Protein 3VQT (pdb70)

InterPro domains:
  IPR000795 Translational (tr)-type GTP-binding domain [PF00009] (11-275)
  IPR000795 Translational (tr)-type GTP-binding domain [PR00315] (14-27)
  IPR000795 Translational (tr)-type GTP-binding domain [PR00315] (64-72)
  IPR000795 Translational (tr)-type GTP-binding domain [PR00315] (84-94)
  IPR000795 Translational (tr)-type GTP-binding domain [PR00315] (100-111)
  IPR000795 Translational (tr)-type GTP-binding domain [PR00315] (136-145)
  IPR000795 Translational (tr)-type GTP-binding domain [PS51722] (10-278)
  IPR004548 Peptide chain release factor 3 [MF_00072] (3-526)
  IPR004548 Peptide chain release factor 3 [PTHR43556] (1-526)
  IPR004548 Peptide chain release factor 3 [TIGR00503] (6-527)
  IPR005225 Small GTP-binding domain [TIGR00231] (15-152)
  IPR009000 Translation protein, beta-barrel domain superfamily [SSF50447] (259-383)
  IPR027417 P-loop containing nucleoside triphosphate hydrolase [G3DSA:3.40.50.300] (2-279)
  IPR027417 P-loop containing nucleoside triphosphate hydrolase [SSF52540] (9-275)
  IPR031157 Tr-type G domain, conserved site [PS00301] (57-72)
  IPR032090 Peptide chain release factor 3, C-terminal [PF16658] (386-513)
  IPR035647 EF-G domain III/V-like [SSF54980] (392-463)
  IPR038467 Peptide chain release factor 3, domain III superfamily [G3DSA:3.30.70.3280] (390-529)
  IPR041732 Peptide chain release factor 3, GTP-binding domain [cd04169] (14-277)
  IPR053905 Elongation factor G-like, domain II [PF22042] (294-379)

CATH classification: 3.40.50.300 (+2 more: 3.40.50.300, 3.30.70.3280)

Radius of gyration: 50.34 Å; Cα contacts (8 Å, |Δi|>4): 4427; chains: 4; bounding box: 88×101×164 Å

Nearest PDB structures (foldseek):
  3vqt-assembly5_B  TM=1.002E+00  e=0.000E+00  Nitratidesulfovibrio vulgaris str. 'Miyazaki F'
  3vqt-assembly6_C  TM=9.953E-01  e=0.000E+00  Nitratidesulfovibrio vulgaris str. 'Miyazaki F'
  3vqt-assembly5_A  TM=9.958E-01  e=0.000E+00  Nitratidesulfovibrio vulgaris str. 'Miyazaki F'
  3vqt-assembly6_D  TM=9.893E-01  e=0.000E+00  Nitratidesulfovibrio vulgaris str. 'Miyazaki F'
  3vr1-assembly1_A  TM=9.944E-01  e=0.000E+00  Nitratidesulfovibrio vulgaris str. 'Miyazaki F'

Solvent-accessible surface area: 83966 Å² total; per-residue (Å²): 238,52,37,139,5,69,164,28,6,65,75,2,25,1,2,0,2,0,12,43,46,107,2,12,40,69,33,0,8,15,25,1,0,68,57,4,36,2,112,133,38,2,43,48,6,142,88,184,85,92,13,13,4,5,12,0,47,27,110,108,55,14,0,1,3,2,34,4,33,24,108,147,91,23,11,2,35,2,16,7,1,1,0,0,3,12,1,1,0,0,0,1,11,0,55,130,1,12,31,41,34,1,83,60,7,5,61,8,2,84,107,86,58,8,10,0,0,0,0,0,6,65,0,28,170,128,15,67,71,10,23,48,0,23,10,30,0,6,68,49,0,77,1,32,3,0,10,7,1,0,4,6,27,27,8,131,50,9,74,0,1,14,6,44,118,98,115,48,0,18,60,47,132,198,103,19,36,78,4,137,42,41,126,13,101,49,1,64,129,75,3,41,135,40,0,120,87,2,70,73,10,22,61,26,20,150,148,47,30,12,109,39,58,80,112,73,0,73,116,21,81,0,0,0,0,4,0,0,0,0,118,70,66,23,6,0,82,20,2,1,32,9,2,0,65,60,4,10,16,14,82,58,17,67,10,72,103,85,80,0,86,16,29,51,114,38,0,5,0,1,0,1,10,21,62,45,172,72,21,0,0,0,5,0,3,0,0,31,0,54,73,67,22,146,0,53,1,48,97,46,63,140,70,39,70,0,72,103,5,45,11,16,53,11,94,69,81,132,67,113,64,16,0,2,0,0,0,1,0,0,5,52,18,199,30,73,14,16,7,18,9,9,1,0,76,41,168,72,111,2,97,12,45,33,10,14,12,7,19,1,73,56,4,70,38,5,106,36,138,64,110,166,62,52,168,56,6,77,126,0,0,77,66,0,13,79,18,10,21,2,6,3,0,64,21,46,85,64,128,36,33,10,0,0,0,4,3,64,51,8,6,103,57,0,47,53,24,0,43,123,81,36,42,0,78,3,61,57,27,33,12,33,15,30,5,0,45,0,5,69,17,159,52,185,183,64,35,61,76,0,57,112,118,16,120,48,67,2,0,48,7,50,56,56,23,32,0,12,18,2,47,2,47,49,65,4,75,62,6,70,128,143,20,124,123,9,72,32,105,66,20,16,125,27,90,127,38,141,6,80,162,34,6,63,72,2,26,1,2,0,2,0,10,41,40,97,2,13,36,63,37,0,6,20,29,1,0,68,48,3,36,2,129,121,40,0,40,57,17,118,124,145,43,26,3,1,9,0,47,19,109,106,55,7,0,1,2,2,37,2,29,17,96,144,87,18,14,0,32,2,16,1,1,1,0,0,14,13,1,0,1,0,0,2,8,0,53,122,1,20,33,51,39,1,91,47,4,5,47,8,0,85,105,80,56,10,10,0,0,0,0,0,6,61,2,34,161,118,18,69,70,11,24,50,1,19,12,28,0,10,68,62,0,79,1,22,4,0,17,12,2,1,4,5,26,42,7,127,47,10,69,0,1,15,9,41,128,130,122,46,0,19,64,101,229,155,100,20,35,80,9,133,38,48,128,8,101,43,0,64,120,84,3,41,137,40,1,109,97,2,66,53,13,31,62,18,23,161,132,50,29,19,104,37,55,82,110,69,0,71,117,21,86,0,0,0,0,5,1,0,0,0,127,76,60,22,7,0,114,29,2,1,32,17,3,0,78,57,5,13,16,15,84,61,18,63,11,70,107,82,90,1,91,20,20,49,119,40,0,5,0,1,0,2,16,11,86,61,124,47,0,4,0,4,0,2,0,0,35,0,48,78,75,22,130,0,42,4,41,114,45,69,133,70,40,88,1,72,103,3,48,14,25,65,8,82,82,76,130,67,111,64,18,0,4,0,0,0,1,0,0,9,49,14,192,29,82,9,30,4,14,7,6,0,0,77,39,170,70,106,2,135,10,45,23,3,10,11,8,17,1,72,58,3,64,41,8,119,41,157,49,107,165,55,39,155,74,4,72,121,0,0,82,37,0,17,65,9,5,19,1,5,9,0,77,18,62,81,62,126,33,46,9,0,0,0,5,4,79,51,11,8,90,67,0,52,47,29,0,39,101,63,35,44,0,91,10,68,50,36,34,13,35,17,30,4,0,44,0,5,69,25,178,50,175,174,52,38,60,76,0,60,111,124,13,120,52,60,3,0,56,8,51,72,57,19,36,0,9,17,1,36,3,44,50,61,7,97,60,7,76,139,134,10,110,116,8,84,23,99,64,26,15,88,40,106,42,145,3,75,151,31,6,66,70,1,26,0,2,0,2,0,12,46,45,108,2,11,41,69,32,0,8,28,18,0,0,74,65,4,37,2,126,112,28,4,40,53,25,159,119,74,100,36,11,4,5,8,0,47,29,109,105,53,10,0,0,2,2,42,4,28,23,101,149,87,18,19,1,28,2,14,8,1,2,3,1,14,13,1,0,0,0,1,2,9,0,51,124,1,6,34,54,32,1,88,48,5,5,61,5,0,82,102,80,57,11,9,1,1,0,0,0,5,61,2,38,161,146,19,68,82,14,22,55,0,20,11,30,0,10,68,53,1,72,1,12,4,0,10,10,3,0,6,5,19,58,8,123,48,8,71,0,1,17,9,44,125,123,123,50,0,20,62,102,216,160,104,21,35,91,6,132,35,50,131,7,99,41,1,73,121,83,1,41,133,31,1,96,114,3,42,76,20,34,67,28,18,150,161,56,30,19,106,36,58,82,107,91,0,70,98,19,86,0,1,0,0,5,1,0,0,1,118,72,48,23,8,0,134,24,2,1,32,16,3,0,79,60,5,15,16,15,84,61,24,64,11,65,112,91,80,0,85,19,25,47,115,42,0,7,0,2,1,1,7,19,85,114,39,0,0,0,6,0,4,0,0,33,0,46,94,80,18,128,0,33,6,41,119,51,64,130,76,37,96,0,74,102,2,47,11,16,52,10,91,69,79,132,62,110,72,28,0,6,0,0,0,0,0,0,5,54,14,175,13,74,10,24,5,16,6,6,1,1,78,43,163,91,109,4,89,10,55,40,11,17,13,6,16,1,81,67,4,69,66,1,102,12,138,65,109,158,61,51,121,61,1,72,93,0,0,88,61,0,15,92,11,8,21,2,5,3,0,107,21,81,84,65,141,32,38,8,0,0,0,8,5,79,66,11,6,87,62,0,49,52,38,0,28,116,78,44,41,0,81,6,63,53,52,35,16,35,16,32,4,0,46,0,4,70,20,186,64,172,180,52,31,62,78,0,60,84,122,14,135,44,59,1,0,42,1,46,56,48,18,32,0,10,17,1,36,2,46,42,59,8,89,59,6,73,131,151,17,114,140,8,83,23,93,60,30,13,126,25,77,117,40,139,5,78,160,31,7,64,73,2,26,0,2,0,2,0,10,43,44,110,2,11,43,79,30,0,6,56,27,0,0,71,27,3,36,3,116,113,33,5,69,80,48,131,48,17,4,5,10,0,46,16,109,107,54,13,0,1,2,2,45,2,30,16,96,148,78,23,16,1,34,2,13,5,1,1,1,0,1,13,1,0,0,0,0,2,12,0,52,123,0,17,32,42,26,1,91,57,6,6,58,7,0,85,93,86,57,6,9,0,0,0,0,0,5,66,0,30,161,125,14,70,76,9,20,62,0,21,10,30,0,8,69,60,0,78,0,32,3,0,8,9,1,1,5,6,24,26,7,131,50,7,70,0,1,17,6,50,121,110,117,47,0,18,43,48,116,271,98,112,104,18,36,81,3,140,38,43,128,11,98,48,1,69,126,79,5,44,132,46,1,89,86,3,55,72,13,32,61,32,16,162,148,45,28,20,108,38,62,79,106,68,0,72,110,22,78,0,0,0,0,4,0,0,0,1,120,60,29,23,6,0,80,27,2,1,33,14,1,0,68,64,5,13,18,15,83,58,16,64,10,70,101,85,82,0,84,17,27,49,113,38,0,5,0,1,0,2,10,21,87,53,157,214,118,63,11,50,0,4,0,4,0,3,0,0,31,0,49,79,74,22,157,0,54,2,47,119,51,64,142,65,34,93,1,74,96,5,49,15,22,46,12,104,75,62,122,56,124,68,28,0,5,0,0,0,1,0,0,3,45,10,137,16,65,2,39,16,21,9,8,1,0,69,42,172,70,115,2,125,10,45,36,8,15,11,7,15,1,72,62,5,74,57,6,94,39,126,54,107,164,70,52,174,66,6,72,125,0,0,80,56,1,14,83,14,12,22,2,6,4,0,58,20,46,83,62,129,39,33,10,0,0,0,7,4,82,59,12,5,94,62,0,49,50,37,1,50,125,73,32,40,0,59,5,58,53,32,28,15,36,15,32,4,0,46,0,5,69,20,164,54,168,164,57,37,61,78,0,52,109,120,18,114,47,64,2,0,48,8,49,89,57,22,32,0,10,18,1,49,2,45,45,66,8,82,54,7,74,121,148,18,120,139,8,68,2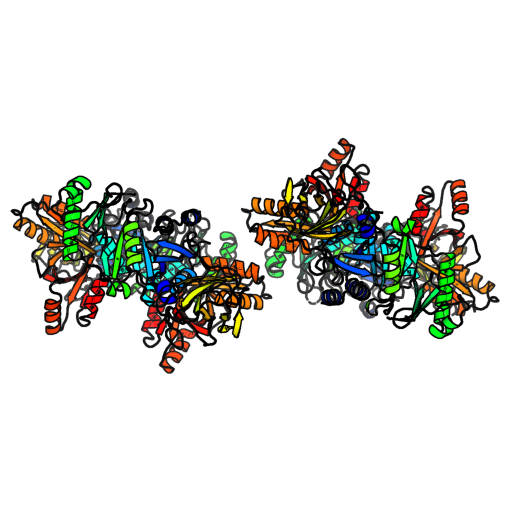4,109,60,29,17,85,68

Structure (mmCIF, N/CA/C/O backbone):
data_3VQT
#
_entry.id   3VQT
#
_cell.length_a   47.387
_cell.length_b   82.795
_cell.length_c   148.293
_cell.angle_alpha   104.210
_cell.angle_beta   89.780
_cell.angle_gamma   89.630
#
_symmetry.space_group_name_H-M   'P 1'
#
loop_
_entity.id
_entity.type
_entity.pdbx_description
1 polymer 'Peptide chain release factor 3'
2 non-polymer "GUANOSINE-5'-DIPHOSPHATE"
3 water water
#
loop_
_atom_site.group_PDB
_atom_site.id
_atom_site.type_symbol
_atom_site.label_atom_id
_atom_site.label_alt_id
_atom_site.label_comp_id
_atom_site.label_asym_id
_atom_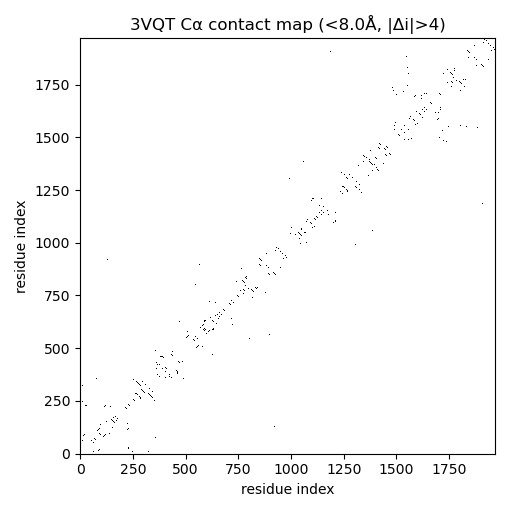site.label_entity_id
_atom_site.label_seq_id
_atom_site.pdbx_PDB_ins_code
_atom_site.Cartn_x
_atom_site.Cartn_y
_atom_site.Cartn_z
_atom_site.occupancy
_atom_site.B_iso_or_equiv
_atom_site.auth_seq_id
_atom_site.auth_comp_id
_atom_site.auth_asym_id
_atom_site.auth_atom_id
_atom_site.pdbx_PDB_model_num
ATOM 1 N N . MET A 1 20 ? -34.730 41.115 28.545 1.00 58.51 1 MET A N 1
ATOM 2 C CA . MET A 1 20 ? -35.361 39.770 28.337 1.00 56.83 1 MET A CA 1
ATOM 3 C C . MET A 1 20 ? -34.625 38.677 29.164 1.00 53.43 1 MET A C 1
ATOM 4 O O . MET A 1 20 ? -34.856 38.551 30.358 1.00 53.74 1 MET A O 1
ATOM 9 N N . SER A 1 21 ? -33.757 37.905 28.534 1.00 50.29 2 SER A N 1
ATOM 10 C CA . SER A 1 21 ? -32.934 36.917 29.229 1.00 45.96 2 SER A CA 1
ATOM 11 C C . SER A 1 21 ? -32.159 37.487 30.430 1.00 44.28 2 SER A C 1
ATOM 12 O O . SER A 1 21 ? -31.455 38.473 30.297 1.00 45.08 2 SER A O 1
ATOM 15 N N . SER A 1 22 ? -32.269 36.872 31.608 1.00 41.14 3 SER A N 1
ATOM 16 C CA . SER A 1 22 ? -31.430 37.277 32.750 1.00 38.94 3 SER A CA 1
ATOM 17 C C . SER A 1 22 ? -29.949 36.881 32.539 1.00 35.60 3 SER A C 1
ATOM 18 O O . SER A 1 22 ? -29.631 36.051 31.678 1.00 33.79 3 SER A O 1
ATOM 21 N N . ARG A 1 23 ? -29.063 37.386 33.394 1.00 34.71 4 ARG A N 1
ATOM 22 C CA . ARG A 1 23 ? -27.654 36.911 33.408 1.00 32.99 4 ARG A CA 1
ATOM 23 C C . ARG A 1 23 ? -27.532 35.359 33.613 1.00 29.68 4 ARG A C 1
ATOM 24 O O . ARG A 1 23 ? -26.767 34.661 32.897 1.00 26.48 4 ARG A O 1
ATOM 32 N N . LEU A 1 24 ? -28.318 34.847 34.563 1.00 27.93 5 LEU A N 1
ATOM 33 C CA . LEU A 1 24 ? -28.394 33.408 34.809 1.00 26.71 5 LEU A CA 1
ATOM 34 C C . LEU A 1 24 ? -28.783 32.705 33.517 1.00 26.52 5 LEU A C 1
ATOM 35 O O . LEU A 1 24 ? -28.162 31.720 33.119 1.00 25.03 5 LEU A O 1
ATOM 40 N N . GLU A 1 25 ? -29.847 33.151 32.851 1.00 26.60 6 GLU A N 1
ATOM 41 C CA . GLU A 1 25 ? -30.315 32.387 31.651 1.00 28.14 6 GLU A CA 1
ATOM 42 C C . GLU A 1 25 ? -29.291 32.462 30.521 1.00 25.74 6 GLU A C 1
ATOM 43 O O . GLU A 1 25 ? -29.104 31.466 29.802 1.00 24.80 6 GLU A O 1
ATOM 49 N N . ARG A 1 26 ? -28.607 33.606 30.391 1.00 25.17 7 ARG A N 1
ATOM 50 C CA . ARG A 1 26 ? -27.521 33.788 29.345 1.00 25.70 7 ARG A CA 1
ATOM 51 C C . ARG A 1 26 ? -26.338 32.848 29.597 1.00 24.15 7 ARG A C 1
ATOM 52 O O . ARG A 1 26 ? -25.815 32.214 28.662 1.00 25.08 7 ARG A O 1
ATOM 60 N N . GLU A 1 27 ? -25.910 32.756 30.837 1.00 24.19 8 GLU A N 1
ATOM 61 C CA . GLU A 1 27 ? -24.837 31.820 31.173 1.00 23.58 8 GLU A CA 1
ATOM 62 C C . GLU A 1 27 ? -25.251 30.344 30.986 1.00 21.49 8 GLU A C 1
ATOM 63 O O . GLU A 1 27 ? -24.485 29.556 30.449 1.00 20.45 8 GLU A O 1
ATOM 69 N N . ALA A 1 28 ? -26.426 29.981 31.490 1.00 21.86 9 ALA A N 1
ATOM 70 C CA . ALA A 1 28 ? -26.874 28.621 31.384 1.00 20.52 9 ALA A CA 1
ATOM 71 C C . ALA A 1 28 ? -26.951 28.224 29.927 1.00 20.13 9 ALA A C 1
ATOM 72 O O . ALA A 1 28 ? -26.569 27.114 29.570 1.00 18.72 9 ALA A O 1
ATOM 74 N N . ALA A 1 29 ? -27.447 29.120 29.065 1.00 20.51 10 ALA A N 1
ATOM 75 C CA . ALA A 1 29 ? -27.646 28.769 27.645 1.00 21.79 10 ALA A CA 1
ATOM 76 C C . ALA A 1 29 ? -26.279 28.443 26.948 1.00 19.90 10 ALA A C 1
ATOM 77 O O . ALA A 1 29 ? -26.229 27.801 25.894 1.00 20.43 10 ALA A O 1
ATOM 79 N N . ARG A 1 30 ? -25.167 28.885 27.538 1.00 18.98 11 ARG A N 1
ATOM 80 C CA . ARG A 1 30 ? -23.827 28.644 26.931 1.00 18.43 11 ARG A CA 1
ATOM 81 C C . ARG A 1 30 ? -23.299 27.262 27.216 1.00 15.48 11 ARG A C 1
ATOM 82 O O . ARG A 1 30 ? -22.336 26.790 26.577 1.00 17.08 11 ARG A O 1
ATOM 90 N N . ARG A 1 31 ? -23.892 26.552 28.179 1.00 15.24 12 ARG A N 1
ATOM 91 C CA . ARG A 1 31 ? -23.275 25.277 28.610 1.00 14.68 12 ARG A CA 1
ATOM 92 C C . ARG A 1 31 ? -23.621 24.126 27.675 1.00 16.08 12 ARG A C 1
ATOM 93 O O . ARG A 1 31 ? -24.708 24.082 27.142 1.00 16.11 12 ARG A O 1
A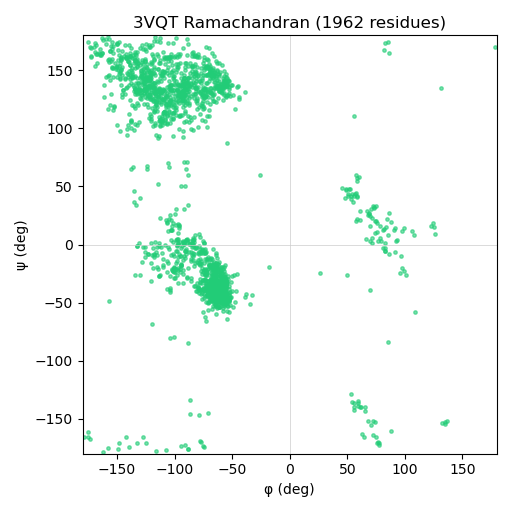TOM 101 N N . ARG A 1 32 ? -22.648 23.230 27.460 1.00 15.29 13 ARG A N 1
ATOM 102 C CA . ARG A 1 32 ? -22.867 22.000 26.739 1.00 14.36 13 ARG A CA 1
ATOM 103 C C . ARG A 1 32 ? -22.222 20.883 27.595 1.00 17.27 13 ARG A C 1
ATOM 104 O O . ARG A 1 32 ? -20.967 20.691 27.529 1.00 17.22 13 ARG A O 1
ATOM 112 N N . THR A 1 33 ? -23.053 20.123 28.296 1.00 16.29 14 THR A N 1
ATOM 113 C CA . THR A 1 33 ? -22.542 19.170 29.268 1.00 15.06 14 THR A CA 1
ATOM 114 C C . THR A 1 33 ? -22.818 17.807 28.740 1.00 16.40 14 THR A C 1
ATOM 115 O O . THR A 1 33 ? -23.960 17.508 28.372 1.00 14.22 14 THR A O 1
ATOM 119 N N . PHE A 1 34 ? -21.747 17.040 28.565 1.00 14.42 15 PHE A N 1
ATOM 120 C CA . PHE A 1 34 ? -21.882 15.735 27.927 1.00 13.48 15 PHE A CA 1
ATOM 121 C C . PHE A 1 34 ? -20.823 14.715 28.427 1.00 13.66 15 PHE A C 1
ATOM 122 O O . PHE A 1 34 ? -19.966 15.025 29.237 1.00 13.92 15 PHE A O 1
ATOM 130 N N . ALA A 1 35 ? -20.982 13.463 28.002 1.00 13.60 16 ALA A N 1
ATOM 131 C CA . ALA A 1 35 ? -19.948 12.451 28.273 1.00 15.82 16 ALA A CA 1
ATOM 132 C C . ALA A 1 35 ? -19.842 11.614 27.013 1.00 16.02 16 ALA A C 1
ATOM 133 O O . ALA A 1 35 ? -20.768 11.609 26.173 1.00 15.45 16 ALA A O 1
ATOM 135 N N . ILE A 1 36 ? -18.691 10.952 26.866 1.00 14.82 17 ILE A N 1
ATOM 136 C CA . ILE A 1 36 ? -18.465 10.047 25.764 1.00 15.33 17 ILE A CA 1
ATOM 137 C C . ILE A 1 36 ? -18.815 8.584 26.186 1.00 16.76 17 ILE A C 1
ATOM 138 O O . ILE A 1 36 ? -18.497 8.118 27.312 1.00 17.95 17 ILE A O 1
ATOM 143 N N . ILE A 1 37 ? -19.579 7.894 25.353 1.00 16.14 18 ILE A N 1
ATOM 144 C CA . ILE A 1 37 ? -19.896 6.502 25.629 1.00 17.79 18 ILE A CA 1
ATOM 145 C C . ILE A 1 37 ? -19.175 5.660 24.550 1.00 17.58 18 ILE A C 1
ATOM 146 O O . ILE A 1 37 ? -19.269 5.948 23.359 1.00 19.14 18 ILE A O 1
ATOM 151 N N . SER A 1 38 ? -18.444 4.657 24.979 1.00 17.88 19 SER A N 1
ATOM 152 C CA . SER A 1 38 ? -17.598 3.894 24.080 1.00 16.82 19 SER A CA 1
ATOM 153 C C . SER A 1 38 ? -17.164 2.598 24.771 1.00 17.35 19 SER A C 1
ATOM 154 O O . SER A 1 38 ? -17.269 2.486 26.035 1.00 18.69 19 SER A O 1
ATOM 157 N N . HIS A 1 39 ? -16.661 1.665 23.969 1.00 17.40 20 HIS A N 1
ATOM 158 C CA . HIS A 1 39 ? -16.167 0.391 24.490 1.00 17.70 20 HIS A CA 1
ATOM 159 C C . HIS A 1 39 ? -14.637 0.655 24.601 1.00 19.64 20 HIS A C 1
ATOM 160 O O . HIS A 1 39 ? -14.113 1.500 23.934 1.00 20.68 20 HIS A O 1
ATOM 167 N N . PRO A 1 40 ? -13.938 -0.021 25.520 1.00 21.77 21 PRO A N 1
ATOM 168 C CA . PRO A 1 40 ? -12.512 0.184 25.725 1.00 23.57 21 PRO A CA 1
ATOM 169 C C . PRO A 1 40 ? -11.754 0.057 24.414 1.00 23.42 21 PRO A C 1
ATOM 170 O O . PRO A 1 40 ? -12.079 -0.803 23.583 1.00 21.63 21 PRO A O 1
ATOM 174 N N . ASP A 1 41 ? -10.769 0.926 24.277 1.00 24.74 22 ASP A N 1
ATOM 175 C CA . ASP A 1 41 ? -9.929 1.043 23.111 1.00 24.70 22 ASP A CA 1
ATOM 176 C C . ASP A 1 41 ? -10.537 1.628 21.806 1.00 23.20 22 ASP A C 1
ATOM 177 O O . ASP A 1 41 ? -9.775 1.707 20.811 1.00 23.94 22 ASP A O 1
ATOM 182 N N . ALA A 1 42 ? -11.793 2.108 21.854 1.00 21.51 23 ALA A N 1
ATOM 183 C CA . ALA A 1 42 ? -12.473 2.802 20.741 1.00 20.21 23 ALA A CA 1
ATOM 184 C C . ALA A 1 42 ? -11.766 4.137 20.386 1.00 20.76 23 ALA A C 1
ATOM 185 O O . ALA A 1 42 ? -11.758 4.563 19.195 1.00 18.86 23 ALA A O 1
ATOM 187 N N . GLY A 1 43 ? -11.142 4.802 21.379 1.00 19.63 24 GLY A N 1
ATOM 188 C CA . GLY A 1 43 ? -10.593 6.128 21.083 1.00 18.22 24 GLY A CA 1
ATOM 189 C C . GLY A 1 43 ? -11.030 7.257 21.978 1.00 20.96 24 GLY A C 1
ATOM 190 O O . GLY A 1 43 ? -10.723 8.440 21.686 1.00 20.78 24 GLY A O 1
ATOM 191 N N . LYS A 1 44 ? -11.715 6.934 23.064 1.00 19.24 25 LYS A N 1
ATOM 192 C CA . LYS A 1 44 ? -12.187 8.003 23.935 1.00 18.84 25 LYS A CA 1
ATOM 193 C C . LYS A 1 44 ? -11.086 8.955 24.475 1.00 18.17 25 LYS A C 1
ATOM 194 O O . LYS A 1 44 ? -11.278 10.200 24.463 1.00 17.67 25 LYS A O 1
ATOM 200 N N . THR A 1 45 ? -10.016 8.380 25.000 1.00 20.05 26 THR A N 1
ATOM 201 C CA . THR A 1 45 ? -8.918 9.167 25.590 1.00 21.41 26 THR A CA 1
ATOM 202 C C . THR A 1 45 ? -8.301 10.022 24.526 1.00 21.25 26 THR A C 1
ATOM 203 O O . THR A 1 45 ? -8.058 11.221 24.713 1.00 21.41 26 THR A O 1
ATOM 207 N N . THR A 1 46 ? -8.067 9.407 23.364 1.00 21.51 27 THR A N 1
ATOM 208 C CA . THR A 1 46 ? -7.473 10.116 22.235 1.00 22.06 27 THR A CA 1
ATOM 209 C C . THR A 1 46 ? -8.363 11.253 21.743 1.00 21.80 27 THR A C 1
ATOM 210 O O . THR A 1 46 ? -7.923 12.372 21.558 1.00 19.90 27 THR A O 1
ATOM 214 N N . LEU A 1 47 ? -9.666 10.996 21.578 1.00 19.69 28 LEU A N 1
ATOM 215 C CA . LEU A 1 47 ? -10.551 12.077 21.151 1.00 21.87 28 LEU A CA 1
ATOM 216 C C . LEU A 1 47 ? -10.681 13.189 22.240 1.00 21.14 28 LEU A C 1
ATOM 217 O O . LEU A 1 47 ? -10.758 14.377 21.899 1.00 19.52 28 LEU A O 1
ATOM 222 N N . THR A 1 48 ? -10.736 12.760 23.499 1.00 20.40 29 THR A N 1
ATOM 223 C CA . THR A 1 48 ? -10.794 13.707 24.650 1.00 21.19 29 THR A CA 1
ATOM 224 C C . THR A 1 48 ? -9.613 14.690 24.609 1.00 22.25 29 THR A C 1
ATOM 225 O O . THR A 1 48 ? -9.835 15.870 24.773 1.00 20.64 29 THR A O 1
ATOM 229 N N . GLU A 1 49 ? -8.390 14.196 24.372 1.00 22.24 30 GLU A N 1
ATOM 230 C CA . GLU A 1 49 ? -7.162 15.018 24.211 1.00 23.74 30 GLU A CA 1
ATOM 231 C C . GLU A 1 49 ? -7.338 16.010 23.059 1.00 23.41 30 GLU A C 1
ATOM 232 O O . GLU A 1 49 ? -7.059 17.208 23.210 1.00 22.22 30 GLU A O 1
ATOM 238 N N . LYS A 1 50 ? -7.949 15.560 21.957 1.00 20.85 31 LYS A N 1
ATOM 239 C CA . LYS A 1 50 ? -8.070 16.481 20.824 1.00 21.85 31 LYS A CA 1
ATOM 240 C C . LYS A 1 50 ? -9.158 17.559 21.074 1.00 20.50 31 LYS A C 1
ATOM 241 O O . LYS A 1 50 ? -8.965 18.724 20.697 1.00 20.96 31 LYS A O 1
ATOM 247 N N . LEU A 1 51 ? -10.265 17.147 21.680 1.00 18.70 32 LEU A N 1
ATOM 248 C CA . LEU A 1 51 ? -11.281 18.140 22.057 1.00 19.01 32 LEU A CA 1
ATOM 249 C C . LEU A 1 51 ? -10.655 19.208 22.956 1.00 19.78 32 LEU A C 1
ATOM 250 O O . LEU A 1 51 ? -10.934 20.367 22.793 1.00 19.91 32 LEU A O 1
ATOM 255 N N . LEU A 1 52 ? -9.920 18.788 23.978 1.00 20.81 33 LEU A N 1
ATOM 256 C CA . LEU A 1 52 ? -9.297 19.755 24.925 1.00 21.65 33 LEU A CA 1
ATOM 257 C C . LEU A 1 52 ? -8.370 20.736 24.159 1.00 22.38 33 LEU A C 1
ATOM 258 O O . LEU A 1 52 ? -8.347 21.966 24.411 1.00 23.69 33 LEU A O 1
ATOM 263 N N . LEU A 1 53 ? -7.638 20.210 23.178 1.00 22.50 34 LEU A N 1
ATOM 264 C CA . LEU A 1 53 ? -6.795 21.080 22.337 1.00 22.94 34 LEU A CA 1
ATOM 265 C C . LEU A 1 53 ? -7.557 22.116 21.532 1.00 22.01 34 LEU A C 1
ATOM 266 O O . LEU A 1 53 ? -7.109 23.253 21.441 1.00 21.61 34 LEU A O 1
ATOM 271 N N . PHE A 1 54 ? -8.733 21.758 20.989 1.00 21.41 35 PHE A N 1
ATOM 272 C CA . PHE A 1 54 ? -9.596 22.786 20.381 1.00 23.54 35 PHE A CA 1
ATOM 273 C C . PHE A 1 54 ? -10.024 23.837 21.401 1.00 25.53 35 PHE A C 1
ATOM 274 O O . PHE A 1 54 ? -10.227 25.016 21.067 1.00 25.26 35 PHE A O 1
ATOM 282 N N . GLY A 1 55 ? -10.180 23.388 22.648 1.00 24.98 36 GLY A N 1
ATOM 283 C CA . GLY A 1 55 ? -10.559 24.283 23.725 1.00 25.10 36 GLY A CA 1
ATOM 284 C C . GLY A 1 55 ? -9.379 25.038 24.283 1.00 27.33 36 GLY A C 1
ATOM 285 O O . GLY A 1 55 ? -9.531 25.706 25.304 1.00 28.80 36 GLY A O 1
ATOM 286 N N . GLY A 1 56 ? -8.210 24.939 23.637 1.00 28.90 37 GLY A N 1
ATOM 287 C CA . GLY A 1 56 ? -6.997 25.580 24.188 1.00 31.54 37 GLY A CA 1
ATOM 288 C C . GLY A 1 56 ? -6.691 25.057 25.588 1.00 32.45 37 GLY A C 1
ATOM 289 O O . GLY A 1 56 ? -6.023 25.739 26.381 1.00 34.03 37 GLY A O 1
ATOM 290 N N . ALA A 1 57 ? -7.190 23.880 25.953 1.00 30.82 38 ALA A N 1
ATOM 291 C CA . ALA A 1 57 ? -6.877 23.346 27.304 1.00 32.55 38 ALA A CA 1
ATOM 292 C C . ALA A 1 57 ? -5.620 22.452 27.209 1.00 35.05 38 ALA A C 1
ATOM 293 O O . ALA A 1 57 ? -5.673 21.220 27.374 1.00 32.37 38 ALA A O 1
ATOM 295 N N . ILE A 1 58 ? -4.500 23.130 27.004 1.00 37.96 39 ILE A N 1
ATOM 296 C CA . ILE A 1 58 ? -3.195 22.497 26.774 1.00 42.57 39 ILE A CA 1
ATOM 297 C C . ILE A 1 58 ? -2.748 21.581 27.911 1.00 43.91 39 ILE A C 1
ATOM 298 O O . ILE A 1 58 ? -2.321 20.428 27.651 1.00 43.08 39 ILE A O 1
ATOM 303 N N . GLN A 1 59 ? -2.814 22.093 29.144 1.00 44.53 40 GLN A N 1
ATOM 304 C CA . GLN A 1 59 ? -2.364 21.321 30.313 1.00 47.11 40 GLN A CA 1
ATOM 305 C C . GLN A 1 59 ? -3.234 20.106 30.549 1.00 45.83 40 GLN A C 1
ATOM 306 O O . GLN A 1 59 ? -2.707 19.000 30.764 1.00 46.26 40 GLN A O 1
ATOM 312 N N . MET A 1 60 ? -4.560 20.312 30.524 1.00 43.64 41 MET A N 1
ATOM 313 C CA . MET A 1 60 ? -5.502 19.208 30.694 1.00 42.78 41 MET A CA 1
ATOM 314 C C . MET A 1 60 ? -5.316 18.086 29.643 1.00 42.49 41 MET A C 1
ATOM 315 O O . MET A 1 60 ? -5.387 16.894 29.988 1.00 42.50 41 MET A O 1
ATOM 320 N N . ALA A 1 61 ? -5.083 18.457 28.380 1.00 42.75 42 ALA A N 1
ATOM 321 C CA . ALA A 1 61 ? -4.806 17.467 27.301 1.00 42.75 42 ALA A CA 1
ATOM 322 C C . ALA A 1 61 ? -3.537 16.661 27.616 1.00 44.30 42 ALA A C 1
ATOM 323 O O . ALA A 1 61 ? -3.522 15.418 27.524 1.00 43.68 42 ALA A O 1
ATOM 325 N N . GLY A 1 62 ? -2.477 17.375 28.004 1.00 47.07 43 GLY A N 1
ATOM 326 C CA . GLY A 1 62 ? -1.233 16.747 28.480 1.00 49.99 43 GLY A CA 1
ATOM 327 C C . GLY A 1 62 ? -1.490 15.790 29.636 1.00 50.98 43 GLY A C 1
ATOM 328 O O . GLY A 1 62 ? -0.945 14.694 29.653 1.00 52.61 43 GLY A O 1
ATOM 329 N N . SER A 1 63 ? -2.352 16.181 30.584 1.00 51.24 44 SER A N 1
ATOM 330 C CA . SER A 1 63 ? -2.737 15.292 31.707 1.00 52.56 44 SER A CA 1
ATOM 331 C C . SER A 1 63 ? -3.443 14.006 31.226 1.00 52.21 44 SER A C 1
ATOM 332 O O . SER A 1 63 ? -3.011 12.889 31.562 1.00 52.40 44 SER A O 1
ATOM 335 N N . VAL A 1 64 ? -4.516 14.181 30.430 1.00 49.45 45 VAL A N 1
ATOM 336 C CA . VAL A 1 64 ? -5.271 13.062 29.835 1.00 48.97 45 VAL A CA 1
ATOM 337 C C . VAL A 1 64 ? -4.382 12.099 29.004 1.00 51.77 45 VAL A C 1
ATOM 338 O O . VAL A 1 64 ? -4.425 10.877 29.201 1.00 52.17 45 VAL A O 1
ATOM 342 N N . LYS A 1 65 ? -3.563 12.654 28.105 1.00 53.65 46 LYS A N 1
ATOM 343 C CA . LYS A 1 65 ? -2.641 11.854 27.297 1.00 56.32 46 LYS A CA 1
ATOM 344 C C . LYS A 1 65 ? -1.590 11.109 28.137 1.00 59.87 46 LYS A C 1
ATOM 345 O O . LYS A 1 65 ? -1.192 10.009 27.760 1.00 61.25 46 LYS A O 1
ATOM 351 N N . ALA A 1 66 ? -1.175 11.679 29.270 1.00 62.40 47 ALA A N 1
ATOM 352 C CA . ALA A 1 66 ? -0.177 11.029 30.157 1.00 66.99 47 ALA A CA 1
ATOM 353 C C . ALA A 1 66 ? -0.668 9.747 30.846 1.00 68.09 47 ALA A C 1
ATOM 354 O O . ALA A 1 66 ? 0.137 8.856 31.154 1.00 70.36 47 ALA A O 1
ATOM 356 N N . ARG A 1 67 ? -1.972 9.656 31.083 1.00 67.56 48 ARG A N 1
ATOM 357 C CA . ARG A 1 67 ? -2.554 8.535 31.837 1.00 68.92 48 ARG A CA 1
ATOM 358 C C . ARG A 1 67 ? -2.881 7.345 30.942 1.00 68.28 48 ARG A C 1
ATOM 359 O O . ARG A 1 67 ? -2.028 6.480 30.733 1.00 70.11 48 ARG A O 1
ATOM 367 N N . VAL A 1 88 ? -9.989 13.830 40.952 1.00 57.68 69 VAL A N 1
ATOM 368 C CA . VAL A 1 88 ? -11.065 14.774 40.655 1.00 56.98 69 VAL A CA 1
ATOM 369 C C . VAL A 1 88 ? -10.725 15.643 39.434 1.00 55.84 69 VAL A C 1
ATOM 370 O O . VAL A 1 88 ? -11.572 15.811 38.534 1.00 54.61 69 VAL A O 1
ATOM 374 N N . THR A 1 89 ? -9.488 16.155 39.388 1.00 56.11 70 THR A N 1
ATOM 375 C CA . THR A 1 89 ? -8.997 16.974 38.262 1.00 55.12 70 THR A CA 1
ATOM 376 C C . THR A 1 89 ? -9.542 16.561 36.874 1.00 52.04 70 THR A C 1
ATOM 377 O O . THR A 1 89 ? -10.087 17.396 36.140 1.00 51.39 70 THR A O 1
ATOM 381 N N . THR A 1 90 ? -9.439 15.280 36.528 1.00 48.94 71 THR A N 1
ATOM 382 C CA . THR A 1 90 ? -9.956 14.830 35.238 1.00 45.80 71 THR A CA 1
ATOM 383 C C . THR A 1 90 ? -11.365 14.207 35.291 1.00 41.34 71 THR A C 1
ATOM 384 O O . THR A 1 90 ? -11.863 13.785 34.242 1.00 40.90 71 THR A O 1
ATOM 388 N N . SER A 1 91 ? -12.023 14.114 36.459 1.00 36.77 72 SER A N 1
ATOM 389 C CA . SER A 1 91 ? -13.426 13.636 36.422 1.00 34.26 72 SER A CA 1
ATOM 390 C C . SER A 1 91 ? -14.332 14.591 35.601 1.00 28.41 72 SER A C 1
ATOM 391 O O . SER A 1 91 ? -15.301 14.167 35.023 1.00 27.15 72 SER A O 1
ATOM 394 N N . VAL A 1 92 ? -14.019 15.883 35.622 1.00 25.42 73 VAL A N 1
ATOM 395 C CA . VAL A 1 92 ? -14.825 16.905 34.935 1.00 25.51 73 VAL A CA 1
ATOM 396 C C . VAL A 1 92 ? -13.840 17.806 34.211 1.00 25.50 73 VAL A C 1
ATOM 397 O O . VAL A 1 92 ? -12.929 18.369 34.875 1.00 26.74 73 VAL A O 1
ATOM 401 N N . MET A 1 93 ? -13.947 17.871 32.891 1.00 22.76 74 MET A N 1
ATOM 402 C CA . MET A 1 93 ? -13.057 18.767 32.161 1.00 25.41 74 MET A CA 1
ATOM 403 C C . MET A 1 93 ? -13.960 19.824 31.493 1.00 24.44 74 MET A C 1
ATOM 404 O O . MET A 1 93 ? -14.689 19.540 30.536 1.00 24.18 74 MET A O 1
ATOM 409 N N . GLN A 1 94 ? -13.772 21.064 31.919 1.00 22.88 75 GLN A N 1
ATOM 410 C CA . GLN A 1 94 ? -14.476 22.160 31.306 1.00 22.49 75 GLN A CA 1
ATOM 411 C C . GLN A 1 94 ? -13.542 22.908 30.371 1.00 22.56 75 GLN A C 1
ATOM 412 O O . GLN A 1 94 ? -12.404 23.146 30.718 1.00 24.03 75 GLN A O 1
ATOM 418 N N . PHE A 1 95 ? -14.044 23.267 29.190 1.00 20.27 76 PHE A N 1
ATOM 419 C CA . PHE A 1 95 ? -13.247 24.038 28.249 1.00 22.23 76 PHE A CA 1
ATOM 420 C C . PHE A 1 95 ? -14.148 24.940 27.392 1.00 20.09 76 PHE A C 1
ATOM 421 O O . PHE A 1 95 ? -15.319 24.591 27.130 1.00 19.33 76 PHE A O 1
ATOM 429 N N . PRO A 1 96 ? -13.617 26.098 26.949 1.00 23.01 77 PRO A N 1
ATOM 430 C CA . PRO A 1 96 ? -14.386 27.025 26.102 1.00 21.68 77 PRO A CA 1
ATOM 431 C C . PRO A 1 96 ? -14.245 26.621 24.654 1.00 21.68 77 PRO A C 1
ATOM 432 O O . PRO A 1 96 ? -13.148 26.246 24.225 1.00 22.43 77 PRO A O 1
ATOM 436 N N . TYR A 1 97 ? -15.334 26.687 23.883 1.00 20.99 78 TYR A N 1
ATOM 437 C CA . TYR A 1 97 ? -15.187 26.520 22.410 1.00 20.14 78 TYR A CA 1
ATOM 438 C C . TYR A 1 97 ? -16.320 27.244 21.704 1.00 20.38 78 TYR A C 1
ATOM 439 O O . TYR A 1 97 ? -17.534 26.981 21.989 1.00 19.37 78 TYR A O 1
ATOM 448 N N . ARG A 1 98 ? -15.926 28.274 20.939 1.00 20.72 79 ARG A N 1
ATOM 449 C CA . ARG A 1 98 ? -16.851 29.103 20.174 1.00 20.19 79 ARG A CA 1
ATOM 450 C C . ARG A 1 98 ? -17.866 29.738 21.149 1.00 19.38 79 ARG A C 1
ATOM 451 O O . ARG A 1 98 ? -19.039 29.813 20.858 1.00 17.53 79 ARG A O 1
ATOM 459 N N . ASP A 1 99 ? -17.338 30.184 22.282 1.00 17.65 80 ASP A N 1
ATOM 460 C CA . ASP A 1 99 ? -18.127 30.822 23.331 1.00 21.10 80 ASP A CA 1
ATOM 461 C C . ASP A 1 99 ? -19.098 29.934 24.109 1.00 19.81 80 ASP A C 1
ATOM 462 O O . ASP A 1 99 ? -19.807 30.438 24.992 1.00 20.61 80 ASP A O 1
ATOM 467 N N . ARG A 1 100 ? -19.117 28.628 23.812 1.00 17.79 81 ARG A N 1
ATOM 468 C CA . ARG A 1 100 ? -19.846 27.660 24.641 1.00 18.01 81 ARG A CA 1
ATOM 469 C C . ARG A 1 100 ? -18.888 27.261 25.790 1.00 18.54 81 ARG A C 1
ATOM 470 O O . ARG A 1 100 ? -17.661 27.400 25.650 1.00 20.06 81 ARG A O 1
ATOM 478 N N . VAL A 1 101 ? -19.464 26.871 26.889 1.00 16.76 82 VAL A N 1
ATOM 479 C CA . VAL A 1 101 ? -18.741 26.359 28.061 1.00 17.20 82 VAL A CA 1
ATOM 480 C C . VAL A 1 101 ? -19.026 24.871 28.039 1.00 16.82 82 VAL A C 1
ATOM 481 O O . VAL A 1 101 ? -20.148 24.387 28.390 1.00 17.05 82 VAL A O 1
ATOM 485 N N . VAL A 1 102 ? -18.027 24.114 27.597 1.00 16.76 83 VAL A N 1
ATOM 486 C CA . VAL A 1 102 ? -18.286 22.681 27.405 1.00 16.58 83 VAL A CA 1
ATOM 487 C C . VAL A 1 102 ? -17.844 21.946 28.673 1.00 17.80 83 VAL A C 1
ATOM 488 O O . VAL A 1 102 ? -16.698 22.118 29.132 1.00 17.91 83 VAL A O 1
ATOM 492 N N . ASN A 1 103 ? -18.718 21.130 29.238 1.00 17.26 84 ASN A N 1
ATOM 493 C CA . ASN A 1 103 ? -18.385 20.355 30.436 1.00 16.80 84 ASN A CA 1
ATOM 494 C C . ASN A 1 103 ? -18.385 18.917 29.971 1.00 18.29 84 ASN A C 1
ATOM 495 O O . ASN A 1 103 ? -19.410 18.359 29.700 1.00 15.53 84 ASN A O 1
ATOM 500 N N . LEU A 1 104 ? -17.207 18.352 29.865 1.00 16.72 85 LEU A N 1
ATOM 501 C CA . LEU A 1 104 ? -17.045 16.924 29.476 1.00 18.37 85 LEU A CA 1
ATOM 502 C C . LEU A 1 104 ? -16.763 16.101 30.748 1.00 18.90 85 LEU A C 1
ATOM 503 O O . LEU A 1 104 ? -15.770 16.336 31.453 1.00 18.54 85 LEU A O 1
ATOM 508 N N . LEU A 1 105 ? -17.710 15.238 31.108 1.00 17.74 86 LEU A N 1
ATOM 509 C CA . LEU A 1 105 ? -17.599 14.471 32.317 1.00 18.60 86 LEU A CA 1
ATOM 510 C C . LEU A 1 105 ? -16.941 13.155 31.948 1.00 20.78 86 LEU A C 1
ATOM 511 O O . LEU A 1 105 ? -17.371 12.483 30.987 1.00 20.91 86 LEU A O 1
ATOM 516 N N . ASP A 1 106 ? -16.019 12.713 32.773 1.00 23.10 87 ASP A N 1
ATOM 517 C CA . ASP A 1 106 ? -15.330 11.481 32.375 1.00 27.75 87 ASP A CA 1
ATOM 518 C C . ASP A 1 106 ? -16.231 10.319 32.714 1.00 27.73 87 ASP A C 1
ATOM 519 O O . ASP A 1 106 ? -16.959 10.372 33.713 1.00 27.72 87 ASP A O 1
ATOM 524 N N . THR A 1 107 ? -16.183 9.290 31.865 1.00 27.67 88 THR A N 1
ATOM 525 C CA . THR A 1 107 ? -16.937 8.042 32.083 1.00 28.32 88 THR A CA 1
ATOM 526 C C . THR A 1 107 ? -15.898 6.924 32.311 1.00 29.39 88 THR A C 1
ATOM 527 O O . THR A 1 107 ? -15.453 6.318 31.342 1.00 27.33 88 THR A O 1
ATOM 531 N N . PRO A 1 108 ? -15.524 6.660 33.576 1.00 30.51 89 PRO A N 1
ATOM 532 C CA . PRO A 1 108 ? -14.473 5.647 33.891 1.00 32.47 89 PRO A CA 1
ATOM 533 C C . PRO A 1 108 ? -14.714 4.293 33.156 1.00 32.91 89 PRO A C 1
ATOM 534 O O . PRO A 1 108 ? -15.843 3.738 33.188 1.00 31.33 89 PRO A O 1
ATOM 538 N N . GLY A 1 109 ? -13.695 3.779 32.469 1.00 31.36 90 GLY A N 1
ATOM 539 C CA . GLY A 1 109 ? -13.882 2.575 31.673 1.00 31.37 90 GLY A CA 1
ATOM 540 C C . GLY A 1 109 ? -12.715 1.647 31.996 1.00 35.06 90 GLY A C 1
ATOM 541 O O . GLY A 1 109 ? -11.988 1.881 32.977 1.00 34.34 90 GLY A O 1
ATOM 542 N N . HIS A 1 110 ? -12.599 0.562 31.231 1.00 35.85 91 HIS A N 1
ATOM 543 C CA . HIS A 1 110 ? -11.565 -0.440 31.474 1.00 39.63 91 HIS A CA 1
ATOM 544 C C . HIS A 1 110 ? -11.819 -1.041 32.900 1.00 41.12 91 HIS A C 1
ATOM 545 O O . HIS A 1 110 ? -12.977 -1.279 33.320 1.00 39.84 91 HIS A O 1
ATOM 552 N N . GLN A 1 111 ? -10.741 -1.268 33.626 1.00 41.08 92 GLN A N 1
ATOM 553 C CA . GLN A 1 111 ? -10.830 -1.842 34.959 1.00 43.75 92 GLN A CA 1
ATOM 554 C C . GLN A 1 111 ? -11.563 -0.953 35.976 1.00 42.25 92 GLN A C 1
ATOM 555 O O . GLN A 1 111 ? -12.012 -1.471 37.010 1.00 42.42 92 GLN A O 1
ATOM 561 N N . ASP A 1 112 ? -11.674 0.360 35.669 1.00 40.15 93 ASP A N 1
ATOM 562 C CA . ASP A 1 112 ? -12.365 1.346 36.505 1.00 39.74 93 ASP A CA 1
ATOM 563 C C . ASP A 1 112 ? -13.850 1.487 36.188 1.00 36.65 93 ASP A C 1
ATOM 564 O O . ASP A 1 112 ? -14.546 2.338 36.759 1.00 35.88 93 ASP A O 1
ATOM 569 N N . PHE A 1 113 ? -14.344 0.647 35.294 1.00 34.83 94 PHE A N 1
ATOM 570 C CA . PHE A 1 113 ? -15.759 0.671 34.975 1.00 33.61 94 PHE A CA 1
ATOM 571 C C . PHE A 1 113 ? -16.571 0.282 36.229 1.00 32.09 94 PHE A C 1
ATOM 572 O O . PHE A 1 113 ? -16.207 -0.624 36.961 1.00 32.27 94 PHE A O 1
ATOM 580 N N . SER A 1 114 ? -17.621 1.041 36.504 1.00 28.96 95 SER A N 1
ATOM 581 C CA . SER A 1 114 ? -18.348 0.792 37.753 1.00 28.21 95 SER A CA 1
ATOM 582 C C . SER A 1 114 ? -19.738 1.400 37.609 1.00 26.14 95 SER A C 1
ATOM 583 O O . SER A 1 114 ? -20.040 2.008 36.576 1.00 26.01 95 SER A O 1
ATOM 586 N N . GLU A 1 115 ? -20.592 1.220 38.621 1.00 25.20 96 GLU A N 1
ATOM 587 C CA . GLU A 1 115 ? -21.882 1.908 38.587 1.00 24.77 96 GLU A CA 1
ATOM 588 C C . GLU A 1 115 ? -21.688 3.416 38.425 1.00 23.88 96 GLU A C 1
ATOM 589 O O . GLU A 1 115 ? -22.516 4.092 37.824 1.00 21.94 96 GLU A O 1
ATOM 595 N N . ASP A 1 116 ? -20.621 3.984 38.992 1.00 25.56 97 ASP A N 1
ATOM 596 C CA . ASP A 1 116 ? -20.368 5.437 38.741 1.00 26.37 97 ASP A CA 1
ATOM 597 C C . ASP A 1 116 ? -20.316 5.863 37.252 1.00 24.78 97 ASP A C 1
ATOM 598 O O . ASP A 1 116 ? -20.630 6.978 36.901 1.00 23.00 97 ASP A O 1
ATOM 603 N N . THR A 1 117 ? -19.946 4.946 36.365 1.00 24.83 98 THR A N 1
ATOM 604 C CA . THR A 1 117 ? -19.955 5.249 34.969 1.00 24.30 98 THR A CA 1
ATOM 605 C C . THR A 1 117 ? -21.371 5.522 34.441 1.00 23.58 98 THR A C 1
ATOM 606 O O . THR A 1 117 ? -21.596 6.468 33.664 1.00 23.26 98 THR A O 1
ATOM 610 N N . TYR A 1 118 ? -22.327 4.677 34.847 1.00 22.32 99 TYR A N 1
ATOM 611 C CA . TYR A 1 118 ? -23.709 4.934 34.494 1.00 19.92 99 TYR A CA 1
ATOM 612 C C . TYR A 1 118 ? -24.258 6.178 35.219 1.00 20.07 99 TYR A C 1
ATOM 613 O O . TYR A 1 118 ? -25.068 6.904 34.664 1.00 19.64 99 TYR A O 1
ATOM 622 N N . ARG A 1 119 ? -23.856 6.405 36.470 1.00 19.67 100 ARG A N 1
ATOM 623 C CA . ARG A 1 119 ? -24.288 7.653 37.174 1.00 19.49 100 ARG A CA 1
ATOM 624 C C . ARG A 1 119 ? -23.869 8.936 36.498 1.00 19.63 100 ARG A C 1
ATOM 625 O O . ARG A 1 119 ? -24.627 9.882 36.485 1.00 20.85 100 ARG A O 1
ATOM 633 N N . VAL A 1 120 ? -22.691 8.958 35.865 1.00 18.21 101 VAL A N 1
ATOM 634 C CA . VAL A 1 120 ? -22.288 10.109 35.073 1.00 20.08 101 VAL A CA 1
ATOM 635 C C . VAL A 1 120 ? -23.328 10.446 33.982 1.00 19.42 101 VAL A C 1
ATOM 636 O O . VAL A 1 120 ? -23.601 11.598 33.719 1.00 20.08 101 VAL A O 1
ATOM 640 N N . LEU A 1 121 ? -23.930 9.421 33.363 1.00 18.69 102 LEU A N 1
ATOM 641 C CA . LEU A 1 121 ? -24.875 9.617 32.303 1.00 19.40 102 LEU A CA 1
ATOM 642 C C . LEU A 1 121 ? -26.183 10.233 32.787 1.00 22.03 102 LEU A C 1
ATOM 643 O O . LEU A 1 121 ? -26.895 10.796 31.965 1.00 21.92 102 LEU A O 1
ATOM 648 N N . THR A 1 122 ? -26.461 10.169 34.093 1.00 20.36 103 THR A N 1
ATOM 649 C CA . THR A 1 122 ? -27.656 10.846 34.661 1.00 22.68 103 THR A CA 1
ATOM 650 C C . THR A 1 122 ? -27.397 12.358 34.816 1.00 22.26 103 THR A C 1
ATOM 651 O O . THR A 1 122 ? -28.336 13.130 34.981 1.00 24.77 103 THR A O 1
ATOM 655 N N . ALA A 1 123 ? -26.144 12.786 34.763 1.00 19.73 104 ALA A N 1
ATOM 656 C CA . ALA A 1 123 ? -25.823 14.204 34.967 1.00 21.22 104 ALA A CA 1
ATOM 657 C C . ALA A 1 123 ? -25.610 15.002 33.687 1.00 20.08 104 ALA A C 1
ATOM 658 O O . ALA A 1 123 ? -25.348 16.205 33.758 1.00 21.63 104 ALA A O 1
ATOM 660 N N . VAL A 1 124 ? -25.622 14.333 32.522 1.00 17.29 105 VAL A N 1
ATOM 661 C CA . VAL A 1 124 ? -25.352 15.094 31.294 1.00 18.06 105 VAL A CA 1
ATOM 662 C C . VAL A 1 124 ? -26.624 15.375 30.535 1.00 18.41 105 VAL A C 1
ATOM 663 O O . VAL A 1 124 ? -27.704 14.805 30.838 1.00 19.26 105 VAL A O 1
ATOM 667 N N . ASP A 1 125 ? -26.529 16.324 29.618 1.00 16.41 106 ASP A N 1
ATOM 668 C CA . ASP A 1 125 ? -27.706 16.622 28.841 1.00 16.18 106 ASP A CA 1
ATOM 669 C C . ASP A 1 125 ? -27.602 15.869 27.535 1.00 15.54 106 ASP A C 1
ATOM 670 O O . ASP A 1 125 ? -28.588 15.761 26.821 1.00 17.50 106 ASP A O 1
ATOM 675 N N . SER A 1 126 ? -26.388 15.506 27.154 1.00 16.69 107 SER A N 1
ATOM 676 C CA . SER A 1 126 ? -26.296 14.689 25.894 1.00 15.42 107 SER A CA 1
ATOM 677 C C . SER A 1 126 ? -25.038 13.846 25.930 1.00 16.71 107 SER A C 1
ATOM 678 O O . SER A 1 126 ? -24.228 13.990 26.845 1.00 14.48 107 SER A O 1
ATOM 681 N N . ALA A 1 127 ? -24.874 12.976 24.925 1.00 14.83 108 ALA A N 1
ATOM 682 C CA . ALA A 1 127 ? -23.647 12.136 24.947 1.00 15.62 108 ALA A CA 1
ATOM 683 C C . ALA A 1 127 ? -23.080 12.030 23.544 1.00 15.01 108 ALA A C 1
ATOM 684 O O . ALA A 1 127 ? -23.767 12.343 22.544 1.00 15.40 108 ALA A O 1
ATOM 686 N N . LEU A 1 128 ? -21.818 11.583 23.453 1.00 15.24 109 LEU A N 1
ATOM 687 C CA . LEU A 1 128 ? -21.161 11.410 22.157 1.00 14.34 109 LEU A CA 1
ATOM 688 C C . LEU A 1 128 ? -20.756 9.910 22.164 1.00 14.62 109 LEU A C 1
ATOM 689 O O . LEU A 1 128 ? -20.120 9.408 23.098 1.00 16.97 109 LEU A O 1
ATOM 694 N N . VAL A 1 129 ? -21.148 9.200 21.142 1.00 14.93 110 VAL A N 1
ATOM 695 C CA . VAL A 1 129 ? -20.792 7.761 21.048 1.00 14.90 110 VAL A CA 1
ATOM 696 C C . VAL A 1 129 ? -19.501 7.680 20.257 1.00 16.37 110 VAL A C 1
ATOM 697 O O . VAL A 1 129 ? -19.393 8.349 19.253 1.00 17.69 110 VAL A O 1
ATOM 701 N N . VAL A 1 130 ? -18.475 6.932 20.708 1.00 16.60 111 VAL A N 1
ATOM 702 C CA . VAL A 1 130 ? -17.283 6.797 19.871 1.00 17.23 111 VAL A CA 1
ATOM 703 C C . VAL A 1 130 ? -17.160 5.320 19.539 1.00 18.49 111 VAL A C 1
ATOM 704 O O . VAL A 1 130 ? -17.221 4.504 20.458 1.00 18.44 111 VAL A O 1
ATOM 708 N N . ILE A 1 131 ? -16.966 4.999 18.271 1.00 17.99 112 ILE A N 1
ATOM 709 C CA . ILE A 1 131 ? -16.912 3.602 17.854 1.00 19.69 112 ILE A CA 1
ATOM 710 C C . ILE A 1 131 ? -15.608 3.378 17.108 1.00 20.80 112 ILE A C 1
ATOM 711 O O . ILE A 1 131 ? -15.191 4.250 16.404 1.00 19.73 112 ILE A O 1
ATOM 716 N N . ASP A 1 132 ? -14.993 2.217 17.303 1.00 17.35 113 ASP A N 1
ATOM 717 C CA . ASP A 1 132 ? -13.820 1.840 16.466 1.00 19.72 113 ASP A CA 1
ATOM 718 C C . ASP A 1 132 ? -14.438 1.299 15.145 1.00 19.59 113 ASP A C 1
ATOM 719 O O . ASP A 1 132 ? -15.252 0.356 15.152 1.00 21.44 113 ASP A O 1
ATOM 724 N N . ALA A 1 133 ? -14.076 1.921 14.011 1.00 20.11 114 ALA A N 1
ATOM 725 C CA . ALA A 1 133 ? -14.720 1.642 12.709 1.00 19.89 114 ALA A CA 1
ATOM 726 C C . ALA A 1 133 ? -14.529 0.184 12.267 1.00 21.38 114 ALA A C 1
ATOM 727 O O . ALA A 1 133 ? -15.294 -0.340 11.416 1.00 21.16 114 ALA A O 1
ATOM 729 N N . ALA A 1 134 ? -13.506 -0.449 12.840 1.00 21.66 115 ALA A N 1
ATOM 730 C CA . ALA A 1 134 ? -13.199 -1.843 12.505 1.00 23.74 115 ALA A CA 1
ATOM 731 C C . ALA A 1 134 ? -14.066 -2.822 13.318 1.00 24.81 115 ALA A C 1
ATOM 732 O O . ALA A 1 134 ? -14.164 -4.017 12.940 1.00 25.96 115 ALA A O 1
ATOM 734 N N . LYS A 1 135 ? -14.657 -2.363 14.417 1.00 23.98 116 LYS A N 1
ATOM 735 C CA . LYS A 1 135 ? -15.412 -3.250 15.322 1.00 24.97 116 LYS A CA 1
ATOM 736 C C . LYS A 1 135 ? -16.912 -2.958 15.332 1.00 25.07 116 LYS A C 1
ATOM 737 O O . LYS A 1 135 ? -17.747 -3.869 15.580 1.00 24.40 116 LYS A O 1
ATOM 743 N N . GLY A 1 136 ? -17.265 -1.706 15.019 1.00 22.26 117 GLY A N 1
ATOM 744 C CA . GLY A 1 136 ? -18.648 -1.254 15.078 1.00 22.91 117 GLY A CA 1
ATOM 745 C C . GLY A 1 136 ? -19.073 -1.110 16.544 1.00 22.75 117 GLY A C 1
ATOM 746 O O . GLY A 1 136 ? -18.241 -0.789 17.438 1.00 21.08 117 GLY A O 1
ATOM 747 N N . VAL A 1 137 ? -20.382 -1.275 16.792 1.00 21.27 118 VAL A N 1
ATOM 748 C CA . VAL A 1 137 ? -20.866 -1.159 18.152 1.00 22.27 118 VAL A CA 1
ATOM 749 C C . VAL A 1 137 ? -20.485 -2.367 18.968 1.00 22.80 118 VAL A C 1
ATOM 750 O O . VAL A 1 137 ? -20.696 -3.515 18.563 1.00 24.75 118 VAL A O 1
ATOM 754 N N . GLU A 1 138 ? -19.875 -2.113 20.113 1.00 21.73 119 GLU A N 1
ATOM 755 C CA . GLU A 1 138 ? -19.385 -3.190 20.925 1.00 22.32 119 GLU A CA 1
ATOM 756 C C . GLU A 1 138 ? -20.202 -3.267 22.241 1.00 23.61 119 GLU A C 1
ATOM 757 O O . GLU A 1 138 ? -21.081 -2.437 22.445 1.00 23.63 119 GLU A O 1
ATOM 763 N N . ALA A 1 139 ? -19.908 -4.255 23.104 1.00 25.14 120 ALA A N 1
ATOM 764 C CA . ALA A 1 139 ? -20.754 -4.554 24.270 1.00 24.69 120 ALA A CA 1
ATOM 765 C C . ALA A 1 139 ? -20.969 -3.350 25.177 1.00 24.33 120 ALA A C 1
ATOM 766 O O . ALA A 1 139 ? -22.123 -3.052 25.504 1.00 22.87 120 ALA A O 1
ATOM 768 N N . GLN A 1 140 ? -19.888 -2.634 25.561 1.00 23.14 121 GLN A N 1
ATOM 769 C CA . GLN A 1 140 ? -20.055 -1.532 26.496 1.00 23.31 121 GLN A CA 1
ATOM 770 C C . GLN A 1 140 ? -20.708 -0.321 25.798 1.00 22.03 121 GLN A C 1
ATOM 771 O O . GLN A 1 140 ? -21.374 0.460 26.438 1.00 20.98 121 GLN A O 1
ATOM 777 N N . THR A 1 141 ? -20.464 -0.161 24.491 1.00 20.35 122 THR A N 1
ATOM 778 C CA . THR A 1 141 ? -21.196 0.897 23.748 1.00 21.28 122 THR A CA 1
ATOM 779 C C . THR A 1 141 ? -22.715 0.693 23.961 1.00 20.75 122 THR A C 1
ATOM 780 O O . THR A 1 141 ? -23.461 1.641 24.202 1.00 19.79 122 THR A O 1
ATOM 784 N N . ARG A 1 142 ? -23.196 -0.551 23.769 1.00 20.77 123 ARG A N 1
ATOM 785 C CA . ARG A 1 142 ? -24.626 -0.853 23.837 1.00 21.68 123 ARG A CA 1
ATOM 786 C C . ARG A 1 142 ? -25.208 -0.659 25.235 1.00 22.78 123 ARG A C 1
ATOM 787 O O . ARG A 1 142 ? -26.280 -0.073 25.384 1.00 20.52 123 ARG A O 1
ATOM 795 N N . LYS A 1 143 ? -24.485 -1.130 26.270 1.00 22.78 124 LYS A N 1
ATOM 796 C CA . LYS A 1 143 ? -25.018 -1.019 27.640 1.00 22.65 124 LYS A CA 1
ATOM 797 C C . LYS A 1 143 ? -25.081 0.421 28.030 1.00 21.84 124 LYS A C 1
ATOM 798 O O . LYS A 1 143 ? -26.004 0.808 28.691 1.00 21.08 124 LYS A O 1
ATOM 804 N N . LEU A 1 144 ? -24.048 1.215 27.650 1.00 19.77 125 LEU A N 1
ATOM 805 C CA . LEU A 1 144 ? -24.080 2.655 27.996 1.00 19.38 125 LEU A CA 1
ATOM 806 C C . LEU A 1 144 ? -25.181 3.360 27.201 1.00 19.28 125 LEU A C 1
ATOM 807 O O . LEU A 1 144 ? -25.932 4.165 27.756 1.00 20.52 125 LEU A O 1
ATOM 812 N N . MET A 1 145 ? -25.358 2.994 25.926 1.00 18.46 126 MET A N 1
ATOM 813 C CA . MET A 1 145 ? -26.507 3.580 25.170 1.00 18.34 126 MET A CA 1
ATOM 814 C C . MET A 1 145 ? -27.833 3.192 25.817 1.00 19.42 126 MET A C 1
ATOM 815 O O . MET A 1 145 ? -28.781 3.985 25.764 1.00 19.32 126 MET A O 1
ATOM 820 N N . ASP A 1 146 ? -27.950 1.981 26.361 1.00 20.14 127 ASP A N 1
ATOM 821 C CA . ASP A 1 146 ? -29.226 1.587 27.035 1.00 21.52 127 ASP A CA 1
ATOM 822 C C . ASP A 1 146 ? -29.601 2.565 28.158 1.00 22.09 127 ASP A C 1
ATOM 823 O O . ASP A 1 146 ? -30.781 2.903 28.349 1.00 23.42 127 ASP A O 1
ATOM 828 N N . VAL A 1 147 ? -28.599 3.024 28.885 1.00 22.17 128 VAL A N 1
ATOM 829 C CA . VAL A 1 147 ? -28.833 4.052 29.906 1.00 23.38 128 VAL A CA 1
ATOM 830 C C . VAL A 1 147 ? -29.293 5.369 29.268 1.00 24.21 128 VAL A C 1
ATOM 831 O O . VAL A 1 147 ? -30.298 5.970 29.673 1.00 24.31 128 VAL A O 1
ATOM 835 N N . CYS A 1 148 ? -28.554 5.858 28.272 1.00 21.75 129 CYS A N 1
ATOM 836 C CA . CYS A 1 148 ? -28.978 7.082 27.528 1.00 22.99 129 CYS A CA 1
ATOM 837 C C . CYS A 1 148 ? -30.398 6.961 27.021 1.00 24.02 129 CYS A C 1
ATOM 838 O O . CYS A 1 148 ? -31.167 7.930 26.995 1.00 25.17 129 CYS A O 1
ATOM 841 N N . ARG A 1 149 ? -30.729 5.779 26.537 1.00 23.53 130 ARG A N 1
ATOM 842 C CA . ARG A 1 149 ? -32.050 5.590 25.996 1.00 24.60 130 ARG A CA 1
ATOM 843 C C . ARG A 1 149 ? -33.158 5.761 27.077 1.00 26.16 130 ARG A C 1
ATOM 844 O O . ARG A 1 149 ? -34.233 6.309 26.790 1.00 25.46 130 ARG A O 1
ATOM 852 N N . MET A 1 150 ? -32.911 5.336 28.305 1.00 26.56 131 MET A N 1
ATOM 853 C CA . MET A 1 150 ? -33.996 5.440 29.346 1.00 30.25 131 MET A CA 1
ATOM 854 C C . MET A 1 150 ? -34.316 6.889 29.628 1.00 29.55 131 MET A C 1
ATOM 855 O O . MET A 1 150 ? -35.413 7.211 30.090 1.00 29.48 131 MET A O 1
ATOM 860 N N . ARG A 1 151 ? -33.315 7.740 29.424 1.00 27.65 132 ARG A N 1
ATOM 861 C CA . ARG A 1 151 ? -33.425 9.143 29.681 1.00 29.15 132 ARG A CA 1
ATOM 862 C C . ARG A 1 151 ? -33.706 10.008 28.457 1.00 27.32 132 ARG A C 1
ATOM 863 O O . ARG A 1 151 ? -33.808 11.235 28.596 1.00 26.60 132 ARG A O 1
ATOM 871 N N . ALA A 1 152 ? -33.891 9.362 27.298 1.00 24.79 133 ALA A N 1
ATOM 872 C CA . ALA A 1 152 ? -34.029 9.998 25.978 1.00 24.86 133 ALA A CA 1
ATOM 873 C C . ALA A 1 152 ? -32.896 10.982 25.753 1.00 23.76 133 ALA A C 1
ATOM 874 O O . ALA A 1 152 ? -33.082 12.077 25.158 1.00 25.26 133 ALA A O 1
ATOM 876 N N . THR A 1 153 ? -31.694 10.578 26.154 1.00 20.30 134 THR A N 1
ATOM 877 C CA . THR A 1 153 ? -30.567 11.528 26.055 1.00 18.84 134 THR A CA 1
ATOM 878 C C . THR A 1 153 ? -30.112 11.628 24.570 1.00 18.16 134 THR A C 1
ATOM 879 O O . THR A 1 153 ? -29.903 10.605 23.944 1.00 16.04 134 THR A O 1
ATOM 883 N N . PRO A 1 154 ? -30.008 12.833 24.019 1.00 16.87 135 PRO A N 1
ATOM 884 C CA . PRO A 1 154 ? -29.550 12.931 22.609 1.00 16.36 135 PRO A CA 1
ATOM 885 C C . PRO A 1 154 ? -28.091 12.481 22.480 1.00 16.54 135 PRO A C 1
ATOM 886 O O . PRO A 1 154 ? -27.312 12.652 23.403 1.00 16.81 135 PRO A O 1
ATOM 890 N N . VAL A 1 155 ? -27.784 11.866 21.360 1.00 15.39 136 VAL A N 1
ATOM 891 C CA . VAL A 1 155 ? -26.474 11.370 21.158 1.00 16.20 136 VAL A CA 1
ATOM 892 C C . VAL A 1 155 ? -25.942 11.739 19.779 1.00 16.45 136 VAL A C 1
ATOM 893 O O . VAL A 1 155 ? -26.668 11.626 18.816 1.00 16.03 136 VAL A O 1
ATOM 897 N N . MET A 1 156 ? -24.678 12.126 19.683 1.00 15.24 137 MET A N 1
ATOM 898 C CA . MET A 1 156 ? -23.997 12.245 18.377 1.00 15.95 137 MET A CA 1
ATOM 899 C C . MET A 1 156 ? -22.986 11.110 18.317 1.00 16.83 137 MET A C 1
ATOM 900 O O . MET A 1 156 ? -22.646 10.519 19.344 1.00 17.02 137 MET A O 1
ATOM 905 N N . THR A 1 157 ? -22.558 10.760 17.099 1.00 14.78 138 THR A N 1
ATOM 906 C CA . THR A 1 157 ? -21.737 9.585 16.955 1.00 15.87 138 THR A CA 1
ATOM 907 C C . THR A 1 157 ? -20.483 9.940 16.150 1.00 17.24 138 THR A C 1
ATOM 908 O O . THR A 1 157 ? -20.569 10.601 15.109 1.00 17.96 138 THR A O 1
ATOM 912 N N . PHE A 1 158 ? -19.341 9.480 16.697 1.00 15.25 139 PHE A N 1
ATOM 913 C CA . PHE A 1 158 ? -18.060 9.614 15.950 1.00 15.52 139 PHE A CA 1
ATOM 914 C C . PHE A 1 158 ? -17.520 8.238 15.629 1.00 17.19 139 PHE A C 1
ATOM 915 O O . PHE A 1 158 ? -17.186 7.474 16.539 1.00 16.56 139 PHE A O 1
ATOM 923 N N . VAL A 1 159 ? -17.361 7.948 14.337 1.00 16.74 140 VAL A N 1
ATOM 924 C CA . VAL A 1 159 ? -16.781 6.664 13.928 1.00 16.78 140 VAL A CA 1
ATOM 925 C C . VAL A 1 159 ? -15.304 6.896 13.717 1.00 17.76 140 VAL A C 1
ATOM 926 O O . VAL A 1 159 ? -14.950 7.650 12.806 1.00 17.30 140 VAL A O 1
ATOM 930 N N . ASN A 1 160 ? -14.496 6.311 14.611 1.00 18.08 141 ASN A N 1
ATOM 931 C CA . ASN A 1 160 ? -13.050 6.591 14.720 1.00 19.38 141 ASN A CA 1
ATOM 932 C C . ASN A 1 160 ? -12.179 5.550 13.967 1.00 17.78 141 ASN A C 1
ATOM 933 O O . ASN A 1 160 ? -12.619 4.496 13.601 1.00 18.80 141 ASN A O 1
ATOM 938 N N . LYS A 1 161 ? -10.928 5.903 13.737 1.00 21.04 142 LYS A N 1
ATOM 939 C CA . LYS A 1 161 ? -9.939 4.985 13.137 1.00 19.90 142 LYS A CA 1
ATOM 940 C C . LYS A 1 161 ? -10.145 4.709 11.644 1.00 20.24 142 LYS A C 1
ATOM 941 O O . LYS A 1 161 ? -9.765 3.653 11.168 1.00 20.08 142 LYS A O 1
ATOM 947 N N . MET A 1 162 ? -10.647 5.696 10.888 1.00 20.50 143 MET A N 1
ATOM 948 C CA . MET A 1 162 ? -10.851 5.509 9.424 1.00 19.79 143 MET A CA 1
ATOM 949 C C . MET A 1 162 ? -9.527 5.460 8.679 1.00 19.87 143 MET A C 1
ATOM 950 O O . MET A 1 162 ? -9.479 5.077 7.504 1.00 19.94 143 MET A O 1
ATOM 955 N N . ASP A 1 163 ? -8.463 5.809 9.384 1.00 20.70 144 ASP A N 1
ATOM 956 C CA . ASP A 1 163 ? -7.112 5.724 8.798 1.00 22.96 144 ASP A CA 1
ATOM 957 C C . ASP A 1 163 ? -6.598 4.267 8.764 1.00 23.64 144 ASP A C 1
ATOM 958 O O . ASP A 1 163 ? -5.495 4.009 8.216 1.00 24.08 144 ASP A O 1
ATOM 963 N N . ARG A 1 164 ? -7.353 3.329 9.362 1.00 22.98 145 ARG A N 1
ATOM 964 C CA . ARG A 1 164 ? -7.025 1.881 9.219 1.00 25.37 145 ARG A CA 1
ATOM 965 C C . ARG A 1 164 ? -8.193 1.171 8.544 1.00 25.77 145 ARG A C 1
ATOM 966 O O . ARG A 1 164 ? -9.264 1.725 8.477 1.00 24.20 145 ARG A O 1
ATOM 974 N N . GLU A 1 165 ? -7.971 -0.020 8.012 1.00 26.67 146 GLU A N 1
ATOM 975 C CA . GLU A 1 165 ? -9.029 -0.760 7.292 1.00 28.11 146 GLU A CA 1
ATOM 976 C C . GLU A 1 165 ? -10.215 -0.815 8.266 1.00 25.53 146 GLU A C 1
ATOM 977 O O . GLU A 1 165 ? -10.048 -0.936 9.511 1.00 25.57 146 GLU A O 1
ATOM 983 N N . ALA A 1 166 ? -11.410 -0.650 7.714 1.00 25.48 147 ALA A N 1
ATOM 984 C CA . ALA A 1 166 ? -12.575 -0.491 8.569 1.00 24.02 147 ALA A CA 1
ATOM 985 C C . ALA A 1 166 ? -13.734 -1.264 7.988 1.00 24.82 147 ALA A C 1
ATOM 986 O O . ALA A 1 166 ? -13.686 -1.778 6.889 1.00 23.92 147 ALA A O 1
ATOM 988 N N . LEU A 1 167 ? -14.802 -1.351 8.758 1.00 25.11 148 LEU A N 1
ATOM 989 C CA . LEU A 1 167 ? -16.084 -1.728 8.182 1.00 25.88 148 LEU A CA 1
ATOM 990 C C . LEU A 1 167 ? -16.472 -0.689 7.163 1.00 25.24 148 LEU A C 1
ATOM 991 O O . LEU A 1 167 ? -16.197 0.482 7.308 1.00 22.45 148 LEU A O 1
ATOM 996 N N . HIS A 1 168 ? -17.042 -1.145 6.060 1.00 25.59 149 HIS A N 1
ATOM 997 C CA . HIS A 1 168 ? -17.583 -0.211 5.125 1.00 26.91 149 HIS A CA 1
ATOM 998 C C . HIS A 1 168 ? -18.639 0.725 5.788 1.00 27.18 149 HIS A C 1
ATOM 999 O O . HIS A 1 168 ? -19.382 0.289 6.686 1.00 26.08 149 HIS A O 1
ATOM 1006 N N . PRO A 1 169 ? -18.643 2.020 5.434 1.00 27.75 150 PRO A N 1
ATOM 1007 C CA . PRO A 1 169 ? -19.470 2.983 6.069 1.00 26.58 150 PRO A CA 1
ATOM 1008 C C . PRO A 1 169 ? -20.974 2.630 6.006 1.00 27.29 150 PRO A C 1
ATOM 1009 O O . PRO A 1 169 ? -21.663 2.930 6.978 1.00 27.50 150 PRO A O 1
ATOM 1013 N N . LEU A 1 170 ? -21.439 1.997 4.930 1.00 28.31 151 LEU A N 1
ATOM 1014 C CA . LEU A 1 170 ? -22.874 1.537 4.885 1.00 29.75 151 LEU A CA 1
ATOM 1015 C C . LEU A 1 170 ? -23.132 0.484 5.976 1.00 27.74 151 LEU A C 1
ATOM 1016 O O . LEU A 1 170 ? -24.221 0.472 6.643 1.00 28.45 151 LEU A O 1
ATOM 1021 N N . ASP A 1 171 ? -22.144 -0.389 6.195 1.00 25.39 152 ASP A N 1
ATOM 1022 C CA . ASP A 1 171 ? -22.289 -1.448 7.214 1.00 26.10 152 ASP A CA 1
ATOM 1023 C C . ASP A 1 171 ? -22.193 -0.904 8.644 1.00 24.26 152 ASP A C 1
ATOM 1024 O O . ASP A 1 171 ? -22.915 -1.375 9.544 1.00 23.60 152 ASP A O 1
ATOM 1029 N N . VAL A 1 172 ? -21.286 0.055 8.841 1.00 22.34 153 VAL A N 1
ATOM 1030 C CA . VAL A 1 172 ? -21.172 0.784 10.145 1.00 23.39 153 VAL A CA 1
ATOM 1031 C C . VAL A 1 172 ? -22.498 1.475 10.475 1.00 22.20 153 VAL A C 1
ATOM 1032 O O . VAL A 1 172 ? -22.985 1.402 11.609 1.00 21.14 153 VAL A O 1
ATOM 1036 N N . MET A 1 173 ? -23.064 2.168 9.492 1.00 21.88 154 MET A N 1
ATOM 1037 C CA . MET A 1 173 ? -24.382 2.865 9.736 1.00 23.14 154 MET A CA 1
ATOM 1038 C C . MET A 1 173 ? -25.457 1.822 10.107 1.00 21.27 154 MET A C 1
ATOM 1039 O O . MET A 1 173 ? -26.243 2.027 11.056 1.00 22.31 154 MET A O 1
ATOM 1044 N N . ALA A 1 174 ? -25.496 0.703 9.395 1.00 20.77 155 ALA A N 1
ATOM 1045 C CA . ALA A 1 174 ? -26.543 -0.305 9.700 1.00 20.57 155 ALA A CA 1
ATOM 1046 C C . ALA A 1 174 ? -26.314 -0.866 11.113 1.00 21.42 155 ALA A C 1
ATOM 1047 O O . ALA A 1 174 ? -27.277 -1.218 11.834 1.00 21.13 155 ALA A O 1
ATOM 1049 N N . ASP A 1 175 ? -25.028 -1.076 11.470 1.00 19.83 156 ASP A N 1
ATOM 1050 C CA . ASP A 1 175 ? -24.669 -1.599 12.786 1.00 21.51 156 ASP A CA 1
ATOM 1051 C C . ASP A 1 175 ? -25.035 -0.613 13.893 1.00 20.46 156 ASP A C 1
ATOM 1052 O O . ASP A 1 175 ? -25.556 -1.000 14.937 1.00 21.75 156 ASP A O 1
ATOM 1057 N N . ILE A 1 176 ? -24.810 0.667 13.658 1.00 19.75 157 ILE A N 1
ATOM 1058 C CA . ILE A 1 176 ? -25.233 1.656 14.668 1.00 19.84 157 ILE A CA 1
ATOM 1059 C C . ILE A 1 176 ? -26.727 1.637 14.851 1.00 19.98 157 ILE A C 1
ATOM 1060 O O . ILE A 1 176 ? -27.270 1.628 15.985 1.00 20.95 157 ILE A O 1
ATOM 1065 N N . GLU A 1 177 ? -27.446 1.602 13.743 1.00 19.32 158 GLU A N 1
ATOM 1066 C CA . GLU A 1 177 ? -28.912 1.674 13.882 1.00 18.80 158 GLU A CA 1
ATOM 1067 C C . GLU A 1 177 ? -29.383 0.403 14.602 1.00 19.92 158 GLU A C 1
ATOM 1068 O O . GLU A 1 177 ? -30.292 0.451 15.482 1.00 18.10 158 GLU A O 1
ATOM 1074 N N . GLN A 1 178 ? -28.859 -0.746 14.174 1.00 18.13 159 GLN A N 1
ATOM 1075 C CA . GLN A 1 178 ? -29.322 -2.037 14.733 1.00 19.52 159 GLN A CA 1
ATOM 1076 C C . GLN A 1 178 ? -29.072 -2.106 16.251 1.00 20.84 159 GLN A C 1
ATOM 1077 O O . GLN A 1 178 ? -29.974 -2.456 17.015 1.00 18.53 159 GLN A O 1
ATOM 1083 N N . HIS A 1 179 ? -27.890 -1.685 16.695 1.00 18.34 160 HIS A N 1
ATOM 1084 C CA . HIS A 1 179 ? -27.511 -1.947 18.101 1.00 22.56 160 HIS A CA 1
ATOM 1085 C C . HIS A 1 179 ? -27.753 -0.747 19.049 1.00 22.89 160 HIS A C 1
ATOM 1086 O O . HIS A 1 179 ? -27.943 -0.931 20.286 1.00 24.19 160 HIS A O 1
ATOM 1093 N N . LEU A 1 180 ? -27.737 0.450 18.492 1.00 21.14 161 LEU A N 1
ATOM 1094 C CA . LEU A 1 180 ? -28.088 1.624 19.305 1.00 21.24 161 LEU A CA 1
ATOM 1095 C C . LEU A 1 180 ? -29.563 2.002 19.188 1.00 21.81 161 LEU A C 1
ATOM 1096 O O . LEU A 1 180 ? -30.045 2.884 19.916 1.00 20.62 161 LEU A O 1
ATOM 1101 N N . GLN A 1 181 ? -30.251 1.371 18.235 1.00 19.84 162 GLN A N 1
ATOM 1102 C CA . GLN A 1 181 ? -31.698 1.533 18.049 1.00 21.82 162 GLN A CA 1
ATOM 1103 C C . GLN A 1 181 ? -32.081 3.007 17.802 1.00 23.26 162 GLN A C 1
ATOM 1104 O O . GLN A 1 181 ? -32.871 3.620 18.503 1.00 21.74 162 GLN A O 1
ATOM 1110 N N . ILE A 1 182 ? -31.436 3.562 16.815 1.00 19.45 163 ILE A N 1
ATOM 1111 C CA . ILE A 1 182 ? -31.571 4.991 16.564 1.00 21.68 163 ILE A CA 1
ATOM 1112 C C . ILE A 1 182 ? -31.379 5.232 15.086 1.00 22.93 163 ILE A C 1
ATOM 1113 O O . ILE A 1 182 ? -30.681 4.416 14.464 1.00 22.92 163 ILE A O 1
ATOM 1118 N N . GLU A 1 183 ? -31.966 6.307 14.507 1.00 22.14 164 GLU A N 1
ATOM 1119 C CA . GLU A 1 183 ? -31.750 6.504 13.067 1.00 23.32 164 GLU A CA 1
ATOM 1120 C C . GLU A 1 183 ? -30.373 7.184 12.892 1.00 21.18 164 GLU A C 1
ATOM 1121 O O . GLU A 1 183 ? -30.072 8.077 13.661 1.00 21.18 164 GLU A O 1
ATOM 1127 N N . CYS A 1 184 ? -29.579 6.814 11.872 1.00 20.44 165 CYS A N 1
ATOM 1128 C CA . CYS A 1 184 ? -28.322 7.490 11.627 1.00 22.87 165 CYS A CA 1
ATOM 1129 C C . CYS A 1 184 ? -28.483 8.547 10.527 1.00 21.82 165 CYS A C 1
ATOM 1130 O O . CYS A 1 184 ? -29.003 8.237 9.468 1.00 23.48 165 CYS A O 1
ATOM 1133 N N . ALA A 1 185 ? -27.947 9.751 10.759 1.00 19.90 166 ALA A N 1
ATOM 1134 C CA . ALA A 1 185 ? -27.986 10.792 9.775 1.00 19.78 166 ALA A CA 1
ATOM 1135 C C . ALA A 1 185 ? -26.520 11.125 9.500 1.00 19.44 166 ALA A C 1
ATOM 1136 O O . ALA A 1 185 ? -25.861 11.786 10.350 1.00 19.73 166 ALA A O 1
ATOM 1138 N N . PRO A 1 186 ? -25.987 10.714 8.359 1.00 21.05 167 PRO A N 1
ATOM 1139 C CA . PRO A 1 186 ? -24.544 10.959 8.099 1.00 21.70 167 PRO A CA 1
ATOM 1140 C C . PRO A 1 186 ? -24.330 12.449 7.911 1.00 21.69 167 PRO A C 1
ATOM 1141 O O . PRO A 1 186 ? -25.127 13.070 7.166 1.00 21.06 167 PRO A O 1
ATOM 1145 N N . MET A 1 187 ? -23.340 13.020 8.608 1.00 20.34 168 MET A N 1
ATOM 1146 C CA . MET A 1 187 ? -22.986 14.444 8.495 1.00 19.15 168 MET A CA 1
ATOM 1147 C C . MET A 1 187 ? -21.707 14.596 7.660 1.00 20.22 168 MET A C 1
ATOM 1148 O O . MET A 1 187 ? -21.600 15.537 6.832 1.00 20.19 168 MET A O 1
ATOM 1153 N N . THR A 1 188 ? -20.767 13.651 7.848 1.00 20.06 169 THR A N 1
ATOM 1154 C CA . THR A 1 188 ? -19.546 13.620 7.084 1.00 20.53 169 THR A CA 1
ATOM 1155 C C . THR A 1 188 ? -19.436 12.196 6.560 1.00 24.04 169 THR A C 1
ATOM 1156 O O . THR A 1 188 ? -20.060 11.310 7.126 1.00 28.07 169 THR A O 1
ATOM 1160 N N . TRP A 1 189 ? -18.819 12.019 5.400 1.00 22.48 170 TRP A N 1
ATOM 1161 C CA . TRP A 1 189 ? -18.876 10.710 4.768 1.00 21.15 170 TRP A CA 1
ATOM 1162 C C . TRP A 1 189 ? -17.437 10.458 4.326 1.00 22.56 170 TRP A C 1
ATOM 1163 O O . TRP A 1 189 ? -16.860 11.327 3.696 1.00 22.13 170 TRP A O 1
ATOM 1174 N N . PRO A 1 190 ? -16.913 9.241 4.599 1.00 22.88 171 PRO A N 1
ATOM 1175 C CA . PRO A 1 190 ? -15.483 8.945 4.371 1.00 24.01 171 PRO A CA 1
ATOM 1176 C C . PRO A 1 190 ? -15.299 8.584 2.917 1.00 23.65 171 PRO A C 1
ATOM 1177 O O . PRO A 1 190 ? -16.203 8.009 2.304 1.00 23.44 171 PRO A O 1
ATOM 1181 N N . ILE A 1 191 ? -14.160 8.968 2.368 1.00 24.18 172 ILE A N 1
ATOM 1182 C CA . ILE A 1 191 ? -13.712 8.489 1.061 1.00 26.05 172 ILE A CA 1
ATOM 1183 C C . ILE A 1 191 ? -12.569 7.508 1.323 1.00 25.59 172 ILE A C 1
ATOM 1184 O O . ILE A 1 191 ? -11.510 7.919 1.792 1.00 25.67 172 ILE A O 1
ATOM 1189 N N . GLY A 1 192 ? -12.805 6.212 1.056 1.00 25.71 173 GLY A N 1
ATOM 1190 C CA . GLY A 1 192 ? -11.783 5.170 1.294 1.00 26.66 173 GLY A CA 1
ATOM 1191 C C . GLY A 1 192 ? -11.682 4.836 2.777 1.00 25.15 173 GLY A C 1
ATOM 1192 O O . GLY A 1 192 ? -12.426 5.342 3.621 1.00 24.65 173 GLY A O 1
ATOM 1193 N N . MET A 1 193 ? -10.680 4.085 3.114 1.00 25.53 174 MET A N 1
ATOM 1194 C CA . MET A 1 193 ? -10.422 3.690 4.509 1.00 25.38 174 MET A CA 1
ATOM 1195 C C . MET A 1 193 ? -8.987 3.185 4.499 1.00 27.08 174 MET A C 1
ATOM 1196 O O . MET A 1 193 ? -8.424 2.868 3.419 1.00 27.34 174 MET A O 1
ATOM 1201 N N . GLY A 1 194 ? -8.375 3.091 5.669 1.00 25.65 175 GLY A N 1
ATOM 1202 C CA . GLY A 1 194 ? -7.009 2.594 5.676 1.00 25.27 175 GLY A CA 1
ATOM 1203 C C . GLY A 1 194 ? -6.056 3.373 4.774 1.00 27.83 175 GLY A C 1
ATOM 1204 O O . GLY A 1 194 ? -6.099 4.613 4.716 1.00 25.61 175 GLY A O 1
ATOM 1205 N N . SER A 1 195 ? -5.174 2.655 4.084 1.00 27.59 176 SER A N 1
ATOM 1206 C CA . SER A 1 195 ? -4.236 3.309 3.188 1.00 32.99 176 SER A CA 1
ATOM 1207 C C . SER A 1 195 ? -4.948 4.163 2.142 1.00 32.55 176 SER A C 1
ATOM 1208 O O . SER A 1 195 ? -4.373 5.122 1.695 1.00 35.43 176 SER A O 1
ATOM 1211 N N . SER A 1 196 ? -6.181 3.833 1.769 1.00 30.88 177 SER A N 1
ATOM 1212 C CA . SER A 1 196 ? -6.859 4.621 0.723 1.00 30.26 177 SER A CA 1
ATOM 1213 C C . SER A 1 196 ? -7.783 5.705 1.304 1.00 28.91 177 SER A C 1
ATOM 1214 O O . SER A 1 196 ? -8.591 6.255 0.569 1.00 28.95 177 SER A O 1
ATOM 1217 N N . PHE A 1 197 ? -7.621 6.043 2.585 1.00 25.35 178 PHE A N 1
ATOM 1218 C CA . PHE A 1 197 ? -8.525 7.013 3.247 1.00 26.00 178 PHE A CA 1
ATOM 1219 C C . PHE A 1 197 ? -8.066 8.373 2.782 1.00 27.50 178 PHE A C 1
ATOM 1220 O O . PHE A 1 197 ? -6.930 8.794 3.115 1.00 28.59 178 PHE A O 1
ATOM 1228 N N . LYS A 1 198 ? -8.908 9.033 1.989 1.00 26.75 179 LYS A N 1
ATOM 1229 C CA . LYS A 1 198 ? -8.564 10.349 1.408 1.00 27.94 179 LYS A CA 1
ATOM 1230 C C . LYS A 1 198 ? -9.057 11.499 2.311 1.00 27.50 179 LYS A C 1
ATOM 1231 O O . LYS A 1 198 ? -8.534 12.612 2.211 1.00 27.44 179 LYS A O 1
ATOM 1237 N N . GLY A 1 199 ? -10.041 11.217 3.162 1.00 24.73 180 GLY A N 1
ATOM 1238 C CA . GLY A 1 199 ? -10.607 12.245 4.013 1.00 23.59 180 GLY A CA 1
ATOM 1239 C C . GLY A 1 199 ? -12.100 12.078 3.995 1.00 23.28 180 GLY A C 1
ATOM 1240 O O . GLY A 1 199 ? -12.637 10.920 3.809 1.00 22.84 180 GLY A O 1
ATOM 1241 N N . THR A 1 200 ? -12.796 13.195 4.202 1.00 21.34 181 THR A N 1
ATOM 1242 C CA . THR A 1 200 ? -14.250 13.142 4.333 1.00 20.89 181 THR A CA 1
ATOM 1243 C C . THR A 1 200 ? -14.960 14.218 3.516 1.00 22.93 181 THR A C 1
ATOM 1244 O O . THR A 1 200 ? -14.354 15.254 3.172 1.00 23.48 181 THR A O 1
ATOM 1248 N N . TYR A 1 201 ? -16.233 13.982 3.204 1.00 22.21 182 TYR A N 1
ATOM 1249 C CA . TYR A 1 201 ? -17.003 15.040 2.571 1.00 22.32 182 TYR A CA 1
ATOM 1250 C C . TYR A 1 201 ? -18.111 15.423 3.515 1.00 22.54 182 TYR A C 1
ATOM 1251 O O . TYR A 1 201 ? -18.807 14.581 4.020 1.00 21.92 182 TYR A O 1
ATOM 1260 N N . ASP A 1 202 ? -18.215 16.710 3.794 1.00 23.08 183 ASP A N 1
ATOM 1261 C CA . ASP A 1 202 ? -19.221 17.222 4.711 1.00 23.00 183 ASP A CA 1
ATOM 1262 C C . ASP A 1 202 ? -20.474 17.575 3.883 1.00 25.63 183 ASP A C 1
ATOM 1263 O O . ASP A 1 202 ? -20.429 18.487 3.056 1.00 26.31 183 ASP A O 1
ATOM 1268 N N . LEU A 1 203 ? -21.552 16.844 4.096 1.00 24.94 184 LEU A N 1
ATOM 1269 C CA . LEU A 1 203 ? -22.701 16.882 3.248 1.00 28.85 184 LEU A CA 1
ATOM 1270 C C . LEU A 1 203 ? -23.374 18.251 3.244 1.00 30.71 184 LEU A C 1
ATOM 1271 O O . LEU A 1 203 ? -23.652 18.798 2.170 1.00 32.94 184 LEU A O 1
ATOM 1276 N N . LEU A 1 204 ? -23.628 18.782 4.422 1.00 30.38 185 LEU A N 1
ATOM 1277 C CA . LEU A 1 204 ? -24.266 20.114 4.520 1.00 31.95 185 LEU A CA 1
ATOM 1278 C C . LEU A 1 204 ? -23.353 21.285 4.220 1.00 31.92 185 LEU A C 1
ATOM 1279 O O . LEU A 1 204 ? -23.804 22.291 3.630 1.00 33.40 185 LEU A O 1
ATOM 1284 N N . HIS A 1 205 ? -22.098 21.211 4.624 1.00 28.65 186 HIS A N 1
ATOM 1285 C CA . HIS A 1 205 ? -21.178 22.390 4.365 1.00 30.44 186 HIS A CA 1
ATOM 1286 C C . HIS A 1 205 ? -20.582 22.357 2.974 1.00 29.72 186 HIS A C 1
ATOM 1287 O O . HIS A 1 205 ? -19.933 23.307 2.528 1.00 30.16 186 HIS A O 1
ATOM 1294 N N . LYS A 1 206 ? -20.840 21.248 2.296 1.00 29.01 187 LYS A N 1
ATOM 1295 C CA . LYS A 1 206 ? -20.382 20.975 0.926 1.00 29.93 187 LYS A CA 1
ATOM 1296 C C . LYS A 1 206 ? -18.871 21.082 0.792 1.00 30.26 187 LYS A C 1
ATOM 1297 O O . LYS A 1 206 ? -18.372 21.662 -0.167 1.00 32.75 187 LYS A O 1
ATOM 1303 N N . GLN A 1 207 ? -18.161 20.565 1.783 1.00 28.81 188 GLN A N 1
ATOM 1304 C CA . GLN A 1 207 ? -16.726 20.751 1.873 1.00 30.58 188 GLN A CA 1
ATOM 1305 C C . GLN A 1 207 ? -16.066 19.420 1.878 1.00 28.88 188 GLN A C 1
ATOM 1306 O O . GLN A 1 207 ? -16.498 18.549 2.606 1.00 28.24 188 GLN A O 1
ATOM 1312 N N . LEU A 1 208 ? -15.006 19.310 1.107 1.00 28.59 189 LEU A N 1
ATOM 1313 C CA . LEU A 1 208 ? -14.116 18.133 1.126 1.00 29.56 189 LEU A CA 1
ATOM 1314 C C . LEU A 1 208 ? -12.979 18.406 2.105 1.00 27.80 189 LEU A C 1
ATOM 1315 O O . LEU A 1 208 ? -12.313 19.454 2.016 1.00 30.48 189 LEU A O 1
ATOM 1320 N N . HIS A 1 209 ? -12.704 17.479 3.005 1.00 25.96 190 HIS A N 1
ATOM 1321 C CA . HIS A 1 209 ? -11.622 17.659 4.014 1.00 25.58 190 HIS A CA 1
ATOM 1322 C C . HIS A 1 209 ? -10.613 16.585 3.756 1.00 26.62 190 HIS A C 1
ATOM 1323 O O . HIS A 1 209 ? -10.950 15.373 3.864 1.00 26.66 190 HIS A O 1
ATOM 1330 N N . LEU A 1 210 ? -9.428 16.989 3.337 1.00 27.78 191 LEU A N 1
ATOM 1331 C CA . LEU A 1 210 ? -8.417 15.990 2.940 1.00 29.04 191 LEU A CA 1
ATOM 1332 C C . LEU A 1 210 ? -7.590 15.519 4.137 1.00 29.70 191 LEU A C 1
ATOM 1333 O O . LEU A 1 210 ? -7.178 16.319 4.975 1.00 29.61 191 LEU A O 1
ATOM 1338 N N . PHE A 1 211 ? -7.372 14.209 4.212 1.00 29.92 192 PHE A N 1
ATOM 1339 C CA . PHE A 1 211 ? -6.526 13.580 5.215 1.00 32.63 192 PHE A CA 1
ATOM 1340 C C . PHE A 1 211 ? -5.054 13.498 4.787 1.00 36.24 192 PHE A C 1
ATOM 1341 O O . PHE A 1 211 ? -4.789 13.205 3.646 1.00 37.23 192 PHE A O 1
ATOM 1349 N N . SER A 1 212 ? -4.109 13.667 5.705 1.00 39.07 193 SER A N 1
ATOM 1350 C CA . SER A 1 212 ? -2.666 13.522 5.312 1.00 44.86 193 SER A CA 1
ATOM 1351 C C . SER A 1 212 ? -1.906 12.406 6.064 1.00 45.88 193 SER A C 1
ATOM 1352 O O . SER A 1 212 ? -2.160 12.137 7.260 1.00 46.12 193 SER A O 1
ATOM 1355 N N . GLN A 1 220 ? -6.364 22.257 8.929 1.00 52.34 201 GLN A N 1
ATOM 1356 C CA . GLN A 1 220 ? -6.401 22.296 7.454 1.00 53.66 201 GLN A CA 1
ATOM 1357 C C . GLN A 1 220 ? -7.780 22.725 6.984 1.00 51.59 201 GLN A C 1
ATOM 1358 O O . GLN A 1 220 ? -8.759 22.235 7.496 1.00 50.94 201 GLN A O 1
ATOM 1364 N N . SER A 1 221 ? -7.868 23.636 6.018 1.00 52.12 202 SER A N 1
ATOM 1365 C CA . SER A 1 221 ? -9.199 24.150 5.641 1.00 50.05 202 SER A CA 1
ATOM 1366 C C . SER A 1 221 ? -9.892 23.237 4.615 1.00 47.79 202 SER A C 1
ATOM 1367 O O . SER A 1 221 ? -9.228 22.637 3.743 1.00 47.96 202 SER A O 1
ATOM 1370 N N . GLY A 1 222 ? -11.215 23.118 4.763 1.00 43.80 203 GLY A N 1
ATOM 1371 C CA . GLY A 1 222 ? -12.032 22.372 3.803 1.00 40.97 203 GLY A CA 1
ATOM 1372 C C . GLY A 1 222 ? -12.013 22.995 2.424 1.00 39.51 203 GLY A C 1
ATOM 1373 O O . GLY A 1 222 ? -11.749 24.180 2.271 1.00 40.37 203 GLY A O 1
ATOM 1374 N N . ILE A 1 223 ? -12.278 22.196 1.411 1.00 37.67 204 ILE A N 1
ATOM 1375 C CA . ILE A 1 223 ? -12.270 22.696 0.030 1.00 38.43 204 ILE A CA 1
ATOM 1376 C C . ILE A 1 223 ? -13.726 22.712 -0.371 1.00 37.27 204 ILE A C 1
ATOM 1377 O O . ILE A 1 223 ? -14.419 21.691 -0.335 1.00 32.36 204 ILE A O 1
ATOM 1382 N N . VAL A 1 224 ? -14.205 23.878 -0.738 1.00 36.51 205 VAL A N 1
ATOM 1383 C CA . VAL A 1 224 ? -15.595 23.992 -1.144 1.00 36.73 205 VAL A CA 1
ATOM 1384 C C . VAL A 1 224 ? -15.819 23.285 -2.482 1.00 36.69 205 VAL A C 1
ATOM 1385 O O . VAL A 1 224 ? -15.096 23.537 -3.431 1.00 37.75 205 VAL A O 1
ATOM 1389 N N . ILE A 1 225 ? -16.857 22.448 -2.553 1.00 36.21 206 ILE A N 1
ATOM 1390 C CA . ILE A 1 225 ? -17.177 21.620 -3.723 1.00 38.14 206 ILE A CA 1
ATOM 1391 C C . ILE A 1 225 ? -18.516 22.055 -4.293 1.00 40.71 206 ILE A C 1
ATOM 1392 O O . ILE A 1 225 ? -19.463 22.305 -3.543 1.00 39.04 206 ILE A O 1
ATOM 1397 N N . HIS A 1 226 ? -18.567 22.205 -5.616 1.00 44.12 207 HIS A N 1
ATOM 1398 C CA . HIS A 1 226 ? -19.758 22.721 -6.282 1.00 48.32 207 HIS A CA 1
ATOM 1399 C C . HIS A 1 226 ? -20.581 21.659 -7.033 1.00 49.41 207 HIS A C 1
ATOM 1400 O O . HIS A 1 226 ? -20.651 21.653 -8.262 1.00 52.61 207 HIS A O 1
ATOM 1407 N N . GLY A 1 227 ? -21.225 20.788 -6.268 1.00 49.07 208 GLY A N 1
ATOM 1408 C CA . GLY A 1 227 ? -22.046 19.711 -6.827 1.00 49.75 208 GLY A CA 1
ATOM 1409 C C . GLY A 1 227 ? -21.238 18.501 -7.257 1.00 49.73 208 GLY A C 1
ATOM 1410 O O . GLY A 1 227 ? -20.004 18.545 -7.352 1.00 49.59 208 GLY A O 1
ATOM 1411 N N . ALA A 1 228 ? -21.944 17.408 -7.526 1.00 50.96 209 ALA A N 1
ATOM 1412 C CA . ALA A 1 228 ? -21.292 16.115 -7.761 1.00 51.78 209 ALA A CA 1
ATOM 1413 C C . ALA A 1 228 ? -20.369 16.102 -8.970 1.00 53.50 209 ALA A C 1
ATOM 1414 O O . ALA A 1 228 ? -19.500 15.214 -9.109 1.00 53.84 209 ALA A O 1
ATOM 1416 N N . ASP A 1 229 ? -20.519 17.099 -9.830 1.00 54.09 210 ASP A N 1
ATOM 1417 C CA . ASP A 1 229 ? -19.778 17.097 -11.098 1.00 55.80 210 ASP A CA 1
ATOM 1418 C C . ASP A 1 229 ? -18.493 17.929 -11.015 1.00 54.79 210 ASP A C 1
ATOM 1419 O O . ASP A 1 229 ? -17.669 17.906 -11.926 1.00 56.30 210 ASP A O 1
ATOM 1424 N N . ASP A 1 230 ? -18.321 18.651 -9.909 1.00 51.37 211 ASP A N 1
ATOM 1425 C CA . ASP A 1 230 ? -17.130 19.476 -9.701 1.00 50.17 211 ASP A CA 1
ATOM 1426 C C . ASP A 1 230 ? -15.834 18.691 -10.019 1.00 49.46 211 ASP A C 1
ATOM 1427 O O . ASP A 1 230 ? -15.536 17.704 -9.330 1.00 48.38 211 ASP A O 1
ATOM 1432 N N . PRO A 1 231 ? -15.065 19.126 -11.042 1.00 50.89 212 PRO A N 1
ATOM 1433 C CA . PRO A 1 231 ? -13.794 18.421 -11.344 1.00 50.27 212 PRO A CA 1
ATOM 1434 C C . PRO A 1 231 ? -12.761 18.487 -10.193 1.00 48.33 212 PRO A C 1
ATOM 1435 O O . PRO A 1 231 ? -11.761 17.752 -10.221 1.00 48.51 212 PRO A O 1
ATOM 1439 N N . GLN A 1 232 ? -12.997 19.342 -9.189 1.00 45.91 213 GLN A N 1
ATOM 1440 C CA . GLN A 1 232 ? -12.180 19.318 -7.965 1.00 43.71 213 GLN A CA 1
ATOM 1441 C C . GLN A 1 232 ? -12.166 17.942 -7.309 1.00 41.44 213 GLN A C 1
ATOM 1442 O O . GLN A 1 232 ? -11.148 17.535 -6.742 1.00 39.55 213 GLN A O 1
ATOM 1448 N N . LEU A 1 233 ? -13.308 17.253 -7.343 1.00 38.81 214 LEU A N 1
ATOM 1449 C CA . LEU A 1 233 ? -13.350 15.871 -6.902 1.00 38.71 214 LEU A CA 1
ATOM 1450 C C . LEU A 1 233 ? -12.369 14.907 -7.585 1.00 39.78 214 LEU A C 1
ATOM 1451 O O . LEU A 1 233 ? -11.690 14.142 -6.921 1.00 39.09 214 LEU A O 1
ATOM 1456 N N . ASP A 1 234 ? -12.267 14.957 -8.911 1.00 42.44 215 ASP A N 1
ATOM 1457 C CA . ASP A 1 234 ? -11.285 14.133 -9.618 1.00 44.62 215 ASP A CA 1
ATOM 1458 C C . ASP A 1 234 ? -9.829 14.584 -9.442 1.00 45.63 215 ASP A C 1
ATOM 1459 O O . ASP A 1 234 ? -8.927 13.747 -9.320 1.00 45.25 215 ASP A O 1
ATOM 1464 N N . GLU A 1 235 ? -9.614 15.906 -9.413 1.00 46.24 216 GLU A N 1
ATOM 1465 C CA . GLU A 1 235 ? -8.301 16.456 -9.091 1.00 47.39 216 GLU A CA 1
ATOM 1466 C C . GLU A 1 235 ? -7.794 15.974 -7.738 1.00 45.17 216 GLU A C 1
ATOM 1467 O O . GLU A 1 235 ? -6.682 15.546 -7.671 1.00 45.15 216 GLU A O 1
ATOM 1473 N N . TYR A 1 236 ? -8.610 16.020 -6.681 1.00 43.04 217 TYR A N 1
ATOM 1474 C CA . TYR A 1 236 ? -8.189 15.588 -5.333 1.00 41.65 217 TYR A CA 1
ATOM 1475 C C . TYR A 1 236 ? -8.380 14.123 -4.938 1.00 39.26 217 TYR A C 1
ATOM 1476 O O . TYR A 1 236 ? -7.632 13.636 -4.105 1.00 39.49 217 TYR A O 1
ATOM 1485 N N . LEU A 1 237 ? -9.370 13.436 -5.500 1.00 37.74 218 LEU A N 1
ATOM 1486 C CA . LEU A 1 237 ? -9.674 12.034 -5.140 1.00 34.96 218 LEU A CA 1
ATOM 1487 C C . LEU A 1 237 ? -9.266 10.962 -6.164 1.00 36.68 218 LEU A C 1
ATOM 1488 O O . LEU A 1 237 ? -9.260 9.760 -5.839 1.00 35.16 218 LEU A O 1
ATOM 1493 N N . GLY A 1 238 ? -8.980 11.376 -7.387 1.00 38.45 219 GLY A N 1
ATOM 1494 C CA . GLY A 1 238 ? -8.475 10.462 -8.431 1.00 41.08 219 GLY A CA 1
ATOM 1495 C C . GLY A 1 238 ? -9.615 9.505 -8.682 1.00 41.87 219 GLY A C 1
ATOM 1496 O O . GLY A 1 238 ? -10.791 9.923 -8.645 1.00 40.73 219 GLY A O 1
ATOM 1497 N N . ASP A 1 239 ? -9.296 8.226 -8.868 1.00 42.58 220 ASP A N 1
ATOM 1498 C CA . ASP A 1 239 ? -10.314 7.208 -9.100 1.00 42.78 220 ASP A CA 1
ATOM 1499 C C . ASP A 1 239 ? -11.373 7.081 -8.031 1.00 40.46 220 ASP A C 1
ATOM 1500 O O . ASP A 1 239 ? -12.428 6.560 -8.343 1.00 42.50 220 ASP A O 1
ATOM 1505 N N . GLN A 1 240 ? -11.110 7.512 -6.797 1.00 36.01 221 GLN A N 1
ATOM 1506 C CA . GLN A 1 240 ? -12.086 7.352 -5.717 1.00 34.80 221 GLN A CA 1
ATOM 1507 C C . GLN A 1 240 ? -13.244 8.371 -5.799 1.00 33.15 221 GLN A C 1
ATOM 1508 O O . GLN A 1 240 ? -14.178 8.310 -4.994 1.00 32.50 221 GLN A O 1
ATOM 1514 N N . ALA A 1 241 ? -13.167 9.277 -6.766 1.00 35.11 222 ALA A N 1
ATOM 1515 C CA . ALA A 1 241 ? -14.203 10.292 -6.949 1.00 35.54 222 ALA A CA 1
ATOM 1516 C C . ALA A 1 241 ? -15.501 9.606 -7.397 1.00 36.48 222 ALA A C 1
ATOM 1517 O O . ALA A 1 241 ? -16.579 9.914 -6.903 1.00 33.84 222 ALA A O 1
ATOM 1519 N N . GLU A 1 242 ? -15.385 8.636 -8.298 1.00 38.94 223 GLU A N 1
ATOM 1520 C CA . GLU A 1 242 ? -16.560 7.858 -8.715 1.00 41.16 223 GLU A CA 1
ATOM 1521 C C . GLU A 1 242 ? -17.317 7.170 -7.543 1.00 39.28 223 GLU A C 1
ATOM 1522 O O . GLU A 1 242 ? -18.552 7.237 -7.499 1.00 39.07 223 GLU A O 1
ATOM 1528 N N . GLN A 1 243 ? -16.587 6.574 -6.592 1.00 37.53 224 GLN A N 1
ATOM 1529 C CA . GLN A 1 243 ? -17.183 5.986 -5.424 1.00 36.54 224 GLN A CA 1
ATOM 1530 C C . GLN A 1 243 ? -17.885 7.038 -4.536 1.00 35.82 224 GLN A C 1
ATOM 1531 O O . GLN A 1 243 ? -18.965 6.799 -4.045 1.00 34.44 224 GLN A O 1
ATOM 1537 N N . LEU A 1 244 ? -17.262 8.192 -4.316 1.00 35.03 225 LEU A N 1
ATOM 1538 C CA . LEU A 1 244 ? -17.953 9.237 -3.565 1.00 33.50 225 LEU A CA 1
ATOM 1539 C C . LEU A 1 244 ? -19.270 9.577 -4.281 1.00 33.86 225 LEU A C 1
ATOM 1540 O O . LEU A 1 244 ? -20.323 9.716 -3.638 1.00 33.41 225 LEU A O 1
ATOM 1545 N N . ARG A 1 245 ? -19.216 9.679 -5.606 1.00 34.10 226 ARG A N 1
ATOM 1546 C CA . ARG A 1 245 ? -20.410 10.066 -6.388 1.00 37.05 226 ARG A CA 1
ATOM 1547 C C . ARG A 1 245 ? -21.507 9.014 -6.264 1.00 36.27 226 ARG A C 1
ATOM 1548 O O . ARG A 1 245 ? -22.658 9.344 -5.987 1.00 36.45 226 ARG A O 1
ATOM 1556 N N . MET A 1 246 ? -21.131 7.752 -6.353 1.00 37.52 227 MET A N 1
ATOM 1557 C CA . MET A 1 246 ? -22.081 6.656 -6.089 1.00 39.00 227 MET A CA 1
ATOM 1558 C C . MET A 1 246 ? -22.698 6.697 -4.685 1.00 36.36 227 MET A C 1
ATOM 1559 O O . MET A 1 246 ? -23.892 6.559 -4.541 1.00 34.65 227 MET A O 1
ATOM 1564 N N . ASP A 1 247 ? -21.857 6.822 -3.664 1.00 34.19 228 ASP A N 1
ATOM 1565 C CA . ASP A 1 247 ? -22.314 6.931 -2.293 1.00 33.78 228 ASP A CA 1
ATOM 1566 C C . ASP A 1 247 ? -23.272 8.136 -2.102 1.00 33.88 228 ASP A C 1
ATOM 1567 O O . ASP A 1 247 ? -24.289 8.005 -1.404 1.00 32.54 228 ASP A O 1
ATOM 1572 N N . LEU A 1 248 ? -22.926 9.299 -2.667 1.00 34.12 229 LEU A N 1
ATOM 1573 C CA . LEU A 1 248 ? -23.788 10.499 -2.548 1.00 35.57 229 LEU A CA 1
ATOM 1574 C C . LEU A 1 248 ? -25.133 10.262 -3.200 1.00 36.36 229 LEU A C 1
ATOM 1575 O O . LEU A 1 248 ? -26.147 10.584 -2.615 1.00 35.06 229 LEU A O 1
ATOM 1580 N N . ALA A 1 249 ? -25.134 9.691 -4.412 1.00 36.38 230 ALA A N 1
ATOM 1581 C CA . ALA A 1 249 ? -26.376 9.271 -5.037 1.00 38.02 230 ALA A CA 1
ATOM 1582 C C . ALA A 1 249 ? -27.173 8.301 -4.132 1.00 37.34 230 ALA A C 1
ATOM 1583 O O . ALA A 1 249 ? -28.400 8.426 -4.027 1.00 38.57 230 ALA A O 1
ATOM 1585 N N . LEU A 1 250 ? -26.501 7.348 -3.490 1.00 35.83 231 LEU A N 1
ATOM 1586 C CA . LEU A 1 250 ? -27.209 6.386 -2.597 1.00 36.63 231 LEU A CA 1
ATOM 1587 C C . LEU A 1 250 ? -27.829 7.102 -1.380 1.00 35.80 231 LEU A C 1
ATOM 1588 O O . LEU A 1 250 ? -29.014 6.887 -1.048 1.00 35.01 231 LEU A O 1
ATOM 1593 N N . LEU A 1 251 ? -27.024 7.988 -0.771 1.00 33.61 232 LEU A N 1
ATOM 1594 C CA . LEU A 1 251 ? -27.448 8.804 0.371 1.00 34.40 232 LEU A CA 1
ATOM 1595 C C . LEU A 1 251 ? -28.639 9.707 0.013 1.00 35.00 232 LEU A C 1
ATOM 1596 O O . LEU A 1 251 ? -29.543 9.842 0.819 1.00 33.76 232 LEU A O 1
ATOM 1601 N N . GLU A 1 252 ? -28.634 10.301 -1.184 1.00 36.80 233 GLU A N 1
ATOM 1602 C CA . GLU A 1 252 ? -29.738 11.192 -1.563 1.00 39.41 233 GLU A CA 1
ATOM 1603 C C . GLU A 1 252 ? -31.061 10.424 -1.566 1.00 40.01 233 GLU A C 1
ATOM 1604 O O . GLU A 1 252 ? -32.076 10.932 -1.076 1.00 40.35 233 GLU A O 1
ATOM 1610 N N . GLU A 1 253 ? -30.991 9.197 -2.083 1.00 40.05 234 GLU A N 1
ATOM 1611 C CA . GLU A 1 253 ? -32.116 8.300 -2.301 1.00 42.61 234 GLU A CA 1
ATOM 1612 C C . GLU A 1 253 ? -32.590 7.660 -1.003 1.00 41.39 234 GLU A C 1
ATOM 1613 O O . GLU A 1 253 ? -33.795 7.575 -0.787 1.00 43.19 234 GLU A O 1
ATOM 1619 N N . ALA A 1 254 ? -31.653 7.234 -0.145 1.00 37.79 235 ALA A N 1
ATOM 1620 C CA . ALA A 1 254 ? -31.948 6.333 0.977 1.00 35.60 235 ALA A CA 1
ATOM 1621 C C . ALA A 1 254 ? -31.486 6.868 2.356 1.00 34.09 235 ALA A C 1
ATOM 1622 O O . ALA A 1 254 ? -31.821 6.267 3.370 1.00 33.45 235 ALA A O 1
ATOM 1624 N N . GLY A 1 255 ? -30.704 7.944 2.375 1.00 30.76 236 GLY A N 1
ATOM 1625 C CA . GLY A 1 255 ? -30.145 8.419 3.644 1.00 29.76 236 GLY A CA 1
ATOM 1626 C C . GLY A 1 255 ? -31.165 9.220 4.413 1.00 28.81 236 GLY A C 1
ATOM 1627 O O . GLY A 1 255 ? -32.161 9.675 3.857 1.00 29.47 236 GLY A O 1
ATOM 1628 N N . THR A 1 256 ? -30.904 9.375 5.704 1.00 27.35 237 THR A N 1
ATOM 1629 C CA . THR A 1 256 ? -31.773 10.118 6.612 1.00 27.57 237 THR A CA 1
ATOM 1630 C C . THR A 1 256 ? -31.140 11.500 6.823 1.00 25.52 237 THR A C 1
ATOM 1631 O O . THR A 1 256 ? -29.969 11.565 7.207 1.00 22.83 237 THR A O 1
ATOM 1635 N N . PRO A 1 257 ? -31.868 12.591 6.483 1.00 25.87 238 PRO A N 1
ATOM 1636 C CA . PRO A 1 257 ? -31.314 13.953 6.758 1.00 25.07 238 PRO A CA 1
ATOM 1637 C C . PRO A 1 257 ? -31.210 14.208 8.248 1.00 23.03 238 PRO A C 1
ATOM 1638 O O . PRO A 1 257 ? -32.069 13.759 9.001 1.00 21.93 238 PRO A O 1
ATOM 1642 N N . PHE A 1 258 ? -30.288 15.034 8.688 1.00 23.04 239 PHE A N 1
ATOM 1643 C CA . PHE A 1 258 ? -30.297 15.508 10.070 1.00 22.16 239 PHE A CA 1
ATOM 1644 C C . PHE A 1 258 ? -31.587 16.320 10.343 1.00 24.42 239 PHE A C 1
ATOM 1645 O O . PHE A 1 258 ? -32.061 17.145 9.518 1.00 23.48 239 PHE A O 1
ATOM 1653 N N . ASP A 1 259 ? -32.170 16.059 11.508 1.00 23.25 240 ASP A N 1
ATOM 1654 C CA . ASP A 1 259 ? -33.323 16.801 11.915 1.00 24.73 240 ASP A CA 1
ATOM 1655 C C . ASP A 1 259 ? -33.083 17.115 13.373 1.00 22.81 240 ASP A C 1
ATOM 1656 O O . ASP A 1 259 ? -32.931 16.192 14.187 1.00 21.40 240 ASP A O 1
ATOM 1661 N N . GLU A 1 260 ? -33.036 18.400 13.703 1.00 22.05 241 GLU A N 1
ATOM 1662 C CA . GLU A 1 260 ? -32.665 18.758 15.066 1.00 22.00 241 GLU A CA 1
ATOM 1663 C C . GLU A 1 260 ? -33.701 18.252 16.100 1.00 21.68 241 GLU A C 1
ATOM 1664 O O . GLU A 1 260 ? -33.369 17.795 17.189 1.00 20.64 241 GLU A O 1
ATOM 1670 N N . GLU A 1 261 ? -34.964 18.397 15.760 1.00 23.60 242 GLU A N 1
ATOM 1671 C CA . GLU A 1 261 ? -36.005 17.939 16.708 1.00 24.51 242 GLU A CA 1
ATOM 1672 C C . GLU A 1 261 ? -35.886 16.401 17.006 1.00 22.23 242 GLU A C 1
ATOM 1673 O O . GLU A 1 261 ? -35.963 15.974 18.161 1.00 21.86 242 GLU A O 1
ATOM 1679 N N . ARG A 1 262 ? -35.633 15.610 15.968 1.00 22.30 243 ARG A N 1
ATOM 1680 C CA . ARG A 1 262 ? -35.485 14.139 16.154 1.00 23.16 243 ARG A CA 1
ATOM 1681 C C . ARG A 1 262 ? -34.232 13.828 16.920 1.00 20.84 243 ARG A C 1
ATOM 1682 O O . ARG A 1 262 ? -34.222 12.942 17.782 1.00 20.52 243 ARG A O 1
ATOM 1690 N N . TYR A 1 263 ? -33.180 14.613 16.679 1.00 19.10 244 TYR A N 1
ATOM 1691 C CA . TYR A 1 263 ? -31.950 14.452 17.467 1.00 16.12 244 TYR A CA 1
ATOM 1692 C C . TYR A 1 263 ? -32.200 14.754 18.937 1.00 18.39 244 TYR A C 1
ATOM 1693 O O . TYR A 1 263 ? -31.741 14.018 19.827 1.00 18.44 244 TYR A O 1
ATOM 1702 N N . LEU A 1 264 ? -33.013 15.801 19.191 1.00 17.56 245 LEU A N 1
ATOM 1703 C CA . LEU A 1 264 ? -33.221 16.219 20.556 1.00 18.93 245 LEU A CA 1
ATOM 1704 C C . LEU A 1 264 ? -34.140 15.266 21.312 1.00 20.85 245 LEU A C 1
ATOM 1705 O O . LEU A 1 264 ? -34.085 15.249 22.553 1.00 21.46 245 LEU A O 1
ATOM 1710 N N . LYS A 1 265 ? -34.955 14.512 20.598 1.00 20.82 246 LYS A N 1
ATOM 1711 C CA . LYS A 1 265 ? -35.812 13.494 21.196 1.00 24.60 246 LYS A CA 1
ATOM 1712 C C . LYS A 1 265 ? -35.085 12.138 21.409 1.00 26.57 246 LYS A C 1
ATOM 1713 O O . LYS A 1 265 ? -35.681 11.148 21.850 1.00 25.32 246 LYS A O 1
ATOM 1719 N N . GLY A 1 266 ? -33.801 12.052 21.000 1.00 23.25 247 GLY A N 1
ATOM 1720 C CA . GLY A 1 266 ? -33.118 10.725 20.993 1.00 25.57 247 GLY A CA 1
ATOM 1721 C C . GLY A 1 266 ? -33.504 9.739 19.913 1.00 25.75 247 GLY A C 1
ATOM 1722 O O . GLY A 1 266 ? -33.268 8.510 20.069 1.00 29.67 247 GLY A O 1
ATOM 1723 N N . GLU A 1 267 ? -34.092 10.199 18.819 1.00 24.67 248 GLU A N 1
ATOM 1724 C CA . GLU A 1 267 ? -34.547 9.361 17.736 1.00 25.31 248 GLU A CA 1
ATOM 1725 C C . GLU A 1 267 ? -33.568 9.280 16.574 1.00 22.58 248 GLU A C 1
ATOM 1726 O O . GLU A 1 267 ? -33.666 8.388 15.769 1.00 23.09 248 GLU A O 1
ATOM 1732 N N . LEU A 1 268 ? -32.581 10.187 16.533 1.00 20.34 249 LEU A N 1
ATOM 1733 C CA . LEU A 1 268 ? -31.678 10.246 15.400 1.00 18.59 249 LEU A CA 1
ATOM 1734 C C . LEU A 1 268 ? -30.301 10.696 15.892 1.00 16.62 249 LEU A C 1
ATOM 1735 O O . LEU A 1 268 ? -30.187 11.465 16.865 1.00 16.63 249 LEU A O 1
ATOM 1740 N N . THR A 1 269 ? -29.234 10.132 15.308 1.00 16.05 250 THR A N 1
ATOM 1741 C CA . THR A 1 269 ? -27.965 10.607 15.701 1.00 15.35 250 THR A CA 1
ATOM 1742 C C . THR A 1 269 ? -27.179 11.078 14.431 1.00 16.24 250 THR A C 1
ATOM 1743 O O . THR A 1 269 ? -27.101 10.349 13.440 1.00 15.93 250 THR A O 1
ATOM 1747 N N . PRO A 1 270 ? -26.576 12.270 14.501 1.00 14.13 251 PRO A N 1
ATOM 1748 C CA . PRO A 1 270 ? -25.652 12.736 13.453 1.00 18.22 251 PRO A CA 1
ATOM 1749 C C . PRO A 1 270 ? -24.360 11.904 13.580 1.00 17.76 251 PRO A C 1
ATOM 1750 O O . PRO A 1 270 ? -23.814 11.802 14.703 1.00 17.72 251 PRO A O 1
ATOM 1754 N N . VAL A 1 271 ? -23.859 11.364 12.441 1.00 16.27 252 VAL A N 1
ATOM 1755 C CA . VAL A 1 271 ? -22.710 10.515 12.449 1.00 16.92 252 VAL A CA 1
ATOM 1756 C C . VAL A 1 271 ? -21.558 11.213 11.686 1.00 15.18 252 VAL A C 1
ATOM 1757 O O . VAL A 1 271 ? -21.748 11.728 10.543 1.00 15.64 252 VAL A O 1
ATOM 1761 N N . PHE A 1 272 ? -20.451 11.289 12.381 1.00 13.87 253 PHE A N 1
ATOM 1762 C CA . PHE A 1 272 ? -19.222 11.816 11.800 1.00 14.67 253 PHE A CA 1
ATOM 1763 C C . PHE A 1 272 ? -18.164 10.713 11.707 1.00 16.62 253 PHE A C 1
ATOM 1764 O O . PHE A 1 272 ? -18.173 9.839 12.508 1.00 19.37 253 PHE A O 1
ATOM 1772 N N . PHE A 1 273 ? -17.271 10.806 10.730 1.00 17.48 254 PHE A N 1
ATOM 1773 C CA . PHE A 1 273 ? -16.188 9.784 10.529 1.00 18.18 254 PHE A CA 1
ATOM 1774 C C . PHE A 1 273 ? -14.876 10.520 10.630 1.00 18.65 254 PHE A C 1
ATOM 1775 O O . PHE A 1 273 ? -14.773 11.659 10.129 1.00 21.06 254 PHE A O 1
ATOM 1783 N N . GLY A 1 274 ? -13.823 9.875 11.187 1.00 17.93 255 GLY A N 1
ATOM 1784 C CA . GLY A 1 274 ? -12.565 10.584 11.285 1.00 20.02 255 GLY A CA 1
ATOM 1785 C C . GLY A 1 274 ? -11.497 9.681 11.819 1.00 19.65 255 GLY A C 1
ATOM 1786 O O . GLY A 1 274 ? -11.660 8.442 11.844 1.00 18.89 255 GLY A O 1
ATOM 1787 N N . SER A 1 275 ? -10.443 10.310 12.306 1.00 19.95 256 SER A N 1
ATOM 1788 C CA . SER A 1 275 ? -9.299 9.564 12.835 1.00 20.61 256 SER A CA 1
ATOM 1789 C C . SER A 1 275 ? -8.834 10.500 13.941 1.00 22.25 256 SER A C 1
ATOM 1790 O O . SER A 1 275 ? -8.200 11.551 13.695 1.00 22.93 256 SER A O 1
ATOM 1793 N N . ALA A 1 276 ? -9.244 10.202 15.152 1.00 22.15 257 ALA A N 1
ATOM 1794 C CA . ALA A 1 276 ? -8.901 11.089 16.304 1.00 22.37 257 ALA A CA 1
ATOM 1795 C C . ALA A 1 276 ? -7.386 11.210 16.505 1.00 23.52 257 ALA A C 1
ATOM 1796 O O . ALA A 1 276 ? -6.922 12.247 16.940 1.00 23.40 257 ALA A O 1
ATOM 1798 N N . ILE A 1 277 ? -6.634 10.139 16.215 1.00 23.22 258 ILE A N 1
ATOM 1799 C CA . ILE A 1 277 ? -5.169 10.130 16.487 1.00 25.70 258 ILE A CA 1
ATOM 1800 C C . ILE A 1 277 ? -4.468 11.155 15.594 1.00 27.53 258 ILE A C 1
ATOM 1801 O O . ILE A 1 277 ? -3.390 11.663 15.926 1.00 26.63 258 ILE A O 1
ATOM 1806 N N . ASN A 1 278 ? -5.097 11.428 14.455 1.00 26.97 259 ASN A N 1
ATOM 1807 C CA . ASN A 1 278 ? -4.607 12.410 13.465 1.00 28.16 259 ASN A CA 1
ATOM 1808 C C . ASN A 1 278 ? -5.302 13.746 13.622 1.00 27.33 259 ASN A C 1
ATOM 1809 O O . ASN A 1 278 ? -5.039 14.666 12.861 1.00 29.00 259 ASN A O 1
ATOM 1814 N N . ASN A 1 279 ? -6.123 13.846 14.647 1.00 25.08 260 ASN A N 1
ATOM 1815 C CA . ASN A 1 279 ? -6.999 15.028 14.843 1.00 26.10 260 ASN A CA 1
ATOM 1816 C C . ASN A 1 279 ? -7.753 15.390 13.575 1.00 24.95 260 ASN A C 1
ATOM 1817 O O . ASN A 1 279 ? -7.746 16.572 13.143 1.00 26.07 260 ASN A O 1
ATOM 1822 N N . PHE A 1 280 ? -8.354 14.361 12.968 1.00 22.43 261 PHE A N 1
ATOM 1823 C CA . PHE A 1 280 ? -9.017 14.533 11.701 1.00 22.21 261 PHE A CA 1
ATOM 1824 C C . PHE A 1 280 ? -10.519 14.235 11.797 1.00 22.33 261 PHE A C 1
ATOM 1825 O O . PHE A 1 280 ? -10.883 13.199 12.283 1.00 21.97 261 PHE A O 1
ATOM 1833 N N . GLY A 1 281 ? -11.359 15.129 11.293 1.00 21.39 262 GLY A N 1
ATOM 1834 C CA . GLY A 1 281 ? -12.835 14.930 11.398 1.00 20.03 262 GLY A CA 1
ATOM 1835 C C . GLY A 1 281 ? -13.384 15.362 12.703 1.00 20.11 262 GLY A C 1
ATOM 1836 O O . GLY A 1 281 ? -14.649 15.319 12.911 1.00 20.26 262 GLY A O 1
ATOM 1837 N N . VAL A 1 282 ? -12.504 15.739 13.617 1.00 20.32 263 VAL A N 1
ATOM 1838 C CA . VAL A 1 282 ? -12.947 16.038 15.007 1.00 20.10 263 VAL A CA 1
ATOM 1839 C C . VAL A 1 282 ? -13.581 17.454 15.044 1.00 19.35 263 VAL A C 1
ATOM 1840 O O . VAL A 1 282 ? -14.624 17.640 15.691 1.00 19.88 263 VAL A O 1
ATOM 1844 N N . ARG A 1 283 ? -12.995 18.375 14.296 1.00 22.17 264 ARG A N 1
ATOM 1845 C CA . ARG A 1 283 ? -13.471 19.778 14.216 1.00 23.84 264 ARG A CA 1
ATOM 1846 C C . ARG A 1 283 ? -14.905 19.793 13.758 1.00 22.33 264 ARG A C 1
ATOM 1847 O O . ARG A 1 283 ? -15.745 20.396 14.429 1.00 22.14 264 ARG A O 1
ATOM 1855 N N . GLU A 1 284 ? -15.222 19.072 12.688 1.00 21.23 265 GLU A N 1
ATOM 1856 C CA . GLU A 1 284 ? -16.625 19.083 12.196 1.00 23.00 265 GLU A CA 1
ATOM 1857 C C . GLU A 1 284 ? -17.619 18.588 13.249 1.00 20.81 265 GLU A C 1
ATOM 1858 O O . GLU A 1 284 ? -18.729 19.164 13.396 1.00 20.36 265 GLU A O 1
ATOM 1864 N N . MET A 1 285 ? -17.256 17.509 13.964 1.00 20.77 266 MET A N 1
ATOM 1865 C CA . MET A 1 285 ? -18.102 16.932 15.005 1.00 19.10 266 MET A CA 1
ATOM 1866 C C . MET A 1 285 ? -18.265 17.938 16.188 1.00 18.19 266 MET A C 1
ATOM 1867 O O . MET A 1 285 ? -19.380 18.157 16.664 1.00 17.91 266 MET A O 1
ATOM 1872 N N . LEU A 1 286 ? -17.181 18.580 16.585 1.00 17.64 267 LEU A N 1
ATOM 1873 C CA . LEU A 1 286 ? -17.208 19.531 17.733 1.00 17.63 267 LEU A CA 1
ATOM 1874 C C . LEU A 1 286 ? -18.058 20.755 17.372 1.00 20.16 267 LEU A C 1
ATOM 1875 O O . LEU A 1 286 ? -18.792 21.257 18.218 1.00 18.14 267 LEU A O 1
ATOM 1880 N N . ASP A 1 287 ? -17.908 21.238 16.115 1.00 19.44 268 ASP A N 1
ATOM 1881 C CA . ASP A 1 287 ? -18.686 22.375 15.636 1.00 19.13 268 ASP A CA 1
ATOM 1882 C C . ASP A 1 287 ? -20.164 22.038 15.742 1.00 19.60 268 ASP A C 1
ATOM 1883 O O . ASP A 1 287 ? -20.928 22.810 16.291 1.00 18.38 268 ASP A O 1
ATOM 1888 N N . MET A 1 288 ? -20.515 20.855 15.272 1.00 16.30 269 MET A N 1
ATOM 1889 C CA . MET A 1 288 ? -21.876 20.406 15.340 1.00 18.68 269 MET A CA 1
ATOM 1890 C C . MET A 1 288 ? -22.433 20.224 16.741 1.00 17.23 269 MET A C 1
ATOM 1891 O O . MET A 1 288 ? -23.564 20.614 17.060 1.00 16.58 269 MET A O 1
ATOM 1896 N N . PHE A 1 289 ? -21.593 19.697 17.577 1.00 15.87 270 PHE A N 1
ATOM 1897 C CA . PHE A 1 289 ? -21.927 19.535 18.985 1.00 18.00 270 PHE A CA 1
ATOM 1898 C C . PHE A 1 289 ? -22.182 20.895 19.652 1.00 16.74 270 PHE A C 1
ATOM 1899 O O . PHE A 1 289 ? -23.223 21.077 20.321 1.00 16.72 270 PHE A O 1
ATOM 1907 N N . VAL A 1 290 ? -21.301 21.866 19.528 1.00 16.20 271 VAL A N 1
ATOM 1908 C CA . VAL A 1 290 ? -21.584 23.147 20.216 1.00 16.03 271 VAL A CA 1
ATOM 1909 C C . VAL A 1 290 ? -22.828 23.830 19.634 1.00 19.27 271 VAL A C 1
ATOM 1910 O O . VAL A 1 290 ? -23.504 24.576 20.334 1.00 18.00 271 VAL A O 1
ATOM 1914 N N . GLU A 1 291 ? -23.059 23.626 18.334 1.00 17.52 272 GLU A N 1
ATOM 1915 C CA . GLU A 1 291 ? -24.200 24.309 17.713 1.00 18.90 272 GLU A CA 1
ATOM 1916 C C . GLU A 1 291 ? -25.538 23.672 18.122 1.00 18.47 272 GLU A C 1
ATOM 1917 O O . GLU A 1 291 ? -26.482 24.386 18.411 1.00 18.85 272 GLU A O 1
ATOM 1923 N N . PHE A 1 292 ? -25.606 22.327 18.082 1.00 16.42 273 PHE A N 1
ATOM 1924 C CA . PHE A 1 292 ? -26.852 21.607 18.270 1.00 18.21 273 PHE A CA 1
ATOM 1925 C C . PHE A 1 292 ? -27.094 20.875 19.545 1.00 17.69 273 PHE A C 1
ATOM 1926 O O . PHE A 1 292 ? -28.229 20.615 19.848 1.00 16.75 273 PHE A O 1
ATOM 1934 N N . ALA A 1 293 ? -26.046 20.496 20.269 1.00 16.79 274 ALA A N 1
ATOM 1935 C CA . ALA A 1 293 ? -26.255 19.691 21.482 1.00 16.06 274 ALA A CA 1
ATOM 1936 C C . ALA A 1 293 ? -27.017 20.554 22.510 1.00 16.59 274 ALA A C 1
ATOM 1937 O O . ALA A 1 293 ? -26.842 21.776 22.544 1.00 15.14 274 ALA A O 1
ATOM 1939 N N . PRO A 1 294 ? -27.895 19.921 23.286 1.00 16.77 275 PRO A N 1
ATOM 1940 C CA . PRO A 1 294 ? -28.687 20.716 24.180 1.00 17.49 275 PRO A CA 1
ATOM 1941 C C . PRO A 1 294 ? -27.884 21.360 25.307 1.00 17.36 275 PRO A C 1
ATOM 1942 O O . PRO A 1 294 ? -26.898 20.797 25.861 1.00 17.69 275 PRO A O 1
ATOM 1946 N N . GLY A 1 295 ? -28.312 22.564 25.611 1.00 18.51 276 GLY A N 1
ATOM 1947 C CA . GLY A 1 295 ? -27.871 23.183 26.881 1.00 18.41 276 GLY A CA 1
ATOM 1948 C C . GLY A 1 295 ? -28.610 22.551 28.081 1.00 19.84 276 GLY A C 1
ATOM 1949 O O . GLY A 1 295 ? -29.318 21.544 27.969 1.00 18.83 276 GLY A O 1
ATOM 1950 N N . PRO A 1 296 ? -28.402 23.112 29.293 1.00 18.47 277 PRO A N 1
ATOM 1951 C CA . PRO A 1 296 ? -29.002 22.544 30.522 1.00 20.23 277 PRO A CA 1
ATOM 1952 C C . PRO A 1 296 ? -30.526 22.385 30.342 1.00 20.29 277 PRO A C 1
ATOM 1953 O O . PRO A 1 296 ? -31.234 23.338 29.934 1.00 21.73 277 PRO A O 1
ATOM 1957 N N . GLN A 1 297 ? -31.026 21.184 30.627 1.00 19.87 278 GLN A N 1
ATOM 1958 C CA . GLN A 1 297 ? -32.432 20.908 30.450 1.00 21.22 278 GLN A CA 1
ATOM 1959 C C . GLN A 1 297 ? -33.192 20.986 31.810 1.00 20.02 278 GLN A C 1
ATOM 1960 O O . GLN A 1 297 ? -32.582 20.846 32.888 1.00 22.20 278 GLN A O 1
ATOM 1966 N N . PRO A 1 298 ? -34.520 21.142 31.771 1.00 22.12 279 PRO A N 1
ATOM 1967 C CA . PRO A 1 298 ? -35.308 21.001 33.014 1.00 23.19 279 PRO A CA 1
ATOM 1968 C C . PRO A 1 298 ? -35.104 19.634 33.619 1.00 25.12 279 PRO A C 1
ATOM 1969 O O . PRO A 1 298 ? -34.851 18.652 32.877 1.00 24.42 279 PRO A O 1
ATOM 1973 N N . ARG A 1 299 ? -35.287 19.517 34.928 1.00 23.09 280 ARG A N 1
ATOM 1974 C CA . ARG A 1 299 ? -35.029 18.247 35.581 1.00 23.36 280 ARG A CA 1
ATOM 1975 C C . ARG A 1 299 ? -36.220 17.986 36.490 1.00 23.75 280 ARG A C 1
ATOM 1976 O O . ARG A 1 299 ? -36.614 18.904 37.214 1.00 23.46 280 ARG A O 1
ATOM 1984 N N . PRO A 1 300 ? -36.784 16.794 36.421 1.00 23.21 281 PRO A N 1
ATOM 1985 C CA . PRO A 1 300 ? -37.971 16.476 37.221 1.00 24.89 281 PRO A CA 1
ATOM 1986 C C . PRO A 1 300 ? -37.638 16.313 38.722 1.00 24.38 281 PRO A C 1
ATOM 1987 O O . PRO A 1 300 ? -36.634 15.681 39.080 1.00 24.21 281 PRO A O 1
ATOM 1991 N N . ALA A 1 301 ? -38.505 16.846 39.585 1.00 24.94 282 ALA A N 1
ATOM 1992 C CA . ALA A 1 301 ? -38.462 16.617 40.981 1.00 26.14 282 ALA A CA 1
ATOM 1993 C C . ALA A 1 301 ? -39.819 16.005 41.338 1.00 27.17 282 ALA A C 1
ATOM 1994 O O . ALA A 1 301 ? -40.714 15.921 40.449 1.00 26.68 282 ALA A O 1
ATOM 1996 N N . ALA A 1 302 ? -39.965 15.514 42.563 1.00 27.91 283 ALA A N 1
ATOM 1997 C CA . ALA A 1 302 ? -41.185 14.790 42.931 1.00 29.78 283 ALA A CA 1
ATOM 1998 C C . ALA A 1 302 ? -42.401 15.721 42.851 1.00 32.63 283 ALA A C 1
ATOM 1999 O O . ALA A 1 302 ? -43.525 15.257 42.582 1.00 32.78 283 ALA A O 1
ATOM 2001 N N . THR A 1 303 ? -42.207 17.005 43.145 1.00 31.08 284 THR A N 1
ATOM 2002 C CA . THR A 1 303 ? -43.356 17.946 43.213 1.00 32.11 284 THR A CA 1
ATOM 2003 C C . THR A 1 303 ? -43.590 18.760 41.934 1.00 31.64 284 THR A C 1
ATOM 2004 O O . THR A 1 303 ? -44.671 19.320 41.732 1.00 32.58 284 THR A O 1
ATOM 2008 N N . ARG A 1 304 ? -42.565 18.873 41.095 1.00 30.49 285 ARG A N 1
ATOM 2009 C CA . ARG A 1 304 ? -42.668 19.669 39.861 1.00 30.59 285 ARG A CA 1
ATOM 2010 C C . ARG A 1 304 ? -41.395 19.517 39.038 1.00 28.24 285 ARG A C 1
ATOM 2011 O O . ARG A 1 304 ? -40.396 18.869 39.476 1.00 28.10 285 ARG A O 1
ATOM 2019 N N . VAL A 1 305 ? -41.402 20.095 37.834 1.00 27.10 286 VAL A N 1
ATOM 2020 C CA . VAL A 1 305 ? -40.172 20.133 36.975 1.00 27.66 286 VAL A CA 1
ATOM 2021 C C . VAL A 1 305 ? -39.452 21.434 37.306 1.00 26.42 286 VAL A C 1
ATOM 2022 O O . VAL A 1 305 ? -40.109 22.474 37.449 1.00 27.42 286 VAL A O 1
ATOM 2026 N N . VAL A 1 306 ? -38.139 21.358 37.468 1.00 23.32 287 VAL A N 1
ATOM 2027 C CA . VAL A 1 306 ? -37.353 22.505 37.810 1.00 22.06 287 VAL A CA 1
ATOM 2028 C C . VAL A 1 306 ? -36.727 23.007 36.509 1.00 20.16 287 VAL A C 1
ATOM 2029 O O . VAL A 1 306 ? -36.058 22.247 35.793 1.00 22.85 287 VAL A O 1
ATOM 2033 N N . GLU A 1 307 ? -36.898 24.295 36.202 1.00 21.57 288 GLU A N 1
ATOM 2034 C CA . GLU A 1 307 ? -36.273 24.919 34.987 1.00 23.53 288 GLU A CA 1
ATOM 2035 C C . GLU A 1 307 ? -34.931 25.540 35.375 1.00 21.91 288 GLU A C 1
ATOM 2036 O O . GLU A 1 307 ? -34.830 26.151 36.431 1.00 23.27 288 GLU A O 1
ATOM 2042 N N . PRO A 1 308 ? -33.905 25.399 34.518 1.00 22.64 289 PRO A N 1
ATOM 2043 C CA . PRO A 1 308 ? -32.591 25.957 34.787 1.00 21.92 289 PRO A CA 1
ATOM 2044 C C . PRO A 1 308 ? -32.566 27.450 35.005 1.00 23.36 289 PRO A C 1
ATOM 2045 O O . PRO A 1 308 ? -31.734 27.916 35.791 1.00 23.21 289 PRO A O 1
ATOM 2049 N N . GLY A 1 309 ? -33.496 28.219 34.381 1.00 23.71 290 GLY A N 1
ATOM 2050 C CA . GLY A 1 309 ? -33.549 29.647 34.627 1.00 23.83 290 GLY A CA 1
ATOM 2051 C C . GLY A 1 309 ? -34.107 30.166 35.943 1.00 25.08 290 GLY A C 1
ATOM 2052 O O . GLY A 1 309 ? -34.196 31.389 36.160 1.00 26.76 290 GLY A O 1
ATOM 2053 N N . GLU A 1 310 ? -34.512 29.271 36.843 1.00 25.78 291 GLU A N 1
ATOM 2054 C CA . GLU A 1 310 ? -35.032 29.698 38.129 1.00 27.22 291 GLU A CA 1
ATOM 2055 C C . GLU A 1 310 ? -33.853 30.273 38.878 1.00 27.85 291 GLU A C 1
ATOM 2056 O O . GLU A 1 310 ? -32.765 29.700 38.846 1.00 24.68 291 GLU A O 1
ATOM 2062 N N . GLU A 1 311 ? -34.038 31.427 39.511 1.00 28.23 292 GLU A N 1
ATOM 2063 C CA . GLU A 1 311 ? -32.902 32.088 40.147 1.00 29.81 292 GLU A CA 1
ATOM 2064 C C . GLU A 1 311 ? -32.311 31.335 41.328 1.00 28.78 292 GLU A C 1
ATOM 2065 O O . GLU A 1 311 ? -31.135 31.512 41.637 1.00 30.16 292 GLU A O 1
ATOM 2071 N N . ALA A 1 312 ? -33.125 30.559 42.030 1.00 27.40 293 ALA A N 1
ATOM 2072 C CA . ALA A 1 312 ? -32.660 29.921 43.254 1.00 27.08 293 ALA A CA 1
ATOM 2073 C C . ALA A 1 312 ? -31.926 28.622 42.898 1.00 24.20 293 ALA A C 1
ATOM 2074 O O . ALA A 1 312 ? -32.414 27.812 42.102 1.00 23.66 293 ALA A O 1
ATOM 2076 N N . PHE A 1 313 ? -30.727 28.472 43.453 1.00 23.74 294 PHE A N 1
ATOM 2077 C CA . PHE A 1 313 ? -29.874 27.312 43.171 1.00 22.50 294 PHE A CA 1
ATOM 2078 C C . PHE A 1 313 ? -30.522 25.981 43.536 1.00 21.57 294 PHE A C 1
ATOM 2079 O O . PHE A 1 313 ? -31.164 25.832 44.610 1.00 21.65 294 PHE A O 1
ATOM 2087 N N . THR A 1 314 ? -30.421 25.006 42.631 1.00 20.06 295 THR A N 1
ATOM 2088 C CA . THR A 1 314 ? -30.731 23.637 43.005 1.00 22.16 295 THR A CA 1
ATOM 2089 C C . THR A 1 314 ? -29.699 22.733 42.335 1.00 20.94 295 THR A C 1
ATOM 2090 O O . THR A 1 314 ? -29.154 23.107 41.324 1.00 20.14 295 THR A O 1
ATOM 2094 N N . GLY A 1 315 ? -29.380 21.611 42.960 1.00 22.36 296 GLY A N 1
ATOM 2095 C CA . GLY A 1 315 ? -28.380 20.709 42.427 1.00 20.69 296 GLY A CA 1
ATOM 2096 C C . GLY A 1 315 ? -28.639 19.307 42.929 1.00 19.37 296 GLY A C 1
ATOM 2097 O O . GLY A 1 315 ? -29.325 19.109 43.939 1.00 20.21 296 GLY A O 1
ATOM 2098 N N . VAL A 1 316 ? -28.090 18.341 42.205 1.00 18.82 297 VAL A N 1
ATOM 2099 C CA . VAL A 1 316 ? -28.295 16.949 42.585 1.00 19.73 297 VAL A CA 1
ATOM 2100 C C . VAL A 1 316 ? -26.946 16.207 42.610 1.00 19.10 297 VAL A C 1
ATOM 2101 O O . VAL A 1 316 ? -26.122 16.386 41.709 1.00 19.29 297 VAL A O 1
ATOM 2105 N N . VAL A 1 317 ? -26.734 15.407 43.653 1.00 19.62 298 VAL A N 1
ATOM 2106 C CA . VAL A 1 317 ? -25.531 14.552 43.737 1.00 19.76 298 VAL A CA 1
ATOM 2107 C C . VAL A 1 317 ? -25.675 13.355 42.817 1.00 21.56 298 VAL A C 1
ATOM 2108 O O . VAL A 1 317 ? -26.649 12.613 42.860 1.00 20.74 298 VAL A O 1
ATOM 2112 N N . PHE A 1 318 ? -24.690 13.161 41.969 1.00 18.86 299 PHE A N 1
ATOM 2113 C CA . PHE A 1 318 ? -24.697 11.980 41.076 1.00 21.53 299 PHE A CA 1
ATOM 2114 C C . PHE A 1 318 ? -23.525 11.051 41.303 1.00 23.75 299 PHE A C 1
ATOM 2115 O O . PHE A 1 318 ? -23.527 9.917 40.756 1.00 23.99 299 PHE A O 1
ATOM 2123 N N . LYS A 1 319 ? -22.530 11.475 42.082 1.00 22.29 300 LYS A N 1
ATOM 2124 C CA . LYS A 1 319 ? -21.574 10.500 42.553 1.00 25.88 300 LYS A CA 1
ATOM 2125 C C . LYS A 1 319 ? -20.780 11.014 43.714 1.00 26.21 300 LYS A C 1
ATOM 2126 O O . LYS A 1 319 ? -20.849 12.193 44.050 1.00 24.68 300 LYS A O 1
ATOM 2132 N N . ILE A 1 320 ? -20.130 10.080 44.379 1.00 27.11 301 ILE A N 1
ATOM 2133 C CA . ILE A 1 320 ? -19.375 10.377 45.582 1.00 30.81 301 ILE A CA 1
ATOM 2134 C C . ILE A 1 320 ? -18.033 9.672 45.454 1.00 35.81 301 ILE A C 1
ATOM 2135 O O . ILE A 1 320 ? -17.975 8.463 45.160 1.00 36.70 301 ILE A O 1
ATOM 2140 N N . GLN A 1 321 ? -16.971 10.443 45.681 1.00 38.94 302 GLN A N 1
ATOM 2141 C CA . GLN A 1 321 ? -15.607 9.926 45.635 1.00 44.22 302 GLN A CA 1
ATOM 2142 C C . GLN A 1 321 ? -15.094 9.858 47.061 1.00 47.09 302 GLN A C 1
ATOM 2143 O O . GLN A 1 321 ? -15.182 10.835 47.808 1.00 46.38 302 GLN A O 1
ATOM 2149 N N . ALA A 1 322 ? -14.609 8.682 47.458 1.00 51.00 303 ALA A N 1
ATOM 2150 C CA . ALA A 1 322 ? -14.015 8.495 48.782 1.00 55.14 303 ALA A CA 1
ATOM 2151 C C . ALA A 1 322 ? -12.485 8.685 48.666 1.00 57.91 303 ALA A C 1
ATOM 2152 O O . ALA A 1 322 ? -11.904 8.369 47.634 1.00 58.41 303 ALA A O 1
ATOM 2154 N N . ASN A 1 323 ? -11.843 9.210 49.714 1.00 61.55 304 ASN A N 1
ATOM 2155 C CA . ASN A 1 323 ? -10.397 9.576 49.671 1.00 63.92 304 ASN A CA 1
ATOM 2156 C C . ASN A 1 323 ? -9.428 8.413 49.674 1.00 65.66 304 ASN A C 1
ATOM 2157 O O . ASN A 1 323 ? -9.464 7.599 50.578 1.00 67.71 304 ASN A O 1
ATOM 2162 N N . ARG A 1 331 ? -14.161 12.759 51.752 1.00 44.47 312 ARG A N 1
ATOM 2163 C CA . ARG A 1 331 ? -15.050 12.428 50.635 1.00 43.05 312 ARG A CA 1
ATOM 2164 C C . ARG A 1 331 ? -15.531 13.678 49.905 1.00 40.48 312 ARG A C 1
ATOM 2165 O O . ARG A 1 331 ? -15.720 14.765 50.496 1.00 40.04 312 ARG A O 1
ATOM 2173 N N . MET A 1 332 ? -15.727 13.504 48.621 1.00 37.26 313 MET A N 1
ATOM 2174 C CA . MET A 1 332 ? -16.276 14.560 47.830 1.00 35.24 313 MET A CA 1
ATOM 2175 C C . MET A 1 332 ? -17.538 14.127 47.102 1.00 31.64 313 MET A C 1
ATOM 2176 O O . MET A 1 332 ? -17.531 13.156 46.379 1.00 32.17 313 MET A O 1
ATOM 2181 N N . ALA A 1 333 ? -18.603 14.885 47.281 1.00 28.85 314 ALA A N 1
ATOM 2182 C CA . ALA A 1 333 ? -19.845 14.656 46.511 1.00 25.70 314 ALA A CA 1
ATOM 2183 C C . ALA A 1 333 ? -19.897 15.503 45.252 1.00 24.21 314 ALA A C 1
ATOM 2184 O O . ALA A 1 333 ? -19.666 16.695 45.303 1.00 23.06 314 ALA A O 1
ATOM 2186 N N . PHE A 1 334 ? -20.223 14.894 44.128 1.00 21.03 315 PHE A N 1
ATOM 2187 C CA . PHE A 1 334 ? -20.275 15.651 42.847 1.00 20.65 315 PHE A CA 1
ATOM 2188 C C . PHE A 1 334 ? -21.681 15.998 42.580 1.00 20.19 315 PHE A C 1
ATOM 2189 O O . PHE A 1 334 ? -22.552 15.123 42.580 1.00 18.75 315 PHE A O 1
ATOM 2197 N N . LEU A 1 335 ? -21.922 17.299 42.396 1.00 17.86 316 LEU A N 1
ATOM 2198 C CA . LEU A 1 335 ? -23.261 17.800 42.188 1.00 20.53 316 LEU A CA 1
ATOM 2199 C C . LEU A 1 335 ? -23.392 18.422 40.790 1.00 20.15 316 LEU A C 1
ATOM 2200 O O . LEU A 1 335 ? -22.537 19.222 40.363 1.00 18.54 316 LEU A O 1
ATOM 2205 N N . ARG A 1 336 ? -24.463 18.035 40.088 1.00 18.32 317 ARG A N 1
ATOM 2206 C CA . ARG A 1 336 ? -24.868 18.741 38.882 1.00 18.99 317 ARG A CA 1
ATOM 2207 C C . ARG A 1 336 ? -25.758 19.913 39.283 1.00 18.07 317 ARG A C 1
ATOM 2208 O O . ARG A 1 336 ? -26.757 19.742 39.978 1.00 18.92 317 ARG A O 1
ATOM 2216 N N . ILE A 1 337 ? -25.421 21.109 38.816 1.00 17.72 318 ILE A N 1
ATOM 2217 C CA . ILE A 1 337 ? -26.240 22.271 39.072 1.00 17.12 318 ILE A CA 1
ATOM 2218 C C . ILE A 1 337 ? -27.446 22.280 38.136 1.00 19.13 318 ILE A C 1
ATOM 2219 O O . ILE A 1 337 ? -27.303 22.222 36.917 1.00 18.38 318 ILE A O 1
ATOM 2224 N N . CYS A 1 338 ? -28.637 22.225 38.721 1.00 19.63 319 CYS A N 1
ATOM 2225 C CA . CYS A 1 338 ? -29.883 22.162 37.966 1.00 22.02 319 CYS A CA 1
ATOM 2226 C C . CYS A 1 338 ? -30.543 23.518 37.677 1.00 21.56 319 CYS A C 1
ATOM 2227 O O . CYS A 1 338 ? -31.149 23.667 36.652 1.00 22.21 319 CYS A O 1
ATOM 2230 N N . SER A 1 339 ? -30.418 24.483 38.571 1.00 20.45 320 SER A N 1
ATOM 2231 C CA . SER A 1 339 ? -30.896 25.814 38.303 1.00 20.43 320 SER A CA 1
ATOM 2232 C C . SER A 1 339 ? -30.129 26.761 39.172 1.00 19.92 320 SER A C 1
ATOM 2233 O O . SER A 1 339 ? -29.421 26.351 40.092 1.00 18.43 320 SER A O 1
ATOM 2236 N N . GLY A 1 340 ? -30.237 28.052 38.860 1.00 20.88 321 GLY A N 1
ATOM 2237 C CA . GLY A 1 340 ? -29.664 29.054 39.756 1.00 21.12 321 GLY A CA 1
ATOM 2238 C C . GLY A 1 340 ? -28.154 29.187 39.648 1.00 23.39 321 GLY A C 1
ATOM 2239 O O . GLY A 1 340 ? -27.519 28.587 38.772 1.00 21.95 321 GLY A O 1
ATOM 2240 N N . THR A 1 341 ? -27.576 29.966 40.553 1.00 23.16 322 THR A N 1
ATOM 2241 C CA . THR A 1 341 ? -26.166 30.304 40.476 1.00 25.37 322 THR A CA 1
ATOM 2242 C C . THR A 1 341 ? -25.504 29.836 41.757 1.00 26.09 322 THR A C 1
ATOM 2243 O O . THR A 1 341 ? -25.988 30.136 42.861 1.00 24.83 322 THR A O 1
ATOM 2247 N N . PHE A 1 342 ? -24.412 29.107 41.578 1.00 24.85 323 PHE A N 1
ATOM 2248 C CA . PHE A 1 342 ? -23.608 28.657 42.684 1.00 26.70 323 PHE A CA 1
ATOM 2249 C C . PHE A 1 342 ? -22.557 29.715 42.980 1.00 27.28 323 PHE A C 1
ATOM 2250 O O . PHE A 1 342 ? -21.861 30.140 42.086 1.00 25.86 323 PHE A O 1
ATOM 2258 N N . THR A 1 343 ? -22.472 30.171 44.231 1.00 29.18 324 THR A N 1
ATOM 2259 C CA . THR A 1 343 ? -21.342 30.983 44.635 1.00 32.42 324 THR A CA 1
ATOM 2260 C C . THR A 1 343 ? -20.706 30.343 45.893 1.00 33.05 324 THR A C 1
ATOM 2261 O O . THR A 1 343 ? -21.434 29.901 46.775 1.00 30.91 324 THR A O 1
ATOM 2265 N N . ARG A 1 344 ? -19.376 30.314 45.965 1.00 34.31 325 ARG A N 1
ATOM 2266 C CA . ARG A 1 344 ? -18.665 29.902 47.195 1.00 37.70 325 ARG A CA 1
ATOM 2267 C C . ARG A 1 344 ? -19.316 30.385 48.480 1.00 38.79 325 ARG A C 1
ATOM 2268 O O . ARG A 1 344 ? -19.330 29.650 49.462 1.00 40.14 325 ARG A O 1
ATOM 2276 N N . GLY A 1 345 ? -19.769 31.634 48.511 1.00 40.17 326 GLY A N 1
ATOM 2277 C CA . GLY A 1 345 ? -20.308 32.183 49.774 1.00 40.90 326 GLY A CA 1
ATOM 2278 C C . GLY A 1 345 ? -21.531 31.458 50.366 1.00 40.08 326 GLY A C 1
ATOM 2279 O O . GLY A 1 345 ? -21.775 31.504 51.570 1.00 41.84 326 GLY A O 1
ATOM 2280 N N . MET A 1 346 ? -22.301 30.767 49.543 1.00 36.41 327 MET A N 1
ATOM 2281 C CA . MET A 1 346 ? -23.709 30.537 49.850 1.00 33.16 327 MET A CA 1
ATOM 2282 C C . MET A 1 346 ? -24.025 29.386 50.840 1.00 32.61 327 MET A C 1
ATOM 2283 O O . MET A 1 346 ? -23.235 28.451 51.040 1.00 32.01 327 MET A O 1
ATOM 2288 N N . ARG A 1 347 ? -25.222 29.417 51.405 1.00 31.42 328 ARG A N 1
ATOM 2289 C CA . ARG A 1 347 ? -25.731 28.357 52.299 1.00 32.06 328 ARG A CA 1
ATOM 2290 C C . ARG A 1 347 ? -26.722 27.467 51.549 1.00 30.69 328 ARG A C 1
ATOM 2291 O O . ARG A 1 347 ? -27.550 27.973 50.819 1.00 30.81 328 ARG A O 1
ATOM 2299 N N . LEU A 1 348 ? -26.584 26.152 51.656 1.00 31.50 329 LEU A N 1
ATOM 2300 C CA . LEU A 1 348 ? -27.477 25.208 50.952 1.00 30.49 329 LEU A CA 1
ATOM 2301 C C . LEU A 1 348 ? -28.141 24.310 51.935 1.00 31.59 329 LEU A C 1
ATOM 2302 O O . LEU A 1 348 ? -27.501 23.891 52.913 1.00 33.99 329 LEU A O 1
ATOM 2307 N N . LYS A 1 349 ? -29.416 24.022 51.684 1.00 30.76 330 LYS A N 1
ATOM 2308 C CA . LYS A 1 349 ? -30.216 23.098 52.450 1.00 31.95 330 LYS A CA 1
ATOM 2309 C C . LYS A 1 349 ? -30.081 21.660 51.934 1.00 31.82 330 LYS A C 1
ATOM 2310 O O . LYS A 1 349 ? -30.312 21.384 50.756 1.00 27.61 330 LYS A O 1
ATOM 2316 N N . HIS A 1 350 ? -29.614 20.774 52.809 1.00 32.06 331 HIS A N 1
ATOM 2317 C CA . HIS A 1 350 ? -29.470 19.368 52.469 1.00 33.91 331 HIS A CA 1
ATOM 2318 C C . HIS A 1 350 ? -30.792 18.765 52.922 1.00 34.55 331 HIS A C 1
ATOM 2319 O O . HIS A 1 350 ? -30.973 18.508 54.115 1.00 34.79 331 HIS A O 1
ATOM 2326 N N . HIS A 1 351 ? -31.736 18.593 52.014 1.00 34.83 332 HIS A N 1
ATOM 2327 C CA . HIS A 1 351 ? -33.086 18.221 52.503 1.00 37.37 332 HIS A CA 1
ATOM 2328 C C . HIS A 1 351 ? -33.184 16.845 53.163 1.00 39.19 332 HIS A C 1
ATOM 2329 O O . HIS A 1 351 ? -34.075 16.646 53.996 1.00 40.30 332 HIS A O 1
ATOM 2336 N N . ARG A 1 352 ? -32.306 15.903 52.826 1.00 37.93 333 ARG A N 1
ATOM 2337 C CA . ARG A 1 352 ? -32.382 14.601 53.504 1.00 42.56 333 ARG A CA 1
ATOM 2338 C C . ARG A 1 352 ? -32.087 14.695 55.000 1.00 43.93 333 ARG A C 1
ATOM 2339 O O . ARG A 1 352 ? -32.845 14.185 55.811 1.00 45.51 333 ARG A O 1
ATOM 2347 N N . THR A 1 353 ? -31.010 15.369 55.368 1.00 44.45 334 THR A N 1
ATOM 2348 C CA . THR A 1 353 ? -30.658 15.458 56.770 1.00 46.36 334 THR A CA 1
ATOM 2349 C C . THR A 1 353 ? -31.365 16.605 57.488 1.00 46.91 334 THR A C 1
ATOM 2350 O O . THR A 1 353 ? -31.322 16.653 58.706 1.00 47.69 334 THR A O 1
ATOM 2354 N N . GLY A 1 354 ? -31.968 17.545 56.752 1.00 45.46 335 GLY A N 1
ATOM 2355 C CA . GLY A 1 354 ? -32.613 18.706 57.378 1.00 46.96 335 GLY A CA 1
ATOM 2356 C C . GLY A 1 354 ? -31.626 19.754 57.863 1.00 47.39 335 GLY A C 1
ATOM 2357 O O . GLY A 1 354 ? -31.963 20.597 58.703 1.00 49.54 335 GLY A O 1
ATOM 2358 N N . LYS A 1 355 ? -30.401 19.693 57.352 1.00 46.77 336 LYS A N 1
ATOM 2359 C CA . LYS A 1 355 ? -29.355 20.586 57.773 1.00 47.58 336 LYS A CA 1
ATOM 2360 C C . LYS A 1 355 ? -29.049 21.643 56.731 1.00 46.97 336 LYS A C 1
ATOM 2361 O O . LYS A 1 355 ? -29.426 21.508 55.557 1.00 45.52 336 LYS A O 1
ATOM 2367 N N . ASP A 1 356 ? -28.390 22.703 57.187 1.00 46.81 337 ASP A N 1
ATOM 2368 C CA . ASP A 1 356 ? -27.909 23.779 56.348 1.00 46.98 337 ASP A CA 1
ATOM 2369 C C . ASP A 1 356 ? -26.432 23.471 56.184 1.00 46.92 337 ASP A C 1
ATOM 2370 O O . ASP A 1 356 ? -25.795 22.975 57.127 1.00 47.35 337 ASP A O 1
ATOM 2375 N N . VAL A 1 357 ? -25.879 23.768 55.019 1.00 44.29 338 VAL A N 1
ATOM 2376 C CA . VAL A 1 357 ? -24.517 23.376 54.685 1.00 44.59 338 VAL A CA 1
ATOM 2377 C C . VAL A 1 357 ? -23.808 24.615 54.085 1.00 44.23 338 VAL A C 1
ATOM 2378 O O . VAL A 1 357 ? -24.384 25.319 53.248 1.00 43.08 338 VAL A O 1
ATOM 2382 N N . THR A 1 358 ? -22.624 24.958 54.582 1.00 44.02 339 THR A N 1
ATOM 2383 C CA . THR A 1 358 ? -21.848 26.050 53.944 1.00 44.08 339 THR A CA 1
ATOM 2384 C C . THR A 1 358 ? -21.003 25.355 52.847 1.00 43.54 339 THR A C 1
ATOM 2385 O O . THR A 1 358 ? -20.739 24.125 52.916 1.00 44.25 339 THR A O 1
ATOM 2389 N N . VAL A 1 359 ? -20.631 26.096 51.796 1.00 40.12 340 VAL A N 1
ATOM 2390 C CA . VAL A 1 359 ? -19.885 25.506 50.736 1.00 38.30 340 VAL A CA 1
ATOM 2391 C C . VAL A 1 359 ? -18.653 26.372 50.418 1.00 36.87 340 VAL A C 1
ATOM 2392 O O . VAL A 1 359 ? -18.303 26.541 49.247 1.00 34.70 340 VAL A O 1
ATOM 2396 N N . ALA A 1 360 ? -17.988 26.914 51.451 1.00 36.81 341 ALA A N 1
ATOM 2397 C CA . ALA A 1 360 ? -16.816 27.760 51.227 1.00 37.20 341 ALA A CA 1
ATOM 2398 C C . ALA A 1 360 ? -15.614 26.947 50.680 1.00 38.57 341 ALA A C 1
ATOM 2399 O O . ALA A 1 360 ? -14.732 27.519 50.025 1.00 39.17 341 ALA A O 1
ATOM 2401 N N . ASN A 1 361 ? -15.619 25.622 50.903 1.00 36.94 342 ASN A N 1
ATOM 2402 C CA . ASN A 1 361 ? -14.573 24.709 50.364 1.00 37.97 342 ASN A CA 1
ATOM 2403 C C . ASN A 1 361 ? -14.951 23.950 49.076 1.00 34.79 342 ASN A C 1
ATOM 2404 O O . ASN A 1 361 ? -14.291 22.976 48.750 1.00 33.94 342 ASN A O 1
ATOM 2409 N N . ALA A 1 362 ? -15.980 24.384 48.362 1.00 32.49 343 ALA A N 1
ATOM 2410 C CA . ALA A 1 362 ? -16.386 23.656 47.178 1.00 30.15 343 ALA A CA 1
ATOM 2411 C C . ALA A 1 362 ? -15.307 23.704 46.090 1.00 30.58 343 ALA A C 1
ATOM 2412 O O . ALA A 1 362 ? -14.538 24.676 45.993 1.00 29.75 343 ALA A O 1
ATOM 2414 N N . THR A 1 363 ? -15.238 22.637 45.310 1.00 27.82 344 THR A N 1
ATOM 2415 C CA . THR A 1 363 ? -14.467 22.623 44.106 1.00 26.14 344 THR A CA 1
ATOM 2416 C C . THR A 1 363 ? -15.361 23.064 42.979 1.00 25.96 344 THR A C 1
ATOM 2417 O O . THR A 1 363 ? -16.370 22.449 42.715 1.00 25.14 344 THR A O 1
ATOM 2421 N N . ILE A 1 364 ? -14.971 24.142 42.328 1.00 23.96 345 ILE A N 1
ATOM 2422 C CA . ILE A 1 364 ? -15.688 24.549 41.126 1.00 25.53 345 ILE A CA 1
ATOM 2423 C C . ILE A 1 364 ? -14.859 24.104 39.957 1.00 26.55 345 ILE A C 1
ATOM 2424 O O . ILE A 1 364 ? -13.749 24.544 39.784 1.00 28.98 345 ILE A O 1
ATOM 2429 N N . PHE A 1 365 ? -15.325 23.088 39.242 1.00 28.14 346 PHE A N 1
ATOM 2430 C CA . PHE A 1 365 ? -14.520 22.646 38.077 1.00 31.29 346 PHE A CA 1
ATOM 2431 C C . PHE A 1 365 ? -14.650 23.706 37.016 1.00 33.53 346 PHE A C 1
ATOM 2432 O O . PHE A 1 365 ? -15.782 24.033 36.576 1.00 34.51 346 PHE A O 1
ATOM 2440 N N . MET A 1 366 ? -13.530 24.249 36.588 1.00 36.71 347 MET A N 1
ATOM 2441 C CA . MET A 1 366 ? -13.603 25.251 35.544 1.00 39.71 347 MET A CA 1
ATOM 2442 C C . MET A 1 366 ? -12.389 25.180 34.646 1.00 41.35 347 MET A C 1
ATOM 2443 O O . MET A 1 366 ? -11.391 24.538 34.994 1.00 41.30 347 MET A O 1
ATOM 2448 N N . ALA A 1 367 ? -12.518 25.768 33.453 1.00 42.62 348 ALA A N 1
ATOM 2449 C CA . ALA A 1 367 ? -11.386 25.877 32.530 1.00 46.19 348 ALA A CA 1
ATOM 2450 C C . ALA A 1 367 ? -10.271 26.721 33.149 1.00 50.94 348 ALA A C 1
ATOM 2451 O O . ALA A 1 367 ? -10.574 27.657 33.881 1.00 51.15 348 ALA A O 1
ATOM 2453 N N . GLN A 1 368 ? -9.003 26.394 32.844 1.00 55.33 349 GLN A N 1
ATOM 2454 C CA . GLN A 1 368 ? -7.816 27.276 33.084 1.00 60.02 349 GLN A CA 1
ATOM 2455 C C . GLN A 1 368 ? -8.088 28.732 32.625 1.00 62.32 349 GLN A C 1
ATOM 2456 O O . GLN A 1 368 ? -7.497 29.704 33.143 1.00 63.91 349 GLN A O 1
ATOM 2462 N N . ASP A 1 369 ? -9.017 28.844 31.674 1.00 62.80 350 ASP A N 1
ATOM 2463 C CA . ASP A 1 369 ? -9.282 30.043 30.860 1.00 65.51 350 ASP A CA 1
ATOM 2464 C C . ASP A 1 369 ? -10.001 31.247 31.526 1.00 66.43 350 ASP A C 1
ATOM 2465 O O . ASP A 1 369 ? -9.420 32.326 31.607 1.00 68.59 350 ASP A O 1
ATOM 2470 N N . ARG A 1 370 ? -11.241 31.082 31.992 1.00 65.60 351 ARG A N 1
ATOM 2471 C CA . ARG A 1 370 ? -11.986 32.211 32.582 1.00 66.42 351 ARG A CA 1
ATOM 2472 C C . ARG A 1 370 ? -11.340 32.760 33.870 1.00 67.96 351 ARG A C 1
ATOM 2473 O O . ARG A 1 370 ? -10.567 32.059 34.548 1.00 68.73 351 ARG A O 1
ATOM 2481 N N . THR A 1 371 ? -11.662 34.010 34.203 1.00 68.10 352 THR A N 1
ATOM 2482 C CA . THR A 1 371 ? -10.864 34.759 35.168 1.00 68.79 352 THR A CA 1
ATOM 2483 C C . THR A 1 371 ? -11.635 35.431 36.309 1.00 68.01 352 THR A C 1
ATOM 2484 O O . THR A 1 371 ? -11.069 35.642 37.398 1.00 69.31 352 THR A O 1
ATOM 2488 N N . GLY A 1 372 ? -12.908 35.760 36.082 1.00 65.13 353 GLY A N 1
ATOM 2489 C CA . GLY A 1 372 ? -13.612 36.678 36.996 1.00 62.73 353 GLY A CA 1
ATOM 2490 C C . GLY A 1 372 ? -13.958 36.146 38.380 1.00 60.53 353 GLY A C 1
ATOM 2491 O O . GLY A 1 372 ? -13.201 35.362 38.967 1.00 59.89 353 GLY A O 1
ATOM 2492 N N . VAL A 1 373 ? -15.113 36.588 38.894 1.00 58.10 354 VAL A N 1
ATOM 2493 C CA . VAL A 1 373 ? -15.672 36.108 40.167 1.00 55.61 354 VAL A CA 1
ATOM 2494 C C . VAL A 1 373 ? -16.011 34.609 40.041 1.00 52.12 354 VAL A C 1
ATOM 2495 O O . VAL A 1 373 ? -16.546 34.187 39.031 1.00 50.22 354 VAL A O 1
ATOM 2499 N N . GLU A 1 374 ? -15.666 33.821 41.059 1.00 49.88 355 GLU A N 1
ATOM 2500 C CA . GLU A 1 374 ? -15.999 32.382 41.066 1.00 45.24 355 GLU A CA 1
ATOM 2501 C C . GLU A 1 374 ? -17.491 31.985 41.317 1.00 41.90 355 GLU A C 1
ATOM 2502 O O . GLU A 1 374 ? -18.019 31.942 42.427 1.00 42.54 355 GLU A O 1
ATOM 2508 N N . GLU A 1 375 ? -18.126 31.570 40.246 1.00 37.16 356 GLU A N 1
ATOM 2509 C CA . GLU A 1 375 ? -19.509 31.171 40.339 1.00 32.80 356 GLU A CA 1
ATOM 2510 C C . GLU A 1 375 ? -19.612 30.055 39.354 1.00 28.74 356 GLU A C 1
ATOM 2511 O O . GLU A 1 375 ? -18.691 29.860 38.563 1.00 29.37 356 GLU A O 1
ATOM 2517 N N . ALA A 1 376 ? -20.706 29.324 39.447 1.00 24.05 357 ALA A N 1
ATOM 2518 C CA . ALA A 1 376 ? -20.983 28.247 38.504 1.00 22.00 357 ALA A CA 1
ATOM 2519 C C . ALA A 1 376 ? -22.489 28.297 38.182 1.00 20.89 357 ALA A C 1
ATOM 2520 O O . ALA A 1 376 ? -23.266 28.770 38.989 1.00 20.82 357 ALA A O 1
ATOM 2522 N N . PHE A 1 377 ? -22.863 27.735 37.025 1.00 18.87 358 PHE A N 1
ATOM 2523 C CA . PHE A 1 377 ? -24.168 27.881 36.476 1.00 18.95 358 PHE A CA 1
ATOM 2524 C C . PHE A 1 377 ? -24.795 26.509 36.126 1.00 18.01 358 PHE A C 1
ATOM 2525 O O . PHE A 1 377 ? -24.114 25.487 36.177 1.00 18.84 358 PHE A O 1
ATOM 2533 N N . PRO A 1 378 ? -26.089 26.489 35.762 1.00 19.04 359 PRO A N 1
ATOM 2534 C CA . PRO A 1 378 ? -26.716 25.227 35.380 1.00 16.55 359 PRO A CA 1
ATOM 2535 C C . PRO A 1 378 ? -25.950 24.529 34.281 1.00 18.99 359 PRO A C 1
ATOM 2536 O O . PRO A 1 378 ? -25.474 25.167 33.347 1.00 17.94 359 PRO A O 1
ATOM 2540 N N . GLY A 1 379 ? -25.805 23.215 34.473 1.00 17.96 360 GLY A N 1
ATOM 2541 C CA . GLY A 1 379 ? -25.047 22.399 33.519 1.00 18.59 360 GLY A CA 1
ATOM 2542 C C . GLY A 1 379 ? -23.639 22.159 34.060 1.00 18.45 360 GLY A C 1
ATOM 2543 O O . GLY A 1 379 ? -23.014 21.160 33.698 1.00 19.55 360 GLY A O 1
ATOM 2544 N N . ASP A 1 380 ? -23.166 23.029 34.953 1.00 16.97 361 ASP A N 1
ATOM 2545 C CA . ASP A 1 380 ? -21.855 22.885 35.572 1.00 16.70 361 ASP A CA 1
ATOM 2546 C C . ASP A 1 380 ? -21.839 21.864 36.706 1.00 19.27 361 ASP A C 1
ATOM 2547 O O . ASP A 1 380 ? -22.856 21.574 37.276 1.00 19.61 361 ASP A O 1
ATOM 2552 N N . ILE A 1 381 ? -20.654 21.402 37.043 1.00 18.63 362 ILE A N 1
ATOM 2553 C CA . ILE A 1 381 ? -20.467 20.437 38.131 1.00 19.43 362 ILE A CA 1
ATOM 2554 C C . ILE A 1 381 ? -19.651 21.094 39.240 1.00 20.82 362 ILE A C 1
ATOM 2555 O O . ILE A 1 381 ? -18.627 21.783 38.973 1.00 22.55 362 ILE A O 1
ATOM 2560 N N . ILE A 1 382 ? -20.030 20.800 40.486 1.00 18.69 363 ILE A N 1
ATOM 2561 C CA . ILE A 1 382 ? -19.250 21.239 41.649 1.00 19.74 363 ILE A CA 1
ATOM 2562 C C . ILE A 1 382 ? -19.041 20.083 42.573 1.00 21.38 363 ILE A C 1
ATOM 2563 O O . ILE A 1 382 ? -19.750 19.085 42.477 1.00 20.52 363 ILE A O 1
ATOM 2568 N N . GLY A 1 383 ? -17.989 20.171 43.387 1.00 23.15 364 GLY A N 1
ATOM 2569 C CA . GLY A 1 383 ? -17.708 19.100 44.303 1.00 25.14 364 GLY A CA 1
ATOM 2570 C C . GLY A 1 383 ? -17.824 19.699 45.684 1.00 27.88 364 GLY A C 1
ATOM 2571 O O . GLY A 1 383 ? -17.261 20.779 45.954 1.00 26.07 364 GLY A O 1
ATOM 2572 N N . ILE A 1 384 ? -18.524 18.985 46.571 1.00 27.88 365 ILE A N 1
ATOM 2573 C CA . ILE A 1 384 ? -18.696 19.441 47.935 1.00 31.05 365 ILE A CA 1
ATOM 2574 C C . ILE A 1 384 ? -18.000 18.456 48.875 1.00 33.90 365 ILE A C 1
ATOM 2575 O O . ILE A 1 384 ? -18.368 17.274 48.911 1.00 31.41 365 ILE A O 1
ATOM 2580 N N . PRO A 1 385 ? -16.982 18.920 49.624 1.00 38.20 366 PRO A N 1
ATOM 2581 C CA . PRO A 1 385 ? -16.339 17.981 50.548 1.00 41.70 366 PRO A CA 1
ATOM 2582 C C . PRO A 1 385 ? -17.296 17.723 51.698 1.00 44.86 366 PRO A C 1
ATOM 2583 O O . PRO A 1 385 ? -18.051 18.617 52.111 1.00 44.86 366 PRO A O 1
ATOM 2587 N N . ASN A 1 386 ? -17.278 16.502 52.210 1.00 47.49 367 ASN A N 1
ATOM 2588 C CA . ASN A 1 386 ? -18.100 16.181 53.376 1.00 50.50 367 ASN A CA 1
ATOM 2589 C C . ASN A 1 386 ? -17.518 15.006 54.145 1.00 52.96 367 ASN A C 1
ATOM 2590 O O . ASN A 1 386 ? -16.782 14.179 53.581 1.00 52.06 367 ASN A O 1
ATOM 2595 N N . HIS A 1 387 ? -17.891 14.910 55.418 1.00 55.94 368 HIS A N 1
ATOM 2596 C CA . HIS A 1 387 ? -17.397 13.827 56.255 1.00 59.66 368 HIS A CA 1
ATOM 2597 C C . HIS A 1 387 ? -18.282 12.572 56.280 1.00 59.89 368 HIS A C 1
ATOM 2598 O O . HIS A 1 387 ? -18.325 11.872 57.263 1.00 60.63 368 HIS A O 1
ATOM 2605 N N . GLY A 1 388 ? -18.980 12.311 55.166 1.00 59.52 369 GLY A N 1
ATOM 2606 C CA . GLY A 1 388 ? -19.813 11.117 55.003 1.00 59.74 369 GLY A CA 1
ATOM 2607 C C . GLY A 1 388 ? -21.321 11.306 55.072 1.00 58.86 369 GLY A C 1
ATOM 2608 O O . GLY A 1 388 ? -22.044 10.324 55.159 1.00 59.92 369 GLY A O 1
ATOM 2609 N N . THR A 1 389 ? -21.803 12.549 55.037 1.00 57.69 370 THR A N 1
ATOM 2610 C CA . THR A 1 389 ? -23.262 12.845 55.154 1.00 57.04 370 THR A CA 1
ATOM 2611 C C . THR A 1 389 ? -24.246 12.395 54.000 1.00 54.70 370 THR A C 1
ATOM 2612 O O . THR A 1 389 ? -25.474 12.518 54.157 1.00 53.90 370 THR A O 1
ATOM 2616 N N . ILE A 1 390 ? -23.743 11.828 52.893 1.00 52.95 371 ILE A N 1
ATOM 2617 C CA . ILE A 1 390 ? -24.443 11.987 51.570 1.00 48.77 371 ILE A CA 1
ATOM 2618 C C . ILE A 1 390 ? -24.903 10.693 50.796 1.00 48.44 371 ILE A C 1
ATOM 2619 O O . ILE A 1 390 ? -24.309 9.627 50.955 1.00 49.56 371 ILE A O 1
ATOM 2624 N N . LYS A 1 391 ? -26.006 10.765 50.048 1.00 43.93 372 LYS A N 1
ATOM 2625 C CA . LYS A 1 391 ? -26.398 9.656 49.168 1.00 42.69 372 LYS A CA 1
ATOM 2626 C C . LYS A 1 391 ? -26.440 10.193 47.749 1.00 39.35 372 LYS A C 1
ATOM 2627 O O . LYS A 1 391 ? -26.616 11.399 47.551 1.00 39.07 372 LYS A O 1
ATOM 2633 N N . ILE A 1 392 ? -26.264 9.272 46.802 1.00 38.47 373 ILE A N 1
ATOM 2634 C CA . ILE A 1 392 ? -26.466 9.474 45.400 1.00 34.24 373 ILE A CA 1
ATOM 2635 C C . ILE A 1 392 ? -27.939 9.918 45.242 1.00 33.74 373 ILE A C 1
ATOM 2636 O O . ILE A 1 392 ? -28.876 9.382 45.896 1.00 33.71 373 ILE A O 1
ATOM 2641 N N . GLY A 1 393 ? -28.128 10.951 44.457 1.00 31.46 374 GLY A N 1
ATOM 2642 C CA . GLY A 1 393 ? -29.445 11.465 44.243 1.00 30.57 374 GLY A CA 1
ATOM 2643 C C . GLY A 1 393 ? -29.865 12.567 45.222 1.00 29.80 374 GLY A C 1
ATOM 2644 O O . GLY A 1 393 ? -30.905 13.225 44.989 1.00 31.80 374 GLY A O 1
ATOM 2645 N N . ASP A 1 394 ? -29.060 12.845 46.224 1.00 28.13 375 ASP A N 1
ATOM 2646 C CA . ASP A 1 394 ? -29.379 13.884 47.232 1.00 28.02 375 ASP A CA 1
ATOM 2647 C C . ASP A 1 394 ? -29.580 15.241 46.552 1.00 26.54 375 ASP A C 1
ATOM 2648 O O . ASP A 1 394 ? -28.830 15.600 45.639 1.00 25.04 375 ASP A O 1
ATOM 2653 N N . THR A 1 395 ? -30.606 15.949 47.000 1.00 24.25 376 THR A N 1
ATOM 2654 C CA . THR A 1 395 ? -30.933 17.291 46.450 1.00 23.53 376 THR A CA 1
ATOM 2655 C C . THR A 1 395 ? -30.478 18.338 47.426 1.00 22.64 376 THR A C 1
ATOM 2656 O O . THR A 1 395 ? -30.753 18.233 48.626 1.00 23.18 376 THR A O 1
ATOM 2660 N N . PHE A 1 396 ? -29.881 19.400 46.893 1.00 22.19 377 PHE A N 1
ATOM 2661 C CA . PHE A 1 396 ? -29.452 20.580 47.662 1.00 22.44 377 PHE A CA 1
ATOM 2662 C C . PHE A 1 396 ? -30.148 21.775 47.050 1.00 23.08 377 PHE A C 1
ATOM 2663 O O . PHE A 1 396 ? -30.197 21.881 45.806 1.00 22.29 377 PHE A O 1
ATOM 2671 N N . THR A 1 397 ? -30.688 22.691 47.880 1.00 23.66 378 THR A N 1
ATOM 2672 C CA . THR A 1 397 ? -31.343 23.915 47.392 1.00 23.94 378 THR A CA 1
ATOM 2673 C C . THR A 1 397 ? -30.927 25.141 48.171 1.00 25.33 378 THR A C 1
ATOM 2674 O O . THR A 1 397 ? -30.496 25.051 49.343 1.00 26.26 378 THR A O 1
ATOM 2678 N N . GLU A 1 398 ? -31.043 26.299 47.546 1.00 24.61 379 GLU A N 1
ATOM 2679 C CA . GLU A 1 398 ? -30.775 27.526 48.239 1.00 26.49 379 GLU A CA 1
ATOM 2680 C C . GLU A 1 398 ? -32.069 28.070 48.937 1.00 28.00 379 GLU A C 1
ATOM 2681 O O . GLU A 1 398 ? -32.000 28.795 49.981 1.00 28.78 379 GLU A O 1
ATOM 2687 N N . SER A 1 399 ? -33.218 27.734 48.361 1.00 25.94 380 SER A N 1
ATOM 2688 C CA . SER A 1 399 ? -34.470 28.141 49.019 1.00 29.41 380 SER A CA 1
ATOM 2689 C C . SER A 1 399 ? -34.947 27.121 50.033 1.00 28.97 380 SER A C 1
ATOM 2690 O O . SER A 1 399 ? -34.402 26.000 50.137 1.00 29.59 380 SER A O 1
ATOM 2693 N N . LYS A 1 400 ? -35.991 27.489 50.782 1.00 28.64 381 LYS A N 1
ATOM 2694 C CA . LYS A 1 400 ? -36.611 26.563 51.709 1.00 30.10 381 LYS A CA 1
ATOM 2695 C C . LYS A 1 400 ? -37.607 25.634 51.034 1.00 30.66 381 LYS A C 1
ATOM 2696 O O . LYS A 1 400 ? -38.147 24.759 51.685 1.00 29.15 381 LYS A O 1
ATOM 2702 N N . GLU A 1 401 ? -37.847 25.806 49.727 1.00 31.48 382 GLU A N 1
ATOM 2703 C CA . GLU A 1 401 ? -38.789 24.919 49.057 1.00 33.47 382 GLU A CA 1
ATOM 2704 C C . GLU A 1 401 ? -38.268 23.471 49.211 1.00 33.72 382 GLU A C 1
ATOM 2705 O O . GLU A 1 401 ? -37.106 23.195 48.886 1.00 34.24 382 GLU A O 1
ATOM 2711 N N . VAL A 1 402 ? -39.109 22.541 49.648 1.00 34.46 383 VAL A N 1
ATOM 2712 C CA . VAL A 1 402 ? -38.689 21.130 49.644 1.00 35.25 383 VAL A CA 1
ATOM 2713 C C . VAL A 1 402 ? -38.708 20.601 48.221 1.00 34.61 383 VAL A C 1
ATOM 2714 O O . VAL A 1 402 ? -39.771 20.543 47.558 1.00 36.68 383 VAL A O 1
ATOM 2718 N N . LEU A 1 403 ? -37.541 20.218 47.748 1.00 32.16 384 LEU A N 1
ATOM 2719 C CA . LEU A 1 403 ? -37.382 19.679 46.443 1.00 30.96 384 LEU A CA 1
ATOM 2720 C C . LEU A 1 403 ? -36.672 18.328 46.537 1.00 30.02 384 LEU A C 1
ATOM 2721 O O . LEU A 1 403 ? -35.801 18.143 47.379 1.00 28.55 384 LEU A O 1
ATOM 2726 N N . LYS A 1 404 ? -37.119 17.382 45.725 1.00 28.49 385 LYS A N 1
ATOM 2727 C CA . LYS A 1 404 ? -36.489 16.093 45.640 1.00 28.87 385 LYS A CA 1
ATOM 2728 C C . LYS A 1 404 ? -36.422 15.702 44.166 1.00 26.79 385 LYS A C 1
ATOM 2729 O O . LYS A 1 404 ? -37.419 15.366 43.557 1.00 23.98 385 LYS A O 1
ATOM 2735 N N . PHE A 1 405 ? -35.228 15.768 43.597 1.00 23.86 386 PHE A N 1
ATOM 2736 C CA . PHE A 1 405 ? -35.006 15.341 42.237 1.00 24.85 386 PHE A CA 1
ATOM 2737 C C . PHE A 1 405 ? -35.238 13.847 42.129 1.00 28.02 386 PHE A C 1
ATOM 2738 O O . PHE A 1 405 ? -34.937 13.101 43.063 1.00 29.04 386 PHE A O 1
ATOM 2746 N N . VAL A 1 406 ? -35.871 13.455 41.022 1.00 28.99 387 VAL A N 1
ATOM 2747 C CA . VAL A 1 406 ? -36.135 12.061 40.733 1.00 31.15 387 VAL A CA 1
ATOM 2748 C C . VAL A 1 406 ? -35.416 11.655 39.463 1.00 32.66 387 VAL A C 1
ATOM 2749 O O . VAL A 1 406 ? -34.995 12.511 38.655 1.00 30.49 387 VAL A O 1
ATOM 2753 N N . GLY A 1 407 ? -35.218 10.343 39.301 1.00 33.67 388 GLY A N 1
ATOM 2754 C CA . GLY A 1 407 ? -34.657 9.869 38.087 1.00 34.35 388 GLY A CA 1
ATOM 2755 C C . GLY A 1 407 ? -33.189 9.573 38.115 1.00 33.65 388 GLY A C 1
ATOM 2756 O O . GLY A 1 407 ? -32.609 9.435 37.018 1.00 36.77 388 GLY A O 1
ATOM 2757 N N . ILE A 1 408 ? -32.569 9.479 39.304 1.00 38.78 389 ILE A N 1
ATOM 2758 C CA . ILE A 1 408 ? -31.229 8.888 39.426 1.00 38.18 389 ILE A CA 1
ATOM 2759 C C . ILE A 1 408 ? -31.420 7.546 40.109 1.00 35.77 389 ILE A C 1
ATOM 2760 O O . ILE A 1 408 ? -31.663 7.480 41.320 1.00 34.68 389 ILE A O 1
ATOM 2765 N N . PRO A 1 409 ? -31.324 6.462 39.325 1.00 33.71 390 PRO A N 1
ATOM 2766 C CA . PRO A 1 409 ? -31.683 5.176 39.934 1.00 31.41 390 PRO A CA 1
ATOM 2767 C C . PRO A 1 409 ? -30.454 4.370 40.326 1.00 29.84 390 PRO A C 1
ATOM 2768 O O . PRO A 1 409 ? -29.347 4.831 40.051 1.00 30.27 390 PRO A O 1
ATOM 2772 N N . ASN A 1 410 ? -30.648 3.239 41.019 1.00 27.63 391 ASN A N 1
ATOM 2773 C CA . ASN A 1 410 ? -29.684 2.181 41.011 1.00 24.94 391 ASN A CA 1
ATOM 2774 C C . ASN A 1 410 ? -29.906 1.378 39.732 1.00 23.59 391 ASN A C 1
ATOM 2775 O O . ASN A 1 410 ? -31.041 1.207 39.253 1.00 21.68 391 ASN A O 1
ATOM 2780 N N . PHE A 1 411 ? -28.813 0.870 39.203 1.00 20.45 392 PHE A N 1
ATOM 2781 C CA . PHE A 1 411 ? -28.859 0.141 37.905 1.00 20.56 392 PHE A CA 1
ATOM 2782 C C . PHE A 1 411 ? -28.624 -1.339 38.185 1.00 19.45 392 PHE A C 1
ATOM 2783 O O . PHE A 1 411 ? -27.883 -1.677 39.072 1.00 19.72 392 PHE A O 1
ATOM 2791 N N . ALA A 1 412 ? -29.215 -2.218 37.405 1.00 20.14 393 ALA A N 1
ATOM 2792 C CA . ALA A 1 412 ? -29.109 -3.650 37.665 1.00 20.77 393 ALA A CA 1
ATOM 2793 C C . ALA A 1 412 ? -27.692 -4.051 37.484 1.00 21.11 393 ALA A C 1
ATOM 2794 O O . ALA A 1 412 ? -27.201 -3.918 36.352 1.00 23.26 393 ALA A O 1
ATOM 2796 N N . PRO A 1 413 ? -27.077 -4.644 38.514 1.00 20.97 394 PRO A N 1
ATOM 2797 C CA . PRO A 1 413 ? -25.725 -5.161 38.461 1.00 22.28 394 PRO A CA 1
ATOM 2798 C C . PRO A 1 413 ? -25.613 -6.447 37.611 1.00 21.97 394 PRO A C 1
ATOM 2799 O O . PRO A 1 413 ? -26.567 -7.177 37.479 1.00 23.25 394 PRO A O 1
ATOM 2803 N N . GLU A 1 414 ? -24.456 -6.710 37.049 1.00 22.36 395 GLU A N 1
ATOM 2804 C CA . GLU A 1 414 ? -24.292 -7.985 36.355 1.00 23.83 395 GLU A CA 1
ATOM 2805 C C . GLU A 1 414 ? -23.331 -8.951 37.008 1.00 23.83 395 GLU A C 1
ATOM 2806 O O . GLU A 1 414 ? -23.134 -10.025 36.464 1.00 26.32 395 GLU A O 1
ATOM 2812 N N . HIS A 1 415 ? -22.696 -8.565 38.110 1.00 21.41 396 HIS A N 1
ATOM 2813 C CA . HIS A 1 415 ? -21.748 -9.408 38.811 1.00 20.33 396 HIS A CA 1
ATOM 2814 C C . HIS A 1 415 ? -22.166 -9.499 40.246 1.00 17.80 396 HIS A C 1
ATOM 2815 O O . HIS A 1 415 ? -22.470 -8.449 40.858 1.00 17.38 396 HIS A O 1
ATOM 2822 N N . PHE A 1 416 ? -22.104 -10.720 40.801 1.00 18.02 397 PHE A N 1
ATOM 2823 C CA . PHE A 1 416 ? -22.656 -11.004 42.128 1.00 18.48 397 PHE A CA 1
ATOM 2824 C C . PHE A 1 416 ? -21.652 -11.889 42.888 1.00 20.48 397 PHE A C 1
ATOM 2825 O O . PHE A 1 416 ? -20.961 -12.721 42.298 1.00 20.29 397 PHE A O 1
ATOM 2833 N N . ARG A 1 417 ? -21.562 -11.685 44.197 1.00 18.08 398 ARG A N 1
ATOM 2834 C CA . ARG A 1 417 ? -20.677 -12.503 45.008 1.00 17.32 398 ARG A CA 1
ATOM 2835 C C . ARG A 1 417 ? -21.379 -12.602 46.357 1.00 19.36 398 ARG A C 1
ATOM 2836 O O . ARG A 1 417 ? -21.992 -11.653 46.783 1.00 18.61 398 ARG A O 1
ATOM 2844 N N . ARG A 1 418 ? -21.203 -13.737 47.035 1.00 18.34 399 ARG A N 1
ATOM 2845 C CA . ARG A 1 418 ? -21.667 -13.855 48.416 1.00 17.52 399 ARG A CA 1
ATOM 2846 C C . ARG A 1 418 ? -20.503 -13.445 49.331 1.00 21.34 399 ARG A C 1
ATOM 2847 O O . ARG A 1 418 ? -19.281 -13.810 49.057 1.00 22.11 399 ARG A O 1
ATOM 2855 N N . VAL A 1 419 ? -20.807 -12.768 50.435 1.00 18.78 400 VAL A N 1
ATOM 2856 C CA . VAL A 1 419 ? -19.709 -12.354 51.357 1.00 22.67 400 VAL A CA 1
ATOM 2857 C C . VAL A 1 419 ? -19.526 -13.348 52.500 1.00 25.16 400 VAL A C 1
ATOM 2858 O O . VAL A 1 419 ? -20.521 -13.782 53.116 1.00 26.68 400 VAL A O 1
ATOM 2862 N N . ARG A 1 420 ? -18.274 -13.664 52.814 1.00 25.62 401 ARG A N 1
ATOM 2863 C CA . ARG A 1 420 ? -17.973 -14.600 53.910 1.00 30.44 401 ARG A CA 1
ATOM 2864 C C . ARG A 1 420 ? -17.040 -13.890 54.858 1.00 30.64 401 ARG A C 1
ATOM 2865 O O . ARG A 1 420 ? -16.047 -13.295 54.445 1.00 29.25 401 ARG A O 1
ATOM 2873 N N . LEU A 1 421 ? -17.339 -13.978 56.147 1.00 32.51 402 LEU A N 1
ATOM 2874 C CA . LEU A 1 421 ? -16.493 -13.389 57.185 1.00 33.63 402 LEU A CA 1
ATOM 2875 C C . LEU A 1 421 ? -15.323 -14.280 57.571 1.00 35.63 402 LEU A C 1
ATOM 2876 O O . LEU A 1 421 ? -15.539 -15.450 57.831 1.00 34.79 402 LEU A O 1
ATOM 2881 N N . LYS A 1 422 ? -14.110 -13.719 57.739 1.00 36.89 403 LYS A N 1
ATOM 2882 C CA . LYS A 1 422 ? -13.002 -14.534 58.233 1.00 38.41 403 LYS A CA 1
ATOM 2883 C C . LYS A 1 422 ? -13.100 -14.800 59.751 1.00 39.27 403 LYS A C 1
ATOM 2884 O O . LYS A 1 422 ? -12.566 -15.776 60.226 1.00 39.52 403 LYS A O 1
ATOM 2890 N N . ASN A 1 423 ? -13.864 -13.954 60.452 1.00 38.38 404 ASN A N 1
ATOM 2891 C CA . ASN A 1 423 ? -13.995 -13.963 61.892 1.00 37.94 404 ASN A CA 1
ATOM 2892 C C . ASN A 1 423 ? -15.499 -13.744 62.295 1.00 38.48 404 ASN A C 1
ATOM 2893 O O . ASN A 1 423 ? -16.022 -12.619 62.245 1.00 36.78 404 ASN A O 1
ATOM 2898 N N . PRO A 1 424 ? -16.174 -14.812 62.737 1.00 39.28 405 PRO A N 1
ATOM 2899 C CA . PRO A 1 424 ? -17.607 -14.753 63.090 1.00 38.60 405 PRO A CA 1
ATOM 2900 C C . PRO A 1 424 ? -17.918 -13.699 64.137 1.00 39.03 405 PRO A C 1
ATOM 2901 O O . PRO A 1 424 ? -19.065 -13.201 64.205 1.00 38.98 405 PRO A O 1
ATOM 2905 N N . LEU A 1 425 ? -16.926 -13.344 64.956 1.00 35.71 406 LEU A N 1
ATOM 2906 C CA . LEU A 1 425 ? -17.175 -12.339 66.012 1.00 36.67 406 LEU A CA 1
ATOM 2907 C C . LEU A 1 425 ? -17.412 -10.931 65.439 1.00 33.83 406 LEU A C 1
ATOM 2908 O O . LEU A 1 425 ? -17.766 -10.008 66.154 1.00 35.18 406 LEU A O 1
ATOM 2913 N N . LYS A 1 426 ? -17.107 -10.772 64.169 1.00 33.18 407 LYS A N 1
ATOM 2914 C CA . LYS A 1 426 ? -17.210 -9.488 63.539 1.00 32.89 407 LYS A CA 1
ATOM 2915 C C . LYS A 1 426 ? -18.574 -9.343 62.786 1.00 30.53 407 LYS A C 1
ATOM 2916 O O . LYS A 1 426 ? -18.743 -8.477 61.934 1.00 28.90 407 LYS A O 1
ATOM 2922 N N . ALA A 1 427 ? -19.510 -10.227 63.071 1.00 30.52 408 ALA A N 1
ATOM 2923 C CA . ALA A 1 427 ? -20.803 -10.198 62.361 1.00 29.33 408 ALA A CA 1
ATOM 2924 C C . ALA A 1 427 ? -21.546 -8.804 62.393 1.00 30.24 408 ALA A C 1
ATOM 2925 O O . ALA A 1 427 ? -22.072 -8.356 61.369 1.00 28.72 408 ALA A O 1
ATOM 2927 N N . LYS A 1 428 ? -21.633 -8.156 63.552 1.00 30.57 409 LYS A N 1
ATOM 2928 C CA . LYS A 1 428 ? -22.319 -6.847 63.614 1.00 32.49 409 LYS A CA 1
ATOM 2929 C C . LYS A 1 428 ? -21.621 -5.763 62.794 1.00 30.70 409 LYS A C 1
ATOM 2930 O O . LYS A 1 428 ? -22.283 -4.951 62.187 1.00 29.07 409 LYS A O 1
ATOM 2936 N N . GLN A 1 429 ? -20.286 -5.737 62.832 1.00 30.14 410 GLN A N 1
ATOM 2937 C CA . GLN A 1 429 ? -19.479 -4.795 62.024 1.00 29.49 410 GLN A CA 1
ATOM 2938 C C . GLN A 1 429 ? -19.647 -5.077 60.553 1.00 26.23 410 GLN A C 1
ATOM 2939 O O . GLN A 1 429 ? -19.674 -4.174 59.737 1.00 24.81 410 GLN A O 1
ATOM 2945 N N . LEU A 1 430 ? -19.767 -6.346 60.191 1.00 24.74 411 LEU A N 1
ATOM 2946 C CA . LEU A 1 430 ? -19.953 -6.631 58.755 1.00 23.71 411 LEU A CA 1
ATOM 2947 C C . LEU A 1 430 ? -21.331 -6.106 58.319 1.00 23.90 411 LEU A C 1
ATOM 2948 O O . LEU A 1 430 ? -21.463 -5.506 57.265 1.00 22.17 411 LEU A O 1
ATOM 2953 N N . GLN A 1 431 ? -22.357 -6.320 59.143 1.00 25.57 412 GLN A N 1
ATOM 2954 C CA . GLN A 1 431 ? -23.683 -5.820 58.790 1.00 26.02 412 GLN A CA 1
ATOM 2955 C C . GLN A 1 431 ? -23.716 -4.262 58.694 1.00 27.15 412 GLN A C 1
ATOM 2956 O O . GLN A 1 431 ? -24.273 -3.684 57.740 1.00 25.78 412 GLN A O 1
ATOM 2962 N N . LYS A 1 432 ? -23.077 -3.608 59.661 1.00 26.15 413 LYS A N 1
ATOM 2963 C CA . LYS A 1 432 ? -22.940 -2.159 59.627 1.00 28.64 413 LYS A CA 1
ATOM 2964 C C . LYS A 1 432 ? -22.177 -1.676 58.411 1.00 26.15 413 LYS A C 1
ATOM 2965 O O . LYS A 1 432 ? -22.561 -0.686 57.774 1.00 27.49 413 LYS A O 1
ATOM 2971 N N . GLY A 1 433 ? -21.081 -2.342 58.098 1.00 25.04 414 GLY A N 1
ATOM 2972 C CA . GLY A 1 433 ? -20.257 -1.852 57.037 1.00 23.96 414 GLY A CA 1
ATOM 2973 C C . GLY A 1 433 ? -20.952 -2.075 55.710 1.00 22.12 414 GLY A C 1
ATOM 2974 O O . GLY A 1 433 ? -20.901 -1.198 54.871 1.00 22.17 414 GLY A O 1
ATOM 2975 N N . LEU A 1 434 ? -21.540 -3.247 55.523 1.00 20.33 415 LEU A N 1
ATOM 2976 C CA . LEU A 1 434 ? -22.227 -3.469 54.230 1.00 21.84 415 LEU A CA 1
ATOM 2977 C C . LEU A 1 434 ? -23.416 -2.547 54.039 1.00 22.20 415 LEU A C 1
ATOM 2978 O O . LEU A 1 434 ? -23.681 -2.032 52.940 1.00 22.56 415 LEU A O 1
ATOM 2983 N N . GLU A 1 435 ? -24.162 -2.335 55.103 1.00 23.45 416 GLU A N 1
ATOM 2984 C CA . GLU A 1 435 ? -25.293 -1.426 54.997 1.00 24.87 416 GLU A CA 1
ATOM 2985 C C . GLU A 1 435 ? -24.880 0.033 54.711 1.00 24.75 416 GLU A C 1
ATOM 2986 O O . GLU A 1 435 ? -25.466 0.727 53.840 1.00 25.14 416 GLU A O 1
ATOM 2992 N N . GLN A 1 436 ? -23.892 0.524 55.425 1.00 23.95 417 GLN A N 1
ATOM 2993 C CA . GLN A 1 436 ? -23.363 1.872 55.161 1.00 27.43 417 GLN A CA 1
ATOM 2994 C C . GLN A 1 436 ? -22.695 2.011 53.752 1.00 25.38 417 GLN A C 1
ATOM 2995 O O . GLN A 1 436 ? -22.829 3.057 53.087 1.00 28.66 417 GLN A O 1
ATOM 3001 N N . LEU A 1 437 ? -21.997 0.973 53.299 1.00 25.27 418 LEU A N 1
ATOM 3002 C CA . LEU A 1 437 ? -21.331 1.038 52.006 1.00 24.71 418 LEU A CA 1
ATOM 3003 C C . LEU A 1 437 ? -22.372 1.015 50.869 1.00 24.70 418 LEU A C 1
ATOM 3004 O O . LEU A 1 437 ? -22.178 1.644 49.842 1.00 25.91 418 LEU A O 1
ATOM 3009 N N . ALA A 1 438 ? -23.439 0.259 51.089 1.00 24.73 419 ALA A N 1
ATOM 3010 C CA . ALA A 1 438 ? -24.581 0.222 50.120 1.00 24.65 419 ALA A CA 1
ATOM 3011 C C . ALA A 1 438 ? -25.325 1.571 50.186 1.00 27.68 419 ALA A C 1
ATOM 3012 O O . ALA A 1 438 ? -25.697 2.103 49.169 1.00 25.81 419 ALA A O 1
ATOM 3014 N N . GLU A 1 439 ? -25.559 2.139 51.381 1.00 27.98 420 GLU A N 1
ATOM 3015 C CA . GLU A 1 439 ? -26.274 3.402 51.448 1.00 32.72 420 GLU A CA 1
ATOM 3016 C C . GLU A 1 439 ? -25.509 4.514 50.685 1.00 33.64 420 GLU A C 1
ATOM 3017 O O . GLU A 1 439 ? -26.114 5.426 50.096 1.00 34.27 420 GLU A O 1
ATOM 3023 N N . GLU A 1 440 ? -24.189 4.409 50.706 1.00 32.98 421 GLU A N 1
ATOM 3024 C CA . GLU A 1 440 ? -23.296 5.365 50.102 1.00 35.47 421 GLU A CA 1
ATOM 3025 C C . GLU A 1 440 ? -23.179 5.163 48.581 1.00 33.26 421 GLU A C 1
ATOM 3026 O O . GLU A 1 440 ? -22.599 6.008 47.901 1.00 32.28 421 GLU A O 1
ATOM 3032 N N . GLY A 1 441 ? -23.664 4.016 48.093 1.00 29.76 422 GLY A N 1
ATOM 3033 C CA . GLY A 1 441 ? -23.630 3.722 46.653 1.00 28.99 422 GLY A CA 1
ATOM 3034 C C . GLY A 1 441 ? -22.378 2.975 46.183 1.00 26.44 422 GLY A C 1
ATOM 3035 O O . GLY A 1 441 ? -22.190 2.826 44.970 1.00 25.68 422 GLY A O 1
ATOM 3036 N N . ALA A 1 442 ? -21.590 2.404 47.104 1.00 23.48 423 ALA A N 1
ATOM 3037 C CA . ALA A 1 442 ? -20.360 1.770 46.720 1.00 23.93 423 ALA A CA 1
ATOM 3038 C C . ALA A 1 442 ? -20.592 0.356 46.063 1.00 22.95 423 ALA A C 1
ATOM 3039 O O . ALA A 1 442 ? -19.759 -0.129 45.281 1.00 23.07 423 ALA A O 1
ATOM 3041 N N . VAL A 1 443 ? -21.715 -0.242 46.414 1.00 20.08 424 VAL A N 1
ATOM 3042 C CA . VAL A 1 443 ? -22.062 -1.596 45.924 1.00 19.06 424 VAL A CA 1
ATOM 3043 C C . VAL A 1 443 ? -23.576 -1.729 46.199 1.00 19.47 424 VAL A C 1
ATOM 3044 O O . VAL A 1 443 ? -24.144 -0.957 46.948 1.00 20.77 424 VAL A O 1
ATOM 3048 N N . GLN A 1 444 ? -24.227 -2.691 45.608 1.00 17.28 425 GLN A N 1
ATOM 3049 C CA . GLN A 1 444 ? -25.597 -3.006 45.997 1.00 17.11 425 GLN A CA 1
ATOM 3050 C C . GLN A 1 444 ? -25.649 -4.219 46.833 1.00 18.62 425 GLN A C 1
ATOM 3051 O O . GLN A 1 444 ? -24.801 -5.116 46.689 1.00 17.91 425 GLN A O 1
ATOM 3057 N N . LEU A 1 445 ? -26.620 -4.249 47.749 1.00 17.16 426 LEU A N 1
ATOM 3058 C CA . LEU A 1 445 ? -26.650 -5.371 48.676 1.00 18.33 426 LEU A CA 1
ATOM 3059 C C . LEU A 1 445 ? -27.996 -6.065 48.610 1.00 18.65 426 LEU A C 1
ATOM 3060 O O . LEU A 1 445 ? -29.016 -5.390 48.739 1.00 19.83 426 LEU A O 1
ATOM 3065 N N . PHE A 1 446 ? -28.006 -7.373 48.457 1.00 16.94 427 PHE A N 1
ATOM 3066 C CA . PHE A 1 446 ? -29.254 -8.159 48.389 1.00 17.37 427 PHE A CA 1
ATOM 3067 C C . PHE A 1 446 ? -29.308 -9.185 49.502 1.00 18.45 427 PHE A C 1
ATOM 3068 O O . PHE A 1 446 ? -28.324 -9.894 49.738 1.00 17.62 427 PHE A O 1
ATOM 3076 N N . ARG A 1 447 ? -30.441 -9.240 50.220 1.00 18.81 428 ARG A N 1
ATOM 3077 C CA . ARG A 1 447 ? -30.588 -10.232 51.262 1.00 19.86 428 ARG A CA 1
ATOM 3078 C C . ARG A 1 447 ? -31.697 -11.236 50.784 1.00 20.94 428 ARG A C 1
ATOM 3079 O O . ARG A 1 447 ? -32.916 -10.875 50.769 1.00 20.16 428 ARG A O 1
ATOM 3087 N N . PRO A 1 448 ? -31.311 -12.466 50.375 1.00 21.75 429 PRO A N 1
ATOM 3088 C CA . PRO A 1 448 ? -32.324 -13.416 49.858 1.00 22.04 429 PRO A CA 1
ATOM 3089 C C . PRO A 1 448 ? -33.439 -13.662 50.897 1.00 24.37 429 PRO A C 1
ATOM 3090 O O . PRO A 1 448 ? -33.140 -13.728 52.111 1.00 24.47 429 PRO A O 1
ATOM 3094 N N . LEU A 1 449 ? -34.697 -13.771 50.454 1.00 24.69 430 LEU A N 1
ATOM 3095 C CA . LEU A 1 449 ? -35.768 -14.164 51.387 1.00 27.47 430 LEU A CA 1
ATOM 3096 C C . LEU A 1 449 ? -35.508 -15.467 52.115 1.00 27.60 430 LEU A C 1
ATOM 3097 O O . LEU A 1 449 ? -35.929 -15.583 53.262 1.00 28.60 430 LEU A O 1
ATOM 3102 N N . VAL A 1 450 ? -34.857 -16.448 51.484 1.00 26.69 431 VAL A N 1
ATOM 3103 C CA . VAL A 1 450 ? -34.808 -17.768 52.109 1.00 30.50 431 VAL A CA 1
ATOM 3104 C C . VAL A 1 450 ? -33.601 -18.045 53.005 1.00 30.38 431 VAL A C 1
ATOM 3105 O O . VAL A 1 450 ? -33.630 -19.016 53.748 1.00 31.95 431 VAL A O 1
ATOM 3109 N N . ASN A 1 451 ? -32.603 -17.166 52.992 1.00 29.64 432 ASN A N 1
ATOM 3110 C CA . ASN A 1 451 ? -31.450 -17.357 53.860 1.00 30.02 432 ASN A CA 1
ATOM 3111 C C . ASN A 1 451 ? -30.972 -16.042 54.469 1.00 29.24 432 ASN A C 1
ATOM 3112 O O . ASN A 1 451 ? -31.598 -14.985 54.280 1.00 26.56 432 ASN A O 1
ATOM 3117 N N . ASN A 1 452 ? -29.838 -16.115 55.184 1.00 26.78 433 ASN A N 1
ATOM 3118 C CA . ASN A 1 452 ? -29.229 -14.918 55.797 1.00 25.95 433 ASN A CA 1
ATOM 3119 C C . ASN A 1 452 ? -27.959 -14.430 55.106 1.00 23.73 433 ASN A C 1
ATOM 3120 O O . ASN A 1 452 ? -27.191 -13.628 55.669 1.00 23.26 433 ASN A O 1
ATOM 3125 N N . ASP A 1 453 ? -27.777 -14.856 53.861 1.00 22.29 434 ASP A N 1
ATOM 3126 C CA . ASP A 1 453 ? -26.579 -14.441 53.101 1.00 23.27 434 ASP A CA 1
ATOM 3127 C C . ASP A 1 453 ? -26.598 -12.975 52.747 1.00 20.71 434 ASP A C 1
ATOM 3128 O O . ASP A 1 453 ? -27.655 -12.325 52.670 1.00 21.07 434 ASP A O 1
ATOM 3133 N N . TYR A 1 454 ? -25.394 -12.426 52.582 1.00 20.94 435 TYR A N 1
ATOM 3134 C CA . TYR A 1 454 ? -25.220 -11.108 52.051 1.00 20.67 435 TYR A CA 1
ATOM 3135 C C . TYR A 1 454 ? -24.728 -11.313 50.635 1.00 20.16 435 TYR A C 1
ATOM 3136 O O . TYR A 1 454 ? -23.545 -11.781 50.436 1.00 19.08 435 TYR A O 1
ATOM 3145 N N . ILE A 1 455 ? -25.554 -10.912 49.670 1.00 18.60 436 ILE A N 1
ATOM 3146 C CA . ILE A 1 455 ? -25.171 -11.034 48.267 1.00 16.85 436 ILE A CA 1
ATOM 3147 C C . ILE A 1 455 ? -24.867 -9.662 47.720 1.00 17.14 436 ILE A C 1
ATOM 3148 O O . ILE A 1 455 ? -25.710 -8.796 47.795 1.00 17.36 436 ILE A O 1
ATOM 3153 N N . LEU A 1 456 ? -23.633 -9.435 47.239 1.00 17.22 437 LEU A N 1
ATOM 3154 C CA . LEU A 1 456 ? -23.300 -8.116 46.689 1.00 17.83 437 LEU A CA 1
ATOM 3155 C C . LEU A 1 456 ? -23.439 -8.125 45.176 1.00 17.65 437 LEU A C 1
ATOM 3156 O O . LEU A 1 456 ? -23.045 -9.079 44.539 1.00 18.59 437 LEU A O 1
ATOM 3161 N N . GLY A 1 457 ? -24.002 -7.052 44.649 1.00 18.04 438 GLY A N 1
ATOM 3162 C CA . GLY A 1 457 ? -24.167 -6.835 43.203 1.00 18.45 438 GLY A CA 1
ATOM 3163 C C . GLY A 1 457 ? -23.338 -5.653 42.772 1.00 19.56 438 GLY A C 1
ATOM 3164 O O . GLY A 1 457 ? -23.503 -4.529 43.311 1.00 18.27 438 GLY A O 1
ATOM 3165 N N . ALA A 1 458 ? -22.445 -5.887 41.796 1.00 19.00 439 ALA A N 1
ATOM 3166 C CA . ALA A 1 458 ? -21.586 -4.823 41.262 1.00 20.69 439 ALA A CA 1
ATOM 3167 C C . ALA A 1 458 ? -21.824 -4.634 39.794 1.00 23.14 439 ALA A C 1
ATOM 3168 O O . ALA A 1 458 ? -21.965 -5.606 39.078 1.00 22.04 439 ALA A O 1
ATOM 3170 N N . VAL A 1 459 ? -21.841 -3.372 39.341 1.00 21.96 440 VAL A N 1
ATOM 3171 C CA . VAL A 1 459 ? -21.879 -3.116 37.912 1.00 23.52 440 VAL A CA 1
ATOM 3172 C C . VAL A 1 459 ? -20.498 -3.394 37.312 1.00 23.75 440 VAL A C 1
ATOM 3173 O O . VAL A 1 459 ? -20.395 -3.929 36.205 1.00 24.63 440 VAL A O 1
ATOM 3177 N N . GLY A 1 460 ? -19.453 -3.047 38.060 1.00 24.37 441 GLY A N 1
ATOM 3178 C CA . GLY A 1 460 ? -18.106 -3.287 37.574 1.00 26.10 441 GLY A CA 1
ATOM 3179 C C . GLY A 1 460 ? -17.378 -4.117 38.649 1.00 26.26 441 GLY A C 1
ATOM 3180 O O . GLY A 1 460 ? -17.550 -3.876 39.879 1.00 25.23 441 GLY A O 1
ATOM 3181 N N . VAL A 1 461 ? -16.582 -5.077 38.221 1.00 27.38 442 VAL A N 1
ATOM 3182 C CA . VAL A 1 461 ? -15.943 -5.956 39.244 1.00 28.51 442 VAL A CA 1
ATOM 3183 C C . VAL A 1 461 ? -14.982 -5.258 40.190 1.00 29.32 442 VAL A C 1
ATOM 3184 O O . VAL A 1 461 ? -14.797 -5.736 41.289 1.00 30.29 442 VAL A O 1
ATOM 3188 N N . LEU A 1 462 ? -14.374 -4.136 39.792 1.00 32.07 443 LEU A N 1
ATOM 3189 C CA . LEU A 1 462 ? -13.512 -3.364 40.685 1.00 33.64 443 LEU A CA 1
ATOM 3190 C C . LEU A 1 462 ? -14.204 -3.065 42.005 1.00 31.91 443 LEU A C 1
ATOM 3191 O O . LEU A 1 462 ? -13.542 -2.911 43.045 1.00 31.69 443 LEU A O 1
ATOM 3196 N N . GLN A 1 463 ? -15.527 -2.899 41.962 1.00 28.71 444 GLN A N 1
ATOM 3197 C CA . GLN A 1 463 ? -16.272 -2.582 43.160 1.00 27.27 444 GLN A CA 1
ATOM 3198 C C . GLN A 1 463 ? -16.083 -3.582 44.298 1.00 26.28 444 GLN A C 1
ATOM 3199 O O . GLN A 1 463 ? -16.126 -3.199 45.479 1.00 26.73 444 GLN A O 1
ATOM 3205 N N . PHE A 1 464 ? -15.907 -4.867 43.976 1.00 25.68 445 PHE A N 1
ATOM 3206 C CA . PHE A 1 464 ? -15.793 -5.880 44.997 1.00 24.96 445 PHE A CA 1
ATOM 3207 C C . PHE A 1 464 ? -14.477 -5.663 45.765 1.00 27.22 445 PHE A C 1
ATOM 3208 O O . PHE A 1 464 ? -14.422 -5.838 46.976 1.00 27.16 445 PHE A O 1
ATOM 3216 N N . ASP A 1 465 ? -13.437 -5.278 45.059 1.00 28.47 446 ASP A N 1
ATOM 3217 C CA . ASP A 1 465 ? -12.137 -5.062 45.708 1.00 31.51 446 ASP A CA 1
ATOM 3218 C C . ASP A 1 465 ? -12.176 -3.831 46.615 1.00 30.35 446 ASP A C 1
ATOM 3219 O O . ASP A 1 465 ? -11.591 -3.812 47.705 1.00 29.50 446 ASP A O 1
ATOM 3224 N N . VAL A 1 466 ? -12.962 -2.835 46.216 1.00 28.97 447 VAL A N 1
ATOM 3225 C CA . VAL A 1 466 ? -13.031 -1.614 46.992 1.00 30.09 447 VAL A CA 1
ATOM 3226 C C . VAL A 1 466 ? -13.793 -1.942 48.309 1.00 28.97 447 VAL A C 1
ATOM 3227 O O . VAL A 1 466 ? -13.386 -1.531 49.365 1.00 30.76 447 VAL A O 1
ATOM 3231 N N . ILE A 1 467 ? -14.909 -2.664 48.204 1.00 25.38 448 ILE A N 1
ATOM 3232 C CA . ILE A 1 467 ? -15.665 -3.097 49.383 1.00 24.03 448 ILE A CA 1
ATOM 3233 C C . ILE A 1 467 ? -14.825 -3.881 50.384 1.00 26.09 448 ILE A C 1
ATOM 3234 O O . ILE A 1 467 ? -14.910 -3.630 51.563 1.00 25.45 448 ILE A O 1
ATOM 3239 N N . VAL A 1 468 ? -14.028 -4.838 49.915 1.00 25.35 449 VAL A N 1
ATOM 3240 C CA . VAL A 1 468 ? -13.130 -5.577 50.822 1.00 25.59 449 VAL A CA 1
ATOM 3241 C C . VAL A 1 468 ? -12.129 -4.618 51.515 1.00 26.82 449 VAL A C 1
ATOM 3242 O O . VAL A 1 468 ? -12.011 -4.656 52.745 1.00 26.53 449 VAL A O 1
ATOM 3246 N N . ALA A 1 469 ? -11.385 -3.804 50.726 1.00 27.17 450 ALA A N 1
ATOM 3247 C CA . ALA A 1 469 ? -10.514 -2.763 51.240 1.00 29.40 450 ALA A CA 1
ATOM 3248 C C . ALA A 1 469 ? -11.156 -1.882 52.303 1.00 29.70 450 ALA A C 1
ATOM 3249 O O . ALA A 1 469 ? -10.539 -1.634 53.336 1.00 30.25 450 ALA A O 1
ATOM 3251 N N . ARG A 1 470 ? -12.355 -1.381 52.025 1.00 27.34 451 ARG A N 1
ATOM 3252 C CA . ARG A 1 470 ? -13.064 -0.493 52.943 1.00 29.74 451 ARG A CA 1
ATOM 3253 C C . ARG A 1 470 ? -13.606 -1.197 54.189 1.00 28.79 451 ARG A C 1
ATOM 3254 O O . ARG A 1 470 ? -13.523 -0.658 55.277 1.00 30.25 451 ARG A O 1
ATOM 3262 N N . LEU A 1 471 ? -14.119 -2.418 54.018 1.00 26.53 452 LEU A N 1
ATOM 3263 C CA . LEU A 1 471 ? -14.450 -3.259 55.175 1.00 26.53 452 LEU A CA 1
ATOM 3264 C C . LEU A 1 471 ? -13.301 -3.405 56.140 1.00 28.71 452 LEU A C 1
ATOM 3265 O O . LEU A 1 471 ? -13.503 -3.210 57.354 1.00 31.32 452 LEU A O 1
ATOM 3270 N N . ALA A 1 472 ? -12.123 -3.710 55.587 1.00 28.71 453 ALA A N 1
ATOM 3271 C CA . ALA A 1 472 ? -10.837 -3.866 56.392 1.00 31.14 453 ALA A CA 1
ATOM 3272 C C . ALA A 1 472 ? -10.464 -2.564 57.104 1.00 34.14 453 ALA A C 1
ATOM 3273 O O . ALA A 1 472 ? -10.241 -2.519 58.362 1.00 34.13 453 ALA A O 1
ATOM 3275 N N . ASP A 1 473 ? -10.391 -1.497 56.321 1.00 33.48 454 ASP A N 1
ATOM 3276 C CA . ASP A 1 473 ? -9.868 -0.245 56.835 1.00 39.36 454 ASP A CA 1
ATOM 3277 C C . ASP A 1 473 ? -10.800 0.530 57.761 1.00 39.83 454 ASP A C 1
ATOM 3278 O O . ASP A 1 473 ? -10.365 1.148 58.724 1.00 38.51 454 ASP A O 1
ATOM 3283 N N . GLU A 1 474 ? -12.084 0.524 57.462 1.00 37.10 455 GLU A N 1
ATOM 3284 C CA . GLU A 1 474 ? -13.020 1.329 58.217 1.00 38.44 455 GLU A CA 1
ATOM 3285 C C . GLU A 1 474 ? -13.830 0.489 59.238 1.00 37.22 455 GLU A C 1
ATOM 3286 O O . GLU A 1 474 ? -14.378 1.016 60.205 1.00 38.00 455 GLU A O 1
ATOM 3292 N N . TYR A 1 475 ? -13.927 -0.809 59.025 1.00 33.01 456 TYR A N 1
ATOM 3293 C CA . TYR A 1 475 ? -14.733 -1.602 59.921 1.00 32.13 456 TYR A CA 1
ATOM 3294 C C . TYR A 1 475 ? -13.981 -2.650 60.672 1.00 32.42 456 TYR A C 1
ATOM 3295 O O . TYR A 1 475 ? -14.545 -3.242 61.568 1.00 33.12 456 TYR A O 1
ATOM 3304 N N . GLY A 1 476 ? -12.700 -2.861 60.311 1.00 31.87 457 GLY A N 1
ATOM 3305 C CA . GLY A 1 476 ? -11.857 -3.872 60.932 1.00 32.85 457 GLY A CA 1
ATOM 3306 C C . GLY A 1 476 ? -12.353 -5.259 60.591 1.00 32.27 457 GLY A C 1
ATOM 3307 O O . GLY A 1 476 ? -12.101 -6.196 61.349 1.00 33.38 457 GLY A O 1
ATOM 3308 N N . VAL A 1 477 ? -13.044 -5.387 59.474 1.00 29.82 458 VAL A N 1
ATOM 3309 C CA . VAL A 1 477 ? -13.655 -6.666 59.071 1.00 28.67 458 VAL A CA 1
ATOM 3310 C C . VAL A 1 477 ? -12.900 -7.224 57.862 1.00 29.46 458 VAL A C 1
ATOM 3311 O O . VAL A 1 477 ? -12.634 -6.528 56.855 1.00 28.38 458 VAL A O 1
ATOM 3315 N N . ASP A 1 478 ? -12.589 -8.504 57.953 1.00 30.48 459 ASP A N 1
ATOM 3316 C CA . ASP A 1 478 ? -11.843 -9.176 56.903 1.00 31.70 459 ASP A CA 1
ATOM 3317 C C . ASP A 1 478 ? -12.825 -10.135 56.211 1.00 30.71 459 ASP A C 1
ATOM 3318 O O . ASP A 1 478 ? -13.255 -11.080 56.811 1.00 30.77 459 ASP A O 1
ATOM 3323 N N . ALA A 1 479 ? -13.165 -9.857 54.964 1.00 28.61 460 ALA A N 1
ATOM 3324 C CA . ALA A 1 479 ? -14.237 -10.568 54.290 1.00 27.48 460 ALA A CA 1
ATOM 3325 C C . ALA A 1 479 ? -13.655 -11.146 53.019 1.00 26.28 460 ALA A C 1
ATOM 3326 O O . ALA A 1 479 ? -12.688 -10.604 52.487 1.00 25.36 460 ALA A O 1
ATOM 3328 N N . VAL A 1 480 ? -14.186 -12.282 52.620 1.00 24.67 461 VAL A N 1
ATOM 3329 C CA . VAL A 1 480 ? -13.821 -12.850 51.329 1.00 25.40 461 VAL A CA 1
ATOM 3330 C C . VAL A 1 480 ? -15.095 -13.126 50.564 1.00 23.99 461 VAL A C 1
ATOM 3331 O O . VAL A 1 480 ? -16.185 -13.076 51.125 1.00 24.79 461 VAL A O 1
ATOM 3335 N N . TYR A 1 481 ? -14.952 -13.421 49.277 1.00 23.89 462 TYR A N 1
ATOM 3336 C CA . TYR A 1 481 ? -16.125 -13.662 48.438 1.00 24.91 462 TYR A CA 1
ATOM 3337 C C . TYR A 1 481 ? -16.259 -15.126 48.124 1.00 26.24 462 TYR A C 1
ATOM 3338 O O . TYR A 1 481 ? -15.243 -15.858 48.039 1.00 26.47 462 TYR A O 1
ATOM 3347 N N . GLU A 1 482 ? -17.509 -15.555 47.933 1.00 26.35 463 GLU A N 1
ATOM 3348 C CA . GLU A 1 482 ? -17.772 -16.901 47.367 1.00 27.28 463 GLU A CA 1
ATOM 3349 C C . GLU A 1 482 ? -18.574 -16.697 46.078 1.00 26.01 463 GLU A C 1
ATOM 3350 O O . GLU A 1 482 ? -19.353 -15.768 45.974 1.00 25.76 463 GLU A O 1
ATOM 3356 N N . GLY A 1 483 ? -18.401 -17.553 45.080 1.00 25.11 464 GLY A N 1
ATOM 3357 C CA . GLY A 1 483 ? -19.114 -17.367 43.847 1.00 24.77 464 GLY A CA 1
ATOM 3358 C C . GLY A 1 483 ? -20.572 -17.754 44.022 1.00 23.31 464 GLY A C 1
ATOM 3359 O O . GLY A 1 483 ? -20.913 -18.520 44.919 1.00 25.04 464 GLY A O 1
ATOM 3360 N N . VAL A 1 484 ? -21.463 -17.160 43.219 1.00 22.92 465 VAL A N 1
ATOM 3361 C CA . VAL A 1 484 ? -22.893 -17.535 43.258 1.00 21.81 465 VAL A CA 1
ATOM 3362 C C . VAL A 1 484 ? -23.379 -17.743 41.826 1.00 23.56 465 VAL A C 1
ATOM 3363 O O . VAL A 1 484 ? -22.703 -17.361 40.894 1.00 24.95 465 VAL A O 1
ATOM 3367 N N . SER A 1 485 ? -24.546 -18.360 41.646 1.00 22.84 466 SER A N 1
ATOM 3368 C CA . SER A 1 485 ? -25.033 -18.609 40.279 1.00 25.16 466 SER A CA 1
ATOM 3369 C C . SER A 1 485 ? -25.518 -17.311 39.614 1.00 24.28 466 SER A C 1
ATOM 3370 O O . SER A 1 485 ? -25.547 -17.210 38.360 1.00 26.10 466 SER A O 1
ATOM 3373 N N . THR A 1 486 ? -25.878 -16.319 40.440 1.00 21.83 467 THR A N 1
ATOM 3374 C CA . THR A 1 486 ? -26.604 -15.126 39.959 1.00 21.30 467 THR A CA 1
ATOM 3375 C C . THR A 1 486 ? -25.785 -14.281 39.011 1.00 21.41 467 THR A C 1
ATOM 3376 O O . THR A 1 486 ? -24.652 -13.989 39.319 1.00 22.04 467 THR A O 1
ATOM 3380 N N . HIS A 1 487 ? -26.382 -13.841 37.897 1.00 22.06 468 HIS A N 1
ATOM 3381 C CA . HIS A 1 487 ? -25.751 -12.877 36.981 1.00 23.19 468 HIS A CA 1
ATOM 3382 C C . HIS A 1 487 ? -26.680 -11.763 36.600 1.00 22.18 468 HIS A C 1
ATOM 3383 O O . HIS A 1 487 ? -26.279 -10.883 35.824 1.00 24.06 468 HIS A O 1
ATOM 3390 N N . THR A 1 488 ? -27.929 -11.811 37.104 1.00 20.95 469 THR A N 1
ATOM 3391 C CA . THR A 1 488 ? -29.046 -10.934 36.640 1.00 22.55 469 THR A CA 1
ATOM 3392 C C . THR A 1 488 ? -29.918 -10.595 37.821 1.00 19.99 469 THR A C 1
ATOM 3393 O O . THR A 1 488 ? -30.225 -11.475 38.626 1.00 20.41 469 THR A O 1
ATOM 3397 N N . ALA A 1 489 ? -30.264 -9.310 37.988 1.00 19.20 470 ALA A N 1
ATOM 3398 C CA . ALA A 1 489 ? -31.293 -8.903 38.955 1.00 20.06 470 ALA A CA 1
ATOM 3399 C C . ALA A 1 489 ? -32.334 -7.992 38.259 1.00 20.54 470 ALA A C 1
ATOM 3400 O O . ALA A 1 489 ? -31.996 -7.215 37.360 1.00 21.23 470 ALA A O 1
ATOM 3402 N N . ARG A 1 490 ? -33.585 -8.103 38.651 1.00 20.45 471 ARG A N 1
ATOM 3403 C CA . ARG A 1 490 ? -34.585 -7.165 38.171 1.00 20.53 471 ARG A CA 1
ATOM 3404 C C . ARG A 1 490 ? -35.437 -6.803 39.364 1.00 22.31 471 ARG A C 1
ATOM 3405 O O . ARG A 1 490 ? -35.728 -7.666 40.192 1.00 20.98 471 ARG A O 1
ATOM 3413 N N . TRP A 1 491 ? -35.886 -5.566 39.435 1.00 20.56 472 TRP A N 1
ATOM 3414 C CA . TRP A 1 491 ? -36.752 -5.201 40.548 1.00 20.65 472 TRP A CA 1
ATOM 3415 C C . TRP A 1 491 ? -38.157 -5.520 40.102 1.00 22.96 472 TRP A C 1
ATOM 3416 O O . TRP A 1 491 ? -38.496 -5.268 38.917 1.00 22.97 472 TRP A O 1
ATOM 3427 N N . VAL A 1 492 ? -38.959 -6.114 41.011 1.00 21.48 473 VAL A N 1
ATOM 3428 C CA . VAL A 1 492 ? -40.247 -6.611 40.633 1.00 23.91 473 VAL A CA 1
ATOM 3429 C C . VAL A 1 492 ? -41.374 -5.768 41.257 1.00 26.61 473 VAL A C 1
ATOM 3430 O O . VAL A 1 492 ? -41.199 -5.187 42.334 1.00 27.99 473 VAL A O 1
ATOM 3434 N N . TYR A 1 493 ? -42.490 -5.679 40.557 1.00 29.31 474 TYR A N 1
ATOM 3435 C CA . TYR A 1 493 ? -43.603 -4.797 40.935 1.00 31.50 474 TYR A CA 1
ATOM 3436 C C . TYR A 1 493 ? -44.857 -5.417 40.349 1.00 33.70 474 TYR A C 1
ATOM 3437 O O . TYR A 1 493 ? -44.807 -5.957 39.239 1.00 32.37 474 TYR A O 1
ATOM 3446 N N . CYS A 1 494 ? -45.988 -5.309 41.066 1.00 35.35 475 CYS A N 1
ATOM 3447 C CA . CYS A 1 494 ? -47.261 -5.783 40.527 1.00 40.36 475 CYS A CA 1
ATOM 3448 C C . CYS A 1 494 ? -48.368 -5.036 41.228 1.00 42.71 475 CYS A C 1
ATOM 3449 O O . CYS A 1 494 ? -48.499 -5.104 42.451 1.00 44.07 475 CYS A O 1
ATOM 3452 N N . GLU A 1 495 ? -49.161 -4.313 40.471 1.00 45.95 476 GLU A N 1
ATOM 3453 C CA . GLU A 1 495 ? -50.208 -3.520 41.083 1.00 49.20 476 GLU A CA 1
ATOM 3454 C C . GLU A 1 495 ? -51.374 -4.411 41.596 1.00 51.93 476 GLU A C 1
ATOM 3455 O O . GLU A 1 495 ? -52.294 -3.903 42.256 1.00 54.03 476 GLU A O 1
ATOM 3461 N N . ASP A 1 496 ? -51.329 -5.723 41.298 1.00 51.96 477 ASP A N 1
ATOM 3462 C CA . ASP A 1 496 ? -52.344 -6.720 41.773 1.00 53.97 477 ASP A CA 1
ATOM 3463 C C . ASP A 1 496 ? -51.815 -7.468 42.991 1.00 54.11 477 ASP A C 1
ATOM 3464 O O . ASP A 1 496 ? -50.866 -8.253 42.877 1.00 52.17 477 ASP A O 1
ATOM 3469 N N . LYS A 1 497 ? -52.424 -7.221 44.156 1.00 54.96 478 LYS A N 1
ATOM 3470 C CA . LYS A 1 497 ? -51.844 -7.620 45.450 1.00 54.46 478 LYS A CA 1
ATOM 3471 C C . LYS A 1 497 ? -51.829 -9.149 45.622 1.00 54.44 478 LYS A C 1
ATOM 3472 O O . LYS A 1 497 ? -50.906 -9.728 46.244 1.00 53.01 478 LYS A O 1
ATOM 3478 N N . LYS A 1 498 ? -52.829 -9.786 45.014 1.00 55.56 479 LYS A N 1
ATOM 3479 C CA . LYS A 1 498 ? -53.065 -11.232 45.114 1.00 56.36 479 LYS A CA 1
ATOM 3480 C C . LYS A 1 498 ? -52.050 -12.000 44.242 1.00 54.30 479 LYS A C 1
ATOM 3481 O O . LYS A 1 498 ? -51.315 -12.824 44.752 1.00 52.69 479 LYS A O 1
ATOM 3487 N N . ILE A 1 499 ? -52.020 -11.718 42.941 1.00 53.11 480 ILE A N 1
ATOM 3488 C CA . ILE A 1 499 ? -51.036 -12.306 42.031 1.00 50.75 480 ILE A CA 1
ATOM 3489 C C . ILE A 1 499 ? -49.574 -12.116 42.530 1.00 47.10 480 ILE A C 1
ATOM 3490 O O . ILE A 1 499 ? -48.772 -13.050 42.471 1.00 47.25 480 ILE A O 1
ATOM 3495 N N . PHE A 1 500 ? -49.264 -10.927 43.054 1.00 44.48 481 PHE A N 1
ATOM 3496 C CA . PHE A 1 500 ? -47.949 -10.620 43.641 1.00 40.39 481 PHE A CA 1
ATOM 3497 C C . PHE A 1 500 ? -47.618 -11.485 44.864 1.00 40.96 481 PHE A C 1
ATOM 3498 O O . PHE A 1 500 ? -46.505 -11.961 44.974 1.00 38.52 481 PHE A O 1
ATOM 3506 N N . ALA A 1 501 ? -48.572 -11.715 45.773 1.00 43.00 482 ALA A N 1
ATOM 3507 C CA . ALA A 1 501 ? -48.348 -12.599 46.938 1.00 44.30 482 ALA A CA 1
ATOM 3508 C C . ALA A 1 501 ? -48.033 -14.033 46.465 1.00 45.42 482 ALA A C 1
ATOM 3509 O O . ALA A 1 501 ? -47.234 -14.763 47.077 1.00 45.45 482 ALA A O 1
ATOM 3511 N N . ASP A 1 502 ? -48.661 -14.414 45.364 1.00 46.77 483 ASP A N 1
ATOM 3512 C CA . ASP A 1 502 ? -48.501 -15.732 44.760 1.00 48.63 483 ASP A CA 1
ATOM 3513 C C . ASP A 1 502 ? -47.103 -15.857 44.134 1.00 45.00 483 ASP A C 1
ATOM 3514 O O . ASP A 1 502 ? -46.380 -16.811 44.389 1.00 44.36 483 ASP A O 1
ATOM 3519 N N . PHE A 1 503 ? -46.732 -14.872 43.339 1.00 42.17 484 PHE A N 1
ATOM 3520 C CA . PHE A 1 503 ? -45.401 -14.762 42.807 1.00 39.71 484 PHE A CA 1
ATOM 3521 C C . PHE A 1 503 ? -44.321 -14.858 43.896 1.00 38.65 484 PHE A C 1
ATOM 3522 O O . PHE A 1 503 ? -43.388 -15.630 43.781 1.00 39.23 484 PHE A O 1
ATOM 3530 N N . GLN A 1 504 ? -44.453 -14.040 44.937 1.00 37.97 485 GLN A N 1
ATOM 3531 C CA . GLN A 1 504 ? -43.566 -14.030 46.059 1.00 38.11 485 GLN A CA 1
ATOM 3532 C C . GLN A 1 504 ? -43.479 -15.358 46.835 1.00 39.48 485 GLN A C 1
ATOM 3533 O O . GLN A 1 504 ? -42.441 -15.673 47.401 1.00 40.51 485 GLN A O 1
ATOM 3539 N N . ASP A 1 505 ? -44.588 -16.094 46.910 1.00 41.85 486 ASP A N 1
ATOM 3540 C CA . ASP A 1 505 ? -44.588 -17.450 47.489 1.00 43.03 486 ASP A CA 1
ATOM 3541 C C . ASP A 1 505 ? -43.862 -18.442 46.551 1.00 41.20 486 ASP A C 1
ATOM 3542 O O . ASP A 1 505 ? -42.885 -19.049 46.954 1.00 40.48 486 ASP A O 1
ATOM 3547 N N . TYR A 1 506 ? -44.302 -18.546 45.295 1.00 39.93 487 TYR A N 1
ATOM 3548 C CA . TYR A 1 506 ? -43.722 -19.477 44.334 1.00 38.64 487 TYR A CA 1
ATOM 3549 C C . TYR A 1 506 ? -42.251 -19.266 44.053 1.00 36.79 487 TYR A C 1
ATOM 3550 O O . TYR A 1 506 ? -41.521 -20.259 43.918 1.00 36.35 487 TYR A O 1
ATOM 3559 N N . HIS A 1 507 ? -41.816 -17.995 43.939 1.00 34.60 488 HIS A N 1
ATOM 3560 C CA . HIS A 1 507 ? -40.419 -17.653 43.585 1.00 31.36 488 HIS A CA 1
ATOM 3561 C C . HIS A 1 507 ? -39.619 -17.183 44.784 1.00 30.03 488 HIS A C 1
ATOM 3562 O O . HIS A 1 507 ? -38.612 -16.487 44.680 1.00 27.63 488 HIS A O 1
ATOM 3569 N N . ARG A 1 508 ? -40.047 -17.616 45.948 1.00 31.28 489 ARG A N 1
ATOM 3570 C CA . ARG A 1 508 ? -39.406 -17.177 47.152 1.00 31.86 489 ARG A CA 1
ATOM 3571 C C . ARG A 1 508 ? -37.883 -17.472 47.121 1.00 29.81 489 ARG A C 1
ATOM 3572 O O . ARG A 1 508 ? -37.077 -16.660 47.613 1.00 27.36 489 ARG A O 1
ATOM 3580 N N . GLY A 1 509 ? -37.500 -18.564 46.479 1.00 29.66 490 GLY A N 1
ATOM 3581 C CA . GLY A 1 509 ? -36.082 -18.980 46.421 1.00 30.79 490 GLY A CA 1
ATOM 3582 C C . GLY A 1 509 ? -35.194 -18.116 45.533 1.00 29.15 490 GLY A C 1
ATOM 3583 O O . GLY A 1 509 ? -33.940 -18.223 45.552 1.00 27.81 490 GLY A O 1
ATOM 3584 N N . GLU A 1 510 ? -35.835 -17.260 44.729 1.00 26.87 491 GLU A N 1
ATOM 3585 C CA . GLU A 1 510 ? -35.121 -16.434 43.770 1.00 25.87 491 GLU A CA 1
ATOM 3586 C C . GLU A 1 510 ? -35.255 -14.935 44.128 1.00 24.21 491 GLU A C 1
ATOM 3587 O O . GLU A 1 510 ? -34.702 -14.074 43.422 1.00 23.86 491 GLU A O 1
ATOM 3593 N N . LEU A 1 511 ? -36.008 -14.632 45.201 1.00 23.86 492 LEU A N 1
ATOM 3594 C CA . LEU A 1 511 ? -36.234 -13.248 45.570 1.00 21.99 492 LEU A CA 1
ATOM 3595 C C . LEU A 1 511 ? -35.289 -12.767 46.687 1.00 22.33 492 LEU A C 1
ATOM 3596 O O . LEU A 1 511 ? -34.824 -13.532 47.504 1.00 22.70 492 LEU A O 1
ATOM 3601 N N . ALA A 1 512 ? -35.026 -11.462 46.686 1.00 21.23 493 ALA A N 1
ATOM 3602 C CA . ALA A 1 512 ? -34.189 -10.884 47.685 1.00 21.23 493 ALA A CA 1
ATOM 3603 C C . ALA A 1 512 ? -34.631 -9.455 47.949 1.00 23.36 493 ALA A C 1
ATOM 3604 O O . ALA A 1 512 ? -35.306 -8.794 47.079 1.00 22.59 493 ALA A O 1
ATOM 3606 N N . VAL A 1 513 ? -34.275 -8.926 49.120 1.00 22.84 494 VAL A N 1
ATOM 3607 C CA . VAL A 1 513 ? -34.601 -7.529 49.358 1.00 22.27 494 VAL A CA 1
ATOM 3608 C C . VAL A 1 513 ? -33.305 -6.717 49.393 1.00 21.28 494 VAL A C 1
ATOM 3609 O O . VAL A 1 513 ? -32.351 -7.086 50.056 1.00 20.22 494 VAL A O 1
ATOM 3613 N N . ASP A 1 514 ? -33.267 -5.605 48.661 1.00 21.95 495 ASP A N 1
ATOM 3614 C CA . ASP A 1 514 ? -32.007 -4.887 48.553 1.00 22.33 495 ASP A CA 1
ATOM 3615 C C . ASP A 1 514 ? -31.861 -3.880 49.690 1.00 23.31 495 ASP A C 1
ATOM 3616 O O . ASP A 1 514 ? -32.748 -3.810 50.582 1.00 22.57 495 ASP A O 1
ATOM 3621 N N . ALA A 1 515 ? -30.797 -3.096 49.660 1.00 22.53 496 ALA A N 1
ATOM 3622 C CA . ALA A 1 515 ? -30.473 -2.238 50.817 1.00 24.51 496 ALA A CA 1
ATOM 3623 C C . ALA A 1 515 ? -31.467 -1.110 50.963 1.00 27.77 496 ALA A C 1
ATOM 3624 O O . ALA A 1 515 ? -31.517 -0.474 52.050 1.00 27.22 496 ALA A O 1
ATOM 3626 N N . GLU A 1 516 ? -32.232 -0.823 49.897 1.00 27.73 497 GLU A N 1
ATOM 3627 C CA . GLU A 1 516 ? -33.282 0.186 49.982 1.00 29.77 497 GLU A CA 1
ATOM 3628 C C . GLU A 1 516 ? -34.636 -0.381 50.372 1.00 30.41 497 GLU A C 1
ATOM 3629 O O . GLU A 1 516 ? -35.638 0.348 50.416 1.00 30.90 497 GLU A O 1
ATOM 3635 N N . GLY A 1 517 ? -34.705 -1.672 50.590 1.00 26.83 498 GLY A N 1
ATOM 3636 C CA . GLY A 1 517 ? -35.973 -2.270 50.963 1.00 26.61 498 GLY A CA 1
ATOM 3637 C C . GLY A 1 517 ? -36.757 -2.789 49.772 1.00 26.77 498 GLY A C 1
ATOM 3638 O O . GLY A 1 517 ? -37.891 -3.260 49.934 1.00 25.29 498 GLY A O 1
ATOM 3639 N N . ALA A 1 518 ? -36.184 -2.715 48.563 1.00 23.21 499 ALA A N 1
ATOM 3640 C CA . ALA A 1 518 ? -36.951 -3.008 47.322 1.00 23.56 499 ALA A CA 1
ATOM 3641 C C . ALA A 1 518 ? -36.791 -4.508 47.048 1.00 23.19 499 ALA A C 1
ATOM 3642 O O . ALA A 1 518 ? -35.685 -5.036 47.145 1.00 20.78 499 ALA A O 1
ATOM 3644 N N . LEU A 1 519 ? -37.852 -5.158 46.614 1.00 24.55 500 LEU A N 1
ATOM 3645 C CA . LEU A 1 519 ? -37.817 -6.582 46.235 1.00 21.97 500 LEU A CA 1
ATOM 3646 C C . LEU A 1 519 ? -37.239 -6.779 44.823 1.00 20.58 500 LEU A C 1
ATOM 3647 O O . LEU A 1 519 ? -37.611 -6.106 43.868 1.00 20.27 500 LEU A O 1
ATOM 3652 N N . ALA A 1 520 ? -36.357 -7.774 44.703 1.00 20.13 501 ALA A N 1
ATOM 3653 C CA . ALA A 1 520 ? -35.636 -8.035 43.441 1.00 19.36 501 ALA A CA 1
ATOM 3654 C C . ALA A 1 520 ? -35.640 -9.538 43.153 1.00 20.72 501 ALA A C 1
ATOM 3655 O O . ALA A 1 520 ? -35.532 -10.337 44.080 1.00 21.33 501 ALA A O 1
ATOM 3657 N N . TYR A 1 521 ? -35.734 -9.901 41.874 1.00 18.82 502 TYR A N 1
ATOM 3658 C CA . TYR A 1 521 ? -35.585 -11.269 41.422 1.00 20.02 502 TYR A CA 1
ATOM 3659 C C . TYR A 1 521 ? -34.150 -11.462 40.948 1.00 21.07 502 TYR A C 1
ATOM 3660 O O . TYR A 1 521 ? -33.679 -10.677 40.093 1.00 20.27 502 TYR A O 1
ATOM 3669 N N . LEU A 1 522 ? -33.449 -12.434 41.519 1.00 20.67 503 LEU A N 1
ATOM 3670 C CA . LEU A 1 522 ? -32.059 -12.726 41.132 1.00 21.82 503 LEU A CA 1
ATOM 3671 C C . LEU A 1 522 ? -32.085 -13.989 40.283 1.00 21.89 503 LEU A C 1
ATOM 3672 O O . LEU A 1 522 ? -32.580 -15.047 40.721 1.00 20.18 503 LEU A O 1
ATOM 3677 N N . ALA A 1 523 ? -31.476 -13.886 39.107 1.00 20.79 504 ALA A N 1
ATOM 3678 C CA . ALA A 1 523 ? -31.510 -15.010 38.215 1.00 22.94 504 ALA A CA 1
ATOM 3679 C C . ALA A 1 523 ? -30.119 -15.443 37.786 1.00 22.29 504 ALA A C 1
ATOM 3680 O O . ALA A 1 523 ? -29.227 -14.603 37.760 1.00 21.01 504 ALA A O 1
ATOM 3682 N N . PRO A 1 524 ? -29.936 -16.754 37.444 1.00 24.13 505 PRO A N 1
ATOM 3683 C CA . PRO A 1 524 ? -28.587 -17.066 36.960 1.00 25.04 505 PRO A CA 1
ATOM 3684 C C . PRO A 1 524 ? -28.143 -16.321 35.712 1.00 25.74 505 PRO A C 1
ATOM 3685 O O . PRO A 1 524 ? -26.933 -16.219 35.513 1.00 25.90 505 PRO A O 1
ATOM 3689 N N . ASN A 1 525 ? -29.079 -15.902 34.855 1.00 24.14 506 ASN A N 1
ATOM 3690 C CA . ASN A 1 525 ? -28.734 -15.240 33.608 1.00 24.90 506 ASN A CA 1
ATOM 3691 C C . ASN A 1 525 ? -30.067 -14.726 32.976 1.00 27.70 506 ASN A C 1
ATOM 3692 O O . ASN A 1 525 ? -31.162 -15.113 33.455 1.00 25.74 506 ASN A O 1
ATOM 3697 N N . PRO A 1 526 ? -29.996 -13.770 32.003 1.00 28.60 507 PRO A N 1
ATOM 3698 C CA . PRO A 1 526 ? -31.244 -13.164 31.427 1.00 29.57 507 PRO A CA 1
ATOM 3699 C C . PRO A 1 526 ? -32.169 -14.195 30.788 1.00 30.26 507 PRO A C 1
ATOM 3700 O O . PRO A 1 526 ? -33.371 -13.966 30.651 1.00 31.34 507 PRO A O 1
ATOM 3704 N N . TRP A 1 527 ? -31.628 -15.325 30.360 1.00 30.30 508 TRP A N 1
ATOM 3705 C CA . TRP A 1 527 ? -32.505 -16.337 29.738 1.00 31.58 508 TRP A CA 1
ATOM 3706 C C . TRP A 1 527 ? -33.347 -17.112 30.769 1.00 31.96 508 TRP A C 1
ATOM 3707 O O . TRP A 1 527 ? -34.532 -17.372 30.523 1.00 31.29 508 TRP A O 1
ATOM 3718 N N . ARG A 1 528 ? -32.753 -17.442 31.930 1.00 30.10 509 ARG A N 1
ATOM 3719 C CA . ARG A 1 528 ? -33.516 -18.077 33.012 1.00 31.91 509 ARG A CA 1
ATOM 3720 C C . ARG A 1 528 ? -34.618 -17.137 33.511 1.00 32.29 509 ARG A C 1
ATOM 3721 O O . ARG A 1 528 ? -35.667 -17.575 33.916 1.00 34.40 509 ARG A O 1
ATOM 3729 N N . LEU A 1 529 ? -34.327 -15.851 33.449 1.00 31.52 510 LEU A N 1
ATOM 3730 C CA . LEU A 1 529 ? -35.216 -14.786 33.872 1.00 33.89 510 LEU A CA 1
ATOM 3731 C C . LEU A 1 529 ? -36.440 -14.770 32.973 1.00 38.74 510 LEU A C 1
ATOM 3732 O O . LEU A 1 529 ? -37.599 -14.822 33.466 1.00 39.71 510 LEU A O 1
ATOM 3737 N N . GLU A 1 530 ? -36.163 -14.722 31.654 1.00 41.22 511 GLU A N 1
ATOM 3738 C CA . GLU A 1 530 ? -37.197 -14.647 30.625 1.00 46.34 511 GLU A CA 1
ATOM 3739 C C . GLU A 1 530 ? -38.246 -15.735 30.859 1.00 48.13 511 GLU A C 1
ATOM 3740 O O . GLU A 1 530 ? -39.396 -15.561 30.543 1.00 50.69 511 GLU A O 1
ATOM 3746 N N . SER A 1 531 ? -37.842 -16.823 31.488 1.00 49.54 512 SER A N 1
ATOM 3747 C CA . SER A 1 531 ? -38.729 -17.925 31.803 1.00 51.09 512 SER A CA 1
ATOM 3748 C C . SER A 1 531 ? -39.637 -17.675 33.004 1.00 50.07 512 SER A C 1
ATOM 3749 O O . SER A 1 531 ? -40.769 -18.130 32.989 1.00 52.16 512 SER A O 1
ATOM 3752 N N . ALA A 1 532 ? -39.207 -16.928 34.023 1.00 46.36 513 ALA A N 1
ATOM 3753 C CA . ALA A 1 532 ? -40.120 -16.587 35.153 1.00 45.79 513 ALA A CA 1
ATOM 3754 C C . ALA A 1 532 ? -41.147 -15.509 34.771 1.00 45.16 513 ALA A C 1
ATOM 3755 O O . ALA A 1 532 ? -42.243 -15.431 35.345 1.00 46.41 513 ALA A O 1
ATOM 3757 N N . MET A 1 533 ? -40.740 -14.635 33.866 1.00 44.88 514 MET A N 1
ATOM 3758 C CA . MET A 1 533 ? -41.588 -13.541 33.362 1.00 45.15 514 MET A CA 1
ATOM 3759 C C . MET A 1 533 ? -42.821 -14.138 32.690 1.00 47.74 514 MET A C 1
ATOM 3760 O O . MET A 1 533 ? -43.956 -13.697 32.894 1.00 48.88 514 MET A O 1
ATOM 3765 N N . GLU A 1 534 ? -42.603 -15.221 31.972 1.00 48.93 515 GLU A N 1
ATOM 3766 C CA . GLU A 1 534 ? -43.672 -15.917 31.255 1.00 51.18 515 GLU A CA 1
ATOM 3767 C C . GLU A 1 534 ? -44.721 -16.587 32.149 1.00 52.01 515 GLU A C 1
ATOM 3768 O O . GLU A 1 534 ? -45.920 -16.589 31.834 1.00 52.26 515 GLU A O 1
ATOM 3774 N N . ARG A 1 535 ? -44.292 -17.117 33.275 1.00 49.11 516 ARG A N 1
ATOM 3775 C CA . ARG A 1 535 ? -45.189 -17.706 34.252 1.00 49.97 516 ARG A CA 1
ATOM 3776 C C . ARG A 1 535 ? -46.090 -16.650 34.948 1.00 49.09 516 ARG A C 1
ATOM 3777 O O . ARG A 1 535 ? -47.190 -16.983 35.446 1.00 50.10 516 ARG A O 1
ATOM 3785 N N . TYR A 1 536 ? -45.618 -15.385 34.967 1.00 46.87 517 TYR A N 1
ATOM 3786 C CA . TYR A 1 536 ? -46.313 -14.245 35.609 1.00 45.60 517 TYR A CA 1
ATOM 3787 C C . TYR A 1 536 ? -46.321 -12.937 34.742 1.00 44.99 517 TYR A C 1
ATOM 3788 O O . TYR A 1 536 ? -45.744 -11.900 35.131 1.00 41.76 517 TYR A O 1
ATOM 3797 N N . PRO A 1 537 ? -47.042 -12.954 33.581 1.00 46.67 518 PRO A N 1
ATOM 3798 C CA . PRO A 1 537 ? -47.111 -11.858 32.561 1.00 46.26 518 PRO A CA 1
ATOM 3799 C C . PRO A 1 537 ? -47.656 -10.509 33.056 1.00 45.76 518 PRO A C 1
ATOM 3800 O O . PRO A 1 537 ? -47.345 -9.440 32.520 1.00 46.50 518 PRO A O 1
ATOM 3804 N N . LYS A 1 538 ? -48.360 -10.608 34.162 1.00 45.77 519 LYS A N 1
ATOM 3805 C CA . LYS A 1 538 ? -48.772 -9.408 35.102 1.00 44.21 519 LYS A CA 1
ATOM 3806 C C . LYS A 1 538 ? -47.583 -8.741 35.940 1.00 41.38 519 LYS A C 1
ATOM 3807 O O . LYS A 1 538 ? -47.656 -7.561 36.266 1.00 40.31 519 LYS A O 1
ATOM 3813 N N . VAL A 1 539 ? -46.557 -9.487 36.328 1.00 38.74 520 VAL A N 1
ATOM 3814 C CA . VAL A 1 539 ? -45.496 -8.877 37.175 1.00 34.75 520 VAL A CA 1
ATOM 3815 C C . VAL A 1 539 ? -44.487 -8.112 36.302 1.00 34.67 520 VAL A C 1
ATOM 3816 O O . VAL A 1 539 ? -44.019 -8.647 35.273 1.00 32.57 520 VAL A O 1
ATOM 3820 N N . GLU A 1 540 ? -44.114 -6.891 36.723 1.00 32.58 521 GLU A N 1
ATOM 3821 C CA . GLU A 1 540 ? -43.118 -6.136 35.969 1.00 32.83 521 GLU A CA 1
ATOM 3822 C C . GLU A 1 540 ? -41.722 -6.401 36.495 1.00 30.06 521 GLU A C 1
ATOM 3823 O O . GLU A 1 540 ? -41.515 -6.423 37.701 1.00 30.27 521 GLU A O 1
ATOM 3829 N N . PHE A 1 541 ? -40.760 -6.570 35.588 1.00 29.44 522 PHE A N 1
ATOM 3830 C CA . PHE A 1 541 ? -39.364 -6.769 35.958 1.00 28.66 522 PHE A CA 1
ATOM 3831 C C . PHE A 1 541 ? -38.576 -5.601 35.379 1.00 28.94 522 PHE A C 1
ATOM 3832 O O . PHE A 1 541 ? -38.551 -5.422 34.148 1.00 31.56 522 PHE A O 1
ATOM 3840 N N . ARG A 1 542 ? -38.007 -4.774 36.243 1.00 24.42 523 ARG A N 1
ATOM 3841 C CA . ARG A 1 542 ? -37.383 -3.526 35.807 1.00 25.65 523 ARG A CA 1
ATOM 3842 C C . ARG A 1 542 ? -35.879 -3.611 35.971 1.00 23.52 523 ARG A C 1
ATOM 3843 O O . ARG A 1 542 ? -35.381 -4.295 36.918 1.00 22.20 523 ARG A O 1
ATOM 3851 N N . THR A 1 543 ? -35.142 -2.945 35.071 1.00 24.18 524 THR A N 1
ATOM 3852 C CA . THR A 1 543 ? -33.679 -2.934 35.181 1.00 23.17 524 THR A CA 1
ATOM 3853 C C . THR A 1 543 ? -33.116 -1.801 36.023 1.00 22.91 524 THR A C 1
ATOM 3854 O O . THR A 1 543 ? -31.902 -1.630 36.090 1.00 20.71 524 THR A O 1
ATOM 3858 N N . THR A 1 544 ? -33.987 -0.997 36.634 1.00 21.45 525 THR A N 1
ATOM 3859 C CA . THR A 1 544 ? -33.513 0.101 37.472 1.00 24.42 525 THR A CA 1
ATOM 3860 C C . THR A 1 544 ? -34.481 0.280 38.576 1.00 26.20 525 THR A C 1
ATOM 3861 O O . THR A 1 544 ? -35.634 -0.136 38.452 1.00 25.26 525 THR A O 1
ATOM 3865 N N . ARG A 1 545 ? -34.027 0.941 39.629 1.00 26.28 526 ARG A N 1
ATOM 3866 C CA . ARG A 1 545 ? -34.996 1.428 40.575 1.00 29.41 526 ARG A CA 1
ATOM 3867 C C . ARG A 1 545 ? -34.571 2.744 41.239 1.00 31.94 526 ARG A C 1
ATOM 3868 O O . ARG A 1 545 ? -33.397 2.933 41.599 1.00 30.95 526 ARG A O 1
ATOM 3876 N N . GLU A 1 546 ? -35.574 3.588 41.442 1.00 34.76 527 GLU A N 1
ATOM 3877 C CA . GLU A 1 546 ? -35.399 4.897 42.103 1.00 38.44 527 GLU A CA 1
ATOM 3878 C C . GLU A 1 546 ? -34.695 4.759 43.467 1.00 40.04 527 GLU A C 1
ATOM 3879 O O . GLU A 1 546 ? -35.000 3.872 44.277 1.00 38.15 527 GLU A O 1
ATOM 3885 N N . ILE A 1 547 ? -33.705 5.606 43.726 1.00 42.00 528 ILE A N 1
ATOM 3886 C CA . ILE A 1 547 ? -33.063 5.605 45.067 1.00 44.73 528 ILE A CA 1
ATOM 3887 C C . ILE A 1 547 ? -33.967 6.410 46.014 1.00 47.71 528 ILE A C 1
ATOM 3888 O O . ILE A 1 547 ? -34.719 7.241 45.542 1.00 47.93 528 ILE A O 1
ATOM 3893 N N . SER A 1 548 ? -33.966 6.139 47.320 1.00 49.83 529 SER A N 1
ATOM 3894 C CA . SER A 1 548 ? -34.798 7.014 48.176 1.00 54.12 529 SER A CA 1
ATOM 3895 C C . SER A 1 548 ? -33.959 7.932 49.075 1.00 56.04 529 SER A C 1
ATOM 3896 O O . SER A 1 548 ? -34.501 8.706 49.898 1.00 58.24 529 SER A O 1
ATOM 3900 N N . SER B 1 21 ? -35.508 -54.157 14.592 1.00 50.80 2 SER B N 1
ATOM 3901 C CA . SER B 1 21 ? -34.865 -55.493 14.561 1.00 50.25 2 SER B CA 1
ATOM 3902 C C . SER B 1 21 ? -34.211 -55.913 13.222 1.00 49.38 2 SER B C 1
ATOM 3903 O O . SER B 1 21 ? -33.389 -56.831 13.231 1.00 50.85 2 SER B O 1
ATOM 3906 N N . SER B 1 22 ? -34.537 -55.261 12.094 1.00 46.41 3 SER B N 1
ATOM 3907 C CA . SER B 1 22 ? -33.957 -55.615 10.788 1.00 43.75 3 SER B CA 1
ATOM 3908 C C . SER B 1 22 ? -32.460 -55.305 10.686 1.00 42.05 3 SER B C 1
ATOM 3909 O O . SER B 1 22 ? -31.948 -54.511 11.460 1.00 40.80 3 SER B O 1
ATOM 3912 N N . ARG B 1 23 ? -31.780 -55.866 9.688 1.00 41.64 4 ARG B N 1
ATOM 3913 C CA . ARG B 1 23 ? -30.399 -55.457 9.408 1.00 39.52 4 ARG B CA 1
ATOM 3914 C C . ARG B 1 23 ? -30.225 -53.928 9.138 1.00 36.61 4 ARG B C 1
ATOM 3915 O O . ARG B 1 23 ? -29.301 -53.279 9.667 1.00 33.51 4 ARG B O 1
ATOM 3923 N N . LEU B 1 24 ? -31.093 -53.376 8.278 1.00 36.10 5 LEU B N 1
ATOM 3924 C CA . LEU B 1 24 ? -31.142 -51.930 8.039 1.00 33.12 5 LEU B CA 1
ATOM 3925 C C . LEU B 1 24 ? -31.320 -51.168 9.378 1.00 32.27 5 LEU B C 1
ATOM 3926 O O . LEU B 1 24 ? -30.609 -50.183 9.653 1.00 30.29 5 LEU B O 1
ATOM 3931 N N . GLU B 1 25 ? -32.253 -51.590 10.222 1.00 31.51 6 GLU B N 1
ATOM 3932 C CA . GLU B 1 25 ? -32.476 -50.841 11.468 1.00 32.07 6 GLU B CA 1
ATOM 3933 C C . GLU B 1 25 ? -31.312 -50.916 12.440 1.00 30.80 6 GLU B C 1
ATOM 3934 O O . GLU B 1 25 ? -31.008 -49.939 13.099 1.00 29.57 6 GLU B O 1
ATOM 3940 N N . ARG B 1 26 ? -30.626 -52.068 12.464 1.00 31.19 7 ARG B N 1
ATOM 3941 C CA . ARG B 1 26 ? -29.406 -52.259 13.284 1.00 30.03 7 ARG B CA 1
ATOM 3942 C C . ARG B 1 26 ? -28.301 -51.305 12.842 1.00 28.52 7 ARG B C 1
ATOM 3943 O O . ARG B 1 26 ? -27.710 -50.623 13.654 1.00 27.30 7 ARG B O 1
ATOM 3951 N N . GLU B 1 27 ? -28.065 -51.255 11.536 1.00 27.67 8 GLU B N 1
ATOM 3952 C CA . GLU B 1 27 ? -27.042 -50.442 10.962 1.00 27.41 8 GLU B CA 1
ATOM 3953 C C . GLU B 1 27 ? -27.356 -48.975 11.150 1.00 24.73 8 GLU B C 1
ATOM 3954 O O . GLU B 1 27 ? -26.491 -48.195 11.548 1.00 24.48 8 GLU B O 1
ATOM 3960 N N . ALA B 1 28 ? -28.575 -48.570 10.813 1.00 24.47 9 ALA B N 1
ATOM 3961 C CA . ALA B 1 28 ? -28.965 -47.154 11.013 1.00 24.16 9 ALA B CA 1
ATOM 3962 C C . ALA B 1 28 ? -28.736 -46.695 12.477 1.00 23.74 9 ALA B C 1
ATOM 3963 O O . ALA B 1 28 ? -28.284 -45.597 12.736 1.00 24.45 9 ALA B O 1
ATOM 3965 N N . ALA B 1 29 ? -29.126 -47.520 13.429 1.00 24.03 10 ALA B N 1
ATOM 3966 C CA . ALA B 1 29 ? -28.975 -47.193 14.864 1.00 23.61 10 ALA B CA 1
ATOM 3967 C C . ALA B 1 29 ? -27.536 -46.939 15.313 1.00 23.17 10 ALA B C 1
ATOM 3968 O O . ALA B 1 29 ? -27.306 -46.252 16.320 1.00 23.14 10 ALA B O 1
ATOM 3970 N N . ARG B 1 30 ? -26.548 -47.398 14.558 1.00 21.63 11 ARG B N 1
ATOM 3971 C CA . ARG B 1 30 ? -25.146 -47.155 14.937 1.00 22.81 11 ARG B CA 1
ATOM 3972 C C . ARG B 1 30 ? -24.626 -45.792 14.532 1.00 19.90 11 ARG B C 1
ATOM 3973 O O . ARG B 1 30 ? -23.601 -45.357 15.010 1.00 19.37 11 ARG B O 1
ATOM 3981 N N . ARG B 1 31 ? -25.343 -45.138 13.627 1.00 19.03 12 ARG B N 1
ATOM 3982 C CA . ARG B 1 31 ? -24.920 -43.812 13.115 1.00 18.59 12 ARG B CA 1
ATOM 3983 C C . ARG B 1 31 ? -25.039 -42.716 14.145 1.00 17.96 12 ARG B C 1
ATOM 3984 O O . ARG B 1 31 ? -26.009 -42.655 14.886 1.00 18.30 12 ARG B O 1
ATOM 3992 N N . ARG B 1 32 ? -24.055 -41.831 14.132 1.00 16.79 13 ARG B N 1
ATOM 3993 C CA . ARG B 1 32 ? -24.146 -40.558 14.915 1.00 17.47 13 ARG B CA 1
ATOM 3994 C C . ARG B 1 32 ? -23.676 -39.506 13.922 1.00 18.60 13 ARG B C 1
ATOM 3995 O O . ARG B 1 32 ? -22.445 -39.362 13.688 1.00 18.98 13 ARG B O 1
ATOM 4003 N N . THR B 1 33 ? -24.595 -38.733 13.347 1.00 16.39 14 THR B N 1
ATOM 4004 C CA . THR B 1 33 ? -24.191 -37.799 12.326 1.00 16.46 14 THR B CA 1
ATOM 4005 C C . THR B 1 33 ? -24.329 -36.379 12.901 1.00 16.92 14 THR B C 1
ATOM 4006 O O . THR B 1 33 ? -25.382 -36.047 13.460 1.00 16.14 14 THR B O 1
ATOM 4010 N N . PHE B 1 34 ? -23.259 -35.631 12.855 1.00 16.97 15 PHE B N 1
ATOM 4011 C CA . PHE B 1 34 ? -23.264 -34.348 13.542 1.00 15.93 15 PHE B CA 1
ATOM 4012 C C . PHE B 1 34 ? -22.274 -33.399 12.857 1.00 17.29 15 PHE B C 1
ATOM 4013 O O . PHE B 1 34 ? -21.590 -33.764 11.917 1.00 17.47 15 PHE B O 1
ATOM 4021 N N . ALA B 1 35 ? -22.315 -32.112 13.273 1.00 15.30 16 ALA B N 1
ATOM 4022 C CA . ALA B 1 35 ? -21.358 -31.108 12.760 1.00 16.40 16 ALA B CA 1
ATOM 4023 C C . ALA B 1 35 ? -20.982 -30.240 13.975 1.00 16.62 16 ALA B C 1
ATOM 4024 O O . ALA B 1 35 ? -21.677 -30.223 14.982 1.00 16.19 16 ALA B O 1
ATOM 4026 N N . ILE B 1 36 ? -19.894 -29.545 13.851 1.00 18.62 17 ILE B N 1
ATOM 4027 C CA . ILE B 1 36 ? -19.449 -28.681 14.938 1.00 19.44 17 ILE B CA 1
ATOM 4028 C C . ILE B 1 36 ? -19.821 -27.214 14.613 1.00 20.81 17 ILE B C 1
ATOM 4029 O O . ILE B 1 36 ? -19.657 -26.761 13.467 1.00 21.59 17 ILE B O 1
ATOM 4034 N N . ILE B 1 37 ? -20.401 -26.506 15.598 1.00 21.72 18 ILE B N 1
ATOM 4035 C CA . ILE B 1 37 ? -20.757 -25.125 15.369 1.00 22.10 18 ILE B CA 1
ATOM 4036 C C . ILE B 1 37 ? -19.879 -24.299 16.277 1.00 22.54 18 ILE B C 1
ATOM 4037 O O . ILE B 1 37 ? -19.695 -24.645 17.452 1.00 20.43 18 ILE B O 1
ATOM 4042 N N . SER B 1 38 ? -19.293 -23.235 15.712 1.00 24.38 19 SER B N 1
ATOM 4043 C CA . SER B 1 38 ? -18.260 -22.502 16.414 1.00 24.88 19 SER B CA 1
ATOM 4044 C C . SER B 1 38 ? -17.981 -21.206 15.660 1.00 25.65 19 SER B C 1
ATOM 4045 O O . SER B 1 38 ? -18.356 -21.024 14.483 1.00 27.12 19 SER B O 1
ATOM 4048 N N . HIS B 1 39 ? -17.281 -20.321 16.335 1.00 25.30 20 HIS B N 1
ATOM 4049 C CA . HIS B 1 39 ? -16.885 -19.081 15.745 1.00 26.72 20 HIS B CA 1
ATOM 4050 C C . HIS B 1 39 ? -15.448 -19.300 15.309 1.00 28.72 20 HIS B C 1
ATOM 4051 O O . HIS B 1 39 ? -14.748 -20.083 15.928 1.00 28.26 20 HIS B O 1
ATOM 4058 N N . PRO B 1 40 ? -15.001 -18.647 14.206 1.00 30.22 21 PRO B N 1
ATOM 4059 C CA . PRO B 1 40 ? -13.599 -18.836 13.782 1.00 31.75 21 PRO B CA 1
ATOM 4060 C C . PRO B 1 40 ? -12.553 -18.779 14.902 1.00 32.12 21 PRO B C 1
ATOM 4061 O O . PRO B 1 40 ? -12.617 -17.871 15.770 1.00 32.91 21 PRO B O 1
ATOM 4065 N N . ASP B 1 41 ? -11.593 -19.721 14.855 1.00 31.86 22 ASP B N 1
ATOM 4066 C CA . ASP B 1 41 ? -10.495 -19.829 15.863 1.00 33.74 22 ASP B CA 1
ATOM 4067 C C . ASP B 1 41 ? -10.891 -20.375 17.235 1.00 32.06 22 ASP B C 1
ATOM 4068 O O . ASP B 1 41 ? -10.112 -20.348 18.184 1.00 33.62 22 ASP B O 1
ATOM 4073 N N . ALA B 1 42 ? -12.100 -20.897 17.361 1.00 30.33 23 ALA B N 1
ATOM 4074 C CA . ALA B 1 42 ? -12.501 -21.432 18.681 1.00 29.37 23 ALA B CA 1
ATOM 4075 C C . ALA B 1 42 ? -11.776 -22.760 18.951 1.00 28.46 23 ALA B C 1
ATOM 4076 O O . ALA B 1 42 ? -11.585 -23.122 20.100 1.00 26.71 23 ALA B O 1
ATOM 4078 N N . GLY B 1 43 ? -11.386 -23.459 17.875 1.00 27.52 24 GLY B N 1
ATOM 4079 C CA . GLY B 1 43 ? -10.750 -24.770 17.988 1.00 28.16 24 GLY B CA 1
ATOM 4080 C C . GLY B 1 43 ? -11.437 -25.905 17.217 1.00 27.04 24 GLY B C 1
ATOM 4081 O O . GLY B 1 43 ? -11.109 -27.040 17.424 1.00 26.81 24 GLY B O 1
ATOM 4082 N N . LYS B 1 44 ? -12.274 -25.595 16.241 1.00 26.35 25 LYS B N 1
ATOM 4083 C CA . LYS B 1 44 ? -12.967 -26.689 15.510 1.00 24.63 25 LYS B CA 1
ATOM 4084 C C . LYS B 1 44 ? -12.023 -27.649 14.790 1.00 24.09 25 LYS B C 1
ATOM 4085 O O . LYS B 1 44 ? -12.192 -28.882 14.861 1.00 22.83 25 LYS B O 1
ATOM 4091 N N . THR B 1 45 ? -11.037 -27.098 14.095 1.00 25.26 26 THR B N 1
ATOM 4092 C CA . THR B 1 45 ? -10.092 -27.906 13.302 1.00 26.03 26 THR B CA 1
ATOM 4093 C C . THR B 1 45 ? -9.242 -28.792 14.193 1.00 26.18 26 THR B C 1
ATOM 4094 O O . THR B 1 45 ? -9.069 -29.989 13.939 1.00 24.97 26 THR B O 1
ATOM 4098 N N . THR B 1 46 ? -8.722 -28.190 15.250 1.00 25.65 27 THR B N 1
ATOM 4099 C CA . THR B 1 46 ? -7.974 -28.905 16.235 1.00 26.31 27 THR B CA 1
ATOM 4100 C C . THR B 1 46 ? -8.829 -30.026 16.824 1.00 25.20 27 THR B C 1
ATOM 4101 O O . THR B 1 46 ? -8.382 -31.186 16.909 1.00 26.07 27 THR B O 1
ATOM 4105 N N . LEU B 1 47 ? -10.039 -29.688 17.293 1.00 24.98 28 LEU B N 1
ATOM 4106 C CA . LEU B 1 47 ? -10.887 -30.713 17.916 1.00 24.58 28 LEU B CA 1
ATOM 4107 C C . LEU B 1 47 ? -11.179 -31.840 16.927 1.00 24.36 28 LEU B C 1
ATOM 4108 O O . LEU B 1 47 ? -11.114 -33.060 17.267 1.00 24.52 28 LEU B O 1
ATOM 4113 N N . THR B 1 48 ? -11.506 -31.439 15.703 1.00 22.77 29 THR B N 1
ATOM 4114 C CA . THR B 1 48 ? -11.780 -32.428 14.636 1.00 23.24 29 THR B CA 1
ATOM 4115 C C . THR B 1 48 ? -10.636 -33.446 14.502 1.00 23.78 29 THR B C 1
ATOM 4116 O O . THR B 1 48 ? -10.858 -34.659 14.344 1.00 24.04 29 THR B O 1
ATOM 4120 N N . GLU B 1 49 ? -9.395 -32.935 14.550 1.00 26.46 30 GLU B N 1
ATOM 4121 C CA . GLU B 1 49 ? -8.186 -33.765 14.375 1.00 27.50 30 GLU B CA 1
ATOM 4122 C C . GLU B 1 49 ? -8.144 -34.768 15.550 1.00 26.70 30 GLU B C 1
ATOM 4123 O O . GLU B 1 49 ? -7.894 -35.960 15.388 1.00 24.45 30 GLU B O 1
ATOM 4129 N N . LYS B 1 50 ? -8.442 -34.276 16.746 1.00 24.15 31 LYS B N 1
ATOM 4130 C CA . LYS B 1 50 ? -8.347 -35.173 17.911 1.00 25.06 31 LYS B CA 1
ATOM 4131 C C . LYS B 1 50 ? -9.429 -36.287 17.855 1.00 23.26 31 LYS B C 1
ATOM 4132 O O . LYS B 1 50 ? -9.145 -37.438 18.159 1.00 20.80 31 LYS B O 1
ATOM 4138 N N . LEU B 1 51 ? -10.636 -35.918 17.431 1.00 22.56 32 LEU B N 1
ATOM 4139 C CA . LEU B 1 51 ? -11.697 -36.861 17.310 1.00 23.13 32 LEU B CA 1
ATOM 4140 C C . LEU B 1 51 ? -11.347 -37.943 16.283 1.00 25.02 32 LEU B C 1
ATOM 4141 O O . LEU B 1 51 ? -11.580 -39.103 16.540 1.00 25.25 32 LEU B O 1
ATOM 4146 N N . LEU B 1 52 ? -10.732 -37.548 15.171 1.00 24.60 33 LEU B N 1
ATOM 4147 C CA . LEU B 1 52 ? -10.374 -38.511 14.158 1.00 25.88 33 LEU B CA 1
ATOM 4148 C C . LEU B 1 52 ? -9.346 -39.507 14.700 1.00 27.50 33 LEU B C 1
ATOM 4149 O O . LEU B 1 52 ? -9.417 -40.702 14.381 1.00 27.62 33 LEU B O 1
ATOM 4154 N N . LEU B 1 53 ? -8.388 -39.007 15.493 1.00 26.10 34 LEU B N 1
ATOM 4155 C CA . LEU B 1 53 ? -7.393 -39.894 16.175 1.00 29.83 34 LEU B CA 1
ATOM 4156 C C . LEU B 1 53 ? -8.026 -40.926 17.075 1.00 29.82 34 LEU B C 1
ATOM 4157 O O . LEU B 1 53 ? -7.606 -42.068 17.053 1.00 30.21 34 LEU B O 1
ATOM 4162 N N . PHE B 1 54 ? -9.031 -40.515 17.852 1.00 28.39 35 PHE B N 1
ATOM 4163 C CA . PHE B 1 54 ? -9.798 -41.467 18.713 1.00 28.73 35 PHE B CA 1
ATOM 4164 C C . PHE B 1 54 ? -10.458 -42.559 17.834 1.00 29.89 35 PHE B C 1
ATOM 4165 O O . PHE B 1 54 ? -10.530 -43.720 18.224 1.00 27.57 35 PHE B O 1
ATOM 4173 N N . GLY B 1 55 ? -10.907 -42.141 16.647 1.00 30.43 36 GLY B N 1
ATOM 4174 C CA . GLY B 1 55 ? -11.511 -43.046 15.689 1.00 32.02 36 GLY B CA 1
ATOM 4175 C C . GLY B 1 55 ? -10.503 -43.763 14.826 1.00 35.85 36 GLY B C 1
ATOM 4176 O O . GLY B 1 55 ? -10.884 -44.510 13.903 1.00 36.47 36 GLY B O 1
ATOM 4177 N N . GLY B 1 56 ? -9.207 -43.573 15.110 1.00 37.39 37 GLY B N 1
ATOM 4178 C CA . GLY B 1 56 ? -8.167 -44.291 14.356 1.00 40.01 37 GLY B CA 1
ATOM 4179 C C . GLY B 1 56 ? -8.040 -43.824 12.918 1.00 41.80 37 GLY B C 1
ATOM 4180 O O . GLY B 1 56 ? -7.435 -44.508 12.080 1.00 43.42 37 GLY B O 1
ATOM 4181 N N . ALA B 1 57 ? -8.613 -42.659 12.597 1.00 40.73 38 ALA B N 1
ATOM 4182 C CA . ALA B 1 57 ? -8.575 -42.173 11.228 1.00 42.52 38 ALA B CA 1
ATOM 4183 C C . ALA B 1 57 ? -7.330 -41.334 11.059 1.00 44.59 38 ALA B C 1
ATOM 4184 O O . ALA B 1 57 ? -7.426 -40.119 10.808 1.00 43.34 38 ALA B O 1
ATOM 4186 N N . ILE B 1 58 ? -6.169 -41.984 11.179 1.00 48.14 39 ILE B N 1
ATOM 4187 C CA . ILE B 1 58 ? -4.891 -41.249 11.264 1.00 51.85 39 ILE B CA 1
ATOM 4188 C C . ILE B 1 58 ? -4.522 -40.437 10.000 1.00 53.36 39 ILE B C 1
ATOM 4189 O O . ILE B 1 58 ? -3.921 -39.357 10.114 1.00 53.66 39 ILE B O 1
ATOM 4194 N N . GLN B 1 59 ? -4.903 -40.954 8.829 1.00 55.04 40 GLN B N 1
ATOM 4195 C CA . GLN B 1 59 ? -4.644 -40.299 7.544 1.00 57.02 40 GLN B CA 1
ATOM 4196 C C . GLN B 1 59 ? -5.645 -39.182 7.290 1.00 55.16 40 GLN B C 1
ATOM 4197 O O . GLN B 1 59 ? -5.294 -38.123 6.733 1.00 55.49 40 GLN B O 1
ATOM 4203 N N . MET B 1 60 ? -6.894 -39.391 7.714 1.00 52.15 41 MET B N 1
ATOM 4204 C CA . MET B 1 60 ? -7.850 -38.313 7.593 1.00 49.64 41 MET B CA 1
ATOM 4205 C C . MET B 1 60 ? -7.438 -37.136 8.503 1.00 48.96 41 MET B C 1
ATOM 4206 O O . MET B 1 60 ? -7.500 -35.975 8.067 1.00 48.60 41 MET B O 1
ATOM 4211 N N . ALA B 1 61 ? -6.980 -37.427 9.736 1.00 48.94 42 ALA B N 1
ATOM 4212 C CA . ALA B 1 61 ? -6.494 -36.371 10.649 1.00 49.11 42 ALA B CA 1
ATOM 4213 C C . ALA B 1 61 ? -5.276 -35.625 10.060 1.00 52.13 42 ALA B C 1
ATOM 4214 O O . ALA B 1 61 ? -5.126 -34.423 10.280 1.00 52.05 42 ALA B O 1
ATOM 4216 N N . GLY B 1 62 ? -4.441 -36.360 9.324 1.00 55.01 43 GLY B N 1
ATOM 4217 C CA . GLY B 1 62 ? -3.302 -35.815 8.538 1.00 59.04 43 GLY B CA 1
ATOM 4218 C C . GLY B 1 62 ? -3.737 -34.745 7.547 1.00 60.43 43 GLY B C 1
ATOM 4219 O O . GLY B 1 62 ? -3.135 -33.677 7.504 1.00 62.14 43 GLY B O 1
ATOM 4220 N N . SER B 1 63 ? -4.797 -35.033 6.777 1.00 60.54 44 SER B N 1
ATOM 4221 C CA . SER B 1 63 ? -5.402 -34.107 5.809 1.00 61.50 44 SER B CA 1
ATOM 4222 C C . SER B 1 63 ? -6.034 -32.865 6.440 1.00 61.05 44 SER B C 1
ATOM 4223 O O . SER B 1 63 ? -6.053 -31.802 5.824 1.00 60.88 44 SER B O 1
ATOM 4226 N N . VAL B 1 64 ? -6.593 -33.018 7.644 1.00 60.35 45 VAL B N 1
ATOM 4227 C CA . VAL B 1 64 ? -7.256 -31.912 8.332 1.00 60.23 45 VAL B CA 1
ATOM 4228 C C . VAL B 1 64 ? -6.217 -30.905 8.845 1.00 62.70 45 VAL B C 1
ATOM 4229 O O . VAL B 1 64 ? -6.520 -29.701 8.988 1.00 62.81 45 VAL B O 1
ATOM 4233 N N . LYS B 1 65 ? -5.002 -31.401 9.094 1.00 64.86 46 LYS B N 1
ATOM 4234 C CA . LYS B 1 65 ? -3.856 -30.572 9.528 1.00 67.49 46 LYS B CA 1
ATOM 4235 C C . LYS B 1 65 ? -3.171 -29.790 8.394 1.00 69.28 46 LYS B C 1
ATOM 4236 O O . LYS B 1 65 ? -2.222 -29.051 8.646 1.00 71.56 46 LYS B O 1
ATOM 4242 N N . ALA B 1 66 ? -3.651 -29.954 7.163 1.00 69.57 47 ALA B N 1
ATOM 4243 C CA . ALA B 1 66 ? -3.108 -29.276 5.964 1.00 71.61 47 ALA B CA 1
ATOM 4244 C C . ALA B 1 66 ? -3.935 -28.055 5.537 1.00 71.19 47 ALA B C 1
ATOM 4245 O O . ALA B 1 66 ? -4.968 -27.753 6.150 1.00 69.44 47 ALA B O 1
ATOM 4247 N N . THR B 1 89 ? -12.660 -34.594 -0.105 1.00 54.20 70 THR B N 1
ATOM 4248 C CA . THR B 1 89 ? -12.189 -35.663 0.771 1.00 53.30 70 THR B CA 1
ATOM 4249 C C . THR B 1 89 ? -12.555 -35.380 2.254 1.00 51.45 70 THR B C 1
ATOM 4250 O O . THR B 1 89 ? -12.935 -36.295 2.971 1.00 50.83 70 THR B O 1
ATOM 4254 N N . THR B 1 90 ? -12.457 -34.111 2.675 1.00 49.38 71 THR B N 1
ATOM 4255 C CA . THR B 1 90 ? -12.616 -33.663 4.064 1.00 47.08 71 THR B CA 1
ATOM 4256 C C . THR B 1 90 ? -14.000 -33.018 4.390 1.00 43.21 71 THR B C 1
ATOM 4257 O O . THR B 1 90 ? -14.222 -32.588 5.503 1.00 41.40 71 THR B O 1
ATOM 4261 N N . SER B 1 91 ? -14.919 -32.956 3.436 1.00 39.99 72 SER B N 1
ATOM 4262 C CA . SER B 1 91 ? -16.273 -32.469 3.727 1.00 36.58 72 SER B CA 1
ATOM 4263 C C . SER B 1 91 ? -17.134 -33.411 4.618 1.00 31.82 72 SER B C 1
ATOM 4264 O O . SER B 1 91 ? -17.997 -32.964 5.376 1.00 29.17 72 SER B O 1
ATOM 4267 N N . VAL B 1 92 ? -16.943 -34.713 4.464 1.00 28.63 73 VAL B N 1
ATOM 4268 C CA . VAL B 1 92 ? -17.626 -35.695 5.329 1.00 25.85 73 VAL B CA 1
ATOM 4269 C C . VAL B 1 92 ? -16.543 -36.620 5.847 1.00 25.41 73 VAL B C 1
ATOM 4270 O O . VAL B 1 92 ? -15.778 -37.170 5.046 1.00 24.40 73 VAL B O 1
ATOM 4274 N N . MET B 1 93 ? -16.456 -36.763 7.164 1.00 23.49 74 MET B N 1
ATOM 4275 C CA . MET B 1 93 ? -15.432 -37.622 7.753 1.00 25.31 74 MET B CA 1
ATOM 4276 C C . MET B 1 93 ? -16.091 -38.682 8.581 1.00 24.32 74 MET B C 1
ATOM 4277 O O . MET B 1 93 ? -16.605 -38.399 9.663 1.00 26.58 74 MET B O 1
ATOM 4282 N N . GLN B 1 94 ? -15.996 -39.920 8.144 1.00 23.79 75 GLN B N 1
ATOM 4283 C CA . GLN B 1 94 ? -16.645 -40.990 8.890 1.00 23.05 75 GLN B CA 1
ATOM 4284 C C . GLN B 1 94 ? -15.581 -41.722 9.638 1.00 24.51 75 GLN B C 1
ATOM 4285 O O . GLN B 1 94 ? -14.474 -41.976 9.089 1.00 23.52 75 GLN B O 1
ATOM 4291 N N . PHE B 1 95 ? -15.859 -42.053 10.884 1.00 23.07 76 PHE B N 1
ATOM 4292 C CA . PHE B 1 95 ? -14.887 -42.836 11.630 1.00 25.29 76 PHE B CA 1
ATOM 4293 C C . PHE B 1 95 ? -15.629 -43.696 12.650 1.00 23.93 76 PHE B C 1
ATOM 4294 O O . PHE B 1 95 ? -16.749 -43.346 13.104 1.00 21.98 76 PHE B O 1
ATOM 4302 N N . PRO B 1 96 ? -14.999 -44.827 13.013 1.00 23.80 77 PRO B N 1
ATOM 4303 C CA . PRO B 1 96 ? -15.635 -45.706 14.009 1.00 24.72 77 PRO B CA 1
ATOM 4304 C C . PRO B 1 96 ? -15.223 -45.274 15.419 1.00 23.69 77 PRO B C 1
ATOM 4305 O O . PRO B 1 96 ? -14.043 -44.924 15.656 1.00 24.57 77 PRO B O 1
ATOM 4309 N N . TYR B 1 97 ? -16.150 -45.367 16.364 1.00 22.32 78 TYR B N 1
ATOM 4310 C CA . TYR B 1 97 ? -15.806 -45.201 17.799 1.00 21.53 78 TYR B CA 1
ATOM 4311 C C . TYR B 1 97 ? -16.801 -45.978 18.628 1.00 21.42 78 TYR B C 1
ATOM 4312 O O . TYR B 1 97 ? -18.018 -45.714 18.602 1.00 19.75 78 TYR B O 1
ATOM 4321 N N . ARG B 1 98 ? -16.266 -46.947 19.376 1.00 21.74 79 ARG B N 1
ATOM 4322 C CA . ARG B 1 98 ? -17.110 -47.753 20.288 1.00 22.46 79 ARG B CA 1
ATOM 4323 C C . ARG B 1 98 ? -18.315 -48.382 19.553 1.00 20.31 79 ARG B C 1
ATOM 4324 O O . ARG B 1 98 ? -19.424 -48.425 20.060 1.00 19.05 79 ARG B O 1
ATOM 4332 N N . ASP B 1 99 ? -18.037 -48.834 18.330 1.00 19.60 80 ASP B N 1
ATOM 4333 C CA . ASP B 1 99 ? -19.034 -49.481 17.466 1.00 20.27 80 ASP B CA 1
ATOM 4334 C C . ASP B 1 99 ? -20.101 -48.568 16.897 1.00 20.63 80 ASP B C 1
ATOM 4335 O O . ASP B 1 99 ? -20.933 -49.079 16.127 1.00 21.38 80 ASP B O 1
ATOM 4340 N N . ARG B 1 100 ? -20.046 -47.267 17.199 1.00 17.96 81 ARG B N 1
ATOM 4341 C CA . ARG B 1 100 ? -20.863 -46.311 16.440 1.00 17.90 81 ARG B CA 1
ATOM 4342 C C . ARG B 1 100 ? -20.142 -45.921 15.145 1.00 19.57 81 ARG B C 1
ATOM 4343 O O . ARG B 1 100 ? -18.906 -45.982 15.031 1.00 19.50 81 ARG B O 1
ATOM 4351 N N . VAL B 1 101 ? -20.928 -45.545 14.162 1.00 17.49 82 VAL B N 1
ATOM 4352 C CA . VAL B 1 101 ? -20.378 -45.042 12.886 1.00 20.55 82 VAL B CA 1
ATOM 4353 C C . VAL B 1 101 ? -20.559 -43.547 12.934 1.00 20.28 82 VAL B C 1
ATOM 4354 O O . VAL B 1 101 ? -21.683 -43.076 12.791 1.00 20.54 82 VAL B O 1
ATOM 4358 N N . VAL B 1 102 ? -19.483 -42.806 13.178 1.00 19.80 83 VAL B N 1
ATOM 4359 C CA . VAL B 1 102 ? -19.653 -41.329 13.471 1.00 18.18 83 VAL B CA 1
ATOM 4360 C C . VAL B 1 102 ? -19.437 -40.639 12.125 1.00 20.21 83 VAL B C 1
ATOM 4361 O O . VAL B 1 102 ? -18.347 -40.841 11.522 1.00 22.39 83 VAL B O 1
ATOM 4365 N N . ASN B 1 103 ? -20.409 -39.826 11.663 1.00 18.73 84 ASN B N 1
ATOM 4366 C CA . ASN B 1 103 ? -20.263 -39.045 10.424 1.00 19.37 84 ASN B CA 1
ATOM 4367 C C . ASN B 1 103 ? -20.167 -37.613 10.873 1.00 20.13 84 ASN B C 1
ATOM 4368 O O . ASN B 1 103 ? -21.154 -37.087 11.377 1.00 18.58 84 ASN B O 1
ATOM 4373 N N . LEU B 1 104 ? -18.976 -37.056 10.756 1.00 19.08 85 LEU B N 1
ATOM 4374 C CA . LEU B 1 104 ? -18.731 -35.645 11.089 1.00 19.71 85 LEU B CA 1
ATOM 4375 C C . LEU B 1 104 ? -18.736 -34.848 9.798 1.00 21.08 85 LEU B C 1
ATOM 4376 O O . LEU B 1 104 ? -17.861 -35.030 8.937 1.00 20.37 85 LEU B O 1
ATOM 4381 N N . LEU B 1 105 ? -19.692 -33.947 9.671 1.00 20.21 86 LEU B N 1
ATOM 4382 C CA . LEU B 1 105 ? -19.820 -33.153 8.447 1.00 22.69 86 LEU B CA 1
ATOM 4383 C C . LEU B 1 105 ? -19.048 -31.855 8.700 1.00 25.70 86 LEU B C 1
ATOM 4384 O O . LEU B 1 105 ? -19.225 -31.226 9.701 1.00 23.12 86 LEU B O 1
ATOM 4389 N N . ASP B 1 106 ? -18.185 -31.461 7.782 1.00 29.20 87 ASP B N 1
ATOM 4390 C CA . ASP B 1 106 ? -17.416 -30.248 8.116 1.00 32.41 87 ASP B CA 1
ATOM 4391 C C . ASP B 1 106 ? -18.263 -29.061 7.796 1.00 32.68 87 ASP B C 1
ATOM 4392 O O . ASP B 1 106 ? -19.067 -29.100 6.874 1.00 32.20 87 ASP B O 1
ATOM 4397 N N . THR B 1 107 ? -18.074 -28.003 8.585 1.00 35.02 88 THR B N 1
ATOM 4398 C CA . THR B 1 107 ? -18.878 -26.810 8.486 1.00 36.39 88 THR B CA 1
ATOM 4399 C C . THR B 1 107 ? -17.905 -25.730 7.979 1.00 39.24 88 THR B C 1
ATOM 4400 O O . THR B 1 107 ? -17.091 -25.230 8.750 1.00 39.81 88 THR B O 1
ATOM 4404 N N . PRO B 1 108 ? -17.968 -25.386 6.676 1.00 41.07 89 PRO B N 1
ATOM 4405 C CA . PRO B 1 108 ? -16.924 -24.467 6.144 1.00 42.42 89 PRO B CA 1
ATOM 4406 C C . PRO B 1 108 ? -16.978 -23.140 6.971 1.00 43.67 89 PRO B C 1
ATOM 4407 O O . PRO B 1 108 ? -18.066 -22.677 7.367 1.00 41.50 89 PRO B O 1
ATOM 4411 N N . GLY B 1 109 ? -15.814 -22.598 7.318 1.00 44.67 90 GLY B N 1
ATOM 4412 C CA . GLY B 1 109 ? -15.757 -21.434 8.187 1.00 46.58 90 GLY B CA 1
ATOM 4413 C C . GLY B 1 109 ? -14.662 -20.508 7.734 1.00 49.03 90 GLY B C 1
ATOM 4414 O O . GLY B 1 109 ? -14.159 -20.635 6.602 1.00 50.42 90 GLY B O 1
ATOM 4415 N N . HIS B 1 110 ? -14.303 -19.557 8.585 1.00 50.54 91 HIS B N 1
ATOM 4416 C CA . HIS B 1 110 ? -13.289 -18.544 8.199 1.00 53.31 91 HIS B CA 1
ATOM 4417 C C . HIS B 1 110 ? -13.707 -17.904 6.884 1.00 55.25 91 HIS B C 1
ATOM 4418 O O . HIS B 1 110 ? -14.860 -17.472 6.747 1.00 55.87 91 HIS B O 1
ATOM 4425 N N . GLN B 1 111 ? -12.797 -17.874 5.909 1.00 56.79 92 GLN B N 1
ATOM 4426 C CA . GLN B 1 111 ? -13.097 -17.286 4.612 1.00 58.04 92 GLN B CA 1
ATOM 4427 C C . GLN B 1 111 ? -14.273 -17.977 3.892 1.00 55.95 92 GLN B C 1
ATOM 4428 O O . GLN B 1 111 ? -15.001 -17.292 3.149 1.00 56.66 92 GLN B O 1
ATOM 4434 N N . ASP B 1 112 ? -14.454 -19.293 4.117 1.00 51.97 93 ASP B N 1
ATOM 4435 C CA . ASP B 1 112 ? -15.431 -20.132 3.370 1.00 49.78 93 ASP B CA 1
ATOM 4436 C C . ASP B 1 112 ? -16.845 -20.140 3.954 1.00 46.42 93 ASP B C 1
ATOM 4437 O O . ASP B 1 112 ? -17.716 -20.882 3.464 1.00 45.83 93 ASP B O 1
ATOM 4442 N N . PHE B 1 113 ? -17.052 -19.354 5.005 1.00 43.12 94 PHE B N 1
ATOM 4443 C CA . PHE B 1 113 ? -18.347 -19.242 5.649 1.00 40.99 94 PHE B CA 1
ATOM 4444 C C . PHE B 1 113 ? -19.440 -18.799 4.634 1.00 39.54 94 PHE B C 1
ATOM 4445 O O . PHE B 1 113 ? -19.252 -17.855 3.805 1.00 41.53 94 PHE B O 1
ATOM 4453 N N . SER B 1 114 ? -20.544 -19.555 4.642 1.00 34.30 95 SER B N 1
ATOM 4454 C CA . SER B 1 114 ? -21.558 -19.339 3.646 1.00 30.61 95 SER B CA 1
ATOM 4455 C C . SER B 1 114 ? -22.887 -19.964 4.071 1.00 25.75 95 SER B C 1
ATOM 4456 O O . SER B 1 114 ? -23.000 -20.609 5.072 1.00 25.15 95 SER B O 1
ATOM 4459 N N . GLU B 1 115 ? -23.885 -19.838 3.190 1.00 25.75 96 GLU B N 1
ATOM 4460 C CA . GLU B 1 115 ? -25.149 -20.497 3.449 1.00 25.42 96 GLU B CA 1
ATOM 4461 C C . GLU B 1 115 ? -24.978 -22.025 3.487 1.00 24.80 96 GLU B C 1
ATOM 4462 O O . GLU B 1 115 ? -25.725 -22.736 4.120 1.00 22.00 96 GLU B O 1
ATOM 4468 N N . ASP B 1 116 ? -23.983 -22.558 2.784 1.00 26.51 97 ASP B N 1
ATOM 4469 C CA . ASP B 1 116 ? -23.675 -23.978 2.933 1.00 27.19 97 ASP B CA 1
ATOM 4470 C C . ASP B 1 116 ? -23.369 -24.433 4.360 1.00 25.94 97 ASP B C 1
ATOM 4471 O O . ASP B 1 116 ? -23.624 -25.599 4.716 1.00 24.74 97 ASP B O 1
ATOM 4476 N N . THR B 1 117 ? -22.827 -23.545 5.199 1.00 24.69 98 THR B N 1
ATOM 4477 C CA . THR B 1 117 ? -22.593 -23.887 6.602 1.00 25.24 98 THR B CA 1
ATOM 4478 C C . THR B 1 117 ? -23.941 -24.132 7.241 1.00 24.05 98 THR B C 1
ATOM 4479 O O . THR B 1 117 ? -24.123 -25.101 7.961 1.00 22.66 98 THR B O 1
ATOM 4483 N N . TYR B 1 118 ? -24.931 -23.276 6.950 1.00 22.59 99 TYR B N 1
ATOM 4484 C CA . TYR B 1 118 ? -26.246 -23.553 7.523 1.00 21.64 99 TYR B CA 1
ATOM 4485 C C . TYR B 1 118 ? -26.890 -24.800 6.914 1.00 21.79 99 TYR B C 1
ATOM 4486 O O . TYR B 1 118 ? -27.621 -25.522 7.624 1.00 22.49 99 TYR B O 1
ATOM 4495 N N . ARG B 1 119 ? -26.682 -25.043 5.613 1.00 22.47 100 ARG B N 1
ATOM 4496 C CA . ARG B 1 119 ? -27.260 -26.253 5.011 1.00 22.31 100 ARG B CA 1
ATOM 4497 C C . ARG B 1 119 ? -26.750 -27.575 5.617 1.00 21.95 100 ARG B C 1
ATOM 4498 O O . ARG B 1 119 ? -27.483 -28.512 5.754 1.00 22.47 100 ARG B O 1
ATOM 4506 N N . VAL B 1 120 ? -25.489 -27.588 6.022 1.00 21.95 101 VAL B N 1
ATOM 4507 C CA . VAL B 1 120 ? -24.886 -28.759 6.684 1.00 22.45 101 VAL B CA 1
ATOM 4508 C C . VAL B 1 120 ? -25.692 -29.102 7.898 1.00 21.59 101 VAL B C 1
ATOM 4509 O O . VAL B 1 120 ? -25.910 -30.244 8.213 1.00 21.60 101 VAL B O 1
ATOM 4513 N N . LEU B 1 121 ? -26.150 -28.082 8.627 1.00 22.27 102 LEU B N 1
ATOM 4514 C CA . LEU B 1 121 ? -26.990 -28.302 9.803 1.00 22.52 102 LEU B CA 1
ATOM 4515 C C . LEU B 1 121 ? -28.362 -28.901 9.542 1.00 23.84 102 LEU B C 1
ATOM 4516 O O . LEU B 1 121 ? -28.948 -29.475 10.453 1.00 26.78 102 LEU B O 1
ATOM 4521 N N . THR B 1 122 ? -28.866 -28.827 8.314 1.00 23.11 103 THR B N 1
ATOM 4522 C CA . THR B 1 122 ? -30.110 -29.510 7.948 1.00 24.29 103 THR B CA 1
ATOM 4523 C C . THR B 1 122 ? -29.891 -31.001 7.750 1.00 23.65 103 THR B C 1
ATOM 4524 O O . THR B 1 122 ? -30.856 -31.770 7.699 1.00 25.64 103 THR B O 1
ATOM 4528 N N . ALA B 1 123 ? -28.639 -31.403 7.584 1.00 22.01 104 ALA B N 1
ATOM 4529 C CA . ALA B 1 123 ? -28.330 -32.782 7.267 1.00 22.16 104 ALA B CA 1
ATOM 4530 C C . ALA B 1 123 ? -27.916 -33.617 8.511 1.00 21.04 104 ALA B C 1
ATOM 4531 O O . ALA B 1 123 ? -27.668 -34.797 8.391 1.00 23.79 104 ALA B O 1
ATOM 4533 N N . VAL B 1 124 ? -27.781 -33.006 9.661 1.00 19.22 105 VAL B N 1
ATOM 4534 C CA . VAL B 1 124 ? -27.227 -33.709 10.825 1.00 20.24 105 VAL B CA 1
ATOM 4535 C C . VAL B 1 124 ? -28.300 -33.980 11.824 1.00 20.95 105 VAL B C 1
ATOM 4536 O O . VAL B 1 124 ? -29.337 -33.307 11.768 1.00 21.53 105 VAL B O 1
ATOM 4540 N N . ASP B 1 125 ? -28.051 -34.944 12.713 1.00 18.51 106 ASP B N 1
ATOM 4541 C CA . ASP B 1 125 ? -29.017 -35.254 13.745 1.00 19.03 106 ASP B CA 1
ATOM 4542 C C . ASP B 1 125 ? -28.721 -34.520 15.024 1.00 19.37 106 ASP B C 1
ATOM 4543 O O . ASP B 1 125 ? -29.603 -34.358 15.800 1.00 19.60 106 ASP B O 1
ATOM 4548 N N . SER B 1 126 ? -27.528 -34.006 15.164 1.00 18.55 107 SER B N 1
ATOM 4549 C CA . SER B 1 126 ? -27.205 -33.214 16.385 1.00 17.98 107 SER B CA 1
ATOM 4550 C C . SER B 1 126 ? -25.960 -32.401 16.084 1.00 18.78 107 SER B C 1
ATOM 4551 O O . SER B 1 126 ? -25.361 -32.546 14.997 1.00 18.15 107 SER B O 1
ATOM 4554 N N . ALA B 1 127 ? -25.551 -31.549 17.051 1.00 17.44 108 ALA B N 1
ATOM 4555 C CA . ALA B 1 127 ? -24.386 -30.724 16.831 1.00 17.52 108 ALA B CA 1
ATOM 4556 C C . ALA B 1 127 ? -23.549 -30.574 18.101 1.00 17.16 108 ALA B C 1
ATOM 4557 O O . ALA B 1 127 ? -23.991 -30.956 19.200 1.00 17.55 108 ALA B O 1
ATOM 4559 N N . LEU B 1 128 ? -22.296 -30.181 17.878 1.00 18.03 109 LEU B N 1
ATOM 4560 C CA . LEU B 1 128 ? -21.327 -29.967 18.991 1.00 17.41 109 LEU B CA 1
ATOM 4561 C C . LEU B 1 128 ? -20.957 -28.473 18.897 1.00 19.20 109 LEU B C 1
ATOM 4562 O O . LEU B 1 128 ? -20.387 -28.007 17.894 1.00 21.10 109 LEU B O 1
ATOM 4567 N N . VAL B 1 129 ? -21.164 -27.755 19.979 1.00 18.87 110 VAL B N 1
ATOM 4568 C CA . VAL B 1 129 ? -20.763 -26.339 20.051 1.00 20.18 110 VAL B CA 1
ATOM 4569 C C . VAL B 1 129 ? -19.365 -26.247 20.605 1.00 20.58 110 VAL B C 1
ATOM 4570 O O . VAL B 1 129 ? -19.123 -26.888 21.620 1.00 22.60 110 VAL B O 1
ATOM 4574 N N . VAL B 1 130 ? -18.440 -25.537 19.952 1.00 19.69 111 VAL B N 1
ATOM 4575 C CA . VAL B 1 130 ? -17.099 -25.359 20.516 1.00 21.54 111 VAL B CA 1
ATOM 4576 C C . VAL B 1 130 ? -16.928 -23.910 20.765 1.00 22.73 111 VAL B C 1
ATOM 4577 O O . VAL B 1 130 ? -17.151 -23.107 19.856 1.00 22.30 111 VAL B O 1
ATOM 4581 N N . ILE B 1 131 ? -16.578 -23.605 22.004 1.00 23.63 112 ILE B N 1
ATOM 4582 C CA . ILE B 1 131 ? -16.340 -22.224 22.364 1.00 26.22 112 ILE B CA 1
ATOM 4583 C C . ILE B 1 131 ? -14.944 -21.967 22.907 1.00 25.78 112 ILE B C 1
ATOM 4584 O O . ILE B 1 131 ? -14.397 -22.799 23.624 1.00 24.93 112 ILE B O 1
ATOM 4589 N N . ASP B 1 132 ? -14.384 -20.821 22.543 1.00 26.07 113 ASP B N 1
ATOM 4590 C CA . ASP B 1 132 ? -13.119 -20.354 23.119 1.00 27.48 113 ASP B CA 1
ATOM 4591 C C . ASP B 1 132 ? -13.468 -19.846 24.521 1.00 27.96 113 ASP B C 1
ATOM 4592 O O . ASP B 1 132 ? -14.273 -18.894 24.669 1.00 27.94 113 ASP B O 1
ATOM 4597 N N . ALA B 1 133 ? -12.864 -20.476 25.532 1.00 25.80 114 ALA B N 1
ATOM 4598 C CA . ALA B 1 133 ? -13.147 -20.121 26.919 1.00 26.05 114 ALA B CA 1
ATOM 4599 C C . ALA B 1 133 ? -12.847 -18.657 27.246 1.00 28.70 114 ALA B C 1
ATOM 4600 O O . ALA B 1 133 ? -13.427 -18.135 28.187 1.00 30.91 114 ALA B O 1
ATOM 4602 N N . ALA B 1 134 ? -11.903 -18.029 26.544 1.00 28.92 115 ALA B N 1
ATOM 4603 C CA . ALA B 1 134 ? -11.606 -16.589 26.762 1.00 32.49 115 ALA B CA 1
ATOM 4604 C C . ALA B 1 134 ? -12.656 -15.649 26.205 1.00 32.88 115 ALA B C 1
ATOM 4605 O O . ALA B 1 134 ? -12.697 -14.511 26.586 1.00 34.28 115 ALA B O 1
ATOM 4607 N N . LYS B 1 135 ? -13.455 -16.117 25.252 1.00 32.85 116 LYS B N 1
ATOM 4608 C CA . LYS B 1 135 ? -14.380 -15.253 24.527 1.00 33.29 116 LYS B CA 1
ATOM 4609 C C . LYS B 1 135 ? -15.845 -15.582 24.806 1.00 32.43 116 LYS B C 1
ATOM 4610 O O . LYS B 1 135 ? -16.704 -14.735 24.673 1.00 31.38 116 LYS B O 1
ATOM 4616 N N . GLY B 1 136 ? -16.136 -16.829 25.146 1.00 30.24 117 GLY B N 1
ATOM 4617 C CA . GLY B 1 136 ? -17.509 -17.251 25.379 1.00 29.25 117 GLY B CA 1
ATOM 4618 C C . GLY B 1 136 ? -18.232 -17.367 24.051 1.00 30.74 117 GLY B C 1
ATOM 4619 O O . GLY B 1 136 ? -17.582 -17.627 23.017 1.00 29.37 117 GLY B O 1
ATOM 4620 N N . VAL B 1 137 ? -19.558 -17.182 24.069 1.00 30.30 118 VAL B N 1
ATOM 4621 C CA . VAL B 1 137 ? -20.361 -17.399 22.884 1.00 30.51 118 VAL B CA 1
ATOM 4622 C C . VAL B 1 137 ? -20.113 -16.195 21.937 1.00 31.89 118 VAL B C 1
ATOM 4623 O O . VAL B 1 137 ? -20.155 -15.028 22.339 1.00 32.20 118 VAL B O 1
ATOM 4627 N N . GLU B 1 138 ? -19.785 -16.485 20.685 1.00 29.48 119 GLU B N 1
ATOM 4628 C CA . GLU B 1 138 ? -19.452 -15.359 19.779 1.00 30.24 119 GLU B CA 1
ATOM 4629 C C . GLU B 1 138 ? -20.456 -15.291 18.637 1.00 29.92 119 GLU B C 1
ATOM 4630 O O . GLU B 1 138 ? -21.272 -16.180 18.506 1.00 26.48 119 GLU B O 1
ATOM 4636 N N . ALA B 1 139 ? -20.309 -14.304 17.750 1.00 31.73 120 ALA B N 1
ATOM 4637 C CA . ALA B 1 139 ? -21.305 -14.030 16.739 1.00 32.48 120 ALA B CA 1
ATOM 4638 C C . ALA B 1 139 ? -21.778 -15.244 15.926 1.00 32.11 120 ALA B C 1
ATOM 4639 O O . ALA B 1 139 ? -22.984 -15.498 15.816 1.00 31.49 120 ALA B O 1
ATOM 4641 N N . GLN B 1 140 ? -20.839 -15.980 15.335 1.00 30.96 121 GLN B N 1
ATOM 4642 C CA . GLN B 1 140 ? -21.196 -17.094 14.484 1.00 31.50 121 GLN B CA 1
ATOM 4643 C C . GLN B 1 140 ? -21.699 -18.303 15.273 1.00 29.87 121 GLN B C 1
ATOM 4644 O O . GLN B 1 140 ? -22.560 -19.015 14.812 1.00 28.48 121 GLN B O 1
ATOM 4650 N N . THR B 1 141 ? -21.201 -18.457 16.490 1.00 27.57 122 THR B N 1
ATOM 4651 C CA . THR B 1 141 ? -21.710 -19.496 17.382 1.00 26.88 122 THR B CA 1
ATOM 4652 C C . THR B 1 141 ? -23.229 -19.292 17.532 1.00 24.80 122 THR B C 1
ATOM 4653 O O . THR B 1 141 ? -23.981 -20.232 17.451 1.00 24.47 122 THR B O 1
ATOM 4657 N N . ARG B 1 142 ? -23.643 -18.059 17.766 1.00 26.66 123 ARG B N 1
ATOM 4658 C CA . ARG B 1 142 ? -25.022 -17.735 18.053 1.00 27.09 123 ARG B CA 1
ATOM 4659 C C . ARG B 1 142 ? -25.904 -17.885 16.780 1.00 27.58 123 ARG B C 1
ATOM 4660 O O . ARG B 1 142 ? -27.013 -18.407 16.881 1.00 26.95 123 ARG B O 1
ATOM 4668 N N . LYS B 1 143 ? -25.408 -17.447 15.616 1.00 26.72 124 LYS B N 1
ATOM 4669 C CA . LYS B 1 143 ? -26.180 -17.561 14.354 1.00 28.15 124 LYS B CA 1
ATOM 4670 C C . LYS B 1 143 ? -26.393 -19.027 14.006 1.00 27.30 124 LYS B C 1
ATOM 4671 O O . LYS B 1 143 ? -27.491 -19.420 13.605 1.00 28.32 124 LYS B O 1
ATOM 4677 N N . LEU B 1 144 ? -25.355 -19.841 14.220 1.00 25.78 125 LEU B N 1
ATOM 4678 C CA . LEU B 1 144 ? -25.436 -21.259 13.858 1.00 24.13 125 LEU B CA 1
ATOM 4679 C C . LEU B 1 144 ? -26.393 -21.968 14.840 1.00 24.76 125 LEU B C 1
ATOM 4680 O O . LEU B 1 144 ? -27.277 -22.744 14.474 1.00 24.90 125 LEU B O 1
ATOM 4685 N N . MET B 1 145 ? -26.267 -21.659 16.122 1.00 23.23 126 MET B N 1
ATOM 4686 C CA . MET B 1 145 ? -27.221 -22.180 17.111 1.00 23.68 126 MET B CA 1
ATOM 4687 C C . MET B 1 145 ? -28.632 -21.771 16.753 1.00 25.09 126 MET B C 1
ATOM 4688 O O . MET B 1 145 ? -29.551 -22.515 17.033 1.00 25.15 126 MET B O 1
ATOM 4693 N N . ASP B 1 146 ? -28.827 -20.560 16.234 1.00 27.07 127 ASP B N 1
ATOM 4694 C CA . ASP B 1 146 ? -30.193 -20.142 15.794 1.00 29.67 127 ASP B CA 1
ATOM 4695 C C . ASP B 1 146 ? -30.843 -21.155 14.818 1.00 28.11 127 ASP B C 1
ATOM 4696 O O . ASP B 1 146 ? -32.034 -21.481 14.923 1.00 27.11 127 ASP B O 1
ATOM 4701 N N . VAL B 1 147 ? -30.026 -21.698 13.940 1.00 28.60 128 VAL B N 1
ATOM 4702 C CA . VAL B 1 147 ? -30.460 -22.728 12.963 1.00 28.00 128 VAL B CA 1
ATOM 4703 C C . VAL B 1 147 ? -30.785 -24.058 13.704 1.00 28.40 128 VAL B C 1
ATOM 4704 O O . VAL B 1 147 ? -31.824 -24.638 13.479 1.00 28.77 128 VAL B O 1
ATOM 4708 N N . CYS B 1 148 ? -29.912 -24.530 14.599 1.00 26.32 129 CYS B N 1
ATOM 4709 C CA . CYS B 1 148 ? -30.193 -25.714 15.389 1.00 27.12 129 CYS B CA 1
ATOM 4710 C C . CYS B 1 148 ? -31.474 -25.508 16.187 1.00 26.97 129 CYS B C 1
ATOM 4711 O O . CYS B 1 148 ? -32.304 -26.431 16.305 1.00 26.31 129 CYS B O 1
ATOM 4714 N N . ARG B 1 149 ? -31.674 -24.304 16.737 1.00 26.37 130 ARG B N 1
ATOM 4715 C CA . ARG B 1 149 ? -32.893 -24.079 17.518 1.00 28.87 130 ARG B CA 1
ATOM 4716 C C . ARG B 1 149 ? -34.174 -24.309 16.680 1.00 29.47 130 ARG B C 1
ATOM 4717 O O . ARG B 1 149 ? -35.192 -24.802 17.179 1.00 30.37 130 ARG B O 1
ATOM 4725 N N . MET B 1 150 ? -34.143 -23.891 15.426 1.00 30.61 131 MET B N 1
ATOM 4726 C CA . MET B 1 150 ? -35.363 -23.930 14.596 1.00 33.44 131 MET B CA 1
ATOM 4727 C C . MET B 1 150 ? -35.768 -25.377 14.327 1.00 33.31 131 MET B C 1
ATOM 4728 O O . MET B 1 150 ? -36.956 -25.685 14.134 1.00 33.09 131 MET B O 1
ATOM 4733 N N . ARG B 1 151 ? -34.748 -26.245 14.273 1.00 30.94 132 ARG B N 1
ATOM 4734 C CA . ARG B 1 151 ? -34.915 -27.635 13.998 1.00 30.69 132 ARG B CA 1
ATOM 4735 C C . ARG B 1 151 ? -34.955 -28.486 15.259 1.00 29.51 132 ARG B C 1
ATOM 4736 O O . ARG B 1 151 ? -35.051 -29.700 15.172 1.00 31.36 132 ARG B O 1
ATOM 4744 N N . ALA B 1 152 ? -34.859 -27.853 16.410 1.00 26.36 133 ALA B N 1
ATOM 4745 C CA . ALA B 1 152 ? -34.685 -28.522 17.722 1.00 29.50 133 ALA B CA 1
ATOM 4746 C C . ALA B 1 152 ? -33.572 -29.549 17.677 1.00 27.86 133 ALA B C 1
ATOM 4747 O O . ALA B 1 152 ? -33.741 -30.689 18.094 1.00 30.82 133 ALA B O 1
ATOM 4749 N N . THR B 1 153 ? -32.452 -29.155 17.118 1.00 25.24 134 THR B N 1
ATOM 4750 C CA . THR B 1 153 ? -31.335 -30.087 17.029 1.00 22.31 134 THR B CA 1
ATOM 4751 C C . THR B 1 153 ? -30.669 -30.170 18.379 1.00 20.69 134 THR B C 1
ATOM 4752 O O . THR B 1 153 ? -30.280 -29.158 18.966 1.00 20.07 134 THR B O 1
ATOM 4756 N N . PRO B 1 154 ? -30.445 -31.380 18.861 1.00 19.48 135 PRO B N 1
ATOM 4757 C CA . PRO B 1 154 ? -29.729 -31.516 20.164 1.00 19.32 135 PRO B CA 1
ATOM 4758 C C . PRO B 1 154 ? -28.287 -31.022 20.053 1.00 20.78 135 PRO B C 1
ATOM 4759 O O . PRO B 1 154 ? -27.697 -31.138 18.986 1.00 18.00 135 PRO B O 1
ATOM 4763 N N . VAL B 1 155 ? -27.752 -30.427 21.119 1.00 19.74 136 VAL B N 1
ATOM 4764 C CA . VAL B 1 155 ? -26.360 -29.946 21.058 1.00 19.91 136 VAL B CA 1
ATOM 4765 C C . VAL B 1 155 ? -25.618 -30.261 22.326 1.00 19.48 136 VAL B C 1
ATOM 4766 O O . VAL B 1 155 ? -26.183 -30.132 23.424 1.00 18.30 136 VAL B O 1
ATOM 4770 N N . MET B 1 156 ? -24.373 -30.672 22.182 1.00 18.04 137 MET B N 1
ATOM 4771 C CA . MET B 1 156 ? -23.444 -30.749 23.299 1.00 18.59 137 MET B CA 1
ATOM 4772 C C . MET B 1 156 ? -22.454 -29.621 23.157 1.00 18.90 137 MET B C 1
ATOM 4773 O O . MET B 1 156 ? -22.227 -29.112 22.046 1.00 19.12 137 MET B O 1
ATOM 4778 N N . THR B 1 157 ? -21.786 -29.279 24.260 1.00 18.05 138 THR B N 1
ATOM 4779 C CA . THR B 1 157 ? -20.922 -28.096 24.221 1.00 19.57 138 THR B CA 1
ATOM 4780 C C . THR B 1 157 ? -19.552 -28.424 24.803 1.00 19.95 138 THR B C 1
ATOM 4781 O O . THR B 1 157 ? -19.476 -29.086 25.850 1.00 19.42 138 THR B O 1
ATOM 4785 N N . PHE B 1 158 ? -18.477 -28.028 24.083 1.00 18.73 139 PHE B N 1
ATOM 4786 C CA . PHE B 1 158 ? -17.101 -28.223 24.506 1.00 19.37 139 PHE B CA 1
ATOM 4787 C C . PHE B 1 158 ? -16.489 -26.828 24.690 1.00 20.34 139 PHE B C 1
ATOM 4788 O O . PHE B 1 158 ? -16.425 -25.995 23.752 1.00 19.95 139 PHE B O 1
ATOM 4796 N N . VAL B 1 159 ? -16.065 -26.563 25.912 1.00 20.39 140 VAL B N 1
ATOM 4797 C CA . VAL B 1 159 ? -15.481 -25.289 26.211 1.00 19.83 140 VAL B CA 1
ATOM 4798 C C . VAL B 1 159 ? -13.974 -25.469 26.112 1.00 21.99 140 VAL B C 1
ATOM 4799 O O . VAL B 1 159 ? -13.355 -26.136 26.947 1.00 22.47 140 VAL B O 1
ATOM 4803 N N . ASN B 1 160 ? -13.405 -24.857 25.084 1.00 22.19 141 ASN B N 1
ATOM 4804 C CA . ASN B 1 160 ? -12.024 -25.062 24.706 1.00 22.55 141 ASN B CA 1
ATOM 4805 C C . ASN B 1 160 ? -11.017 -24.047 25.227 1.00 23.67 141 ASN B C 1
ATOM 4806 O O . ASN B 1 160 ? -11.373 -22.959 25.645 1.00 24.44 141 ASN B O 1
ATOM 4811 N N . LYS B 1 161 ? -9.738 -24.425 25.205 1.00 24.05 142 LYS B N 1
ATOM 4812 C CA . LYS B 1 161 ? -8.608 -23.514 25.545 1.00 24.95 142 LYS B CA 1
ATOM 4813 C C . LYS B 1 161 ? -8.504 -23.211 27.048 1.00 25.35 142 LYS B C 1
ATOM 4814 O O . LYS B 1 161 ? -8.010 -22.146 27.423 1.00 28.07 142 LYS B O 1
ATOM 4820 N N . MET B 1 162 ? -8.875 -24.182 27.904 1.00 26.02 143 MET B N 1
ATOM 4821 C CA . MET B 1 162 ? -8.787 -23.975 29.350 1.00 26.62 143 MET B CA 1
ATOM 4822 C C . MET B 1 162 ? -7.321 -23.774 29.821 1.00 29.02 143 MET B C 1
ATOM 4823 O O . MET B 1 162 ? -7.060 -23.317 30.963 1.00 29.42 143 MET B O 1
ATOM 4828 N N . ASP B 1 163 ? -6.390 -24.153 28.942 1.00 28.76 144 ASP B N 1
ATOM 4829 C CA . ASP B 1 163 ? -4.957 -24.077 29.261 1.00 31.72 144 ASP B CA 1
ATOM 4830 C C . ASP B 1 163 ? -4.400 -22.639 29.105 1.00 34.34 144 ASP B C 1
ATOM 4831 O O . ASP B 1 163 ? -3.252 -22.393 29.449 1.00 35.63 144 ASP B O 1
ATOM 4836 N N . ARG B 1 164 ? -5.213 -21.733 28.576 1.00 33.56 145 ARG B N 1
ATOM 4837 C CA . ARG B 1 164 ? -4.946 -20.277 28.532 1.00 37.10 145 ARG B CA 1
ATOM 4838 C C . ARG B 1 164 ? -5.897 -19.557 29.481 1.00 36.58 145 ARG B C 1
ATOM 4839 O O . ARG B 1 164 ? -6.896 -20.137 29.888 1.00 35.10 145 ARG B O 1
ATOM 4847 N N . GLU B 1 165 ? -5.621 -18.289 29.798 1.00 38.76 146 GLU B N 1
ATOM 4848 C CA . GLU B 1 165 ? -6.506 -17.514 30.668 1.00 38.98 146 GLU B CA 1
ATOM 4849 C C . GLU B 1 165 ? -7.909 -17.494 30.070 1.00 37.79 146 GLU B C 1
ATOM 4850 O O . GLU B 1 165 ? -8.065 -17.420 28.844 1.00 36.48 146 GLU B O 1
ATOM 4856 N N . ALA B 1 166 ? -8.930 -17.601 30.916 1.00 36.11 147 ALA B N 1
ATOM 4857 C CA . ALA B 1 166 ? -10.285 -17.882 30.439 1.00 35.48 147 ALA B CA 1
ATOM 4858 C C . ALA B 1 166 ? -11.278 -17.111 31.300 1.00 36.95 147 ALA B C 1
ATOM 4859 O O . ALA B 1 166 ? -10.943 -16.658 32.384 1.00 36.46 147 ALA B O 1
ATOM 4861 N N . LEU B 1 167 ? -12.494 -16.946 30.800 1.00 35.95 148 LEU B N 1
ATOM 4862 C CA . LEU B 1 167 ? -13.628 -16.605 31.640 1.00 36.47 148 LEU B CA 1
ATOM 4863 C C . LEU B 1 167 ? -13.782 -17.635 32.779 1.00 35.33 148 LEU B C 1
ATOM 4864 O O . LEU B 1 167 ? -13.476 -18.844 32.595 1.00 32.97 148 LEU B O 1
ATOM 4869 N N . HIS B 1 168 ? -14.248 -17.183 33.957 1.00 35.93 149 HIS B N 1
ATOM 4870 C CA . HIS B 1 168 ? -14.609 -18.121 35.027 1.00 36.60 149 HIS B CA 1
ATOM 4871 C C . HIS B 1 168 ? -15.710 -19.070 34.524 1.00 34.80 149 HIS B C 1
ATOM 4872 O O . HIS B 1 168 ? -16.633 -18.599 33.820 1.00 33.77 149 HIS B O 1
ATOM 4879 N N . PRO B 1 169 ? -15.626 -20.396 34.849 1.00 33.23 150 PRO B N 1
ATOM 4880 C CA . PRO B 1 169 ? -16.581 -21.351 34.301 1.00 32.40 150 PRO B CA 1
ATOM 4881 C C . PRO B 1 169 ? -18.023 -21.051 34.672 1.00 32.50 150 PRO B C 1
ATOM 4882 O O . PRO B 1 169 ? -18.893 -21.382 33.889 1.00 32.51 150 PRO B O 1
ATOM 4886 N N . LEU B 1 170 ? -18.286 -20.444 35.823 1.00 32.32 151 LEU B N 1
ATOM 4887 C CA . LEU B 1 170 ? -19.644 -19.952 36.129 1.00 34.07 151 LEU B CA 1
ATOM 4888 C C . LEU B 1 170 ? -20.153 -18.931 35.109 1.00 32.28 151 LEU B C 1
ATOM 4889 O O . LEU B 1 170 ? -21.279 -19.058 34.647 1.00 32.30 151 LEU B O 1
ATOM 4894 N N . ASP B 1 171 ? -19.323 -17.934 34.791 1.00 31.25 152 ASP B N 1
ATOM 4895 C CA . ASP B 1 171 ? -19.625 -16.935 33.814 1.00 32.47 152 ASP B CA 1
ATOM 4896 C C . ASP B 1 171 ? -19.792 -17.506 32.447 1.00 30.37 152 ASP B C 1
ATOM 4897 O O . ASP B 1 171 ? -20.650 -17.038 31.679 1.00 30.02 152 ASP B O 1
ATOM 4902 N N . VAL B 1 172 ? -19.017 -18.540 32.140 1.00 30.26 153 VAL B N 1
ATOM 4903 C CA . VAL B 1 172 ? -19.097 -19.142 30.801 1.00 30.41 153 VAL B CA 1
ATOM 4904 C C . VAL B 1 172 ? -20.450 -19.884 30.654 1.00 28.00 153 VAL B C 1
ATOM 4905 O O . VAL B 1 172 ? -21.085 -19.825 29.613 1.00 26.86 153 VAL B O 1
ATOM 4909 N N . MET B 1 173 ? -20.887 -20.519 31.742 1.00 27.93 154 MET B N 1
ATOM 4910 C CA . MET B 1 173 ? -22.164 -21.247 31.782 1.00 28.09 154 MET B CA 1
ATOM 4911 C C . MET B 1 173 ? -23.319 -20.260 31.634 1.00 25.95 154 MET B C 1
ATOM 4912 O O . MET B 1 173 ? -24.201 -20.480 30.829 1.00 24.76 154 MET B O 1
ATOM 4917 N N . ALA B 1 174 ? -23.237 -19.109 32.287 1.00 25.93 155 ALA B N 1
ATOM 4918 C CA . ALA B 1 174 ? -24.324 -18.147 32.226 1.00 26.93 155 ALA B CA 1
ATOM 4919 C C . ALA B 1 174 ? -24.366 -17.601 30.778 1.00 28.26 155 ALA B C 1
ATOM 4920 O O . ALA B 1 174 ? -25.447 -17.319 30.244 1.00 26.82 155 ALA B O 1
ATOM 4922 N N . ASP B 1 175 ? -23.180 -17.450 30.169 1.00 28.26 156 ASP B N 1
ATOM 4923 C CA . ASP B 1 175 ? -23.043 -16.895 28.817 1.00 28.73 156 ASP B CA 1
ATOM 4924 C C . ASP B 1 175 ? -23.637 -17.860 27.793 1.00 27.74 156 ASP B C 1
ATOM 4925 O O . ASP B 1 175 ? -24.292 -17.432 26.838 1.00 26.86 156 ASP B O 1
ATOM 4930 N N . ILE B 1 176 ? -23.349 -19.143 27.970 1.00 26.82 157 ILE B N 1
ATOM 4931 C CA . ILE B 1 176 ? -23.955 -20.169 27.106 1.00 25.93 157 ILE B CA 1
ATOM 4932 C C . ILE B 1 176 ? -25.487 -20.139 27.234 1.00 26.00 157 ILE B C 1
ATOM 4933 O O . ILE B 1 176 ? -26.226 -20.132 26.216 1.00 25.07 157 ILE B O 1
ATOM 4938 N N . GLU B 1 177 ? -25.998 -20.123 28.452 1.00 25.23 158 GLU B N 1
ATOM 4939 C CA . GLU B 1 177 ? -27.476 -20.111 28.579 1.00 26.77 158 GLU B CA 1
ATOM 4940 C C . GLU B 1 177 ? -28.127 -18.891 28.007 1.00 28.50 158 GLU B C 1
ATOM 4941 O O . GLU B 1 177 ? -29.181 -18.991 27.368 1.00 28.87 158 GLU B O 1
ATOM 4947 N N . GLN B 1 178 ? -27.545 -17.712 28.300 1.00 28.05 159 GLN B N 1
ATOM 4948 C CA . GLN B 1 178 ? -28.044 -16.463 27.763 1.00 28.61 159 GLN B CA 1
ATOM 4949 C C . GLN B 1 178 ? -28.136 -16.405 26.218 1.00 29.24 159 GLN B C 1
ATOM 4950 O O . GLN B 1 178 ? -29.154 -16.003 25.684 1.00 30.31 159 GLN B O 1
ATOM 4956 N N . HIS B 1 179 ? -27.076 -16.815 25.534 1.00 27.32 160 HIS B N 1
ATOM 4957 C CA . HIS B 1 179 ? -26.901 -16.540 24.119 1.00 28.62 160 HIS B CA 1
ATOM 4958 C C . HIS B 1 179 ? -27.234 -17.767 23.285 1.00 26.33 160 HIS B C 1
ATOM 4959 O O . HIS B 1 179 ? -27.522 -17.637 22.043 1.00 27.26 160 HIS B O 1
ATOM 4966 N N . LEU B 1 180 ? -27.185 -18.940 23.913 1.00 24.65 161 LEU B N 1
ATOM 4967 C CA . LEU B 1 180 ? -27.656 -20.159 23.187 1.00 25.63 161 LEU B CA 1
ATOM 4968 C C . LEU B 1 180 ? -29.077 -20.575 23.592 1.00 25.86 161 LEU B C 1
ATOM 4969 O O . LEU B 1 180 ? -29.707 -21.416 22.933 1.00 26.80 161 LEU B O 1
ATOM 4974 N N . GLN B 1 181 ? -29.615 -19.938 24.657 1.00 24.98 162 GLN B N 1
ATOM 4975 C CA . GLN B 1 181 ? -31.027 -20.076 25.061 1.00 26.80 162 GLN B CA 1
ATOM 4976 C C . GLN B 1 181 ? -31.309 -21.563 25.336 1.00 25.95 162 GLN B C 1
ATOM 4977 O O . GLN B 1 181 ? -32.195 -22.180 24.742 1.00 24.82 162 GLN B O 1
ATOM 4983 N N . ILE B 1 182 ? -30.527 -22.083 26.242 1.00 25.26 163 ILE B N 1
ATOM 4984 C CA . ILE B 1 182 ? -30.503 -23.493 26.514 1.00 26.35 163 ILE B CA 1
ATOM 4985 C C . ILE B 1 182 ? -29.970 -23.686 27.932 1.00 26.72 163 ILE B C 1
ATOM 4986 O O . ILE B 1 182 ? -29.221 -22.850 28.362 1.00 27.69 163 ILE B O 1
ATOM 4991 N N . GLU B 1 183 ? -30.461 -24.712 28.654 1.00 26.17 164 GLU B N 1
ATOM 4992 C CA . GLU B 1 183 ? -30.053 -25.064 30.010 1.00 26.69 164 GLU B CA 1
ATOM 4993 C C . GLU B 1 183 ? -28.680 -25.765 29.899 1.00 24.55 164 GLU B C 1
ATOM 4994 O O . GLU B 1 183 ? -28.484 -26.689 29.079 1.00 22.09 164 GLU B O 1
ATOM 5000 N N . CYS B 1 184 ? -27.718 -25.310 30.680 1.00 24.60 165 CYS B N 1
ATOM 5001 C CA . CYS B 1 184 ? -26.377 -25.961 30.707 1.00 23.92 165 CYS B CA 1
ATOM 5002 C C . CYS B 1 184 ? -26.275 -27.041 31.783 1.00 24.95 165 CYS B C 1
ATOM 5003 O O . CYS B 1 184 ? -26.521 -26.737 32.959 1.00 25.95 165 CYS B O 1
ATOM 5006 N N . ALA B 1 185 ? -25.905 -28.279 31.419 1.00 22.74 166 ALA B N 1
ATOM 5007 C CA . ALA B 1 185 ? -25.693 -29.325 32.449 1.00 23.34 166 ALA B CA 1
ATOM 5008 C C . ALA B 1 185 ? -24.184 -29.578 32.452 1.00 22.23 166 ALA B C 1
ATOM 5009 O O . ALA B 1 185 ? -23.643 -30.187 31.518 1.00 22.25 166 ALA B O 1
ATOM 5011 N N . PRO B 1 186 ? -23.467 -29.103 33.487 1.00 22.23 167 PRO B N 1
ATOM 5012 C CA . PRO B 1 186 ? -22.059 -29.338 33.511 1.00 20.84 167 PRO B CA 1
ATOM 5013 C C . PRO B 1 186 ? -21.767 -30.857 33.682 1.00 21.32 167 PRO B C 1
ATOM 5014 O O . PRO B 1 186 ? -22.310 -31.485 34.589 1.00 22.79 167 PRO B O 1
ATOM 5018 N N . MET B 1 187 ? -20.920 -31.416 32.812 1.00 18.65 168 MET B N 1
ATOM 5019 C CA . MET B 1 187 ? -20.511 -32.857 32.869 1.00 19.24 168 MET B CA 1
ATOM 5020 C C . MET B 1 187 ? -19.107 -32.972 33.431 1.00 20.83 168 MET B C 1
ATOM 5021 O O . MET B 1 187 ? -18.793 -33.905 34.211 1.00 22.38 168 MET B O 1
ATOM 5026 N N . THR B 1 188 ? -18.273 -32.033 33.031 1.00 21.12 169 THR B N 1
ATOM 5027 C CA . THR B 1 188 ? -16.931 -31.956 33.625 1.00 22.83 169 THR B CA 1
ATOM 5028 C C . THR B 1 188 ? -16.790 -30.528 34.066 1.00 23.02 169 THR B C 1
ATOM 5029 O O . THR B 1 188 ? -17.522 -29.640 33.601 1.00 25.65 169 THR B O 1
ATOM 5033 N N . TRP B 1 189 ? -15.911 -30.285 35.032 1.00 23.87 170 TRP B N 1
ATOM 5034 C CA . TRP B 1 189 ? -15.726 -28.963 35.573 1.00 23.92 170 TRP B CA 1
ATOM 5035 C C . TRP B 1 189 ? -14.203 -28.692 35.678 1.00 26.10 170 TRP B C 1
ATOM 5036 O O . TRP B 1 189 ? -13.450 -29.564 36.209 1.00 26.66 170 TRP B O 1
ATOM 5047 N N . PRO B 1 190 ? -13.739 -27.497 35.238 1.00 25.03 171 PRO B N 1
ATOM 5048 C CA . PRO B 1 190 ? -12.298 -27.283 35.218 1.00 24.94 171 PRO B CA 1
ATOM 5049 C C . PRO B 1 190 ? -11.781 -26.861 36.605 1.00 26.44 171 PRO B C 1
ATOM 5050 O O . PRO B 1 190 ? -12.518 -26.290 37.392 1.00 26.30 171 PRO B O 1
ATOM 5054 N N . ILE B 1 191 ? -10.546 -27.218 36.925 1.00 25.73 172 ILE B N 1
ATOM 5055 C CA . ILE B 1 191 ? -9.895 -26.676 38.103 1.00 27.34 172 ILE B CA 1
ATOM 5056 C C . ILE B 1 191 ? -8.830 -25.713 37.580 1.00 28.15 172 ILE B C 1
ATOM 5057 O O . ILE B 1 191 ? -7.876 -26.116 36.934 1.00 26.96 172 ILE B O 1
ATOM 5062 N N . GLY B 1 192 ? -8.999 -24.435 37.882 1.00 30.06 173 GLY B N 1
ATOM 5063 C CA . GLY B 1 192 ? -8.031 -23.416 37.411 1.00 30.83 173 GLY B CA 1
ATOM 5064 C C . GLY B 1 192 ? -8.202 -23.100 35.921 1.00 30.92 173 GLY B C 1
ATOM 5065 O O . GLY B 1 192 ? -9.168 -23.535 35.238 1.00 27.33 173 GLY B O 1
ATOM 5066 N N . MET B 1 193 ? -7.244 -22.332 35.400 1.00 31.76 174 MET B N 1
ATOM 5067 C CA . MET B 1 193 ? -7.288 -21.941 33.998 1.00 32.81 174 MET B CA 1
ATOM 5068 C C . MET B 1 193 ? -5.911 -21.310 33.725 1.00 33.90 174 MET B C 1
ATOM 5069 O O . MET B 1 193 ? -5.274 -20.805 34.657 1.00 36.01 174 MET B O 1
ATOM 5074 N N . GLY B 1 194 ? -5.451 -21.352 32.474 1.00 33.44 175 GLY B N 1
ATOM 5075 C CA . GLY B 1 194 ? -4.080 -20.849 32.155 1.00 34.75 175 GLY B CA 1
ATOM 5076 C C . GLY B 1 194 ? -2.867 -21.562 32.844 1.00 36.59 175 GLY B C 1
ATOM 5077 O O . GLY B 1 194 ? -2.839 -22.757 32.973 1.00 36.44 175 GLY B O 1
ATOM 5078 N N . SER B 1 195 ? -1.832 -20.788 33.291 1.00 40.10 176 SER B N 1
ATOM 5079 C CA . SER B 1 195 ? -0.648 -21.441 33.969 1.00 40.95 176 SER B CA 1
ATOM 5080 C C . SER B 1 195 ? -0.967 -22.221 35.268 1.00 39.82 176 SER B C 1
ATOM 5081 O O . SER B 1 195 ? -0.343 -23.206 35.519 1.00 39.81 176 SER B O 1
ATOM 5084 N N . SER B 1 196 ? -2.034 -21.824 35.968 1.00 40.96 177 SER B N 1
ATOM 5085 C CA . SER B 1 196 ? -2.812 -22.675 37.021 1.00 40.32 177 SER B CA 1
ATOM 5086 C C . SER B 1 196 ? -3.841 -23.795 36.599 1.00 37.08 177 SER B C 1
ATOM 5087 O O . SER B 1 196 ? -4.528 -24.342 37.491 1.00 35.39 177 SER B O 1
ATOM 5090 N N . PHE B 1 197 ? -3.972 -24.120 35.291 1.00 36.14 178 PHE B N 1
ATOM 5091 C CA . PHE B 1 197 ? -4.922 -25.190 34.844 1.00 32.25 178 PHE B CA 1
ATOM 5092 C C . PHE B 1 197 ? -4.487 -26.567 35.241 1.00 32.06 178 PHE B C 1
ATOM 5093 O O . PHE B 1 197 ? -3.457 -27.064 34.797 1.00 32.46 178 PHE B O 1
ATOM 5101 N N . LYS B 1 198 ? -5.303 -27.186 36.085 1.00 31.21 179 LYS B N 1
ATOM 5102 C CA . LYS B 1 198 ? -4.952 -28.501 36.683 1.00 32.36 179 LYS B CA 1
ATOM 5103 C C . LYS B 1 198 ? -5.651 -29.715 36.024 1.00 30.54 179 LYS B C 1
ATOM 5104 O O . LYS B 1 198 ? -5.145 -30.838 36.130 1.00 29.42 179 LYS B O 1
ATOM 5110 N N . GLY B 1 199 ? -6.783 -29.484 35.356 1.00 28.75 180 GLY B N 1
ATOM 5111 C CA . GLY B 1 199 ? -7.523 -30.544 34.663 1.00 26.80 180 GLY B CA 1
ATOM 5112 C C . GLY B 1 199 ? -8.991 -30.369 35.017 1.00 25.77 180 GLY B C 1
ATOM 5113 O O . GLY B 1 199 ? -9.435 -29.242 35.281 1.00 25.45 180 GLY B O 1
ATOM 5114 N N . THR B 1 200 ? -9.755 -31.457 34.997 1.00 22.79 181 THR B N 1
ATOM 5115 C CA . THR B 1 200 ? -11.178 -31.349 35.233 1.00 23.85 181 THR B CA 1
ATOM 5116 C C . THR B 1 200 ? -11.628 -32.406 36.226 1.00 23.71 181 THR B C 1
ATOM 5117 O O . THR B 1 200 ? -10.995 -33.432 36.406 1.00 24.01 181 THR B O 1
ATOM 5121 N N . TYR B 1 201 ? -12.807 -32.193 36.779 1.00 23.10 182 TYR B N 1
ATOM 5122 C CA . TYR B 1 201 ? -13.461 -33.163 37.603 1.00 24.06 182 TYR B CA 1
ATOM 5123 C C . TYR B 1 201 ? -14.729 -33.607 36.885 1.00 22.37 182 TYR B C 1
ATOM 5124 O O . TYR B 1 201 ? -15.535 -32.758 36.434 1.00 21.58 182 TYR B O 1
ATOM 5133 N N . ASP B 1 202 ? -14.885 -34.920 36.776 1.00 23.61 183 ASP B N 1
ATOM 5134 C CA . ASP B 1 202 ? -16.049 -35.477 36.049 1.00 23.77 183 ASP B CA 1
ATOM 5135 C C . ASP B 1 202 ? -17.130 -35.782 37.049 1.00 24.52 183 ASP B C 1
ATOM 5136 O O . ASP B 1 202 ? -16.975 -36.737 37.844 1.00 24.97 183 ASP B O 1
ATOM 5141 N N . LEU B 1 203 ? -18.224 -35.033 37.011 1.00 25.79 184 LEU B N 1
ATOM 5142 C CA . LEU B 1 203 ? -19.247 -35.117 38.047 1.00 28.93 184 LEU B CA 1
ATOM 5143 C C . LEU B 1 203 ? -19.942 -36.463 38.222 1.00 30.63 184 LEU B C 1
ATOM 5144 O O . LEU B 1 203 ? -20.065 -36.952 39.374 1.00 34.76 184 LEU B O 1
ATOM 5149 N N . LEU B 1 204 ? -20.341 -37.075 37.127 1.00 30.30 185 LEU B N 1
ATOM 5150 C CA . LEU B 1 204 ? -21.048 -38.355 37.206 1.00 32.68 185 LEU B CA 1
ATOM 5151 C C . LEU B 1 204 ? -20.096 -39.539 37.424 1.00 32.24 185 LEU B C 1
ATOM 5152 O O . LEU B 1 204 ? -20.432 -40.418 38.203 1.00 32.64 185 LEU B O 1
ATOM 5157 N N . HIS B 1 205 ? -18.903 -39.534 36.833 1.00 30.24 186 HIS B N 1
ATOM 5158 C CA . HIS B 1 205 ? -17.943 -40.613 37.075 1.00 31.94 186 HIS B CA 1
ATOM 5159 C C . HIS B 1 205 ? -17.072 -40.462 38.354 1.00 32.25 186 HIS B C 1
ATOM 5160 O O . HIS B 1 205 ? -16.313 -41.389 38.709 1.00 31.92 186 HIS B O 1
ATOM 5167 N N . LYS B 1 206 ? -17.143 -39.282 38.967 1.00 29.76 187 LYS B N 1
ATOM 5168 C CA . LYS B 1 206 ? -16.431 -39.013 40.193 1.00 30.47 187 LYS B CA 1
ATOM 5169 C C . LYS B 1 206 ? -14.950 -39.236 39.997 1.00 30.31 187 LYS B C 1
ATOM 5170 O O . LYS B 1 206 ? -14.298 -39.881 40.844 1.00 29.25 187 LYS B O 1
ATOM 5176 N N . GLN B 1 207 ? -14.450 -38.724 38.870 1.00 27.68 188 GLN B N 1
ATOM 5177 C CA . GLN B 1 207 ? -13.026 -38.864 38.500 1.00 27.68 188 GLN B CA 1
ATOM 5178 C C . GLN B 1 207 ? -12.412 -37.511 38.243 1.00 26.71 188 GLN B C 1
ATOM 5179 O O . GLN B 1 207 ? -13.040 -36.631 37.633 1.00 25.02 188 GLN B O 1
ATOM 5185 N N . LEU B 1 208 ? -11.149 -37.419 38.646 1.00 26.77 189 LEU B N 1
ATOM 5186 C CA . LEU B 1 208 ? -10.314 -36.262 38.430 1.00 26.33 189 LEU B CA 1
ATOM 5187 C C . LEU B 1 208 ? -9.356 -36.622 37.293 1.00 26.62 189 LEU B C 1
ATOM 5188 O O . LEU B 1 208 ? -8.665 -37.673 37.341 1.00 27.72 189 LEU B O 1
ATOM 5193 N N . HIS B 1 209 ? -9.388 -35.806 36.251 1.00 25.49 190 HIS B N 1
ATOM 5194 C CA . HIS B 1 209 ? -8.483 -35.966 35.065 1.00 28.16 190 HIS B CA 1
ATOM 5195 C C . HIS B 1 209 ? -7.482 -34.867 35.152 1.00 28.53 190 HIS B C 1
ATOM 5196 O O . HIS B 1 209 ? -7.861 -33.673 34.955 1.00 27.31 190 HIS B O 1
ATOM 5203 N N . LEU B 1 210 ? -6.216 -35.252 35.385 1.00 30.79 191 LEU B N 1
ATOM 5204 C CA . LEU B 1 210 ? -5.138 -34.260 35.561 1.00 33.08 191 LEU B CA 1
ATOM 5205 C C . LEU B 1 210 ? -4.549 -33.853 34.217 1.00 33.29 191 LEU B C 1
ATOM 5206 O O . LEU B 1 210 ? -4.269 -34.706 33.381 1.00 32.98 191 LEU B O 1
ATOM 5211 N N . PHE B 1 211 ? -4.330 -32.561 34.036 1.00 32.78 192 PHE B N 1
ATOM 5212 C CA . PHE B 1 211 ? -3.751 -32.046 32.789 1.00 34.05 192 PHE B CA 1
ATOM 5213 C C . PHE B 1 211 ? -2.220 -32.040 32.791 1.00 36.59 192 PHE B C 1
ATOM 5214 O O . PHE B 1 211 ? -1.612 -31.467 33.702 1.00 39.29 192 PHE B O 1
ATOM 5222 N N . ILE B 1 219 ? -3.099 -39.041 27.436 1.00 67.11 200 ILE B N 1
ATOM 5223 C CA . ILE B 1 219 ? -3.214 -40.495 27.536 1.00 67.60 200 ILE B CA 1
ATOM 5224 C C . ILE B 1 219 ? -3.804 -41.014 28.886 1.00 65.74 200 ILE B C 1
ATOM 5225 O O . ILE B 1 219 ? -4.412 -42.079 28.906 1.00 65.84 200 ILE B O 1
ATOM 5230 N N . GLN B 1 220 ? -3.685 -40.239 29.976 1.00 64.17 201 GLN B N 1
ATOM 5231 C CA . GLN B 1 220 ? -3.850 -40.750 31.391 1.00 61.51 201 GLN B CA 1
ATOM 5232 C C . GLN B 1 220 ? -5.253 -41.181 31.865 1.00 57.11 201 GLN B C 1
ATOM 5233 O O . GLN B 1 220 ? -6.246 -40.656 31.379 1.00 54.87 201 GLN B O 1
ATOM 5239 N N . SER B 1 221 ? -5.326 -42.119 32.822 1.00 53.65 202 SER B N 1
ATOM 5240 C CA . SER B 1 221 ? -6.631 -42.541 33.372 1.00 49.38 202 SER B CA 1
ATOM 5241 C C . SER B 1 221 ? -7.087 -41.613 34.492 1.00 45.37 202 SER B C 1
ATOM 5242 O O . SER B 1 221 ? -6.256 -41.060 35.213 1.00 44.67 202 SER B O 1
ATOM 5245 N N . GLY B 1 222 ? -8.405 -41.471 34.626 1.00 41.37 203 GLY B N 1
ATOM 5246 C CA . GLY B 1 222 ? -9.036 -40.690 35.688 1.00 37.45 203 GLY B CA 1
ATOM 5247 C C . GLY B 1 222 ? -8.685 -41.270 37.064 1.00 37.36 203 GLY B C 1
ATOM 5248 O O . GLY B 1 222 ? -8.496 -42.506 37.256 1.00 37.25 203 GLY B O 1
ATOM 5249 N N . ILE B 1 223 ? -8.573 -40.379 38.031 1.00 35.14 204 ILE B N 1
ATOM 5250 C CA . ILE B 1 223 ? -8.305 -40.777 39.415 1.00 33.70 204 ILE B CA 1
ATOM 5251 C C . ILE B 1 223 ? -9.655 -40.762 40.094 1.00 32.94 204 ILE B C 1
ATOM 5252 O O . ILE B 1 223 ? -10.326 -39.738 40.069 1.00 31.25 204 ILE B O 1
ATOM 5257 N N . VAL B 1 224 ? -10.081 -41.891 40.673 1.00 33.39 205 VAL B N 1
ATOM 5258 C CA . VAL B 1 224 ? -11.361 -41.911 41.430 1.00 32.45 205 VAL B CA 1
ATOM 5259 C C . VAL B 1 224 ? -11.237 -41.207 42.751 1.00 31.74 205 VAL B C 1
ATOM 5260 O O . VAL B 1 224 ? -10.261 -41.396 43.502 1.00 31.75 205 VAL B O 1
ATOM 5264 N N . ILE B 1 225 ? -12.242 -40.373 43.002 1.00 29.72 206 ILE B N 1
ATOM 5265 C CA . ILE B 1 225 ? -12.311 -39.489 44.144 1.00 30.90 206 ILE B CA 1
ATOM 5266 C C . ILE B 1 225 ? -13.426 -39.952 45.048 1.00 32.26 206 ILE B C 1
ATOM 5267 O O . ILE B 1 225 ? -14.501 -40.208 44.545 1.00 31.65 206 ILE B O 1
ATOM 5272 N N . HIS B 1 226 ? -13.122 -40.066 46.361 1.00 33.79 207 HIS B N 1
ATOM 5273 C CA . HIS B 1 226 ? -14.072 -40.526 47.388 1.00 35.99 207 HIS B CA 1
ATOM 5274 C C . HIS B 1 226 ? -14.794 -39.349 48.091 1.00 37.82 207 HIS B C 1
ATOM 5275 O O . HIS B 1 226 ? -14.819 -39.282 49.306 1.00 39.82 207 HIS B O 1
ATOM 5282 N N . GLY B 1 227 ? -15.353 -38.431 47.305 1.00 38.10 208 GLY B N 1
ATOM 5283 C CA . GLY B 1 227 ? -16.074 -37.276 47.839 1.00 40.35 208 GLY B CA 1
ATOM 5284 C C . GLY B 1 227 ? -15.136 -36.124 48.162 1.00 40.78 208 GLY B C 1
ATOM 5285 O O . GLY B 1 227 ? -13.910 -36.275 48.103 1.00 41.00 208 GLY B O 1
ATOM 5286 N N . ALA B 1 228 ? -15.712 -34.989 48.546 1.00 41.15 209 ALA B N 1
ATOM 5287 C CA . ALA B 1 228 ? -14.979 -33.747 48.699 1.00 40.36 209 ALA B CA 1
ATOM 5288 C C . ALA B 1 228 ? -14.016 -33.833 49.896 1.00 41.69 209 ALA B C 1
ATOM 5289 O O . ALA B 1 228 ? -13.089 -33.066 49.965 1.00 43.07 209 ALA B O 1
ATOM 5291 N N . ASP B 1 229 ? -14.214 -34.789 50.803 1.00 40.79 210 ASP B N 1
ATOM 5292 C CA . ASP B 1 229 ? -13.254 -35.049 51.897 1.00 42.52 210 ASP B CA 1
ATOM 5293 C C . ASP B 1 229 ? -11.947 -35.770 51.484 1.00 40.20 210 ASP B C 1
ATOM 5294 O O . ASP B 1 229 ? -11.090 -36.017 52.324 1.00 44.06 210 ASP B O 1
ATOM 5299 N N . ASP B 1 230 ? -11.786 -36.066 50.200 1.00 38.97 211 ASP B N 1
ATOM 5300 C CA . ASP B 1 230 ? -10.646 -36.866 49.732 1.00 37.10 211 ASP B CA 1
ATOM 5301 C C . ASP B 1 230 ? -9.311 -36.067 49.693 1.00 36.75 211 ASP B C 1
ATOM 5302 O O . ASP B 1 230 ? -9.270 -35.018 48.969 1.00 34.07 211 ASP B O 1
ATOM 5307 N N . PRO B 1 231 ? -8.236 -36.544 50.407 1.00 37.27 212 PRO B N 1
ATOM 5308 C CA . PRO B 1 231 ? -7.002 -35.718 50.421 1.00 38.00 212 PRO B CA 1
ATOM 5309 C C . PRO B 1 231 ? -6.233 -35.781 49.102 1.00 36.92 212 PRO B C 1
ATOM 5310 O O . PRO B 1 231 ? -5.253 -35.054 48.910 1.00 36.76 212 PRO B O 1
ATOM 5314 N N . GLN B 1 232 ? -6.708 -36.626 48.195 1.00 36.38 213 GLN B N 1
ATOM 5315 C CA . GLN B 1 232 ? -6.196 -36.715 46.805 1.00 36.55 213 GLN B CA 1
ATOM 5316 C C . GLN B 1 232 ? -6.413 -35.426 46.061 1.00 36.49 213 GLN B C 1
ATOM 5317 O O . GLN B 1 232 ? -5.591 -35.052 45.200 1.00 37.12 213 GLN B O 1
ATOM 5323 N N . LEU B 1 233 ? -7.521 -34.763 46.381 1.00 36.26 214 LEU B N 1
ATOM 5324 C CA . LEU B 1 233 ? -7.807 -33.432 45.860 1.00 35.97 214 LEU B CA 1
ATOM 5325 C C . LEU B 1 233 ? -6.713 -32.436 46.308 1.00 38.07 214 LEU B C 1
ATOM 5326 O O . LEU B 1 233 ? -6.220 -31.667 45.520 1.00 37.90 214 LEU B O 1
ATOM 5331 N N . ASP B 1 234 ? -6.324 -32.463 47.582 1.00 39.24 215 ASP B N 1
ATOM 5332 C CA . ASP B 1 234 ? -5.195 -31.638 48.071 1.00 43.17 215 ASP B CA 1
ATOM 5333 C C . ASP B 1 234 ? -3.751 -32.110 47.651 1.00 43.36 215 ASP B C 1
ATOM 5334 O O . ASP B 1 234 ? -2.781 -31.306 47.303 1.00 45.63 215 ASP B O 1
ATOM 5339 N N . GLU B 1 235 ? -3.689 -33.413 47.413 1.00 42.49 216 GLU B N 1
ATOM 5340 C CA . GLU B 1 235 ? -2.481 -34.007 46.845 1.00 44.16 216 GLU B CA 1
ATOM 5341 C C . GLU B 1 235 ? -2.191 -33.511 45.432 1.00 42.82 216 GLU B C 1
ATOM 5342 O O . GLU B 1 235 ? -1.077 -33.082 45.141 1.00 43.48 216 GLU B O 1
ATOM 5348 N N . TYR B 1 236 ? -3.195 -33.587 44.557 1.00 40.13 217 TYR B N 1
ATOM 5349 C CA . TYR B 1 236 ? -3.010 -33.278 43.151 1.00 39.87 217 TYR B CA 1
ATOM 5350 C C . TYR B 1 236 ? -3.303 -31.841 42.790 1.00 40.53 217 TYR B C 1
ATOM 5351 O O . TYR B 1 236 ? -2.809 -31.353 41.785 1.00 40.28 217 TYR B O 1
ATOM 5360 N N . LEU B 1 237 ? -4.154 -31.178 43.570 1.00 40.27 218 LEU B N 1
ATOM 5361 C CA . LEU B 1 237 ? -4.507 -29.806 43.218 1.00 40.61 218 LEU B CA 1
ATOM 5362 C C . LEU B 1 237 ? -4.020 -28.749 44.210 1.00 42.54 218 LEU B C 1
ATOM 5363 O O . LEU B 1 237 ? -4.320 -27.576 44.046 1.00 43.89 218 LEU B O 1
ATOM 5368 N N . GLY B 1 238 ? -3.311 -29.151 45.261 1.00 45.09 219 GLY B N 1
ATOM 5369 C CA . GLY B 1 238 ? -2.745 -28.172 46.232 1.00 47.10 219 GLY B CA 1
ATOM 5370 C C . GLY B 1 238 ? -3.851 -27.272 46.756 1.00 48.02 219 GLY B C 1
ATOM 5371 O O . GLY B 1 238 ? -4.975 -27.729 47.011 1.00 46.52 219 GLY B O 1
ATOM 5372 N N . ASP B 1 239 ? -3.571 -25.978 46.810 1.00 50.74 220 ASP B N 1
ATOM 5373 C CA . ASP B 1 239 ? -4.536 -24.966 47.242 1.00 52.50 220 ASP B CA 1
ATOM 5374 C C . ASP B 1 239 ? -5.853 -24.825 46.433 1.00 49.84 220 ASP B C 1
ATOM 5375 O O . ASP B 1 239 ? -6.844 -24.276 46.940 1.00 50.49 220 ASP B O 1
ATOM 5380 N N . GLN B 1 240 ? -5.856 -25.287 45.182 1.00 46.48 221 GLN B N 1
ATOM 5381 C CA . GLN B 1 240 ? -7.018 -25.131 44.287 1.00 43.57 221 GLN B CA 1
ATOM 5382 C C . GLN B 1 240 ? -8.082 -26.185 44.536 1.00 41.03 221 GLN B C 1
ATOM 5383 O O . GLN B 1 240 ? -9.136 -26.161 43.900 1.00 37.78 221 GLN B O 1
ATOM 5389 N N . ALA B 1 241 ? -7.786 -27.094 45.461 1.00 40.75 222 ALA B N 1
ATOM 5390 C CA . ALA B 1 241 ? -8.781 -28.050 45.966 1.00 40.02 222 ALA B CA 1
ATOM 5391 C C . ALA B 1 241 ? -9.978 -27.321 46.613 1.00 40.11 222 ALA B C 1
ATOM 5392 O O . ALA B 1 241 ? -11.125 -27.704 46.361 1.00 38.37 222 ALA B O 1
ATOM 5394 N N . GLU B 1 242 ? -9.717 -26.268 47.418 1.00 41.60 223 GLU B N 1
ATOM 5395 C CA . GLU B 1 242 ? -10.818 -25.511 48.023 1.00 43.64 223 GLU B CA 1
ATOM 5396 C C . GLU B 1 242 ? -11.770 -24.911 46.983 1.00 41.55 223 GLU B C 1
ATOM 5397 O O . GLU B 1 242 ? -12.976 -24.938 47.189 1.00 42.59 223 GLU B O 1
ATOM 5403 N N . GLN B 1 243 ? -11.247 -24.405 45.857 1.00 38.78 224 GLN B N 1
ATOM 5404 C CA . GLN B 1 243 ? -12.071 -23.802 44.881 1.00 38.26 224 GLN B CA 1
ATOM 5405 C C . GLN B 1 243 ? -12.937 -24.879 44.255 1.00 34.86 224 GLN B C 1
ATOM 5406 O O . GLN B 1 243 ? -14.124 -24.666 43.986 1.00 33.25 224 GLN B O 1
ATOM 5412 N N . LEU B 1 244 ? -12.344 -26.049 44.019 1.00 33.13 225 LEU B N 1
ATOM 5413 C CA . LEU B 1 244 ? -13.139 -27.124 43.428 1.00 31.10 225 LEU B CA 1
ATOM 5414 C C . LEU B 1 244 ? -14.249 -27.518 44.404 1.00 31.48 225 LEU B C 1
ATOM 5415 O O . LEU B 1 244 ? -15.376 -27.694 43.973 1.00 30.40 225 LEU B O 1
ATOM 5420 N N . ARG B 1 245 ? -13.934 -27.589 45.720 1.00 31.84 226 ARG B N 1
ATOM 5421 C CA . ARG B 1 245 ? -14.932 -27.985 46.734 1.00 32.35 226 ARG B CA 1
ATOM 5422 C C . ARG B 1 245 ? -16.157 -27.020 46.791 1.00 32.42 226 ARG B C 1
ATOM 5423 O O . ARG B 1 245 ? -17.286 -27.456 46.881 1.00 31.52 226 ARG B O 1
ATOM 5431 N N . MET B 1 246 ? -15.885 -25.726 46.757 1.00 33.46 227 MET B N 1
ATOM 5432 C CA . MET B 1 246 ? -16.933 -24.697 46.770 1.00 34.69 227 MET B CA 1
ATOM 5433 C C . MET B 1 246 ? -17.730 -24.739 45.482 1.00 33.68 227 MET B C 1
ATOM 5434 O O . MET B 1 246 ? -18.947 -24.556 45.519 1.00 33.43 227 MET B O 1
ATOM 5439 N N . ASP B 1 247 ? -17.050 -25.011 44.355 1.00 33.45 228 ASP B N 1
ATOM 5440 C CA . ASP B 1 247 ? -17.712 -25.052 43.066 1.00 32.07 228 ASP B CA 1
ATOM 5441 C C . ASP B 1 247 ? -18.647 -26.275 43.048 1.00 31.53 228 ASP B C 1
ATOM 5442 O O . ASP B 1 247 ? -19.787 -26.204 42.543 1.00 30.47 228 ASP B O 1
ATOM 5447 N N . LEU B 1 248 ? -18.173 -27.386 43.597 1.00 30.61 229 LEU B N 1
ATOM 5448 C CA . LEU B 1 248 ? -19.017 -28.591 43.641 1.00 30.85 229 LEU B CA 1
ATOM 5449 C C . LEU B 1 248 ? -20.251 -28.378 44.540 1.00 31.20 229 LEU B C 1
ATOM 5450 O O . LEU B 1 248 ? -21.333 -28.860 44.228 1.00 29.74 229 LEU B O 1
ATOM 5455 N N . ALA B 1 249 ? -20.085 -27.627 45.618 1.00 31.12 230 ALA B N 1
ATOM 5456 C CA . ALA B 1 249 ? -21.220 -27.440 46.551 1.00 32.85 230 ALA B CA 1
ATOM 5457 C C . ALA B 1 249 ? -22.275 -26.524 45.877 1.00 32.31 230 ALA B C 1
ATOM 5458 O O . ALA B 1 249 ? -23.501 -26.712 46.012 1.00 33.18 230 ALA B O 1
ATOM 5460 N N . LEU B 1 250 ? -21.776 -25.568 45.115 1.00 30.60 231 LEU B N 1
ATOM 5461 C CA . LEU B 1 250 ? -22.633 -24.628 44.374 1.00 32.34 231 LEU B CA 1
ATOM 5462 C C . LEU B 1 250 ? -23.416 -25.386 43.310 1.00 30.95 231 LEU B C 1
ATOM 5463 O O . LEU B 1 250 ? -24.631 -25.187 43.083 1.00 30.64 231 LEU B O 1
ATOM 5468 N N . LEU B 1 251 ? -22.705 -26.245 42.619 1.00 30.14 232 LEU B N 1
ATOM 5469 C CA . LEU B 1 251 ? -23.358 -27.041 41.575 1.00 30.39 232 LEU B CA 1
ATOM 5470 C C . LEU B 1 251 ? -24.356 -28.030 42.180 1.00 31.52 232 LEU B C 1
ATOM 5471 O O . LEU B 1 251 ? -25.392 -28.274 41.598 1.00 32.73 232 LEU B O 1
ATOM 5476 N N . GLU B 1 252 ? -24.051 -28.585 43.334 1.00 34.50 233 GLU B N 1
ATOM 5477 C CA . GLU B 1 252 ? -24.992 -29.509 43.990 1.00 38.54 233 GLU B CA 1
ATOM 5478 C C . GLU B 1 252 ? -26.301 -28.761 44.202 1.00 39.46 233 GLU B C 1
ATOM 5479 O O . GLU B 1 252 ? -27.377 -29.298 43.969 1.00 39.49 233 GLU B O 1
ATOM 5485 N N . GLU B 1 253 ? -26.164 -27.505 44.612 1.00 40.21 234 GLU B N 1
ATOM 5486 C CA . GLU B 1 253 ? -27.270 -26.676 45.022 1.00 42.81 234 GLU B CA 1
ATOM 5487 C C . GLU B 1 253 ? -28.026 -26.024 43.839 1.00 41.59 234 GLU B C 1
ATOM 5488 O O . GLU B 1 253 ? -29.246 -25.992 43.859 1.00 44.31 234 GLU B O 1
ATOM 5494 N N . ALA B 1 254 ? -27.320 -25.551 42.810 1.00 38.53 235 ALA B N 1
ATOM 5495 C CA . ALA B 1 254 ? -27.896 -24.664 41.782 1.00 37.45 235 ALA B CA 1
ATOM 5496 C C . ALA B 1 254 ? -27.746 -25.217 40.380 1.00 35.53 235 ALA B C 1
ATOM 5497 O O . ALA B 1 254 ? -28.270 -24.652 39.393 1.00 35.28 235 ALA B O 1
ATOM 5499 N N . GLY B 1 255 ? -26.990 -26.289 40.255 1.00 33.87 236 GLY B N 1
ATOM 5500 C CA . GLY B 1 255 ? -26.716 -26.863 38.924 1.00 33.33 236 GLY B CA 1
ATOM 5501 C C . GLY B 1 255 ? -27.790 -27.768 38.357 1.00 32.33 236 GLY B C 1
ATOM 5502 O O . GLY B 1 255 ? -28.587 -28.339 39.071 1.00 32.61 236 GLY B O 1
ATOM 5503 N N . THR B 1 256 ? -27.828 -27.870 37.035 1.00 30.09 237 THR B N 1
ATOM 5504 C CA . THR B 1 256 ? -28.809 -28.694 36.343 1.00 27.99 237 THR B CA 1
ATOM 5505 C C . THR B 1 256 ? -28.132 -30.031 36.025 1.00 26.88 237 THR B C 1
ATOM 5506 O O . THR B 1 256 ? -27.048 -30.016 35.410 1.00 25.39 237 THR B O 1
ATOM 5510 N N . PRO B 1 257 ? -28.745 -31.176 36.416 1.00 26.67 238 PRO B N 1
ATOM 5511 C CA . PRO B 1 257 ? -28.249 -32.494 36.022 1.00 25.86 238 PRO B CA 1
ATOM 5512 C C . PRO B 1 257 ? -28.571 -32.774 34.582 1.00 25.15 238 PRO B C 1
ATOM 5513 O O . PRO B 1 257 ? -29.547 -32.246 34.048 1.00 23.45 238 PRO B O 1
ATOM 5517 N N . PHE B 1 258 ? -27.710 -33.567 33.946 1.00 24.43 239 PHE B N 1
ATOM 5518 C CA . PHE B 1 258 ? -28.027 -34.042 32.611 1.00 24.51 239 PHE B CA 1
ATOM 5519 C C . PHE B 1 258 ? -29.343 -34.825 32.640 1.00 25.57 239 PHE B C 1
ATOM 5520 O O . PHE B 1 258 ? -29.591 -35.634 33.549 1.00 25.06 239 PHE B O 1
ATOM 5528 N N . ASP B 1 259 ? -30.176 -34.526 31.639 1.00 26.03 240 ASP B N 1
ATOM 5529 C CA . ASP B 1 259 ? -31.373 -35.248 31.443 1.00 27.46 240 ASP B CA 1
ATOM 5530 C C . ASP B 1 259 ? -31.466 -35.548 29.960 1.00 26.43 240 ASP B C 1
ATOM 5531 O O . ASP B 1 259 ? -31.578 -34.627 29.154 1.00 24.71 240 ASP B O 1
ATOM 5536 N N . GLU B 1 260 ? -31.449 -36.813 29.625 1.00 24.50 241 GLU B N 1
ATOM 5537 C CA . GLU B 1 260 ? -31.443 -37.250 28.224 1.00 25.58 241 GLU B CA 1
ATOM 5538 C C . GLU B 1 260 ? -32.627 -36.733 27.399 1.00 24.00 241 GLU B C 1
ATOM 5539 O O . GLU B 1 260 ? -32.435 -36.286 26.279 1.00 22.43 241 GLU B O 1
ATOM 5545 N N . GLU B 1 261 ? -33.849 -36.833 27.925 1.00 24.23 242 GLU B N 1
ATOM 5546 C CA . GLU B 1 261 ? -35.032 -36.351 27.169 1.00 27.22 242 GLU B CA 1
ATOM 5547 C C . GLU B 1 261 ? -34.939 -34.833 26.865 1.00 26.74 242 GLU B C 1
ATOM 5548 O O . GLU B 1 261 ? -35.215 -34.378 25.768 1.00 25.65 242 GLU B O 1
ATOM 5554 N N . ARG B 1 262 ? -34.481 -34.042 27.832 1.00 25.68 243 ARG B N 1
ATOM 5555 C CA . ARG B 1 262 ? -34.390 -32.586 27.562 1.00 24.71 243 ARG B CA 1
ATOM 5556 C C . ARG B 1 262 ? -33.258 -32.242 26.595 1.00 24.42 243 ARG B C 1
ATOM 5557 O O . ARG B 1 262 ? -33.347 -31.286 25.801 1.00 25.53 243 ARG B O 1
ATOM 5565 N N . TYR B 1 263 ? -32.188 -33.050 26.654 1.00 21.05 244 TYR B N 1
ATOM 5566 C CA . TYR B 1 263 ? -31.116 -32.895 25.703 1.00 20.44 244 TYR B CA 1
ATOM 5567 C C . TYR B 1 263 ? -31.633 -33.188 24.286 1.00 21.11 244 TYR B C 1
ATOM 5568 O O . TYR B 1 263 ? -31.409 -32.383 23.382 1.00 20.15 244 TYR B O 1
ATOM 5577 N N . LEU B 1 264 ? -32.365 -34.308 24.137 1.00 21.08 245 LEU B N 1
ATOM 5578 C CA . LEU B 1 264 ? -32.906 -34.730 22.815 1.00 21.80 245 LEU B CA 1
ATOM 5579 C C . LEU B 1 264 ? -33.989 -33.753 22.276 1.00 25.22 245 LEU B C 1
ATOM 5580 O O . LEU B 1 264 ? -34.220 -33.691 21.063 1.00 24.56 245 LEU B O 1
ATOM 5585 N N . LYS B 1 265 ? -34.602 -32.994 23.171 1.00 25.44 246 LYS B N 1
ATOM 5586 C CA . LYS B 1 265 ? -35.494 -31.881 22.756 1.00 29.24 246 LYS B CA 1
ATOM 5587 C C . LYS B 1 265 ? -34.808 -30.552 22.459 1.00 30.42 246 LYS B C 1
ATOM 5588 O O . LYS B 1 265 ? -35.486 -29.611 22.021 1.00 31.51 246 LYS B O 1
ATOM 5594 N N . GLY B 1 266 ? -33.478 -30.440 22.627 1.00 29.07 247 GLY B N 1
ATOM 5595 C CA . GLY B 1 266 ? -32.776 -29.142 22.431 1.00 28.31 247 GLY B CA 1
ATOM 5596 C C . GLY B 1 266 ? -33.009 -28.169 23.599 1.00 30.06 247 GLY B C 1
ATOM 5597 O O . GLY B 1 266 ? -32.819 -26.946 23.477 1.00 32.57 247 GLY B O 1
ATOM 5598 N N . GLU B 1 267 ? -33.397 -28.691 24.739 1.00 27.44 248 GLU B N 1
ATOM 5599 C CA . GLU B 1 267 ? -33.672 -27.887 25.887 1.00 30.46 248 GLU B CA 1
ATOM 5600 C C . GLU B 1 267 ? -32.486 -27.764 26.870 1.00 28.23 248 GLU B C 1
ATOM 5601 O O . GLU B 1 267 ? -32.525 -26.946 27.829 1.00 28.77 248 GLU B O 1
ATOM 5607 N N . LEU B 1 268 ? -31.448 -28.581 26.640 1.00 25.16 249 LEU B N 1
ATOM 5608 C CA . LEU B 1 268 ? -30.414 -28.713 27.662 1.00 22.02 249 LEU B CA 1
ATOM 5609 C C . LEU B 1 268 ? -29.173 -29.166 26.939 1.00 21.47 249 LEU B C 1
ATOM 5610 O O . LEU B 1 268 ? -29.268 -30.006 26.057 1.00 21.03 249 LEU B O 1
ATOM 5615 N N . THR B 1 269 ? -28.020 -28.663 27.334 1.00 17.94 250 THR B N 1
ATOM 5616 C CA . THR B 1 269 ? -26.791 -29.062 26.686 1.00 19.89 250 THR B CA 1
ATOM 5617 C C . THR B 1 269 ? -25.784 -29.565 27.715 1.00 18.72 250 THR B C 1
ATOM 5618 O O . THR B 1 269 ? -25.576 -28.916 28.701 1.00 17.86 250 THR B O 1
ATOM 5622 N N . PRO B 1 270 ? -25.230 -30.781 27.523 1.00 18.22 251 PRO B N 1
ATOM 5623 C CA . PRO B 1 270 ? -24.152 -31.155 28.430 1.00 18.07 251 PRO B CA 1
ATOM 5624 C C . PRO B 1 270 ? -22.880 -30.411 28.064 1.00 19.66 251 PRO B C 1
ATOM 5625 O O . PRO B 1 270 ? -22.480 -30.330 26.881 1.00 19.31 251 PRO B O 1
ATOM 5629 N N . VAL B 1 271 ? -22.247 -29.855 29.087 1.00 17.60 252 VAL B N 1
ATOM 5630 C CA . VAL B 1 271 ? -21.066 -29.032 28.888 1.00 17.95 252 VAL B CA 1
ATOM 5631 C C . VAL B 1 271 ? -19.771 -29.768 29.390 1.00 19.06 252 VAL B C 1
ATOM 5632 O O . VAL B 1 271 ? -19.730 -30.268 30.523 1.00 17.77 252 VAL B O 1
ATOM 5636 N N . PHE B 1 272 ? -18.734 -29.776 28.563 1.00 18.72 253 PHE B N 1
ATOM 5637 C CA . PHE B 1 272 ? -17.410 -30.347 28.881 1.00 20.52 253 PHE B CA 1
ATOM 5638 C C . PHE B 1 272 ? -16.390 -29.237 28.749 1.00 21.13 253 PHE B C 1
ATOM 5639 O O . PHE B 1 272 ? -16.559 -28.353 27.898 1.00 21.30 253 PHE B O 1
ATOM 5647 N N . PHE B 1 273 ? -15.356 -29.265 29.596 1.00 19.30 254 PHE B N 1
ATOM 5648 C CA . PHE B 1 273 ? -14.305 -28.274 29.487 1.00 20.26 254 PHE B CA 1
ATOM 5649 C C . PHE B 1 273 ? -13.031 -28.981 29.101 1.00 21.16 254 PHE B C 1
ATOM 5650 O O . PHE B 1 273 ? -12.766 -30.122 29.559 1.00 23.48 254 PHE B O 1
ATOM 5658 N N . GLY B 1 274 ? -12.133 -28.295 28.390 1.00 20.56 255 GLY B N 1
ATOM 5659 C CA . GLY B 1 274 ? -10.928 -28.985 28.036 1.00 22.22 255 GLY B CA 1
ATOM 5660 C C . GLY B 1 274 ? -9.934 -28.161 27.271 1.00 23.68 255 GLY B C 1
ATOM 5661 O O . GLY B 1 274 ? -10.032 -26.934 27.266 1.00 24.74 255 GLY B O 1
ATOM 5662 N N . SER B 1 275 ? -8.956 -28.855 26.687 1.00 24.12 256 SER B N 1
ATOM 5663 C CA . SER B 1 275 ? -7.949 -28.189 25.898 1.00 24.45 256 SER B CA 1
ATOM 5664 C C . SER B 1 275 ? -7.639 -29.091 24.673 1.00 24.01 256 SER B C 1
ATOM 5665 O O . SER B 1 275 ? -6.902 -30.065 24.823 1.00 25.58 256 SER B O 1
ATOM 5668 N N . ALA B 1 276 ? -8.232 -28.774 23.522 1.00 24.12 257 ALA B N 1
ATOM 5669 C CA . ALA B 1 276 ? -8.122 -29.625 22.291 1.00 25.08 257 ALA B CA 1
ATOM 5670 C C . ALA B 1 276 ? -6.725 -29.766 21.793 1.00 25.26 257 ALA B C 1
ATOM 5671 O O . ALA B 1 276 ? -6.274 -30.841 21.379 1.00 26.34 257 ALA B O 1
ATOM 5673 N N . ILE B 1 277 ? -5.979 -28.688 21.906 1.00 26.61 258 ILE B N 1
ATOM 5674 C CA . ILE B 1 277 ? -4.608 -28.741 21.439 1.00 28.74 258 ILE B CA 1
ATOM 5675 C C . ILE B 1 277 ? -3.758 -29.748 22.241 1.00 30.92 258 ILE B C 1
ATOM 5676 O O . ILE B 1 277 ? -2.729 -30.264 21.748 1.00 31.92 258 ILE B O 1
ATOM 5681 N N . ASN B 1 278 ? -4.163 -30.042 23.468 1.00 29.58 259 ASN B N 1
ATOM 5682 C CA . ASN B 1 278 ? -3.456 -31.044 24.263 1.00 30.73 259 ASN B CA 1
ATOM 5683 C C . ASN B 1 278 ? -4.223 -32.380 24.315 1.00 28.62 259 ASN B C 1
ATOM 5684 O O . ASN B 1 278 ? -3.867 -33.281 25.044 1.00 29.11 259 ASN B O 1
ATOM 5689 N N . ASN B 1 279 ? -5.215 -32.513 23.473 1.00 28.56 260 ASN B N 1
ATOM 5690 C CA . ASN B 1 279 ? -6.096 -33.693 23.517 1.00 28.22 260 ASN B CA 1
ATOM 5691 C C . ASN B 1 279 ? -6.636 -33.953 24.939 1.00 28.15 260 ASN B C 1
ATOM 5692 O O . ASN B 1 279 ? -6.697 -35.108 25.407 1.00 26.70 260 ASN B O 1
ATOM 5697 N N . PHE B 1 280 ? -7.051 -32.876 25.621 1.00 25.80 261 PHE B N 1
ATOM 5698 C CA . PHE B 1 280 ? -7.480 -33.019 27.000 1.00 24.37 261 PHE B CA 1
ATOM 5699 C C . PHE B 1 280 ? -8.942 -32.717 27.113 1.00 23.21 261 PHE B C 1
ATOM 5700 O O . PHE B 1 280 ? -9.381 -31.697 26.636 1.00 25.51 261 PHE B O 1
ATOM 5708 N N . GLY B 1 281 ? -9.666 -33.655 27.725 1.00 23.37 262 GLY B N 1
ATOM 5709 C CA . GLY B 1 281 ? -11.083 -33.530 28.016 1.00 22.99 262 GLY B CA 1
ATOM 5710 C C . GLY B 1 281 ? -11.930 -33.892 26.824 1.00 21.84 262 GLY B C 1
ATOM 5711 O O . GLY B 1 281 ? -13.144 -33.835 26.869 1.00 22.41 262 GLY B O 1
ATOM 5712 N N . VAL B 1 282 ? -11.275 -34.279 25.745 1.00 21.99 263 VAL B N 1
ATOM 5713 C CA . VAL B 1 282 ? -12.011 -34.641 24.519 1.00 22.36 263 VAL B CA 1
ATOM 5714 C C . VAL B 1 282 ? -12.598 -36.046 24.600 1.00 22.39 263 VAL B C 1
ATOM 5715 O O . VAL B 1 282 ? -13.747 -36.232 24.214 1.00 22.17 263 VAL B O 1
ATOM 5719 N N . ARG B 1 283 ? -11.865 -36.994 25.193 1.00 24.65 264 ARG B N 1
ATOM 5720 C CA . ARG B 1 283 ? -12.394 -38.378 25.350 1.00 25.47 264 ARG B CA 1
ATOM 5721 C C . ARG B 1 283 ? -13.730 -38.351 26.105 1.00 23.45 264 ARG B C 1
ATOM 5722 O O . ARG B 1 283 ? -14.713 -38.982 25.695 1.00 23.67 264 ARG B O 1
ATOM 5730 N N . GLU B 1 284 ? -13.815 -37.622 27.215 1.00 22.19 265 GLU B N 1
ATOM 5731 C CA . GLU B 1 284 ? -15.105 -37.618 27.973 1.00 22.79 265 GLU B CA 1
ATOM 5732 C C . GLU B 1 284 ? -16.309 -37.119 27.130 1.00 22.42 265 GLU B C 1
ATOM 5733 O O . GLU B 1 284 ? -17.438 -37.655 27.192 1.00 20.43 265 GLU B O 1
ATOM 5739 N N . MET B 1 285 ? -16.056 -36.050 26.369 1.00 20.59 266 MET B N 1
ATOM 5740 C CA . MET B 1 285 ? -17.062 -35.535 25.461 1.00 20.95 266 MET B CA 1
ATOM 5741 C C . MET B 1 285 ? -17.444 -36.554 24.375 1.00 20.23 266 MET B C 1
ATOM 5742 O O . MET B 1 285 ? -18.599 -36.768 24.135 1.00 18.85 266 MET B O 1
ATOM 5747 N N . LEU B 1 286 ? -16.445 -37.184 23.775 1.00 21.02 267 LEU B N 1
ATOM 5748 C CA . LEU B 1 286 ? -16.724 -38.125 22.656 1.00 20.77 267 LEU B CA 1
ATOM 5749 C C . LEU B 1 286 ? -17.528 -39.329 23.204 1.00 20.71 267 LEU B C 1
ATOM 5750 O O . LEU B 1 286 ? -18.460 -39.850 22.553 1.00 19.19 267 LEU B O 1
ATOM 5755 N N . ASP B 1 287 ? -17.186 -39.756 24.416 1.00 19.48 268 ASP B N 1
ATOM 5756 C CA . ASP B 1 287 ? -17.906 -40.922 25.000 1.00 20.99 268 ASP B CA 1
ATOM 5757 C C . ASP B 1 287 ? -19.348 -40.553 25.233 1.00 19.64 268 ASP B C 1
ATOM 5758 O O . ASP B 1 287 ? -20.256 -41.311 24.925 1.00 18.47 268 ASP B O 1
ATOM 5763 N N . MET B 1 288 ? -19.588 -39.353 25.766 1.00 17.13 269 MET B N 1
ATOM 5764 C CA . MET B 1 288 ? -20.985 -38.932 26.012 1.00 18.27 269 MET B CA 1
ATOM 5765 C C . MET B 1 288 ? -21.744 -38.778 24.681 1.00 17.21 269 MET B C 1
ATOM 5766 O O . MET B 1 288 ? -22.886 -39.136 24.564 1.00 18.14 269 MET B O 1
ATOM 5771 N N . PHE B 1 289 ? -21.029 -38.314 23.670 1.00 16.07 270 PHE B N 1
ATOM 5772 C CA . PHE B 1 289 ? -21.606 -38.087 22.334 1.00 16.52 270 PHE B CA 1
ATOM 5773 C C . PHE B 1 289 ? -22.067 -39.414 21.727 1.00 17.52 270 PHE B C 1
ATOM 5774 O O . PHE B 1 289 ? -23.232 -39.588 21.383 1.00 17.87 270 PHE B O 1
ATOM 5782 N N . VAL B 1 290 ? -21.182 -40.427 21.674 1.00 15.74 271 VAL B N 1
ATOM 5783 C CA . VAL B 1 290 ? -21.666 -41.726 21.088 1.00 16.15 271 VAL B CA 1
ATOM 5784 C C . VAL B 1 290 ? -22.734 -42.397 21.919 1.00 16.53 271 VAL B C 1
ATOM 5785 O O . VAL B 1 290 ? -23.570 -43.125 21.396 1.00 18.87 271 VAL B O 1
ATOM 5789 N N . GLU B 1 291 ? -22.679 -42.197 23.226 1.00 17.22 272 GLU B N 1
ATOM 5790 C CA . GLU B 1 291 ? -23.721 -42.801 24.116 1.00 17.88 272 GLU B CA 1
ATOM 5791 C C . GLU B 1 291 ? -25.110 -42.176 23.944 1.00 19.14 272 GLU B C 1
ATOM 5792 O O . GLU B 1 291 ? -26.130 -42.897 23.927 1.00 19.45 272 GLU B O 1
ATOM 5798 N N . PHE B 1 292 ? -25.143 -40.843 23.829 1.00 17.11 273 PHE B N 1
ATOM 5799 C CA . PHE B 1 292 ? -26.406 -40.109 23.944 1.00 16.86 273 PHE B CA 1
ATOM 5800 C C . PHE B 1 292 ? -26.862 -39.296 22.717 1.00 17.69 273 PHE B C 1
ATOM 5801 O O . PHE B 1 292 ? -28.041 -39.001 22.588 1.00 17.10 273 PHE B O 1
ATOM 5809 N N . ALA B 1 293 ? -25.941 -38.978 21.821 1.00 16.77 274 ALA B N 1
ATOM 5810 C CA . ALA B 1 293 ? -26.389 -38.203 20.646 1.00 18.42 274 ALA B CA 1
ATOM 5811 C C . ALA B 1 293 ? -27.325 -39.084 19.832 1.00 19.00 274 ALA B C 1
ATOM 5812 O O . ALA B 1 293 ? -27.141 -40.301 19.776 1.00 20.03 274 ALA B O 1
ATOM 5814 N N . PRO B 1 294 ? -28.346 -38.470 19.181 1.00 19.66 275 PRO B N 1
ATOM 5815 C CA . PRO B 1 294 ? -29.319 -39.282 18.446 1.00 19.55 275 PRO B CA 1
ATOM 5816 C C . PRO B 1 294 ? -28.713 -39.921 17.203 1.00 19.98 275 PRO B C 1
ATOM 5817 O O . PRO B 1 294 ? -27.867 -39.349 16.520 1.00 18.33 275 PRO B O 1
ATOM 5821 N N . GLY B 1 295 ? -29.165 -41.130 16.951 1.00 20.62 276 GLY B N 1
ATOM 5822 C CA . GLY B 1 295 ? -29.000 -41.715 15.607 1.00 19.65 276 GLY B CA 1
ATOM 5823 C C . GLY B 1 295 ? -29.971 -41.086 14.595 1.00 21.25 276 GLY B C 1
ATOM 5824 O O . GLY B 1 295 ? -30.631 -40.038 14.846 1.00 20.09 276 GLY B O 1
ATOM 5825 N N . PRO B 1 296 ? -29.970 -41.645 13.368 1.00 20.37 277 PRO B N 1
ATOM 5826 C CA . PRO B 1 296 ? -30.780 -41.023 12.309 1.00 22.50 277 PRO B CA 1
ATOM 5827 C C . PRO B 1 296 ? -32.267 -40.909 12.721 1.00 22.02 277 PRO B C 1
ATOM 5828 O O . PRO B 1 296 ? -32.892 -41.849 13.168 1.00 25.41 277 PRO B O 1
ATOM 5832 N N . GLN B 1 297 ? -32.829 -39.745 12.449 1.00 23.37 278 GLN B N 1
ATOM 5833 C CA . GLN B 1 297 ? -34.188 -39.460 12.871 1.00 25.05 278 GLN B CA 1
ATOM 5834 C C . GLN B 1 297 ? -35.127 -39.540 11.701 1.00 24.95 278 GLN B C 1
ATOM 5835 O O . GLN B 1 297 ? -34.703 -39.371 10.541 1.00 24.90 278 GLN B O 1
ATOM 5841 N N . PRO B 1 298 ? -36.427 -39.683 11.996 1.00 26.83 279 PRO B N 1
ATOM 5842 C CA . PRO B 1 298 ? -37.369 -39.578 10.917 1.00 28.65 279 PRO B CA 1
ATOM 5843 C C . PRO B 1 298 ? -37.331 -38.203 10.324 1.00 29.03 279 PRO B C 1
ATOM 5844 O O . PRO B 1 298 ? -37.018 -37.239 11.022 1.00 27.86 279 PRO B O 1
ATOM 5848 N N . ARG B 1 299 ? -37.631 -38.129 9.035 1.00 29.24 280 ARG B N 1
ATOM 5849 C CA . ARG B 1 299 ? -37.570 -36.900 8.305 1.00 30.80 280 ARG B CA 1
ATOM 5850 C C . ARG B 1 299 ? -38.912 -36.602 7.566 1.00 30.17 280 ARG B C 1
ATOM 5851 O O . ARG B 1 299 ? -39.492 -37.486 6.915 1.00 33.16 280 ARG B O 1
ATOM 5859 N N . PRO B 1 300 ? -39.404 -35.358 7.675 1.00 30.67 281 PRO B N 1
ATOM 5860 C CA . PRO B 1 300 ? -40.712 -35.025 7.106 1.00 32.07 281 PRO B CA 1
ATOM 5861 C C . PRO B 1 300 ? -40.635 -34.886 5.582 1.00 30.87 281 PRO B C 1
ATOM 5862 O O . PRO B 1 300 ? -39.692 -34.235 5.105 1.00 28.36 281 PRO B O 1
ATOM 5866 N N . ALA B 1 301 ? -41.605 -35.470 4.882 1.00 30.76 282 ALA B N 1
ATOM 5867 C CA . ALA B 1 301 ? -41.831 -35.168 3.468 1.00 33.23 282 ALA B CA 1
ATOM 5868 C C . ALA B 1 301 ? -43.174 -34.436 3.292 1.00 35.50 282 ALA B C 1
ATOM 5869 O O . ALA B 1 301 ? -43.907 -34.259 4.273 1.00 36.05 282 ALA B O 1
ATOM 5871 N N . ALA B 1 302 ? -43.485 -33.987 2.073 1.00 37.49 283 ALA B N 1
ATOM 5872 C CA . ALA B 1 302 ? -44.752 -33.268 1.817 1.00 39.40 283 ALA B CA 1
ATOM 5873 C C . ALA B 1 302 ? -45.947 -34.150 2.122 1.00 41.23 283 ALA B C 1
ATOM 5874 O O . ALA B 1 302 ? -46.962 -33.653 2.562 1.00 44.03 283 ALA B O 1
ATOM 5876 N N . THR B 1 303 ? -45.839 -35.455 1.881 1.00 41.42 284 THR B N 1
ATOM 5877 C CA . THR B 1 303 ? -47.003 -36.333 1.985 1.00 42.14 284 THR B CA 1
ATOM 5878 C C . THR B 1 303 ? -46.963 -37.207 3.227 1.00 41.98 284 THR B C 1
ATOM 5879 O O . THR B 1 303 ? -47.977 -37.794 3.577 1.00 43.40 284 THR B O 1
ATOM 5883 N N . ARG B 1 304 ? -45.812 -37.308 3.894 1.00 39.60 285 ARG B N 1
ATOM 5884 C CA . ARG B 1 304 ? -45.665 -38.155 5.086 1.00 38.53 285 ARG B CA 1
ATOM 5885 C C . ARG B 1 304 ? -44.312 -38.015 5.807 1.00 37.34 285 ARG B C 1
ATOM 5886 O O . ARG B 1 304 ? -43.341 -37.439 5.276 1.00 36.63 285 ARG B O 1
ATOM 5894 N N . VAL B 1 305 ? -44.211 -38.596 6.993 1.00 36.61 286 VAL B N 1
ATOM 5895 C CA . VAL B 1 305 ? -42.909 -38.627 7.659 1.00 35.58 286 VAL B CA 1
ATOM 5896 C C . VAL B 1 305 ? -42.230 -39.900 7.187 1.00 35.73 286 VAL B C 1
ATOM 5897 O O . VAL B 1 305 ? -42.854 -40.945 7.170 1.00 37.22 286 VAL B O 1
ATOM 5901 N N . VAL B 1 306 ? -40.955 -39.815 6.802 1.00 32.72 287 VAL B N 1
ATOM 5902 C CA . VAL B 1 306 ? -40.170 -40.978 6.410 1.00 30.75 287 VAL B CA 1
ATOM 5903 C C . VAL B 1 306 ? -39.349 -41.523 7.578 1.00 29.71 287 VAL B C 1
ATOM 5904 O O . VAL B 1 306 ? -38.678 -40.779 8.307 1.00 28.78 287 VAL B O 1
ATOM 5908 N N . GLU B 1 307 ? -39.361 -42.839 7.725 1.00 30.97 288 GLU B N 1
ATOM 5909 C CA . GLU B 1 307 ? -38.660 -43.458 8.849 1.00 31.35 288 GLU B CA 1
ATOM 5910 C C . GLU B 1 307 ? -37.377 -44.092 8.305 1.00 30.07 288 GLU B C 1
ATOM 5911 O O . GLU B 1 307 ? -37.449 -44.712 7.217 1.00 29.81 288 GLU B O 1
ATOM 5917 N N . PRO B 1 308 ? -36.247 -43.990 9.070 1.00 28.90 289 PRO B N 1
ATOM 5918 C CA . PRO B 1 308 ? -34.985 -44.531 8.560 1.00 28.26 289 PRO B CA 1
ATOM 5919 C C . PRO B 1 308 ? -35.037 -46.010 8.251 1.00 28.94 289 PRO B C 1
ATOM 5920 O O . PRO B 1 308 ? -34.312 -46.450 7.383 1.00 29.72 289 PRO B O 1
ATOM 5924 N N . GLY B 1 309 ? -35.877 -46.788 8.957 1.00 29.52 290 GLY B N 1
ATOM 5925 C CA . GLY B 1 309 ? -35.863 -48.241 8.763 1.00 30.54 290 GLY B CA 1
ATOM 5926 C C . GLY B 1 309 ? -36.678 -48.782 7.596 1.00 32.41 290 GLY B C 1
ATOM 5927 O O . GLY B 1 309 ? -36.744 -50.002 7.348 1.00 33.89 290 GLY B O 1
ATOM 5928 N N . GLU B 1 310 ? -37.316 -47.868 6.866 1.00 33.52 291 GLU B N 1
ATOM 5929 C CA . GLU B 1 310 ? -38.009 -48.208 5.624 1.00 33.52 291 GLU B CA 1
ATOM 5930 C C . GLU B 1 310 ? -36.978 -48.763 4.666 1.00 34.60 291 GLU B C 1
ATOM 5931 O O . GLU B 1 310 ? -35.901 -48.172 4.477 1.00 33.18 291 GLU B O 1
ATOM 5937 N N . GLU B 1 311 ? -37.298 -49.901 4.055 1.00 35.48 292 GLU B N 1
ATOM 5938 C CA . GLU B 1 311 ? -36.328 -50.619 3.213 1.00 36.24 292 GLU B CA 1
ATOM 5939 C C . GLU B 1 311 ? -35.961 -49.879 1.896 1.00 35.54 292 GLU B C 1
ATOM 5940 O O . GLU B 1 311 ? -34.827 -49.991 1.398 1.00 35.69 292 GLU B O 1
ATOM 5946 N N . ALA B 1 312 ? -36.927 -49.189 1.294 1.00 34.25 293 ALA B N 1
ATOM 5947 C CA . ALA B 1 312 ? -36.626 -48.466 0.060 1.00 33.89 293 ALA B CA 1
ATOM 5948 C C . ALA B 1 312 ? -35.751 -47.201 0.348 1.00 30.19 293 ALA B C 1
ATOM 5949 O O . ALA B 1 312 ? -36.041 -46.422 1.249 1.00 30.53 293 ALA B O 1
ATOM 5951 N N . PHE B 1 313 ? -34.649 -47.058 -0.369 1.00 29.37 294 PHE B N 1
ATOM 5952 C CA . PHE B 1 313 ? -33.777 -45.873 -0.242 1.00 28.07 294 PHE B CA 1
ATOM 5953 C C . PHE B 1 313 ? -34.498 -44.545 -0.521 1.00 26.94 294 PHE B C 1
ATOM 5954 O O . PHE B 1 313 ? -35.268 -44.449 -1.474 1.00 26.78 294 PHE B O 1
ATOM 5962 N N . THR B 1 314 ? -34.259 -43.526 0.310 1.00 26.98 295 THR B N 1
ATOM 5963 C CA . THR B 1 314 ? -34.644 -42.153 0.005 1.00 26.02 295 THR B CA 1
ATOM 5964 C C . THR B 1 314 ? -33.527 -41.283 0.506 1.00 24.29 295 THR B C 1
ATOM 5965 O O . THR B 1 314 ? -32.903 -41.615 1.510 1.00 24.19 295 THR B O 1
ATOM 5969 N N . GLY B 1 315 ? -33.269 -40.163 -0.161 1.00 23.77 296 GLY B N 1
ATOM 5970 C CA . GLY B 1 315 ? -32.318 -39.201 0.347 1.00 22.76 296 GLY B CA 1
ATOM 5971 C C . GLY B 1 315 ? -32.595 -37.826 -0.180 1.00 21.28 296 GLY B C 1
ATOM 5972 O O . GLY B 1 315 ? -33.390 -37.644 -1.091 1.00 20.99 296 GLY B O 1
ATOM 5973 N N . VAL B 1 316 ? -31.884 -36.870 0.398 1.00 20.38 297 VAL B N 1
ATOM 5974 C CA . VAL B 1 316 ? -32.061 -35.491 0.069 1.00 19.95 297 VAL B CA 1
ATOM 5975 C C . VAL B 1 316 ? -30.750 -34.822 -0.103 1.00 17.54 297 VAL B C 1
ATOM 5976 O O . VAL B 1 316 ? -29.815 -35.007 0.695 1.00 17.79 297 VAL B O 1
ATOM 5980 N N . VAL B 1 317 ? -30.673 -34.029 -1.149 1.00 19.28 298 VAL B N 1
ATOM 5981 C CA . VAL B 1 317 ? -29.513 -33.211 -1.440 1.00 19.43 298 VAL B CA 1
ATOM 5982 C C . VAL B 1 317 ? -29.479 -32.013 -0.486 1.00 19.43 298 VAL B C 1
ATOM 5983 O O . VAL B 1 317 ? -30.365 -31.184 -0.506 1.00 21.15 298 VAL B O 1
ATOM 5987 N N . PHE B 1 318 ? -28.371 -31.834 0.204 1.00 19.37 299 PHE B N 1
ATOM 5988 C CA . PHE B 1 318 ? -28.257 -30.641 1.047 1.00 20.11 299 PHE B CA 1
ATOM 5989 C C . PHE B 1 318 ? -27.144 -29.663 0.705 1.00 21.73 299 PHE B C 1
ATOM 5990 O O . PHE B 1 318 ? -27.156 -28.553 1.228 1.00 22.65 299 PHE B O 1
ATOM 5998 N N . LYS B 1 319 ? -26.242 -30.014 -0.198 1.00 21.09 300 LYS B N 1
ATOM 5999 C CA . LYS B 1 319 ? -25.109 -29.195 -0.524 1.00 23.53 300 LYS B CA 1
ATOM 6000 C C . LYS B 1 319 ? -24.623 -29.601 -1.911 1.00 23.62 300 LYS B C 1
ATOM 6001 O O . LYS B 1 319 ? -24.708 -30.807 -2.339 1.00 23.98 300 LYS B O 1
ATOM 6007 N N . ILE B 1 320 ? -24.144 -28.611 -2.674 1.00 23.74 301 ILE B N 1
ATOM 6008 C CA . ILE B 1 320 ? -23.628 -28.881 -3.979 1.00 25.40 301 ILE B CA 1
ATOM 6009 C C . ILE B 1 320 ? -22.331 -28.119 -4.049 1.00 30.11 301 ILE B C 1
ATOM 6010 O O . ILE B 1 320 ? -22.248 -26.944 -3.622 1.00 29.99 301 ILE B O 1
ATOM 6015 N N . GLN B 1 321 ? -21.303 -28.799 -4.550 1.00 32.22 302 GLN B N 1
ATOM 6016 C CA . GLN B 1 321 ? -20.018 -28.192 -4.505 1.00 36.79 302 GLN B CA 1
ATOM 6017 C C . GLN B 1 321 ? -19.523 -28.176 -5.927 1.00 38.88 302 GLN B C 1
ATOM 6018 O O . GLN B 1 321 ? -19.687 -29.181 -6.624 1.00 39.45 302 GLN B O 1
ATOM 6024 N N . ALA B 1 322 ? -18.958 -27.037 -6.366 1.00 42.01 303 ALA B N 1
ATOM 6025 C CA . ALA B 1 322 ? -18.612 -26.823 -7.789 1.00 45.47 303 ALA B CA 1
ATOM 6026 C C . ALA B 1 322 ? -17.134 -26.722 -8.118 1.00 47.76 303 ALA B C 1
ATOM 6027 O O . ALA B 1 322 ? -16.374 -27.588 -7.729 1.00 50.65 303 ALA B O 1
ATOM 6029 N N . ARG B 1 331 ? -21.982 -29.753 -9.393 1.00 42.62 312 ARG B N 1
ATOM 6030 C CA . ARG B 1 331 ? -20.976 -30.739 -9.845 1.00 41.99 312 ARG B CA 1
ATOM 6031 C C . ARG B 1 331 ? -20.846 -31.993 -8.961 1.00 38.15 312 ARG B C 1
ATOM 6032 O O . ARG B 1 331 ? -20.966 -33.071 -9.500 1.00 36.94 312 ARG B O 1
ATOM 6040 N N . MET B 1 332 ? -20.543 -31.855 -7.672 1.00 34.80 313 MET B N 1
ATOM 6041 C CA . MET B 1 332 ? -20.779 -32.948 -6.727 1.00 31.62 313 MET B CA 1
ATOM 6042 C C . MET B 1 332 ? -21.982 -32.584 -5.839 1.00 27.39 313 MET B C 1
ATOM 6043 O O . MET B 1 332 ? -21.913 -31.621 -5.074 1.00 28.36 313 MET B O 1
ATOM 6048 N N . ALA B 1 333 ? -23.046 -33.363 -5.897 1.00 26.44 314 ALA B N 1
ATOM 6049 C CA . ALA B 1 333 ? -24.208 -33.135 -4.971 1.00 22.83 314 ALA B CA 1
ATOM 6050 C C . ALA B 1 333 ? -24.079 -34.038 -3.755 1.00 23.01 314 ALA B C 1
ATOM 6051 O O . ALA B 1 333 ? -23.892 -35.252 -3.897 1.00 23.05 314 ALA B O 1
ATOM 6053 N N . PHE B 1 334 ? -24.170 -33.458 -2.560 1.00 20.83 315 PHE B N 1
ATOM 6054 C CA . PHE B 1 334 ? -24.127 -34.262 -1.358 1.00 20.26 315 PHE B CA 1
ATOM 6055 C C . PHE B 1 334 ? -25.536 -34.616 -0.879 1.00 21.63 315 PHE B C 1
ATOM 6056 O O . PHE B 1 334 ? -26.355 -33.750 -0.692 1.00 18.95 315 PHE B O 1
ATOM 6064 N N . LEU B 1 335 ? -25.749 -35.897 -0.662 1.00 18.52 316 LEU B N 1
ATOM 6065 C CA . LEU B 1 335 ? -27.046 -36.373 -0.198 1.00 19.82 316 LEU B CA 1
ATOM 6066 C C . LEU B 1 335 ? -26.963 -37.032 1.145 1.00 20.94 316 LEU B C 1
ATOM 6067 O O . LEU B 1 335 ? -26.030 -37.806 1.383 1.00 22.13 316 LEU B O 1
ATOM 6072 N N . ARG B 1 336 ? -27.901 -36.705 2.016 1.00 19.69 317 ARG B N 1
ATOM 6073 C CA . ARG B 1 336 ? -28.051 -37.412 3.284 1.00 21.18 317 ARG B CA 1
ATOM 6074 C C . ARG B 1 336 ? -29.018 -38.591 3.022 1.00 20.60 317 ARG B C 1
ATOM 6075 O O . ARG B 1 336 ? -30.061 -38.398 2.379 1.00 20.91 317 ARG B O 1
ATOM 6083 N N . ILE B 1 337 ? -28.677 -39.799 3.448 1.00 21.48 318 ILE B N 1
ATOM 6084 C CA . ILE B 1 337 ? -29.564 -40.936 3.284 1.00 22.42 318 ILE B CA 1
ATOM 6085 C C . ILE B 1 337 ? -30.616 -40.874 4.408 1.00 22.65 318 ILE B C 1
ATOM 6086 O O . ILE B 1 337 ? -30.232 -40.732 5.610 1.00 22.74 318 ILE B O 1
ATOM 6091 N N . CYS B 1 338 ? -31.909 -40.876 4.047 1.00 22.22 319 CYS B N 1
ATOM 6092 C CA . CYS B 1 338 ? -32.995 -40.731 5.057 1.00 24.77 319 CYS B CA 1
ATOM 6093 C C . CYS B 1 338 ? -33.602 -42.116 5.386 1.00 25.94 319 CYS B C 1
ATOM 6094 O O . CYS B 1 338 ? -34.011 -42.336 6.512 1.00 27.25 319 CYS B O 1
ATOM 6097 N N . SER B 1 339 ? -33.568 -43.035 4.432 1.00 25.71 320 SER B N 1
ATOM 6098 C CA . SER B 1 339 ? -34.022 -44.430 4.649 1.00 26.86 320 SER B CA 1
ATOM 6099 C C . SER B 1 339 ? -33.352 -45.402 3.691 1.00 27.13 320 SER B C 1
ATOM 6100 O O . SER B 1 339 ? -32.812 -44.995 2.688 1.00 24.82 320 SER B O 1
ATOM 6103 N N . GLY B 1 340 ? -33.502 -46.709 3.946 1.00 26.09 321 GLY B N 1
ATOM 6104 C CA . GLY B 1 340 ? -32.966 -47.762 3.059 1.00 27.83 321 GLY B CA 1
ATOM 6105 C C . GLY B 1 340 ? -31.455 -47.764 2.937 1.00 27.28 321 GLY B C 1
ATOM 6106 O O . GLY B 1 340 ? -30.782 -47.157 3.720 1.00 26.10 321 GLY B O 1
ATOM 6107 N N . THR B 1 341 ? -30.932 -48.435 1.917 1.00 28.40 322 THR B N 1
ATOM 6108 C CA . THR B 1 341 ? -29.505 -48.712 1.763 1.00 29.45 322 THR B CA 1
ATOM 6109 C C . THR B 1 341 ? -29.118 -48.210 0.400 1.00 29.32 322 THR B C 1
ATOM 6110 O O . THR B 1 341 ? -29.831 -48.497 -0.594 1.00 27.95 322 THR B O 1
ATOM 6114 N N . PHE B 1 342 ? -28.014 -47.470 0.344 1.00 28.10 323 PHE B N 1
ATOM 6115 C CA . PHE B 1 342 ? -27.442 -47.053 -0.922 1.00 28.54 323 PHE B CA 1
ATOM 6116 C C . PHE B 1 342 ? -26.378 -48.067 -1.410 1.00 30.50 323 PHE B C 1
ATOM 6117 O O . PHE B 1 342 ? -25.498 -48.431 -0.629 1.00 29.46 323 PHE B O 1
ATOM 6125 N N . THR B 1 343 ? -26.457 -48.534 -2.665 1.00 30.57 324 THR B N 1
ATOM 6126 C CA . THR B 1 343 ? -25.292 -49.176 -3.276 1.00 34.05 324 THR B CA 1
ATOM 6127 C C . THR B 1 343 ? -25.047 -48.548 -4.648 1.00 35.79 324 THR B C 1
ATOM 6128 O O . THR B 1 343 ? -25.990 -48.011 -5.251 1.00 34.24 324 THR B O 1
ATOM 6132 N N . ARG B 1 344 ? -23.796 -48.600 -5.123 1.00 37.52 325 ARG B N 1
ATOM 6133 C CA . ARG B 1 344 ? -23.379 -47.945 -6.384 1.00 41.05 325 ARG B CA 1
ATOM 6134 C C . ARG B 1 344 ? -24.153 -48.451 -7.586 1.00 41.94 325 ARG B C 1
ATOM 6135 O O . ARG B 1 344 ? -24.253 -47.739 -8.596 1.00 43.36 325 ARG B O 1
ATOM 6143 N N . GLY B 1 345 ? -24.625 -49.704 -7.544 1.00 42.61 326 GLY B N 1
ATOM 6144 C CA . GLY B 1 345 ? -25.327 -50.242 -8.708 1.00 43.26 326 GLY B CA 1
ATOM 6145 C C . GLY B 1 345 ? -26.778 -49.797 -8.918 1.00 42.50 326 GLY B C 1
ATOM 6146 O O . GLY B 1 345 ? -27.386 -50.161 -9.906 1.00 43.34 326 GLY B O 1
ATOM 6147 N N . MET B 1 346 ? -27.346 -49.017 -8.003 1.00 40.15 327 MET B N 1
ATOM 6148 C CA . MET B 1 346 ? -28.803 -48.876 -7.934 1.00 38.63 327 MET B CA 1
ATOM 6149 C C . MET B 1 346 ? -29.429 -47.844 -8.891 1.00 38.07 327 MET B C 1
ATOM 6150 O O . MET B 1 346 ? -28.754 -46.987 -9.430 1.00 38.22 327 MET B O 1
ATOM 6155 N N . ARG B 1 347 ? -30.726 -47.949 -9.100 1.00 37.14 328 ARG B N 1
ATOM 6156 C CA . ARG B 1 347 ? -31.419 -47.010 -10.000 1.00 37.66 328 ARG B CA 1
ATOM 6157 C C . ARG B 1 347 ? -32.259 -46.104 -9.090 1.00 35.28 328 ARG B C 1
ATOM 6158 O O . ARG B 1 347 ? -32.938 -46.598 -8.177 1.00 35.38 328 ARG B O 1
ATOM 6166 N N . LEU B 1 348 ? -32.127 -44.790 -9.269 1.00 32.98 329 LEU B N 1
ATOM 6167 C CA . LEU B 1 348 ? -32.809 -43.824 -8.449 1.00 30.31 329 LEU B CA 1
ATOM 6168 C C . LEU B 1 348 ? -33.759 -42.983 -9.308 1.00 30.17 329 LEU B C 1
ATOM 6169 O O . LEU B 1 348 ? -33.546 -42.804 -10.474 1.00 31.76 329 LEU B O 1
ATOM 6174 N N . LYS B 1 349 ? -34.805 -42.487 -8.696 1.00 28.60 330 LYS B N 1
ATOM 6175 C CA . LYS B 1 349 ? -35.747 -41.584 -9.337 1.00 29.16 330 LYS B CA 1
ATOM 6176 C C . LYS B 1 349 ? -35.379 -40.220 -8.885 1.00 27.28 330 LYS B C 1
ATOM 6177 O O . LYS B 1 349 ? -35.392 -39.953 -7.682 1.00 25.07 330 LYS B O 1
ATOM 6183 N N . HIS B 1 350 ? -35.037 -39.370 -9.860 1.00 26.97 331 HIS B N 1
ATOM 6184 C CA . HIS B 1 350 ? -34.810 -37.950 -9.598 1.00 27.93 331 HIS B CA 1
ATOM 6185 C C . HIS B 1 350 ? -36.129 -37.252 -9.837 1.00 27.86 331 HIS B C 1
ATOM 6186 O O . HIS B 1 350 ? -36.410 -36.920 -10.991 1.00 28.63 331 HIS B O 1
ATOM 6193 N N . HIS B 1 351 ? -36.944 -37.089 -8.792 1.00 26.93 332 HIS B N 1
ATOM 6194 C CA . HIS B 1 351 ? -38.330 -36.646 -8.987 1.00 29.62 332 HIS B CA 1
ATOM 6195 C C . HIS B 1 351 ? -38.500 -35.306 -9.612 1.00 30.36 332 HIS B C 1
ATOM 6196 O O . HIS B 1 351 ? -39.302 -35.173 -10.537 1.00 31.82 332 HIS B O 1
ATOM 6203 N N . ARG B 1 352 ? -37.702 -34.325 -9.205 1.00 28.91 333 ARG B N 1
ATOM 6204 C CA . ARG B 1 352 ? -37.871 -33.006 -9.813 1.00 29.58 333 ARG B CA 1
ATOM 6205 C C . ARG B 1 352 ? -37.684 -32.949 -11.343 1.00 31.21 333 ARG B C 1
ATOM 6206 O O . ARG B 1 352 ? -38.417 -32.235 -12.037 1.00 32.44 333 ARG B O 1
ATOM 6214 N N . THR B 1 353 ? -36.708 -33.676 -11.887 1.00 31.48 334 THR B N 1
ATOM 6215 C CA . THR B 1 353 ? -36.500 -33.650 -13.328 1.00 31.94 334 THR B CA 1
ATOM 6216 C C . THR B 1 353 ? -37.402 -34.663 -14.061 1.00 33.15 334 THR B C 1
ATOM 6217 O O . THR B 1 353 ? -37.509 -34.612 -15.281 1.00 33.41 334 THR B O 1
ATOM 6221 N N . GLY B 1 354 ? -38.036 -35.573 -13.331 1.00 33.59 335 GLY B N 1
ATOM 6222 C CA . GLY B 1 354 ? -38.748 -36.706 -13.930 1.00 33.94 335 GLY B CA 1
ATOM 6223 C C . GLY B 1 354 ? -37.841 -37.737 -14.580 1.00 34.38 335 GLY B C 1
ATOM 6224 O O . GLY B 1 354 ? -38.253 -38.406 -15.511 1.00 36.57 335 GLY B O 1
ATOM 6225 N N . LYS B 1 355 ? -36.598 -37.894 -14.146 1.00 31.90 336 LYS B N 1
ATOM 6226 C CA . LYS B 1 355 ? -35.718 -38.850 -14.808 1.00 33.10 336 LYS B CA 1
ATOM 6227 C C . LYS B 1 355 ? -35.277 -39.968 -13.866 1.00 32.62 336 LYS B C 1
ATOM 6228 O O . LYS B 1 355 ? -35.175 -39.733 -12.670 1.00 32.33 336 LYS B O 1
ATOM 6234 N N . ASP B 1 356 ? -34.998 -41.162 -14.391 1.00 33.85 337 ASP B N 1
ATOM 6235 C CA . ASP B 1 356 ? -34.226 -42.162 -13.638 1.00 35.99 337 ASP B CA 1
ATOM 6236 C C . ASP B 1 356 ? -32.736 -41.832 -13.785 1.00 37.36 337 ASP B C 1
ATOM 6237 O O . ASP B 1 356 ? -32.303 -41.388 -14.858 1.00 37.84 337 ASP B O 1
ATOM 6242 N N . VAL B 1 357 ? -31.935 -42.097 -12.748 1.00 35.51 338 VAL B N 1
ATOM 6243 C CA . VAL B 1 357 ? -30.502 -41.888 -12.883 1.00 36.88 338 VAL B CA 1
ATOM 6244 C C . VAL B 1 357 ? -29.731 -43.103 -12.360 1.00 37.73 338 VAL B C 1
ATOM 6245 O O . VAL B 1 357 ? -30.240 -43.795 -11.479 1.00 36.86 338 VAL B O 1
ATOM 6249 N N . THR B 1 358 ? -28.525 -43.352 -12.886 1.00 39.01 339 THR B N 1
ATOM 6250 C CA . THR B 1 358 ? -27.620 -44.300 -12.230 1.00 41.57 339 THR B CA 1
ATOM 6251 C C . THR B 1 358 ? -26.535 -43.533 -11.471 1.00 41.23 339 THR B C 1
ATOM 6252 O O . THR B 1 358 ? -26.329 -42.307 -11.668 1.00 40.84 339 THR B O 1
ATOM 6256 N N . VAL B 1 359 ? -25.907 -44.237 -10.557 1.00 39.76 340 VAL B N 1
ATOM 6257 C CA . VAL B 1 359 ? -25.052 -43.623 -9.564 1.00 39.41 340 VAL B CA 1
ATOM 6258 C C . VAL B 1 359 ? -23.776 -44.430 -9.445 1.00 40.81 340 VAL B C 1
ATOM 6259 O O . VAL B 1 359 ? -23.200 -44.586 -8.336 1.00 40.32 340 VAL B O 1
ATOM 6263 N N . ALA B 1 360 ? -23.322 -44.929 -10.596 1.00 40.52 341 ALA B N 1
ATOM 6264 C CA . ALA B 1 360 ? -22.169 -45.815 -10.607 1.00 42.32 341 ALA B CA 1
ATOM 6265 C C . ALA B 1 360 ? -20.958 -45.088 -10.056 1.00 40.83 341 ALA B C 1
ATOM 6266 O O . ALA B 1 360 ? -20.090 -45.708 -9.462 1.00 42.76 341 ALA B O 1
ATOM 6268 N N . ASN B 1 361 ? -20.889 -43.778 -10.258 1.00 39.93 342 ASN B N 1
ATOM 6269 C CA . ASN B 1 361 ? -19.667 -43.067 -9.888 1.00 40.98 342 ASN B CA 1
ATOM 6270 C C . ASN B 1 361 ? -19.810 -42.294 -8.588 1.00 39.12 342 ASN B C 1
ATOM 6271 O O . ASN B 1 361 ? -19.019 -41.386 -8.320 1.00 37.96 342 ASN B O 1
ATOM 6276 N N . ALA B 1 362 ? -20.788 -42.688 -7.770 1.00 37.67 343 ALA B N 1
ATOM 6277 C CA . ALA B 1 362 ? -21.015 -42.042 -6.487 1.00 35.50 343 ALA B CA 1
ATOM 6278 C C . ALA B 1 362 ? -19.807 -42.154 -5.581 1.00 35.89 343 ALA B C 1
ATOM 6279 O O . ALA B 1 362 ? -19.024 -43.134 -5.687 1.00 36.87 343 ALA B O 1
ATOM 6281 N N . THR B 1 363 ? -19.627 -41.136 -4.747 1.00 31.59 344 THR B N 1
ATOM 6282 C CA . THR B 1 363 ? -18.646 -41.139 -3.674 1.00 32.30 344 THR B CA 1
ATOM 6283 C C . THR B 1 363 ? -19.351 -41.642 -2.446 1.00 30.33 344 THR B C 1
ATOM 6284 O O . THR B 1 363 ? -20.334 -41.046 -1.970 1.00 28.63 344 THR B O 1
ATOM 6288 N N . ILE B 1 364 ? -18.871 -42.755 -1.926 1.00 30.42 345 ILE B N 1
ATOM 6289 C CA . ILE B 1 364 ? -19.450 -43.253 -0.703 1.00 30.51 345 ILE B CA 1
ATOM 6290 C C . ILE B 1 364 ? -18.436 -42.980 0.400 1.00 31.49 345 ILE B C 1
ATOM 6291 O O . ILE B 1 364 ? -17.455 -43.699 0.541 1.00 33.20 345 ILE B O 1
ATOM 6296 N N . PHE B 1 365 ? -18.709 -41.961 1.214 1.00 32.26 346 PHE B N 1
ATOM 6297 C CA . PHE B 1 365 ? -17.768 -41.558 2.281 1.00 34.74 346 PHE B CA 1
ATOM 6298 C C . PHE B 1 365 ? -17.785 -42.671 3.306 1.00 37.50 346 PHE B C 1
ATOM 6299 O O . PHE B 1 365 ? -18.858 -42.981 3.844 1.00 38.65 346 PHE B O 1
ATOM 6307 N N . MET B 1 366 ? -16.631 -43.261 3.554 1.00 38.94 347 MET B N 1
ATOM 6308 C CA . MET B 1 366 ? -16.474 -44.448 4.373 1.00 42.94 347 MET B CA 1
ATOM 6309 C C . MET B 1 366 ? -15.207 -44.318 5.228 1.00 44.41 347 MET B C 1
ATOM 6310 O O . MET B 1 366 ? -14.223 -43.730 4.803 1.00 45.84 347 MET B O 1
ATOM 6315 N N . ALA B 1 367 ? -15.258 -44.829 6.443 1.00 45.80 348 ALA B N 1
ATOM 6316 C CA . ALA B 1 367 ? -14.088 -44.848 7.306 1.00 49.21 348 ALA B CA 1
ATOM 6317 C C . ALA B 1 367 ? -12.972 -45.594 6.557 1.00 53.76 348 ALA B C 1
ATOM 6318 O O . ALA B 1 367 ? -13.272 -46.538 5.813 1.00 54.64 348 ALA B O 1
ATOM 6320 N N . GLN B 1 368 ? -11.712 -45.145 6.675 1.00 57.07 349 GLN B N 1
ATOM 6321 C CA . GLN B 1 368 ? -10.576 -45.873 6.041 1.00 61.65 349 GLN B CA 1
ATOM 6322 C C . GLN B 1 368 ? -10.505 -47.357 6.502 1.00 63.19 349 GLN B C 1
ATOM 6323 O O . GLN B 1 368 ? -10.105 -48.241 5.730 1.00 65.22 349 GLN B O 1
ATOM 6329 N N . ASP B 1 369 ? -10.931 -47.589 7.752 1.00 63.76 350 ASP B N 1
ATOM 6330 C CA . ASP B 1 369 ? -11.092 -48.914 8.417 1.00 65.81 350 ASP B CA 1
ATOM 6331 C C . ASP B 1 369 ? -11.977 -49.974 7.703 1.00 66.31 350 ASP B C 1
ATOM 6332 O O . ASP B 1 369 ? -11.471 -51.035 7.313 1.00 68.25 350 ASP B O 1
ATOM 6337 N N . ARG B 1 370 ? -13.288 -49.709 7.550 1.00 64.15 351 ARG B N 1
ATOM 6338 C CA . ARG B 1 370 ? -14.237 -50.785 7.180 1.00 62.97 351 ARG B CA 1
ATOM 6339 C C . ARG B 1 370 ? -14.089 -51.383 5.767 1.00 62.22 351 ARG B C 1
ATOM 6340 O O . ARG B 1 370 ? -13.683 -50.707 4.829 1.00 62.40 351 ARG B O 1
ATOM 6348 N N . THR B 1 371 ? -14.453 -52.654 5.644 1.00 60.76 352 THR B N 1
ATOM 6349 C CA . THR B 1 371 ? -13.859 -53.558 4.652 1.00 60.43 352 THR B CA 1
ATOM 6350 C C . THR B 1 371 ? -14.859 -54.306 3.769 1.00 58.84 352 THR B C 1
ATOM 6351 O O . THR B 1 371 ? -14.475 -54.909 2.762 1.00 61.13 352 THR B O 1
ATOM 6355 N N . GLY B 1 372 ? -16.125 -54.313 4.157 1.00 54.98 353 GLY B N 1
ATOM 6356 C CA . GLY B 1 372 ? -17.083 -55.201 3.487 1.00 52.04 353 GLY B CA 1
ATOM 6357 C C . GLY B 1 372 ? -17.605 -54.716 2.133 1.00 48.75 353 GLY B C 1
ATOM 6358 O O . GLY B 1 372 ? -16.900 -53.953 1.365 1.00 48.51 353 GLY B O 1
ATOM 6359 N N . VAL B 1 373 ? -18.896 -55.099 1.903 1.00 47.06 354 VAL B N 1
ATOM 6360 C CA . VAL B 1 373 ? -19.754 -54.563 0.798 1.00 45.63 354 VAL B CA 1
ATOM 6361 C C . VAL B 1 373 ? -19.842 -53.036 0.909 1.00 42.07 354 VAL B C 1
ATOM 6362 O O . VAL B 1 373 ? -19.981 -52.492 1.992 1.00 40.12 354 VAL B O 1
ATOM 6366 N N . GLU B 1 374 ? -19.723 -52.366 -0.230 1.00 41.94 355 GLU B N 1
ATOM 6367 C CA . GLU B 1 374 ? -19.718 -50.925 -0.251 1.00 39.25 355 GLU B CA 1
ATOM 6368 C C . GLU B 1 374 ? -21.176 -50.461 -0.303 1.00 37.06 355 GLU B C 1
ATOM 6369 O O . GLU B 1 374 ? -21.831 -50.500 -1.340 1.00 37.27 355 GLU B O 1
ATOM 6375 N N . GLU B 1 375 ? -21.697 -50.078 0.847 1.00 34.64 356 GLU B N 1
ATOM 6376 C CA . GLU B 1 375 ? -23.081 -49.689 0.950 1.00 34.43 356 GLU B CA 1
ATOM 6377 C C . GLU B 1 375 ? -23.110 -48.617 1.996 1.00 30.68 356 GLU B C 1
ATOM 6378 O O . GLU B 1 375 ? -22.206 -48.527 2.815 1.00 30.28 356 GLU B O 1
ATOM 6384 N N . ALA B 1 376 ? -24.156 -47.817 1.995 1.00 27.52 357 ALA B N 1
ATOM 6385 C CA . ALA B 1 376 ? -24.257 -46.757 2.983 1.00 25.53 357 ALA B CA 1
ATOM 6386 C C . ALA B 1 376 ? -25.663 -46.814 3.511 1.00 24.31 357 ALA B C 1
ATOM 6387 O O . ALA B 1 376 ? -26.595 -47.177 2.769 1.00 26.29 357 ALA B O 1
ATOM 6389 N N . PHE B 1 377 ? -25.792 -46.376 4.760 1.00 23.64 358 PHE B N 1
ATOM 6390 C CA . PHE B 1 377 ? -27.032 -46.504 5.524 1.00 23.69 358 PHE B CA 1
ATOM 6391 C C . PHE B 1 377 ? -27.611 -45.130 5.958 1.00 22.07 358 PHE B C 1
ATOM 6392 O O . PHE B 1 377 ? -26.994 -44.134 5.768 1.00 21.18 358 PHE B O 1
ATOM 6400 N N . PRO B 1 378 ? -28.825 -45.079 6.508 1.00 21.18 359 PRO B N 1
ATOM 6401 C CA . PRO B 1 378 ? -29.412 -43.822 6.956 1.00 21.22 359 PRO B CA 1
ATOM 6402 C C . PRO B 1 378 ? -28.492 -43.109 7.934 1.00 21.29 359 PRO B C 1
ATOM 6403 O O . PRO B 1 378 ? -27.818 -43.780 8.740 1.00 23.71 359 PRO B O 1
ATOM 6407 N N . GLY B 1 379 ? -28.372 -41.792 7.753 1.00 20.76 360 GLY B N 1
ATOM 6408 C CA . GLY B 1 379 ? -27.438 -41.066 8.495 1.00 21.78 360 GLY B CA 1
ATOM 6409 C C . GLY B 1 379 ? -26.121 -40.862 7.731 1.00 20.02 360 GLY B C 1
ATOM 6410 O O . GLY B 1 379 ? -25.412 -39.897 8.012 1.00 20.16 360 GLY B O 1
ATOM 6411 N N . ASP B 1 380 ? -25.790 -41.725 6.781 1.00 19.20 361 ASP B N 1
ATOM 6412 C CA . ASP B 1 380 ? -24.538 -41.560 6.017 1.00 19.82 361 ASP B CA 1
ATOM 6413 C C . ASP B 1 380 ? -24.760 -40.521 4.873 1.00 21.35 361 ASP B C 1
ATOM 6414 O O . ASP B 1 380 ? -25.924 -40.213 4.524 1.00 19.50 361 ASP B O 1
ATOM 6419 N N . ILE B 1 381 ? -23.656 -40.005 4.327 1.00 20.72 362 ILE B N 1
ATOM 6420 C CA . ILE B 1 381 ? -23.704 -39.044 3.232 1.00 20.29 362 ILE B CA 1
ATOM 6421 C C . ILE B 1 381 ? -23.097 -39.675 2.035 1.00 22.47 362 ILE B C 1
ATOM 6422 O O . ILE B 1 381 ? -22.120 -40.435 2.144 1.00 23.82 362 ILE B O 1
ATOM 6427 N N . ILE B 1 382 ? -23.692 -39.433 0.885 1.00 20.97 363 ILE B N 1
ATOM 6428 C CA . ILE B 1 382 ? -23.011 -39.826 -0.347 1.00 23.90 363 ILE B CA 1
ATOM 6429 C C . ILE B 1 382 ? -22.892 -38.627 -1.275 1.00 23.78 363 ILE B C 1
ATOM 6430 O O . ILE B 1 382 ? -23.667 -37.646 -1.140 1.00 22.52 363 ILE B O 1
ATOM 6435 N N . GLY B 1 383 ? -21.965 -38.716 -2.213 1.00 25.01 364 GLY B N 1
ATOM 6436 C CA . GLY B 1 383 ? -21.726 -37.654 -3.192 1.00 25.72 364 GLY B CA 1
ATOM 6437 C C . GLY B 1 383 ? -22.103 -38.171 -4.551 1.00 26.57 364 GLY B C 1
ATOM 6438 O O . GLY B 1 383 ? -21.638 -39.247 -4.942 1.00 26.46 364 GLY B O 1
ATOM 6439 N N . ILE B 1 384 ? -22.985 -37.442 -5.259 1.00 27.20 365 ILE B N 1
ATOM 6440 C CA . ILE B 1 384 ? -23.526 -37.834 -6.589 1.00 31.54 365 ILE B CA 1
ATOM 6441 C C . ILE B 1 384 ? -22.905 -36.842 -7.605 1.00 33.32 365 ILE B C 1
ATOM 6442 O O . ILE B 1 384 ? -23.180 -35.658 -7.524 1.00 32.34 365 ILE B O 1
ATOM 6447 N N . PRO B 1 385 ? -22.032 -37.310 -8.521 1.00 35.63 366 PRO B N 1
ATOM 6448 C CA . PRO B 1 385 ? -21.504 -36.346 -9.497 1.00 37.79 366 PRO B CA 1
ATOM 6449 C C . PRO B 1 385 ? -22.636 -36.015 -10.438 1.00 39.38 366 PRO B C 1
ATOM 6450 O O . PRO B 1 385 ? -23.454 -36.903 -10.792 1.00 39.70 366 PRO B O 1
ATOM 6454 N N . ASN B 1 386 ? -22.618 -34.763 -10.875 1.00 39.27 367 ASN B N 1
ATOM 6455 C CA . ASN B 1 386 ? -23.776 -34.051 -11.397 1.00 41.22 367 ASN B CA 1
ATOM 6456 C C . ASN B 1 386 ? -23.183 -33.201 -12.565 1.00 42.76 367 ASN B C 1
ATOM 6457 O O . ASN B 1 386 ? -22.108 -32.621 -12.402 1.00 41.11 367 ASN B O 1
ATOM 6462 N N . HIS B 1 387 ? -23.833 -33.175 -13.743 1.00 45.06 368 HIS B N 1
ATOM 6463 C CA . HIS B 1 387 ? -23.488 -32.212 -14.809 1.00 45.42 368 HIS B CA 1
ATOM 6464 C C . HIS B 1 387 ? -24.284 -30.881 -14.635 1.00 44.39 368 HIS B C 1
ATOM 6465 O O . HIS B 1 387 ? -24.678 -30.262 -15.600 1.00 44.25 368 HIS B O 1
ATOM 6472 N N . GLY B 1 388 ? -24.542 -30.470 -13.388 1.00 41.72 369 GLY B N 1
ATOM 6473 C CA . GLY B 1 388 ? -25.380 -29.282 -13.087 1.00 40.08 369 GLY B CA 1
ATOM 6474 C C . GLY B 1 388 ? -26.896 -29.438 -13.275 1.00 39.09 369 GLY B C 1
ATOM 6475 O O . GLY B 1 388 ? -27.580 -28.481 -13.671 1.00 38.96 369 GLY B O 1
ATOM 6476 N N . THR B 1 389 ? -27.396 -30.651 -13.012 1.00 36.41 370 THR B N 1
ATOM 6477 C CA . THR B 1 389 ? -28.817 -30.996 -13.113 1.00 34.86 370 THR B CA 1
ATOM 6478 C C . THR B 1 389 ? -29.490 -31.121 -11.722 1.00 32.67 370 THR B C 1
ATOM 6479 O O . THR B 1 389 ? -30.727 -31.322 -11.636 1.00 32.40 370 THR B O 1
ATOM 6483 N N . ILE B 1 390 ? -28.709 -30.984 -10.646 1.00 29.32 371 ILE B N 1
ATOM 6484 C CA . ILE B 1 390 ? -29.287 -31.186 -9.270 1.00 26.90 371 ILE B CA 1
ATOM 6485 C C . ILE B 1 390 ? -29.470 -29.821 -8.575 1.00 27.83 3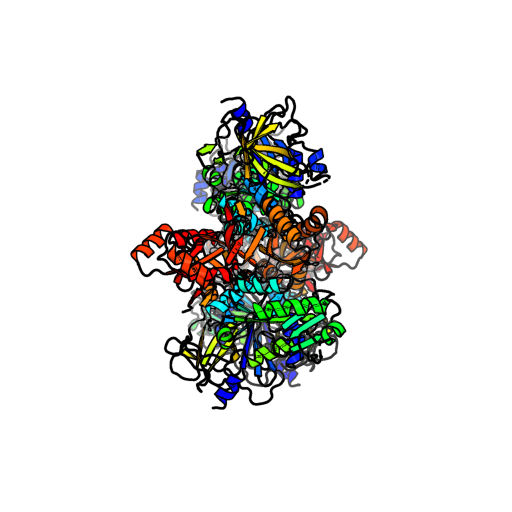71 ILE B C 1
ATOM 6486 O O . ILE B 1 390 ? -28.685 -28.931 -8.746 1.00 28.92 371 ILE B O 1
ATOM 6491 N N . LYS B 1 391 ? -30.512 -29.694 -7.770 1.00 24.97 372 LYS B N 1
ATOM 6492 C CA . LYS B 1 391 ? -30.840 -28.474 -7.059 1.00 25.49 372 LYS B CA 1
ATOM 6493 C C . LYS B 1 391 ? -30.837 -28.835 -5.547 1.00 23.72 372 LYS B C 1
ATOM 6494 O O . LYS B 1 391 ? -31.189 -29.964 -5.136 1.00 22.64 372 LYS B O 1
ATOM 6500 N N . ILE B 1 392 ? -30.486 -27.870 -4.710 1.00 22.74 373 ILE B N 1
ATOM 6501 C CA . ILE B 1 392 ? -30.578 -28.092 -3.266 1.00 23.31 373 ILE B CA 1
ATOM 6502 C C . ILE B 1 392 ? -31.989 -28.540 -2.885 1.00 24.04 373 ILE B C 1
ATOM 6503 O O . ILE B 1 392 ? -32.970 -27.996 -3.446 1.00 24.44 373 ILE B O 1
ATOM 6508 N N . GLY B 1 393 ? -32.080 -29.518 -1.983 1.00 22.83 374 GLY B N 1
ATOM 6509 C CA . GLY B 1 393 ? -33.349 -30.099 -1.509 1.00 22.61 374 GLY B CA 1
ATOM 6510 C C . GLY B 1 393 ? -33.934 -31.172 -2.405 1.00 23.93 374 GLY B C 1
ATOM 6511 O O . GLY B 1 393 ? -34.957 -31.736 -2.056 1.00 26.82 374 GLY B O 1
ATOM 6512 N N . ASP B 1 394 ? -33.325 -31.476 -3.556 1.00 22.31 375 ASP B N 1
ATOM 6513 C CA . ASP B 1 394 ? -33.845 -32.550 -4.439 1.00 22.87 375 ASP B CA 1
ATOM 6514 C C . ASP B 1 394 ? -33.922 -33.871 -3.700 1.00 22.88 375 ASP B C 1
ATOM 6515 O O . ASP B 1 394 ? -33.002 -34.257 -2.971 1.00 22.67 375 ASP B O 1
ATOM 6520 N N . THR B 1 395 ? -35.019 -34.558 -3.902 1.00 22.58 376 THR B N 1
ATOM 6521 C CA . THR B 1 395 ? -35.235 -35.807 -3.279 1.00 23.82 376 THR B CA 1
ATOM 6522 C C . THR B 1 395 ? -35.027 -36.899 -4.315 1.00 25.05 376 THR B C 1
ATOM 6523 O O . THR B 1 395 ? -35.550 -36.811 -5.454 1.00 24.51 376 THR B O 1
ATOM 6527 N N . PHE B 1 396 ? -34.276 -37.942 -3.910 1.00 24.62 377 PHE B N 1
ATOM 6528 C CA . PHE B 1 396 ? -34.052 -39.122 -4.755 1.00 24.05 377 PHE B CA 1
ATOM 6529 C C . PHE B 1 396 ? -34.648 -40.356 -4.036 1.00 24.61 377 PHE B C 1
ATOM 6530 O O . PHE B 1 396 ? -34.479 -40.521 -2.819 1.00 23.14 377 PHE B O 1
ATOM 6538 N N . THR B 1 397 ? -35.313 -41.243 -4.783 1.00 25.02 378 THR B N 1
ATOM 6539 C CA . THR B 1 397 ? -35.836 -42.440 -4.146 1.00 26.53 378 THR B CA 1
ATOM 6540 C C . THR B 1 397 ? -35.537 -43.683 -4.989 1.00 29.27 378 THR B C 1
ATOM 6541 O O . THR B 1 397 ? -35.318 -43.601 -6.210 1.00 29.60 378 THR B O 1
ATOM 6545 N N . GLU B 1 398 ? -35.569 -44.833 -4.336 1.00 28.99 379 GLU B N 1
ATOM 6546 C CA . GLU B 1 398 ? -35.546 -46.110 -5.064 1.00 32.29 379 GLU B CA 1
ATOM 6547 C C . GLU B 1 398 ? -36.950 -46.480 -5.555 1.00 34.46 379 GLU B C 1
ATOM 6548 O O . GLU B 1 398 ? -37.105 -47.086 -6.627 1.00 34.70 379 GLU B O 1
ATOM 6554 N N . SER B 1 399 ? -37.986 -46.162 -4.777 1.00 35.44 380 SER B N 1
ATOM 6555 C CA . SER B 1 399 ? -39.338 -46.566 -5.216 1.00 38.79 380 SER B CA 1
ATOM 6556 C C . SER B 1 399 ? -39.906 -45.549 -6.191 1.00 39.46 380 SER B C 1
ATOM 6557 O O . SER B 1 399 ? -39.425 -44.409 -6.298 1.00 38.42 380 SER B O 1
ATOM 6560 N N . LYS B 1 400 ? -40.977 -45.944 -6.867 1.00 40.97 381 LYS B N 1
ATOM 6561 C CA . LYS B 1 400 ? -41.676 -45.024 -7.743 1.00 43.52 381 LYS B CA 1
ATOM 6562 C C . LYS B 1 400 ? -42.453 -43.955 -7.000 1.00 43.69 381 LYS B C 1
ATOM 6563 O O . LYS B 1 400 ? -42.833 -42.963 -7.609 1.00 44.11 381 LYS B O 1
ATOM 6569 N N . GLU B 1 401 ? -42.648 -44.137 -5.692 1.00 43.59 382 GLU B N 1
ATOM 6570 C CA . GLU B 1 401 ? -43.394 -43.184 -4.869 1.00 44.16 382 GLU B CA 1
ATOM 6571 C C . GLU B 1 401 ? -42.821 -41.778 -5.054 1.00 42.14 382 GLU B C 1
ATOM 6572 O O . GLU B 1 401 ? -41.609 -41.592 -4.923 1.00 40.00 382 GLU B O 1
ATOM 6578 N N . VAL B 1 402 ? -43.676 -40.799 -5.323 1.00 41.78 383 VAL B N 1
ATOM 6579 C CA . VAL B 1 402 ? -43.219 -39.421 -5.416 1.00 40.34 383 VAL B CA 1
ATOM 6580 C C . VAL B 1 402 ? -43.096 -38.866 -3.987 1.00 40.36 383 VAL B C 1
ATOM 6581 O O . VAL B 1 402 ? -44.073 -38.818 -3.250 1.00 40.84 383 VAL B O 1
ATOM 6585 N N . LEU B 1 403 ? -41.875 -38.517 -3.594 1.00 37.63 384 LEU B N 1
ATOM 6586 C CA . LEU B 1 403 ? -41.613 -37.981 -2.273 1.00 37.34 384 LEU B CA 1
ATOM 6587 C C . LEU B 1 403 ? -40.887 -36.685 -2.451 1.00 34.93 384 LEU B C 1
ATOM 6588 O O . LEU B 1 403 ? -40.105 -36.518 -3.384 1.00 33.03 384 LEU B O 1
ATOM 6593 N N . LYS B 1 404 ? -41.136 -35.765 -1.541 1.00 34.20 385 LYS B N 1
ATOM 6594 C CA . LYS B 1 404 ? -40.426 -34.512 -1.563 1.00 32.04 385 LYS B CA 1
ATOM 6595 C C . LYS B 1 404 ? -40.121 -34.173 -0.140 1.00 31.57 385 LYS B C 1
ATOM 6596 O O . LYS B 1 404 ? -41.030 -33.874 0.647 1.00 31.60 385 LYS B O 1
ATOM 6602 N N . PHE B 1 405 ? -38.836 -34.209 0.217 1.00 28.94 386 PHE B N 1
ATOM 6603 C CA . PHE B 1 405 ? -38.466 -33.883 1.563 1.00 29.98 386 PHE B CA 1
ATOM 6604 C C . PHE B 1 405 ? -38.631 -32.417 1.803 1.00 29.72 386 PHE B C 1
ATOM 6605 O O . PHE B 1 405 ? -38.374 -31.620 0.911 1.00 28.45 386 PHE B O 1
ATOM 6613 N N . VAL B 1 406 ? -38.993 -32.058 3.025 1.00 29.71 387 VAL B N 1
ATOM 6614 C CA . VAL B 1 406 ? -39.224 -30.664 3.341 1.00 32.74 387 VAL B CA 1
ATOM 6615 C C . VAL B 1 406 ? -38.303 -30.244 4.479 1.00 33.49 387 VAL B C 1
ATOM 6616 O O . VAL B 1 406 ? -37.633 -31.076 5.075 1.00 33.17 387 VAL B O 1
ATOM 6620 N N . GLY B 1 407 ? -38.223 -28.953 4.775 1.00 34.67 388 GLY B N 1
ATOM 6621 C CA . GLY B 1 407 ? -37.306 -28.526 5.814 1.00 33.70 388 GLY B CA 1
ATOM 6622 C C . GLY B 1 407 ? -35.886 -28.297 5.390 1.00 33.82 388 GLY B C 1
ATOM 6623 O O . GLY B 1 407 ? -34.977 -28.330 6.219 1.00 35.27 388 GLY B O 1
ATOM 6624 N N . ILE B 1 408 ? -35.643 -28.058 4.119 1.00 32.68 389 ILE B N 1
ATOM 6625 C CA . ILE B 1 408 ? -34.354 -27.500 3.745 1.00 30.96 389 ILE B CA 1
ATOM 6626 C C . ILE B 1 408 ? -34.700 -26.127 3.131 1.00 30.54 389 ILE B C 1
ATOM 6627 O O . ILE B 1 408 ? -35.219 -26.021 2.021 1.00 31.95 389 ILE B O 1
ATOM 6632 N N . PRO B 1 409 ? -34.452 -25.066 3.897 1.00 27.29 390 PRO B N 1
ATOM 6633 C CA . PRO B 1 409 ? -34.908 -23.769 3.409 1.00 26.37 390 PRO B CA 1
ATOM 6634 C C . PRO B 1 409 ? -33.703 -22.956 2.918 1.00 23.77 390 PRO B C 1
ATOM 6635 O O . PRO B 1 409 ? -32.573 -23.406 3.093 1.00 24.09 390 PRO B O 1
ATOM 6639 N N . ASN B 1 410 ? -33.948 -21.793 2.319 1.00 23.20 391 ASN B N 1
ATOM 6640 C CA . ASN B 1 410 ? -32.936 -20.732 2.213 1.00 22.37 391 ASN B CA 1
ATOM 6641 C C . ASN B 1 410 ? -33.057 -19.986 3.535 1.00 21.93 391 ASN B C 1
ATOM 6642 O O . ASN B 1 410 ? -34.156 -19.971 4.193 1.00 21.62 391 ASN B O 1
ATOM 6647 N N . PHE B 1 411 ? -31.942 -19.392 3.933 1.00 18.62 392 PHE B N 1
ATOM 6648 C CA . PHE B 1 411 ? -31.841 -18.664 5.191 1.00 19.76 392 PHE B CA 1
ATOM 6649 C C . PHE B 1 411 ? -31.646 -17.205 4.850 1.00 21.24 392 PHE B C 1
ATOM 6650 O O . PHE B 1 411 ? -30.969 -16.903 3.880 1.00 20.21 392 PHE B O 1
ATOM 6658 N N . ALA B 1 412 ? -32.155 -16.290 5.690 1.00 21.10 393 ALA B N 1
ATOM 6659 C CA . ALA B 1 412 ? -32.129 -14.896 5.384 1.00 24.16 393 ALA B CA 1
ATOM 6660 C C . ALA B 1 412 ? -30.675 -14.463 5.322 1.00 23.74 393 ALA B C 1
ATOM 6661 O O . ALA B 1 412 ? -29.997 -14.613 6.301 1.00 23.89 393 ALA B O 1
ATOM 6663 N N . PRO B 1 413 ? -30.268 -13.917 4.185 1.00 23.47 394 PRO B N 1
ATOM 6664 C CA . PRO B 1 413 ? -28.920 -13.416 4.007 1.00 25.95 394 PRO B CA 1
ATOM 6665 C C . PRO B 1 413 ? -28.731 -12.106 4.826 1.00 25.73 394 PRO B C 1
ATOM 6666 O O . PRO B 1 413 ? -29.690 -11.382 5.009 1.00 25.32 394 PRO B O 1
ATOM 6670 N N . GLU B 1 414 ? -27.478 -11.753 5.113 1.00 22.99 395 GLU B N 1
ATOM 6671 C CA . GLU B 1 414 ? -27.228 -10.472 5.812 1.00 24.11 395 GLU B CA 1
ATOM 6672 C C . GLU B 1 414 ? -26.323 -9.538 4.985 1.00 24.10 395 GLU B C 1
ATOM 6673 O O . GLU B 1 414 ? -26.010 -8.440 5.456 1.00 25.07 395 GLU B O 1
ATOM 6679 N N . HIS B 1 415 ? -25.912 -9.965 3.782 1.00 21.22 396 HIS B N 1
ATOM 6680 C CA . HIS B 1 415 ? -25.021 -9.181 2.958 1.00 19.97 396 HIS B CA 1
ATOM 6681 C C . HIS B 1 415 ? -25.616 -9.106 1.580 1.00 19.08 396 HIS B C 1
ATOM 6682 O O . HIS B 1 415 ? -26.004 -10.126 1.036 1.00 18.60 396 HIS B O 1
ATOM 6689 N N . PHE B 1 416 ? -25.657 -7.914 1.015 1.00 18.89 397 PHE B N 1
ATOM 6690 C CA . PHE B 1 416 ? -26.409 -7.722 -0.242 1.00 17.59 397 PHE B CA 1
ATOM 6691 C C . PHE B 1 416 ? -25.567 -6.849 -1.164 1.00 19.18 397 PHE B C 1
ATOM 6692 O O . PHE B 1 416 ? -24.865 -5.926 -0.710 1.00 20.63 397 PHE B O 1
ATOM 6700 N N . ARG B 1 417 ? -25.679 -7.107 -2.469 1.00 19.50 398 ARG B N 1
ATOM 6701 C CA . ARG B 1 417 ? -25.027 -6.243 -3.428 1.00 20.52 398 ARG B CA 1
ATOM 6702 C C . ARG B 1 417 ? -25.890 -6.186 -4.677 1.00 19.24 398 ARG B C 1
ATOM 6703 O O . ARG B 1 417 ? -26.555 -7.188 -5.044 1.00 21.17 398 ARG B O 1
ATOM 6711 N N . ARG B 1 418 ? -25.814 -5.076 -5.378 1.00 20.61 399 ARG B N 1
ATOM 6712 C CA . ARG B 1 418 ? -26.435 -5.019 -6.699 1.00 22.08 399 ARG B CA 1
ATOM 6713 C C . ARG B 1 418 ? -25.424 -5.484 -7.757 1.00 24.88 399 ARG B C 1
ATOM 6714 O O . ARG B 1 418 ? -24.263 -5.100 -7.698 1.00 25.73 399 ARG B O 1
ATOM 6722 N N . VAL B 1 419 ? -25.900 -6.252 -8.748 1.00 24.29 400 VAL B N 1
ATOM 6723 C CA . VAL B 1 419 ? -25.034 -6.673 -9.857 1.00 26.76 400 VAL B CA 1
ATOM 6724 C C . VAL B 1 419 ? -25.158 -5.741 -11.026 1.00 30.33 400 VAL B C 1
ATOM 6725 O O . VAL B 1 419 ? -26.256 -5.363 -11.389 1.00 29.32 400 VAL B O 1
ATOM 6729 N N . ARG B 1 420 ? -24.015 -5.388 -11.611 1.00 30.36 401 ARG B N 1
ATOM 6730 C CA . ARG B 1 420 ? -23.986 -4.546 -12.801 1.00 36.13 401 ARG B CA 1
ATOM 6731 C C . ARG B 1 420 ? -23.170 -5.284 -13.836 1.00 36.13 401 ARG B C 1
ATOM 6732 O O . ARG B 1 420 ? -22.215 -5.980 -13.519 1.00 35.50 401 ARG B O 1
ATOM 6740 N N . LEU B 1 421 ? -23.573 -5.114 -15.071 1.00 39.42 402 LEU B N 1
ATOM 6741 C CA . LEU B 1 421 ? -22.974 -5.806 -16.169 1.00 43.58 402 LEU B CA 1
ATOM 6742 C C . LEU B 1 421 ? -22.326 -4.754 -17.067 1.00 46.28 402 LEU B C 1
ATOM 6743 O O . LEU B 1 421 ? -23.005 -3.836 -17.495 1.00 47.44 402 LEU B O 1
ATOM 6748 N N . LYS B 1 422 ? -21.027 -4.857 -17.348 1.00 49.04 403 LYS B N 1
ATOM 6749 C CA . LYS B 1 422 ? -20.380 -3.951 -18.326 1.00 53.23 403 LYS B CA 1
ATOM 6750 C C . LYS B 1 422 ? -20.870 -4.123 -19.760 1.00 53.51 403 LYS B C 1
ATOM 6751 O O . LYS B 1 422 ? -21.101 -3.139 -20.446 1.00 55.85 403 LYS B O 1
ATOM 6757 N N . ASN B 1 423 ? -20.969 -5.376 -20.205 1.00 51.46 404 ASN B N 1
ATOM 6758 C CA . ASN B 1 423 ? -21.461 -5.702 -21.543 1.00 52.13 404 ASN B CA 1
ATOM 6759 C C . ASN B 1 423 ? -22.970 -5.935 -21.513 1.00 50.70 404 ASN B C 1
ATOM 6760 O O . ASN B 1 423 ? -23.443 -6.999 -21.073 1.00 48.11 404 ASN B O 1
ATOM 6765 N N . PRO B 1 424 ? -23.729 -4.957 -22.019 1.00 51.92 405 PRO B N 1
ATOM 6766 C CA . PRO B 1 424 ? -25.172 -5.112 -22.107 1.00 51.41 405 PRO B CA 1
ATOM 6767 C C . PRO B 1 424 ? -25.577 -6.366 -22.934 1.00 50.67 405 PRO B C 1
ATOM 6768 O O . PRO B 1 424 ? -26.633 -6.936 -22.642 1.00 50.95 405 PRO B O 1
ATOM 6772 N N . LEU B 1 425 ? -24.742 -6.802 -23.899 1.00 51.22 406 LEU B N 1
ATOM 6773 C CA . LEU B 1 425 ? -25.016 -8.008 -24.730 1.00 50.98 406 LEU B CA 1
ATOM 6774 C C . LEU B 1 425 ? -25.070 -9.358 -23.956 1.00 48.84 406 LEU B C 1
ATOM 6775 O O . LEU B 1 425 ? -25.432 -10.391 -24.522 1.00 49.70 406 LEU B O 1
ATOM 6780 N N . LYS B 1 426 ? -24.695 -9.345 -22.684 1.00 44.76 407 LYS B N 1
ATOM 6781 C CA . LYS B 1 426 ? -24.607 -10.577 -21.897 1.00 42.77 407 LYS B CA 1
ATOM 6782 C C . LYS B 1 426 ? -25.755 -10.718 -20.889 1.00 39.21 407 LYS B C 1
ATOM 6783 O O . LYS B 1 426 ? -25.692 -11.568 -19.985 1.00 38.17 407 LYS B O 1
ATOM 6789 N N . ALA B 1 427 ? -26.798 -9.878 -21.008 1.00 38.14 408 ALA B N 1
ATOM 6790 C CA . ALA B 1 427 ? -27.872 -9.856 -20.012 1.00 36.40 408 ALA B CA 1
ATOM 6791 C C . ALA B 1 427 ? -28.528 -11.254 -19.877 1.00 35.27 408 ALA B C 1
ATOM 6792 O O . ALA B 1 427 ? -28.893 -11.673 -18.768 1.00 31.97 408 ALA B O 1
ATOM 6794 N N . LYS B 1 428 ? -28.690 -11.940 -21.020 1.00 37.58 409 LYS B N 1
ATOM 6795 C CA . LYS B 1 428 ? -29.377 -13.243 -20.989 1.00 38.23 409 LYS B CA 1
ATOM 6796 C C . LYS B 1 428 ? -28.518 -14.254 -20.237 1.00 36.98 409 LYS B C 1
ATOM 6797 O O . LYS B 1 428 ? -29.037 -15.017 -19.402 1.00 36.19 409 LYS B O 1
ATOM 6803 N N . GLN B 1 429 ? -27.216 -14.228 -20.533 1.00 37.63 410 GLN B N 1
ATOM 6804 C CA . GLN B 1 429 ? -26.268 -15.163 -19.920 1.00 37.58 410 GLN B CA 1
ATOM 6805 C C . GLN B 1 429 ? -26.200 -14.897 -18.408 1.00 33.73 410 GLN B C 1
ATOM 6806 O O . GLN B 1 429 ? -26.087 -15.838 -17.599 1.00 32.51 410 GLN B O 1
ATOM 6812 N N . LEU B 1 430 ? -26.274 -13.627 -18.010 1.00 32.54 411 LEU B N 1
ATOM 6813 C CA . LEU B 1 430 ? -26.246 -13.253 -16.590 1.00 32.61 411 LEU B CA 1
ATOM 6814 C C . LEU B 1 430 ? -27.419 -13.874 -15.827 1.00 30.91 411 LEU B C 1
ATOM 6815 O O . LEU B 1 430 ? -27.245 -14.427 -14.754 1.00 29.02 411 LEU B O 1
ATOM 6820 N N . GLN B 1 431 ? -28.600 -13.813 -16.428 1.00 32.18 412 GLN B N 1
ATOM 6821 C CA . GLN B 1 431 ? -29.766 -14.320 -15.703 1.00 31.45 412 GLN B CA 1
ATOM 6822 C C . GLN B 1 431 ? -29.739 -15.854 -15.637 1.00 31.43 412 GLN B C 1
ATOM 6823 O O . GLN B 1 431 ? -30.120 -16.424 -14.616 1.00 32.55 412 GLN B O 1
ATOM 6829 N N . LYS B 1 432 ? -29.300 -16.484 -16.728 1.00 32.05 413 LYS B N 1
ATOM 6830 C CA . LYS B 1 432 ? -29.111 -17.921 -16.810 1.00 32.02 413 LYS B CA 1
ATOM 6831 C C . LYS B 1 432 ? -28.141 -18.354 -15.697 1.00 31.56 413 LYS B C 1
ATOM 6832 O O . LYS B 1 432 ? -28.398 -19.336 -14.951 1.00 30.65 413 LYS B O 1
ATOM 6838 N N . GLY B 1 433 ? -26.980 -17.690 -15.667 1.00 30.24 414 GLY B N 1
ATOM 6839 C CA . GLY B 1 433 ? -25.944 -17.998 -14.675 1.00 28.70 414 GLY B CA 1
ATOM 6840 C C . GLY B 1 433 ? -26.441 -17.792 -13.263 1.00 25.76 414 GLY B C 1
ATOM 6841 O O . GLY B 1 433 ? -26.243 -18.604 -12.377 1.00 26.68 414 GLY B O 1
ATOM 6842 N N . LEU B 1 434 ? -27.104 -16.683 -13.036 1.00 25.53 415 LEU B N 1
ATOM 6843 C CA . LEU B 1 434 ? -27.564 -16.438 -11.675 1.00 23.81 415 LEU B CA 1
ATOM 6844 C C . LEU B 1 434 ? -28.636 -17.404 -11.237 1.00 24.83 415 LEU B C 1
ATOM 6845 O O . LEU B 1 434 ? -28.656 -17.872 -10.091 1.00 25.02 415 LEU B O 1
ATOM 6850 N N . GLU B 1 435 ? -29.521 -17.727 -12.155 1.00 26.15 416 GLU B N 1
ATOM 6851 C CA . GLU B 1 435 ? -30.578 -18.682 -11.810 1.00 26.99 416 GLU B CA 1
ATOM 6852 C C . GLU B 1 435 ? -30.050 -20.054 -11.450 1.00 27.40 416 GLU B C 1
ATOM 6853 O O . GLU B 1 435 ? -30.498 -20.665 -10.467 1.00 28.34 416 GLU B O 1
ATOM 6859 N N . GLN B 1 436 ? -29.029 -20.502 -12.185 1.00 27.29 417 GLN B N 1
ATOM 6860 C CA . GLN B 1 436 ? -28.387 -21.801 -11.920 1.00 28.09 417 GLN B CA 1
ATOM 6861 C C . GLN B 1 436 ? -27.641 -21.750 -10.614 1.00 27.99 417 GLN B C 1
ATOM 6862 O O . GLN B 1 436 ? -27.775 -22.681 -9.784 1.00 28.84 417 GLN B O 1
ATOM 6868 N N . LEU B 1 437 ? -26.917 -20.648 -10.365 1.00 25.92 418 LEU B N 1
ATOM 6869 C CA . LEU B 1 437 ? -26.109 -20.556 -9.159 1.00 26.77 418 LEU B CA 1
ATOM 6870 C C . LEU B 1 437 ? -27.017 -20.505 -7.930 1.00 25.37 418 LEU B C 1
ATOM 6871 O O . LEU B 1 437 ? -26.701 -21.056 -6.854 1.00 26.85 418 LEU B O 1
ATOM 6876 N N . ALA B 1 438 ? -28.186 -19.889 -8.119 1.00 27.81 419 ALA B N 1
ATOM 6877 C CA . ALA B 1 438 ? -29.214 -19.868 -7.086 1.00 27.67 419 ALA B CA 1
ATOM 6878 C C . ALA B 1 438 ? -29.823 -21.255 -6.805 1.00 28.28 419 ALA B C 1
ATOM 6879 O O . ALA B 1 438 ? -29.950 -21.636 -5.652 1.00 29.06 419 ALA B O 1
ATOM 6881 N N . GLU B 1 439 ? -30.119 -22.053 -7.831 1.00 30.36 420 GLU B N 1
ATOM 6882 C CA . GLU B 1 439 ? -30.521 -23.454 -7.607 1.00 29.92 420 GLU B CA 1
ATOM 6883 C C . GLU B 1 439 ? -29.520 -24.324 -6.797 1.00 31.42 420 GLU B C 1
ATOM 6884 O O . GLU B 1 439 ? -29.965 -25.147 -5.974 1.00 30.90 420 GLU B O 1
ATOM 6890 N N . GLU B 1 440 ? -28.212 -24.123 -7.031 1.00 28.50 421 GLU B N 1
ATOM 6891 C CA . GLU B 1 440 ? -27.146 -24.848 -6.355 1.00 30.81 421 GLU B CA 1
ATOM 6892 C C . GLU B 1 440 ? -26.748 -24.255 -5.015 1.00 28.74 421 GLU B C 1
ATOM 6893 O O . GLU B 1 440 ? -25.823 -24.773 -4.372 1.00 30.68 421 GLU B O 1
ATOM 6899 N N . GLY B 1 441 ? -27.442 -23.163 -4.605 1.00 27.02 422 GLY B N 1
ATOM 6900 C CA . GLY B 1 441 ? -27.294 -22.594 -3.282 1.00 26.95 422 GLY B CA 1
ATOM 6901 C C . GLY B 1 441 ? -26.090 -21.649 -3.245 1.00 26.05 422 GLY B C 1
ATOM 6902 O O . GLY B 1 441 ? -25.612 -21.246 -2.132 1.00 27.81 422 GLY B O 1
ATOM 6903 N N . ALA B 1 442 ? -25.569 -21.252 -4.417 1.00 25.55 423 ALA B N 1
ATOM 6904 C CA . ALA B 1 442 ? -24.372 -20.406 -4.388 1.00 24.46 423 ALA B CA 1
ATOM 6905 C C . ALA B 1 442 ? -24.643 -18.955 -3.935 1.00 23.38 423 ALA B C 1
ATOM 6906 O O . ALA B 1 442 ? -23.782 -18.269 -3.360 1.00 22.36 423 ALA B O 1
ATOM 6908 N N . VAL B 1 443 ? -25.893 -18.525 -4.122 1.00 22.16 424 VAL B N 1
ATOM 6909 C CA . VAL B 1 443 ? -26.350 -17.157 -3.762 1.00 20.54 424 VAL B CA 1
ATOM 6910 C C . VAL B 1 443 ? -27.870 -17.090 -3.836 1.00 20.87 424 VAL B C 1
ATOM 6911 O O . VAL B 1 443 ? -28.518 -17.992 -4.387 1.00 20.72 424 VAL B O 1
ATOM 6915 N N . GLN B 1 444 ? -28.452 -16.053 -3.241 1.00 20.07 425 GLN B N 1
ATOM 6916 C CA . GLN B 1 444 ? -29.886 -15.819 -3.389 1.00 18.06 425 GLN B CA 1
ATOM 6917 C C . GLN B 1 444 ? -30.061 -14.605 -4.259 1.00 18.98 425 GLN B C 1
ATOM 6918 O O . GLN B 1 444 ? -29.207 -13.722 -4.298 1.00 20.13 425 GLN B O 1
ATOM 6924 N N . LEU B 1 445 ? -31.151 -14.609 -5.011 1.00 18.35 426 LEU B N 1
ATOM 6925 C CA . LEU B 1 445 ? -31.423 -13.547 -5.943 1.00 19.72 426 LEU B CA 1
ATOM 6926 C C . LEU B 1 445 ? -32.702 -12.841 -5.551 1.00 20.39 426 LEU B C 1
ATOM 6927 O O . LEU B 1 445 ? -33.694 -13.502 -5.304 1.00 22.43 426 LEU B O 1
ATOM 6932 N N . PHE B 1 446 ? -32.718 -11.507 -5.561 1.00 18.98 427 PHE B N 1
ATOM 6933 C CA . PHE B 1 446 ? -33.944 -10.757 -5.256 1.00 17.11 427 PHE B CA 1
ATOM 6934 C C . PHE B 1 446 ? -34.140 -9.743 -6.334 1.00 20.18 427 PHE B C 1
ATOM 6935 O O . PHE B 1 446 ? -33.167 -9.027 -6.755 1.00 18.78 427 PHE B O 1
ATOM 6943 N N . ARG B 1 447 ? -35.360 -9.711 -6.833 1.00 19.19 428 ARG B N 1
ATOM 6944 C CA . ARG B 1 447 ? -35.753 -8.779 -7.935 1.00 22.32 428 ARG B CA 1
ATOM 6945 C C . ARG B 1 447 ? -36.741 -7.787 -7.347 1.00 22.47 428 ARG B C 1
ATOM 6946 O O . ARG B 1 447 ? -37.885 -8.125 -7.174 1.00 22.04 428 ARG B O 1
ATOM 6954 N N . PRO B 1 448 ? -36.304 -6.562 -7.028 1.00 22.34 429 PRO B N 1
ATOM 6955 C CA . PRO B 1 448 ? -37.182 -5.556 -6.464 1.00 22.77 429 PRO B CA 1
ATOM 6956 C C . PRO B 1 448 ? -38.390 -5.340 -7.391 1.00 24.64 429 PRO B C 1
ATOM 6957 O O . PRO B 1 448 ? -38.277 -5.376 -8.613 1.00 24.52 429 PRO B O 1
ATOM 6961 N N . LEU B 1 449 ? -39.537 -5.092 -6.775 1.00 23.63 430 LEU B N 1
ATOM 6962 C CA . LEU B 1 449 ? -40.751 -4.752 -7.481 1.00 26.56 430 LEU B CA 1
ATOM 6963 C C . LEU B 1 449 ? -40.642 -3.427 -8.252 1.00 29.15 430 LEU B C 1
ATOM 6964 O O . LEU B 1 449 ? -41.276 -3.267 -9.271 1.00 31.04 430 LEU B O 1
ATOM 6969 N N . VAL B 1 450 ? -39.878 -2.470 -7.745 1.00 29.53 431 VAL B N 1
ATOM 6970 C CA . VAL B 1 450 ? -39.863 -1.115 -8.313 1.00 32.70 431 VAL B CA 1
ATOM 6971 C C . VAL B 1 450 ? -38.760 -0.895 -9.377 1.00 34.81 431 VAL B C 1
ATOM 6972 O O . VAL B 1 450 ? -38.627 0.224 -9.887 1.00 36.16 431 VAL B O 1
ATOM 6976 N N . ASN B 1 451 ? -37.986 -1.935 -9.729 1.00 34.08 432 ASN B N 1
ATOM 6977 C CA . ASN B 1 451 ? -36.948 -1.805 -10.765 1.00 34.68 432 ASN B CA 1
ATOM 6978 C C . ASN B 1 451 ? -36.567 -3.148 -11.397 1.00 35.04 432 ASN B C 1
ATOM 6979 O O . ASN B 1 451 ? -37.176 -4.189 -11.093 1.00 33.79 432 ASN B O 1
ATOM 6984 N N . ASN B 1 452 ? -35.567 -3.122 -12.276 1.00 34.71 433 ASN B N 1
ATOM 6985 C CA . ASN B 1 452 ? -35.062 -4.308 -12.936 1.00 35.73 433 ASN B CA 1
ATOM 6986 C C . ASN B 1 452 ? -33.739 -4.855 -12.363 1.00 34.45 433 ASN B C 1
ATOM 6987 O O . ASN B 1 452 ? -33.091 -5.698 -13.011 1.00 34.33 433 ASN B O 1
ATOM 6992 N N . ASP B 1 453 ? -33.320 -4.374 -11.193 1.00 33.70 434 ASP B N 1
ATOM 6993 C CA . ASP B 1 453 ? -32.014 -4.757 -10.637 1.00 31.89 434 ASP B CA 1
ATOM 6994 C C . ASP B 1 453 ? -32.013 -6.208 -10.177 1.00 29.86 434 ASP B C 1
ATOM 6995 O O . ASP B 1 453 ? -33.043 -6.736 -9.806 1.00 30.26 434 ASP B O 1
ATOM 7000 N N . TYR B 1 454 ? -30.856 -6.838 -10.228 1.00 28.12 435 TYR B N 1
ATOM 7001 C CA . TYR B 1 454 ? -30.664 -8.135 -9.564 1.00 27.38 435 TYR B CA 1
ATOM 7002 C C . TYR B 1 454 ? -29.958 -7.792 -8.262 1.00 24.56 435 TYR B C 1
ATOM 7003 O O . TYR B 1 454 ? -28.894 -7.254 -8.344 1.00 22.74 435 TYR B O 1
ATOM 7012 N N . ILE B 1 455 ? -30.578 -8.070 -7.107 1.00 21.92 436 ILE B N 1
ATOM 7013 C CA . ILE B 1 455 ? -29.923 -7.830 -5.807 1.00 19.93 436 ILE B CA 1
ATOM 7014 C C . ILE B 1 455 ? -29.505 -9.203 -5.304 1.00 20.27 436 ILE B C 1
ATOM 7015 O O . ILE B 1 455 ? -30.329 -10.114 -5.274 1.00 21.09 436 ILE B O 1
ATOM 7020 N N . LEU B 1 456 ? -28.218 -9.390 -5.074 1.00 18.55 437 LEU B N 1
ATOM 7021 C CA . LEU B 1 456 ? -27.767 -10.693 -4.618 1.00 20.36 437 LEU B CA 1
ATOM 7022 C C . LEU B 1 456 ? -27.711 -10.697 -3.094 1.00 20.77 437 LEU B C 1
ATOM 7023 O O . LEU B 1 456 ? -27.210 -9.722 -2.527 1.00 21.97 437 LEU B O 1
ATOM 7028 N N . GLY B 1 457 ? -28.180 -11.784 -2.469 1.00 19.48 438 GLY B N 1
ATOM 7029 C CA . GLY B 1 457 ? -28.023 -11.942 -0.997 1.00 18.47 438 GLY B CA 1
ATOM 7030 C C . GLY B 1 457 ? -27.077 -13.082 -0.646 1.00 20.46 438 GLY B C 1
ATOM 7031 O O . GLY B 1 457 ? -27.238 -14.188 -1.135 1.00 20.14 438 GLY B O 1
ATOM 7032 N N . ALA B 1 458 ? -26.118 -12.807 0.229 1.00 19.03 439 ALA B N 1
ATOM 7033 C CA . ALA B 1 458 ? -25.180 -13.842 0.693 1.00 19.51 439 ALA B CA 1
ATOM 7034 C C . ALA B 1 458 ? -25.244 -13.960 2.187 1.00 22.17 439 ALA B C 1
ATOM 7035 O O . ALA B 1 458 ? -25.288 -12.931 2.907 1.00 19.81 439 ALA B O 1
ATOM 7037 N N . VAL B 1 459 ? -25.130 -15.196 2.659 1.00 21.97 440 VAL B N 1
ATOM 7038 C CA . VAL B 1 459 ? -24.963 -15.424 4.083 1.00 22.66 440 VAL B CA 1
ATOM 7039 C C . VAL B 1 459 ? -23.544 -15.064 4.480 1.00 24.02 440 VAL B C 1
ATOM 7040 O O . VAL B 1 459 ? -23.291 -14.499 5.555 1.00 26.29 440 VAL B O 1
ATOM 7044 N N . GLY B 1 460 ? -22.601 -15.401 3.627 1.00 24.33 441 GLY B N 1
ATOM 7045 C CA . GLY B 1 460 ? -21.193 -15.088 3.882 1.00 24.61 441 GLY B CA 1
ATOM 7046 C C . GLY B 1 460 ? -20.652 -14.258 2.731 1.00 25.87 441 GLY B C 1
ATOM 7047 O O . GLY B 1 460 ? -20.931 -14.578 1.567 1.00 22.27 441 GLY B O 1
ATOM 7048 N N . VAL B 1 461 ? -19.813 -13.254 3.016 1.00 27.73 442 VAL B N 1
ATOM 7049 C CA . VAL B 1 461 ? -19.416 -12.321 1.929 1.00 29.02 442 VAL B CA 1
ATOM 7050 C C . VAL B 1 461 ? -18.564 -12.929 0.848 1.00 30.84 442 VAL B C 1
ATOM 7051 O O . VAL B 1 461 ? -18.564 -12.403 -0.301 1.00 30.78 442 VAL B O 1
ATOM 7055 N N . LEU B 1 462 ? -17.821 -14.000 1.171 1.00 31.49 443 LEU B N 1
ATOM 7056 C CA . LEU B 1 462 ? -16.962 -14.644 0.158 1.00 33.45 443 LEU B CA 1
ATOM 7057 C C . LEU B 1 462 ? -17.778 -15.248 -0.976 1.00 32.65 443 LEU B C 1
ATOM 7058 O O . LEU B 1 462 ? -17.256 -15.480 -2.075 1.00 32.72 443 LEU B O 1
ATOM 7063 N N . GLN B 1 463 ? -19.058 -15.518 -0.710 1.00 29.67 444 GLN B N 1
ATOM 7064 C CA . GLN B 1 463 ? -19.917 -16.047 -1.742 1.00 28.69 444 GLN B CA 1
ATOM 7065 C C . GLN B 1 463 ? -19.918 -15.105 -2.954 1.00 28.06 444 GLN B C 1
ATOM 7066 O O . GLN B 1 463 ? -20.128 -15.566 -4.070 1.00 25.70 444 GLN B O 1
ATOM 7072 N N . PHE B 1 464 ? -19.800 -13.799 -2.718 1.00 25.23 445 PHE B N 1
ATOM 7073 C CA . PHE B 1 464 ? -19.878 -12.840 -3.823 1.00 26.47 445 PHE B CA 1
ATOM 7074 C C . PHE B 1 464 ? -18.693 -13.060 -4.780 1.00 27.95 445 PHE B C 1
ATOM 7075 O O . PHE B 1 464 ? -18.862 -12.873 -5.955 1.00 27.82 445 PHE B O 1
ATOM 7083 N N . ASP B 1 465 ? -17.532 -13.410 -4.235 1.00 30.33 446 ASP B N 1
ATOM 7084 C CA . ASP B 1 465 ? -16.317 -13.641 -5.034 1.00 32.12 446 ASP B CA 1
ATOM 7085 C C . ASP B 1 465 ? -16.502 -14.883 -5.888 1.00 31.96 446 ASP B C 1
ATOM 7086 O O . ASP B 1 465 ? -16.151 -14.907 -7.067 1.00 32.48 446 ASP B O 1
ATOM 7091 N N . VAL B 1 466 ? -17.035 -15.926 -5.260 1.00 32.58 447 VAL B N 1
ATOM 7092 C CA . VAL B 1 466 ? -17.329 -17.209 -5.933 1.00 31.32 447 VAL B CA 1
ATOM 7093 C C . VAL B 1 466 ? -18.306 -16.932 -7.106 1.00 29.69 447 VAL B C 1
ATOM 7094 O O . VAL B 1 466 ? -18.087 -17.411 -8.209 1.00 29.95 447 VAL B O 1
ATOM 7098 N N . ILE B 1 467 ? -19.402 -16.176 -6.852 1.00 26.98 448 ILE B N 1
ATOM 7099 C CA . ILE B 1 467 ? -20.348 -15.825 -7.957 1.00 24.07 448 ILE B CA 1
ATOM 7100 C C . ILE B 1 467 ? -19.647 -15.130 -9.139 1.00 26.31 448 ILE B C 1
ATOM 7101 O O . ILE B 1 467 ? -19.887 -15.487 -10.281 1.00 26.17 448 ILE B O 1
ATOM 7106 N N . VAL B 1 468 ? -18.819 -14.124 -8.852 1.00 26.42 449 VAL B N 1
ATOM 7107 C CA . VAL B 1 468 ? -18.075 -13.442 -9.927 1.00 27.55 449 VAL B CA 1
ATOM 7108 C C . VAL B 1 468 ? -17.284 -14.452 -10.744 1.00 29.62 449 VAL B C 1
ATOM 7109 O O . VAL B 1 468 ? -17.364 -14.474 -11.984 1.00 29.21 449 VAL B O 1
ATOM 7113 N N . ALA B 1 469 ? -16.520 -15.312 -10.058 1.00 30.06 450 ALA B N 1
ATOM 7114 C CA . ALA B 1 469 ? -15.663 -16.300 -10.757 1.00 32.34 450 ALA B CA 1
ATOM 7115 C C . ALA B 1 469 ? -16.472 -17.252 -11.625 1.00 31.97 450 ALA B C 1
ATOM 7116 O O . ALA B 1 469 ? -16.077 -17.536 -12.762 1.00 33.95 450 ALA B O 1
ATOM 7118 N N . ARG B 1 470 ? -17.537 -17.821 -11.065 1.00 29.81 451 ARG B N 1
ATOM 7119 C CA . ARG B 1 470 ? -18.339 -18.814 -11.776 1.00 29.96 451 ARG B CA 1
ATOM 7120 C C . ARG B 1 470 ? -19.117 -18.183 -12.970 1.00 30.01 451 ARG B C 1
ATOM 7121 O O . ARG B 1 470 ? -19.199 -18.785 -14.032 1.00 30.21 451 ARG B O 1
ATOM 7129 N N . LEU B 1 471 ? -19.599 -16.944 -12.819 1.00 27.31 452 LEU B N 1
ATOM 7130 C CA . LEU B 1 471 ? -20.180 -16.235 -13.973 1.00 27.42 452 LEU B CA 1
ATOM 7131 C C . LEU B 1 471 ? -19.180 -16.034 -15.103 1.00 29.76 452 LEU B C 1
ATOM 7132 O O . LEU B 1 471 ? -19.505 -16.224 -16.293 1.00 30.70 452 LEU B O 1
ATOM 7137 N N . ALA B 1 472 ? -17.957 -15.657 -14.738 1.00 29.74 453 ALA B N 1
ATOM 7138 C CA . ALA B 1 472 ? -16.915 -15.450 -15.758 1.00 33.92 453 ALA B CA 1
ATOM 7139 C C . ALA B 1 472 ? -16.537 -16.782 -16.405 1.00 35.41 453 ALA B C 1
ATOM 7140 O O . ALA B 1 472 ? -16.549 -16.931 -17.640 1.00 36.37 453 ALA B O 1
ATOM 7142 N N . ASP B 1 473 ? -16.150 -17.726 -15.560 1.00 35.48 454 ASP B N 1
ATOM 7143 C CA . ASP B 1 473 ? -15.712 -19.070 -16.040 1.00 40.10 454 ASP B CA 1
ATOM 7144 C C . ASP B 1 473 ? -16.803 -19.901 -16.777 1.00 40.38 454 ASP B C 1
ATOM 7145 O O . ASP B 1 473 ? -16.501 -20.511 -17.793 1.00 40.55 454 ASP B O 1
ATOM 7150 N N . GLU B 1 474 ? -18.042 -19.932 -16.267 1.00 37.54 455 GLU B N 1
ATOM 7151 C CA . GLU B 1 474 ? -19.081 -20.817 -16.818 1.00 38.60 455 GLU B CA 1
ATOM 7152 C C . GLU B 1 474 ? -20.109 -20.153 -17.730 1.00 38.46 455 GLU B C 1
ATOM 7153 O O . GLU B 1 474 ? -20.747 -20.831 -18.542 1.00 39.39 455 GLU B O 1
ATOM 7159 N N . TYR B 1 475 ? -20.275 -18.840 -17.589 1.00 35.03 456 TYR B N 1
ATOM 7160 C CA . TYR B 1 475 ? -21.257 -18.134 -18.347 1.00 34.93 456 TYR B CA 1
ATOM 7161 C C . TYR B 1 475 ? -20.677 -17.030 -19.242 1.00 37.24 456 TYR B C 1
ATOM 7162 O O . TYR B 1 475 ? -21.387 -16.489 -20.084 1.00 39.42 456 TYR B O 1
ATOM 7171 N N . GLY B 1 476 ? -19.391 -16.744 -19.073 1.00 36.56 457 GLY B N 1
ATOM 7172 C CA . GLY B 1 476 ? -18.665 -15.752 -19.877 1.00 38.97 457 GLY B CA 1
ATOM 7173 C C . GLY B 1 476 ? -19.153 -14.347 -19.628 1.00 37.09 457 GLY B C 1
ATOM 7174 O O . GLY B 1 476 ? -19.077 -13.499 -20.517 1.00 37.83 457 GLY B O 1
ATOM 7175 N N . VAL B 1 477 ? -19.645 -14.108 -18.415 1.00 35.33 458 VAL B N 1
ATOM 7176 C CA . VAL B 1 477 ? -20.186 -12.804 -18.027 1.00 35.88 458 VAL B CA 1
ATOM 7177 C C . VAL B 1 477 ? -19.216 -12.201 -17.013 1.00 36.40 458 VAL B C 1
ATOM 7178 O O . VAL B 1 477 ? -18.831 -12.883 -16.031 1.00 33.88 458 VAL B O 1
ATOM 7182 N N . ASP B 1 478 ? -18.835 -10.936 -17.229 1.00 37.67 459 ASP B N 1
ATOM 7183 C CA . ASP B 1 478 ? -18.027 -10.182 -16.276 1.00 39.06 459 ASP B CA 1
ATOM 7184 C C . ASP B 1 478 ? -19.001 -9.249 -15.533 1.00 37.69 459 ASP B C 1
ATOM 7185 O O . ASP B 1 478 ? -19.567 -8.298 -16.122 1.00 39.37 459 ASP B O 1
ATOM 7190 N N . ALA B 1 479 ? -19.225 -9.618 -14.283 1.00 33.63 460 ALA B N 1
ATOM 7191 C CA . ALA B 1 479 ? -20.109 -8.957 -13.328 1.00 33.00 460 ALA B CA 1
ATOM 7192 C C . ALA B 1 479 ? -19.328 -8.104 -12.338 1.00 31.52 460 ALA B C 1
ATOM 7193 O O . ALA B 1 479 ? -18.239 -8.506 -11.893 1.00 33.23 460 ALA B O 1
ATOM 7195 N N . VAL B 1 480 ? -19.914 -6.971 -11.972 1.00 30.21 461 VAL B N 1
ATOM 7196 C CA . VAL B 1 480 ? -19.350 -6.045 -11.013 1.00 29.25 461 VAL B CA 1
ATOM 7197 C C . VAL B 1 480 ? -20.462 -5.829 -9.984 1.00 28.28 461 VAL B C 1
ATOM 7198 O O . VAL B 1 480 ? -21.672 -5.872 -10.315 1.00 27.43 461 VAL B O 1
ATOM 7202 N N . TYR B 1 481 ? -20.063 -5.547 -8.763 1.00 26.69 462 TYR B N 1
ATOM 7203 C CA . TYR B 1 481 ? -21.050 -5.228 -7.723 1.00 26.12 462 TYR B CA 1
ATOM 7204 C C . TYR B 1 481 ? -21.107 -3.751 -7.362 1.00 27.56 462 TYR B C 1
ATOM 7205 O O . TYR B 1 481 ? -20.124 -3.052 -7.445 1.00 26.68 462 TYR B O 1
ATOM 7214 N N . GLU B 1 482 ? -22.248 -3.356 -6.804 1.00 27.27 463 GLU B N 1
ATOM 7215 C CA . GLU B 1 482 ? -22.401 -2.051 -6.150 1.00 30.23 463 GLU B CA 1
ATOM 7216 C C . GLU B 1 482 ? -22.997 -2.278 -4.747 1.00 29.75 463 GLU B C 1
ATOM 7217 O O . GLU B 1 482 ? -23.823 -3.184 -4.544 1.00 29.76 463 GLU B O 1
ATOM 7223 N N . GLY B 1 483 ? -22.572 -1.483 -3.768 1.00 29.96 464 GLY B N 1
ATOM 7224 C CA . GLY B 1 483 ? -23.152 -1.618 -2.386 1.00 28.92 464 GLY B CA 1
ATOM 7225 C C . GLY B 1 483 ? -24.571 -1.051 -2.397 1.00 26.87 464 GLY B C 1
ATOM 7226 O O . GLY B 1 483 ? -24.912 -0.229 -3.267 1.00 27.70 464 GLY B O 1
ATOM 7227 N N . VAL B 1 484 ? -25.421 -1.543 -1.477 1.00 25.28 465 VAL B N 1
ATOM 7228 C CA . VAL B 1 484 ? -26.820 -1.142 -1.381 1.00 24.67 465 VAL B CA 1
ATOM 7229 C C . VAL B 1 484 ? -27.098 -0.891 0.101 1.00 24.49 465 VAL B C 1
ATOM 7230 O O . VAL B 1 484 ? -26.362 -1.376 0.955 1.00 22.96 465 VAL B O 1
ATOM 7234 N N . SER B 1 485 ? -28.182 -0.219 0.402 1.00 24.26 466 SER B N 1
ATOM 7235 C CA . SER B 1 485 ? -28.489 -0.017 1.820 1.00 26.11 466 SER B CA 1
ATOM 7236 C C . SER B 1 485 ? -28.915 -1.298 2.562 1.00 25.47 466 SER B C 1
ATOM 7237 O O . SER B 1 485 ? -28.877 -1.334 3.789 1.00 26.08 466 SER B O 1
ATOM 7240 N N . THR B 1 486 ? -29.311 -2.359 1.832 1.00 23.33 467 THR B N 1
ATOM 7241 C CA . THR B 1 486 ? -30.017 -3.495 2.448 1.00 20.75 467 THR B CA 1
ATOM 7242 C C . THR B 1 486 ? -29.037 -4.313 3.265 1.00 20.99 467 THR B C 1
ATOM 7243 O O . THR B 1 486 ? -27.959 -4.652 2.787 1.00 20.67 467 THR B O 1
ATOM 7247 N N . HIS B 1 487 ? -29.439 -4.692 4.471 1.00 19.72 468 HIS B N 1
ATOM 7248 C CA . HIS B 1 487 ? -28.682 -5.679 5.279 1.00 19.60 468 HIS B CA 1
ATOM 7249 C C . HIS B 1 487 ? -29.570 -6.771 5.833 1.00 21.26 468 HIS B C 1
ATOM 7250 O O . HIS B 1 487 ? -29.072 -7.680 6.526 1.00 22.12 468 HIS B O 1
ATOM 7257 N N . THR B 1 488 ? -30.866 -6.726 5.506 1.00 19.15 469 THR B N 1
ATOM 7258 C CA . THR B 1 488 ? -31.792 -7.594 6.217 1.00 20.50 469 THR B CA 1
ATOM 7259 C C . THR B 1 488 ? -32.862 -7.983 5.210 1.00 20.33 469 THR B C 1
ATOM 7260 O O . THR B 1 488 ? -33.381 -7.129 4.469 1.00 20.57 469 THR B O 1
ATOM 7264 N N . ALA B 1 489 ? -33.231 -9.256 5.221 1.00 19.57 470 ALA B N 1
ATOM 7265 C CA . ALA B 1 489 ? -34.354 -9.743 4.431 1.00 19.55 470 ALA B CA 1
ATOM 7266 C C . ALA B 1 489 ? -35.190 -10.678 5.240 1.00 20.17 470 ALA B C 1
ATOM 7267 O O . ALA B 1 489 ? -34.687 -11.413 6.100 1.00 21.73 470 ALA B O 1
ATOM 7269 N N . ARG B 1 490 ? -36.502 -10.590 5.013 1.00 18.14 471 ARG B N 1
ATOM 7270 C CA . ARG B 1 490 ? -37.430 -11.487 5.622 1.00 18.38 471 ARG B CA 1
ATOM 7271 C C . ARG B 1 490 ? -38.469 -11.872 4.602 1.00 18.22 471 ARG B C 1
ATOM 7272 O O . ARG B 1 490 ? -38.954 -11.021 3.879 1.00 19.28 471 ARG B O 1
ATOM 7280 N N . TRP B 1 491 ? -38.901 -13.120 4.639 1.00 17.58 472 TRP B N 1
ATOM 7281 C CA . TRP B 1 491 ? -39.988 -13.499 3.755 1.00 17.52 472 TRP B CA 1
ATOM 7282 C C . TRP B 1 491 ? -41.337 -13.237 4.424 1.00 18.20 472 TRP B C 1
ATOM 7283 O O . TRP B 1 491 ? -41.515 -13.582 5.586 1.00 20.47 472 TRP B O 1
ATOM 7294 N N . VAL B 1 492 ? -42.256 -12.623 3.697 1.00 18.47 473 VAL B N 1
ATOM 7295 C CA . VAL B 1 492 ? -43.506 -12.146 4.314 1.00 18.28 473 VAL B CA 1
ATOM 7296 C C . VAL B 1 492 ? -44.747 -12.947 3.881 1.00 19.18 473 VAL B C 1
ATOM 7297 O O . VAL B 1 492 ? -44.877 -13.410 2.726 1.00 18.48 473 VAL B O 1
ATOM 7301 N N . TYR B 1 493 ? -45.666 -13.081 4.829 1.00 20.96 474 TYR B N 1
ATOM 7302 C CA . TYR B 1 493 ? -46.860 -13.916 4.620 1.00 24.31 474 TYR B CA 1
ATOM 7303 C C . TYR B 1 493 ? -47.964 -13.229 5.421 1.00 26.27 474 TYR B C 1
ATOM 7304 O O . TYR B 1 493 ? -47.700 -12.618 6.508 1.00 24.33 474 TYR B O 1
ATOM 7313 N N . CYS B 1 494 ? -49.189 -13.360 4.933 1.00 29.18 475 CYS B N 1
ATOM 7314 C CA . CYS B 1 494 ? -50.325 -12.809 5.679 1.00 29.56 475 CYS B CA 1
ATOM 7315 C C . CYS B 1 494 ? -51.616 -13.426 5.218 1.00 32.10 475 CYS B C 1
ATOM 7316 O O . CYS B 1 494 ? -51.828 -13.578 4.053 1.00 32.49 475 CYS B O 1
ATOM 7319 N N . GLU B 1 495 ? -52.467 -13.746 6.183 1.00 35.35 476 GLU B N 1
ATOM 7320 C CA . GLU B 1 495 ? -53.735 -14.429 5.944 1.00 39.20 476 GLU B CA 1
ATOM 7321 C C . GLU B 1 495 ? -54.849 -13.452 5.597 1.00 39.44 476 GLU B C 1
ATOM 7322 O O . GLU B 1 495 ? -55.821 -13.810 4.936 1.00 41.59 476 GLU B O 1
ATOM 7328 N N . ASP B 1 496 ? -54.730 -12.237 6.103 1.00 39.41 477 ASP B N 1
ATOM 7329 C CA . ASP B 1 496 ? -55.723 -11.191 5.814 1.00 41.15 477 ASP B CA 1
ATOM 7330 C C . ASP B 1 496 ? -55.308 -10.541 4.490 1.00 40.30 477 ASP B C 1
ATOM 7331 O O . ASP B 1 496 ? -54.295 -9.838 4.389 1.00 37.62 477 ASP B O 1
ATOM 7336 N N . LYS B 1 497 ? -56.059 -10.837 3.443 1.00 41.68 478 LYS B N 1
ATOM 7337 C CA . LYS B 1 497 ? -55.716 -10.365 2.098 1.00 41.76 478 LYS B CA 1
ATOM 7338 C C . LYS B 1 497 ? -55.713 -8.825 2.043 1.00 41.03 478 LYS B C 1
ATOM 7339 O O . LYS B 1 497 ? -54.861 -8.216 1.396 1.00 39.02 478 LYS B O 1
ATOM 7345 N N . LYS B 1 498 ? -56.667 -8.218 2.745 1.00 39.76 479 LYS B N 1
ATOM 7346 C CA . LYS B 1 498 ? -56.745 -6.753 2.834 1.00 40.47 479 LYS B CA 1
ATOM 7347 C C . LYS B 1 498 ? -55.524 -6.111 3.489 1.00 37.32 479 LYS B C 1
ATOM 7348 O O . LYS B 1 498 ? -54.977 -5.147 2.955 1.00 38.84 479 LYS B O 1
ATOM 7354 N N . ILE B 1 499 ? -55.116 -6.617 4.650 1.00 35.68 480 ILE B N 1
ATOM 7355 C CA . ILE B 1 499 ? -53.942 -6.111 5.325 1.00 33.85 480 ILE B CA 1
ATOM 7356 C C . ILE B 1 499 ? -52.705 -6.302 4.409 1.00 30.53 480 ILE B C 1
ATOM 7357 O O . ILE B 1 499 ? -51.874 -5.399 4.211 1.00 30.12 480 ILE B O 1
ATOM 7362 N N . PHE B 1 500 ? -52.614 -7.489 3.836 1.00 29.79 481 PHE B N 1
ATOM 7363 C CA . PHE B 1 500 ? -51.426 -7.826 3.013 1.00 27.45 481 PHE B CA 1
ATOM 7364 C C . PHE B 1 500 ? -51.311 -6.899 1.817 1.00 27.74 481 PHE B C 1
ATOM 7365 O O . PHE B 1 500 ? -50.193 -6.426 1.540 1.00 26.04 481 PHE B O 1
ATOM 7373 N N . ALA B 1 501 ? -52.448 -6.638 1.124 1.00 29.29 482 ALA B N 1
ATOM 7374 C CA . ALA B 1 501 ? -52.514 -5.646 0.019 1.00 31.33 482 ALA B CA 1
ATOM 7375 C C . ALA B 1 501 ? -52.077 -4.250 0.479 1.00 31.26 482 ALA B C 1
ATOM 7376 O O . ALA B 1 501 ? -51.222 -3.620 -0.153 1.00 32.81 482 ALA B O 1
ATOM 7378 N N . ASP B 1 502 ? -52.547 -3.844 1.630 1.00 31.87 483 ASP B N 1
ATOM 7379 C CA . ASP B 1 502 ? -52.164 -2.542 2.235 1.00 32.98 483 ASP B CA 1
ATOM 7380 C C . ASP B 1 502 ? -50.637 -2.477 2.499 1.00 30.54 483 ASP B C 1
ATOM 7381 O O . ASP B 1 502 ? -49.968 -1.511 2.119 1.00 31.08 483 ASP B O 1
ATOM 7386 N N . PHE B 1 503 ? -50.122 -3.529 3.147 1.00 28.33 484 PHE B N 1
ATOM 7387 C CA . PHE B 1 503 ? -48.684 -3.738 3.354 1.00 27.55 484 PHE B CA 1
ATOM 7388 C C . PHE B 1 503 ? -47.913 -3.656 2.041 1.00 25.61 484 PHE B C 1
ATOM 7389 O O . PHE B 1 503 ? -46.884 -2.985 1.933 1.00 26.48 484 PHE B O 1
ATOM 7397 N N . GLN B 1 504 ? -48.379 -4.346 1.014 1.00 26.68 485 GLN B N 1
ATOM 7398 C CA . GLN B 1 504 ? -47.639 -4.379 -0.240 1.00 26.86 485 GLN B CA 1
ATOM 7399 C C . GLN B 1 504 ? -47.619 -3.054 -0.960 1.00 29.53 485 GLN B C 1
ATOM 7400 O O . GLN B 1 504 ? -46.633 -2.751 -1.659 1.00 27.82 485 GLN B O 1
ATOM 7406 N N . ASP B 1 505 ? -48.711 -2.297 -0.820 1.00 29.99 486 ASP B N 1
ATOM 7407 C CA . ASP B 1 505 ? -48.787 -0.891 -1.266 1.00 33.50 486 ASP B CA 1
ATOM 7408 C C . ASP B 1 505 ? -47.805 -0.020 -0.472 1.00 32.49 486 ASP B C 1
ATOM 7409 O O . ASP B 1 505 ? -46.911 0.563 -1.056 1.00 32.20 486 ASP B O 1
ATOM 7414 N N . TYR B 1 506 ? -47.944 0.039 0.860 1.00 33.10 487 TYR B N 1
ATOM 7415 C CA . TYR B 1 506 ? -47.120 0.943 1.645 1.00 34.21 487 TYR B CA 1
ATOM 7416 C C . TYR B 1 506 ? -45.645 0.577 1.471 1.00 32.24 487 TYR B C 1
ATOM 7417 O O . TYR B 1 506 ? -44.797 1.469 1.428 1.00 33.41 487 TYR B O 1
ATOM 7426 N N . HIS B 1 507 ? -45.317 -0.722 1.395 1.00 29.45 488 HIS B N 1
ATOM 7427 C CA . HIS B 1 507 ? -43.900 -1.111 1.402 1.00 28.31 488 HIS B CA 1
ATOM 7428 C C . HIS B 1 507 ? -43.406 -1.535 0.025 1.00 28.29 488 HIS B C 1
ATOM 7429 O O . HIS B 1 507 ? -42.408 -2.253 -0.134 1.00 26.05 488 HIS B O 1
ATOM 7436 N N . ARG B 1 508 ? -44.119 -1.074 -0.982 1.00 29.50 489 ARG B N 1
ATOM 7437 C CA . ARG B 1 508 ? -43.781 -1.447 -2.308 1.00 28.62 489 ARG B CA 1
ATOM 7438 C C . ARG B 1 508 ? -42.278 -1.254 -2.643 1.00 28.70 489 ARG B C 1
ATOM 7439 O O . ARG B 1 508 ? -41.647 -2.117 -3.282 1.00 27.63 489 ARG B O 1
ATOM 7447 N N . GLY B 1 509 ? -41.703 -0.155 -2.171 1.00 29.44 490 GLY B N 1
ATOM 7448 C CA . GLY B 1 509 ? -40.265 0.145 -2.429 1.00 30.47 490 GLY B CA 1
ATOM 7449 C C . GLY B 1 509 ? -39.215 -0.678 -1.659 1.00 29.11 490 GLY B C 1
ATOM 7450 O O . GLY B 1 509 ? -38.008 -0.638 -1.949 1.00 28.31 490 GLY B O 1
ATOM 7451 N N . GLU B 1 510 ? -39.704 -1.486 -0.725 1.00 25.92 491 GLU B N 1
ATOM 7452 C CA . GLU B 1 510 ? -38.893 -2.395 0.048 1.00 24.56 491 GLU B CA 1
ATOM 7453 C C . GLU B 1 510 ? -39.089 -3.886 -0.313 1.00 22.24 491 GLU B C 1
ATOM 7454 O O . GLU B 1 510 ? -38.462 -4.726 0.284 1.00 22.70 491 GLU B O 1
ATOM 7460 N N . LEU B 1 511 ? -39.951 -4.219 -1.261 1.00 20.92 492 LEU B N 1
ATOM 7461 C CA . LEU B 1 511 ? -40.263 -5.613 -1.525 1.00 19.87 492 LEU B CA 1
ATOM 7462 C C . LEU B 1 511 ? -39.557 -6.134 -2.755 1.00 20.02 492 LEU B C 1
ATOM 7463 O O . LEU B 1 511 ? -39.346 -5.375 -3.710 1.00 20.48 492 LEU B O 1
ATOM 7468 N N . ALA B 1 512 ? -39.342 -7.446 -2.798 1.00 19.43 493 ALA B N 1
ATOM 7469 C CA . ALA B 1 512 ? -38.631 -8.049 -3.935 1.00 18.61 493 ALA B CA 1
ATOM 7470 C C . ALA B 1 512 ? -39.117 -9.499 -4.025 1.00 19.28 493 ALA B C 1
ATOM 7471 O O . ALA B 1 512 ? -39.525 -10.096 -3.031 1.00 19.03 493 ALA B O 1
ATOM 7473 N N . VAL B 1 513 ? -39.096 -10.053 -5.221 1.00 17.89 494 VAL B N 1
ATOM 7474 C CA . VAL B 1 513 ? -39.434 -11.447 -5.397 1.00 19.90 494 VAL B CA 1
ATOM 7475 C C . VAL B 1 513 ? -38.135 -12.250 -5.585 1.00 20.45 494 VAL B C 1
ATOM 7476 O O . VAL B 1 513 ? -37.250 -11.849 -6.373 1.00 19.43 494 VAL B O 1
ATOM 7480 N N . ASP B 1 514 ? -37.979 -13.374 -4.871 1.00 19.95 495 ASP B N 1
ATOM 7481 C CA . ASP B 1 514 ? -36.699 -14.079 -5.024 1.00 20.80 495 ASP B CA 1
ATOM 7482 C C . ASP B 1 514 ? -36.740 -15.178 -6.071 1.00 21.39 495 ASP B C 1
ATOM 7483 O O . ASP B 1 514 ? -37.724 -15.317 -6.821 1.00 20.05 495 ASP B O 1
ATOM 7488 N N . ALA B 1 515 ? -35.647 -15.937 -6.142 1.00 20.59 496 ALA B N 1
ATOM 7489 C CA . ALA B 1 515 ? -35.528 -16.913 -7.237 1.00 22.19 496 ALA B CA 1
ATOM 7490 C C . ALA B 1 515 ? -36.568 -17.999 -7.137 1.00 22.79 496 ALA B C 1
ATOM 7491 O O . ALA B 1 515 ? -36.852 -18.639 -8.145 1.00 24.76 496 ALA B O 1
ATOM 7493 N N . GLU B 1 516 ? -37.123 -18.260 -5.966 1.00 22.45 497 GLU B N 1
ATOM 7494 C CA . GLU B 1 516 ? -38.166 -19.273 -5.862 1.00 25.76 497 GLU B CA 1
ATOM 7495 C C . GLU B 1 516 ? -39.547 -18.624 -6.068 1.00 26.63 497 GLU B C 1
ATOM 7496 O O . GLU B 1 516 ? -40.571 -19.291 -5.875 1.00 27.91 497 GLU B O 1
ATOM 7502 N N . GLY B 1 517 ? -39.615 -17.328 -6.373 1.00 23.97 498 GLY B N 1
ATOM 7503 C CA . GLY B 1 517 ? -40.944 -16.658 -6.525 1.00 22.74 498 GLY B CA 1
ATOM 7504 C C . GLY B 1 517 ? -41.597 -16.229 -5.235 1.00 22.95 498 GLY B C 1
ATOM 7505 O O . GLY B 1 517 ? -42.804 -15.909 -5.244 1.00 22.41 498 GLY B O 1
ATOM 7506 N N . ALA B 1 518 ? -40.825 -16.226 -4.138 1.00 20.74 499 ALA B N 1
ATOM 7507 C CA . ALA B 1 518 ? -41.332 -15.849 -2.808 1.00 22.17 499 ALA B CA 1
ATOM 7508 C C . ALA B 1 518 ? -41.117 -14.359 -2.594 1.00 20.12 499 ALA B C 1
ATOM 7509 O O . ALA B 1 518 ? -40.140 -13.805 -3.075 1.00 19.32 499 ALA B O 1
ATOM 7511 N N . LEU B 1 519 ? -42.055 -13.740 -1.880 1.00 17.69 500 LEU B N 1
ATOM 7512 C CA . LEU B 1 519 ? -41.988 -12.303 -1.663 1.00 18.19 500 LEU B CA 1
ATOM 7513 C C . LEU B 1 519 ? -41.161 -12.037 -0.410 1.00 16.43 500 LEU B C 1
ATOM 7514 O O . LEU B 1 519 ? -41.439 -12.604 0.645 1.00 15.85 500 LEU B O 1
ATOM 7519 N N . ALA B 1 520 ? -40.183 -11.138 -0.526 1.00 17.57 501 ALA B N 1
ATOM 7520 C CA . ALA B 1 520 ? -39.270 -10.750 0.568 1.00 17.22 501 ALA B CA 1
ATOM 7521 C C . ALA B 1 520 ? -39.269 -9.250 0.804 1.00 18.11 501 ALA B C 1
ATOM 7522 O O . ALA B 1 520 ? -39.371 -8.456 -0.138 1.00 17.22 501 ALA B O 1
ATOM 7524 N N . TYR B 1 521 ? -39.132 -8.878 2.073 1.00 19.60 502 TYR B N 1
ATOM 7525 C CA . TYR B 1 521 ? -39.075 -7.487 2.472 1.00 19.37 502 TYR B CA 1
ATOM 7526 C C . TYR B 1 521 ? -37.588 -7.282 2.755 1.00 18.74 502 TYR B C 1
ATOM 7527 O O . TYR B 1 521 ? -36.976 -8.073 3.517 1.00 18.90 502 TYR B O 1
ATOM 7536 N N . LEU B 1 522 ? -37.009 -6.321 2.083 1.00 18.68 503 LEU B N 1
ATOM 7537 C CA . LEU B 1 522 ? -35.594 -5.979 2.162 1.00 19.80 503 LEU B CA 1
ATOM 7538 C C . LEU B 1 522 ? -35.436 -4.669 2.970 1.00 20.72 503 LEU B C 1
ATOM 7539 O O . LEU B 1 522 ? -36.016 -3.645 2.624 1.00 21.89 503 LEU B O 1
ATOM 7544 N N . ALA B 1 523 ? -34.734 -4.749 4.083 1.00 18.35 504 ALA B N 1
ATOM 7545 C CA . ALA B 1 523 ? -34.552 -3.576 4.943 1.00 20.93 504 ALA B CA 1
ATOM 7546 C C . ALA B 1 523 ? -33.109 -3.185 5.109 1.00 20.76 504 ALA B C 1
ATOM 7547 O O . ALA B 1 523 ? -32.209 -4.017 4.976 1.00 19.88 504 ALA B O 1
ATOM 7549 N N . PRO B 1 524 ? -32.875 -1.907 5.431 1.00 22.18 505 PRO B N 1
ATOM 7550 C CA . PRO B 1 524 ? -31.557 -1.448 5.684 1.00 22.12 505 PRO B CA 1
ATOM 7551 C C . PRO B 1 524 ? -30.880 -2.186 6.849 1.00 22.28 505 PRO B C 1
ATOM 7552 O O . PRO B 1 524 ? -29.675 -2.398 6.810 1.00 22.07 505 PRO B O 1
ATOM 7556 N N . ASN B 1 525 ? -31.639 -2.539 7.867 1.00 20.44 506 ASN B N 1
ATOM 7557 C CA . ASN B 1 525 ? -31.080 -3.243 9.011 1.00 20.76 506 ASN B CA 1
ATOM 7558 C C . ASN B 1 525 ? -32.218 -3.754 9.894 1.00 21.00 506 ASN B C 1
ATOM 7559 O O . ASN B 1 525 ? -33.404 -3.409 9.677 1.00 21.63 506 ASN B O 1
ATOM 7564 N N . PRO B 1 526 ? -31.889 -4.564 10.945 1.00 23.53 507 PRO B N 1
ATOM 7565 C CA . PRO B 1 526 ? -32.991 -5.188 11.687 1.00 22.35 507 PRO B CA 1
ATOM 7566 C C . PRO B 1 526 ? -33.789 -4.188 12.526 1.00 24.95 507 PRO B C 1
ATOM 7567 O O . PRO B 1 526 ? -34.871 -4.499 12.870 1.00 24.09 507 PRO B O 1
ATOM 7571 N N . TRP B 1 527 ? -33.233 -3.043 12.854 1.00 24.41 508 TRP B N 1
ATOM 7572 C CA . TRP B 1 527 ? -34.000 -2.075 13.606 1.00 26.28 508 TRP B CA 1
ATOM 7573 C C . TRP B 1 527 ? -35.077 -1.381 12.744 1.00 26.40 508 TRP B C 1
ATOM 7574 O O . TRP B 1 527 ? -36.212 -1.290 13.200 1.00 26.05 508 TRP B O 1
ATOM 7585 N N . ARG B 1 528 ? -34.732 -0.969 11.508 1.00 25.58 509 ARG B N 1
ATOM 7586 C CA . ARG B 1 528 ? -35.763 -0.537 10.528 1.00 27.30 509 ARG B CA 1
ATOM 7587 C C . ARG B 1 528 ? -36.796 -1.603 10.296 1.00 26.88 509 ARG B C 1
ATOM 7588 O O . ARG B 1 528 ? -37.988 -1.305 10.233 1.00 29.00 509 ARG B O 1
ATOM 7596 N N . LEU B 1 529 ? -36.379 -2.853 10.221 1.00 24.03 510 LEU B N 1
ATOM 7597 C CA . LEU B 1 529 ? -37.339 -3.950 10.083 1.00 25.57 510 LEU B CA 1
ATOM 7598 C C . LEU B 1 529 ? -38.329 -3.946 11.251 1.00 29.21 510 LEU B C 1
ATOM 7599 O O . LEU B 1 529 ? -39.576 -3.975 11.073 1.00 29.85 510 LEU B O 1
ATOM 7604 N N . GLU B 1 530 ? -37.801 -3.884 12.474 1.00 30.02 511 GLU B N 1
ATOM 7605 C CA . GLU B 1 530 ? -38.684 -3.981 13.689 1.00 32.65 511 GLU B CA 1
ATOM 7606 C C . GLU B 1 530 ? -39.794 -2.907 13.638 1.00 35.03 511 GLU B C 1
ATOM 7607 O O . GLU B 1 530 ? -40.947 -3.130 14.047 1.00 36.04 511 GLU B O 1
ATOM 7613 N N . SER B 1 531 ? -39.452 -1.747 13.112 1.00 36.57 512 SER B N 1
ATOM 7614 C CA . SER B 1 531 ? -40.406 -0.693 12.941 1.00 38.70 512 SER B CA 1
ATOM 7615 C C . SER B 1 531 ? -41.550 -1.060 11.971 1.00 37.47 512 SER B C 1
ATOM 7616 O O . SER B 1 531 ? -42.713 -0.802 12.262 1.00 37.24 512 SER B O 1
ATOM 7619 N N . ALA B 1 532 ? -41.222 -1.677 10.830 1.00 34.46 513 ALA B N 1
ATOM 7620 C CA . ALA B 1 532 ? -42.227 -2.156 9.886 1.00 32.41 513 ALA B CA 1
ATOM 7621 C C . ALA B 1 532 ? -43.094 -3.330 10.432 1.00 32.04 513 ALA B C 1
ATOM 7622 O O . ALA B 1 532 ? -44.252 -3.442 10.096 1.00 33.43 513 ALA B O 1
ATOM 7624 N N . MET B 1 533 ? -42.517 -4.184 11.256 1.00 30.00 514 MET B N 1
ATOM 7625 C CA . MET B 1 533 ? -43.161 -5.311 11.905 1.00 30.30 514 MET B CA 1
ATOM 7626 C C . MET B 1 533 ? -44.164 -4.858 12.977 1.00 32.73 514 MET B C 1
ATOM 7627 O O . MET B 1 533 ? -45.229 -5.423 13.085 1.00 32.77 514 MET B O 1
ATOM 7632 N N . GLU B 1 534 ? -43.784 -3.849 13.750 1.00 34.30 515 GLU B N 1
ATOM 7633 C CA . GLU B 1 534 ? -44.645 -3.223 14.770 1.00 36.76 515 GLU B CA 1
ATOM 7634 C C . GLU B 1 534 ? -45.874 -2.653 14.078 1.00 37.47 515 GLU B C 1
ATOM 7635 O O . GLU B 1 534 ? -46.990 -2.667 14.616 1.00 38.81 515 GLU B O 1
ATOM 7641 N N . ARG B 1 535 ? -45.687 -2.120 12.882 1.00 36.16 516 ARG B N 1
ATOM 7642 C CA . ARG B 1 535 ? -46.767 -1.475 12.156 1.00 37.64 516 ARG B CA 1
ATOM 7643 C C . ARG B 1 535 ? -47.745 -2.487 11.551 1.00 36.46 516 ARG B C 1
ATOM 7644 O O . ARG B 1 535 ? -48.903 -2.178 11.374 1.00 35.75 516 ARG B O 1
ATOM 7652 N N . TYR B 1 536 ? -47.239 -3.671 11.189 1.00 33.31 517 TYR B N 1
ATOM 7653 C CA . TYR B 1 536 ? -48.021 -4.726 10.546 1.00 32.93 517 TYR B CA 1
ATOM 7654 C C . TYR B 1 536 ? -47.934 -5.989 11.353 1.00 32.92 517 TYR B C 1
ATOM 7655 O O . TYR B 1 536 ? -47.393 -6.983 10.888 1.00 31.96 517 TYR B O 1
ATOM 7664 N N . PRO B 1 537 ? -48.471 -5.963 12.572 1.00 33.03 518 PRO B N 1
ATOM 7665 C CA . PRO B 1 537 ? -48.430 -7.113 13.462 1.00 33.81 518 PRO B CA 1
ATOM 7666 C C . PRO B 1 537 ? -49.092 -8.390 12.894 1.00 34.34 518 PRO B C 1
ATOM 7667 O O . PRO B 1 537 ? -48.809 -9.495 13.372 1.00 35.46 518 PRO B O 1
ATOM 7671 N N . LYS B 1 538 ? -49.963 -8.253 11.886 1.00 32.26 519 LYS B N 1
ATOM 7672 C CA . LYS B 1 538 ? -50.590 -9.435 11.286 1.00 33.24 519 LYS B CA 1
ATOM 7673 C C . LYS B 1 538 ? -49.765 -9.988 10.105 1.00 30.30 519 LYS B C 1
ATOM 7674 O O . LYS B 1 538 ? -50.074 -11.040 9.568 1.00 31.95 519 LYS B O 1
ATOM 7680 N N . VAL B 1 539 ? -48.686 -9.314 9.739 1.00 27.40 520 VAL B N 1
ATOM 7681 C CA . VAL B 1 539 ? -47.874 -9.822 8.654 1.00 25.83 520 VAL B CA 1
ATOM 7682 C C . VAL B 1 539 ? -46.747 -10.616 9.333 1.00 24.91 520 VAL B C 1
ATOM 7683 O O . VAL B 1 539 ? -46.110 -10.094 10.264 1.00 24.90 520 VAL B O 1
ATOM 7687 N N . GLU B 1 540 ? -46.547 -11.853 8.908 1.00 24.61 521 GLU B N 1
ATOM 7688 C CA . GLU B 1 540 ? -45.359 -12.659 9.347 1.00 25.26 521 GLU B CA 1
ATOM 7689 C C . GLU B 1 540 ? -44.088 -12.338 8.614 1.00 24.74 521 GLU B C 1
ATOM 7690 O O . GLU B 1 540 ? -44.110 -12.229 7.396 1.00 23.64 521 GLU B O 1
ATOM 7696 N N . PHE B 1 541 ? -42.992 -12.140 9.350 1.00 22.66 522 PHE B N 1
ATOM 7697 C CA . PHE B 1 541 ? -41.702 -11.823 8.745 1.00 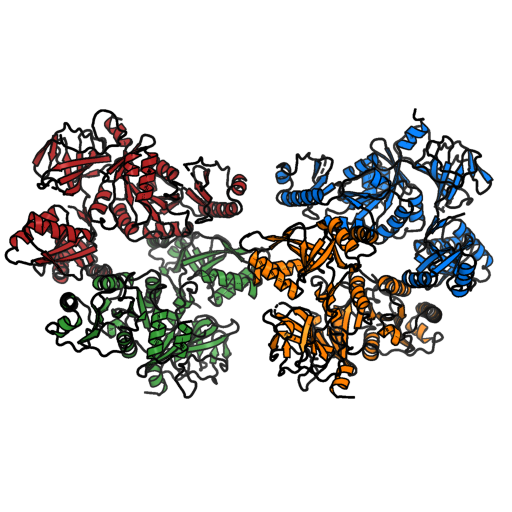23.13 522 PHE B CA 1
ATOM 7698 C C . PHE B 1 541 ? -40.797 -12.952 9.093 1.00 24.47 522 PHE B C 1
ATOM 7699 O O . PHE B 1 541 ? -40.403 -13.064 10.245 1.00 25.70 522 PHE B O 1
ATOM 7707 N N . ARG B 1 542 ? -40.534 -13.856 8.155 1.00 22.47 523 ARG B N 1
ATOM 7708 C CA . ARG B 1 542 ? -39.784 -15.084 8.477 1.00 22.19 523 ARG B CA 1
ATOM 7709 C C . ARG B 1 542 ? -38.307 -15.035 8.050 1.00 20.69 523 ARG B C 1
ATOM 7710 O O . ARG B 1 542 ? -38.006 -14.398 7.036 1.00 17.65 523 ARG B O 1
ATOM 7718 N N . THR B 1 543 ? -37.452 -15.760 8.805 1.00 19.35 524 THR B N 1
ATOM 7719 C CA . THR B 1 543 ? -36.038 -15.788 8.498 1.00 19.04 524 THR B CA 1
ATOM 7720 C C . THR B 1 543 ? -35.625 -16.948 7.617 1.00 19.11 524 THR B C 1
ATOM 7721 O O . THR B 1 543 ? -34.447 -17.067 7.357 1.00 17.95 524 THR B O 1
ATOM 7725 N N . THR B 1 544 ? -36.557 -17.830 7.235 1.00 18.18 525 THR B N 1
ATOM 7726 C CA . THR B 1 544 ? -36.234 -18.949 6.316 1.00 20.48 525 THR B CA 1
ATOM 7727 C C . THR B 1 544 ? -37.427 -19.053 5.346 1.00 22.40 525 THR B C 1
ATOM 7728 O O . THR B 1 544 ? -38.548 -18.624 5.675 1.00 19.81 525 THR B O 1
ATOM 7732 N N . ARG B 1 545 ? -37.186 -19.726 4.242 1.00 19.88 526 ARG B N 1
ATOM 7733 C CA . ARG B 1 545 ? -38.206 -19.957 3.219 1.00 22.76 526 ARG B CA 1
ATOM 7734 C C . ARG B 1 545 ? -37.920 -21.354 2.610 1.00 22.94 526 ARG B C 1
ATOM 7735 O O . ARG B 1 545 ? -36.829 -21.615 2.084 1.00 21.35 526 ARG B O 1
ATOM 7743 N N . GLU B 1 546 ? -38.938 -22.185 2.598 1.00 24.42 527 GLU B N 1
ATOM 7744 C CA . GLU B 1 546 ? -38.759 -23.534 2.092 1.00 28.00 527 GLU B CA 1
ATOM 7745 C C . GLU B 1 546 ? -38.451 -23.477 0.607 1.00 29.80 527 GLU B C 1
ATOM 7746 O O . GLU B 1 546 ? -39.029 -22.676 -0.121 1.00 26.16 527 GLU B O 1
ATOM 7752 N N . ILE B 1 547 ? -37.531 -24.335 0.191 1.00 33.51 528 ILE B N 1
ATOM 7753 C CA . ILE B 1 547 ? -37.061 -24.463 -1.186 1.00 38.82 528 ILE B CA 1
ATOM 7754 C C . ILE B 1 547 ? -37.439 -25.799 -1.770 1.00 41.71 528 ILE B C 1
ATOM 7755 O O . ILE B 1 547 ? -36.630 -26.421 -2.485 1.00 46.46 528 ILE B O 1
ATOM 7760 N N . SER C 1 21 ? 8.884 -62.043 -47.938 1.00 49.40 2 SER C N 1
ATOM 7761 C CA . SER C 1 21 ? 9.132 -61.125 -46.791 1.00 48.61 2 SER C CA 1
ATOM 7762 C C . SER C 1 21 ? 8.306 -61.479 -45.550 1.00 46.72 2 SER C C 1
ATOM 7763 O O . SER C 1 21 ? 7.367 -62.281 -45.621 1.00 47.88 2 SER C O 1
ATOM 7766 N N . SER C 1 22 ? 8.661 -60.875 -44.419 1.00 43.87 3 SER C N 1
ATOM 7767 C CA . SER C 1 22 ? 8.034 -61.186 -43.130 1.00 41.67 3 SER C CA 1
ATOM 7768 C C . SER C 1 22 ? 6.562 -60.777 -43.116 1.00 38.66 3 SER C C 1
ATOM 7769 O O . SER C 1 22 ? 6.126 -59.995 -43.953 1.00 37.79 3 SER C O 1
ATOM 7772 N N . ARG C 1 23 ? 5.793 -61.311 -42.177 1.00 38.77 4 ARG C N 1
ATOM 7773 C CA . ARG C 1 23 ? 4.419 -60.864 -42.027 1.00 38.58 4 ARG C CA 1
ATOM 7774 C C . ARG C 1 23 ? 4.378 -59.370 -41.644 1.00 34.64 4 ARG C C 1
ATOM 7775 O O . ARG C 1 23 ? 3.495 -58.665 -42.093 1.00 31.96 4 ARG C O 1
ATOM 7783 N N . LEU C 1 24 ? 5.337 -58.894 -40.829 1.00 34.48 5 LEU C N 1
ATOM 7784 C CA . LEU C 1 24 ? 5.435 -57.438 -40.548 1.00 32.45 5 LEU C CA 1
ATOM 7785 C C . LEU C 1 24 ? 5.602 -56.605 -41.857 1.00 31.50 5 LEU C C 1
ATOM 7786 O O . LEU C 1 24 ? 4.888 -55.593 -42.069 1.00 29.83 5 LEU C O 1
ATOM 7791 N N . GLU C 1 25 ? 6.525 -57.004 -42.729 1.00 30.66 6 GLU C N 1
ATOM 7792 C CA . GLU C 1 25 ? 6.806 -56.198 -43.940 1.00 31.31 6 GLU C CA 1
ATOM 7793 C C . GLU C 1 25 ? 5.616 -56.231 -44.878 1.00 29.80 6 GLU C C 1
ATOM 7794 O O . GLU C 1 25 ? 5.284 -55.205 -45.445 1.00 28.72 6 GLU C O 1
ATOM 7800 N N . ARG C 1 26 ? 4.938 -57.381 -44.944 1.00 28.76 7 ARG C N 1
ATOM 7801 C CA . ARG C 1 26 ? 3.699 -57.572 -45.748 1.00 28.92 7 ARG C CA 1
ATOM 7802 C C . ARG C 1 26 ? 2.566 -56.656 -45.238 1.00 27.30 7 ARG C C 1
ATOM 7803 O O . ARG C 1 26 ? 1.909 -56.011 -46.033 1.00 27.13 7 ARG C O 1
ATOM 7811 N N . GLU C 1 27 ? 2.351 -56.598 -43.929 1.00 26.1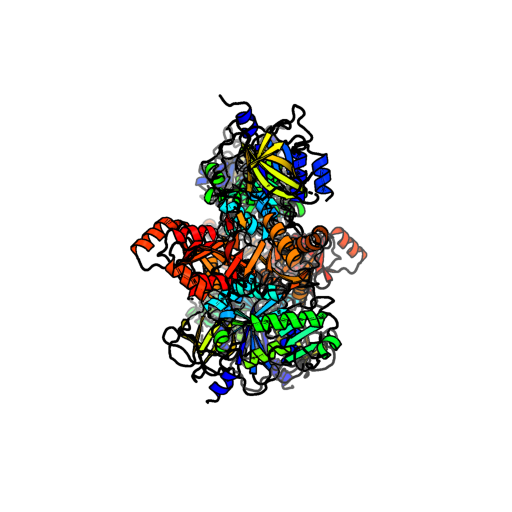8 8 GLU C N 1
ATOM 7812 C CA . GLU C 1 27 ? 1.321 -55.719 -43.389 1.00 26.40 8 GLU C CA 1
ATOM 7813 C C . GLU C 1 27 ? 1.649 -54.255 -43.562 1.00 24.15 8 GLU C C 1
ATOM 7814 O O . GLU C 1 27 ? 0.757 -53.472 -43.906 1.00 22.68 8 GLU C O 1
ATOM 7820 N N . ALA C 1 28 ? 2.895 -53.867 -43.258 1.00 23.26 9 ALA C N 1
ATOM 7821 C CA . ALA C 1 28 ? 3.347 -52.455 -43.454 1.00 22.64 9 ALA C CA 1
ATOM 7822 C C . ALA C 1 28 ? 3.154 -51.966 -44.888 1.00 22.71 9 ALA C C 1
ATOM 7823 O O . ALA C 1 28 ? 2.725 -50.830 -45.142 1.00 22.43 9 ALA C O 1
ATOM 7825 N N . ALA C 1 29 ? 3.474 -52.846 -45.839 1.00 23.96 10 ALA C N 1
ATOM 7826 C CA . ALA C 1 29 ? 3.331 -52.539 -47.257 1.00 23.30 10 ALA C CA 1
ATOM 7827 C C . ALA C 1 29 ? 1.910 -52.216 -47.663 1.00 22.45 10 ALA C C 1
ATOM 7828 O O . ALA C 1 29 ? 1.708 -51.571 -48.668 1.00 23.24 10 ALA C O 1
ATOM 7830 N N . ARG C 1 30 ? 0.914 -52.679 -46.907 1.00 22.75 11 ARG C N 1
ATOM 7831 C CA . ARG C 1 30 ? -0.501 -52.416 -47.226 1.00 21.61 11 ARG C CA 1
ATOM 7832 C C . ARG C 1 30 ? -0.950 -51.002 -46.829 1.00 20.44 11 ARG C C 1
ATOM 7833 O O . ARG C 1 30 ? -1.990 -50.506 -47.269 1.00 18.84 11 ARG C O 1
ATOM 7841 N N . ARG C 1 31 ? -0.166 -50.347 -45.957 1.00 19.79 12 ARG C N 1
ATOM 7842 C CA . ARG C 1 31 ? -0.641 -49.065 -45.438 1.00 17.49 12 ARG C CA 1
ATOM 7843 C C . ARG C 1 31 ? -0.519 -47.936 -46.455 1.00 18.97 12 ARG C C 1
ATOM 7844 O O . ARG C 1 31 ? 0.511 -47.880 -47.222 1.00 16.84 12 ARG C O 1
ATOM 7852 N N . ARG C 1 32 ? -1.498 -47.011 -46.373 1.00 16.45 13 ARG C N 1
ATOM 7853 C CA . ARG C 1 32 ? -1.414 -45.781 -47.137 1.00 17.05 13 ARG C CA 1
ATOM 7854 C C . ARG C 1 32 ? -1.854 -44.704 -46.203 1.00 17.43 13 ARG C C 1
ATOM 7855 O O . ARG C 1 32 ? -3.070 -44.491 -46.029 1.00 20.31 13 ARG C O 1
ATOM 7863 N N . THR C 1 33 ? -0.877 -44.000 -45.647 1.00 17.25 14 THR C N 1
ATOM 7864 C CA . THR C 1 33 ? -1.197 -43.039 -44.590 1.00 16.36 14 THR C CA 1
ATOM 7865 C C . THR C 1 33 ? -1.047 -41.618 -45.166 1.00 16.42 14 THR C C 1
ATOM 7866 O O . THR C 1 33 ? -0.036 -41.263 -45.755 1.00 15.11 14 THR C O 1
ATOM 7870 N N . PHE C 1 34 ? -2.164 -40.876 -45.106 1.00 15.52 15 PHE C N 1
ATOM 7871 C CA . PHE C 1 34 ? -2.194 -39.521 -45.701 1.00 15.19 15 PHE C CA 1
ATOM 7872 C C . PHE C 1 34 ? -3.157 -38.560 -44.999 1.00 14.90 15 PHE C C 1
ATOM 7873 O O . PHE C 1 34 ? -3.872 -38.923 -44.098 1.00 16.22 15 PHE C O 1
ATOM 7881 N N . ALA C 1 35 ? -3.076 -37.305 -45.455 1.00 14.72 16 ALA C N 1
ATOM 7882 C CA . ALA C 1 35 ? -3.958 -36.239 -44.978 1.00 17.01 16 ALA C CA 1
ATOM 7883 C C . ALA C 1 35 ? -4.364 -35.408 -46.164 1.00 17.14 16 ALA C C 1
ATOM 7884 O O . ALA C 1 35 ? -3.671 -35.367 -47.189 1.00 16.38 16 ALA C O 1
ATOM 7886 N N . ILE C 1 36 ? -5.440 -34.657 -46.011 1.00 18.22 17 ILE C N 1
ATOM 7887 C CA . ILE C 1 36 ? -5.886 -33.800 -47.075 1.00 18.88 17 ILE C CA 1
ATOM 7888 C C . ILE C 1 36 ? -5.496 -32.365 -46.712 1.00 19.76 17 ILE C C 1
ATOM 7889 O O . ILE C 1 36 ? -5.686 -31.973 -45.532 1.00 21.61 17 ILE C O 1
ATOM 7894 N N . ILE C 1 37 ? -4.906 -31.625 -47.675 1.00 19.23 18 ILE C N 1
ATOM 7895 C CA . ILE C 1 37 ? -4.552 -30.247 -47.453 1.00 20.59 18 ILE C CA 1
ATOM 7896 C C . ILE C 1 37 ? -5.371 -29.395 -48.368 1.00 21.86 18 ILE C C 1
ATOM 7897 O O . ILE C 1 37 ? -5.454 -29.667 -49.599 1.00 20.80 18 ILE C O 1
ATOM 7902 N N . SER C 1 38 ? -5.970 -28.363 -47.803 1.00 22.66 19 SER C N 1
ATOM 7903 C CA . SER C 1 38 ? -6.975 -27.570 -48.535 1.00 22.07 19 SER C CA 1
ATOM 7904 C C . SER C 1 38 ? -7.217 -26.314 -47.755 1.00 22.48 19 SER C C 1
ATOM 7905 O O . SER C 1 38 ? -6.904 -26.230 -46.555 1.00 22.67 19 SER C O 1
ATOM 7908 N N . HIS C 1 39 ? -7.821 -25.357 -48.429 1.00 22.55 20 HIS C N 1
ATOM 7909 C CA . HIS C 1 39 ? -8.257 -24.076 -47.791 1.00 24.21 20 HIS C CA 1
ATOM 7910 C C . HIS C 1 39 ? -9.679 -24.375 -47.354 1.00 25.30 20 HIS C C 1
ATOM 7911 O O . HIS C 1 39 ? -10.344 -25.200 -47.996 1.00 24.97 20 HIS C O 1
ATOM 7918 N N . PRO C 1 40 ? -10.186 -23.694 -46.300 1.00 26.62 21 PRO C N 1
ATOM 7919 C CA . PRO C 1 40 ? -11.557 -24.006 -45.888 1.00 28.64 21 PRO C CA 1
ATOM 7920 C C . PRO C 1 40 ? -12.618 -23.808 -47.010 1.00 30.36 21 PRO C C 1
ATOM 7921 O O . PRO C 1 40 ? -12.509 -22.881 -47.830 1.00 29.96 21 PRO C O 1
ATOM 7925 N N . ASP C 1 41 ? -13.616 -24.694 -47.035 1.00 31.45 22 ASP C N 1
ATOM 7926 C CA . ASP C 1 41 ? -14.719 -24.714 -48.013 1.00 31.82 22 ASP C CA 1
ATOM 7927 C C . ASP C 1 41 ? -14.375 -25.328 -49.383 1.00 32.31 22 ASP C C 1
ATOM 7928 O O . ASP C 1 41 ? -15.252 -25.316 -50.293 1.00 33.27 22 ASP C O 1
ATOM 7933 N N . ALA C 1 42 ? -13.142 -25.837 -49.511 1.00 29.66 23 ALA C N 1
ATOM 7934 C CA . ALA C 1 42 ? -12.710 -26.479 -50.807 1.00 29.12 23 ALA C CA 1
ATOM 7935 C C . ALA C 1 42 ? -13.453 -27.808 -51.075 1.00 28.15 23 ALA C C 1
ATOM 7936 O O . ALA C 1 42 ? -13.631 -28.215 -52.265 1.00 26.77 23 ALA C O 1
ATOM 7938 N N . GLY C 1 43 ? -13.865 -28.488 -49.988 1.00 25.35 24 GLY C N 1
ATOM 7939 C CA . GLY C 1 43 ? -14.508 -29.827 -50.116 1.00 24.96 24 GLY C CA 1
ATOM 7940 C C . GLY C 1 43 ? -13.882 -30.954 -49.316 1.00 24.53 24 GLY C C 1
ATOM 7941 O O . GLY C 1 43 ? -14.188 -32.111 -49.558 1.00 23.86 24 GLY C O 1
ATOM 7942 N N . LYS C 1 44 ? -13.013 -30.627 -48.337 1.00 24.29 25 LYS C N 1
ATOM 7943 C CA . LYS C 1 44 ? -12.281 -31.717 -47.651 1.00 24.11 25 LYS C CA 1
ATOM 7944 C C . LYS C 1 44 ? -13.262 -32.669 -46.921 1.00 22.92 25 LYS C C 1
ATOM 7945 O O . LYS C 1 44 ? -13.172 -33.885 -47.049 1.00 22.02 25 LYS C O 1
ATOM 7951 N N . THR C 1 45 ? -14.200 -32.108 -46.158 1.00 23.95 26 THR C N 1
ATOM 7952 C CA . THR C 1 45 ? -15.203 -32.918 -45.448 1.00 25.55 26 THR C CA 1
ATOM 7953 C C . THR C 1 45 ? -16.096 -33.763 -46.354 1.00 24.76 26 THR C C 1
ATOM 7954 O O . THR C 1 45 ? -16.347 -34.958 -46.101 1.00 25.27 26 THR C O 1
ATOM 7958 N N . THR C 1 46 ? -16.577 -33.133 -47.424 1.00 23.93 27 THR C N 1
ATOM 7959 C CA . THR C 1 46 ? -17.341 -33.838 -48.447 1.00 24.58 27 THR C CA 1
ATOM 7960 C C . THR C 1 46 ? -16.535 -35.021 -49.044 1.00 22.65 27 THR C C 1
ATOM 7961 O O . THR C 1 46 ? -17.018 -36.162 -49.110 1.00 21.39 27 THR C O 1
ATOM 7965 N N . LEU C 1 47 ? -15.292 -34.775 -49.440 1.00 21.06 28 LEU C N 1
ATOM 7966 C CA . LEU C 1 47 ? -14.561 -35.806 -50.043 1.00 21.48 28 LEU C CA 1
ATOM 7967 C C . LEU C 1 47 ? -14.242 -36.914 -49.041 1.00 21.03 28 LEU C C 1
ATOM 7968 O O . LEU C 1 47 ? -14.149 -38.106 -49.422 1.00 19.50 28 LEU C O 1
ATOM 7973 N N . THR C 1 48 ? -14.010 -36.501 -47.802 1.00 21.62 29 THR C N 1
ATOM 7974 C CA . THR C 1 48 ? -13.627 -37.454 -46.758 1.00 22.04 29 THR C CA 1
ATOM 7975 C C . THR C 1 48 ? -14.775 -38.476 -46.597 1.00 23.65 29 THR C C 1
ATOM 7976 O O . THR C 1 48 ? -14.511 -39.673 -46.466 1.00 22.47 29 THR C O 1
ATOM 7980 N N . GLU C 1 49 ? -16.001 -37.971 -46.548 1.00 24.68 30 GLU C N 1
ATOM 7981 C CA . GLU C 1 49 ? -17.234 -38.781 -46.534 1.00 25.85 30 GLU C CA 1
ATOM 7982 C C . GLU C 1 49 ? -17.304 -39.777 -47.729 1.00 27.11 30 GLU C C 1
ATOM 7983 O O . GLU C 1 49 ? -17.586 -40.982 -47.539 1.00 27.42 30 GLU C O 1
ATOM 7989 N N . LYS C 1 50 ? -16.985 -39.308 -48.938 1.00 25.24 31 LYS C N 1
ATOM 7990 C CA . LYS C 1 50 ? -17.131 -40.190 -50.077 1.00 26.25 31 LYS C CA 1
ATOM 7991 C C . LYS C 1 50 ? -16.032 -41.260 -50.019 1.00 24.25 31 LYS C C 1
ATOM 7992 O O . LYS C 1 50 ? -16.261 -42.420 -50.340 1.00 25.47 31 LYS C O 1
ATOM 7998 N N . LEU C 1 51 ? -14.831 -40.856 -49.612 1.00 22.17 32 LEU C N 1
ATOM 7999 C CA . LEU C 1 51 ? -13.737 -41.838 -49.520 1.00 22.61 32 LEU C CA 1
ATOM 8000 C C . LEU C 1 51 ? -14.083 -42.932 -48.504 1.00 23.41 32 LEU C C 1
ATOM 8001 O O . LEU C 1 51 ? -13.923 -44.098 -48.774 1.00 22.38 32 LEU C O 1
ATOM 8006 N N . LEU C 1 52 ? -14.638 -42.546 -47.367 1.00 23.93 33 LEU C N 1
ATOM 8007 C CA . LEU C 1 52 ? -15.059 -43.528 -46.365 1.00 24.76 33 LEU C CA 1
ATOM 8008 C C . LEU C 1 52 ? -16.108 -44.452 -46.966 1.00 26.64 33 LEU C C 1
ATOM 8009 O O . LEU C 1 52 ? -16.074 -45.641 -46.655 1.00 27.53 33 LEU C O 1
ATOM 8014 N N . LEU C 1 53 ? -17.043 -43.916 -47.781 1.00 26.30 34 LEU C N 1
ATOM 8015 C CA . LEU C 1 53 ? -18.081 -44.777 -48.452 1.00 29.19 34 LEU C CA 1
ATOM 8016 C C . LEU C 1 53 ? -17.445 -45.847 -49.297 1.00 27.45 34 LEU C C 1
ATOM 8017 O O . LEU C 1 53 ? -17.866 -47.001 -49.257 1.00 29.21 34 LEU C O 1
ATOM 8022 N N . PHE C 1 54 ? -16.404 -45.468 -50.036 1.00 27.38 35 PHE C N 1
ATOM 8023 C CA . PHE C 1 54 ? -15.667 -46.433 -50.890 1.00 28.55 35 PHE C CA 1
ATOM 8024 C C . PHE C 1 54 ? -15.044 -47.541 -50.049 1.00 28.20 35 PHE C C 1
ATOM 8025 O O . PHE C 1 54 ? -14.992 -48.719 -50.464 1.00 27.58 35 PHE C O 1
ATOM 8033 N N . GLY C 1 55 ? -14.606 -47.118 -48.869 1.00 27.56 36 GLY C N 1
ATOM 8034 C CA . GLY C 1 55 ? -13.984 -47.995 -47.895 1.00 29.14 36 GLY C CA 1
ATOM 8035 C C . GLY C 1 55 ? -15.008 -48.746 -47.057 1.00 33.28 36 GLY C C 1
ATOM 8036 O O . GLY C 1 55 ? -14.622 -49.479 -46.132 1.00 34.55 36 GLY C O 1
ATOM 8037 N N . GLY C 1 56 ? -16.304 -48.585 -47.372 1.00 35.37 37 GLY C N 1
ATOM 8038 C CA . GLY C 1 56 ? -17.394 -49.174 -46.548 1.00 37.71 37 GLY C CA 1
ATOM 8039 C C . GLY C 1 56 ? -17.494 -48.723 -45.096 1.00 39.07 37 GLY C C 1
ATOM 8040 O O . GLY C 1 56 ? -18.081 -49.430 -44.257 1.00 39.53 37 GLY C O 1
ATOM 8041 N N . ALA C 1 57 ? -16.924 -47.566 -44.769 1.00 38.18 38 ALA C N 1
ATOM 8042 C CA . ALA C 1 57 ? -16.943 -47.060 -43.396 1.00 39.54 38 ALA C CA 1
ATOM 8043 C C . ALA C 1 57 ? -18.222 -46.225 -43.227 1.00 42.46 38 ALA C C 1
ATOM 8044 O O . ALA C 1 57 ? -18.206 -44.975 -43.166 1.00 40.54 38 ALA C O 1
ATOM 8046 N N . ILE C 1 58 ? -19.337 -46.934 -43.197 1.00 46.25 39 ILE C N 1
ATOM 8047 C CA . ILE C 1 58 ? -20.637 -46.275 -43.171 1.00 51.45 39 ILE C CA 1
ATOM 8048 C C . ILE C 1 58 ? -20.905 -45.542 -41.821 1.00 52.83 39 ILE C C 1
ATOM 8049 O O . ILE C 1 58 ? -21.460 -44.448 -41.838 1.00 54.42 39 ILE C O 1
ATOM 8054 N N . GLN C 1 59 ? -20.412 -46.068 -40.692 1.00 53.63 40 GLN C N 1
ATOM 8055 C CA . GLN C 1 59 ? -20.509 -45.348 -39.394 1.00 55.43 40 GLN C CA 1
ATOM 8056 C C . GLN C 1 59 ? -19.585 -44.126 -39.295 1.00 53.22 40 GLN C C 1
ATOM 8057 O O . GLN C 1 59 ? -19.943 -43.104 -38.695 1.00 53.59 40 GLN C O 1
ATOM 8063 N N . MET C 1 60 ? -18.367 -44.259 -39.820 1.00 49.85 41 MET C N 1
ATOM 8064 C CA . MET C 1 60 ? -17.433 -43.174 -39.757 1.00 48.14 41 MET C CA 1
ATOM 8065 C C . MET C 1 60 ? -17.927 -42.050 -40.700 1.00 47.12 41 MET C C 1
ATOM 8066 O O . MET C 1 60 ? -17.852 -40.862 -40.336 1.00 47.83 41 MET C O 1
ATOM 8071 N N . ALA C 1 61 ? -18.492 -42.420 -41.852 1.00 45.92 42 ALA C N 1
ATOM 8072 C CA . ALA C 1 61 ? -18.937 -41.429 -42.828 1.00 46.68 42 ALA C CA 1
ATOM 8073 C C . ALA C 1 61 ? -20.080 -40.565 -42.295 1.00 50.11 42 ALA C C 1
ATOM 8074 O O . ALA C 1 61 ? -20.206 -39.390 -42.685 1.00 49.42 42 ALA C O 1
ATOM 8076 N N . GLY C 1 62 ? -20.913 -41.175 -41.446 1.00 52.80 43 GLY C N 1
ATOM 8077 C CA . GLY C 1 62 ? -21.970 -40.473 -40.701 1.00 57.35 43 GLY C CA 1
ATOM 8078 C C . GLY C 1 62 ? -21.383 -39.541 -39.644 1.00 59.29 43 GLY C C 1
ATOM 8079 O O . GLY C 1 62 ? -21.819 -38.397 -39.522 1.00 60.86 43 GLY C O 1
ATOM 8080 N N . SER C 1 63 ? -20.397 -40.007 -38.871 1.00 59.60 44 SER C N 1
ATOM 8081 C CA . SER C 1 63 ? -19.752 -39.140 -37.849 1.00 60.54 44 SER C CA 1
ATOM 8082 C C . SER C 1 63 ? -19.125 -37.874 -38.451 1.00 59.89 44 SER C C 1
ATOM 8083 O O . SER C 1 63 ? -19.095 -36.829 -37.803 1.00 60.02 44 SER C O 1
ATOM 8086 N N . VAL C 1 64 ? -18.658 -37.976 -39.700 1.00 58.80 45 VAL C N 1
ATOM 8087 C CA . VAL C 1 64 ? -18.047 -36.855 -40.430 1.00 58.29 45 VAL C CA 1
ATOM 8088 C C . VAL C 1 64 ? -19.093 -35.872 -41.019 1.00 60.55 45 VAL C C 1
ATOM 8089 O O . VAL C 1 64 ? -18.870 -34.651 -40.997 1.00 60.33 45 VAL C O 1
ATOM 8093 N N . LYS C 1 65 ? -20.207 -36.416 -41.536 1.00 62.65 46 LYS C N 1
ATOM 8094 C CA . LYS C 1 65 ? -21.356 -35.646 -42.066 1.00 64.77 46 LYS C CA 1
ATOM 8095 C C . LYS C 1 65 ? -22.029 -34.814 -40.931 1.00 67.02 46 LYS C C 1
ATOM 8096 O O . LYS C 1 65 ? -22.537 -33.705 -41.177 1.00 68.01 46 LYS C O 1
ATOM 8102 N N . ALA C 1 66 ? -22.011 -35.364 -39.707 1.00 67.57 47 ALA C N 1
ATOM 8103 C CA . ALA C 1 66 ? -22.266 -34.631 -38.458 1.00 69.21 47 ALA C CA 1
ATOM 8104 C C . ALA C 1 66 ? -20.935 -34.399 -37.743 1.00 67.77 47 ALA C C 1
ATOM 8105 O O . ALA C 1 66 ? -20.628 -33.291 -37.310 1.00 68.63 47 ALA C O 1
ATOM 8107 N N . VAL C 1 88 ? -11.427 -36.715 -31.051 1.00 60.30 69 VAL C N 1
ATOM 8108 C CA . VAL C 1 88 ? -10.574 -37.895 -31.196 1.00 59.40 69 VAL C CA 1
ATOM 8109 C C . VAL C 1 88 ? -11.334 -38.960 -31.987 1.00 58.21 69 VAL C C 1
ATOM 8110 O O . VAL C 1 88 ? -10.747 -39.897 -32.534 1.00 56.63 69 VAL C O 1
ATOM 8114 N N . THR C 1 89 ? -12.657 -38.808 -32.020 1.00 58.17 70 THR C N 1
ATOM 8115 C CA . THR C 1 89 ? -13.527 -39.730 -32.760 1.00 57.22 70 THR C CA 1
ATOM 8116 C C . THR C 1 89 ? -13.052 -39.864 -34.206 1.00 53.20 70 THR C C 1
ATOM 8117 O O . THR C 1 89 ? -12.752 -40.962 -34.680 1.00 53.44 70 THR C O 1
ATOM 8121 N N . THR C 1 90 ? -12.982 -38.747 -34.913 1.00 49.23 71 THR C N 1
ATOM 8122 C CA . THR C 1 90 ? -12.679 -38.822 -36.333 1.00 44.29 71 THR C CA 1
ATOM 8123 C C . THR C 1 90 ? -11.319 -38.220 -36.636 1.00 39.12 71 THR C C 1
ATOM 8124 O O . THR C 1 90 ? -11.071 -37.869 -37.757 1.00 39.22 71 THR C O 1
ATOM 8128 N N . SER C 1 91 ? -10.431 -38.140 -35.662 1.00 35.10 72 SER C N 1
ATOM 8129 C CA . SER C 1 91 ? -9.100 -37.613 -35.921 1.00 31.91 72 SER C CA 1
ATOM 8130 C C . SER C 1 91 ? -8.208 -38.519 -36.792 1.00 28.80 72 SER C C 1
ATOM 8131 O O . SER C 1 91 ? -7.321 -38.003 -37.428 1.00 27.84 72 SER C O 1
ATOM 8134 N N . VAL C 1 92 ? -8.391 -39.841 -36.710 1.00 25.35 73 VAL C N 1
ATOM 8135 C CA . VAL C 1 92 ? -7.750 -40.826 -37.619 1.00 23.81 73 VAL C CA 1
ATOM 8136 C C . VAL C 1 92 ? -8.884 -41.735 -38.107 1.00 23.89 73 VAL C C 1
ATOM 8137 O O . VAL C 1 92 ? -9.604 -42.323 -37.270 1.00 22.22 73 VAL C O 1
ATOM 8141 N N . MET C 1 93 ? -9.015 -41.866 -39.414 1.00 22.51 74 MET C N 1
ATOM 8142 C CA . MET C 1 93 ? -10.049 -42.691 -40.029 1.00 24.55 74 MET C CA 1
ATOM 8143 C C . MET C 1 93 ? -9.357 -43.721 -40.899 1.00 24.13 74 MET C C 1
ATOM 8144 O O . MET C 1 93 ? -8.779 -43.382 -41.944 1.00 25.63 74 MET C O 1
ATOM 8149 N N . GLN C 1 94 ? -9.397 -44.955 -40.448 1.00 23.04 75 GLN C N 1
ATOM 8150 C CA . GLN C 1 94 ? -8.800 -46.044 -41.214 1.00 23.08 75 GLN C CA 1
ATOM 8151 C C . GLN C 1 94 ? -9.914 -46.736 -41.935 1.00 23.46 75 GLN C C 1
ATOM 8152 O O . GLN C 1 94 ? -11.005 -47.004 -41.358 1.00 23.46 75 GLN C O 1
ATOM 8158 N N . PHE C 1 95 ? -9.682 -47.072 -43.196 1.00 21.89 76 PHE C N 1
ATOM 8159 C CA . PHE C 1 95 ? -10.671 -47.869 -43.872 1.00 23.40 76 PHE C CA 1
ATOM 8160 C C . PHE C 1 95 ? -9.933 -48.769 -44.889 1.00 22.97 76 PHE C C 1
ATOM 8161 O O . PHE C 1 95 ? -8.887 -48.383 -45.412 1.00 21.99 76 PHE C O 1
ATOM 8169 N N . PRO C 1 96 ? -10.517 -49.935 -45.225 1.00 22.56 77 PRO C N 1
ATOM 8170 C CA . PRO C 1 96 ? -9.886 -50.795 -46.257 1.00 22.32 77 PRO C CA 1
ATOM 8171 C C . PRO C 1 96 ? -10.274 -50.372 -47.686 1.00 22.71 77 PRO C C 1
ATOM 8172 O O . PRO C 1 96 ? -11.418 -49.954 -47.921 1.00 23.56 77 PRO C O 1
ATOM 8176 N N . TYR C 1 97 ? -9.381 -50.528 -48.664 1.00 20.75 78 TYR C N 1
ATOM 8177 C CA . TYR C 1 97 ? -9.786 -50.264 -50.051 1.00 18.90 78 TYR C CA 1
ATOM 8178 C C . TYR C 1 97 ? -8.794 -51.046 -50.934 1.00 19.84 78 TYR C C 1
ATOM 8179 O O . TYR C 1 97 ? -7.598 -50.767 -50.914 1.00 17.62 78 TYR C O 1
ATOM 8188 N N . ARG C 1 98 ? -9.317 -52.023 -51.675 1.00 18.98 79 ARG C N 1
ATOM 8189 C CA . ARG C 1 98 ? -8.491 -52.829 -52.609 1.00 21.15 79 ARG C CA 1
ATOM 8190 C C . ARG C 1 98 ? -7.298 -53.478 -51.886 1.00 19.30 79 ARG C C 1
ATOM 8191 O O . ARG C 1 98 ? -6.200 -53.523 -52.398 1.00 17.71 79 ARG C O 1
ATOM 8199 N N . ASP C 1 99 ? -7.551 -53.898 -50.637 1.00 18.33 80 ASP C N 1
ATOM 8200 C CA . ASP C 1 99 ? -6.581 -54.581 -49.837 1.00 19.73 80 ASP C CA 1
ATOM 8201 C C . ASP C 1 99 ? -5.509 -53.667 -49.253 1.00 19.92 80 ASP C C 1
ATOM 8202 O O . ASP C 1 99 ? -4.654 -54.191 -48.538 1.00 19.94 80 ASP C O 1
ATOM 8207 N N . ARG C 1 100 ? -5.613 -52.342 -49.493 1.00 16.80 81 ARG C N 1
ATOM 8208 C CA . ARG C 1 100 ? -4.758 -51.407 -48.747 1.00 17.20 81 ARG C CA 1
ATOM 8209 C C . ARG C 1 100 ? -5.417 -51.054 -47.456 1.00 18.45 81 ARG C C 1
ATOM 8210 O O . ARG C 1 100 ? -6.647 -51.162 -47.331 1.00 18.67 81 ARG C O 1
ATOM 8218 N N . VAL C 1 101 ? -4.611 -50.638 -46.473 1.00 18.43 82 VAL C N 1
ATOM 8219 C CA . VAL C 1 101 ? -5.170 -50.160 -45.216 1.00 20.14 82 VAL C CA 1
ATOM 8220 C C . VAL C 1 101 ? -4.937 -48.672 -45.259 1.00 19.00 82 VAL C C 1
ATOM 8221 O O . VAL C 1 101 ? -3.792 -48.205 -45.086 1.00 18.21 82 VAL C O 1
ATOM 8225 N N . VAL C 1 102 ? -6.020 -47.941 -45.465 1.00 17.99 83 VAL C N 1
ATOM 8226 C CA . VAL C 1 102 ? -5.844 -46.492 -45.722 1.00 17.84 83 VAL C CA 1
ATOM 8227 C C . VAL C 1 102 ? -6.040 -45.804 -44.362 1.00 18.79 83 VAL C C 1
ATOM 8228 O O . VAL C 1 102 ? -7.082 -46.013 -43.738 1.00 19.42 83 VAL C O 1
ATOM 8232 N N . ASN C 1 103 ? -5.080 -44.971 -43.953 1.00 17.77 84 ASN C N 1
ATOM 8233 C CA . ASN C 1 103 ? -5.173 -44.185 -42.726 1.00 18.93 84 ASN C CA 1
ATOM 8234 C C . ASN C 1 103 ? -5.265 -42.732 -43.144 1.00 17.81 84 ASN C C 1
ATOM 8235 O O . ASN C 1 103 ? -4.334 -42.166 -43.685 1.00 17.10 84 ASN C O 1
ATOM 8240 N N . LEU C 1 104 ? -6.438 -42.185 -42.987 1.00 18.33 85 LEU C N 1
ATOM 8241 C CA . LEU C 1 104 ? -6.631 -40.781 -43.314 1.00 17.97 85 LEU C CA 1
ATOM 8242 C C . LEU C 1 104 ? -6.597 -39.989 -42.047 1.00 20.49 85 LEU C C 1
ATOM 8243 O O . LEU C 1 104 ? -7.518 -40.150 -41.214 1.00 18.62 85 LEU C O 1
ATOM 8248 N N . LEU C 1 105 ? -5.601 -39.149 -41.884 1.00 19.90 86 LEU C N 1
ATOM 8249 C CA . LEU C 1 105 ? -5.520 -38.332 -40.673 1.00 21.54 86 LEU C CA 1
ATOM 8250 C C . LEU C 1 105 ? -6.247 -37.007 -40.871 1.00 22.85 86 LEU C C 1
ATOM 8251 O O . LEU C 1 105 ? -6.069 -36.384 -41.851 1.00 22.51 86 LEU C O 1
ATOM 8256 N N . ASP C 1 106 ? -7.063 -36.589 -39.916 1.00 26.33 87 ASP C N 1
ATOM 8257 C CA . ASP C 1 106 ? -7.837 -35.388 -40.164 1.00 28.88 87 ASP C CA 1
ATOM 8258 C C . ASP C 1 106 ? -6.876 -34.215 -39.975 1.00 30.01 87 ASP C C 1
ATOM 8259 O O . ASP C 1 106 ? -5.967 -34.281 -39.127 1.00 29.45 87 ASP C O 1
ATOM 8264 N N . THR C 1 107 ? -7.086 -33.148 -40.742 1.00 30.64 88 THR C N 1
ATOM 8265 C CA . THR C 1 107 ? -6.271 -31.921 -40.646 1.00 30.89 88 THR C CA 1
ATOM 8266 C C . THR C 1 107 ? -7.226 -30.822 -40.197 1.00 33.44 88 THR C C 1
ATOM 8267 O O . THR C 1 107 ? -7.913 -30.231 -41.022 1.00 33.00 88 THR C O 1
ATOM 8271 N N . PRO C 1 108 ? -7.298 -30.585 -38.883 1.00 34.61 89 PRO C N 1
ATOM 8272 C CA . PRO C 1 108 ? -8.199 -29.549 -38.266 1.00 35.17 89 PRO C CA 1
ATOM 8273 C C . PRO C 1 108 ? -8.117 -28.263 -39.082 1.00 35.78 89 PRO C C 1
ATOM 8274 O O . PRO C 1 108 ? -7.001 -27.756 -39.389 1.00 33.29 89 PRO C O 1
ATOM 8278 N N . GLY C 1 109 ? -9.285 -27.792 -39.522 1.00 36.32 90 GLY C N 1
ATOM 8279 C CA . GLY C 1 109 ? -9.376 -26.594 -40.361 1.00 36.60 90 GLY C CA 1
ATOM 8280 C C . GLY C 1 109 ? -10.310 -25.557 -39.731 1.00 38.50 90 GLY C C 1
ATOM 8281 O O . GLY C 1 109 ? -10.719 -25.701 -38.573 1.00 38.12 90 GLY C O 1
ATOM 8282 N N . HIS C 1 110 ? -10.618 -24.514 -40.492 1.00 39.67 91 HIS C N 1
ATOM 8283 C CA . HIS C 1 110 ? -11.617 -23.483 -40.100 1.00 43.74 91 HIS C CA 1
ATOM 8284 C C . HIS C 1 110 ? -11.189 -22.932 -38.753 1.00 44.78 91 HIS C C 1
ATOM 8285 O O . HIS C 1 110 ? -9.998 -22.707 -38.577 1.00 44.44 91 HIS C O 1
ATOM 8292 N N . GLN C 1 111 ? -12.119 -22.746 -37.800 1.00 46.79 92 GLN C N 1
ATOM 8293 C CA . GLN C 1 111 ? -11.754 -22.227 -36.455 1.00 46.68 92 GLN C CA 1
ATOM 8294 C C . GLN C 1 111 ? -10.751 -23.113 -35.678 1.00 44.79 92 GLN C C 1
ATOM 8295 O O . GLN C 1 111 ? -10.105 -22.614 -34.746 1.00 43.60 92 GLN C O 1
ATOM 8301 N N . ASP C 1 112 ? -10.646 -24.409 -36.019 1.00 41.34 93 ASP C N 1
ATOM 8302 C CA . ASP C 1 112 ? -9.724 -25.347 -35.304 1.00 39.69 93 ASP C CA 1
ATOM 8303 C C . ASP C 1 112 ? -8.284 -25.412 -35.882 1.00 37.14 93 ASP C C 1
ATOM 8304 O O . ASP C 1 112 ? -7.473 -26.216 -35.425 1.00 35.11 93 ASP C O 1
ATOM 8309 N N . PHE C 1 113 ? -7.993 -24.616 -36.903 1.00 34.69 94 PHE C N 1
ATOM 8310 C CA . PHE C 1 113 ? -6.703 -24.648 -37.526 1.00 32.18 94 PHE C CA 1
ATOM 8311 C C . PHE C 1 113 ? -5.665 -24.243 -36.468 1.00 31.49 94 PHE C C 1
ATOM 8312 O O . PHE C 1 113 ? -5.932 -23.378 -35.669 1.00 31.68 94 PHE C O 1
ATOM 8320 N N . SER C 1 114 ? -4.540 -24.963 -36.417 1.00 27.69 95 SER C N 1
ATOM 8321 C CA . SER C 1 114 ? -3.538 -24.705 -35.394 1.00 25.97 95 SER C CA 1
ATOM 8322 C C . SER C 1 114 ? -2.219 -25.361 -35.824 1.00 21.95 95 SER C C 1
ATOM 8323 O O . SER C 1 114 ? -2.124 -25.935 -36.897 1.00 23.03 95 SER C O 1
ATOM 8326 N N . GLU C 1 115 ? -1.185 -25.176 -35.014 1.00 22.52 96 GLU C N 1
ATOM 8327 C CA . GLU C 1 115 ? 0.048 -25.924 -35.292 1.00 21.76 96 GLU C CA 1
ATOM 8328 C C . GLU C 1 115 ? -0.138 -27.462 -35.356 1.00 22.89 96 GLU C C 1
ATOM 8329 O O . GLU C 1 115 ? 0.614 -28.185 -36.022 1.00 22.20 96 GLU C O 1
ATOM 8335 N N . ASP C 1 116 ? -1.087 -28.010 -34.643 1.00 22.60 97 ASP C N 1
ATOM 8336 C CA . ASP C 1 116 ? -1.420 -29.433 -34.837 1.00 25.27 97 ASP C CA 1
ATOM 8337 C C . ASP C 1 116 ? -1.743 -29.835 -36.238 1.00 23.97 97 ASP C C 1
ATOM 8338 O O . ASP C 1 116 ? -1.423 -30.941 -36.658 1.00 25.12 97 ASP C O 1
ATOM 8343 N N . THR C 1 117 ? -2.328 -28.935 -37.008 1.00 24.67 98 THR C N 1
ATOM 8344 C CA . THR C 1 117 ? -2.529 -29.238 -38.444 1.00 22.98 98 THR C CA 1
ATOM 8345 C C . THR C 1 117 ? -1.193 -29.460 -39.189 1.00 22.18 98 THR C C 1
ATOM 8346 O O . THR C 1 117 ? -1.068 -30.406 -39.957 1.00 21.41 98 THR C O 1
ATOM 8350 N N . TYR C 1 118 ? -0.174 -28.595 -38.980 1.00 19.46 99 TYR C N 1
ATOM 8351 C CA . TYR C 1 118 ? 1.144 -28.868 -39.564 1.00 20.41 99 TYR C CA 1
ATOM 8352 C C . TYR C 1 118 ? 1.748 -30.143 -38.996 1.00 20.22 99 TYR C C 1
ATOM 8353 O O . TYR C 1 118 ? 2.396 -30.861 -39.720 1.00 22.43 99 TYR C O 1
ATOM 8362 N N . ARG C 1 119 ? 1.521 -30.454 -37.708 1.00 19.90 100 ARG C N 1
ATOM 8363 C CA . ARG C 1 119 ? 2.126 -31.660 -37.109 1.00 19.33 100 ARG C CA 1
ATOM 8364 C C . ARG C 1 119 ? 1.611 -32.961 -37.725 1.00 20.55 100 ARG C C 1
ATOM 8365 O O . ARG C 1 119 ? 2.365 -33.902 -37.888 1.00 20.51 100 ARG C O 1
ATOM 8373 N N . VAL C 1 120 ? 0.340 -32.956 -38.098 1.00 18.67 101 VAL C N 1
ATOM 8374 C CA . VAL C 1 120 ? -0.247 -34.103 -38.780 1.00 19.10 101 VAL C CA 1
ATOM 8375 C C . VAL C 1 120 ? 0.505 -34.387 -40.044 1.00 19.39 101 VAL C C 1
ATOM 8376 O O . VAL C 1 120 ? 0.760 -35.562 -40.396 1.00 18.40 101 VAL C O 1
ATOM 8380 N N . LEU C 1 121 ? 0.956 -33.328 -40.740 1.00 18.08 102 LEU C N 1
ATOM 8381 C CA . LEU C 1 121 ? 1.719 -33.552 -42.025 1.00 18.71 102 LEU C CA 1
ATOM 8382 C C . LEU C 1 121 ? 3.129 -34.193 -41.786 1.00 20.25 102 LEU C C 1
ATOM 8383 O O . LEU C 1 121 ? 3.745 -34.745 -42.697 1.00 21.20 102 LEU C O 1
ATOM 8388 N N . THR C 1 122 ? 3.649 -34.106 -40.566 1.00 19.75 103 THR C N 1
ATOM 8389 C CA . THR C 1 122 ? 4.892 -34.819 -40.215 1.00 21.19 103 THR C CA 1
ATOM 8390 C C . THR C 1 122 ? 4.666 -36.337 -40.043 1.00 21.31 103 THR C C 1
ATOM 8391 O O . THR C 1 122 ? 5.624 -37.098 -39.949 1.00 22.66 103 THR C O 1
ATOM 8395 N N . ALA C 1 123 ? 3.405 -36.761 -39.903 1.00 18.29 104 ALA C N 1
ATOM 8396 C CA . ALA C 1 123 ? 3.112 -38.148 -39.580 1.00 18.90 104 ALA C CA 1
ATOM 8397 C C . ALA C 1 123 ? 2.586 -38.926 -40.764 1.00 19.73 104 ALA C C 1
ATOM 8398 O O . ALA C 1 123 ? 2.261 -40.120 -40.629 1.00 21.33 104 ALA C O 1
ATOM 8400 N N . VAL C 1 124 ? 2.418 -38.255 -41.879 1.00 17.71 105 VAL C N 1
ATOM 8401 C CA . VAL C 1 124 ? 1.863 -38.953 -43.123 1.00 16.88 105 VAL C CA 1
ATOM 8402 C C . VAL C 1 124 ? 2.964 -39.265 -44.125 1.00 18.34 105 VAL C C 1
ATOM 8403 O O . VAL C 1 124 ? 4.028 -38.622 -44.105 1.00 18.97 105 VAL C O 1
ATOM 8407 N N . ASP C 1 125 ? 2.731 -40.239 -45.003 1.00 15.77 106 ASP C N 1
ATOM 8408 C CA . ASP C 1 125 ? 3.691 -40.506 -46.064 1.00 17.43 106 ASP C CA 1
ATOM 8409 C C . ASP C 1 125 ? 3.330 -39.767 -47.341 1.00 16.95 106 ASP C C 1
ATOM 8410 O O . ASP C 1 125 ? 4.185 -39.614 -48.187 1.00 18.84 106 ASP C O 1
ATOM 8415 N N . SER C 1 126 ? 2.093 -39.305 -47.486 1.00 15.91 107 SER C N 1
ATOM 8416 C CA . SER C 1 126 ? 1.750 -38.487 -48.611 1.00 14.98 107 SER C CA 1
ATOM 8417 C C . SER C 1 126 ? 0.511 -37.641 -48.296 1.00 17.40 107 SER C C 1
ATOM 8418 O O . SER C 1 126 ? -0.049 -37.757 -47.240 1.00 16.30 107 SER C O 1
ATOM 8421 N N . ALA C 1 127 ? 0.131 -36.786 -49.232 1.00 16.23 108 ALA C N 1
ATOM 8422 C CA . ALA C 1 127 ? -0.985 -35.931 -49.015 1.00 15.87 108 ALA C CA 1
ATOM 8423 C C . ALA C 1 127 ? -1.809 -35.761 -50.299 1.00 16.43 108 ALA C C 1
ATOM 8424 O O . ALA C 1 127 ? -1.381 -36.102 -51.406 1.00 16.83 108 ALA C O 1
ATOM 8426 N N . LEU C 1 128 ? -3.062 -35.328 -50.118 1.00 15.87 109 LEU C N 1
ATOM 8427 C CA . LEU C 1 128 ? -3.934 -35.050 -51.249 1.00 16.23 109 LEU C CA 1
ATOM 8428 C C . LEU C 1 128 ? -4.343 -33.552 -51.135 1.00 18.27 109 LEU C C 1
ATOM 8429 O O . LEU C 1 128 ? -4.887 -33.143 -50.121 1.00 19.41 109 LEU C O 1
ATOM 8434 N N . VAL C 1 129 ? -4.139 -32.798 -52.195 1.00 16.85 110 VAL C N 1
ATOM 8435 C CA . VAL C 1 129 ? -4.524 -31.404 -52.232 1.00 18.38 110 VAL C CA 1
ATOM 8436 C C . VAL C 1 129 ? -5.934 -31.396 -52.783 1.00 20.15 110 VAL C C 1
ATOM 8437 O O . VAL C 1 129 ? -6.200 -32.043 -53.782 1.00 19.14 110 VAL C O 1
ATOM 8441 N N . VAL C 1 130 ? -6.822 -30.694 -52.120 1.00 19.03 111 VAL C N 1
ATOM 8442 C CA . VAL C 1 130 ? -8.173 -30.456 -52.672 1.00 21.12 111 VAL C CA 1
ATOM 8443 C C . VAL C 1 130 ? -8.358 -28.964 -52.892 1.00 22.56 111 VAL C C 1
ATOM 8444 O O . VAL C 1 130 ? -8.025 -28.166 -52.005 1.00 20.66 111 VAL C O 1
ATOM 8448 N N . ILE C 1 131 ? -8.808 -28.642 -54.101 1.00 22.00 112 ILE C N 1
ATOM 8449 C CA . ILE C 1 131 ? -8.892 -27.244 -54.597 1.00 24.88 112 ILE C CA 1
ATOM 8450 C C . ILE C 1 131 ? -10.336 -26.973 -55.055 1.00 25.50 112 ILE C C 1
ATOM 8451 O O . ILE C 1 131 ? -10.933 -27.829 -55.704 1.00 23.51 112 ILE C O 1
ATOM 8456 N N . ASP C 1 132 ? -10.884 -25.799 -54.693 1.00 25.67 113 ASP C N 1
ATOM 8457 C CA . ASP C 1 132 ? -12.181 -25.367 -55.247 1.00 27.82 113 ASP C CA 1
ATOM 8458 C C . ASP C 1 132 ? -11.853 -24.870 -56.664 1.00 27.06 113 ASP C C 1
ATOM 8459 O O . ASP C 1 132 ? -11.058 -23.922 -56.823 1.00 27.59 113 ASP C O 1
ATOM 8464 N N . ALA C 1 133 ? -12.453 -25.489 -57.684 1.00 25.92 114 ALA C N 1
ATOM 8465 C CA . ALA C 1 133 ? -12.146 -25.085 -59.057 1.00 27.24 114 ALA C CA 1
ATOM 8466 C C . ALA C 1 133 ? -12.448 -23.627 -59.388 1.00 29.20 114 ALA C C 1
ATOM 8467 O O . ALA C 1 133 ? -11.879 -23.090 -60.328 1.00 30.35 114 ALA C O 1
ATOM 8469 N N . ALA C 1 134 ? -13.366 -23.011 -58.663 1.00 28.17 115 ALA C N 1
ATOM 8470 C CA . ALA C 1 134 ? -13.583 -21.573 -58.872 1.00 32.21 115 ALA C CA 1
ATOM 8471 C C . ALA C 1 134 ? -12.497 -20.619 -58.277 1.00 32.64 115 ALA C C 1
ATOM 8472 O O . ALA C 1 134 ? -12.334 -19.474 -58.715 1.00 33.84 115 ALA C O 1
ATOM 8474 N N . LYS C 1 135 ? -11.781 -21.095 -57.275 1.00 31.53 116 LYS C N 1
ATOM 8475 C CA . LYS C 1 135 ? -10.828 -20.308 -56.485 1.00 33.79 116 LYS C CA 1
ATOM 8476 C C . LYS C 1 135 ? -9.375 -20.615 -56.878 1.00 31.89 116 LYS C C 1
ATOM 8477 O O . LYS C 1 135 ? -8.549 -19.768 -56.736 1.00 33.04 116 LYS C O 1
ATOM 8483 N N . GLY C 1 136 ? -9.079 -21.814 -57.383 1.00 28.88 117 GLY C N 1
ATOM 8484 C CA . GLY C 1 136 ? -7.658 -22.241 -57.575 1.00 27.10 117 GLY C CA 1
ATOM 8485 C C . GLY C 1 136 ? -6.926 -22.443 -56.220 1.00 28.66 117 GLY C C 1
ATOM 8486 O O . GLY C 1 136 ? -7.575 -22.713 -55.227 1.00 26.76 117 GLY C O 1
ATOM 8487 N N . VAL C 1 137 ? -5.592 -22.254 -56.182 1.00 27.87 118 VAL C N 1
ATOM 8488 C CA . VAL C 1 137 ? -4.823 -22.446 -54.971 1.00 28.34 118 VAL C CA 1
ATOM 8489 C C . VAL C 1 137 ? -5.134 -21.249 -54.066 1.00 29.39 118 VAL C C 1
ATOM 8490 O O . VAL C 1 137 ? -5.199 -20.106 -54.511 1.00 31.64 118 VAL C O 1
ATOM 8494 N N . GLU C 1 138 ? -5.432 -21.538 -52.831 1.00 26.37 119 GLU C N 1
ATOM 8495 C CA . GLU C 1 138 ? -5.723 -20.476 -51.914 1.00 28.00 119 GLU C CA 1
ATOM 8496 C C . GLU C 1 138 ? -4.663 -20.414 -50.792 1.00 27.81 119 GLU C C 1
ATOM 8497 O O . GLU C 1 138 ? -3.747 -21.224 -50.745 1.00 26.26 119 GLU C O 1
ATOM 8503 N N . ALA C 1 139 ? -4.770 -19.414 -49.931 1.00 29.51 120 ALA C N 1
ATOM 8504 C CA . ALA C 1 139 ? -3.750 -19.155 -48.932 1.00 30.85 120 ALA C CA 1
ATOM 8505 C C . ALA C 1 139 ? -3.407 -20.361 -48.068 1.00 28.82 120 ALA C C 1
ATOM 8506 O O . ALA C 1 139 ? -2.244 -20.681 -47.964 1.00 28.77 120 ALA C O 1
ATOM 8508 N N . GLN C 1 140 ? -4.397 -21.088 -47.522 1.00 28.86 121 GLN C N 1
ATOM 8509 C CA . GLN C 1 140 ? -4.090 -22.214 -46.638 1.00 30.54 121 GLN C CA 1
ATOM 8510 C C . GLN C 1 140 ? -3.529 -23.431 -47.420 1.00 26.93 121 GLN C C 1
ATOM 8511 O O . GLN C 1 140 ? -2.677 -24.174 -46.933 1.00 25.71 121 GLN C O 1
ATOM 8517 N N . THR C 1 141 ? -4.030 -23.603 -48.620 1.00 23.41 122 THR C N 1
ATOM 8518 C CA . THR C 1 141 ? -3.479 -24.642 -49.491 1.00 24.72 122 THR C CA 1
ATOM 8519 C C . THR C 1 141 ? -1.976 -24.421 -49.646 1.00 22.82 122 THR C C 1
ATOM 8520 O O . THR C 1 141 ? -1.199 -25.366 -49.592 1.00 23.09 122 THR C O 1
ATOM 8524 N N . ARG C 1 142 ? -1.588 -23.188 -49.874 1.00 24.14 123 ARG C N 1
ATOM 8525 C CA . ARG C 1 142 ? -0.197 -22.851 -50.139 1.00 26.72 123 ARG C CA 1
ATOM 8526 C C . ARG C 1 142 ? 0.642 -23.094 -48.884 1.00 26.09 123 ARG C C 1
ATOM 8527 O O . ARG C 1 142 ? 1.712 -23.689 -48.939 1.00 25.65 123 ARG C O 1
ATOM 8535 N N . LYS C 1 143 ? 0.163 -22.604 -47.754 1.00 26.53 124 LYS C N 1
ATOM 8536 C CA . LYS C 1 143 ? 0.878 -22.862 -46.473 1.00 26.35 124 LYS C CA 1
ATOM 8537 C C . LYS C 1 143 ? 1.079 -24.305 -46.105 1.00 24.58 124 LYS C C 1
ATOM 8538 O O . LYS C 1 143 ? 2.162 -24.689 -45.671 1.00 25.98 124 LYS C O 1
ATOM 8544 N N . LEU C 1 144 ? 0.063 -25.142 -46.300 1.00 22.92 125 LEU C N 1
ATOM 8545 C CA . LEU C 1 144 ? 0.147 -26.580 -45.995 1.00 21.77 125 LEU C CA 1
ATOM 8546 C C . LEU C 1 144 ? 1.080 -27.265 -46.979 1.00 22.56 125 LEU C C 1
ATOM 8547 O O . LEU C 1 144 ? 1.936 -28.059 -46.598 1.00 23.51 125 LEU C O 1
ATOM 8552 N N . MET C 1 145 ? 0.977 -26.895 -48.267 1.00 21.54 126 MET C N 1
ATOM 8553 C CA . MET C 1 145 ? 1.936 -27.438 -49.242 1.00 21.47 126 MET C CA 1
ATOM 8554 C C . MET C 1 145 ? 3.373 -27.032 -48.892 1.00 23.67 126 MET C C 1
ATOM 8555 O O . MET C 1 145 ? 4.304 -27.762 -49.152 1.00 23.47 126 MET C O 1
ATOM 8560 N N . ASP C 1 146 ? 3.599 -25.792 -48.435 1.00 24.05 127 ASP C N 1
ATOM 8561 C CA . ASP C 1 146 ? 4.961 -25.425 -48.005 1.00 25.93 127 ASP C CA 1
ATOM 8562 C C . ASP C 1 146 ? 5.517 -26.426 -46.967 1.00 26.23 127 ASP C C 1
ATOM 8563 O O . ASP C 1 146 ? 6.696 -26.766 -46.977 1.00 26.38 127 ASP C O 1
ATOM 8568 N N . VAL C 1 147 ? 4.645 -26.932 -46.093 1.00 25.35 128 VAL C N 1
ATOM 8569 C CA . VAL C 1 147 ? 5.086 -27.988 -45.114 1.00 25.94 128 VAL C CA 1
ATOM 8570 C C . VAL C 1 147 ? 5.416 -29.291 -45.819 1.00 25.55 128 VAL C C 1
ATOM 8571 O O . VAL C 1 147 ? 6.514 -29.845 -45.662 1.00 23.89 128 VAL C O 1
ATOM 8575 N N . CYS C 1 148 ? 4.531 -29.720 -46.721 1.00 22.93 129 CYS C N 1
ATOM 8576 C CA . CYS C 1 148 ? 4.791 -30.915 -47.478 1.00 24.15 129 CYS C CA 1
ATOM 8577 C C . CYS C 1 148 ? 6.111 -30.809 -48.260 1.00 25.16 129 CYS C C 1
ATOM 8578 O O . CYS C 1 148 ? 6.855 -31.793 -48.390 1.00 26.22 129 CYS C O 1
ATOM 8581 N N . ARG C 1 149 ? 6.418 -29.623 -48.785 1.00 25.67 130 ARG C N 1
ATOM 8582 C CA . ARG C 1 149 ? 7.612 -29.509 -49.648 1.00 27.78 130 ARG C CA 1
ATOM 8583 C C . ARG C 1 149 ? 8.874 -29.716 -48.821 1.00 28.56 130 ARG C C 1
ATOM 8584 O O . ARG C 1 149 ? 9.844 -30.315 -49.265 1.00 28.45 130 ARG C O 1
ATOM 8592 N N . MET C 1 150 ? 8.889 -29.135 -47.648 1.00 29.71 131 MET C N 1
ATOM 8593 C CA . MET C 1 150 ? 10.084 -29.241 -46.782 1.00 32.04 131 MET C CA 1
ATOM 8594 C C . MET C 1 150 ? 10.429 -30.664 -46.466 1.00 31.08 131 MET C C 1
ATOM 8595 O O . MET C 1 150 ? 11.605 -31.000 -46.226 1.00 30.80 131 MET C O 1
ATOM 8600 N N . ARG C 1 151 ? 9.390 -31.489 -46.375 1.00 28.61 132 ARG C N 1
ATOM 8601 C CA . ARG C 1 151 ? 9.576 -32.882 -46.124 1.00 29.23 132 ARG C CA 1
ATOM 8602 C C . ARG C 1 151 ? 9.603 -33.781 -47.383 1.00 28.40 132 ARG C C 1
ATOM 8603 O O . ARG C 1 151 ? 9.719 -35.005 -47.257 1.00 28.87 132 ARG C O 1
ATOM 8611 N N . ALA C 1 152 ? 9.503 -33.170 -48.554 1.00 27.02 133 ALA C N 1
ATOM 8612 C CA . ALA C 1 152 ? 9.373 -33.848 -49.837 1.00 28.36 133 ALA C CA 1
ATOM 8613 C C . ALA C 1 152 ? 8.204 -34.845 -49.869 1.00 26.92 133 ALA C C 1
ATOM 8614 O O . ALA C 1 152 ? 8.349 -35.964 -50.330 1.00 28.62 133 ALA C O 1
ATOM 8616 N N . THR C 1 153 ? 7.058 -34.458 -49.338 1.00 23.11 134 THR C N 1
ATOM 8617 C CA . THR C 1 153 ? 5.966 -35.402 -49.228 1.00 19.32 134 THR C CA 1
ATOM 8618 C C . THR C 1 153 ? 5.292 -35.434 -50.593 1.00 17.80 134 THR C C 1
ATOM 8619 O O . THR C 1 153 ? 4.969 -34.402 -51.140 1.00 17.57 134 THR C O 1
ATOM 8623 N N . PRO C 1 154 ? 5.035 -36.601 -51.136 1.00 18.33 135 PRO C N 1
ATOM 8624 C CA . PRO C 1 154 ? 4.323 -36.649 -52.454 1.00 17.76 135 PRO C CA 1
ATOM 8625 C C . PRO C 1 154 ? 2.887 -36.205 -52.287 1.00 20.07 135 PRO C C 1
ATOM 8626 O O . PRO C 1 154 ? 2.359 -36.344 -51.215 1.00 16.78 135 PRO C O 1
ATOM 8630 N N . VAL C 1 155 ? 2.355 -35.569 -53.319 1.00 18.07 136 VAL C N 1
ATOM 8631 C CA . VAL C 1 155 ? 1.047 -35.010 -53.304 1.00 18.38 136 VAL C CA 1
ATOM 8632 C C . VAL C 1 155 ? 0.304 -35.410 -54.579 1.00 18.04 136 VAL C C 1
ATOM 8633 O O . VAL C 1 155 ? 0.846 -35.338 -55.678 1.00 16.54 136 VAL C O 1
ATOM 8637 N N . MET C 1 156 ? -0.940 -35.818 -54.431 1.00 15.80 137 MET C N 1
ATOM 8638 C CA . MET C 1 156 ? -1.900 -35.933 -55.548 1.00 17.60 137 MET C CA 1
ATOM 8639 C C . MET C 1 156 ? -2.927 -34.780 -55.368 1.00 17.64 137 MET C C 1
ATOM 8640 O O . MET C 1 156 ? -3.072 -34.250 -54.251 1.00 19.22 137 MET C O 1
ATOM 8645 N N . THR C 1 157 ? -3.549 -34.378 -56.448 1.00 17.78 138 THR C N 1
ATOM 8646 C CA . THR C 1 157 ? -4.411 -33.203 -56.467 1.00 19.07 138 THR C CA 1
ATOM 8647 C C . THR C 1 157 ? -5.784 -33.549 -57.020 1.00 20.35 138 THR C C 1
ATOM 8648 O O . THR C 1 157 ? -5.908 -34.168 -58.096 1.00 19.76 138 THR C O 1
ATOM 8652 N N . PHE C 1 158 ? -6.801 -33.141 -56.275 1.00 18.51 139 PHE C N 1
ATOM 8653 C CA . PHE C 1 158 ? -8.209 -33.219 -56.660 1.00 20.97 139 PHE C CA 1
ATOM 8654 C C . PHE C 1 158 ? -8.806 -31.796 -56.796 1.00 22.58 139 PHE C C 1
ATOM 8655 O O . PHE C 1 158 ? -8.911 -31.027 -55.824 1.00 21.46 139 PHE C O 1
ATOM 8663 N N . VAL C 1 159 ? -9.184 -31.488 -58.036 1.00 20.46 140 VAL C N 1
ATOM 8664 C CA . VAL C 1 159 ? -9.870 -30.225 -58.374 1.00 22.30 140 VAL C CA 1
ATOM 8665 C C . VAL C 1 159 ? -11.359 -30.439 -58.255 1.00 24.36 140 VAL C C 1
ATOM 8666 O O . VAL C 1 159 ? -11.989 -31.107 -59.077 1.00 23.55 140 VAL C O 1
ATOM 8670 N N . ASN C 1 160 ? -11.907 -29.866 -57.187 1.00 24.00 141 ASN C N 1
ATOM 8671 C CA . ASN C 1 160 ? -13.289 -30.108 -56.811 1.00 25.07 141 ASN C CA 1
ATOM 8672 C C . ASN C 1 160 ? -14.301 -29.056 -57.320 1.00 26.23 141 ASN C C 1
ATOM 8673 O O . ASN C 1 160 ? -13.975 -27.928 -57.708 1.00 25.87 141 ASN C O 1
ATOM 8678 N N . LYS C 1 161 ? -15.588 -29.399 -57.280 1.00 28.46 142 LYS C N 1
ATOM 8679 C CA . LYS C 1 161 ? -16.665 -28.485 -57.655 1.00 28.61 142 LYS C CA 1
ATOM 8680 C C . LYS C 1 161 ? -16.797 -28.149 -59.140 1.00 29.31 142 LYS C C 1
ATOM 8681 O O . LYS C 1 161 ? -17.297 -27.078 -59.515 1.00 30.15 142 LYS C O 1
ATOM 8687 N N . MET C 1 162 ? -16.433 -29.084 -59.979 1.00 27.19 143 MET C N 1
ATOM 8688 C CA . MET C 1 162 ? -16.587 -28.902 -61.416 1.00 29.07 143 MET C CA 1
ATOM 8689 C C . MET C 1 162 ? -18.038 -28.733 -61.903 1.00 31.22 143 MET C C 1
ATOM 8690 O O . MET C 1 162 ? -18.251 -28.274 -63.040 1.00 33.10 143 MET C O 1
ATOM 8695 N N . ASP C 1 163 ? -19.011 -29.105 -61.053 1.00 31.69 144 ASP C N 1
ATOM 8696 C CA . ASP C 1 163 ? -20.434 -28.942 -61.310 1.00 35.77 144 ASP C CA 1
ATOM 8697 C C . ASP C 1 163 ? -20.871 -27.479 -61.112 1.00 37.26 144 ASP C C 1
ATOM 8698 O O . ASP C 1 163 ? -22.023 -27.162 -61.323 1.00 39.29 144 ASP C O 1
ATOM 8703 N N . ARG C 1 164 ? -19.954 -26.640 -60.655 1.00 36.91 145 ARG C N 1
ATOM 8704 C CA . ARG C 1 164 ? -20.182 -25.212 -60.547 1.00 40.12 145 ARG C CA 1
ATOM 8705 C C . ARG C 1 164 ? -19.279 -24.481 -61.531 1.00 40.46 145 ARG C C 1
ATOM 8706 O O . ARG C 1 164 ? -18.296 -25.012 -61.993 1.00 36.47 145 ARG C O 1
ATOM 8714 N N . GLU C 1 165 ? -19.677 -23.272 -61.916 1.00 43.08 146 GLU C N 1
ATOM 8715 C CA . GLU C 1 165 ? -18.790 -22.334 -62.610 1.00 45.31 146 GLU C CA 1
ATOM 8716 C C . GLU C 1 165 ? -17.352 -22.384 -62.038 1.00 41.88 146 GLU C C 1
ATOM 8717 O O . GLU C 1 165 ? -17.157 -22.317 -60.821 1.00 41.74 146 GLU C O 1
ATOM 8723 N N . ALA C 1 166 ? -16.363 -22.491 -62.918 1.00 39.98 147 ALA C N 1
ATOM 8724 C CA . ALA C 1 166 ? -14.994 -22.845 -62.490 1.00 38.88 147 ALA C CA 1
ATOM 8725 C C . ALA C 1 166 ? -14.008 -22.046 -63.336 1.00 39.94 147 ALA C C 1
ATOM 8726 O O . ALA C 1 166 ? -14.372 -21.543 -64.410 1.00 40.93 147 ALA C O 1
ATOM 8728 N N . LEU C 1 167 ? -12.762 -21.970 -62.883 1.00 38.44 148 LEU C N 1
ATOM 8729 C CA . LEU C 1 167 ? -11.657 -21.592 -63.753 1.00 39.10 148 LEU C CA 1
ATOM 8730 C C . LEU C 1 167 ? -11.432 -22.630 -64.896 1.00 38.17 148 LEU C C 1
ATOM 8731 O O . LEU C 1 167 ? -11.652 -23.800 -64.669 1.00 36.56 148 LEU C O 1
ATOM 8736 N N . HIS C 1 168 ? -11.038 -22.203 -66.109 1.00 38.31 149 HIS C N 1
ATOM 8737 C CA . HIS C 1 168 ? -10.599 -23.129 -67.181 1.00 38.79 149 HIS C CA 1
ATOM 8738 C C . HIS C 1 168 ? -9.531 -24.092 -66.640 1.00 37.19 149 HIS C C 1
ATOM 8739 O O . HIS C 1 168 ? -8.627 -23.657 -65.915 1.00 35.43 149 HIS C O 1
ATOM 8746 N N . PRO C 1 169 ? -9.608 -25.402 -66.980 1.00 35.94 150 PRO C N 1
ATOM 8747 C CA . PRO C 1 169 ? -8.615 -26.333 -66.497 1.00 35.46 150 PRO C CA 1
ATOM 8748 C C . PRO C 1 169 ? -7.153 -26.011 -66.847 1.00 35.07 150 PRO C C 1
ATOM 8749 O O . PRO C 1 169 ? -6.283 -26.380 -66.028 1.00 35.09 150 PRO C O 1
ATOM 8753 N N . LEU C 1 170 ? -6.902 -25.369 -68.002 1.00 36.30 151 LEU C N 1
ATOM 8754 C CA . LEU C 1 170 ? -5.549 -24.920 -68.347 1.00 36.61 151 LEU C CA 1
ATOM 8755 C C . LEU C 1 170 ? -5.030 -23.901 -67.318 1.00 35.41 151 LEU C C 1
ATOM 8756 O O . LEU C 1 170 ? -3.885 -23.945 -66.911 1.00 35.26 151 LEU C O 1
ATOM 8761 N N . ASP C 1 171 ? -5.898 -22.986 -66.947 1.00 34.57 152 ASP C N 1
ATOM 8762 C CA . ASP C 1 171 ? -5.630 -21.994 -65.950 1.00 34.62 152 ASP C CA 1
ATOM 8763 C C . ASP C 1 171 ? -5.507 -22.560 -64.565 1.00 32.94 152 ASP C C 1
ATOM 8764 O O . ASP C 1 171 ? -4.672 -22.057 -63.763 1.00 31.28 152 ASP C O 1
ATOM 8769 N N . VAL C 1 172 ? -6.332 -23.556 -64.239 1.00 30.92 153 VAL C N 1
ATOM 8770 C CA . VAL C 1 172 ? -6.183 -24.206 -62.912 1.00 31.32 153 VAL C CA 1
ATOM 8771 C C . VAL C 1 172 ? -4.830 -24.898 -62.831 1.00 29.50 153 VAL C C 1
ATOM 8772 O O . VAL C 1 172 ? -4.169 -24.851 -61.805 1.00 27.53 153 VAL C O 1
ATOM 8776 N N . MET C 1 173 ? -4.443 -25.585 -63.901 1.00 29.20 154 MET C N 1
ATOM 8777 C CA . MET C 1 173 ? -3.153 -26.333 -63.880 1.00 29.65 154 MET C CA 1
ATOM 8778 C C . MET C 1 173 ? -1.969 -25.345 -63.737 1.00 27.79 154 MET C C 1
ATOM 8779 O O . MET C 1 173 ? -1.055 -25.536 -62.948 1.00 26.48 154 MET C O 1
ATOM 8784 N N . ALA C 1 174 ? -2.043 -24.234 -64.432 1.00 28.35 155 ALA C N 1
ATOM 8785 C CA . ALA C 1 174 ? -0.970 -23.220 -64.378 1.00 28.48 155 ALA C CA 1
ATOM 8786 C C . ALA C 1 174 ? -0.899 -22.658 -62.966 1.00 28.97 155 ALA C C 1
ATOM 8787 O O . ALA C 1 174 ? 0.209 -22.409 -62.457 1.00 29.36 155 ALA C O 1
ATOM 8789 N N . ASP C 1 175 ? -2.073 -22.483 -62.333 1.00 27.87 156 ASP C N 1
ATOM 8790 C CA . ASP C 1 175 ? -2.127 -21.939 -60.964 1.00 28.70 156 ASP C CA 1
ATOM 8791 C C . ASP C 1 175 ? -1.512 -22.933 -59.963 1.00 26.81 156 ASP C C 1
ATOM 8792 O O . ASP C 1 175 ? -0.767 -22.546 -59.080 1.00 24.89 156 ASP C O 1
ATOM 8797 N N . ILE C 1 176 ? -1.846 -24.218 -60.100 1.00 25.88 157 ILE C N 1
ATOM 8798 C CA . ILE C 1 176 ? -1.305 -25.254 -59.162 1.00 25.49 157 ILE C CA 1
ATOM 8799 C C . ILE C 1 176 ? 0.195 -25.307 -59.262 1.00 22.90 157 ILE C C 1
ATOM 8800 O O . ILE C 1 176 ? 0.888 -25.253 -58.242 1.00 24.46 157 ILE C O 1
ATOM 8805 N N . GLU C 1 177 ? 0.703 -25.273 -60.492 1.00 23.90 158 GLU C N 1
ATOM 8806 C CA . GLU C 1 177 ? 2.173 -25.293 -60.709 1.00 24.43 158 GLU C CA 1
ATOM 8807 C C . GLU C 1 177 ? 2.844 -24.059 -60.168 1.00 25.49 158 GLU C C 1
ATOM 8808 O O . GLU C 1 177 ? 3.939 -24.117 -59.559 1.00 25.69 158 GLU C O 1
ATOM 8814 N N . GLN C 1 178 ? 2.210 -22.904 -60.382 1.00 25.02 159 GLN C N 1
ATOM 8815 C CA . GLN C 1 178 ? 2.840 -21.634 -59.927 1.00 27.52 159 GLN C CA 1
ATOM 8816 C C . GLN C 1 178 ? 2.918 -21.593 -58.402 1.00 28.79 159 GLN C C 1
ATOM 8817 O O . GLN C 1 178 ? 3.892 -21.124 -57.771 1.00 29.47 159 GLN C O 1
ATOM 8823 N N . HIS C 1 179 ? 1.835 -22.006 -57.787 1.00 28.50 160 HIS C N 1
ATOM 8824 C CA . HIS C 1 179 ? 1.693 -21.696 -56.352 1.00 28.53 160 HIS C CA 1
ATOM 8825 C C . HIS C 1 179 ? 2.045 -22.859 -55.487 1.00 27.92 160 HIS C C 1
ATOM 8826 O O . HIS C 1 179 ? 2.382 -22.645 -54.294 1.00 28.75 160 HIS C O 1
ATOM 8833 N N . LEU C 1 180 ? 2.022 -24.081 -56.060 1.00 25.74 161 LEU C N 1
ATOM 8834 C CA . LEU C 1 180 ? 2.450 -25.248 -55.290 1.00 25.07 161 LEU C CA 1
ATOM 8835 C C . LEU C 1 180 ? 3.850 -25.689 -55.711 1.00 25.56 161 LEU C C 1
ATOM 8836 O O . LEU C 1 180 ? 4.443 -26.555 -55.047 1.00 27.06 161 LEU C O 1
ATOM 8841 N N . GLN C 1 181 ? 4.365 -25.100 -56.795 1.00 24.57 162 GLN C N 1
ATOM 8842 C CA . GLN C 1 181 ? 5.777 -25.289 -57.271 1.00 25.16 162 GLN C CA 1
ATOM 8843 C C . GLN C 1 181 ? 6.072 -26.785 -57.533 1.00 24.94 162 GLN C C 1
ATOM 8844 O O . GLN C 1 181 ? 6.978 -27.400 -56.937 1.00 24.31 162 GLN C O 1
ATOM 8850 N N . ILE C 1 182 ? 5.284 -27.318 -58.448 1.00 24.21 163 ILE C N 1
ATOM 8851 C CA . ILE C 1 182 ? 5.248 -28.746 -58.728 1.00 26.08 163 ILE C CA 1
ATOM 8852 C C . ILE C 1 182 ? 4.643 -28.927 -60.126 1.00 26.53 163 ILE C C 1
ATOM 8853 O O . ILE C 1 182 ? 3.806 -28.095 -60.556 1.00 27.84 163 ILE C O 1
ATOM 8858 N N . GLU C 1 183 ? 5.147 -29.914 -60.870 1.00 25.39 164 GLU C N 1
ATOM 8859 C CA . GLU C 1 183 ? 4.627 -30.170 -62.170 1.00 27.15 164 GLU C CA 1
ATOM 8860 C C . GLU C 1 183 ? 3.257 -30.893 -62.090 1.00 26.28 164 GLU C C 1
ATOM 8861 O O . GLU C 1 183 ? 3.086 -31.829 -61.304 1.00 25.02 164 GLU C O 1
ATOM 8867 N N . CYS C 1 184 ? 2.268 -30.440 -62.864 1.00 25.43 165 CYS C N 1
ATOM 8868 C CA . CYS C 1 184 ? 0.966 -31.094 -62.898 1.00 26.05 165 CYS C CA 1
ATOM 8869 C C . CYS C 1 184 ? 0.930 -32.123 -64.019 1.00 26.66 165 CYS C C 1
ATOM 8870 O O . CYS C 1 184 ? 1.288 -31.809 -65.185 1.00 26.03 165 CYS C O 1
ATOM 8873 N N . ALA C 1 185 ? 0.529 -33.350 -63.671 1.00 23.89 166 ALA C N 1
ATOM 8874 C CA . ALA C 1 185 ? 0.265 -34.371 -64.683 1.00 23.09 166 ALA C CA 1
ATOM 8875 C C . ALA C 1 185 ? -1.247 -34.645 -64.625 1.00 24.26 166 ALA C C 1
ATOM 8876 O O . ALA C 1 185 ? -1.740 -35.297 -63.729 1.00 25.16 166 ALA C O 1
ATOM 8878 N N . PRO C 1 186 ? -2.020 -34.158 -65.630 1.00 23.68 167 PRO C N 1
ATOM 8879 C CA . PRO C 1 186 ? -3.447 -34.389 -65.634 1.00 23.43 167 PRO C CA 1
ATOM 8880 C C . PRO C 1 186 ? -3.690 -35.885 -65.827 1.00 22.04 167 PRO C C 1
ATOM 8881 O O . PRO C 1 186 ? -3.110 -36.469 -66.728 1.00 20.46 167 PRO C O 1
ATOM 8885 N N . MET C 1 187 ? -4.566 -36.475 -65.005 1.00 19.34 168 MET C N 1
ATOM 8886 C CA . MET C 1 187 ? -4.905 -37.892 -65.111 1.00 20.65 168 MET C CA 1
ATOM 8887 C C . MET C 1 187 ? -6.302 -37.997 -65.692 1.00 21.76 168 MET C C 1
ATOM 8888 O O . MET C 1 187 ? -6.616 -38.907 -66.454 1.00 22.02 168 MET C O 1
ATOM 8893 N N . THR C 1 188 ? -7.153 -37.082 -65.257 1.00 20.77 169 THR C N 1
ATOM 8894 C CA . THR C 1 188 ? -8.493 -37.015 -65.797 1.00 22.57 169 THR C CA 1
ATOM 8895 C C . THR C 1 188 ? -8.661 -35.547 -66.243 1.00 24.02 169 THR C C 1
ATOM 8896 O O . THR C 1 188 ? -7.955 -34.668 -65.745 1.00 26.11 169 THR C O 1
ATOM 8900 N N . TRP C 1 189 ? -9.541 -35.301 -67.189 1.00 23.89 170 TRP C N 1
ATOM 8901 C CA . TRP C 1 189 ? -9.732 -33.957 -67.755 1.00 23.44 170 TRP C CA 1
ATOM 8902 C C . TRP C 1 189 ? -11.217 -33.670 -67.864 1.00 23.64 170 TRP C C 1
ATOM 8903 O O . TRP C 1 189 ? -11.951 -34.489 -68.416 1.00 22.76 170 TRP C O 1
ATOM 8914 N N . PRO C 1 190 ? -11.671 -32.493 -67.397 1.00 25.37 171 PRO C N 1
ATOM 8915 C CA . PRO C 1 190 ? -13.099 -32.210 -67.362 1.00 24.53 171 PRO C CA 1
ATOM 8916 C C . PRO C 1 190 ? -13.598 -31.761 -68.730 1.00 24.55 171 PRO C C 1
ATOM 8917 O O . PRO C 1 190 ? -12.864 -31.143 -69.539 1.00 25.05 171 PRO C O 1
ATOM 8921 N N . ILE C 1 191 ? -14.842 -32.105 -69.002 1.00 26.24 172 ILE C N 1
ATOM 8922 C CA . ILE C 1 191 ? -15.537 -31.592 -70.199 1.00 27.70 172 ILE C CA 1
ATOM 8923 C C . ILE C 1 191 ? -16.604 -30.646 -69.678 1.00 29.04 172 ILE C C 1
ATOM 8924 O O . ILE C 1 191 ? -17.534 -31.076 -69.020 1.00 29.21 172 ILE C O 1
ATOM 8929 N N . GLY C 1 192 ? -16.405 -29.353 -69.929 1.00 30.79 173 GLY C N 1
ATOM 8930 C CA . GLY C 1 192 ? -17.341 -28.309 -69.534 1.00 34.20 173 GLY C CA 1
ATOM 8931 C C . GLY C 1 192 ? -17.182 -28.046 -68.055 1.00 33.03 173 GLY C C 1
ATOM 8932 O O . GLY C 1 192 ? -16.250 -28.523 -67.404 1.00 32.31 173 GLY C O 1
ATOM 8933 N N . MET C 1 193 ? -18.101 -27.258 -67.520 1.00 34.23 174 MET C N 1
ATOM 8934 C CA . MET C 1 193 ? -18.018 -26.835 -66.132 1.00 34.76 174 MET C CA 1
ATOM 8935 C C . MET C 1 193 ? -19.374 -26.222 -65.806 1.00 36.49 174 MET C C 1
ATOM 8936 O O . MET C 1 193 ? -20.142 -25.854 -66.719 1.00 38.75 174 MET C O 1
ATOM 8941 N N . GLY C 1 194 ? -19.705 -26.209 -64.523 1.00 35.49 175 GLY C N 1
ATOM 8942 C CA . GLY C 1 194 ? -21.016 -25.819 -64.053 1.00 37.43 175 GLY C CA 1
ATOM 8943 C C . GLY C 1 194 ? -22.056 -26.713 -64.659 1.00 38.74 175 GLY C C 1
ATOM 8944 O O . GLY C 1 194 ? -21.928 -27.954 -64.793 1.00 33.09 175 GLY C O 1
ATOM 8945 N N . SER C 1 195 ? -23.153 -26.061 -65.048 1.00 41.60 176 SER C N 1
ATOM 8946 C CA . SER C 1 195 ? -24.159 -26.889 -65.663 1.00 45.35 176 SER C CA 1
ATOM 8947 C C . SER C 1 195 ? -23.702 -27.619 -66.846 1.00 44.14 176 SER C C 1
ATOM 8948 O O . SER C 1 195 ? -24.294 -28.559 -67.214 1.00 46.11 176 SER C O 1
ATOM 8951 N N . SER C 1 196 ? -22.633 -27.181 -67.491 1.00 41.37 177 SER C N 1
ATOM 8952 C CA . SER C 1 196 ? -22.140 -27.644 -68.944 1.00 40.80 177 SER C CA 1
ATOM 8953 C C . SER C 1 196 ? -21.280 -28.825 -68.678 1.00 37.68 177 SER C C 1
ATOM 8954 O O . SER C 1 196 ? -20.726 -29.446 -69.579 1.00 35.73 177 SER C O 1
ATOM 8957 N N . PHE C 1 197 ? -21.204 -29.115 -67.386 1.00 35.73 178 PHE C N 1
ATOM 8958 C CA . PHE C 1 197 ? -20.229 -30.120 -66.972 1.00 33.11 178 PHE C CA 1
ATOM 8959 C C . PHE C 1 197 ? -20.738 -31.487 -67.347 1.00 33.16 178 PHE C C 1
ATOM 8960 O O . PHE C 1 197 ? -21.788 -31.907 -66.892 1.00 34.47 178 PHE C O 1
ATOM 8968 N N . LYS C 1 198 ? -20.003 -32.171 -68.234 1.00 32.24 179 LYS C N 1
ATOM 8969 C CA . LYS C 1 198 ? -20.489 -33.435 -68.797 1.00 30.57 179 LYS C CA 1
ATOM 8970 C C . LYS C 1 198 ? -19.860 -34.658 -68.136 1.00 29.31 179 LYS C C 1
ATOM 8971 O O . LYS C 1 198 ? -20.382 -35.793 -68.274 1.00 28.17 179 LYS C O 1
ATOM 8977 N N . GLY C 1 199 ? -18.721 -34.431 -67.479 1.00 27.35 180 GLY C N 1
ATOM 8978 C CA . GLY C 1 199 ? -17.911 -35.514 -66.868 1.00 26.31 180 GLY C CA 1
ATOM 8979 C C . GLY C 1 199 ? -16.447 -35.317 -67.194 1.00 25.69 180 GLY C C 1
ATOM 8980 O O . GLY C 1 199 ? -16.015 -34.213 -67.471 1.00 25.90 180 GLY C O 1
ATOM 8981 N N . THR C 1 200 ? -15.678 -36.397 -67.202 1.00 24.45 181 THR C N 1
ATOM 8982 C CA . THR C 1 200 ? -14.251 -36.328 -67.386 1.00 23.66 181 THR C CA 1
ATOM 8983 C C . THR C 1 200 ? -13.808 -37.366 -68.384 1.00 24.43 181 THR C C 1
ATOM 8984 O O . THR C 1 200 ? -14.478 -38.372 -68.602 1.00 23.83 181 THR C O 1
ATOM 8988 N N . TYR C 1 201 ? -12.638 -37.137 -68.958 1.00 24.38 182 TYR C N 1
ATOM 8989 C CA . TYR C 1 201 ? -12.003 -38.130 -69.823 1.00 25.32 182 TYR C CA 1
ATOM 8990 C C . TYR C 1 201 ? -10.766 -38.631 -69.073 1.00 24.93 182 TYR C C 1
ATOM 8991 O O . TYR C 1 201 ? -9.958 -37.839 -68.577 1.00 22.40 182 TYR C O 1
ATOM 9000 N N . ASP C 1 202 ? -10.684 -39.945 -68.904 1.00 24.87 183 ASP C N 1
ATOM 9001 C CA . ASP C 1 202 ? -9.522 -40.555 -68.229 1.00 25.08 183 ASP C CA 1
ATOM 9002 C C . ASP C 1 202 ? -8.414 -40.803 -69.275 1.00 26.94 183 ASP C C 1
ATOM 9003 O O . ASP C 1 202 ? -8.573 -41.655 -70.154 1.00 27.00 183 ASP C O 1
ATOM 9008 N N . LEU C 1 203 ? -7.341 -40.038 -69.188 1.00 25.70 184 LEU C N 1
ATOM 9009 C CA . LEU C 1 203 ? -6.268 -40.094 -70.189 1.00 28.57 184 LEU C CA 1
ATOM 9010 C C . LEU C 1 203 ? -5.577 -41.441 -70.335 1.00 29.67 184 LEU C C 1
ATOM 9011 O O . LEU C 1 203 ? -5.447 -41.933 -71.454 1.00 30.73 184 LEU C O 1
ATOM 9016 N N . LEU C 1 204 ? -5.232 -42.086 -69.236 1.00 29.53 185 LEU C N 1
ATOM 9017 C CA . LEU C 1 204 ? -4.520 -43.380 -69.370 1.00 32.16 185 LEU C CA 1
ATOM 9018 C C . LEU C 1 204 ? -5.451 -44.531 -69.686 1.00 32.16 185 LEU C C 1
ATOM 9019 O O . LEU C 1 204 ? -5.087 -45.464 -70.451 1.00 33.75 185 LEU C O 1
ATOM 9024 N N . HIS C 1 205 ? -6.648 -44.516 -69.092 1.00 30.87 186 HIS C N 1
ATOM 9025 C CA . HIS C 1 205 ? -7.615 -45.608 -69.330 1.00 31.92 186 HIS C CA 1
ATOM 9026 C C . HIS C 1 205 ? -8.492 -45.438 -70.593 1.00 32.59 186 HIS C C 1
ATOM 9027 O O . HIS C 1 205 ? -9.210 -46.382 -70.959 1.00 30.71 186 HIS C O 1
ATOM 9034 N N . LYS C 1 206 ? -8.425 -44.263 -71.233 1.00 29.86 187 LYS C N 1
ATOM 9035 C CA . LYS C 1 206 ? -9.156 -43.972 -72.458 1.00 33.30 187 LYS C CA 1
ATOM 9036 C C . LYS C 1 206 ? -10.658 -44.187 -72.229 1.00 32.12 187 LYS C C 1
ATOM 9037 O O . LYS C 1 206 ? -11.351 -44.780 -73.081 1.00 33.92 187 LYS C O 1
ATOM 9043 N N . GLN C 1 207 ? -11.139 -43.704 -71.071 1.00 29.65 188 GLN C N 1
ATOM 9044 C CA . GLN C 1 207 ? -12.572 -43.864 -70.687 1.00 27.92 188 GLN C CA 1
ATOM 9045 C C . GLN C 1 207 ? -13.214 -42.512 -70.456 1.00 27.89 188 GLN C C 1
ATOM 9046 O O . GLN C 1 207 ? -12.611 -41.628 -69.854 1.00 25.83 188 GLN C O 1
ATOM 9052 N N . LEU C 1 208 ? -14.419 -42.354 -70.962 1.00 26.78 189 LEU C N 1
ATOM 9053 C CA . LEU C 1 208 ? -15.258 -41.203 -70.645 1.00 27.01 189 LEU C CA 1
ATOM 9054 C C . LEU C 1 208 ? -16.158 -41.563 -69.460 1.00 27.08 189 LEU C C 1
ATOM 9055 O O . LEU C 1 208 ? -16.872 -42.606 -69.490 1.00 28.56 189 LEU C O 1
ATOM 9060 N N . HIS C 1 209 ? -16.142 -40.732 -68.414 1.00 25.62 190 HIS C N 1
ATOM 9061 C CA . HIS C 1 209 ? -17.008 -40.900 -67.242 1.00 26.18 190 HIS C CA 1
ATOM 9062 C C . HIS C 1 209 ? -18.005 -39.783 -67.327 1.00 26.76 190 HIS C C 1
ATOM 9063 O O . HIS C 1 209 ? -17.609 -38.568 -67.216 1.00 26.71 190 HIS C O 1
ATOM 9070 N N . LEU C 1 210 ? -19.275 -40.170 -67.534 1.00 28.14 191 LEU C N 1
ATOM 9071 C CA . LEU C 1 210 ? -20.373 -39.228 -67.733 1.00 31.13 191 LEU C CA 1
ATOM 9072 C C . LEU C 1 210 ? -20.887 -38.738 -66.372 1.00 31.67 191 LEU C C 1
ATOM 9073 O O . LEU C 1 210 ? -21.167 -39.532 -65.505 1.00 32.39 191 LEU C O 1
ATOM 9078 N N . PHE C 1 211 ? -20.950 -37.426 -66.173 1.00 32.90 192 PHE C N 1
ATOM 9079 C CA . PHE C 1 211 ? -21.539 -36.866 -64.947 1.00 34.26 192 PHE C CA 1
ATOM 9080 C C . PHE C 1 211 ? -23.049 -37.035 -64.931 1.00 37.59 192 PHE C C 1
ATOM 9081 O O . PHE C 1 211 ? -23.742 -36.417 -65.706 1.00 39.68 192 PHE C O 1
ATOM 9089 N N . ILE C 1 219 ? -22.408 -43.829 -59.551 1.00 67.83 200 ILE C N 1
ATOM 9090 C CA . ILE C 1 219 ? -21.904 -45.189 -59.382 1.00 67.98 200 ILE C CA 1
ATOM 9091 C C . ILE C 1 219 ? -21.773 -45.912 -60.748 1.00 66.01 200 ILE C C 1
ATOM 9092 O O . ILE C 1 219 ? -22.396 -46.944 -60.910 1.00 67.39 200 ILE C O 1
ATOM 9097 N N . GLN C 1 220 ? -20.976 -45.421 -61.717 1.00 62.62 201 GLN C N 1
ATOM 9098 C CA . GLN C 1 220 ? -21.109 -45.928 -63.130 1.00 61.11 201 GLN C CA 1
ATOM 9099 C C . GLN C 1 220 ? -19.859 -46.345 -63.970 1.00 57.22 201 GLN C C 1
ATOM 9100 O O . GLN C 1 220 ? -18.755 -45.908 -63.688 1.00 55.96 201 GLN C O 1
ATOM 9106 N N . SER C 1 221 ? -20.053 -47.158 -65.022 1.00 54.78 202 SER C N 1
ATOM 9107 C CA . SER C 1 221 ? -18.926 -47.667 -65.848 1.00 50.75 202 SER C CA 1
ATOM 9108 C C . SER C 1 221 ? -18.421 -46.606 -66.821 1.00 47.26 202 SER C C 1
ATOM 9109 O O . SER C 1 221 ? -19.200 -45.872 -67.399 1.00 46.46 202 SER C O 1
ATOM 9112 N N . GLY C 1 222 ? -17.113 -46.537 -67.001 1.00 43.85 203 GLY C N 1
ATOM 9113 C CA . GLY C 1 222 ? -16.531 -45.632 -67.977 1.00 40.27 203 GLY C CA 1
ATOM 9114 C C . GLY C 1 222 ? -16.896 -46.154 -69.352 1.00 39.12 203 GLY C C 1
ATOM 9115 O O . GLY C 1 222 ? -17.086 -47.350 -69.522 1.00 39.26 203 GLY C O 1
ATOM 9116 N N . ILE C 1 223 ? -17.059 -45.250 -70.307 1.00 36.18 204 ILE C N 1
ATOM 9117 C CA . ILE C 1 223 ? -17.221 -45.598 -71.719 1.00 34.88 204 ILE C CA 1
ATOM 9118 C C . ILE C 1 223 ? -15.861 -45.686 -72.426 1.00 33.59 204 ILE C C 1
ATOM 9119 O O . ILE C 1 223 ? -15.080 -44.733 -72.438 1.00 29.98 204 ILE C O 1
ATOM 9124 N N . VAL C 1 224 ? -15.553 -46.840 -73.014 1.00 32.48 205 VAL C N 1
ATOM 9125 C CA . VAL C 1 224 ? -14.309 -46.926 -73.776 1.00 32.93 205 VAL C CA 1
ATOM 9126 C C . VAL C 1 224 ? -14.333 -46.058 -75.074 1.00 32.99 205 VAL C C 1
ATOM 9127 O O . VAL C 1 224 ? -15.233 -46.174 -75.925 1.00 31.99 205 VAL C O 1
ATOM 9131 N N . ILE C 1 225 ? -13.328 -45.194 -75.227 1.00 32.73 206 ILE C N 1
ATOM 9132 C CA . ILE C 1 225 ? -13.231 -44.276 -76.364 1.00 32.79 206 ILE C CA 1
ATOM 9133 C C . ILE C 1 225 ? -12.166 -44.757 -77.340 1.00 35.04 206 ILE C C 1
ATOM 9134 O O . ILE C 1 225 ? -11.081 -45.125 -76.919 1.00 32.96 206 ILE C O 1
ATOM 9139 N N . HIS C 1 226 ? -12.548 -44.840 -78.626 1.00 37.19 207 HIS C N 1
ATOM 9140 C CA . HIS C 1 226 ? -11.652 -45.310 -79.698 1.00 39.77 207 HIS C CA 1
ATOM 9141 C C . HIS C 1 226 ? -10.853 -44.184 -80.373 1.00 41.60 207 HIS C C 1
ATOM 9142 O O . HIS C 1 226 ? -10.838 -44.093 -81.592 1.00 44.38 207 HIS C O 1
ATOM 9149 N N . GLY C 1 227 ? -10.202 -43.346 -79.563 1.00 41.96 208 GLY C N 1
ATOM 9150 C CA . GLY C 1 227 ? -9.466 -42.170 -80.047 1.00 43.35 208 GLY C CA 1
ATOM 9151 C C . GLY C 1 227 ? -10.386 -40.979 -80.264 1.00 45.10 208 GLY C C 1
ATOM 9152 O O . GLY C 1 227 ? -11.624 -41.102 -80.201 1.00 44.27 208 GLY C O 1
ATOM 9153 N N . ALA C 1 228 ? -9.800 -39.825 -80.575 1.00 46.54 209 ALA C N 1
ATOM 9154 C CA . ALA C 1 228 ? -10.577 -38.623 -80.879 1.00 47.24 209 ALA C CA 1
ATOM 9155 C C . ALA C 1 228 ? -11.429 -38.761 -82.145 1.00 48.92 209 ALA C C 1
ATOM 9156 O O . ALA C 1 228 ? -12.259 -37.909 -82.440 1.00 50.27 209 ALA C O 1
ATOM 9158 N N . ASP C 1 229 ? -11.265 -39.847 -82.892 1.00 49.56 210 ASP C N 1
ATOM 9159 C CA . ASP C 1 229 ? -12.113 -40.039 -84.058 1.00 51.06 210 ASP C CA 1
ATOM 9160 C C . ASP C 1 229 ? -13.499 -40.677 -83.763 1.00 49.51 210 ASP C C 1
ATOM 9161 O O . ASP C 1 229 ? -14.322 -40.942 -84.668 1.00 52.15 210 ASP C O 1
ATOM 9166 N N . ASP C 1 230 ? -13.759 -40.882 -82.476 1.00 46.23 211 ASP C N 1
ATOM 9167 C CA . ASP C 1 230 ? -14.847 -41.748 -82.013 1.00 43.75 211 ASP C CA 1
ATOM 9168 C C . ASP C 1 230 ? -16.141 -40.954 -81.915 1.00 43.15 211 ASP C C 1
ATOM 9169 O O . ASP C 1 230 ? -16.162 -39.958 -81.196 1.00 41.76 211 ASP C O 1
ATOM 9174 N N . PRO C 1 231 ? -17.210 -41.383 -82.640 1.00 43.01 212 PRO C N 1
ATOM 9175 C CA . PRO C 1 231 ? -18.508 -40.712 -82.636 1.00 43.81 212 PRO C CA 1
ATOM 9176 C C . PRO C 1 231 ? -19.211 -40.713 -81.306 1.00 41.50 212 PRO C C 1
ATOM 9177 O O . PRO C 1 231 ? -20.157 -39.919 -81.127 1.00 42.03 212 PRO C O 1
ATOM 9181 N N . GLN C 1 232 ? -18.790 -41.603 -80.408 1.00 39.35 213 GLN C N 1
ATOM 9182 C CA . GLN C 1 232 ? -19.305 -41.610 -79.036 1.00 40.07 213 GLN C CA 1
ATOM 9183 C C . GLN C 1 232 ? -19.072 -40.248 -78.342 1.00 38.85 213 GLN C C 1
ATOM 9184 O O . GLN C 1 232 ? -19.930 -39.785 -77.550 1.00 38.56 213 GLN C O 1
ATOM 9190 N N . LEU C 1 233 ? -17.949 -39.600 -78.645 1.00 38.52 214 LEU C N 1
ATOM 9191 C CA . LEU C 1 233 ? -17.683 -38.261 -78.066 1.00 39.30 214 LEU C CA 1
ATOM 9192 C C . LEU C 1 233 ? -18.786 -37.276 -78.495 1.00 42.05 214 LEU C C 1
ATOM 9193 O O . LEU C 1 233 ? -19.299 -36.504 -77.673 1.00 40.62 214 LEU C O 1
ATOM 9198 N N . ASP C 1 234 ? -19.162 -37.336 -79.781 1.00 43.88 215 ASP C N 1
ATOM 9199 C CA . ASP C 1 234 ? -20.269 -36.520 -80.359 1.00 47.60 215 ASP C CA 1
ATOM 9200 C C . ASP C 1 234 ? -21.700 -36.934 -79.877 1.00 47.71 215 ASP C C 1
ATOM 9201 O O . ASP C 1 234 ? -22.608 -36.102 -79.615 1.00 48.81 215 ASP C O 1
ATOM 9206 N N . GLU C 1 235 ? -21.812 -38.250 -79.668 1.00 47.34 216 GLU C N 1
ATOM 9207 C CA . GLU C 1 235 ? -23.001 -38.857 -79.075 1.00 48.70 216 GLU C CA 1
ATOM 9208 C C . GLU C 1 235 ? -23.272 -38.394 -77.647 1.00 47.40 216 GLU C C 1
ATOM 9209 O O . GLU C 1 235 ? -24.381 -37.986 -77.331 1.00 48.12 216 GLU C O 1
ATOM 9215 N N . TYR C 1 236 ? -22.267 -38.450 -76.776 1.00 45.04 217 TYR C N 1
ATOM 9216 C CA . TYR C 1 236 ? -22.526 -38.204 -75.360 1.00 44.21 217 TYR C CA 1
ATOM 9217 C C . TYR C 1 236 ? -22.206 -36.808 -74.880 1.00 43.78 217 TYR C C 1
ATOM 9218 O O . TYR C 1 236 ? -22.713 -36.384 -73.825 1.00 45.09 217 TYR C O 1
ATOM 9227 N N . LEU C 1 237 ? -21.347 -36.112 -75.618 1.00 43.34 218 LEU C N 1
ATOM 9228 C CA . LEU C 1 237 ? -20.903 -34.755 -75.255 1.00 42.87 218 LEU C CA 1
ATOM 9229 C C . LEU C 1 237 ? -21.411 -33.618 -76.169 1.00 45.84 218 LEU C C 1
ATOM 9230 O O . LEU C 1 237 ? -21.188 -32.453 -75.861 1.00 45.93 218 LEU C O 1
ATOM 9235 N N . GLY C 1 238 ? -22.067 -33.926 -77.281 1.00 48.05 219 GLY C N 1
ATOM 9236 C CA . GLY C 1 238 ? -22.613 -32.831 -78.123 1.00 51.68 219 GLY C CA 1
ATOM 9237 C C . GLY C 1 238 ? -21.453 -32.027 -78.686 1.00 52.47 219 GLY C C 1
ATOM 9238 O O . GLY C 1 238 ? -20.387 -32.599 -78.983 1.00 52.00 219 GLY C O 1
ATOM 9239 N N . ASP C 1 239 ? -21.591 -30.714 -78.806 1.00 55.09 220 ASP C N 1
ATOM 9240 C CA . ASP C 1 239 ? -20.505 -29.983 -79.463 1.00 56.26 220 ASP C CA 1
ATOM 9241 C C . ASP C 1 239 ? -19.348 -29.622 -78.535 1.00 54.25 220 ASP C C 1
ATOM 9242 O O . ASP C 1 239 ? -18.371 -29.011 -78.950 1.00 54.38 220 ASP C O 1
ATOM 9247 N N . GLN C 1 240 ? -19.443 -30.075 -77.289 1.00 52.10 221 GLN C N 1
ATOM 9248 C CA . GLN C 1 240 ? -18.303 -30.060 -76.358 1.00 49.70 221 GLN C CA 1
ATOM 9249 C C . GLN C 1 240 ? -17.262 -31.113 -76.695 1.00 47.50 221 GLN C C 1
ATOM 9250 O O . GLN C 1 240 ? -16.165 -31.074 -76.177 1.00 46.07 221 GLN C O 1
ATOM 9256 N N . ALA C 1 241 ? -17.596 -32.042 -77.578 1.00 46.81 222 ALA C N 1
ATOM 9257 C CA . ALA C 1 241 ? -16.605 -32.999 -78.063 1.00 45.25 222 ALA C CA 1
ATOM 9258 C C . ALA C 1 241 ? -15.434 -32.255 -78.710 1.00 45.49 222 ALA C C 1
ATOM 9259 O O . ALA C 1 241 ? -14.296 -32.712 -78.639 1.00 43.39 222 ALA C O 1
ATOM 9261 N N . GLU C 1 242 ? -15.726 -31.118 -79.363 1.00 47.08 223 GLU C N 1
ATOM 9262 C CA . GLU C 1 242 ? -14.680 -30.333 -80.026 1.00 48.52 223 GLU C CA 1
ATOM 9263 C C . GLU C 1 242 ? -13.651 -29.800 -79.027 1.00 45.55 223 GLU C C 1
ATOM 9264 O O . GLU C 1 242 ? -12.439 -29.890 -79.259 1.00 45.39 223 GLU C O 1
ATOM 9270 N N . GLN C 1 243 ? -14.136 -29.263 -77.917 1.00 43.43 224 GLN C N 1
ATOM 9271 C CA . GLN C 1 243 ? -13.271 -28.698 -76.926 1.00 42.81 224 GLN C CA 1
ATOM 9272 C C . GLN C 1 243 ? -12.412 -29.831 -76.302 1.00 38.97 224 GLN C C 1
ATOM 9273 O O . GLN C 1 243 ? -11.226 -29.637 -76.008 1.00 37.58 224 GLN C O 1
ATOM 9279 N N . LEU C 1 244 ? -12.994 -31.021 -76.105 1.00 37.61 225 LEU C N 1
ATOM 9280 C CA . LEU C 1 244 ? -12.201 -32.130 -75.547 1.00 34.70 225 LEU C CA 1
ATOM 9281 C C . LEU C 1 244 ? -11.087 -32.531 -76.546 1.00 35.20 225 LEU C C 1
ATOM 9282 O O . LEU C 1 244 ? -9.938 -32.718 -76.153 1.00 33.44 225 LEU C O 1
ATOM 9287 N N . ARG C 1 245 ? -11.448 -32.621 -77.840 1.00 36.54 226 ARG C N 1
ATOM 9288 C CA . ARG C 1 245 ? -10.491 -32.971 -78.909 1.00 37.91 226 ARG C CA 1
ATOM 9289 C C . ARG C 1 245 ? -9.299 -31.995 -78.965 1.00 37.30 226 ARG C C 1
ATOM 9290 O O . ARG C 1 245 ? -8.148 -32.429 -79.007 1.00 37.12 226 ARG C O 1
ATOM 9298 N N . MET C 1 246 ? -9.594 -30.706 -78.907 1.00 37.32 227 MET C N 1
ATOM 9299 C CA . MET C 1 246 ? -8.585 -29.648 -78.920 1.00 38.50 227 MET C CA 1
ATOM 9300 C C . MET C 1 246 ? -7.695 -29.743 -77.667 1.00 36.18 227 MET C C 1
ATOM 9301 O O . MET C 1 246 ? -6.482 -29.717 -77.792 1.00 36.45 227 MET C O 1
ATOM 9306 N N . ASP C 1 247 ? -8.294 -29.973 -76.491 1.00 35.31 228 ASP C N 1
ATOM 9307 C CA . ASP C 1 247 ? -7.556 -30.111 -75.202 1.00 34.27 228 ASP C CA 1
ATOM 9308 C C . ASP C 1 247 ? -6.613 -31.298 -75.220 1.00 34.18 228 ASP C C 1
ATOM 9309 O O . ASP C 1 247 ? -5.491 -31.220 -74.713 1.00 32.72 228 ASP C O 1
ATOM 9314 N N . LEU C 1 248 ? -7.062 -32.395 -75.834 1.00 33.87 229 LEU C N 1
ATOM 9315 C CA . LEU C 1 248 ? -6.252 -33.603 -75.923 1.00 34.89 229 LEU C CA 1
ATOM 9316 C C . LEU C 1 248 ? -5.051 -33.420 -76.819 1.00 34.16 229 LEU C C 1
ATOM 9317 O O . LEU C 1 248 ? -3.990 -33.954 -76.518 1.00 33.38 229 LEU C O 1
ATOM 9322 N N . ALA C 1 249 ? -5.229 -32.669 -77.900 1.00 34.65 230 ALA C N 1
ATOM 9323 C CA . ALA C 1 249 ? -4.134 -32.402 -78.814 1.00 35.90 230 ALA C CA 1
ATOM 9324 C C . ALA C 1 249 ? -3.150 -31.505 -78.051 1.00 35.55 230 ALA C C 1
ATOM 9325 O O . ALA C 1 249 ? -1.940 -31.691 -78.156 1.00 35.71 230 ALA C O 1
ATOM 9327 N N . LEU C 1 250 ? -3.664 -30.567 -77.259 1.00 33.05 231 LEU C N 1
ATOM 9328 C CA . LEU C 1 250 ? -2.749 -29.687 -76.511 1.00 33.71 231 LEU C CA 1
ATOM 9329 C C . LEU C 1 250 ? -1.952 -30.481 -75.460 1.00 32.98 231 LEU C C 1
ATOM 9330 O O . LEU C 1 250 ? -0.759 -30.287 -75.282 1.00 32.36 231 LEU C O 1
ATOM 9335 N N . LEU C 1 251 ? -2.649 -31.335 -74.719 1.00 33.11 232 LEU C N 1
ATOM 9336 C CA . LEU C 1 251 ? -2.007 -32.148 -73.681 1.00 33.69 232 LEU C CA 1
ATOM 9337 C C . LEU C 1 251 ? -0.976 -33.073 -74.286 1.00 34.39 232 LEU C C 1
ATOM 9338 O O . LEU C 1 251 ? 0.086 -33.255 -73.725 1.00 33.81 232 LEU C O 1
ATOM 9343 N N . GLU C 1 252 ? -1.331 -33.684 -75.410 1.00 36.80 233 GLU C N 1
ATOM 9344 C CA . GLU C 1 252 ? -0.414 -34.523 -76.138 1.00 40.29 233 GLU C CA 1
ATOM 9345 C C . GLU C 1 252 ? 0.902 -33.744 -76.416 1.00 41.58 233 GLU C C 1
ATOM 9346 O O . GLU C 1 252 ? 1.983 -34.249 -76.131 1.00 42.03 233 GLU C O 1
ATOM 9352 N N . GLU C 1 253 ? 0.800 -32.501 -76.896 1.00 41.94 234 GLU C N 1
ATOM 9353 C CA . GLU C 1 253 ? 1.986 -31.748 -77.330 1.00 43.99 234 GLU C CA 1
ATOM 9354 C C . GLU C 1 253 ? 2.744 -31.185 -76.113 1.00 42.58 234 GLU C C 1
ATOM 9355 O O . GLU C 1 253 ? 3.965 -31.164 -76.098 1.00 43.78 234 GLU C O 1
ATOM 9361 N N . ALA C 1 254 ? 2.005 -30.714 -75.115 1.00 39.72 235 ALA C N 1
ATOM 9362 C CA . ALA C 1 254 ? 2.610 -29.917 -74.070 1.00 38.54 235 ALA C CA 1
ATOM 9363 C C . ALA C 1 254 ? 2.372 -30.416 -72.649 1.00 36.18 235 ALA C C 1
ATOM 9364 O O . ALA C 1 254 ? 2.980 -29.884 -71.744 1.00 34.77 235 ALA C O 1
ATOM 9366 N N . GLY C 1 255 ? 1.537 -31.449 -72.460 1.00 33.88 236 GLY C N 1
ATOM 9367 C CA . GLY C 1 255 ? 1.252 -32.019 -71.091 1.00 33.11 236 GLY C CA 1
ATOM 9368 C C . GLY C 1 255 ? 2.355 -32.926 -70.516 1.00 33.18 236 GLY C C 1
ATOM 9369 O O . GLY C 1 255 ? 3.166 -33.526 -71.247 1.00 32.40 236 GLY C O 1
ATOM 9370 N N . THR C 1 256 ? 2.435 -32.963 -69.203 1.00 30.79 237 THR C N 1
ATOM 9371 C CA . THR C 1 256 ? 3.428 -33.768 -68.521 1.00 30.06 237 THR C CA 1
ATOM 9372 C C . THR C 1 256 ? 2.736 -35.104 -68.242 1.00 27.99 237 THR C C 1
ATOM 9373 O O . THR C 1 256 ? 1.681 -35.126 -67.601 1.00 26.89 237 THR C O 1
ATOM 9377 N N . PRO C 1 257 ? 3.367 -36.221 -68.689 1.00 27.82 238 PRO C N 1
ATOM 9378 C CA . PRO C 1 257 ? 2.860 -37.535 -68.311 1.00 25.79 238 PRO C CA 1
ATOM 9379 C C . PRO C 1 257 ? 3.124 -37.845 -66.826 1.00 25.97 238 PRO C C 1
ATOM 9380 O O . PRO C 1 257 ? 4.115 -37.384 -66.233 1.00 24.42 238 PRO C O 1
ATOM 9384 N N . PHE C 1 258 ? 2.265 -38.663 -66.246 1.00 23.50 239 PHE C N 1
ATOM 9385 C CA . PHE C 1 258 ? 2.544 -39.052 -64.849 1.00 23.01 239 PHE C CA 1
ATOM 9386 C C . PHE C 1 258 ? 3.856 -39.856 -64.873 1.00 24.94 239 PHE C C 1
ATOM 9387 O O . PHE C 1 258 ? 4.081 -40.690 -65.782 1.00 24.59 239 PHE C O 1
ATOM 9395 N N . ASP C 1 259 ? 4.718 -39.566 -63.912 1.00 23.62 240 ASP C N 1
ATOM 9396 C CA . ASP C 1 259 ? 5.895 -40.391 -63.702 1.00 26.85 240 ASP C CA 1
ATOM 9397 C C . ASP C 1 259 ? 6.035 -40.736 -62.216 1.00 24.91 240 ASP C C 1
ATOM 9398 O O . ASP C 1 259 ? 6.143 -39.827 -61.394 1.00 24.89 240 ASP C O 1
ATOM 9403 N N . GLU C 1 260 ? 6.014 -42.012 -61.891 1.00 23.57 241 GLU C N 1
ATOM 9404 C CA . GLU C 1 260 ? 5.914 -42.414 -60.488 1.00 24.95 241 GLU C CA 1
ATOM 9405 C C . GLU C 1 260 ? 7.104 -41.866 -59.693 1.00 24.76 241 GLU C C 1
ATOM 9406 O O . GLU C 1 260 ? 6.907 -41.440 -58.590 1.00 22.84 241 GLU C O 1
ATOM 9412 N N . GLU C 1 261 ? 8.333 -41.988 -60.237 1.00 24.95 242 GLU C N 1
ATOM 9413 C CA . GLU C 1 261 ? 9.518 -41.585 -59.475 1.00 26.46 242 GLU C CA 1
ATOM 9414 C C . GLU C 1 261 ? 9.441 -40.077 -59.150 1.00 25.39 242 GLU C C 1
ATOM 9415 O O . GLU C 1 261 ? 9.721 -39.646 -58.045 1.00 23.73 242 GLU C O 1
ATOM 9421 N N . ARG C 1 262 ? 9.071 -39.262 -60.131 1.00 24.94 243 ARG C N 1
ATOM 9422 C CA . ARG C 1 262 ? 8.999 -37.806 -59.851 1.00 24.62 243 ARG C CA 1
ATOM 9423 C C . ARG C 1 262 ? 7.878 -37.480 -58.887 1.00 23.26 243 ARG C C 1
ATOM 9424 O O . ARG C 1 262 ? 8.054 -36.593 -58.024 1.00 24.76 243 ARG C O 1
ATOM 9432 N N . TYR C 1 263 ? 6.753 -38.186 -58.989 1.00 22.43 244 TYR C N 1
ATOM 9433 C CA . TYR C 1 263 ? 5.718 -38.067 -57.967 1.00 20.03 244 TYR C CA 1
ATOM 9434 C C . TYR C 1 263 ? 6.262 -38.420 -56.581 1.00 19.96 244 TYR C C 1
ATOM 9435 O O . TYR C 1 263 ? 6.043 -37.636 -55.635 1.00 18.90 244 TYR C O 1
ATOM 9444 N N . LEU C 1 264 ? 7.012 -39.542 -56.486 1.00 20.04 245 LEU C N 1
ATOM 9445 C CA . LEU C 1 264 ? 7.510 -39.974 -55.149 1.00 20.62 245 LEU C CA 1
ATOM 9446 C C . LEU C 1 264 ? 8.529 -38.981 -54.560 1.00 24.02 245 LEU C C 1
ATOM 9447 O O . LEU C 1 264 ? 8.709 -38.926 -53.343 1.00 24.99 245 LEU C O 1
ATOM 9452 N N . LYS C 1 265 ? 9.123 -38.184 -55.428 1.00 25.76 246 LYS C N 1
ATOM 9453 C CA . LYS C 1 265 ? 10.056 -37.148 -55.009 1.00 29.26 246 LYS C CA 1
ATOM 9454 C C . LYS C 1 265 ? 9.400 -35.824 -54.668 1.00 30.76 246 LYS C C 1
ATOM 9455 O O . LYS C 1 265 ? 10.094 -34.880 -54.261 1.00 31.70 246 LYS C O 1
ATOM 9461 N N . GLY C 1 266 ? 8.095 -35.684 -54.895 1.00 30.80 247 GLY C N 1
ATOM 9462 C CA . GLY C 1 266 ? 7.438 -34.332 -54.717 1.00 31.08 247 GLY C CA 1
ATOM 9463 C C . GLY C 1 266 ? 7.631 -33.338 -55.839 1.00 32.22 247 GLY C C 1
ATOM 9464 O O . GLY C 1 266 ? 7.439 -32.103 -55.661 1.00 34.73 247 GLY C O 1
ATOM 9465 N N . GLU C 1 267 ? 8.061 -33.838 -56.978 1.00 29.22 248 GLU C N 1
ATOM 9466 C CA . GLU C 1 267 ? 8.281 -33.043 -58.136 1.00 30.39 248 GLU C CA 1
ATOM 9467 C C . GLU C 1 267 ? 7.120 -32.939 -59.108 1.00 27.22 248 GLU C C 1
ATOM 9468 O O . GLU C 1 267 ? 7.111 -32.070 -59.979 1.00 27.18 248 GLU C O 1
ATOM 9474 N N . LEU C 1 268 ? 6.126 -33.815 -58.925 1.00 25.56 249 LEU C N 1
ATOM 9475 C CA . LEU C 1 268 ? 5.053 -33.890 -59.874 1.00 21.11 249 LEU C CA 1
ATOM 9476 C C . LEU C 1 268 ? 3.843 -34.327 -59.112 1.00 19.66 249 LEU C C 1
ATOM 9477 O O . LEU C 1 268 ? 3.938 -35.155 -58.201 1.00 19.82 249 LEU C O 1
ATOM 9482 N N . THR C 1 269 ? 2.691 -33.813 -59.495 1.00 17.04 250 THR C N 1
ATOM 9483 C CA . THR C 1 269 ? 1.408 -34.267 -58.871 1.00 18.12 250 THR C CA 1
ATOM 9484 C C . THR C 1 269 ? 0.426 -34.709 -59.945 1.00 18.74 250 THR C C 1
ATOM 9485 O O . THR C 1 269 ? 0.224 -33.938 -60.885 1.00 17.68 250 THR C O 1
ATOM 9489 N N . PRO C 1 270 ? -0.195 -35.914 -59.802 1.00 18.22 251 PRO C N 1
ATOM 9490 C CA . PRO C 1 270 ? -1.341 -36.320 -60.638 1.00 18.81 251 PRO C CA 1
ATOM 9491 C C . PRO C 1 270 ? -2.618 -35.564 -60.275 1.00 18.54 251 PRO C C 1
ATOM 9492 O O . PRO C 1 270 ? -2.987 -35.433 -59.080 1.00 17.33 251 PRO C O 1
ATOM 9496 N N . VAL C 1 271 ? -3.238 -34.979 -61.304 1.00 17.59 252 VAL C N 1
ATOM 9497 C CA . VAL C 1 271 ? -4.405 -34.113 -61.078 1.00 20.48 252 VAL C CA 1
ATOM 9498 C C . VAL C 1 271 ? -5.639 -34.800 -61.569 1.00 19.03 252 VAL C C 1
ATOM 9499 O O . VAL C 1 271 ? -5.654 -35.265 -62.720 1.00 18.90 252 VAL C O 1
ATOM 9503 N N . PHE C 1 272 ? -6.641 -34.761 -60.717 1.00 17.74 253 PHE C N 1
ATOM 9504 C CA . PHE C 1 272 ? -7.949 -35.290 -60.997 1.00 20.81 253 PHE C CA 1
ATOM 9505 C C . PHE C 1 272 ? -8.979 -34.180 -60.880 1.00 21.39 253 PHE C C 1
ATOM 9506 O O . PHE C 1 272 ? -8.886 -33.353 -59.998 1.00 20.60 253 PHE C O 1
ATOM 9514 N N . PHE C 1 273 ? -9.982 -34.227 -61.744 1.00 20.88 254 PHE C N 1
ATOM 9515 C CA . PHE C 1 273 ? -11.072 -33.259 -61.678 1.00 21.95 254 PHE C CA 1
ATOM 9516 C C . PHE C 1 273 ? -12.336 -33.966 -61.263 1.00 22.16 254 PHE C C 1
ATOM 9517 O O . PHE C 1 273 ? -12.607 -35.080 -61.706 1.00 23.53 254 PHE C O 1
ATOM 9525 N N . GLY C 1 274 ? -13.179 -33.287 -60.503 1.00 21.18 255 GLY C N 1
ATOM 9526 C CA . GLY C 1 274 ? -14.416 -33.965 -60.116 1.00 22.58 255 GLY C CA 1
ATOM 9527 C C . GLY C 1 274 ? -15.419 -33.117 -59.377 1.00 24.55 255 GLY C C 1
ATOM 9528 O O . GLY C 1 274 ? -15.319 -31.873 -59.393 1.00 23.17 255 GLY C O 1
ATOM 9529 N N . SER C 1 275 ? -16.416 -33.796 -58.793 1.00 23.06 256 SER C N 1
ATOM 9530 C CA . SER C 1 275 ? -17.447 -33.089 -58.029 1.00 25.47 256 SER C CA 1
ATOM 9531 C C . SER C 1 275 ? -17.759 -33.963 -56.806 1.00 25.16 256 SER C C 1
ATOM 9532 O O . SER C 1 275 ? -18.578 -34.896 -56.884 1.00 24.18 256 SER C O 1
ATOM 9535 N N . ALA C 1 276 ? -17.112 -33.687 -55.684 1.00 25.07 257 ALA C N 1
ATOM 9536 C CA . ALA C 1 276 ? -17.217 -34.597 -54.481 1.00 24.20 257 ALA C CA 1
ATOM 9537 C C . ALA C 1 276 ? -18.617 -34.727 -53.944 1.00 26.51 257 ALA C C 1
ATOM 9538 O O . ALA C 1 276 ? -19.066 -35.814 -53.488 1.00 27.72 257 ALA C O 1
ATOM 9540 N N . ILE C 1 277 ? -19.365 -33.647 -54.034 1.00 27.65 258 ILE C N 1
ATOM 9541 C CA . ILE C 1 277 ? -20.721 -33.673 -53.515 1.00 28.26 258 ILE C CA 1
ATOM 9542 C C . ILE C 1 277 ? -21.523 -34.698 -54.360 1.00 30.23 258 ILE C C 1
ATOM 9543 O O . ILE C 1 277 ? -22.543 -35.234 -53.912 1.00 31.04 258 ILE C O 1
ATOM 9548 N N . ASN C 1 278 ? -21.066 -34.944 -55.589 1.00 27.88 259 ASN C N 1
ATOM 9549 C CA . ASN C 1 278 ? -21.780 -35.908 -56.414 1.00 29.17 259 ASN C CA 1
ATOM 9550 C C . ASN C 1 278 ? -21.178 -37.301 -56.409 1.00 26.85 259 ASN C C 1
ATOM 9551 O O . ASN C 1 278 ? -21.665 -38.187 -57.117 1.00 27.73 259 ASN C O 1
ATOM 9556 N N . ASN C 1 279 ? -20.141 -37.483 -55.606 1.00 27.35 260 ASN C N 1
ATOM 9557 C CA . ASN C 1 279 ? -19.258 -38.677 -55.653 1.00 26.39 260 ASN C CA 1
ATOM 9558 C C . ASN C 1 279 ? -18.755 -38.923 -57.065 1.00 26.93 260 ASN C C 1
ATOM 9559 O O . ASN C 1 279 ? -18.788 -40.064 -57.524 1.00 26.93 260 ASN C O 1
ATOM 9564 N N . PHE C 1 280 ? -18.259 -37.882 -57.742 1.00 25.33 261 PHE C N 1
ATOM 9565 C CA . PHE C 1 280 ? -17.943 -38.022 -59.126 1.00 23.28 261 PHE C CA 1
ATOM 9566 C C . PHE C 1 280 ? -16.495 -37.695 -59.326 1.00 22.66 261 PHE C C 1
ATOM 9567 O O . PHE C 1 280 ? -16.022 -36.657 -58.856 1.00 20.56 261 PHE C O 1
ATOM 9575 N N . GLY C 1 281 ? -15.792 -38.610 -59.991 1.00 21.92 262 GLY C N 1
ATOM 9576 C CA . GLY C 1 281 ? -14.395 -38.436 -60.206 1.00 22.21 262 GLY C CA 1
ATOM 9577 C C . GLY C 1 281 ? -13.547 -38.847 -58.985 1.00 22.57 262 GLY C C 1
ATOM 9578 O O . GLY C 1 281 ? -12.316 -38.788 -59.016 1.00 22.32 262 GLY C O 1
ATOM 9579 N N . VAL C 1 282 ? -14.203 -39.242 -57.903 1.00 22.03 263 VAL C N 1
ATOM 9580 C CA . VAL C 1 282 ? -13.487 -39.605 -56.670 1.00 22.03 263 VAL C CA 1
ATOM 9581 C C . VAL C 1 282 ? -12.870 -41.011 -56.829 1.00 22.01 263 VAL C C 1
ATOM 9582 O O . VAL C 1 282 ? -11.720 -41.206 -56.435 1.00 20.79 263 VAL C O 1
ATOM 9586 N N . ARG C 1 283 ? -13.622 -41.946 -57.404 1.00 24.10 264 ARG C N 1
ATOM 9587 C CA . ARG C 1 283 ? -13.106 -43.321 -57.604 1.00 25.29 264 ARG C CA 1
ATOM 9588 C C . ARG C 1 283 ? -11.727 -43.353 -58.321 1.00 23.26 264 ARG C C 1
ATOM 9589 O O . ARG C 1 283 ? -10.781 -44.058 -57.904 1.00 23.53 264 ARG C O 1
ATOM 9597 N N . GLU C 1 284 ? -11.586 -42.569 -59.393 1.00 23.75 265 GLU C N 1
ATOM 9598 C CA . GLU C 1 284 ? -10.387 -42.622 -60.223 1.00 22.77 265 GLU C CA 1
ATOM 9599 C C . GLU C 1 284 ? -9.203 -42.163 -59.350 1.00 22.51 265 GLU C C 1
ATOM 9600 O O . GLU C 1 284 ? -8.112 -42.685 -59.424 1.00 21.09 265 GLU C O 1
ATOM 9606 N N . MET C 1 285 ? -9.429 -41.104 -58.583 1.00 19.93 266 MET C N 1
ATOM 9607 C CA . MET C 1 285 ? -8.375 -40.562 -57.727 1.00 21.07 266 MET C CA 1
ATOM 9608 C C . MET C 1 285 ? -7.997 -41.545 -56.625 1.00 19.47 266 MET C C 1
ATOM 9609 O O . MET C 1 285 ? -6.830 -41.804 -56.355 1.00 18.38 266 MET C O 1
ATOM 9614 N N . LEU C 1 286 ? -9.014 -42.097 -55.948 1.00 17.68 267 LEU C N 1
ATOM 9615 C CA . LEU C 1 286 ? -8.705 -43.157 -54.939 1.00 18.52 267 LEU C CA 1
ATOM 9616 C C . LEU C 1 286 ? -7.963 -44.407 -55.476 1.00 17.34 267 LEU C C 1
ATOM 9617 O O . LEU C 1 286 ? -7.029 -44.950 -54.840 1.00 15.73 267 LEU C O 1
ATOM 9622 N N . ASP C 1 287 ? -8.302 -44.795 -56.698 1.00 17.69 268 ASP C N 1
ATOM 9623 C CA . ASP C 1 287 ? -7.655 -45.933 -57.337 1.00 19.31 268 ASP C CA 1
ATOM 9624 C C . ASP C 1 287 ? -6.202 -45.569 -57.547 1.00 18.90 268 ASP C C 1
ATOM 9625 O O . ASP C 1 287 ? -5.328 -46.326 -57.187 1.00 19.10 268 ASP C O 1
ATOM 9630 N N . MET C 1 288 ? -5.957 -44.361 -58.029 1.00 15.54 269 MET C N 1
ATOM 9631 C CA . MET C 1 288 ? -4.527 -43.977 -58.314 1.00 18.83 269 MET C CA 1
ATOM 9632 C C . MET C 1 288 ? -3.755 -43.871 -56.971 1.00 17.93 269 MET C C 1
ATOM 9633 O O . MET C 1 288 ? -2.558 -44.237 -56.868 1.00 17.77 269 MET C O 1
ATOM 9638 N N . PHE C 1 289 ? -4.441 -43.320 -55.977 1.00 16.00 270 PHE C N 1
ATOM 9639 C CA . PHE C 1 289 ? -3.859 -43.172 -54.662 1.00 17.35 270 PHE C CA 1
ATOM 9640 C C . PHE C 1 289 ? -3.422 -44.547 -54.076 1.00 15.93 270 PHE C C 1
ATOM 9641 O O . PHE C 1 289 ? -2.282 -44.679 -53.675 1.00 18.05 270 PHE C O 1
ATOM 9649 N N . VAL C 1 290 ? -4.324 -45.557 -53.986 1.00 15.68 271 VAL C N 1
ATOM 9650 C CA . VAL C 1 290 ? -3.928 -46.822 -53.339 1.00 16.48 271 VAL C CA 1
ATOM 9651 C C . VAL C 1 290 ? -2.809 -47.496 -54.186 1.00 16.92 271 VAL C C 1
ATOM 9652 O O . VAL C 1 290 ? -1.948 -48.250 -53.665 1.00 18.37 271 VAL C O 1
ATOM 9656 N N . GLU C 1 291 ? -2.851 -47.279 -55.501 1.00 17.02 272 GLU C N 1
ATOM 9657 C CA . GLU C 1 291 ? -1.828 -47.924 -56.389 1.00 16.54 272 GLU C CA 1
ATOM 9658 C C . GLU C 1 291 ? -0.470 -47.285 -56.215 1.00 16.83 272 GLU C C 1
ATOM 9659 O O . GLU C 1 291 ? 0.531 -47.991 -56.200 1.00 18.15 272 GLU C O 1
ATOM 9665 N N . PHE C 1 292 ? -0.426 -45.947 -56.154 1.00 15.14 273 PHE C N 1
ATOM 9666 C CA . PHE C 1 292 ? 0.863 -45.265 -56.262 1.00 15.52 273 PHE C CA 1
ATOM 9667 C C . PHE C 1 292 ? 1.341 -44.508 -55.026 1.00 14.51 273 PHE C C 1
ATOM 9668 O O . PHE C 1 292 ? 2.538 -44.212 -54.936 1.00 16.95 273 PHE C O 1
ATOM 9676 N N . ALA C 1 293 ? 0.436 -44.153 -54.127 1.00 15.06 274 ALA C N 1
ATOM 9677 C CA . ALA C 1 293 ? 0.861 -43.448 -52.935 1.00 15.11 274 ALA C CA 1
ATOM 9678 C C . ALA C 1 293 ? 1.803 -44.338 -52.091 1.00 16.59 274 ALA C C 1
ATOM 9679 O O . ALA C 1 293 ? 1.646 -45.555 -52.020 1.00 17.02 274 ALA C O 1
ATOM 9681 N N . PRO C 1 294 ? 2.836 -43.721 -51.496 1.00 16.93 275 PRO C N 1
ATOM 9682 C CA . PRO C 1 294 ? 3.795 -44.567 -50.803 1.00 18.98 275 PRO C CA 1
ATOM 9683 C C . PRO C 1 294 ? 3.222 -45.191 -49.527 1.00 18.94 275 PRO C C 1
ATOM 9684 O O . PRO C 1 294 ? 2.450 -44.569 -48.796 1.00 19.45 275 PRO C O 1
ATOM 9688 N N . GLY C 1 295 ? 3.680 -46.408 -49.235 1.00 20.23 276 GLY C N 1
ATOM 9689 C CA . GLY C 1 295 ? 3.420 -46.981 -47.939 1.00 18.75 276 GLY C CA 1
ATOM 9690 C C . GLY C 1 295 ? 4.394 -46.352 -46.948 1.00 20.36 276 GLY C C 1
ATOM 9691 O O . GLY C 1 295 ? 5.148 -45.409 -47.235 1.00 20.50 276 GLY C O 1
ATOM 9692 N N . PRO C 1 296 ? 4.446 -46.943 -45.742 1.00 20.73 277 PRO C N 1
ATOM 9693 C CA . PRO C 1 296 ? 5.271 -46.346 -44.655 1.00 20.65 277 PRO C CA 1
ATOM 9694 C C . PRO C 1 296 ? 6.780 -46.222 -45.047 1.00 22.76 277 PRO C C 1
ATOM 9695 O O . PRO C 1 296 ? 7.366 -47.149 -45.548 1.00 21.98 277 PRO C O 1
ATOM 9699 N N . GLN C 1 297 ? 7.359 -45.071 -44.785 1.00 21.14 278 GLN C N 1
ATOM 9700 C CA . GLN C 1 297 ? 8.702 -44.782 -45.200 1.00 23.12 278 GLN C CA 1
ATOM 9701 C C . GLN C 1 297 ? 9.635 -44.897 -43.965 1.00 23.60 278 GLN C C 1
ATOM 9702 O O . GLN C 1 297 ? 9.133 -44.793 -42.815 1.00 23.73 278 GLN C O 1
ATOM 9708 N N . PRO C 1 298 ? 10.963 -45.048 -44.179 1.00 24.87 279 PRO C N 1
ATOM 9709 C CA . PRO C 1 298 ? 11.927 -45.038 -43.075 1.00 27.14 279 PRO C CA 1
ATOM 9710 C C . PRO C 1 298 ? 11.841 -43.694 -42.391 1.00 27.72 279 PRO C C 1
ATOM 9711 O O . PRO C 1 298 ? 11.435 -42.718 -43.014 1.00 28.96 279 PRO C O 1
ATOM 9715 N N . ARG C 1 299 ? 12.235 -43.647 -41.129 1.00 26.34 280 ARG C N 1
ATOM 9716 C CA . ARG C 1 299 ? 12.170 -42.454 -40.389 1.00 27.43 280 ARG C CA 1
ATOM 9717 C C . ARG C 1 299 ? 13.513 -42.226 -39.677 1.00 27.85 280 ARG C C 1
ATOM 9718 O O . ARG C 1 299 ? 14.023 -43.116 -39.040 1.00 26.72 280 ARG C O 1
ATOM 9726 N N . PRO C 1 300 ? 14.081 -41.017 -39.803 1.00 29.40 281 PRO C N 1
ATOM 9727 C CA . PRO C 1 300 ? 15.400 -40.810 -39.230 1.00 30.00 281 PRO C CA 1
ATOM 9728 C C . PRO C 1 300 ? 15.356 -40.645 -37.729 1.00 29.37 281 PRO C C 1
ATOM 9729 O O . PRO C 1 300 ? 14.463 -39.978 -37.190 1.00 27.67 281 PRO C O 1
ATOM 9733 N N . ALA C 1 301 ? 16.351 -41.220 -37.062 1.00 29.95 282 ALA C N 1
ATOM 9734 C CA . ALA C 1 301 ? 16.612 -40.956 -35.664 1.00 31.14 282 ALA C CA 1
ATOM 9735 C C . ALA C 1 301 ? 18.011 -40.333 -35.576 1.00 32.92 282 ALA C C 1
ATOM 9736 O O . ALA C 1 301 ? 18.734 -40.225 -36.578 1.00 32.72 282 ALA C O 1
ATOM 9738 N N . ALA C 1 302 ? 18.379 -39.929 -34.377 1.00 33.66 283 ALA C N 1
ATOM 9739 C CA . ALA C 1 302 ? 19.633 -39.267 -34.143 1.00 35.94 283 ALA C CA 1
ATOM 9740 C C . ALA C 1 302 ? 20.835 -40.197 -34.438 1.00 37.32 283 ALA C C 1
ATOM 9741 O O . ALA C 1 302 ? 21.856 -39.719 -34.868 1.00 38.73 283 ALA C O 1
ATOM 9743 N N . THR C 1 303 ? 20.703 -41.503 -34.236 1.00 37.28 284 THR C N 1
ATOM 9744 C CA . THR C 1 303 ? 21.814 -42.432 -34.452 1.00 40.24 284 THR C CA 1
ATOM 9745 C C . THR C 1 303 ? 21.776 -43.200 -35.780 1.00 40.56 284 THR C C 1
ATOM 9746 O O . THR C 1 303 ? 22.812 -43.688 -36.275 1.00 41.14 284 THR C O 1
ATOM 9750 N N . ARG C 1 304 ? 20.582 -43.333 -36.351 1.00 37.58 285 ARG C N 1
ATOM 9751 C CA . ARG C 1 304 ? 20.368 -44.146 -37.540 1.00 36.77 285 ARG C CA 1
ATOM 9752 C C . ARG C 1 304 ? 18.983 -43.906 -38.153 1.00 34.77 285 ARG C C 1
ATOM 9753 O O . ARG C 1 304 ? 18.122 -43.189 -37.567 1.00 33.76 285 ARG C O 1
ATOM 9761 N N . VAL C 1 305 ? 18.789 -44.483 -39.349 1.00 32.88 286 VAL C N 1
ATOM 9762 C CA . VAL C 1 305 ? 17.490 -44.455 -40.014 1.00 32.64 286 VAL C CA 1
ATOM 9763 C C . VAL C 1 305 ? 16.722 -45.723 -39.671 1.00 32.22 286 VAL C C 1
ATOM 9764 O O . VAL C 1 305 ? 17.212 -46.803 -39.891 1.00 32.32 286 VAL C O 1
ATOM 9768 N N . VAL C 1 306 ? 15.519 -45.581 -39.137 1.00 28.99 287 VAL C N 1
ATOM 9769 C CA . VAL C 1 306 ? 14.705 -46.728 -38.725 1.00 28.32 287 VAL C CA 1
ATOM 9770 C C . VAL C 1 306 ? 13.872 -47.210 -39.918 1.00 28.49 287 VAL C C 1
ATOM 9771 O O . VAL C 1 306 ? 13.197 -46.405 -40.528 1.00 28.35 287 VAL C O 1
ATOM 9775 N N . GLU C 1 307 ? 13.961 -48.502 -40.263 1.00 29.22 288 GLU C N 1
ATOM 9776 C CA . GLU C 1 307 ? 13.132 -49.049 -41.343 1.00 28.85 288 GLU C CA 1
ATOM 9777 C C . GLU C 1 307 ? 11.869 -49.666 -40.755 1.00 27.48 288 GLU C C 1
ATOM 9778 O O . GLU C 1 307 ? 11.926 -50.275 -39.700 1.00 27.11 288 GLU C O 1
ATOM 9784 N N . PRO C 1 308 ? 10.739 -49.524 -41.450 1.00 27.15 289 PRO C N 1
ATOM 9785 C CA . PRO C 1 308 ? 9.461 -50.078 -40.960 1.00 27.65 289 PRO C CA 1
ATOM 9786 C C . PRO C 1 308 ? 9.474 -51.596 -40.761 1.00 29.50 289 PRO C C 1
ATOM 9787 O O . PRO C 1 308 ? 8.765 -52.081 -39.870 1.00 29.53 289 PRO C O 1
ATOM 9791 N N . GLY C 1 309 ? 10.301 -52.338 -41.513 1.00 29.46 290 GLY C N 1
ATOM 9792 C CA . GLY C 1 309 ? 10.395 -53.776 -41.332 1.00 32.72 290 GLY C CA 1
ATOM 9793 C C . GLY C 1 309 ? 11.132 -54.305 -40.105 1.00 33.25 290 GLY C C 1
ATOM 9794 O O . GLY C 1 309 ? 11.182 -55.504 -39.849 1.00 33.79 290 GLY C O 1
ATOM 9795 N N . GLU C 1 310 ? 11.713 -53.412 -39.326 1.00 32.57 291 GLU C N 1
ATOM 9796 C CA . GLU C 1 310 ? 12.340 -53.846 -38.111 1.00 34.43 291 GLU C CA 1
ATOM 9797 C C . GLU C 1 310 ? 11.277 -54.442 -37.182 1.00 33.98 291 GLU C C 1
ATOM 9798 O O . GLU C 1 310 ? 10.159 -53.897 -37.054 1.00 32.39 291 GLU C O 1
ATOM 9804 N N . GLU C 1 311 ? 11.602 -55.567 -36.557 1.00 33.12 292 GLU C N 1
ATOM 9805 C CA . GLU C 1 311 ? 10.617 -56.248 -35.738 1.00 33.50 292 GLU C CA 1
ATOM 9806 C C . GLU C 1 311 ? 10.309 -55.526 -34.414 1.00 33.19 292 GLU C C 1
ATOM 9807 O O . GLU C 1 311 ? 9.188 -55.603 -33.914 1.00 32.12 292 GLU C O 1
ATOM 9813 N N . ALA C 1 312 ? 11.299 -54.858 -33.839 1.00 31.80 293 ALA C N 1
ATOM 9814 C CA . ALA C 1 312 ? 11.045 -54.225 -32.561 1.00 32.16 293 ALA C CA 1
ATOM 9815 C C . ALA C 1 312 ? 10.158 -52.969 -32.828 1.00 29.59 293 ALA C C 1
ATOM 9816 O O . ALA C 1 312 ? 10.441 -52.167 -33.751 1.00 28.10 293 ALA C O 1
ATOM 9818 N N . PHE C 1 313 ? 9.077 -52.836 -32.059 1.00 28.70 294 PHE C N 1
ATOM 9819 C CA . PHE C 1 313 ? 8.198 -51.644 -32.189 1.00 27.48 294 PHE C CA 1
ATOM 9820 C C . PHE C 1 313 ? 8.941 -50.329 -31.885 1.00 26.51 294 PHE C C 1
ATOM 9821 O O . PHE C 1 313 ? 9.708 -50.248 -30.908 1.00 28.44 294 PHE C O 1
ATOM 9829 N N . THR C 1 314 ? 8.757 -49.309 -32.722 1.00 25.63 295 THR C N 1
ATOM 9830 C CA . THR C 1 314 ? 9.210 -47.923 -32.399 1.00 25.93 295 THR C CA 1
ATOM 9831 C C . THR C 1 314 ? 8.134 -46.950 -32.845 1.00 23.58 295 THR C C 1
ATOM 9832 O O . THR C 1 314 ? 7.454 -47.191 -33.822 1.00 22.37 295 THR C O 1
ATOM 9836 N N . GLY C 1 315 ? 7.962 -45.856 -32.111 1.00 21.96 296 GLY C N 1
ATOM 9837 C CA . GLY C 1 315 ? 6.997 -44.877 -32.564 1.00 21.27 296 GLY C CA 1
ATOM 9838 C C . GLY C 1 315 ? 7.318 -43.491 -32.089 1.00 18.51 296 GLY C C 1
ATOM 9839 O O . GLY C 1 315 ? 8.122 -43.324 -31.222 1.00 21.58 296 GLY C O 1
ATOM 9840 N N . VAL C 1 316 ? 6.665 -42.526 -32.709 1.00 19.05 297 VAL C N 1
ATOM 9841 C CA . VAL C 1 316 ? 6.964 -41.129 -32.448 1.00 18.43 297 VAL C CA 1
ATOM 9842 C C . VAL C 1 316 ? 5.662 -40.379 -32.181 1.00 17.99 297 VAL C C 1
ATOM 9843 O O . VAL C 1 316 ? 4.658 -40.511 -32.888 1.00 17.93 297 VAL C O 1
ATOM 9847 N N . VAL C 1 317 ? 5.658 -39.572 -31.140 1.00 17.40 298 VAL C N 1
ATOM 9848 C CA . VAL C 1 317 ? 4.457 -38.781 -30.872 1.00 18.68 298 VAL C CA 1
ATOM 9849 C C . VAL C 1 317 ? 4.432 -37.512 -31.737 1.00 20.65 298 VAL C C 1
ATOM 9850 O O . VAL C 1 317 ? 5.447 -36.780 -31.793 1.00 19.42 298 VAL C O 1
ATOM 9854 N N . PHE C 1 318 ? 3.320 -37.256 -32.422 1.00 18.17 299 PHE C N 1
ATOM 9855 C CA . PHE C 1 318 ? 3.271 -36.096 -33.332 1.00 20.03 299 PHE C CA 1
ATOM 9856 C C . PHE C 1 318 ? 2.279 -35.044 -32.899 1.00 21.83 299 PHE C C 1
ATOM 9857 O O . PHE C 1 318 ? 2.360 -33.906 -33.380 1.00 22.26 299 PHE C O 1
ATOM 9865 N N . LYS C 1 319 ? 1.328 -35.432 -32.050 1.00 22.78 300 LYS C N 1
ATOM 9866 C CA . LYS C 1 319 ? 0.402 -34.468 -31.440 1.00 24.38 300 LYS C CA 1
ATOM 9867 C C . LYS C 1 319 ? -0.200 -34.960 -30.139 1.00 25.11 300 LYS C C 1
ATOM 9868 O O . LYS C 1 319 ? -0.189 -36.172 -29.813 1.00 22.76 300 LYS C O 1
ATOM 9874 N N . ILE C 1 320 ? -0.635 -33.989 -29.347 1.00 25.67 301 ILE C N 1
ATOM 9875 C CA . ILE C 1 320 ? -1.147 -34.269 -28.057 1.00 29.40 301 ILE C CA 1
ATOM 9876 C C . ILE C 1 320 ? -2.490 -33.535 -27.990 1.00 32.61 301 ILE C C 1
ATOM 9877 O O . ILE C 1 320 ? -2.548 -32.329 -28.249 1.00 33.78 301 ILE C O 1
ATOM 9882 N N . GLN C 1 321 ? -3.555 -34.233 -27.578 1.00 36.96 302 GLN C N 1
ATOM 9883 C CA . GLN C 1 321 ? -4.871 -33.611 -27.496 1.00 40.11 302 GLN C CA 1
ATOM 9884 C C . GLN C 1 321 ? -5.318 -33.712 -26.072 1.00 43.41 302 GLN C C 1
ATOM 9885 O O . GLN C 1 321 ? -5.271 -34.812 -25.510 1.00 45.69 302 GLN C O 1
ATOM 9891 N N . ARG C 1 331 ? -5.449 -36.263 -21.233 1.00 48.98 312 ARG C N 1
ATOM 9892 C CA . ARG C 1 331 ? -4.962 -36.010 -22.586 1.00 46.81 312 ARG C CA 1
ATOM 9893 C C . ARG C 1 331 ? -4.496 -37.294 -23.305 1.00 43.65 312 ARG C C 1
ATOM 9894 O O . ARG C 1 331 ? -4.217 -38.327 -22.676 1.00 42.78 312 ARG C O 1
ATOM 9902 N N . MET C 1 332 ? -4.466 -37.217 -24.628 1.00 41.37 313 MET C N 1
ATOM 9903 C CA . MET C 1 332 ? -4.002 -38.336 -25.455 1.00 37.78 313 MET C CA 1
ATOM 9904 C C . MET C 1 332 ? -2.884 -37.899 -26.346 1.00 33.35 313 MET C C 1
ATOM 9905 O O . MET C 1 332 ? -3.023 -36.926 -27.092 1.00 32.90 313 MET C O 1
ATOM 9910 N N . ALA C 1 333 ? -1.824 -38.680 -26.327 1.00 29.75 314 ALA C N 1
ATOM 9911 C CA . ALA C 1 333 ? -0.729 -38.495 -27.252 1.00 26.00 314 ALA C CA 1
ATOM 9912 C C . ALA C 1 333 ? -0.968 -39.413 -28.435 1.00 24.48 314 ALA C C 1
ATOM 9913 O O . ALA C 1 333 ? -1.258 -40.620 -28.272 1.00 24.65 314 ALA C O 1
ATOM 9915 N N . PHE C 1 334 ? -0.867 -38.845 -29.616 1.00 20.82 315 PHE C N 1
ATOM 9916 C CA . PHE C 1 334 ? -1.050 -39.626 -30.833 1.00 21.24 315 PHE C CA 1
ATOM 9917 C C . PHE C 1 334 ? 0.362 -40.016 -31.355 1.00 19.99 315 PHE C C 1
ATOM 9918 O O . PHE C 1 334 ? 1.242 -39.175 -31.540 1.00 20.23 315 PHE C O 1
ATOM 9926 N N . LEU C 1 335 ? 0.556 -41.299 -31.622 1.00 19.40 316 LEU C N 1
ATOM 9927 C CA . LEU C 1 335 ? 1.829 -41.845 -32.047 1.00 20.93 316 LEU C CA 1
ATOM 9928 C C . LEU C 1 335 ? 1.669 -42.450 -33.422 1.00 19.59 316 LEU C C 1
ATOM 9929 O O . LEU C 1 335 ? 0.743 -43.212 -33.660 1.00 18.40 316 LEU C O 1
ATOM 9934 N N . ARG C 1 336 ? 2.619 -42.159 -34.258 1.00 19.35 317 ARG C N 1
ATOM 9935 C CA . ARG C 1 336 ? 2.742 -42.877 -35.537 1.00 21.21 317 ARG C CA 1
ATOM 9936 C C . ARG C 1 336 ? 3.705 -44.070 -35.299 1.00 20.34 317 ARG C C 1
ATOM 9937 O O . ARG C 1 336 ? 4.814 -43.912 -34.799 1.00 20.29 317 ARG C O 1
ATOM 9945 N N . ILE C 1 337 ? 3.281 -45.256 -35.711 1.00 17.31 318 ILE C N 1
ATOM 9946 C CA . ILE C 1 337 ? 4.120 -46.434 -35.591 1.00 19.35 318 ILE C CA 1
ATOM 9947 C C . ILE C 1 337 ? 5.176 -46.386 -36.683 1.00 20.75 318 ILE C C 1
ATOM 9948 O O . ILE C 1 337 ? 4.811 -46.259 -37.879 1.00 20.86 318 ILE C O 1
ATOM 9953 N N . CYS C 1 338 ? 6.447 -46.412 -36.306 1.00 19.73 319 CYS C N 1
ATOM 9954 C CA . CYS C 1 338 ? 7.527 -46.343 -37.291 1.00 21.69 319 CYS C CA 1
ATOM 9955 C C . CYS C 1 338 ? 8.109 -47.711 -37.672 1.00 22.86 319 CYS C C 1
ATOM 9956 O O . CYS C 1 338 ? 8.488 -47.855 -38.817 1.00 25.47 319 CYS C O 1
ATOM 9959 N N . SER C 1 339 ? 8.151 -48.676 -36.744 1.00 24.53 320 SER C N 1
ATOM 9960 C CA . SER C 1 339 ? 8.562 -50.070 -37.081 1.00 25.10 320 SER C CA 1
ATOM 9961 C C . SER C 1 339 ? 7.812 -51.000 -36.134 1.00 25.52 320 SER C C 1
ATOM 9962 O O . SER C 1 339 ? 7.281 -50.580 -35.084 1.00 26.73 320 SER C O 1
ATOM 9965 N N . GLY C 1 340 ? 7.843 -52.267 -36.444 1.00 24.47 321 GLY C N 1
ATOM 9966 C CA . GLY C 1 340 ? 7.377 -53.272 -35.502 1.00 25.68 321 GLY C CA 1
ATOM 9967 C C . GLY C 1 340 ? 5.872 -53.267 -35.356 1.00 26.28 321 GLY C C 1
ATOM 9968 O O . GLY C 1 340 ? 5.150 -52.644 -36.175 1.00 23.79 321 GLY C O 1
ATOM 9969 N N . THR C 1 341 ? 5.408 -53.914 -34.289 1.00 27.42 322 THR C N 1
ATOM 9970 C CA . THR C 1 341 ? 3.987 -54.230 -34.146 1.00 28.29 322 THR C CA 1
ATOM 9971 C C . THR C 1 341 ? 3.468 -53.765 -32.805 1.00 29.23 322 THR C C 1
ATOM 9972 O O . THR C 1 341 ? 4.059 -54.085 -31.786 1.00 29.46 322 THR C O 1
ATOM 9976 N N . PHE C 1 342 ? 2.362 -53.021 -32.793 1.00 28.35 323 PHE C N 1
ATOM 9977 C CA . PHE C 1 342 ? 1.795 -52.556 -31.518 1.00 29.73 323 PHE C CA 1
ATOM 9978 C C . PHE C 1 342 ? 0.716 -53.552 -31.080 1.00 32.87 323 PHE C C 1
ATOM 9979 O O . PHE C 1 342 ? -0.199 -53.861 -31.876 1.00 31.13 323 PHE C O 1
ATOM 9987 N N . THR C 1 343 ? 0.799 -54.016 -29.811 1.00 32.86 324 THR C N 1
ATOM 9988 C CA . THR C 1 343 ? -0.285 -54.788 -29.201 1.00 36.49 324 THR C CA 1
ATOM 9989 C C . THR C 1 343 ? -0.615 -54.155 -27.843 1.00 36.87 324 THR C C 1
ATOM 9990 O O . THR C 1 343 ? 0.272 -53.565 -27.200 1.00 35.08 324 THR C O 1
ATOM 9994 N N . ARG C 1 344 ? -1.878 -54.253 -27.416 1.00 39.47 325 ARG C N 1
ATOM 9995 C CA . ARG C 1 344 ? -2.313 -53.726 -26.119 1.00 42.22 325 ARG C CA 1
ATOM 9996 C C . ARG C 1 344 ? -1.539 -54.240 -24.909 1.00 42.81 325 ARG C C 1
ATOM 9997 O O . ARG C 1 344 ? -1.386 -53.510 -23.914 1.00 42.89 325 ARG C O 1
ATOM 10005 N N . GLY C 1 345 ? -1.050 -55.467 -24.985 1.00 43.04 326 GLY C N 1
ATOM 10006 C CA . GLY C 1 345 ? -0.369 -56.040 -23.825 1.00 44.03 326 GLY C CA 1
ATOM 10007 C C . GLY C 1 345 ? 1.105 -55.645 -23.696 1.00 43.46 326 GLY C C 1
ATOM 10008 O O . GLY C 1 345 ? 1.778 -56.094 -22.780 1.00 44.35 326 GLY C O 1
ATOM 10009 N N . MET C 1 346 ? 1.636 -54.805 -24.588 1.00 40.09 327 MET C N 1
ATOM 10010 C CA . MET C 1 346 ? 3.096 -54.642 -24.596 1.00 39.60 327 MET C CA 1
ATOM 10011 C C . MET C 1 346 ? 3.653 -53.608 -23.602 1.00 39.76 327 MET C C 1
ATOM 10012 O O . MET C 1 346 ? 2.938 -52.776 -23.066 1.00 40.68 327 MET C O 1
ATOM 10017 N N . ARG C 1 347 ? 4.951 -53.675 -23.374 1.00 39.87 328 ARG C N 1
ATOM 10018 C CA . ARG C 1 347 ? 5.610 -52.697 -22.515 1.00 40.32 328 ARG C CA 1
ATOM 10019 C C . ARG C 1 347 ? 6.540 -51.880 -23.398 1.00 37.09 328 ARG C C 1
ATOM 10020 O O . ARG C 1 347 ? 7.246 -52.411 -24.249 1.00 36.44 328 ARG C O 1
ATOM 10028 N N . LEU C 1 348 ? 6.491 -50.575 -23.196 1.00 36.36 329 LEU C N 1
ATOM 10029 C CA . LEU C 1 348 ? 7.242 -49.601 -23.983 1.00 34.70 329 LEU C CA 1
ATOM 10030 C C . LEU C 1 348 ? 8.085 -48.773 -23.035 1.00 35.29 329 LEU C C 1
ATOM 10031 O O . LEU C 1 348 ? 7.811 -48.700 -21.821 1.00 37.74 329 LEU C O 1
ATOM 10036 N N . LYS C 1 349 ? 9.151 -48.229 -23.576 1.00 34.64 330 LYS C N 1
ATOM 10037 C CA . LYS C 1 349 ? 10.036 -47.315 -22.854 1.00 34.60 330 LYS C CA 1
ATOM 10038 C C . LYS C 1 349 ? 9.749 -45.942 -23.446 1.00 32.62 330 LYS C C 1
ATOM 10039 O O . LYS C 1 349 ? 9.806 -45.789 -24.667 1.00 29.86 330 LYS C O 1
ATOM 10045 N N . HIS C 1 350 ? 9.463 -44.968 -22.586 1.00 31.31 331 HIS C N 1
ATOM 10046 C CA . HIS C 1 350 ? 9.297 -43.595 -22.980 1.00 30.89 331 HIS C CA 1
ATOM 10047 C C . HIS C 1 350 ? 10.651 -42.975 -22.727 1.00 30.70 331 HIS C C 1
ATOM 10048 O O . HIS C 1 350 ? 10.996 -42.716 -21.552 1.00 31.54 331 HIS C O 1
ATOM 10055 N N . HIS C 1 351 ? 11.467 -42.829 -23.773 1.00 30.07 332 HIS C N 1
ATOM 10056 C CA . HIS C 1 351 ? 12.898 -42.482 -23.488 1.00 31.17 332 HIS C CA 1
ATOM 10057 C C . HIS C 1 351 ? 13.145 -41.184 -22.783 1.00 31.30 332 HIS C C 1
ATOM 10058 O O . HIS C 1 351 ? 14.097 -41.091 -22.002 1.00 31.97 332 HIS C O 1
ATOM 10065 N N . ARG C 1 352 ? 12.341 -40.171 -23.083 1.00 28.54 333 ARG C N 1
ATOM 10066 C CA . ARG C 1 352 ? 12.566 -38.898 -22.443 1.00 29.56 333 ARG C CA 1
ATOM 10067 C C . ARG C 1 352 ? 12.542 -39.024 -20.911 1.00 30.21 333 ARG C C 1
ATOM 10068 O O . ARG C 1 352 ? 13.265 -38.319 -20.204 1.00 30.10 333 ARG C O 1
ATOM 10076 N N . THR C 1 353 ? 11.615 -39.830 -20.392 1.00 30.67 334 THR C N 1
ATOM 10077 C CA . THR C 1 353 ? 11.412 -39.894 -18.919 1.00 32.51 334 THR C CA 1
ATOM 10078 C C . THR C 1 353 ? 12.120 -41.084 -18.307 1.00 33.29 334 THR C C 1
ATOM 10079 O O . THR C 1 353 ? 12.255 -41.183 -17.075 1.00 34.73 334 THR C O 1
ATOM 10083 N N . GLY C 1 354 ? 12.511 -42.022 -19.167 1.00 34.09 335 GLY C N 1
ATOM 10084 C CA . GLY C 1 354 ? 13.154 -43.275 -18.732 1.00 36.87 335 GLY C CA 1
ATOM 10085 C C . GLY C 1 354 ? 12.165 -44.266 -18.127 1.00 37.63 335 GLY C C 1
ATOM 10086 O O . GLY C 1 354 ? 12.567 -45.250 -17.519 1.00 39.94 335 GLY C O 1
ATOM 10087 N N . LYS C 1 355 ? 10.873 -43.980 -18.265 1.00 37.55 336 LYS C N 1
ATOM 10088 C CA . LYS C 1 355 ? 9.835 -44.760 -17.602 1.00 38.53 336 LYS C CA 1
ATOM 10089 C C . LYS C 1 355 ? 9.381 -45.921 -18.491 1.00 39.09 336 LYS C C 1
ATOM 10090 O O . LYS C 1 355 ? 9.201 -45.751 -19.710 1.00 35.59 336 LYS C O 1
ATOM 10096 N N . ASP C 1 356 ? 9.161 -47.079 -17.901 1.00 41.39 337 ASP C N 1
ATOM 10097 C CA . ASP C 1 356 ? 8.394 -48.109 -18.613 1.00 45.79 337 ASP C CA 1
ATOM 10098 C C . ASP C 1 356 ? 6.932 -47.812 -18.471 1.00 46.60 337 ASP C C 1
ATOM 10099 O O . ASP C 1 356 ? 6.459 -47.491 -17.385 1.00 48.00 337 ASP C O 1
ATOM 10104 N N . VAL C 1 357 ? 6.246 -47.922 -19.590 1.00 46.06 338 VAL C N 1
ATOM 10105 C CA . VAL C 1 357 ? 4.863 -47.544 -19.758 1.00 48.29 338 VAL C CA 1
ATOM 10106 C C . VAL C 1 357 ? 4.070 -48.768 -20.253 1.00 49.31 338 VAL C C 1
ATOM 10107 O O . VAL C 1 357 ? 4.580 -49.606 -21.003 1.00 49.98 338 VAL C O 1
ATOM 10111 N N . THR C 1 358 ? 2.831 -48.903 -19.803 1.00 50.62 339 THR C N 1
ATOM 10112 C CA . THR C 1 358 ? 1.961 -49.946 -20.345 1.00 50.57 339 THR C CA 1
ATOM 10113 C C . THR C 1 358 ? 0.850 -49.238 -21.113 1.00 48.78 339 THR C C 1
ATOM 10114 O O . THR C 1 358 ? 0.566 -48.034 -20.909 1.00 48.61 339 THR C O 1
ATOM 10118 N N . VAL C 1 359 ? 0.235 -49.964 -22.013 1.00 46.00 340 VAL C N 1
ATOM 10119 C CA . VAL C 1 359 ? -0.602 -49.314 -22.993 1.00 44.65 340 VAL C CA 1
ATOM 10120 C C . VAL C 1 359 ? -1.912 -50.073 -23.078 1.00 45.27 340 VAL C C 1
ATOM 10121 O O . VAL C 1 359 ? -2.527 -50.196 -24.144 1.00 43.44 340 VAL C O 1
ATOM 10125 N N . ALA C 1 360 ? -2.324 -50.603 -21.936 1.00 45.74 341 ALA C N 1
ATOM 10126 C CA . ALA C 1 360 ? -3.556 -51.377 -21.885 1.00 46.33 341 ALA C CA 1
ATOM 10127 C C . ALA C 1 360 ? -4.768 -50.525 -22.297 1.00 45.48 341 ALA C C 1
ATOM 10128 O O . ALA C 1 360 ? -5.750 -51.041 -22.871 1.00 44.50 341 ALA C O 1
ATOM 10130 N N . ASN C 1 361 ? -4.691 -49.226 -21.991 1.00 43.52 342 ASN C N 1
ATOM 10131 C CA . ASN C 1 361 ? -5.786 -48.306 -22.282 1.00 43.15 342 ASN C CA 1
ATOM 10132 C C . ASN C 1 361 ? -5.613 -47.500 -23.598 1.00 41.00 342 ASN C C 1
ATOM 10133 O O . ASN C 1 361 ? -6.262 -46.479 -23.760 1.00 39.39 342 ASN C O 1
ATOM 10138 N N . ALA C 1 362 ? -4.723 -47.948 -24.493 1.00 38.33 343 ALA C N 1
ATOM 10139 C CA . ALA C 1 362 ? -4.448 -47.243 -25.746 1.00 37.01 343 ALA C CA 1
ATOM 10140 C C . ALA C 1 362 ? -5.651 -47.319 -26.686 1.00 36.75 343 ALA C C 1
ATOM 10141 O O . ALA C 1 362 ? -6.371 -48.310 -26.671 1.00 38.53 343 ALA C O 1
ATOM 10143 N N . THR C 1 363 ? -5.862 -46.301 -27.508 1.00 34.55 344 THR C N 1
ATOM 10144 C CA . THR C 1 363 ? -6.853 -46.349 -28.582 1.00 33.27 344 THR C CA 1
ATOM 10145 C C . THR C 1 363 ? -6.128 -46.802 -29.827 1.00 33.48 344 THR C C 1
ATOM 10146 O O . THR C 1 363 ? -5.129 -46.200 -30.240 1.00 31.28 344 THR C O 1
ATOM 10150 N N . ILE C 1 364 ? -6.621 -47.875 -30.440 1.00 33.48 345 ILE C N 1
ATOM 10151 C CA . ILE C 1 364 ? -5.975 -48.336 -31.662 1.00 33.49 345 ILE C CA 1
ATOM 10152 C C . ILE C 1 364 ? -6.979 -47.978 -32.727 1.00 33.94 345 ILE C C 1
ATOM 10153 O O . ILE C 1 364 ? -8.057 -48.552 -32.768 1.00 35.15 345 ILE C O 1
ATOM 10158 N N . PHE C 1 365 ? -6.650 -46.970 -33.524 1.00 33.88 346 PHE C N 1
ATOM 10159 C CA . PHE C 1 365 ? -7.519 -46.500 -34.594 1.00 35.08 346 PHE C CA 1
ATOM 10160 C C . PHE C 1 365 ? -7.555 -47.550 -35.685 1.00 36.94 346 PHE C C 1
ATOM 10161 O O . PHE C 1 365 ? -6.539 -47.787 -36.401 1.00 37.56 346 PHE C O 1
ATOM 10169 N N . MET C 1 366 ? -8.710 -48.186 -35.802 1.00 39.28 347 MET C N 1
ATOM 10170 C CA . MET C 1 366 ? -8.906 -49.193 -36.789 1.00 41.61 347 MET C CA 1
ATOM 10171 C C . MET C 1 366 ? -10.262 -49.016 -37.448 1.00 43.19 347 MET C C 1
ATOM 10172 O O . MET C 1 366 ? -11.134 -48.283 -36.956 1.00 43.77 347 MET C O 1
ATOM 10177 N N . ALA C 1 367 ? -10.363 -49.614 -38.621 1.00 43.16 348 ALA C N 1
ATOM 10178 C CA . ALA C 1 367 ? -11.565 -49.640 -39.409 1.00 45.96 348 ALA C CA 1
ATOM 10179 C C . ALA C 1 367 ? -12.632 -50.466 -38.677 1.00 48.98 348 ALA C C 1
ATOM 10180 O O . ALA C 1 367 ? -12.280 -51.442 -38.026 1.00 49.21 348 ALA C O 1
ATOM 10182 N N . GLN C 1 368 ? -13.905 -50.051 -38.762 1.00 52.30 349 GLN C N 1
ATOM 10183 C CA . GLN C 1 368 ? -15.101 -50.876 -38.432 1.00 57.26 349 GLN C CA 1
ATOM 10184 C C . GLN C 1 368 ? -14.943 -52.376 -38.743 1.00 58.88 349 GLN C C 1
ATOM 10185 O O . GLN C 1 368 ? -15.353 -53.259 -37.978 1.00 61.37 349 GLN C O 1
ATOM 10191 N N . ASP C 1 369 ? -14.362 -52.593 -39.913 1.00 59.52 350 ASP C N 1
ATOM 10192 C CA . ASP C 1 369 ? -14.372 -53.801 -40.711 1.00 61.27 350 ASP C CA 1
ATOM 10193 C C . ASP C 1 369 ? -13.545 -54.931 -40.096 1.00 62.20 350 ASP C C 1
ATOM 10194 O O . ASP C 1 369 ? -14.040 -56.053 -39.955 1.00 64.54 350 ASP C O 1
ATOM 10199 N N . ARG C 1 370 ? -12.294 -54.662 -39.717 1.00 60.85 351 ARG C N 1
ATOM 10200 C CA . ARG C 1 370 ? -11.392 -55.787 -39.416 1.00 60.79 351 ARG C CA 1
ATOM 10201 C C . ARG C 1 370 ? -11.657 -56.497 -38.092 1.00 61.35 351 ARG C C 1
ATOM 10202 O O . ARG C 1 370 ? -12.356 -55.975 -37.211 1.00 62.34 351 ARG C O 1
ATOM 10210 N N . THR C 1 371 ? -11.122 -57.710 -37.991 1.00 60.31 352 THR C N 1
ATOM 10211 C CA . THR C 1 371 ? -11.772 -58.753 -37.205 1.00 61.09 352 THR C CA 1
ATOM 10212 C C . THR C 1 371 ? -10.856 -59.538 -36.281 1.00 60.02 352 THR C C 1
ATOM 10213 O O . THR C 1 371 ? -11.310 -60.128 -35.281 1.00 62.94 352 THR C O 1
ATOM 10217 N N . GLY C 1 372 ? -9.584 -59.595 -36.637 1.00 56.74 353 GLY C N 1
ATOM 10218 C CA . GLY C 1 372 ? -8.671 -60.453 -35.923 1.00 53.61 353 GLY C CA 1
ATOM 10219 C C . GLY C 1 372 ? -8.051 -59.827 -34.701 1.00 51.32 353 GLY C C 1
ATOM 10220 O O . GLY C 1 372 ? -8.679 -59.024 -33.987 1.00 50.93 353 GLY C O 1
ATOM 10221 N N . VAL C 1 373 ? -6.802 -60.214 -34.469 1.00 48.98 354 VAL C N 1
ATOM 10222 C CA . VAL C 1 373 ? -6.044 -59.767 -33.310 1.00 47.49 354 VAL C CA 1
ATOM 10223 C C . VAL C 1 373 ? -6.017 -58.239 -33.359 1.00 44.23 354 VAL C C 1
ATOM 10224 O O . VAL C 1 373 ? -6.015 -57.657 -34.433 1.00 42.82 354 VAL C O 1
ATOM 10228 N N . GLU C 1 374 ? -6.061 -57.614 -32.196 1.00 43.42 355 GLU C N 1
ATOM 10229 C CA . GLU C 1 374 ? -5.981 -56.167 -32.127 1.00 42.38 355 GLU C CA 1
ATOM 10230 C C . GLU C 1 374 ? -4.498 -55.758 -32.145 1.00 38.93 355 GLU C C 1
ATOM 10231 O O . GLU C 1 374 ? -3.769 -55.848 -31.163 1.00 37.21 355 GLU C O 1
ATOM 10237 N N . GLU C 1 375 ? -4.053 -55.381 -33.318 1.00 37.05 356 GLU C N 1
ATOM 10238 C CA . GLU C 1 375 ? -2.638 -55.177 -33.602 1.00 35.33 356 GLU C CA 1
ATOM 10239 C C . GLU C 1 375 ? -2.562 -54.003 -34.526 1.00 32.70 356 GLU C C 1
ATOM 10240 O O . GLU C 1 375 ? -3.387 -53.888 -35.416 1.00 31.71 356 GLU C O 1
ATOM 10246 N N . ALA C 1 376 ? -1.541 -53.157 -34.353 1.00 30.18 357 ALA C N 1
ATOM 10247 C CA . ALA C 1 376 ? -1.353 -52.091 -35.298 1.00 28.01 357 ALA C CA 1
ATOM 10248 C C . ALA C 1 376 ? 0.071 -52.157 -35.883 1.00 25.97 357 ALA C C 1
ATOM 10249 O O . ALA C 1 376 ? 1.015 -52.635 -35.228 1.00 26.95 357 ALA C O 1
ATOM 10251 N N . PHE C 1 377 ? 0.206 -51.668 -37.104 1.00 23.02 358 PHE C N 1
ATOM 10252 C CA . PHE C 1 377 ? 1.479 -51.780 -37.868 1.00 21.74 358 PHE C CA 1
ATOM 10253 C C . PHE C 1 377 ? 2.067 -50.449 -38.305 1.00 20.86 358 PHE C C 1
ATOM 10254 O O . PHE C 1 377 ? 1.415 -49.436 -38.191 1.00 21.56 358 PHE C O 1
ATOM 10262 N N . PRO C 1 378 ? 3.299 -50.452 -38.845 1.00 21.25 359 PRO C N 1
ATOM 10263 C CA . PRO C 1 378 ? 3.886 -49.188 -39.304 1.00 20.66 359 PRO C CA 1
ATOM 10264 C C . PRO C 1 378 ? 2.935 -48.450 -40.262 1.00 21.18 359 PRO C C 1
ATOM 10265 O O . PRO C 1 378 ? 2.293 -49.067 -41.133 1.00 22.45 359 PRO C O 1
ATOM 10269 N N . GLY C 1 379 ? 2.832 -47.149 -40.021 1.00 19.40 360 GLY C N 1
ATOM 10270 C CA . GLY C 1 379 ? 1.940 -46.285 -40.826 1.00 19.52 360 GLY C CA 1
ATOM 10271 C C . GLY C 1 379 ? 0.615 -46.101 -40.068 1.00 18.98 360 GLY C C 1
ATOM 10272 O O . GLY C 1 379 ? -0.086 -45.115 -40.311 1.00 18.15 360 GLY C O 1
ATOM 10273 N N . ASP C 1 380 ? 0.320 -46.997 -39.128 1.00 18.22 361 ASP C N 1
ATOM 10274 C CA . ASP C 1 380 ? -0.885 -46.847 -38.333 1.00 17.54 361 ASP C CA 1
ATOM 10275 C C . ASP C 1 380 ? -0.654 -45.810 -37.212 1.00 18.58 361 ASP C C 1
ATOM 10276 O O . ASP C 1 380 ? 0.469 -45.518 -36.858 1.00 18.58 361 ASP C O 1
ATOM 10281 N N . ILE C 1 381 ? -1.749 -45.332 -36.625 1.00 18.18 362 ILE C N 1
ATOM 10282 C CA . ILE C 1 381 ? -1.620 -44.346 -35.542 1.00 19.17 362 ILE C CA 1
ATOM 10283 C C . ILE C 1 381 ? -2.292 -44.950 -34.299 1.00 21.07 362 ILE C C 1
ATOM 10284 O O . ILE C 1 381 ? -3.311 -45.633 -34.414 1.00 22.02 362 ILE C O 1
ATOM 10289 N N . ILE C 1 382 ? -1.694 -44.727 -33.144 1.00 20.38 363 ILE C N 1
ATOM 10290 C CA . ILE C 1 382 ? -2.343 -45.141 -31.896 1.00 22.56 363 ILE C CA 1
ATOM 10291 C C . ILE C 1 382 ? -2.362 -43.924 -30.975 1.00 22.74 363 ILE C C 1
ATOM 10292 O O . ILE C 1 382 ? -1.531 -42.981 -31.125 1.00 21.07 363 ILE C O 1
ATOM 10297 N N . GLY C 1 383 ? -3.270 -43.958 -30.003 1.00 23.72 364 GLY C N 1
ATOM 10298 C CA . GLY C 1 383 ? -3.340 -42.927 -29.005 1.00 26.26 364 GLY C CA 1
ATOM 10299 C C . GLY C 1 383 ? -3.025 -43.488 -27.639 1.00 27.74 364 GLY C C 1
ATOM 10300 O O . GLY C 1 383 ? -3.579 -44.527 -27.243 1.00 26.29 364 GLY C O 1
ATOM 10301 N N . ILE C 1 384 ? -2.141 -42.802 -26.904 1.00 30.00 365 ILE C N 1
ATOM 10302 C CA . ILE C 1 384 ? -1.699 -43.265 -25.581 1.00 32.85 365 ILE C CA 1
ATOM 10303 C C . ILE C 1 384 ? -2.149 -42.227 -24.534 1.00 35.98 365 ILE C C 1
ATOM 10304 O O . ILE C 1 384 ? -1.784 -41.070 -24.662 1.00 34.50 365 ILE C O 1
ATOM 10309 N N . PRO C 1 385 ? -2.953 -42.634 -23.505 1.00 39.76 366 PRO C N 1
ATOM 10310 C CA . PRO C 1 385 ? -3.335 -41.723 -22.397 1.00 44.00 366 PRO C CA 1
ATOM 10311 C C . PRO C 1 385 ? -2.143 -41.101 -21.700 1.00 47.75 366 PRO C C 1
ATOM 10312 O O . PRO C 1 385 ? -1.151 -41.789 -21.482 1.00 49.21 366 PRO C O 1
ATOM 10316 N N . ASN C 1 386 ? -2.219 -39.803 -21.412 1.00 51.50 367 ASN C N 1
ATOM 10317 C CA . ASN C 1 386 ? -1.074 -39.036 -20.905 1.00 54.92 367 ASN C CA 1
ATOM 10318 C C . ASN C 1 386 ? -1.531 -38.048 -19.831 1.00 57.14 367 ASN C C 1
ATOM 10319 O O . ASN C 1 386 ? -2.674 -37.538 -19.881 1.00 56.41 367 ASN C O 1
ATOM 10324 N N . HIS C 1 387 ? -0.633 -37.820 -18.860 1.00 60.65 368 HIS C N 1
ATOM 10325 C CA . HIS C 1 387 ? -0.836 -36.860 -17.758 1.00 64.24 368 HIS C CA 1
ATOM 10326 C C . HIS C 1 387 ? -0.241 -35.460 -18.050 1.00 64.11 368 HIS C C 1
ATOM 10327 O O . HIS C 1 387 ? -0.391 -34.532 -17.228 1.00 64.80 368 HIS C O 1
ATOM 10334 N N . GLY C 1 388 ? 0.419 -35.328 -19.209 1.00 62.44 369 GLY C N 1
ATOM 10335 C CA . GLY C 1 388 ? 1.087 -34.087 -19.651 1.00 62.24 369 GLY C CA 1
ATOM 10336 C C . GLY C 1 388 ? 2.602 -34.222 -19.569 1.00 61.90 369 GLY C C 1
ATOM 10337 O O . GLY C 1 388 ? 3.356 -33.250 -19.758 1.00 62.36 369 GLY C O 1
ATOM 10338 N N . THR C 1 389 ? 3.050 -35.439 -19.288 1.00 60.84 370 THR C N 1
ATOM 10339 C CA . THR C 1 389 ? 4.471 -35.748 -19.202 1.00 60.01 370 THR C CA 1
ATOM 10340 C C . THR C 1 389 ? 5.093 -36.229 -20.564 1.00 56.75 370 THR C C 1
ATOM 10341 O O . THR C 1 389 ? 6.330 -36.440 -20.669 1.00 54.70 370 THR C O 1
ATOM 10345 N N . ILE C 1 390 ? 4.216 -36.391 -21.572 1.00 54.43 371 ILE C N 1
ATOM 10346 C CA . ILE C 1 390 ? 4.599 -36.627 -22.999 1.00 51.42 371 ILE C CA 1
ATOM 10347 C C . ILE C 1 390 ? 4.711 -35.305 -23.724 1.00 50.39 371 ILE C C 1
ATOM 10348 O O . ILE C 1 390 ? 3.931 -34.400 -23.440 1.00 52.15 371 ILE C O 1
ATOM 10353 N N . LYS C 1 391 ? 5.687 -35.216 -24.644 1.00 47.42 372 LYS C N 1
ATOM 10354 C CA . LYS C 1 391 ? 6.122 -34.030 -25.425 1.00 43.75 372 LYS C CA 1
ATOM 10355 C C . LYS C 1 391 ? 6.090 -34.387 -26.955 1.00 40.67 372 LYS C C 1
ATOM 10356 O O . LYS C 1 391 ? 6.201 -35.560 -27.268 1.00 38.50 372 LYS C O 1
ATOM 10362 N N . ILE C 1 392 ? 5.997 -33.375 -27.851 1.00 38.44 373 ILE C N 1
ATOM 10363 C CA . ILE C 1 392 ? 5.922 -33.567 -29.312 1.00 34.03 373 ILE C CA 1
ATOM 10364 C C . ILE C 1 392 ? 7.269 -34.042 -29.846 1.00 34.47 373 ILE C C 1
ATOM 10365 O O . ILE C 1 392 ? 8.328 -33.413 -29.615 1.00 34.93 373 ILE C O 1
ATOM 10370 N N . GLY C 1 393 ? 7.227 -35.132 -30.563 1.00 30.71 374 GLY C N 1
ATOM 10371 C CA . GLY C 1 393 ? 8.416 -35.724 -31.115 1.00 31.88 374 GLY C CA 1
ATOM 10372 C C . GLY C 1 393 ? 9.000 -36.860 -30.282 1.00 31.23 374 GLY C C 1
ATOM 10373 O O . GLY C 1 393 ? 9.894 -37.558 -30.783 1.00 33.69 374 GLY C O 1
ATOM 10374 N N . ASP C 1 394 ? 8.495 -37.052 -29.067 1.00 30.39 375 ASP C N 1
ATOM 10375 C CA . ASP C 1 394 ? 8.941 -38.110 -28.135 1.00 29.21 375 ASP C CA 1
ATOM 10376 C C . ASP C 1 394 ? 8.892 -39.530 -28.751 1.00 28.12 375 ASP C C 1
ATOM 10377 O O . ASP C 1 394 ? 7.999 -39.838 -29.534 1.00 25.83 375 ASP C O 1
ATOM 10382 N N . THR C 1 395 ? 9.932 -40.304 -28.466 1.00 26.12 376 THR C N 1
ATOM 10383 C CA . THR C 1 395 ? 10.094 -41.616 -29.029 1.00 26.01 376 THR C CA 1
ATOM 10384 C C . THR C 1 395 ? 9.728 -42.645 -27.979 1.00 26.53 376 THR C C 1
ATOM 10385 O O . THR C 1 395 ? 10.199 -42.537 -26.830 1.00 27.65 376 THR C O 1
ATOM 10389 N N . PHE C 1 396 ? 8.945 -43.641 -28.381 1.00 24.58 377 PHE C N 1
ATOM 10390 C CA . PHE C 1 396 ? 8.621 -44.830 -27.569 1.00 27.02 377 PHE C CA 1
ATOM 10391 C C . PHE C 1 396 ? 9.184 -46.069 -28.312 1.00 27.32 377 PHE C C 1
ATOM 10392 O O . PHE C 1 396 ? 9.081 -46.185 -29.527 1.00 25.79 377 PHE C O 1
ATOM 10400 N N . THR C 1 397 ? 9.811 -46.994 -27.584 1.00 30.15 378 THR C N 1
ATOM 10401 C CA . THR C 1 397 ? 10.360 -48.197 -28.217 1.00 30.61 378 THR C CA 1
ATOM 10402 C C . THR C 1 397 ? 10.101 -49.423 -27.361 1.00 33.78 378 THR C C 1
ATOM 10403 O O . THR C 1 397 ? 9.884 -49.314 -26.177 1.00 33.61 378 THR C O 1
ATOM 10407 N N . GLU C 1 398 ? 10.048 -50.576 -27.985 1.00 34.97 379 GLU C N 1
ATOM 10408 C CA . GLU C 1 398 ? 9.940 -51.846 -27.273 1.00 38.82 379 GLU C CA 1
ATOM 10409 C C . GLU C 1 398 ? 11.315 -52.277 -26.679 1.00 41.25 379 GLU C C 1
ATOM 10410 O O . GLU C 1 398 ? 11.380 -52.955 -25.642 1.00 43.27 379 GLU C O 1
ATOM 10416 N N . SER C 1 399 ? 12.409 -51.935 -27.364 1.00 42.97 380 SER C N 1
ATOM 10417 C CA . SER C 1 399 ? 13.739 -52.343 -26.892 1.00 46.63 380 SER C CA 1
ATOM 10418 C C . SER C 1 399 ? 14.393 -51.283 -26.017 1.00 47.97 380 SER C C 1
ATOM 10419 O O . SER C 1 399 ? 13.919 -50.146 -25.947 1.00 46.44 380 SER C O 1
ATOM 10422 N N . LYS C 1 400 ? 15.490 -51.653 -25.360 1.00 49.63 381 LYS C N 1
ATOM 10423 C CA . LYS C 1 400 ? 16.031 -50.824 -24.295 1.00 51.41 381 LYS C CA 1
ATOM 10424 C C . LYS C 1 400 ? 16.961 -49.724 -24.803 1.00 50.74 381 LYS C C 1
ATOM 10425 O O . LYS C 1 400 ? 17.104 -48.669 -24.155 1.00 52.02 381 LYS C O 1
ATOM 10431 N N . GLU C 1 401 ? 17.640 -50.033 -25.902 1.00 50.57 382 GLU C N 1
ATOM 10432 C CA . GLU C 1 401 ? 18.485 -49.137 -26.657 1.00 50.79 382 GLU C CA 1
ATOM 10433 C C . GLU C 1 401 ? 17.831 -47.758 -26.867 1.00 48.15 382 GLU C C 1
ATOM 10434 O O . GLU C 1 401 ? 16.688 -47.666 -27.320 1.00 45.36 382 GLU C O 1
ATOM 10440 N N . VAL C 1 402 ? 18.561 -46.705 -26.503 1.00 47.20 383 VAL C N 1
ATOM 10441 C CA . VAL C 1 402 ? 18.038 -45.342 -26.638 1.00 45.02 383 VAL C CA 1
ATOM 10442 C C . VAL C 1 402 ? 17.850 -45.027 -28.111 1.00 42.47 383 VAL C C 1
ATOM 10443 O O . VAL C 1 402 ? 18.755 -45.236 -28.903 1.00 44.27 383 VAL C O 1
ATOM 10447 N N . LEU C 1 403 ? 16.670 -44.547 -28.474 1.00 39.26 384 LEU C N 1
ATOM 10448 C CA . LEU C 1 403 ? 16.408 -44.087 -29.815 1.00 36.35 384 LEU C CA 1
ATOM 10449 C C . LEU C 1 403 ? 15.736 -42.722 -29.699 1.00 35.39 384 LEU C C 1
ATOM 10450 O O . LEU C 1 403 ? 14.877 -42.522 -28.827 1.00 33.73 384 LEU C O 1
ATOM 10455 N N . LYS C 1 404 ? 16.138 -41.799 -30.567 1.00 32.75 385 LYS C N 1
ATOM 10456 C CA . LYS C 1 404 ? 15.464 -40.519 -30.624 1.00 32.46 385 LYS C CA 1
ATOM 10457 C C . LYS C 1 404 ? 15.094 -40.136 -32.040 1.00 30.41 385 LYS C C 1
ATOM 10458 O O . LYS C 1 404 ? 15.970 -39.764 -32.822 1.00 30.29 385 LYS C O 1
ATOM 10464 N N . PHE C 1 405 ? 13.812 -40.240 -32.401 1.00 28.60 386 PHE C N 1
ATOM 10465 C CA . PHE C 1 405 ? 13.385 -39.709 -33.693 1.00 28.97 386 PHE C CA 1
ATOM 10466 C C . PHE C 1 405 ? 13.599 -38.227 -33.792 1.00 30.05 386 PHE C C 1
ATOM 10467 O O . PHE C 1 405 ? 13.528 -37.522 -32.783 1.00 30.96 386 PHE C O 1
ATOM 10475 N N . VAL C 1 406 ? 13.951 -37.798 -34.997 1.00 30.50 387 VAL C N 1
ATOM 10476 C CA . VAL C 1 406 ? 14.161 -36.404 -35.297 1.00 31.32 387 VAL C CA 1
ATOM 10477 C C . VAL C 1 406 ? 13.297 -35.978 -36.464 1.00 30.52 387 VAL C C 1
ATOM 10478 O O . VAL C 1 406 ? 12.703 -36.782 -37.156 1.00 30.33 387 VAL C O 1
ATOM 10482 N N . GLY C 1 407 ? 13.196 -34.679 -36.660 1.00 31.88 388 GLY C N 1
ATOM 10483 C CA . GLY C 1 407 ? 12.438 -34.176 -37.786 1.00 30.21 388 GLY C CA 1
ATOM 10484 C C . GLY C 1 407 ? 11.019 -33.743 -37.522 1.00 31.21 388 GLY C C 1
ATOM 10485 O O . GLY C 1 407 ? 10.269 -33.568 -38.478 1.00 32.59 388 GLY C O 1
ATOM 10486 N N . ILE C 1 408 ? 10.589 -33.604 -36.264 1.00 29.10 389 ILE C N 1
ATOM 10487 C CA . ILE C 1 408 ? 9.311 -32.907 -36.033 1.00 26.00 389 ILE C CA 1
ATOM 10488 C C . ILE C 1 408 ? 9.731 -31.553 -35.382 1.00 26.38 389 ILE C C 1
ATOM 10489 O O . ILE C 1 408 ? 10.311 -31.507 -34.315 1.00 27.84 389 ILE C O 1
ATOM 10494 N N . PRO C 1 409 ? 9.498 -30.450 -36.087 1.00 24.42 390 PRO C N 1
ATOM 10495 C CA . PRO C 1 409 ? 9.940 -29.199 -35.474 1.00 25.31 390 PRO C CA 1
ATOM 10496 C C . PRO C 1 409 ? 8.752 -28.365 -34.973 1.00 24.56 390 PRO C C 1
ATOM 10497 O O . PRO C 1 409 ? 7.602 -28.803 -35.138 1.00 22.97 390 PRO C O 1
ATOM 10501 N N . ASN C 1 410 ? 9.042 -27.179 -34.457 1.00 22.09 391 ASN C N 1
ATOM 10502 C CA . ASN C 1 410 ? 8.073 -26.104 -34.348 1.00 21.28 391 ASN C CA 1
ATOM 10503 C C . ASN C 1 410 ? 8.097 -25.357 -35.666 1.00 20.71 391 ASN C C 1
ATOM 10504 O O . ASN C 1 410 ? 9.144 -25.276 -36.349 1.00 19.89 391 ASN C O 1
ATOM 10509 N N . PHE C 1 411 ? 6.952 -24.827 -36.049 1.00 19.29 392 PHE C N 1
ATOM 10510 C CA . PHE C 1 411 ? 6.803 -24.120 -37.343 1.00 18.45 392 PHE C CA 1
ATOM 10511 C C . PHE C 1 411 ? 6.591 -22.625 -37.041 1.00 19.20 392 PHE C C 1
ATOM 10512 O O . PHE C 1 411 ? 5.926 -22.292 -36.049 1.00 17.63 392 PHE C O 1
ATOM 10520 N N . ALA C 1 412 ? 7.109 -21.753 -37.906 1.00 19.58 393 ALA C N 1
ATOM 10521 C CA . ALA C 1 412 ? 7.075 -20.314 -37.627 1.00 20.23 393 ALA C CA 1
ATOM 10522 C C . ALA C 1 412 ? 5.611 -19.877 -37.540 1.00 20.25 393 ALA C C 1
ATOM 10523 O O . ALA C 1 412 ? 4.865 -20.078 -38.510 1.00 21.01 393 ALA C O 1
ATOM 10525 N N . PRO C 1 413 ? 5.227 -19.219 -36.437 1.00 21.15 394 PRO C N 1
ATOM 10526 C CA . PRO C 1 413 ? 3.794 -18.846 -36.353 1.00 22.14 394 PRO C CA 1
ATOM 10527 C C . PRO C 1 413 ? 3.563 -17.532 -37.157 1.00 22.02 394 PRO C C 1
ATOM 10528 O O . PRO C 1 413 ? 4.514 -16.813 -37.383 1.00 23.79 394 PRO C O 1
ATOM 10532 N N . GLU C 1 414 ? 2.327 -17.214 -37.505 1.00 25.08 395 GLU C N 1
ATOM 10533 C CA . GLU C 1 414 ? 2.016 -15.933 -38.203 1.00 25.02 395 GLU C CA 1
ATOM 10534 C C . GLU C 1 414 ? 1.113 -15.018 -37.393 1.00 24.01 395 GLU C C 1
ATOM 10535 O O . GLU C 1 414 ? 0.737 -13.977 -37.891 1.00 24.26 395 GLU C O 1
ATOM 10541 N N . HIS C 1 415 ? 0.755 -15.433 -36.166 1.00 22.86 396 HIS C N 1
ATOM 10542 C CA . HIS C 1 415 ? -0.121 -14.608 -35.290 1.00 21.43 396 HIS C CA 1
ATOM 10543 C C . HIS C 1 415 ? 0.542 -14.415 -33.947 1.00 18.80 396 HIS C C 1
ATOM 10544 O O . HIS C 1 415 ? 1.017 -15.382 -33.410 1.00 17.07 396 HIS C O 1
ATOM 10551 N N . PHE C 1 416 ? 0.587 -13.174 -33.420 1.00 17.10 397 PHE C N 1
ATOM 10552 C CA . PHE C 1 416 ? 1.330 -12.966 -32.190 1.00 16.27 397 PHE C CA 1
ATOM 10553 C C . PHE C 1 416 ? 0.525 -12.063 -31.288 1.00 16.99 397 PHE C C 1
ATOM 10554 O O . PHE C 1 416 ? -0.235 -11.235 -31.802 1.00 19.60 397 PHE C O 1
ATOM 10562 N N . ARG C 1 417 ? 0.710 -12.261 -29.982 1.00 17.41 398 ARG C N 1
ATOM 10563 C CA . ARG C 1 417 ? 0.018 -11.419 -28.991 1.00 17.61 398 ARG C CA 1
ATOM 10564 C C . ARG C 1 417 ? 0.958 -11.257 -27.829 1.00 17.95 398 ARG C C 1
ATOM 10565 O O . ARG C 1 417 ? 1.686 -12.191 -27.495 1.00 19.62 398 ARG C O 1
ATOM 10573 N N . ARG C 1 418 ? 0.909 -10.092 -27.194 1.00 18.32 399 ARG C N 1
ATOM 10574 C CA . ARG C 1 418 ? 1.611 -9.930 -25.929 1.00 19.48 399 ARG C CA 1
ATOM 10575 C C . ARG C 1 418 ? 0.655 -10.343 -24.822 1.00 21.87 399 ARG C C 1
ATOM 10576 O O . ARG C 1 418 ? -0.536 -9.964 -24.838 1.00 23.96 399 ARG C O 1
ATOM 10584 N N . VAL C 1 419 ? 1.175 -11.072 -23.818 1.00 22.28 400 VAL C N 1
ATOM 10585 C CA . VAL C 1 419 ? 0.316 -11.503 -22.663 1.00 23.18 400 VAL C CA 1
ATOM 10586 C C . VAL C 1 419 ? 0.462 -10.446 -21.602 1.00 27.73 400 VAL C C 1
ATOM 10587 O O . VAL C 1 419 ? 1.559 -9.938 -21.391 1.00 27.70 400 VAL C O 1
ATOM 10591 N N . ARG C 1 420 ? -0.627 -10.051 -20.951 1.00 28.36 401 ARG C N 1
ATOM 10592 C CA . ARG C 1 420 ? -0.494 -9.212 -19.746 1.00 32.14 401 ARG C CA 1
ATOM 10593 C C . ARG C 1 420 ? -1.285 -9.912 -18.615 1.00 33.42 401 ARG C C 1
ATOM 10594 O O . ARG C 1 420 ? -2.302 -10.554 -18.883 1.00 31.64 401 ARG C O 1
ATOM 10602 N N . LEU C 1 421 ? -0.772 -9.861 -17.373 1.00 34.32 402 LEU C N 1
ATOM 10603 C CA . LEU C 1 421 ? -1.447 -10.464 -16.237 1.00 37.58 402 LEU C CA 1
ATOM 10604 C C . LEU C 1 421 ? -2.418 -9.494 -15.597 1.00 38.33 402 LEU C C 1
ATOM 10605 O O . LEU C 1 421 ? -2.076 -8.354 -15.400 1.00 38.53 402 LEU C O 1
ATOM 10610 N N . LYS C 1 422 ? -3.598 -9.953 -15.229 1.00 40.14 403 LYS C N 1
ATOM 10611 C CA . LYS C 1 422 ? -4.487 -9.134 -14.435 1.00 41.86 403 LYS C CA 1
ATOM 10612 C C . LYS C 1 422 ? -3.944 -8.912 -12.987 1.00 42.97 403 LYS C C 1
ATOM 10613 O O . LYS C 1 422 ? -4.005 -7.808 -12.451 1.00 43.16 403 LYS C O 1
ATOM 10619 N N . ASN C 1 423 ? -3.332 -9.934 -12.395 1.00 41.83 404 ASN C N 1
ATOM 10620 C CA . ASN C 1 423 ? -2.749 -9.777 -11.007 1.00 42.31 404 ASN C CA 1
ATOM 10621 C C . ASN C 1 423 ? -1.223 -9.863 -11.037 1.00 42.42 404 ASN C C 1
ATOM 10622 O O . ASN C 1 423 ? -0.692 -10.949 -11.228 1.00 41.12 404 ASN C O 1
ATOM 10627 N N . PRO C 1 424 ? -0.522 -8.726 -10.866 1.00 44.39 405 PRO C N 1
ATOM 10628 C CA . PRO C 1 424 ? 0.958 -8.656 -10.977 1.00 43.54 405 PRO C CA 1
ATOM 10629 C C . PRO C 1 424 ? 1.692 -9.638 -10.025 1.00 43.34 405 PRO C C 1
ATOM 10630 O O . PRO C 1 424 ? 2.838 -10.000 -10.290 1.00 44.08 405 PRO C O 1
ATOM 10634 N N . LEU C 1 425 ? 1.009 -10.147 -9.012 1.00 41.27 406 LEU C N 1
ATOM 10635 C CA . LEU C 1 425 ? 1.611 -11.039 -8.004 1.00 42.11 406 LEU C CA 1
ATOM 10636 C C . LEU C 1 425 ? 1.774 -12.450 -8.479 1.00 41.08 406 LEU C C 1
ATOM 10637 O O . LEU C 1 425 ? 2.409 -13.268 -7.804 1.00 40.55 406 LEU C O 1
ATOM 10642 N N . LYS C 1 426 ? 1.194 -12.718 -9.657 1.00 39.67 407 LYS C N 1
ATOM 10643 C CA . LYS C 1 426 ? 1.166 -14.050 -10.236 1.00 39.68 407 LYS C CA 1
ATOM 10644 C C . LYS C 1 426 ? 2.160 -14.243 -11.318 1.00 37.32 407 LYS C C 1
ATOM 10645 O O . LYS C 1 426 ? 2.043 -15.191 -12.095 1.00 35.65 407 LYS C O 1
ATOM 10651 N N . ALA C 1 427 ? 3.141 -13.349 -11.419 1.00 36.69 408 ALA C N 1
ATOM 10652 C CA . ALA C 1 427 ? 4.099 -13.417 -12.516 1.00 33.88 408 ALA C CA 1
ATOM 10653 C C . ALA C 1 427 ? 4.839 -14.747 -12.621 1.00 32.89 408 ALA C C 1
ATOM 10654 O O . ALA C 1 427 ? 5.080 -15.219 -13.721 1.00 29.90 408 ALA C O 1
ATOM 10656 N N . LYS C 1 428 ? 5.160 -15.364 -11.477 1.00 32.55 409 LYS C N 1
ATOM 10657 C CA . LYS C 1 428 ? 5.891 -16.620 -11.513 1.00 33.15 409 LYS C CA 1
ATOM 10658 C C . LYS C 1 428 ? 4.986 -17.765 -11.972 1.00 31.25 409 LYS C C 1
ATOM 10659 O O . LYS C 1 428 ? 5.430 -18.606 -12.703 1.00 30.05 409 LYS C O 1
ATOM 10665 N N . GLN C 1 429 ? 3.719 -17.799 -11.556 1.00 31.42 410 GLN C N 1
ATOM 10666 C CA . GLN C 1 429 ? 2.760 -18.778 -12.065 1.00 31.65 410 GLN C CA 1
ATOM 10667 C C . GLN C 1 429 ? 2.466 -18.596 -13.568 1.00 29.35 410 GLN C C 1
ATOM 10668 O O . GLN C 1 429 ? 2.264 -19.564 -14.288 1.00 28.92 410 GLN C O 1
ATOM 10674 N N . LEU C 1 430 ? 2.400 -17.355 -14.026 1.00 28.06 411 LEU C N 1
ATOM 10675 C CA . LEU C 1 430 ? 2.258 -17.156 -15.506 1.00 28.42 411 LEU C CA 1
ATOM 10676 C C . LEU C 1 430 ? 3.472 -17.777 -16.227 1.00 27.54 411 LEU C C 1
ATOM 10677 O O . LEU C 1 430 ? 3.329 -18.482 -17.228 1.00 26.03 411 LEU C O 1
ATOM 10682 N N . GLN C 1 431 ? 4.660 -17.508 -15.697 1.00 29.33 412 GLN C N 1
ATOM 10683 C CA . GLN C 1 431 ? 5.906 -18.035 -16.264 1.00 28.66 412 GLN C CA 1
ATOM 10684 C C . GLN C 1 431 ? 5.965 -19.583 -16.292 1.00 29.57 412 GLN C C 1
ATOM 10685 O O . GLN C 1 431 ? 6.274 -20.199 -17.341 1.00 27.97 412 GLN C O 1
ATOM 10691 N N . LYS C 1 432 ? 5.675 -20.201 -15.156 1.00 29.68 413 LYS C N 1
ATOM 10692 C CA . LYS C 1 432 ? 5.569 -21.658 -15.101 1.00 32.19 413 LYS C CA 1
ATOM 10693 C C . LYS C 1 432 ? 4.531 -22.200 -16.088 1.00 30.82 413 LYS C C 1
ATOM 10694 O O . LYS C 1 432 ? 4.834 -23.162 -16.819 1.00 31.66 413 LYS C O 1
ATOM 10700 N N . GLY C 1 433 ? 3.334 -21.620 -16.101 1.00 29.22 414 GLY C N 1
ATOM 10701 C CA . GLY C 1 433 ? 2.251 -22.117 -16.982 1.00 27.86 414 GLY C CA 1
ATOM 10702 C C . GLY C 1 433 ? 2.595 -22.012 -18.460 1.00 27.50 414 GLY C C 1
ATOM 10703 O O . GLY C 1 433 ? 2.402 -22.975 -19.215 1.00 26.91 414 GLY C O 1
ATOM 10704 N N . LEU C 1 434 ? 3.187 -20.890 -18.858 1.00 25.45 415 LEU C N 1
ATOM 10705 C CA . LEU C 1 434 ? 3.562 -20.722 -20.283 1.00 25.87 415 LEU C CA 1
ATOM 10706 C C . LEU C 1 434 ? 4.695 -21.647 -20.676 1.00 27.72 415 LEU C C 1
ATOM 10707 O O . LEU C 1 434 ? 4.713 -22.159 -21.783 1.00 26.85 415 LEU C O 1
ATOM 10712 N N . GLU C 1 435 ? 5.683 -21.798 -19.782 1.00 29.06 416 GLU C N 1
ATOM 10713 C CA . GLU C 1 435 ? 6.811 -22.694 -20.014 1.00 29.96 416 GLU C CA 1
ATOM 10714 C C . GLU C 1 435 ? 6.316 -24.123 -20.194 1.00 31.30 416 GLU C C 1
ATOM 10715 O O . GLU C 1 435 ? 6.746 -24.835 -21.112 1.00 30.01 416 GLU C O 1
ATOM 10721 N N . GLN C 1 436 ? 5.356 -24.522 -19.367 1.00 30.02 417 GLN C N 1
ATOM 10722 C CA . GLN C 1 436 ? 4.840 -25.869 -19.471 1.00 31.62 417 GLN C CA 1
ATOM 10723 C C . GLN C 1 436 ? 3.918 -26.028 -20.695 1.00 30.34 417 GLN C C 1
ATOM 10724 O O . GLN C 1 436 ? 3.900 -27.086 -21.367 1.00 30.85 417 GLN C O 1
ATOM 10730 N N . LEU C 1 437 ? 3.116 -25.018 -20.972 1.00 27.62 418 LEU C N 1
ATOM 10731 C CA . LEU C 1 437 ? 2.242 -25.091 -22.152 1.00 26.96 418 LEU C CA 1
ATOM 10732 C C . LEU C 1 437 ? 3.047 -25.058 -23.435 1.00 27.72 418 LEU C C 1
ATOM 10733 O O . LEU C 1 437 ? 2.661 -25.680 -24.439 1.00 26.52 418 LEU C O 1
ATOM 10738 N N . ALA C 1 438 ? 4.125 -24.298 -23.425 1.00 25.52 419 ALA C N 1
ATOM 10739 C CA . ALA C 1 438 ? 5.041 -24.374 -24.611 1.00 27.66 419 ALA C CA 1
ATOM 10740 C C . ALA C 1 438 ? 5.748 -25.751 -24.755 1.00 30.82 419 ALA C C 1
ATOM 10741 O O . ALA C 1 438 ? 5.853 -26.274 -25.861 1.00 29.81 419 ALA C O 1
ATOM 10743 N N . GLU C 1 439 ? 6.151 -26.362 -23.633 1.00 32.01 420 GLU C N 1
ATOM 10744 C CA . GLU C 1 439 ? 6.899 -27.618 -23.621 1.00 34.98 420 GLU C CA 1
ATOM 10745 C C . GLU C 1 439 ? 6.041 -28.690 -24.221 1.00 35.68 420 GLU C C 1
ATOM 10746 O O . GLU C 1 439 ? 6.518 -29.518 -24.948 1.00 37.26 420 GLU C O 1
ATOM 10752 N N . GLU C 1 440 ? 4.759 -28.622 -23.909 1.00 35.58 421 GLU C N 1
ATOM 10753 C CA . GLU C 1 440 ? 3.739 -29.536 -24.377 1.00 36.77 421 GLU C CA 1
ATOM 10754 C C . GLU C 1 440 ? 3.339 -29.241 -25.839 1.00 34.35 421 GLU C C 1
ATOM 10755 O O . GLU C 1 440 ? 2.669 -30.066 -26.455 1.00 35.04 421 GLU C O 1
ATOM 10761 N N . GLY C 1 441 ? 3.719 -28.074 -26.362 1.00 31.44 422 GLY C N 1
ATOM 10762 C CA . GLY C 1 441 ? 3.385 -27.684 -27.770 1.00 29.30 422 GLY C CA 1
ATOM 10763 C C . GLY C 1 441 ? 2.094 -26.920 -28.019 1.00 28.79 422 GLY C C 1
ATOM 10764 O O . GLY C 1 441 ? 1.690 -26.768 -29.179 1.00 26.36 422 GLY C O 1
ATOM 10765 N N . ALA C 1 442 ? 1.445 -26.408 -26.945 1.00 25.72 423 ALA C N 1
ATOM 10766 C CA . ALA C 1 442 ? 0.150 -25.724 -27.136 1.00 25.17 423 ALA C CA 1
ATOM 10767 C C . ALA C 1 442 ? 0.283 -24.351 -27.785 1.00 23.72 423 ALA C C 1
ATOM 10768 O O . ALA C 1 442 ? -0.666 -23.821 -28.387 1.00 24.75 423 ALA C O 1
ATOM 10770 N N . VAL C 1 443 ? 1.448 -23.771 -27.634 1.00 22.55 424 VAL C N 1
ATOM 10771 C CA . VAL C 1 443 ? 1.754 -22.453 -28.183 1.00 21.02 424 VAL C CA 1
ATOM 10772 C C . VAL C 1 443 ? 3.260 -22.226 -28.165 1.00 20.28 424 VAL C C 1
ATOM 10773 O O . VAL C 1 443 ? 4.017 -22.979 -27.507 1.00 19.42 424 VAL C O 1
ATOM 10777 N N . GLN C 1 444 ? 3.720 -21.236 -28.930 1.00 19.76 425 GLN C N 1
ATOM 10778 C CA . GLN C 1 444 ? 5.105 -20.813 -28.830 1.00 18.93 425 GLN C CA 1
ATOM 10779 C C . GLN C 1 444 ? 5.266 -19.538 -28.036 1.00 19.03 425 GLN C C 1
ATOM 10780 O O . GLN C 1 444 ? 4.352 -18.758 -28.010 1.00 18.71 425 GLN C O 1
ATOM 10786 N N . LEU C 1 445 ? 6.401 -19.417 -27.341 1.00 17.59 426 LEU C N 1
ATOM 10787 C CA . LEU C 1 445 ? 6.599 -18.306 -26.438 1.00 19.15 426 LEU C CA 1
ATOM 10788 C C . LEU C 1 445 ? 7.895 -17.632 -26.884 1.00 19.52 426 LEU C C 1
ATOM 10789 O O . LEU C 1 445 ? 8.871 -18.308 -27.148 1.00 21.92 426 LEU C O 1
ATOM 10794 N N . PHE C 1 446 ? 7.868 -16.314 -27.010 1.00 18.67 427 PHE C N 1
ATOM 10795 C CA . PHE C 1 446 ? 9.063 -15.549 -27.393 1.00 17.94 427 PHE C CA 1
ATOM 10796 C C . PHE C 1 446 ? 9.302 -14.443 -26.350 1.00 20.20 427 PHE C C 1
ATOM 10797 O O . PHE C 1 446 ? 8.356 -13.734 -25.968 1.00 20.81 427 PHE C O 1
ATOM 10805 N N . ARG C 1 447 ? 10.532 -14.281 -25.881 1.00 18.90 428 ARG C N 1
ATOM 10806 C CA . ARG C 1 447 ? 10.825 -13.300 -24.814 1.00 20.87 428 ARG C CA 1
ATOM 10807 C C . ARG C 1 447 ? 11.832 -12.332 -25.490 1.00 19.63 428 ARG C C 1
ATOM 10808 O O . ARG C 1 447 ? 12.981 -12.740 -25.729 1.00 18.29 428 ARG C O 1
ATOM 10816 N N . PRO C 1 448 ? 11.384 -11.146 -25.924 1.00 21.26 429 PRO C N 1
ATOM 10817 C CA . PRO C 1 448 ? 12.254 -10.189 -26.580 1.00 22.01 429 PRO C CA 1
ATOM 10818 C C . PRO C 1 448 ? 13.471 -9.912 -25.708 1.00 22.26 429 PRO C C 1
ATOM 10819 O O . PRO C 1 448 ? 13.402 -9.845 -24.468 1.00 23.24 429 PRO C O 1
ATOM 10823 N N . LEU C 1 449 ? 14.603 -9.766 -26.350 1.00 21.44 430 LEU C N 1
ATOM 10824 C CA . LEU C 1 449 ? 15.846 -9.378 -25.661 1.00 24.16 430 LEU C CA 1
ATOM 10825 C C . LEU C 1 449 ? 15.804 -8.035 -24.918 1.00 25.31 430 LEU C C 1
ATOM 10826 O O . LEU C 1 449 ? 16.440 -7.903 -23.859 1.00 27.00 430 LEU C O 1
ATOM 10831 N N . VAL C 1 450 ? 15.032 -7.087 -25.458 1.00 24.63 431 VAL C N 1
ATOM 10832 C CA . VAL C 1 450 ? 15.045 -5.662 -24.984 1.00 29.18 431 VAL C CA 1
ATOM 10833 C C . VAL C 1 450 ? 14.057 -5.329 -23.863 1.00 29.78 431 VAL C C 1
ATOM 10834 O O . VAL C 1 450 ? 14.125 -4.232 -23.261 1.00 30.91 431 VAL C O 1
ATOM 10838 N N . ASN C 1 451 ? 13.186 -6.274 -23.558 1.00 28.16 432 ASN C N 1
ATOM 10839 C CA . ASN C 1 451 ? 12.128 -6.056 -22.523 1.00 28.56 432 ASN C CA 1
ATOM 10840 C C . ASN C 1 451 ? 11.767 -7.345 -21.798 1.00 27.82 432 ASN C C 1
ATOM 10841 O O . ASN C 1 451 ? 12.349 -8.408 -22.077 1.00 27.11 432 ASN C O 1
AT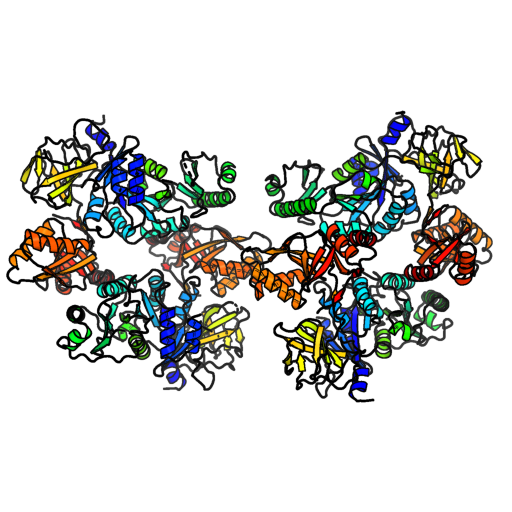OM 10846 N N . ASN C 1 452 ? 10.776 -7.284 -20.907 1.00 25.80 433 ASN C N 1
ATOM 10847 C CA . ASN C 1 452 ? 10.394 -8.439 -20.123 1.00 25.67 433 ASN C CA 1
ATOM 10848 C C . ASN C 1 452 ? 9.079 -9.041 -20.566 1.00 26.09 433 ASN C C 1
ATOM 10849 O O . ASN C 1 452 ? 8.505 -9.828 -19.854 1.00 25.75 433 ASN C O 1
ATOM 10854 N N . ASP C 1 453 ? 8.648 -8.724 -21.778 1.00 24.38 434 ASP C N 1
ATOM 10855 C CA . ASP C 1 453 ? 7.379 -9.216 -22.267 1.00 24.29 434 ASP C CA 1
ATOM 10856 C C . ASP C 1 453 ? 7.365 -10.688 -22.611 1.00 23.37 434 ASP C C 1
ATOM 10857 O O . ASP C 1 453 ? 8.397 -11.258 -22.951 1.00 21.93 434 ASP C O 1
ATOM 10862 N N . TYR C 1 454 ? 6.184 -11.283 -22.511 1.00 22.21 435 TYR C N 1
ATOM 10863 C CA . TYR C 1 454 ? 5.947 -12.613 -23.067 1.00 22.28 435 TYR C CA 1
ATOM 10864 C C . TYR C 1 454 ? 5.181 -12.429 -24.336 1.00 21.85 435 TYR C C 1
ATOM 10865 O O . TYR C 1 454 ? 4.088 -11.852 -24.316 1.00 19.87 435 TYR C O 1
ATOM 10874 N N . ILE C 1 455 ? 5.738 -12.881 -25.448 1.00 19.18 436 ILE C N 1
ATOM 10875 C CA . ILE C 1 455 ? 4.996 -12.773 -26.710 1.00 18.91 436 ILE C CA 1
ATOM 10876 C C . ILE C 1 455 ? 4.610 -14.193 -27.160 1.00 20.63 436 ILE C C 1
ATOM 10877 O O . ILE C 1 455 ? 5.465 -15.038 -27.265 1.00 21.03 436 ILE C O 1
ATOM 10882 N N . LEU C 1 456 ? 3.319 -14.444 -27.346 1.00 18.93 437 LEU C N 1
ATOM 10883 C CA . LEU C 1 456 ? 2.853 -15.769 -27.796 1.00 19.60 437 LEU C CA 1
ATOM 10884 C C . LEU C 1 456 ? 2.743 -15.753 -29.282 1.00 18.70 437 LEU C C 1
ATOM 10885 O O . LEU C 1 456 ? 2.289 -14.785 -29.831 1.00 18.00 437 LEU C O 1
ATOM 10890 N N . GLY C 1 457 ? 3.135 -16.877 -29.891 1.00 17.28 438 GLY C N 1
ATOM 10891 C CA . GLY C 1 457 ? 3.057 -17.097 -31.341 1.00 16.28 438 GLY C CA 1
ATOM 10892 C C . GLY C 1 457 ? 2.166 -18.318 -31.554 1.00 18.51 438 GLY C C 1
ATOM 10893 O O . GLY C 1 457 ? 2.400 -19.382 -30.982 1.00 18.41 438 GLY C O 1
ATOM 10894 N N . ALA C 1 458 ? 1.139 -18.131 -32.369 1.00 18.83 439 ALA C N 1
ATOM 10895 C CA . ALA C 1 458 ? 0.192 -19.158 -32.728 1.00 19.88 439 ALA C CA 1
ATOM 10896 C C . ALA C 1 458 ? 0.129 -19.333 -34.242 1.00 22.23 439 ALA C C 1
ATOM 10897 O O . ALA C 1 458 ? 0.139 -18.345 -35.009 1.00 21.78 439 ALA C O 1
ATOM 10899 N N . VAL C 1 459 ? 0.132 -20.602 -34.694 1.00 22.37 440 VAL C N 1
ATOM 10900 C CA . VAL C 1 459 ? -0.164 -20.872 -36.089 1.00 22.59 440 VAL C CA 1
ATOM 10901 C C . VAL C 1 459 ? -1.597 -20.526 -36.390 1.00 22.97 440 VAL C C 1
ATOM 10902 O O . VAL C 1 459 ? -1.885 -19.951 -37.480 1.00 24.45 440 VAL C O 1
ATOM 10906 N N . GLY C 1 460 ? -2.519 -20.872 -35.477 1.00 23.36 441 GLY C N 1
ATOM 10907 C CA . GLY C 1 460 ? -3.938 -20.547 -35.678 1.00 24.42 441 GLY C CA 1
ATOM 10908 C C . GLY C 1 460 ? -4.470 -19.788 -34.448 1.00 26.35 441 GLY C C 1
ATOM 10909 O O . GLY C 1 460 ? -4.087 -20.090 -33.333 1.00 23.76 441 GLY C O 1
ATOM 10910 N N . VAL C 1 461 ? -5.331 -18.809 -34.667 1.00 28.59 442 VAL C N 1
ATOM 10911 C CA . VAL C 1 461 ? -5.721 -17.885 -33.566 1.00 30.41 442 VAL C CA 1
ATOM 10912 C C . VAL C 1 461 ? -6.473 -18.533 -32.465 1.00 32.20 442 VAL C C 1
ATOM 10913 O O . VAL C 1 461 ? -6.637 -17.926 -31.378 1.00 33.18 442 VAL C O 1
ATOM 10917 N N . LEU C 1 462 ? -6.976 -19.743 -32.702 1.00 31.95 443 LEU C N 1
ATOM 10918 C CA . LEU C 1 462 ? -7.751 -20.353 -31.629 1.00 33.36 443 LEU C CA 1
ATOM 10919 C C . LEU C 1 462 ? -6.822 -20.761 -30.522 1.00 32.21 443 LEU C C 1
ATOM 10920 O O . LEU C 1 462 ? -7.278 -20.867 -29.388 1.00 33.88 443 LEU C O 1
ATOM 10925 N N . GLN C 1 463 ? -5.525 -20.932 -30.826 1.00 28.08 444 GLN C N 1
ATOM 10926 C CA . GLN C 1 463 ? -4.597 -21.319 -29.813 1.00 28.10 444 GLN C CA 1
ATOM 10927 C C . GLN C 1 463 ? -4.615 -20.288 -28.692 1.00 26.43 444 GLN C C 1
ATOM 10928 O O . GLN C 1 463 ? -4.363 -20.638 -27.552 1.00 27.14 444 GLN C O 1
ATOM 10934 N N . PHE C 1 464 ? -4.819 -19.009 -29.037 1.00 25.39 445 PHE C N 1
ATOM 10935 C CA . PHE C 1 464 ? -4.804 -17.929 -28.011 1.00 24.19 445 PHE C CA 1
ATOM 10936 C C . PHE C 1 464 ? -5.914 -18.107 -26.968 1.00 26.42 445 PHE C C 1
ATOM 10937 O O . PHE C 1 464 ? -5.687 -17.867 -25.782 1.00 25.87 445 PHE C O 1
ATOM 10945 N N . ASP C 1 465 ? -7.071 -18.562 -27.421 1.00 27.55 446 ASP C N 1
ATOM 10946 C CA . ASP C 1 465 ? -8.206 -18.839 -26.499 1.00 31.31 446 ASP C CA 1
ATOM 10947 C C . ASP C 1 465 ? -7.915 -20.057 -25.630 1.00 30.44 446 ASP C C 1
ATOM 10948 O O . ASP C 1 465 ? -8.279 -20.089 -24.482 1.00 28.48 446 ASP C O 1
ATOM 10953 N N . VAL C 1 466 ? -7.225 -21.052 -26.183 1.00 29.75 447 VAL C N 1
ATOM 10954 C CA . VAL C 1 466 ? -6.969 -22.286 -25.426 1.00 30.52 447 VAL C CA 1
ATOM 10955 C C . VAL C 1 466 ? -5.941 -21.929 -24.331 1.00 29.42 447 VAL C C 1
ATOM 10956 O O . VAL C 1 466 ? -6.057 -22.352 -23.184 1.00 29.40 447 VAL C O 1
ATOM 10960 N N . ILE C 1 467 ? -4.923 -21.150 -24.692 1.00 25.05 448 ILE C N 1
ATOM 10961 C CA . ILE C 1 467 ? -3.943 -20.765 -23.716 1.00 24.72 448 ILE C CA 1
ATOM 10962 C C . ILE C 1 467 ? -4.592 -19.999 -22.551 1.00 24.99 448 ILE C C 1
ATOM 10963 O O . ILE C 1 467 ? -4.314 -20.249 -21.378 1.00 24.91 448 ILE C O 1
ATOM 10968 N N . VAL C 1 468 ? -5.440 -19.053 -22.873 1.00 26.09 449 VAL C N 1
ATOM 10969 C CA . VAL C 1 468 ? -6.163 -18.319 -21.763 1.00 26.01 449 VAL C CA 1
ATOM 10970 C C . VAL C 1 468 ? -6.905 -19.295 -20.864 1.00 29.12 449 VAL C C 1
ATOM 10971 O O . VAL C 1 468 ? -6.776 -19.249 -19.608 1.00 29.04 449 VAL C O 1
ATOM 10975 N N . ALA C 1 469 ? -7.716 -20.179 -21.479 1.00 29.51 450 ALA C N 1
ATOM 10976 C CA . ALA C 1 469 ? -8.501 -21.114 -20.698 1.00 31.30 450 ALA C CA 1
ATOM 10977 C C . ALA C 1 469 ? -7.590 -22.034 -19.873 1.00 31.25 450 ALA C C 1
ATOM 10978 O O . ALA C 1 469 ? -7.845 -22.251 -18.706 1.00 33.36 450 ALA C O 1
ATOM 10980 N N . ARG C 1 470 ? -6.480 -22.518 -20.439 1.00 30.07 451 ARG C N 1
ATOM 10981 C CA . ARG C 1 470 ? -5.664 -23.476 -19.705 1.00 31.25 451 ARG C CA 1
ATOM 10982 C C . ARG C 1 470 ? -4.815 -22.785 -18.650 1.00 31.62 451 ARG C C 1
ATOM 10983 O O . ARG C 1 470 ? -4.540 -23.372 -17.621 1.00 33.26 451 ARG C O 1
ATOM 10991 N N . LEU C 1 471 ? -4.421 -21.519 -18.879 1.00 29.87 452 LEU C N 1
ATOM 10992 C CA . LEU C 1 471 ? -3.732 -20.793 -17.808 1.00 29.35 452 LEU C CA 1
ATOM 10993 C C . LEU C 1 471 ? -4.612 -20.627 -16.579 1.00 31.25 452 LEU C C 1
ATOM 10994 O O . LEU C 1 471 ? -4.140 -20.775 -15.440 1.00 29.90 452 LEU C O 1
ATOM 10999 N N . ALA C 1 472 ? -5.870 -20.272 -16.814 1.00 31.46 453 ALA C N 1
ATOM 11000 C CA . ALA C 1 472 ? -6.845 -20.100 -15.718 1.00 34.43 453 ALA C CA 1
ATOM 11001 C C . ALA C 1 472 ? -7.198 -21.427 -15.008 1.00 36.18 453 ALA C C 1
ATOM 11002 O O . ALA C 1 472 ? -7.129 -21.534 -13.776 1.00 38.45 453 ALA C O 1
ATOM 11004 N N . ASP C 1 473 ? -7.522 -22.459 -15.772 1.00 36.44 454 ASP C N 1
ATOM 11005 C CA . ASP C 1 473 ? -7.879 -23.768 -15.176 1.00 40.04 454 ASP C CA 1
ATOM 11006 C C . ASP C 1 473 ? -6.731 -24.534 -14.544 1.00 40.09 454 ASP C C 1
ATOM 11007 O O . ASP C 1 473 ? -6.905 -25.149 -13.493 1.00 42.11 454 ASP C O 1
ATOM 11012 N N . GLU C 1 474 ? -5.552 -24.500 -15.151 1.00 37.96 455 GLU C N 1
ATOM 11013 C CA . GLU C 1 474 ? -4.457 -25.295 -14.665 1.00 39.30 455 GLU C CA 1
ATOM 11014 C C . GLU C 1 474 ? -3.427 -24.533 -13.816 1.00 39.70 455 GLU C C 1
ATOM 11015 O O . GLU C 1 474 ? -2.680 -25.164 -13.046 1.00 42.18 455 GLU C O 1
ATOM 11021 N N . TYR C 1 475 ? -3.352 -23.208 -13.949 1.00 36.49 456 TYR C N 1
ATOM 11022 C CA . TYR C 1 475 ? -2.340 -22.463 -13.226 1.00 35.81 456 TYR C CA 1
ATOM 11023 C C . TYR C 1 475 ? -2.991 -21.376 -12.417 1.00 37.04 456 TYR C C 1
ATOM 11024 O O . TYR C 1 475 ? -2.326 -20.719 -11.638 1.00 37.94 456 TYR C O 1
ATOM 11033 N N . GLY C 1 476 ? -4.320 -21.250 -12.533 1.00 36.71 457 GLY C N 1
ATOM 11034 C CA . GLY C 1 476 ? -5.046 -20.208 -11.773 1.00 38.88 457 GLY C CA 1
ATOM 11035 C C . GLY C 1 476 ? -4.618 -18.770 -12.109 1.00 37.58 457 GLY C C 1
ATOM 11036 O O . GLY C 1 476 ? -4.740 -17.878 -11.273 1.00 37.62 457 GLY C O 1
ATOM 11037 N N . VAL C 1 477 ? -4.155 -18.537 -13.337 1.00 35.27 458 VAL C N 1
ATOM 11038 C CA . VAL C 1 477 ? -3.700 -17.215 -13.756 1.00 35.34 458 VAL C CA 1
ATOM 11039 C C . VAL C 1 477 ? -4.685 -16.638 -14.772 1.00 34.24 458 VAL C C 1
ATOM 11040 O O . VAL C 1 477 ? -5.050 -17.325 -15.739 1.00 33.26 458 VAL C O 1
ATOM 11044 N N . ASP C 1 478 ? -5.060 -15.375 -14.597 1.00 34.33 459 ASP C N 1
ATOM 11045 C CA . ASP C 1 478 ? -5.975 -14.725 -15.517 1.00 35.25 459 ASP C CA 1
ATOM 11046 C C . ASP C 1 478 ? -5.179 -13.771 -16.391 1.00 34.36 459 ASP C C 1
ATOM 11047 O O . ASP C 1 478 ? -4.602 -12.802 -15.918 1.00 36.43 459 ASP C O 1
ATOM 11052 N N . ALA C 1 479 ? -5.152 -14.091 -17.679 1.00 32.45 460 ALA C N 1
ATOM 11053 C CA . ALA C 1 479 ? -4.236 -13.458 -18.625 1.00 31.30 460 ALA C CA 1
ATOM 11054 C C . ALA C 1 479 ? -5.094 -12.802 -19.689 1.00 29.53 460 ALA C C 1
ATOM 11055 O O . ALA C 1 479 ? -6.161 -13.309 -20.014 1.00 31.27 460 ALA C O 1
ATOM 11057 N N . VAL C 1 480 ? -4.565 -11.715 -20.251 1.00 27.48 461 VAL C N 1
ATOM 11058 C CA . VAL C 1 480 ? -5.223 -10.903 -21.251 1.00 29.16 461 VAL C CA 1
ATOM 11059 C C . VAL C 1 480 ? -4.195 -10.687 -22.316 1.00 27.82 461 VAL C C 1
ATOM 11060 O O . VAL C 1 480 ? -2.974 -10.790 -22.028 1.00 25.72 461 VAL C O 1
ATOM 11064 N N . TYR C 1 481 ? -4.676 -10.464 -23.545 1.00 26.54 462 TYR C N 1
ATOM 11065 C CA . TYR C 1 481 ? -3.786 -10.176 -24.650 1.00 26.02 462 TYR C CA 1
ATOM 11066 C C . TYR C 1 481 ? -3.770 -8.730 -25.101 1.00 27.26 462 TYR C C 1
ATOM 11067 O O . TYR C 1 481 ? -4.782 -8.025 -25.002 1.00 28.49 462 TYR C O 1
ATOM 11076 N N . GLU C 1 482 ? -2.620 -8.339 -25.661 1.00 27.18 463 GLU C N 1
ATOM 11077 C CA . GLU C 1 482 ? -2.484 -7.016 -26.303 1.00 28.01 463 GLU C CA 1
ATOM 11078 C C . GLU C 1 482 ? -1.925 -7.285 -27.687 1.00 27.87 463 GLU C C 1
ATOM 11079 O O . GLU C 1 482 ? -1.041 -8.167 -27.882 1.00 26.90 463 GLU C O 1
ATOM 11085 N N . GLY C 1 483 ? -2.400 -6.500 -28.652 1.00 28.41 464 GLY C N 1
ATOM 11086 C CA . GLY C 1 483 ? -1.927 -6.659 -30.041 1.00 26.93 464 GLY C CA 1
ATOM 11087 C C . GLY C 1 483 ? -0.489 -6.194 -30.154 1.00 26.14 464 GLY C C 1
ATOM 11088 O O . GLY C 1 483 ? -0.055 -5.365 -29.380 1.00 26.13 464 GLY C O 1
ATOM 11089 N N . VAL C 1 484 ? 0.264 -6.759 -31.112 1.00 23.49 465 VAL C N 1
ATOM 11090 C CA . VAL C 1 484 ? 1.639 -6.346 -31.339 1.00 23.85 465 VAL C CA 1
ATOM 11091 C C . VAL C 1 484 ? 1.867 -6.166 -32.844 1.00 23.03 465 VAL C C 1
ATOM 11092 O O . VAL C 1 484 ? 1.059 -6.592 -33.656 1.00 23.82 465 VAL C O 1
ATOM 11096 N N . SER C 1 485 ? 2.968 -5.520 -33.215 1.00 23.11 466 SER C N 1
ATOM 11097 C CA . SER C 1 485 ? 3.221 -5.305 -34.658 1.00 25.54 466 SER C CA 1
ATOM 11098 C C . SER C 1 485 ? 3.686 -6.589 -35.408 1.00 24.41 466 SER C C 1
ATOM 11099 O O . SER C 1 485 ? 3.541 -6.670 -36.655 1.00 24.11 466 SER C O 1
ATOM 11102 N N . THR C 1 486 ? 4.229 -7.574 -34.665 1.00 22.95 467 THR C N 1
ATOM 11103 C CA . THR C 1 486 ? 4.770 -8.809 -35.230 1.00 21.50 467 THR C CA 1
ATOM 11104 C C . THR C 1 486 ? 3.788 -9.646 -35.992 1.00 22.36 467 THR C C 1
ATOM 11105 O O . THR C 1 486 ? 2.784 -9.976 -35.480 1.00 20.08 467 THR C O 1
ATOM 11109 N N . HIS C 1 487 ? 4.165 -10.099 -37.188 1.00 20.04 468 HIS C N 1
ATOM 11110 C CA . HIS C 1 487 ? 3.439 -11.121 -37.933 1.00 19.28 468 HIS C CA 1
ATOM 11111 C C . HIS C 1 487 ? 4.348 -12.218 -38.494 1.00 20.58 468 HIS C C 1
ATOM 11112 O O . HIS C 1 487 ? 3.888 -13.129 -39.184 1.00 20.79 468 HIS C O 1
ATOM 11119 N N . THR C 1 488 ? 5.647 -12.105 -38.270 1.00 18.89 469 THR C N 1
ATOM 11120 C CA . THR C 1 488 ? 6.599 -12.996 -38.903 1.00 20.23 469 THR C CA 1
ATOM 11121 C C . THR C 1 488 ? 7.668 -13.324 -37.897 1.00 19.60 469 THR C C 1
ATOM 11122 O O . THR C 1 488 ? 8.144 -12.427 -37.196 1.00 19.30 469 THR C O 1
ATOM 11126 N N . ALA C 1 489 ? 8.037 -14.619 -37.819 1.00 18.28 470 ALA C N 1
ATOM 11127 C CA . ALA C 1 489 ? 9.209 -15.011 -37.045 1.00 17.62 470 ALA C CA 1
ATOM 11128 C C . ALA C 1 489 ? 10.067 -15.998 -37.845 1.00 18.57 470 ALA C C 1
ATOM 11129 O O . ALA C 1 489 ? 9.549 -16.823 -38.623 1.00 18.38 470 ALA C O 1
ATOM 11131 N N . ARG C 1 490 ? 11.368 -15.899 -37.671 1.00 16.00 471 ARG C N 1
ATOM 11132 C CA . ARG C 1 490 ? 12.343 -16.800 -38.297 1.00 19.44 471 ARG C CA 1
ATOM 11133 C C . ARG C 1 490 ? 13.403 -17.099 -37.263 1.00 18.95 471 ARG C C 1
ATOM 11134 O O . ARG C 1 490 ? 13.837 -16.208 -36.489 1.00 20.91 471 ARG C O 1
ATOM 11142 N N . TRP C 1 491 ? 13.798 -18.332 -37.175 1.00 18.13 472 TRP C N 1
ATOM 11143 C CA . TRP C 1 491 ? 14.917 -18.668 -36.309 1.00 18.88 472 TRP C CA 1
ATOM 11144 C C . TRP C 1 491 ? 16.240 -18.373 -37.003 1.00 19.58 472 TRP C C 1
ATOM 11145 O O . TRP C 1 491 ? 16.478 -18.783 -38.118 1.00 21.86 472 TRP C O 1
ATOM 11156 N N . VAL C 1 492 ? 17.147 -17.741 -36.291 1.00 18.43 473 VAL C N 1
ATOM 11157 C CA . VAL C 1 492 ? 18.435 -17.268 -36.918 1.00 19.36 473 VAL C CA 1
ATOM 11158 C C . VAL C 1 492 ? 19.693 -18.044 -36.488 1.00 20.76 473 VAL C C 1
ATOM 11159 O O . VAL C 1 492 ? 19.819 -18.421 -35.302 1.00 21.72 473 VAL C O 1
ATOM 11163 N N . TYR C 1 493 ? 20.618 -18.244 -37.423 1.00 22.53 474 TYR C N 1
ATOM 11164 C CA . TYR C 1 493 ? 21.830 -18.996 -37.154 1.00 25.77 474 TYR C CA 1
ATOM 11165 C C . TYR C 1 493 ? 22.887 -18.381 -38.021 1.00 27.31 474 TYR C C 1
ATOM 11166 O O . TYR C 1 493 ? 22.589 -17.921 -39.122 1.00 26.81 474 TYR C O 1
ATOM 11175 N N . CYS C 1 494 ? 24.101 -18.386 -37.516 1.00 28.36 475 CYS C N 1
ATOM 11176 C CA . CYS C 1 494 ? 25.226 -17.866 -38.324 1.00 32.56 475 CYS C CA 1
ATOM 11177 C C . CYS C 1 494 ? 26.508 -18.510 -37.837 1.00 35.28 475 CYS C C 1
ATOM 11178 O O . CYS C 1 494 ? 26.810 -18.447 -36.653 1.00 35.21 475 CYS C O 1
ATOM 11181 N N . GLU C 1 495 ? 27.289 -19.056 -38.777 1.00 38.19 476 GLU C N 1
ATOM 11182 C CA . GLU C 1 495 ? 28.588 -19.646 -38.441 1.00 43.22 476 GLU C CA 1
ATOM 11183 C C . GLU C 1 495 ? 29.640 -18.595 -37.993 1.00 44.68 476 GLU C C 1
ATOM 11184 O O . GLU C 1 495 ? 30.440 -18.857 -37.078 1.00 47.18 476 GLU C O 1
ATOM 11190 N N . ASP C 1 496 ? 29.658 -17.437 -38.667 1.00 44.07 477 ASP C N 1
ATOM 11191 C CA . ASP C 1 496 ? 30.635 -16.355 -38.412 1.00 44.14 477 ASP C CA 1
ATOM 11192 C C . ASP C 1 496 ? 30.127 -15.626 -37.180 1.00 42.68 477 ASP C C 1
ATOM 11193 O O . ASP C 1 496 ? 29.167 -14.842 -37.276 1.00 40.65 477 ASP C O 1
ATOM 11198 N N . LYS C 1 497 ? 30.732 -15.910 -36.027 1.00 42.68 478 LYS C N 1
ATOM 11199 C CA . LYS C 1 497 ? 30.344 -15.288 -34.744 1.00 42.34 478 LYS C CA 1
ATOM 11200 C C . LYS C 1 497 ? 30.503 -13.760 -34.593 1.00 40.45 478 LYS C C 1
ATOM 11201 O O . LYS C 1 497 ? 29.750 -13.107 -33.858 1.00 38.98 478 LYS C O 1
ATOM 11207 N N . LYS C 1 498 ? 31.487 -13.198 -35.300 1.00 40.97 479 LYS C N 1
ATOM 11208 C CA . LYS C 1 498 ? 31.591 -11.761 -35.349 1.00 40.13 479 LYS C CA 1
ATOM 11209 C C . LYS C 1 498 ? 30.451 -11.170 -36.148 1.00 36.14 479 LYS C C 1
ATOM 11210 O O . LYS C 1 498 ? 29.904 -10.185 -35.706 1.00 36.04 479 LYS C O 1
ATOM 11216 N N . ILE C 1 499 ? 30.100 -11.741 -37.299 1.00 33.24 480 ILE C N 1
ATOM 11217 C CA . ILE C 1 499 ? 28.926 -11.252 -37.999 1.00 31.87 480 ILE C CA 1
ATOM 11218 C C . ILE C 1 499 ? 27.666 -11.421 -37.077 1.00 29.78 480 ILE C C 1
ATOM 11219 O O . ILE C 1 499 ? 26.783 -10.528 -36.977 1.00 27.21 480 ILE C O 1
ATOM 11224 N N . PHE C 1 500 ? 27.625 -12.549 -36.380 1.00 28.33 481 PHE C N 1
ATOM 11225 C CA . PHE C 1 500 ? 26.387 -12.875 -35.636 1.00 26.91 481 PHE C CA 1
ATOM 11226 C C . PHE C 1 500 ? 26.247 -11.937 -34.427 1.00 26.09 481 PHE C C 1
ATOM 11227 O O . PHE C 1 500 ? 25.122 -11.442 -34.162 1.00 24.13 481 PHE C O 1
ATOM 11235 N N . ALA C 1 501 ? 27.364 -11.587 -33.787 1.00 26.30 482 ALA C N 1
ATOM 11236 C CA . ALA C 1 501 ? 27.361 -10.586 -32.691 1.00 27.77 482 ALA C CA 1
ATOM 11237 C C . ALA C 1 501 ? 26.923 -9.209 -33.221 1.00 28.04 482 ALA C C 1
ATOM 11238 O O . ALA C 1 501 ? 26.141 -8.510 -32.597 1.00 27.53 482 ALA C O 1
ATOM 11240 N N . ASP C 1 502 ? 27.454 -8.819 -34.374 1.00 27.72 483 ASP C N 1
ATOM 11241 C CA . ASP C 1 502 ? 27.031 -7.556 -35.036 1.00 28.62 483 ASP C CA 1
ATOM 11242 C C . ASP C 1 502 ? 25.508 -7.550 -35.369 1.00 25.02 483 ASP C C 1
ATOM 11243 O O . ASP C 1 502 ? 24.812 -6.573 -35.121 1.00 25.61 483 ASP C O 1
ATOM 11248 N N . PHE C 1 503 ? 25.009 -8.659 -35.927 1.00 24.80 484 PHE C N 1
ATOM 11249 C CA . PHE C 1 503 ? 23.616 -8.825 -36.210 1.00 23.07 484 PHE C CA 1
ATOM 11250 C C . PHE C 1 503 ? 22.802 -8.679 -34.931 1.00 23.49 484 PHE C C 1
ATOM 11251 O O . PHE C 1 503 ? 21.744 -8.065 -34.936 1.00 23.02 484 PHE C O 1
ATOM 11259 N N . GLN C 1 504 ? 23.243 -9.318 -33.852 1.00 23.66 485 GLN C N 1
ATOM 11260 C CA . GLN C 1 504 ? 22.491 -9.211 -32.596 1.00 24.48 485 GLN C CA 1
ATOM 11261 C C . GLN C 1 504 ? 22.423 -7.811 -32.022 1.00 25.36 485 GLN C C 1
ATOM 11262 O O . GLN C 1 504 ? 21.388 -7.437 -31.462 1.00 24.37 485 GLN C O 1
ATOM 11268 N N . ASP C 1 505 ? 23.527 -7.062 -32.124 1.00 26.03 486 ASP C N 1
ATOM 11269 C CA . ASP C 1 505 ? 23.604 -5.664 -31.649 1.00 28.39 486 ASP C CA 1
ATOM 11270 C C . ASP C 1 505 ? 22.618 -4.832 -32.467 1.00 27.12 486 ASP C C 1
ATOM 11271 O O . ASP C 1 505 ? 21.753 -4.174 -31.903 1.00 27.31 486 ASP C O 1
ATOM 11276 N N . TYR C 1 506 ? 22.745 -4.895 -33.795 1.00 27.03 487 TYR C N 1
ATOM 11277 C CA . TYR C 1 506 ? 21.952 -4.065 -34.673 1.00 28.48 487 TYR C CA 1
ATOM 11278 C C . TYR C 1 506 ? 20.441 -4.359 -34.504 1.00 26.29 487 TYR C C 1
ATOM 11279 O O . TYR C 1 506 ? 19.643 -3.441 -34.368 1.00 28.29 487 TYR C O 1
ATOM 11288 N N . HIS C 1 507 ? 20.051 -5.645 -34.511 1.00 23.83 488 HIS C N 1
ATOM 11289 C CA . HIS C 1 507 ? 18.656 -6.068 -34.468 1.00 22.95 488 HIS C CA 1
ATOM 11290 C C . HIS C 1 507 ? 18.178 -6.490 -33.075 1.00 22.46 488 HIS C C 1
ATOM 11291 O O . HIS C 1 507 ? 17.212 -7.248 -32.911 1.00 21.26 488 HIS C O 1
ATOM 11298 N N . ARG C 1 508 ? 18.820 -5.935 -32.068 1.00 23.11 489 ARG C N 1
ATOM 11299 C CA . ARG C 1 508 ? 18.472 -6.331 -30.695 1.00 25.14 489 ARG C CA 1
ATOM 11300 C C . ARG C 1 508 ? 16.994 -6.077 -30.468 1.00 25.18 489 ARG C C 1
ATOM 11301 O O . ARG C 1 508 ? 16.325 -6.814 -29.736 1.00 25.38 489 ARG C O 1
ATOM 11309 N N . GLY C 1 509 ? 16.472 -5.024 -31.111 1.00 26.34 490 GLY C N 1
ATOM 11310 C CA . GLY C 1 509 ? 15.044 -4.675 -30.899 1.00 26.05 490 GLY C CA 1
ATOM 11311 C C . GLY C 1 509 ? 14.073 -5.613 -31.564 1.00 25.80 490 GLY C C 1
ATOM 11312 O O . GLY C 1 509 ? 12.881 -5.536 -31.329 1.00 26.19 490 GLY C O 1
ATOM 11313 N N . GLU C 1 510 ? 14.571 -6.553 -32.373 1.00 24.38 491 GLU C N 1
ATOM 11314 C CA . GLU C 1 510 ? 13.725 -7.476 -33.146 1.00 24.01 491 GLU C CA 1
ATOM 11315 C C . GLU C 1 510 ? 13.934 -8.932 -32.720 1.00 20.21 491 GLU C C 1
ATOM 11316 O O . GLU C 1 510 ? 13.311 -9.838 -33.259 1.00 22.43 491 GLU C O 1
ATOM 11322 N N . LEU C 1 511 ? 14.908 -9.160 -31.840 1.00 19.21 492 LEU C N 1
ATOM 11323 C CA . LEU C 1 511 ? 15.257 -10.538 -31.504 1.00 18.50 492 LEU C CA 1
ATOM 11324 C C . LEU C 1 511 ? 14.568 -10.967 -30.223 1.00 18.66 492 LEU C C 1
ATOM 11325 O O . LEU C 1 511 ? 14.267 -10.091 -29.354 1.00 18.33 492 LEU C O 1
ATOM 11330 N N . ALA C 1 512 ? 14.364 -12.278 -30.058 1.00 17.48 493 ALA C N 1
ATOM 11331 C CA . ALA C 1 512 ? 13.700 -12.829 -28.887 1.00 17.12 493 ALA C CA 1
ATOM 11332 C C . ALA C 1 512 ? 14.169 -14.252 -28.696 1.00 18.14 493 ALA C C 1
ATOM 11333 O O . ALA C 1 512 ? 14.605 -14.868 -29.695 1.00 19.39 493 ALA C O 1
ATOM 11335 N N . VAL C 1 513 ? 14.151 -14.746 -27.468 1.00 16.92 494 VAL C N 1
ATOM 11336 C CA . VAL C 1 513 ? 14.521 -16.164 -27.205 1.00 18.12 494 VAL C CA 1
ATOM 11337 C C . VAL C 1 513 ? 13.244 -16.954 -27.034 1.00 18.73 494 VAL C C 1
ATOM 11338 O O . VAL C 1 513 ? 12.348 -16.532 -26.290 1.00 16.89 494 VAL C O 1
ATOM 11342 N N . ASP C 1 514 ? 13.147 -18.108 -27.693 1.00 18.55 495 ASP C N 1
ATOM 11343 C CA . ASP C 1 514 ? 11.933 -18.840 -27.517 1.00 18.56 495 ASP C CA 1
ATOM 11344 C C . ASP C 1 514 ? 11.993 -19.853 -26.335 1.00 19.68 495 ASP C C 1
ATOM 11345 O O . ASP C 1 514 ? 12.951 -19.884 -25.572 1.00 19.10 495 ASP C O 1
ATOM 11350 N N . ALA C 1 515 ? 10.964 -20.684 -26.192 1.00 19.56 496 ALA C N 1
ATOM 11351 C CA . ALA C 1 515 ? 10.918 -21.593 -25.033 1.00 24.11 496 ALA C CA 1
ATOM 11352 C C . ALA C 1 515 ? 12.019 -22.646 -25.007 1.00 23.93 496 ALA C C 1
ATOM 11353 O O . ALA C 1 515 ? 12.300 -23.201 -23.942 1.00 24.69 496 ALA C O 1
ATOM 11355 N N . GLU C 1 516 ? 12.600 -22.939 -26.174 1.00 23.83 497 GLU C N 1
ATOM 11356 C CA . GLU C 1 516 ? 13.713 -23.892 -26.264 1.00 25.20 497 GLU C CA 1
ATOM 11357 C C . GLU C 1 516 ? 15.027 -23.177 -26.155 1.00 24.92 497 GLU C C 1
ATOM 11358 O O . GLU C 1 516 ? 16.105 -23.808 -26.214 1.00 26.13 497 GLU C O 1
ATOM 11364 N N . GLY C 1 517 ? 14.983 -21.869 -25.956 1.00 22.20 498 GLY C N 1
ATOM 11365 C CA . GLY C 1 517 ? 16.251 -21.114 -25.895 1.00 22.93 498 GLY C CA 1
ATOM 11366 C C . GLY C 1 517 ? 16.831 -20.777 -27.261 1.00 22.97 498 GLY C C 1
ATOM 11367 O O . GLY C 1 517 ? 17.983 -20.345 -27.322 1.00 24.35 498 GLY C O 1
ATOM 11368 N N . ALA C 1 518 ? 16.059 -20.938 -28.350 1.00 20.38 499 ALA C N 1
ATOM 11369 C CA . ALA C 1 518 ? 16.537 -20.575 -29.730 1.00 21.28 499 ALA C CA 1
ATOM 11370 C C . ALA C 1 518 ? 16.321 -19.112 -29.985 1.00 20.67 499 ALA C C 1
ATOM 11371 O O . ALA C 1 518 ? 15.291 -18.561 -29.583 1.00 19.81 499 ALA C O 1
ATOM 11373 N N . LEU C 1 519 ? 17.290 -18.476 -30.630 1.00 18.18 500 LEU C N 1
ATOM 11374 C CA . LEU C 1 519 ? 17.151 -17.063 -30.990 1.00 17.77 500 LEU C CA 1
ATOM 11375 C C . LEU C 1 519 ? 16.223 -16.940 -32.240 1.00 18.75 500 LEU C C 1
ATOM 11376 O O . LEU C 1 519 ? 16.432 -17.635 -33.256 1.00 18.83 500 LEU C O 1
ATOM 11381 N N . ALA C 1 520 ? 15.255 -16.022 -32.147 1.00 17.10 501 ALA C N 1
ATOM 11382 C CA . ALA C 1 520 ? 14.360 -15.732 -33.266 1.00 19.38 501 ALA C CA 1
ATOM 11383 C C . ALA C 1 520 ? 14.285 -14.272 -33.568 1.00 18.63 501 ALA C C 1
ATOM 11384 O O . ALA C 1 520 ? 14.443 -13.450 -32.686 1.00 18.20 501 ALA C O 1
ATOM 11386 N N . TYR C 1 521 ? 14.147 -13.986 -34.852 1.00 17.85 502 TYR C N 1
ATOM 11387 C CA . TYR C 1 521 ? 13.939 -12.616 -35.379 1.00 17.24 502 TYR C CA 1
ATOM 11388 C C . TYR C 1 521 ? 12.407 -12.467 -35.569 1.00 18.37 502 TYR C C 1
ATOM 11389 O O . TYR C 1 521 ? 11.784 -13.225 -36.312 1.00 17.12 502 TYR C O 1
ATOM 11398 N N . LEU C 1 522 ? 11.800 -11.476 -34.907 1.00 17.87 503 LEU C N 1
ATOM 11399 C CA . LEU C 1 522 ? 10.363 -11.199 -35.063 1.00 19.35 503 LEU C CA 1
ATOM 11400 C C . LEU C 1 522 ? 10.239 -9.933 -35.879 1.00 19.97 503 LEU C C 1
ATOM 11401 O O . LEU C 1 522 ? 10.821 -8.876 -35.581 1.00 20.67 503 LEU C O 1
ATOM 11406 N N . ALA C 1 523 ? 9.485 -10.024 -36.926 1.00 18.60 504 ALA C N 1
ATOM 11407 C CA . ALA C 1 523 ? 9.343 -8.844 -37.815 1.00 18.79 504 ALA C CA 1
ATOM 11408 C C . ALA C 1 523 ? 7.895 -8.509 -38.006 1.00 20.47 504 ALA C C 1
ATOM 11409 O O . ALA C 1 523 ? 6.993 -9.402 -37.849 1.00 18.87 504 ALA C O 1
ATOM 11411 N N . PRO C 1 524 ? 7.619 -7.222 -38.385 1.00 22.99 505 PRO C N 1
ATOM 11412 C CA . PRO C 1 524 ? 6.260 -6.821 -38.576 1.00 22.76 505 PRO C CA 1
ATOM 11413 C C . PRO C 1 524 ? 5.617 -7.591 -39.699 1.00 23.70 505 PRO C C 1
ATOM 11414 O O . PRO C 1 524 ? 4.398 -7.769 -39.669 1.00 25.03 505 PRO C O 1
ATOM 11418 N N . ASN C 1 525 ? 6.375 -8.017 -40.710 1.00 20.13 506 ASN C N 1
ATOM 11419 C CA . ASN C 1 525 ? 5.780 -8.733 -41.829 1.00 19.27 506 ASN C CA 1
ATOM 11420 C C . ASN C 1 525 ? 6.933 -9.301 -42.681 1.00 21.05 506 ASN C C 1
ATOM 11421 O O . ASN C 1 525 ? 8.048 -8.929 -42.453 1.00 18.99 506 ASN C O 1
ATOM 11426 N N . PRO C 1 526 ? 6.651 -10.179 -43.672 1.00 21.84 507 PRO C N 1
ATOM 11427 C CA . PRO C 1 526 ? 7.776 -10.738 -44.413 1.00 21.47 507 PRO C CA 1
ATOM 11428 C C . PRO C 1 526 ? 8.556 -9.740 -45.254 1.00 22.74 507 PRO C C 1
ATOM 11429 O O . PRO C 1 526 ? 9.657 -10.071 -45.646 1.00 22.30 507 PRO C O 1
ATOM 11433 N N . TRP C 1 527 ? 8.016 -8.558 -45.560 1.00 22.85 508 TRP C N 1
ATOM 11434 C CA . TRP C 1 527 ? 8.759 -7.686 -46.440 1.00 24.34 508 TRP C CA 1
ATOM 11435 C C . TRP C 1 527 ? 9.837 -6.968 -45.564 1.00 25.06 508 TRP C C 1
ATOM 11436 O O . TRP C 1 527 ? 10.963 -6.781 -45.994 1.00 24.65 508 TRP C O 1
ATOM 11447 N N . ARG C 1 528 ? 9.470 -6.565 -44.339 1.00 23.91 509 ARG C N 1
ATOM 11448 C CA . ARG C 1 528 ? 10.487 -6.029 -43.396 1.00 26.23 509 ARG C CA 1
ATOM 11449 C C . ARG C 1 528 ? 11.582 -7.071 -43.160 1.00 24.11 509 ARG C C 1
ATOM 11450 O O . ARG C 1 528 ? 12.738 -6.745 -43.020 1.00 25.55 509 ARG C O 1
ATOM 11458 N N . LEU C 1 529 ? 11.197 -8.332 -43.154 1.00 21.96 510 LEU C N 1
ATOM 11459 C CA . LEU C 1 529 ? 12.114 -9.413 -42.878 1.00 24.00 510 LEU C CA 1
ATOM 11460 C C . LEU C 1 529 ? 13.095 -9.520 -44.049 1.00 25.63 510 LEU C C 1
ATOM 11461 O O . LEU C 1 529 ? 14.337 -9.591 -43.873 1.00 26.67 510 LEU C O 1
ATOM 11466 N N . GLU C 1 530 ? 12.554 -9.494 -45.273 1.00 27.68 511 GLU C N 1
ATOM 11467 C CA . GLU C 1 530 ? 13.396 -9.612 -46.495 1.00 30.50 511 GLU C CA 1
ATOM 11468 C C . GLU C 1 530 ? 14.514 -8.548 -46.481 1.00 31.37 511 GLU C C 1
ATOM 11469 O O . GLU C 1 530 ? 15.701 -8.772 -46.877 1.00 32.36 511 GLU C O 1
ATOM 11475 N N . SER C 1 531 ? 14.157 -7.341 -46.076 1.00 32.22 512 SER C N 1
ATOM 11476 C CA . SER C 1 531 ? 15.177 -6.299 -45.931 1.00 33.20 512 SER C CA 1
ATOM 11477 C C . SER C 1 531 ? 16.334 -6.619 -44.936 1.00 32.93 512 SER C C 1
ATOM 11478 O O . SER C 1 531 ? 17.527 -6.406 -45.249 1.00 32.53 512 SER C O 1
ATOM 11481 N N . ALA C 1 532 ? 16.026 -7.185 -43.771 1.00 30.82 513 ALA C N 1
ATOM 11482 C CA . ALA C 1 532 ? 17.092 -7.529 -42.809 1.00 31.05 513 ALA C CA 1
ATOM 11483 C C . ALA C 1 532 ? 17.937 -8.672 -43.356 1.00 31.64 513 ALA C C 1
ATOM 11484 O O . ALA C 1 532 ? 19.158 -8.755 -43.146 1.00 32.39 513 ALA C O 1
ATOM 11486 N N . MET C 1 533 ? 17.273 -9.618 -44.020 1.00 30.20 514 MET C N 1
ATOM 11487 C CA . MET C 1 533 ? 17.961 -10.735 -44.654 1.00 30.07 514 MET C CA 1
ATOM 11488 C C . MET C 1 533 ? 18.917 -10.253 -45.722 1.00 32.61 514 MET C C 1
ATOM 11489 O O . MET C 1 533 ? 19.982 -10.806 -45.879 1.00 34.78 514 MET C O 1
ATOM 11494 N N . GLU C 1 534 ? 18.513 -9.253 -46.498 1.00 33.25 515 GLU C N 1
ATOM 11495 C CA . GLU C 1 534 ? 19.398 -8.689 -47.509 1.00 35.55 515 GLU C CA 1
ATOM 11496 C C . GLU C 1 534 ? 20.632 -8.032 -46.895 1.00 34.37 515 GLU C C 1
ATOM 11497 O O . GLU C 1 534 ? 21.688 -8.066 -47.488 1.00 33.86 515 GLU C O 1
ATOM 11503 N N . ARG C 1 535 ? 20.488 -7.368 -45.756 1.00 32.08 516 ARG C N 1
ATOM 11504 C CA . ARG C 1 535 ? 21.650 -6.760 -45.097 1.00 34.71 516 ARG C CA 1
ATOM 11505 C C . ARG C 1 535 ? 22.623 -7.801 -44.443 1.00 32.99 516 ARG C C 1
ATOM 11506 O O . ARG C 1 535 ? 23.835 -7.541 -44.325 1.00 33.77 516 ARG C O 1
ATOM 11514 N N . TYR C 1 536 ? 22.108 -8.985 -44.064 1.00 29.94 517 TYR C N 1
ATOM 11515 C CA . TYR C 1 536 ? 22.942 -10.026 -43.429 1.00 27.96 517 TYR C CA 1
ATOM 11516 C C . TYR C 1 536 ? 22.883 -11.328 -44.163 1.00 28.53 517 TYR C C 1
ATOM 11517 O O . TYR C 1 536 ? 22.310 -12.279 -43.656 1.00 25.68 517 TYR C O 1
ATOM 11526 N N . PRO C 1 537 ? 23.425 -11.383 -45.402 1.00 29.96 518 PRO C N 1
ATOM 11527 C CA . PRO C 1 537 ? 23.257 -12.579 -46.196 1.00 30.84 518 PRO C CA 1
ATOM 11528 C C . PRO C 1 537 ? 24.019 -13.804 -45.634 1.00 32.04 518 PRO C C 1
ATOM 11529 O O . PRO C 1 537 ? 23.768 -14.913 -46.070 1.00 33.97 518 PRO C O 1
ATOM 11533 N N . LYS C 1 538 ? 24.913 -13.607 -44.666 1.00 31.37 519 LYS C N 1
ATOM 11534 C CA . LYS C 1 538 ? 25.521 -14.725 -43.976 1.00 31.43 519 LYS C CA 1
ATOM 11535 C C . LYS C 1 538 ? 24.734 -15.276 -42.780 1.00 29.40 519 LYS C C 1
ATOM 11536 O O . LYS C 1 538 ? 25.099 -16.276 -42.184 1.00 30.35 519 LYS C O 1
ATOM 11542 N N . VAL C 1 539 ? 23.663 -14.606 -42.427 1.00 27.73 520 VAL C N 1
ATOM 11543 C CA . VAL C 1 539 ? 22.816 -15.047 -41.327 1.00 25.92 520 VAL C CA 1
ATOM 11544 C C . VAL C 1 539 ? 21.709 -15.856 -41.948 1.00 26.01 520 VAL C C 1
ATOM 11545 O O . VAL C 1 539 ? 21.091 -15.434 -42.930 1.00 26.22 520 VAL C O 1
ATOM 11549 N N . GLU C 1 540 ? 21.475 -17.050 -41.406 1.00 26.81 521 GLU C N 1
ATOM 11550 C CA . GLU C 1 540 ? 20.429 -17.905 -41.935 1.00 28.48 521 GLU C CA 1
ATOM 11551 C C . GLU C 1 540 ? 19.080 -17.670 -41.199 1.00 25.70 521 GLU C C 1
ATOM 11552 O O . GLU C 1 540 ? 19.099 -17.542 -40.014 1.00 25.43 521 GLU C O 1
ATOM 11558 N N . PHE C 1 541 ? 17.966 -17.534 -41.926 1.00 23.49 522 PHE C N 1
ATOM 11559 C CA . PHE C 1 541 ? 16.634 -17.292 -41.316 1.00 24.02 522 PHE C CA 1
ATOM 11560 C C . PHE C 1 541 ? 15.817 -18.526 -41.688 1.00 24.94 522 PHE C C 1
ATOM 11561 O O . PHE C 1 541 ? 15.710 -18.874 -42.869 1.00 27.65 522 PHE C O 1
ATOM 11569 N N . ARG C 1 542 ? 15.323 -19.247 -40.701 1.00 21.17 523 ARG C N 1
ATOM 11570 C CA . ARG C 1 542 ? 14.664 -20.512 -40.981 1.00 21.69 523 ARG C CA 1
ATOM 11571 C C . ARG C 1 542 ? 13.230 -20.453 -40.535 1.00 21.42 523 ARG C C 1
ATOM 11572 O O . ARG C 1 542 ? 12.948 -19.769 -39.559 1.00 19.98 523 ARG C O 1
ATOM 11580 N N . THR C 1 543 ? 12.322 -21.165 -41.239 1.00 20.28 524 THR C N 1
ATOM 11581 C CA . THR C 1 543 ? 10.915 -21.170 -40.795 1.00 21.08 524 THR C CA 1
ATOM 11582 C C . THR C 1 543 ? 10.547 -22.299 -39.877 1.00 19.78 524 THR C C 1
ATOM 11583 O O . THR C 1 543 ? 9.341 -22.483 -39.612 1.00 20.06 524 THR C O 1
ATOM 11587 N N . THR C 1 544 ? 11.511 -23.150 -39.517 1.00 20.87 525 THR C N 1
ATOM 11588 C CA . THR C 1 544 ? 11.263 -24.222 -38.561 1.00 21.81 525 THR C CA 1
ATOM 11589 C C . THR C 1 544 ? 12.400 -24.313 -37.539 1.00 23.79 525 THR C C 1
ATOM 11590 O O . THR C 1 544 ? 13.526 -23.876 -37.816 1.00 22.44 525 THR C O 1
ATOM 11594 N N . ARG C 1 545 ? 12.119 -24.955 -36.411 1.00 23.66 526 ARG C N 1
ATOM 11595 C CA . ARG C 1 545 ? 13.124 -25.062 -35.308 1.00 24.05 526 ARG C CA 1
ATOM 11596 C C . ARG C 1 545 ? 12.900 -26.445 -34.650 1.00 26.42 526 ARG C C 1
ATOM 11597 O O . ARG C 1 545 ? 11.799 -26.747 -34.218 1.00 24.85 526 ARG C O 1
ATOM 11605 N N . GLU C 1 546 ? 13.984 -27.190 -34.497 1.00 28.02 527 GLU C N 1
ATOM 11606 C CA . GLU C 1 546 ? 13.918 -28.557 -33.960 1.00 32.26 527 GLU C CA 1
ATOM 11607 C C . GLU C 1 546 ? 13.487 -28.516 -32.500 1.00 31.57 527 GLU C C 1
ATOM 11608 O O . GLU C 1 546 ? 13.775 -27.574 -31.738 1.00 30.41 527 GLU C O 1
ATOM 11614 N N . ILE C 1 547 ? 12.810 -29.576 -32.105 1.00 33.62 528 ILE C N 1
ATOM 11615 C CA . ILE C 1 547 ? 12.359 -29.688 -30.727 1.00 35.87 528 ILE C CA 1
ATOM 11616 C C . ILE C 1 547 ? 13.335 -30.565 -29.942 1.00 38.93 528 ILE C C 1
ATOM 11617 O O . ILE C 1 547 ? 13.530 -31.733 -30.259 1.00 39.67 528 ILE C O 1
ATOM 11622 N N . SER C 1 548 ? 13.976 -30.023 -28.912 1.00 41.30 529 SER C N 1
ATOM 11623 C CA . SER C 1 548 ? 15.013 -30.856 -28.254 1.00 45.17 529 SER C CA 1
ATOM 11624 C C . SER C 1 548 ? 14.450 -31.975 -27.350 1.00 46.96 529 SER C C 1
ATOM 11625 O O . SER C 1 548 ? 15.125 -32.989 -27.113 1.00 48.30 529 SER C O 1
ATOM 11629 N N . SER D 1 21 ? 9.117 32.768 -60.769 1.00 45.17 2 SER D N 1
ATOM 11630 C CA . SER D 1 21 ? 8.571 31.723 -61.697 1.00 44.45 2 SER D CA 1
ATOM 11631 C C . SER D 1 21 ? 7.589 32.274 -62.771 1.00 44.26 2 SER D C 1
ATOM 11632 O O . SER D 1 21 ? 6.879 33.275 -62.557 1.00 44.82 2 SER D O 1
ATOM 11635 N N . SER D 1 22 ? 7.601 31.643 -63.946 1.00 41.30 3 SER D N 1
ATOM 11636 C CA . SER D 1 22 ? 6.784 32.086 -65.080 1.00 38.74 3 SER D CA 1
ATOM 11637 C C . SER D 1 22 ? 5.300 31.775 -64.857 1.00 36.66 3 SER D C 1
ATOM 11638 O O . SER D 1 22 ? 4.946 31.013 -63.948 1.00 36.87 3 SER D O 1
ATOM 11641 N N . ARG D 1 23 ? 4.412 32.305 -65.703 1.00 35.78 4 ARG D N 1
ATOM 11642 C CA . ARG D 1 23 ? 3.032 31.855 -65.673 1.00 33.49 4 ARG D CA 1
ATOM 11643 C C . ARG D 1 23 ? 2.906 30.288 -65.904 1.00 30.89 4 ARG D C 1
ATOM 11644 O O . ARG D 1 23 ? 2.122 29.598 -65.211 1.00 28.42 4 ARG D O 1
ATOM 11652 N N . LEU D 1 24 ? 3.679 29.750 -66.857 1.00 29.03 5 LEU D N 1
ATOM 11653 C CA . LEU D 1 24 ? 3.746 28.250 -67.076 1.00 25.63 5 LEU D CA 1
ATOM 11654 C C . LEU D 1 24 ? 4.141 27.505 -65.784 1.00 27.01 5 LEU D C 1
ATOM 11655 O O . LEU D 1 24 ? 3.476 26.517 -65.388 1.00 25.76 5 LEU D O 1
ATOM 11660 N N . GLU D 1 25 ? 5.193 27.965 -65.112 1.00 27.58 6 GLU D N 1
ATOM 11661 C CA . GLU D 1 25 ? 5.682 27.269 -63.898 1.00 30.03 6 GLU D CA 1
ATOM 11662 C C . GLU D 1 25 ? 4.669 27.377 -62.745 1.00 28.48 6 GLU D C 1
ATOM 11663 O O . GLU D 1 25 ? 4.486 26.404 -62.016 1.00 29.13 6 GLU D O 1
ATOM 11669 N N . ARG D 1 26 ? 3.963 28.499 -62.662 1.00 29.50 7 ARG D N 1
ATOM 11670 C CA . ARG D 1 26 ? 2.830 28.693 -61.707 1.00 29.11 7 ARG D CA 1
ATOM 11671 C C . ARG D 1 26 ? 1.669 27.701 -61.919 1.00 28.01 7 ARG D C 1
ATOM 11672 O O . ARG D 1 26 ? 1.196 27.012 -60.972 1.00 27.39 7 ARG D O 1
ATOM 11680 N N . GLU D 1 27 ? 1.254 27.579 -63.169 1.00 26.48 8 GLU D N 1
ATOM 11681 C CA . GLU D 1 27 ? 0.162 26.745 -63.517 1.00 24.50 8 GLU D CA 1
ATOM 11682 C C . GLU D 1 27 ? 0.535 25.292 -63.352 1.00 22.62 8 GLU D C 1
ATOM 11683 O O . GLU D 1 27 ? -0.240 24.521 -62.824 1.00 20.29 8 GLU D O 1
ATOM 11689 N N . ALA D 1 28 ? 1.729 24.939 -63.821 1.00 20.26 9 ALA D N 1
ATOM 11690 C CA . ALA D 1 28 ? 2.137 23.544 -63.704 1.00 20.53 9 ALA D CA 1
ATOM 11691 C C . ALA D 1 28 ? 2.221 23.111 -62.264 1.00 21.24 9 ALA D C 1
ATOM 11692 O O . ALA D 1 28 ? 1.882 21.954 -61.937 1.00 19.77 9 ALA D O 1
ATOM 11694 N N . ALA D 1 29 ? 2.629 24.017 -61.409 1.00 21.27 10 ALA D N 1
ATOM 11695 C CA . ALA D 1 29 ? 2.799 23.642 -59.982 1.00 21.98 10 ALA D CA 1
ATOM 11696 C C . ALA D 1 29 ? 1.484 23.340 -59.301 1.00 21.34 10 ALA D C 1
ATOM 11697 O O . ALA D 1 29 ? 1.489 22.748 -58.205 1.00 22.36 10 ALA D O 1
ATOM 11699 N N . ARG D 1 30 ? 0.377 23.801 -59.893 1.00 18.24 11 ARG D N 1
ATOM 11700 C CA . ARG D 1 30 ? -0.960 23.522 -59.326 1.00 17.75 11 ARG D CA 1
ATOM 11701 C C . ARG D 1 30 ? -1.477 22.124 -59.636 1.00 16.49 11 ARG D C 1
ATOM 11702 O O . ARG D 1 30 ? -2.443 21.682 -58.991 1.00 17.04 11 ARG D O 1
ATOM 11710 N N . ARG D 1 31 ? -0.899 21.438 -60.625 1.00 16.33 12 ARG D N 1
ATOM 11711 C CA . ARG D 1 31 ? -1.467 20.153 -61.069 1.00 14.90 12 ARG D CA 1
ATOM 11712 C C . ARG D 1 31 ? -1.150 19.043 -60.097 1.00 16.43 12 ARG D C 1
ATOM 11713 O O . ARG D 1 31 ? -0.055 19.004 -59.562 1.00 16.42 12 ARG D O 1
ATOM 11721 N N . ARG D 1 32 ? -2.113 18.127 -59.912 1.00 16.28 13 ARG D N 1
ATOM 11722 C CA . ARG D 1 32 ? -1.946 16.881 -59.181 1.00 14.55 13 ARG D CA 1
ATOM 11723 C C . ARG D 1 32 ? -2.620 15.805 -60.053 1.00 15.70 13 ARG D C 1
ATOM 11724 O O . ARG D 1 32 ? -3.855 15.655 -59.981 1.00 16.59 13 ARG D O 1
ATOM 11732 N N . THR D 1 33 ? -1.821 15.072 -60.828 1.00 14.33 14 THR D N 1
ATOM 11733 C CA . THR D 1 33 ? -2.376 14.107 -61.746 1.00 13.91 14 THR D CA 1
ATOM 11734 C C . THR D 1 33 ? -2.095 12.708 -61.211 1.00 14.65 14 THR D C 1
ATOM 11735 O O . THR D 1 33 ? -0.927 12.396 -60.850 1.00 14.45 14 THR D O 1
ATOM 11739 N N . PHE D 1 34 ? -3.179 11.944 -61.041 1.00 14.38 15 PHE D N 1
ATOM 11740 C CA . PHE D 1 34 ? -3.110 10.639 -60.411 1.00 14.48 15 PHE D CA 1
ATOM 11741 C C . PHE D 1 34 ? -4.177 9.729 -60.962 1.00 15.52 15 PHE D C 1
ATOM 11742 O O . PHE D 1 34 ? -5.056 10.141 -61.742 1.00 15.39 15 PHE D O 1
ATOM 11750 N N . ALA D 1 35 ? -4.061 8.491 -60.539 1.00 15.05 16 ALA D N 1
ATOM 11751 C CA . ALA D 1 35 ? -5.065 7.435 -60.801 1.00 15.31 16 ALA D CA 1
ATOM 11752 C C . ALA D 1 35 ? -5.208 6.584 -59.542 1.00 15.82 16 ALA D C 1
ATOM 11753 O O . ALA D 1 35 ? -4.330 6.578 -58.675 1.00 14.51 16 ALA D O 1
ATOM 11755 N N . ILE D 1 36 ? -6.332 5.932 -59.455 1.00 16.75 17 ILE D N 1
ATOM 11756 C CA . ILE D 1 36 ? -6.657 5.056 -58.361 1.00 16.70 17 ILE D CA 1
ATOM 11757 C C . ILE D 1 36 ? -6.342 3.614 -58.774 1.00 17.96 17 ILE D C 1
ATOM 11758 O O . ILE D 1 36 ? -6.707 3.126 -59.890 1.00 18.91 17 ILE D O 1
ATOM 11763 N N . ILE D 1 37 ? -5.603 2.928 -57.889 1.00 16.76 18 ILE D N 1
ATOM 11764 C CA . ILE D 1 37 ? -5.271 1.543 -58.150 1.00 17.97 18 ILE D CA 1
ATOM 11765 C C . ILE D 1 37 ? -5.982 0.645 -57.156 1.00 18.41 18 ILE D C 1
ATOM 11766 O O . ILE D 1 37 ? -5.863 0.891 -55.967 1.00 17.31 18 ILE D O 1
ATOM 11771 N N . SER D 1 38 ? -6.727 -0.356 -57.646 1.00 17.55 19 SER D N 1
ATOM 11772 C CA . SER D 1 38 ? -7.522 -1.135 -56.742 1.00 18.07 19 SER D CA 1
ATOM 11773 C C . SER D 1 38 ? -7.987 -2.416 -57.428 1.00 19.84 19 SER D C 1
ATOM 11774 O O . SER D 1 38 ? -7.893 -2.572 -58.686 1.00 20.55 19 SER D O 1
ATOM 11777 N N . HIS D 1 39 ? -8.517 -3.307 -56.616 1.00 17.90 20 HIS D N 1
ATOM 11778 C CA . HIS D 1 39 ? -9.088 -4.527 -57.151 1.00 17.85 20 HIS D CA 1
ATOM 11779 C C . HIS D 1 39 ? -10.637 -4.245 -57.239 1.00 20.82 20 HIS D C 1
ATOM 11780 O O . HIS D 1 39 ? -11.172 -3.438 -56.486 1.00 20.42 20 HIS D O 1
ATOM 11787 N N . PRO D 1 40 ? -11.365 -4.879 -58.199 1.00 20.98 21 PRO D N 1
ATOM 11788 C CA . PRO D 1 40 ? -12.796 -4.732 -58.350 1.00 23.27 21 PRO D CA 1
ATOM 11789 C C . PRO D 1 40 ? -13.534 -4.839 -57.006 1.00 23.97 21 PRO D C 1
ATOM 11790 O O . PRO D 1 40 ? -13.194 -5.719 -56.183 1.00 22.99 21 PRO D O 1
ATOM 11794 N N . ASP D 1 41 ? -14.487 -3.910 -56.805 1.00 24.20 22 ASP D N 1
ATOM 11795 C CA . ASP D 1 41 ? -15.359 -3.843 -55.668 1.00 25.13 22 ASP D CA 1
ATOM 11796 C C . ASP D 1 41 ? -14.710 -3.252 -54.401 1.00 24.79 22 ASP D C 1
ATOM 11797 O O . ASP D 1 41 ? -15.370 -3.150 -53.387 1.00 24.99 22 ASP D O 1
ATOM 11802 N N . ALA D 1 42 ? -13.479 -2.772 -54.511 1.00 22.83 23 ALA D N 1
ATOM 11803 C CA . ALA D 1 42 ? -12.803 -2.098 -53.334 1.00 23.92 23 ALA D CA 1
ATOM 11804 C C . ALA D 1 42 ? -13.454 -0.793 -52.907 1.00 22.93 23 ALA D C 1
ATOM 11805 O O . ALA D 1 42 ? -13.336 -0.402 -51.720 1.00 21.85 23 ALA D O 1
ATOM 11807 N N . GLY D 1 43 ? -14.073 -0.092 -53.867 1.00 21.91 24 GLY D N 1
ATOM 11808 C CA . GLY D 1 43 ? -14.657 1.238 -53.604 1.00 20.34 24 GLY D CA 1
ATOM 11809 C C . GLY D 1 43 ? -14.138 2.368 -54.479 1.00 21.37 24 GLY D C 1
ATOM 11810 O O . GLY D 1 43 ? -14.331 3.559 -54.135 1.00 20.05 24 GLY D O 1
ATOM 11811 N N . LYS D 1 44 ? -13.477 2.008 -55.585 1.00 19.02 25 LYS D N 1
ATOM 11812 C CA . LYS D 1 44 ? -12.943 3.034 -56.480 1.00 20.44 25 LYS D CA 1
ATOM 11813 C C . LYS D 1 44 ? -14.023 4.018 -56.976 1.00 18.95 25 LYS D C 1
ATOM 11814 O O . LYS D 1 44 ? -13.793 5.228 -56.896 1.00 18.81 25 LYS D O 1
ATOM 11820 N N . THR D 1 45 ? -15.169 3.496 -57.467 1.00 21.12 26 THR D N 1
ATOM 11821 C CA . THR D 1 45 ? -16.218 4.362 -58.069 1.00 23.52 26 THR D CA 1
ATOM 11822 C C . THR D 1 45 ? -16.782 5.244 -57.001 1.00 23.01 26 THR D C 1
ATOM 11823 O O . THR D 1 45 ? -17.066 6.460 -57.196 1.00 23.05 26 THR D O 1
ATOM 11827 N N . THR D 1 46 ? -16.993 4.621 -55.847 1.00 24.11 27 THR D N 1
ATOM 11828 C CA . THR D 1 46 ? -17.582 5.358 -54.711 1.00 23.12 27 THR D CA 1
ATOM 11829 C C . THR D 1 46 ? -16.675 6.482 -54.232 1.00 21.99 27 THR D C 1
ATOM 11830 O O . THR D 1 46 ? -17.129 7.608 -53.941 1.00 22.28 27 THR D O 1
ATOM 11834 N N . LEU D 1 47 ? -15.384 6.175 -54.117 1.00 21.39 28 LEU D N 1
ATOM 11835 C CA . LEU D 1 47 ? -14.451 7.193 -53.640 1.00 21.70 28 LEU D CA 1
ATOM 11836 C C . LEU D 1 47 ? -14.346 8.315 -54.698 1.00 20.97 28 LEU D C 1
ATOM 11837 O O . LEU D 1 47 ? -14.248 9.479 -54.334 1.00 21.14 28 LEU D O 1
ATOM 11842 N N . THR D 1 48 ? -14.228 7.919 -55.973 1.00 21.01 29 THR D N 1
ATOM 11843 C CA . THR D 1 48 ? -14.171 8.893 -57.074 1.00 20.73 29 THR D CA 1
ATOM 11844 C C . THR D 1 48 ? -15.344 9.841 -57.003 1.00 21.83 29 THR D C 1
ATOM 11845 O O . THR D 1 48 ? -15.180 11.044 -57.100 1.00 21.66 29 THR D O 1
ATOM 11849 N N . GLU D 1 49 ? -16.548 9.301 -56.839 1.00 21.87 30 GLU D N 1
ATOM 11850 C CA . GLU D 1 49 ? -17.702 10.173 -56.640 1.00 24.61 30 GLU D CA 1
ATOM 11851 C C . GLU D 1 49 ? -17.512 11.170 -55.468 1.00 22.67 30 GLU D C 1
ATOM 11852 O O . GLU D 1 49 ? -17.749 12.341 -55.646 1.00 22.57 30 GLU D O 1
ATOM 11858 N N . LYS D 1 50 ? -16.985 10.729 -54.311 1.00 21.42 31 LYS D N 1
ATOM 11859 C CA . LYS D 1 50 ? -16.834 11.626 -53.198 1.00 22.51 31 LYS D CA 1
ATOM 11860 C C . LYS D 1 50 ? -15.775 12.702 -53.474 1.00 21.43 31 LYS D C 1
ATOM 11861 O O . LYS D 1 50 ? -15.975 13.852 -53.145 1.00 20.72 31 LYS D O 1
ATOM 11867 N N . LEU D 1 51 ? -14.683 12.325 -54.137 1.00 19.45 32 LEU D N 1
ATOM 11868 C CA . LEU D 1 51 ? -13.663 13.275 -54.447 1.00 20.28 32 LEU D CA 1
ATOM 11869 C C . LEU D 1 51 ? -14.207 14.356 -55.406 1.00 20.43 32 LEU D C 1
ATOM 11870 O O . LEU D 1 51 ? -13.955 15.527 -55.237 1.00 22.08 32 LEU D O 1
ATOM 11875 N N . LEU D 1 52 ? -14.950 13.929 -56.388 1.00 21.51 33 LEU D N 1
ATOM 11876 C CA . LEU D 1 52 ? -15.544 14.885 -57.293 1.00 23.82 33 LEU D CA 1
ATOM 11877 C C . LEU D 1 52 ? -16.478 15.831 -56.519 1.00 24.08 33 LEU D C 1
ATOM 11878 O O . LEU D 1 52 ? -16.539 17.002 -56.823 1.00 23.43 33 LEU D O 1
ATOM 11883 N N . LEU D 1 53 ? -17.228 15.333 -55.530 1.00 25.92 34 LEU D N 1
ATOM 11884 C CA . LEU D 1 53 ? -18.108 16.234 -54.746 1.00 26.05 34 LEU D CA 1
ATOM 11885 C C . LEU D 1 53 ? -17.273 17.282 -53.989 1.00 25.28 34 LEU D C 1
ATOM 11886 O O . LEU D 1 53 ? -17.722 18.405 -53.827 1.00 23.56 34 LEU D O 1
ATOM 11891 N N . PHE D 1 54 ? -16.084 16.909 -53.471 1.00 24.06 35 PHE D N 1
ATOM 11892 C CA . PHE D 1 54 ? -15.239 17.877 -52.789 1.00 24.82 35 PHE D CA 1
ATOM 11893 C C . PHE D 1 54 ? -14.734 18.931 -53.821 1.00 25.67 35 PHE D C 1
ATOM 11894 O O . PHE D 1 54 ? -14.577 20.116 -53.472 1.00 24.83 35 PHE D O 1
ATOM 11902 N N . GLY D 1 55 ? -14.553 18.492 -55.079 1.00 25.35 36 GLY D N 1
ATOM 11903 C CA . GLY D 1 55 ? -14.177 19.410 -56.149 1.00 27.58 36 GLY D CA 1
ATOM 11904 C C . GLY D 1 55 ? -15.323 20.229 -56.697 1.00 30.81 36 GLY D C 1
ATOM 11905 O O . GLY D 1 55 ? -15.160 20.863 -57.734 1.00 31.96 36 GLY D O 1
ATOM 11906 N N . GLY D 1 56 ? -16.498 20.178 -56.031 1.00 31.31 37 GLY D N 1
ATOM 11907 C CA . GLY D 1 56 ? -17.744 20.803 -56.555 1.00 35.42 37 GLY D CA 1
ATOM 11908 C C . GLY D 1 56 ? -18.157 20.307 -57.929 1.00 37.51 37 GLY D C 1
ATOM 11909 O O . GLY D 1 56 ? -18.935 20.995 -58.625 1.00 38.91 37 GLY D O 1
ATOM 11910 N N . ALA D 1 57 ? -17.653 19.125 -58.314 1.00 35.98 38 ALA D N 1
ATOM 11911 C CA . ALA D 1 57 ? -17.964 18.511 -59.613 1.00 38.69 38 ALA D CA 1
ATOM 11912 C C . ALA D 1 57 ? -19.224 17.629 -59.554 1.00 40.27 38 ALA D C 1
ATOM 11913 O O . ALA D 1 57 ? -19.154 16.428 -59.825 1.00 38.58 38 ALA D O 1
ATOM 11915 N N . ILE D 1 58 ? -20.333 18.266 -59.185 1.00 43.41 39 ILE D N 1
ATOM 11916 C CA . ILE D 1 58 ? -21.678 17.650 -59.019 1.00 47.73 39 ILE D CA 1
ATOM 11917 C C . ILE D 1 58 ? -22.170 16.815 -60.217 1.00 48.43 39 ILE D C 1
ATOM 11918 O O . ILE D 1 58 ? -22.651 15.689 -60.013 1.00 50.16 39 ILE D O 1
ATOM 11923 N N . GLN D 1 59 ? -22.019 17.321 -61.441 1.00 48.94 40 GLN D N 1
ATOM 11924 C CA . GLN D 1 59 ? -22.455 16.578 -62.650 1.00 50.67 40 GLN D CA 1
ATOM 11925 C C . GLN D 1 59 ? -21.578 15.352 -62.948 1.00 48.50 40 GLN D C 1
ATOM 11926 O O . GLN D 1 59 ? -22.091 14.258 -63.197 1.00 48.78 40 GLN D O 1
ATOM 11932 N N . MET D 1 60 ? -20.266 15.543 -62.961 1.00 45.23 41 MET D N 1
ATOM 11933 C CA . MET D 1 60 ? -19.368 14.428 -63.198 1.00 43.94 41 MET D CA 1
ATOM 11934 C C . MET D 1 60 ? -19.570 13.352 -62.119 1.00 42.66 41 MET D C 1
ATOM 11935 O O . MET D 1 60 ? -19.591 12.156 -62.447 1.00 41.92 41 MET D O 1
ATOM 11940 N N . ALA D 1 61 ? -19.791 13.776 -60.863 1.00 42.07 42 ALA D N 1
ATOM 11941 C CA . ALA D 1 61 ? -20.033 12.851 -59.747 1.00 42.36 42 ALA D CA 1
ATOM 11942 C C . ALA D 1 61 ? -21.303 12.027 -59.934 1.00 44.22 42 ALA D C 1
ATOM 11943 O O . ALA D 1 61 ? -21.271 10.822 -59.731 1.00 43.42 42 ALA D O 1
ATOM 11945 N N . GLY D 1 62 ? -22.409 12.688 -60.313 1.00 46.85 43 GLY D N 1
ATOM 11946 C CA . GLY D 1 62 ? -23.689 12.005 -60.606 1.00 49.04 43 GLY D CA 1
ATOM 11947 C C . GLY D 1 62 ? -23.522 10.995 -61.735 1.00 49.59 43 GLY D C 1
ATOM 11948 O O . GLY D 1 62 ? -24.015 9.875 -61.656 1.00 50.30 43 GLY D O 1
ATOM 11949 N N . SER D 1 63 ? -22.818 11.407 -62.785 1.00 49.54 44 SER D N 1
ATOM 11950 C CA . SER D 1 63 ? -22.459 10.550 -63.916 1.00 49.89 44 SER D CA 1
ATOM 11951 C C . SER D 1 63 ? -21.662 9.315 -63.467 1.00 49.06 44 SER D C 1
ATOM 11952 O O . SER D 1 63 ? -22.067 8.185 -63.739 1.00 49.75 44 SER D O 1
ATOM 11955 N N . VAL D 1 64 ? -20.525 9.527 -62.787 1.00 46.66 45 VAL D N 1
ATOM 11956 C CA . VAL D 1 64 ? -19.743 8.422 -62.229 1.00 45.12 45 VAL D CA 1
ATOM 11957 C C . VAL D 1 64 ? -20.625 7.542 -61.325 1.00 45.43 45 VAL D C 1
ATOM 11958 O O . VAL D 1 64 ? -20.774 6.356 -61.603 1.00 44.92 45 VAL D O 1
ATOM 11962 N N . THR D 1 89 ? -15.961 10.832 -71.755 1.00 50.93 70 THR D N 1
ATOM 11963 C CA . THR D 1 89 ? -15.991 12.054 -70.951 1.00 50.64 70 THR D CA 1
ATOM 11964 C C . THR D 1 89 ? -15.368 11.769 -69.591 1.00 48.23 70 THR D C 1
ATOM 11965 O O . THR D 1 89 ? -14.767 12.654 -68.978 1.00 47.25 70 THR D O 1
ATOM 11969 N N . THR D 1 90 ? -15.439 10.494 -69.201 1.00 45.83 71 THR D N 1
ATOM 11970 C CA . THR D 1 90 ? -15.027 10.021 -67.900 1.00 43.96 71 THR D CA 1
ATOM 11971 C C . THR D 1 90 ? -13.641 9.419 -67.875 1.00 39.73 71 THR D C 1
ATOM 11972 O O . THR D 1 90 ? -13.213 8.999 -66.826 1.00 38.38 71 THR D O 1
ATOM 11976 N N . SER D 1 91 ? -12.946 9.345 -69.013 1.00 35.50 72 SER D N 1
ATOM 11977 C CA . SER D 1 91 ? -11.551 8.907 -69.014 1.00 32.41 72 SER D CA 1
ATOM 11978 C C . SER D 1 91 ? -10.624 9.790 -68.133 1.00 27.64 72 SER D C 1
ATOM 11979 O O . SER D 1 91 ? -9.644 9.317 -67.610 1.00 26.00 72 SER D O 1
ATOM 11982 N N . VAL D 1 92 ? -10.916 11.087 -68.079 1.00 24.39 73 VAL D N 1
ATOM 11983 C CA . VAL D 1 92 ? -10.124 12.043 -67.314 1.00 23.35 73 VAL D CA 1
ATOM 11984 C C . VAL D 1 92 ? -11.081 12.958 -66.649 1.00 23.58 73 VAL D C 1
ATOM 11985 O O . VAL D 1 92 ? -11.886 13.606 -67.347 1.00 23.60 73 VAL D O 1
ATOM 11989 N N . MET D 1 93 ? -10.987 13.071 -65.339 1.00 21.31 74 MET D N 1
ATOM 11990 C CA . MET D 1 93 ? -11.899 13.927 -64.595 1.00 23.22 74 MET D CA 1
ATOM 11991 C C . MET D 1 93 ? -11.029 14.962 -63.916 1.00 21.59 74 MET D C 1
ATOM 11992 O O . MET D 1 93 ? -10.200 14.604 -63.076 1.00 22.61 74 MET D O 1
ATOM 11997 N N . GLN D 1 94 ? -11.227 16.233 -64.267 1.00 19.92 75 GLN D N 1
ATOM 11998 C CA . GLN D 1 94 ? -10.410 17.299 -63.691 1.00 20.12 75 GLN D CA 1
ATOM 11999 C C . GLN D 1 94 ? -11.300 18.045 -62.712 1.00 21.85 75 GLN D C 1
ATOM 12000 O O . GLN D 1 94 ? -12.464 18.315 -63.053 1.00 22.44 75 GLN D O 1
ATOM 12006 N N . PHE D 1 95 ? -10.802 18.366 -61.508 1.00 19.55 76 PHE D N 1
ATOM 12007 C CA . PHE D 1 95 ? -11.603 19.201 -60.658 1.00 20.00 76 PHE D CA 1
ATOM 12008 C C . PHE D 1 95 ? -10.682 20.051 -59.828 1.00 19.45 76 PHE D C 1
ATOM 12009 O O . PHE D 1 95 ? -9.546 19.641 -59.559 1.00 19.12 76 PHE D O 1
ATOM 12017 N N . PRO D 1 96 ? -11.184 21.183 -59.368 1.00 20.46 77 PRO D N 1
ATOM 12018 C CA . PRO D 1 96 ? -10.384 22.013 -58.455 1.00 21.32 77 PRO D CA 1
ATOM 12019 C C . PRO D 1 96 ? -10.576 21.597 -57.011 1.00 20.48 77 PRO D C 1
ATOM 12020 O O . PRO D 1 96 ? -11.686 21.275 -56.561 1.00 21.02 77 PRO D O 1
ATOM 12024 N N . TYR D 1 97 ? -9.497 21.692 -56.262 1.00 18.84 78 TYR D N 1
ATOM 12025 C CA . TYR D 1 97 ? -9.559 21.499 -54.815 1.00 18.80 78 TYR D CA 1
ATOM 12026 C C . TYR D 1 97 ? -8.456 22.273 -54.156 1.00 18.70 78 TYR D C 1
ATOM 12027 O O . TYR D 1 97 ? -7.265 22.025 -54.415 1.00 16.88 78 TYR D O 1
ATOM 12036 N N . ARG D 1 98 ? -8.839 23.232 -53.290 1.00 18.59 79 ARG D N 1
ATOM 12037 C CA . ARG D 1 98 ? -7.875 24.024 -52.537 1.00 19.10 79 ARG D CA 1
ATOM 12038 C C . ARG D 1 98 ? -6.836 24.664 -53.504 1.00 18.88 79 ARG D C 1
ATOM 12039 O O . ARG D 1 98 ? -5.617 24.739 -53.235 1.00 17.09 79 ARG D O 1
ATOM 12047 N N . ASP D 1 99 ? -7.365 25.145 -54.631 1.00 18.35 80 ASP D N 1
ATOM 12048 C CA . ASP D 1 99 ? -6.576 25.752 -55.689 1.00 18.50 80 ASP D CA 1
ATOM 12049 C C . ASP D 1 99 ? -5.597 24.894 -56.470 1.00 20.33 80 ASP D C 1
ATOM 12050 O O . ASP D 1 99 ? -4.901 25.460 -57.312 1.00 18.99 80 ASP D O 1
ATOM 12055 N N . ARG D 1 100 ? -5.559 23.580 -56.217 1.00 16.07 81 ARG D N 1
ATOM 12056 C CA . ARG D 1 100 ? -4.839 22.651 -57.072 1.00 16.19 81 ARG D CA 1
ATOM 12057 C C . ARG D 1 100 ? -5.788 22.270 -58.209 1.00 16.91 81 ARG D C 1
ATOM 12058 O O . ARG D 1 100 ? -7.008 22.334 -58.060 1.00 16.80 81 ARG D O 1
ATOM 12066 N N . VAL D 1 101 ? -5.216 21.907 -59.330 1.00 15.37 82 VAL D N 1
ATOM 12067 C CA . VAL D 1 101 ? -6.009 21.389 -60.418 1.00 16.83 82 VAL D CA 1
ATOM 12068 C C . VAL D 1 101 ? -5.753 19.879 -60.395 1.00 16.16 82 VAL D C 1
ATOM 12069 O O . VAL D 1 101 ? -4.672 19.449 -60.762 1.00 17.06 82 VAL D O 1
ATOM 12073 N N . VAL D 1 102 ? -6.781 19.094 -60.042 1.00 16.26 83 VAL D N 1
ATOM 12074 C CA . VAL D 1 102 ? -6.577 17.674 -59.810 1.00 15.47 83 VAL D CA 1
ATOM 12075 C C . VAL D 1 102 ? -7.072 16.961 -61.064 1.00 17.03 83 VAL D C 1
ATOM 12076 O O . VAL D 1 102 ? -8.202 17.235 -61.504 1.00 19.14 83 VAL D O 1
ATOM 12080 N N . ASN D 1 103 ? -6.199 16.144 -61.656 1.00 15.33 84 ASN D N 1
ATOM 12081 C CA . ASN D 1 103 ? -6.560 15.362 -62.878 1.00 15.59 84 ASN D CA 1
ATOM 12082 C C . ASN D 1 103 ? -6.581 13.912 -62.441 1.00 16.13 84 ASN D C 1
ATOM 12083 O O . ASN D 1 103 ? -5.535 13.353 -62.109 1.00 14.67 84 ASN D O 1
ATOM 12088 N N . LEU D 1 104 ? -7.769 13.351 -62.337 1.00 16.64 85 LEU D N 1
ATOM 12089 C CA . LEU D 1 104 ? -7.886 11.960 -61.941 1.00 16.23 85 LEU D CA 1
ATOM 12090 C C . LEU D 1 104 ? -8.145 11.204 -63.228 1.00 17.75 85 LEU D C 1
ATOM 12091 O O . LEU D 1 104 ? -9.181 11.408 -63.928 1.00 18.88 85 LEU D O 1
ATOM 12096 N N . LEU D 1 105 ? -7.227 10.310 -63.548 1.00 17.21 86 LEU D N 1
ATOM 12097 C CA . LEU D 1 105 ? -7.406 9.531 -64.799 1.00 18.24 86 LEU D CA 1
ATOM 12098 C C . LEU D 1 105 ? -8.154 8.221 -64.436 1.00 21.08 86 LEU D C 1
ATOM 12099 O O . LEU D 1 105 ? -7.812 7.596 -63.435 1.00 19.59 86 LEU D O 1
ATOM 12104 N N . ASP D 1 106 ? -9.068 7.787 -65.279 1.00 19.64 87 ASP D N 1
ATOM 12105 C CA . ASP D 1 106 ? -9.863 6.572 -64.970 1.00 25.14 87 ASP D CA 1
ATOM 12106 C C . ASP D 1 106 ? -8.962 5.374 -65.233 1.00 26.45 87 ASP D C 1
ATOM 12107 O O . ASP D 1 106 ? -8.207 5.386 -66.213 1.00 28.01 87 ASP D O 1
ATOM 12112 N N . THR D 1 107 ? -8.999 4.365 -64.372 1.00 26.48 88 THR D N 1
ATOM 12113 C CA . THR D 1 107 ? -8.259 3.109 -64.615 1.00 26.75 88 THR D CA 1
ATOM 12114 C C . THR D 1 107 ? -9.278 2.000 -64.832 1.00 28.96 88 THR D C 1
ATOM 12115 O O . THR D 1 107 ? -9.714 1.416 -63.880 1.00 30.68 88 THR D O 1
ATOM 12119 N N . PRO D 1 108 ? -9.655 1.701 -66.066 1.00 31.22 89 PRO D N 1
ATOM 12120 C CA . PRO D 1 108 ? -10.806 0.763 -66.264 1.00 32.36 89 PRO D CA 1
ATOM 12121 C C . PRO D 1 108 ? -10.478 -0.619 -65.653 1.00 32.52 89 PRO D C 1
ATOM 12122 O O . PRO D 1 108 ? -9.368 -1.114 -65.806 1.00 30.62 89 PRO D O 1
ATOM 12126 N N . GLY D 1 109 ? -11.411 -1.160 -64.872 1.00 32.42 90 GLY D N 1
ATOM 12127 C CA . GLY D 1 109 ? -11.263 -2.432 -64.181 1.00 33.13 90 GLY D CA 1
ATOM 12128 C C . GLY D 1 109 ? -12.493 -3.279 -64.546 1.00 35.13 90 GLY D C 1
ATOM 12129 O O . GLY D 1 109 ? -13.200 -2.953 -65.516 1.00 36.03 90 GLY D O 1
ATOM 12130 N N . HIS D 1 110 ? -12.725 -4.365 -63.808 1.00 36.29 91 HIS D N 1
ATOM 12131 C CA . HIS D 1 110 ? -13.847 -5.276 -64.101 1.00 38.16 91 HIS D CA 1
ATOM 12132 C C . HIS D 1 110 ? -13.660 -5.827 -65.543 1.00 39.63 91 HIS D C 1
ATOM 12133 O O . HIS D 1 110 ? -12.498 -6.131 -65.948 1.00 38.74 91 HIS D O 1
ATOM 12140 N N . GLN D 1 111 ? -14.750 -5.874 -66.319 1.00 39.20 92 GLN D N 1
ATOM 12141 C CA . GLN D 1 111 ? -14.763 -6.497 -67.673 1.00 41.37 92 GLN D CA 1
ATOM 12142 C C . GLN D 1 111 ? -13.874 -5.716 -68.644 1.00 40.51 92 GLN D C 1
ATOM 12143 O O . GLN D 1 111 ? -13.550 -6.217 -69.741 1.00 42.19 92 GLN D O 1
ATOM 12149 N N . ASP D 1 112 ? -13.543 -4.485 -68.250 1.00 37.45 93 ASP D N 1
ATOM 12150 C CA . ASP D 1 112 ? -12.842 -3.504 -69.079 1.00 37.54 93 ASP D CA 1
ATOM 12151 C C . ASP D 1 112 ? -11.339 -3.432 -68.839 1.00 34.81 93 ASP D C 1
ATOM 12152 O O . ASP D 1 112 ? -10.658 -2.608 -69.472 1.00 32.81 93 ASP D O 1
ATOM 12157 N N . PHE D 1 113 ? -10.839 -4.247 -67.903 1.00 32.46 94 PHE D N 1
ATOM 12158 C CA . PHE D 1 113 ? -9.434 -4.277 -67.590 1.00 30.20 94 PHE D CA 1
ATOM 12159 C C . PHE D 1 113 ? -8.636 -4.674 -68.862 1.00 29.47 94 PHE D C 1
ATOM 12160 O O . PHE D 1 113 ? -9.016 -5.580 -69.562 1.00 29.10 94 PHE D O 1
ATOM 12168 N N . SER D 1 114 ? -7.593 -3.911 -69.175 1.00 26.47 95 SER D N 1
ATOM 12169 C CA . SER D 1 114 ? -6.835 -4.246 -70.354 1.00 24.73 95 SER D CA 1
ATOM 12170 C C . SER D 1 114 ? -5.457 -3.633 -70.177 1.00 20.89 95 SER D C 1
ATOM 12171 O O . SER D 1 114 ? -5.178 -2.959 -69.219 1.00 20.28 95 SER D O 1
ATOM 12174 N N . GLU D 1 115 ? -4.625 -3.844 -71.169 1.00 19.60 96 GLU D N 1
ATOM 12175 C CA . GLU D 1 115 ? -3.344 -3.144 -71.129 1.00 18.65 96 GLU D CA 1
ATOM 12176 C C . GLU D 1 115 ? -3.490 -1.592 -70.993 1.00 20.11 96 GLU D C 1
ATOM 12177 O O . GLU D 1 115 ? -2.638 -0.940 -70.390 1.00 20.23 96 GLU D O 1
ATOM 12183 N N . ASP D 1 116 ? -4.565 -0.999 -71.513 1.00 22.22 97 ASP D N 1
ATOM 12184 C CA . ASP D 1 116 ? -4.796 0.461 -71.302 1.00 25.46 97 ASP D CA 1
ATOM 12185 C C . ASP D 1 116 ? -4.857 0.886 -69.858 1.00 23.42 97 ASP D C 1
ATOM 12186 O O . ASP D 1 116 ? -4.546 2.031 -69.526 1.00 23.31 97 ASP D O 1
ATOM 12191 N N . THR D 1 117 ? -5.285 -0.016 -68.989 1.00 24.39 98 THR D N 1
ATOM 12192 C CA . THR D 1 117 ? -5.293 0.279 -67.556 1.00 24.73 98 THR D CA 1
ATOM 12193 C C . THR D 1 117 ? -3.851 0.510 -67.052 1.00 22.91 98 THR D C 1
ATOM 12194 O O . THR D 1 117 ? -3.581 1.468 -66.308 1.00 23.81 98 THR D O 1
ATOM 12198 N N . TYR D 1 118 ? -2.921 -0.353 -67.456 1.00 20.29 99 TYR D N 1
ATOM 12199 C CA . TYR D 1 118 ? -1.524 -0.097 -67.125 1.00 19.08 99 TYR D CA 1
ATOM 12200 C C . TYR D 1 118 ? -0.968 1.153 -67.816 1.00 17.95 99 TYR D C 1
ATOM 12201 O O . TYR D 1 118 ? -0.125 1.844 -67.256 1.00 18.57 99 TYR D O 1
ATOM 12210 N N . ARG D 1 119 ? -1.352 1.379 -69.080 1.00 18.98 100 ARG D N 1
ATOM 12211 C CA . ARG D 1 119 ? -0.849 2.596 -69.793 1.00 17.44 100 ARG D CA 1
ATOM 12212 C C . ARG D 1 119 ? -1.242 3.903 -69.082 1.00 19.14 100 ARG D C 1
ATOM 12213 O O . ARG D 1 119 ? -0.513 4.901 -69.124 1.00 18.88 100 ARG D O 1
ATOM 12221 N N . VAL D 1 120 ? -2.390 3.921 -68.412 1.00 16.94 101 VAL D N 1
ATOM 12222 C CA . VAL D 1 120 ? -2.812 5.158 -67.715 1.00 18.68 101 VAL D CA 1
ATOM 12223 C C . VAL D 1 120 ? -1.781 5.479 -66.649 1.00 17.59 101 VAL D C 1
ATOM 12224 O O . VAL D 1 120 ? -1.469 6.642 -66.387 1.00 16.92 101 VAL D O 1
ATOM 12228 N N . LEU D 1 121 ? -1.225 4.424 -66.029 1.00 19.24 102 LEU D N 1
ATOM 12229 C CA . LEU D 1 121 ? -0.258 4.610 -64.948 1.00 19.08 102 LEU D CA 1
ATOM 12230 C C . LEU D 1 121 ? 1.027 5.205 -65.442 1.00 21.26 102 LEU D C 1
ATOM 12231 O O . LEU D 1 121 ? 1.760 5.773 -64.651 1.00 21.74 102 LEU D O 1
ATOM 12236 N N . THR D 1 122 ? 1.284 5.154 -66.754 1.00 20.67 103 THR D N 1
ATOM 12237 C CA . THR D 1 122 ? 2.488 5.808 -67.292 1.00 22.26 103 THR D CA 1
ATOM 12238 C C . THR D 1 122 ? 2.311 7.358 -67.429 1.00 21.90 103 THR D C 1
ATOM 12239 O O . THR D 1 122 ? 3.290 8.083 -67.656 1.00 24.07 103 THR D O 1
ATOM 12243 N N . ALA D 1 123 ? 1.068 7.834 -67.297 1.00 20.59 104 ALA D N 1
ATOM 12244 C CA . ALA D 1 123 ? 0.757 9.222 -67.467 1.00 21.17 104 ALA D CA 1
ATOM 12245 C C . ALA D 1 123 ? 0.575 9.965 -66.175 1.00 20.07 104 ALA D C 1
ATOM 12246 O O . ALA D 1 123 ? 0.380 11.201 -66.225 1.00 21.48 104 ALA D O 1
ATOM 12248 N N . VAL D 1 124 ? 0.550 9.256 -65.055 1.00 18.03 105 VAL D N 1
ATOM 12249 C CA . VAL D 1 124 ? 0.293 9.977 -63.808 1.00 17.62 105 VAL D CA 1
ATOM 12250 C C . VAL D 1 124 ? 1.556 10.291 -63.067 1.00 17.92 105 VAL D C 1
ATOM 12251 O O . VAL D 1 124 ? 2.553 9.639 -63.338 1.00 17.98 105 VAL D O 1
ATOM 12255 N N . ASP D 1 125 ? 1.505 11.262 -62.141 1.00 13.73 106 ASP D N 1
ATOM 12256 C CA . ASP D 1 125 ? 2.703 11.495 -61.328 1.00 15.54 106 ASP D CA 1
ATOM 12257 C C . ASP D 1 125 ? 2.660 10.752 -60.003 1.00 15.40 106 ASP D C 1
ATOM 12258 O O . ASP D 1 125 ? 3.654 10.635 -59.332 1.00 16.38 106 ASP D O 1
ATOM 12263 N N . SER D 1 126 ? 1.460 10.436 -59.543 1.00 14.06 107 SER D N 1
ATOM 12264 C CA . SER D 1 126 ? 1.356 9.621 -58.320 1.00 14.45 107 SER D CA 1
ATOM 12265 C C . SER D 1 126 ? 0.088 8.759 -58.425 1.00 14.91 107 SER D C 1
ATOM 12266 O O . SER D 1 126 ? -0.690 8.901 -59.429 1.00 13.01 107 SER D O 1
ATOM 12269 N N . ALA D 1 127 ? -0.115 7.853 -57.449 1.00 14.63 108 ALA D N 1
ATOM 12270 C CA . ALA D 1 127 ? -1.385 7.080 -57.454 1.00 14.38 108 ALA D CA 1
ATOM 12271 C C . ALA D 1 127 ? -1.935 6.982 -56.028 1.00 16.71 108 ALA D C 1
ATOM 12272 O O . ALA D 1 127 ? -1.264 7.276 -55.046 1.00 16.17 108 ALA D O 1
ATOM 12274 N N . LEU D 1 128 ? -3.185 6.500 -55.962 1.00 15.20 109 LEU D N 1
ATOM 12275 C CA . LEU D 1 128 ? -3.859 6.292 -54.715 1.00 14.54 109 LEU D CA 1
ATOM 12276 C C . LEU D 1 128 ? -4.342 4.836 -54.717 1.00 14.79 109 LEU D C 1
ATOM 12277 O O . LEU D 1 128 ? -5.109 4.398 -55.605 1.00 15.22 109 LEU D O 1
ATOM 12282 N N . VAL D 1 129 ? -3.867 4.105 -53.733 1.00 14.48 110 VAL D N 1
ATOM 12283 C CA . VAL D 1 129 ? -4.304 2.698 -53.581 1.00 15.18 110 VAL D CA 1
ATOM 12284 C C . VAL D 1 129 ? -5.615 2.671 -52.786 1.00 15.81 110 VAL D C 1
ATOM 12285 O O . VAL D 1 129 ? -5.714 3.312 -51.773 1.00 16.98 110 VAL D O 1
ATOM 12289 N N . VAL D 1 130 ? -6.601 1.881 -53.222 1.00 14.88 111 VAL D N 1
ATOM 12290 C CA . VAL D 1 130 ? -7.834 1.765 -52.434 1.00 14.66 111 VAL D CA 1
ATOM 12291 C C . VAL D 1 130 ? -7.992 0.286 -52.130 1.00 17.36 111 VAL D C 1
ATOM 12292 O O . VAL D 1 130 ? -7.971 -0.518 -53.064 1.00 17.96 111 VAL D O 1
ATOM 12296 N N . ILE D 1 131 ? -8.167 -0.029 -50.849 1.00 15.60 112 ILE D N 1
ATOM 12297 C CA . ILE D 1 131 ? -8.223 -1.455 -50.366 1.00 18.00 112 ILE D CA 1
ATOM 12298 C C . ILE D 1 131 ? -9.514 -1.689 -49.640 1.00 19.39 112 ILE D C 1
ATOM 12299 O O . ILE D 1 131 ? -9.907 -0.790 -48.928 1.00 18.75 112 ILE D O 1
ATOM 12304 N N . ASP D 1 132 ? -10.167 -2.823 -49.892 1.00 16.90 113 ASP D N 1
ATOM 12305 C CA . ASP D 1 132 ? -11.389 -3.202 -49.082 1.00 18.71 113 ASP D CA 1
ATOM 12306 C C . ASP D 1 132 ? -10.758 -3.708 -47.731 1.00 18.26 113 ASP D C 1
ATOM 12307 O O . ASP D 1 132 ? -9.998 -4.665 -47.711 1.00 19.99 113 ASP D O 1
ATOM 12312 N N . ALA D 1 133 ? -11.085 -3.056 -46.619 1.00 18.28 114 ALA D N 1
ATOM 12313 C CA . ALA D 1 133 ? -10.537 -3.428 -45.307 1.00 19.36 114 ALA D CA 1
ATOM 12314 C C . ALA D 1 133 ? -10.717 -4.898 -44.911 1.00 19.89 114 ALA D C 1
ATOM 12315 O O . ALA D 1 133 ? -9.971 -5.375 -44.069 1.00 20.89 114 ALA D O 1
ATOM 12317 N N . ALA D 1 134 ? -11.796 -5.524 -45.397 1.00 22.22 115 ALA D N 1
ATOM 12318 C CA . ALA D 1 134 ? -12.073 -6.932 -45.093 1.00 23.31 115 ALA D CA 1
ATOM 12319 C C . ALA D 1 134 ? -11.226 -7.906 -45.927 1.00 24.41 115 ALA D C 1
ATOM 12320 O O . ALA D 1 134 ? -11.152 -9.085 -45.596 1.00 24.47 115 ALA D O 1
ATOM 12322 N N . LYS D 1 135 ? -10.620 -7.433 -47.007 1.00 23.88 116 LYS D N 1
ATOM 12323 C CA . LYS D 1 135 ? -9.928 -8.309 -47.958 1.00 25.16 116 LYS D CA 1
ATOM 12324 C C . LYS D 1 135 ? -8.428 -8.034 -47.946 1.00 23.78 116 LYS D C 1
ATOM 12325 O O . LYS D 1 135 ? -7.659 -8.922 -48.269 1.00 23.68 116 LYS D O 1
ATOM 12331 N N . GLY D 1 136 ? -8.035 -6.818 -47.597 1.00 22.31 117 GLY D N 1
ATOM 12332 C CA . GLY D 1 136 ? -6.602 -6.405 -47.717 1.00 21.32 117 GLY D CA 1
ATOM 12333 C C . GLY D 1 136 ? -6.177 -6.246 -49.167 1.00 22.97 117 GLY D C 1
ATOM 12334 O O . GLY D 1 136 ? -7.002 -5.898 -50.024 1.00 20.25 117 GLY D O 1
ATOM 12335 N N . VAL D 1 137 ? -4.868 -6.388 -49.432 1.00 20.83 118 VAL D N 1
ATOM 12336 C CA . VAL D 1 137 ? -4.384 -6.337 -50.824 1.00 23.01 118 VAL D CA 1
ATOM 12337 C C . VAL D 1 137 ? -4.844 -7.492 -51.629 1.00 23.53 118 VAL D C 1
ATOM 12338 O O . VAL D 1 137 ? -4.714 -8.667 -51.212 1.00 24.78 118 VAL D O 1
ATOM 12342 N N . GLU D 1 138 ? -5.416 -7.210 -52.797 1.00 20.61 119 GLU D N 1
ATOM 12343 C CA . GLU D 1 138 ? -5.875 -8.305 -53.617 1.00 22.89 119 GLU D CA 1
ATOM 12344 C C . GLU D 1 138 ? -5.078 -8.352 -54.960 1.00 23.18 119 GLU D C 1
ATOM 12345 O O . GLU D 1 138 ? -4.196 -7.517 -55.193 1.00 21.30 119 GLU D O 1
ATOM 12351 N N . ALA D 1 139 ? -5.423 -9.283 -55.831 1.00 23.43 120 ALA D N 1
ATOM 12352 C CA . ALA D 1 139 ? -4.555 -9.614 -56.999 1.00 24.86 120 ALA D CA 1
ATOM 12353 C C . ALA D 1 139 ? -4.296 -8.432 -57.922 1.00 24.42 120 ALA D C 1
ATOM 12354 O O . ALA D 1 139 ? -3.144 -8.153 -58.320 1.00 23.95 120 ALA D O 1
ATOM 12356 N N . GLN D 1 140 ? -5.362 -7.676 -58.211 1.00 24.14 121 GLN D N 1
ATOM 12357 C CA . GLN D 1 140 ? -5.239 -6.566 -59.137 1.00 23.93 121 GLN D CA 1
ATOM 12358 C C . GLN D 1 140 ? -4.553 -5.371 -58.473 1.00 22.26 121 GLN D C 1
ATOM 12359 O O . GLN D 1 140 ? -3.811 -4.642 -59.091 1.00 21.60 121 GLN D O 1
ATOM 12365 N N . THR D 1 141 ? -4.791 -5.201 -57.172 1.00 20.82 122 THR D N 1
ATOM 12366 C CA . THR D 1 141 ? -4.077 -4.168 -56.448 1.00 19.92 122 THR D CA 1
ATOM 12367 C C . THR D 1 141 ? -2.562 -4.395 -56.633 1.00 19.18 122 THR D C 1
ATOM 12368 O O . THR D 1 141 ? -1.808 -3.452 -56.862 1.00 18.57 122 THR D O 1
ATOM 12372 N N . ARG D 1 142 ? -2.150 -5.643 -56.457 1.00 20.95 123 ARG D N 1
ATOM 12373 C CA . ARG D 1 142 ? -0.734 -5.974 -56.460 1.00 21.75 123 ARG D CA 1
ATOM 12374 C C . ARG D 1 142 ? -0.138 -5.794 -57.883 1.00 20.65 123 ARG D C 1
ATOM 12375 O O . ARG D 1 142 ? 0.965 -5.200 -58.079 1.00 20.34 123 ARG D O 1
ATOM 12383 N N . LYS D 1 143 ? -0.854 -6.271 -58.896 1.00 22.62 124 LYS D N 1
ATOM 12384 C CA . LYS D 1 143 ? -0.366 -6.137 -60.323 1.00 22.78 124 LYS D CA 1
ATOM 12385 C C . LYS D 1 143 ? -0.238 -4.654 -60.687 1.00 22.08 124 LYS D C 1
ATOM 12386 O O . LYS D 1 143 ? 0.725 -4.281 -61.316 1.00 21.83 124 LYS D O 1
ATOM 12392 N N . LEU D 1 144 ? -1.201 -3.813 -60.266 1.00 19.70 125 LEU D N 1
ATOM 12393 C CA . LEU D 1 144 ? -1.172 -2.395 -60.591 1.00 19.48 125 LEU D CA 1
ATOM 12394 C C . LEU D 1 144 ? -0.053 -1.715 -59.837 1.00 20.05 125 LEU D C 1
ATOM 12395 O O . LEU D 1 144 ? 0.689 -0.860 -60.406 1.00 21.55 125 LEU D O 1
ATOM 12400 N N . MET D 1 145 ? 0.156 -2.128 -58.588 1.00 17.16 126 MET D N 1
ATOM 12401 C CA . MET D 1 145 ? 1.275 -1.555 -57.799 1.00 18.63 126 MET D CA 1
ATOM 12402 C C . MET D 1 145 ? 2.590 -1.994 -58.455 1.00 19.43 126 MET D C 1
ATOM 12403 O O . MET D 1 145 ? 3.514 -1.242 -58.421 1.00 20.36 126 MET D O 1
ATOM 12408 N N . ASP D 1 146 ? 2.672 -3.189 -58.996 1.00 20.01 127 ASP D N 1
ATOM 12409 C CA . ASP D 1 146 ? 3.912 -3.630 -59.677 1.00 23.35 127 ASP D CA 1
ATOM 12410 C C . ASP D 1 146 ? 4.272 -2.618 -60.782 1.00 24.07 127 ASP D C 1
ATOM 12411 O O . ASP D 1 146 ? 5.443 -2.304 -60.938 1.00 23.26 127 ASP D O 1
ATOM 12416 N N . VAL D 1 147 ? 3.273 -2.124 -61.509 1.00 22.12 128 VAL D N 1
ATOM 12417 C CA . VAL D 1 147 ? 3.537 -1.100 -62.545 1.00 24.11 128 VAL D CA 1
ATOM 12418 C C . VAL D 1 147 ? 4.050 0.207 -61.933 1.00 24.59 128 VAL D C 1
ATOM 12419 O O . VAL D 1 147 ? 5.051 0.778 -62.381 1.00 24.65 128 VAL D O 1
ATOM 12423 N N . CYS D 1 148 ? 3.414 0.642 -60.853 1.00 21.76 129 CYS D N 1
ATOM 12424 C CA . CYS D 1 148 ? 3.827 1.881 -60.168 1.00 22.26 129 CYS D CA 1
ATOM 12425 C C . CYS D 1 148 ? 5.264 1.754 -59.661 1.00 22.78 129 CYS D C 1
ATOM 12426 O O . CYS D 1 148 ? 6.062 2.698 -59.705 1.00 24.87 129 CYS D O 1
ATOM 12429 N N . ARG D 1 149 ? 5.609 0.567 -59.207 1.00 21.97 130 ARG D N 1
ATOM 12430 C CA . ARG D 1 149 ? 6.927 0.384 -58.609 1.00 23.91 130 ARG D CA 1
ATOM 12431 C C . ARG D 1 149 ? 8.021 0.510 -59.681 1.00 25.49 130 ARG D C 1
ATOM 12432 O O . ARG D 1 149 ? 9.104 1.039 -59.437 1.00 25.42 130 ARG D O 1
ATOM 12440 N N . MET D 1 150 ? 7.727 0.046 -60.871 1.00 26.71 131 MET D N 1
ATOM 12441 C CA . MET D 1 150 ? 8.702 0.165 -61.985 1.00 30.11 131 MET D CA 1
ATOM 12442 C C . MET D 1 150 ? 9.037 1.617 -62.340 1.00 29.70 131 MET D C 1
ATOM 12443 O O . MET D 1 150 ? 10.122 1.931 -62.842 1.00 27.23 131 MET D O 1
ATOM 12448 N N . ARG D 1 151 ? 8.112 2.507 -62.043 1.00 26.67 132 ARG D N 1
ATOM 12449 C CA . ARG D 1 151 ? 8.242 3.907 -62.363 1.00 27.66 132 ARG D CA 1
ATOM 12450 C C . ARG D 1 151 ? 8.607 4.730 -61.128 1.00 26.20 132 ARG D C 1
ATOM 12451 O O . ARG D 1 151 ? 8.632 5.965 -61.215 1.00 26.33 132 ARG D O 1
ATOM 12459 N N . ALA D 1 152 ? 8.821 4.059 -59.991 1.00 23.63 133 ALA D N 1
ATOM 12460 C CA . ALA D 1 152 ? 8.957 4.687 -58.665 1.00 22.67 133 ALA D CA 1
ATOM 12461 C C . ALA D 1 152 ? 7.833 5.705 -58.415 1.00 22.45 133 ALA D C 1
ATOM 12462 O O . ALA D 1 152 ? 8.065 6.795 -57.836 1.00 23.52 133 ALA D O 1
ATOM 12464 N N . THR D 1 153 ? 6.612 5.367 -58.829 1.00 19.33 134 THR D N 1
ATOM 12465 C CA . THR D 1 153 ? 5.506 6.321 -58.644 1.00 17.81 134 THR D CA 1
ATOM 12466 C C . THR D 1 153 ? 5.072 6.386 -57.147 1.00 19.01 134 THR D C 1
ATOM 12467 O O . THR D 1 153 ? 4.811 5.335 -56.534 1.00 18.44 134 THR D O 1
ATOM 12471 N N . PRO D 1 154 ? 5.030 7.584 -56.559 1.00 16.06 135 PRO D N 1
ATOM 12472 C CA . PRO D 1 154 ? 4.589 7.661 -55.148 1.00 15.76 135 PRO D CA 1
ATOM 12473 C C . PRO D 1 154 ? 3.124 7.186 -55.017 1.00 14.50 135 PRO D C 1
ATOM 12474 O O . PRO D 1 154 ? 2.317 7.415 -55.944 1.00 14.63 135 PRO D O 1
ATOM 12478 N N . VAL D 1 155 ? 2.813 6.625 -53.872 1.00 14.97 136 VAL D N 1
ATOM 12479 C CA . VAL D 1 155 ? 1.435 6.187 -53.660 1.00 16.27 136 VAL D CA 1
ATOM 12480 C C . VAL D 1 155 ? 0.969 6.555 -52.266 1.00 15.59 136 VAL D C 1
ATOM 12481 O O . VAL D 1 155 ? 1.727 6.459 -51.328 1.00 17.29 136 VAL D O 1
ATOM 12485 N N . MET D 1 156 ? -0.308 6.914 -52.199 1.00 17.12 137 MET D N 1
ATOM 12486 C CA . MET D 1 156 ? -0.999 7.095 -50.928 1.00 16.48 137 MET D CA 1
ATOM 12487 C C . MET D 1 156 ? -1.976 5.902 -50.830 1.00 17.10 137 MET D C 1
ATOM 12488 O O . MET D 1 156 ? -2.391 5.330 -51.889 1.00 17.59 137 MET D O 1
ATOM 12493 N N . THR D 1 157 ? -2.455 5.599 -49.612 1.00 14.80 138 THR D N 1
ATOM 12494 C CA . THR D 1 157 ? -3.314 4.466 -49.510 1.00 14.04 138 THR D CA 1
ATOM 12495 C C . THR D 1 157 ? -4.552 4.808 -48.722 1.00 16.73 138 THR D C 1
ATOM 12496 O O . THR D 1 157 ? -4.433 5.459 -47.728 1.00 16.65 138 THR D O 1
ATOM 12500 N N . PHE D 1 158 ? -5.733 4.316 -49.170 1.00 14.55 139 PHE D N 1
ATOM 12501 C CA . PHE D 1 158 ? -7.031 4.549 -48.474 1.00 16.40 139 PHE D CA 1
ATOM 12502 C C . PHE D 1 158 ? -7.601 3.171 -48.185 1.00 17.41 139 PHE D C 1
ATOM 12503 O O . PHE D 1 158 ? -7.908 2.425 -49.092 1.00 18.17 139 PHE D O 1
ATOM 12511 N N . VAL D 1 159 ? -7.760 2.889 -46.895 1.00 16.32 140 VAL D N 1
ATOM 12512 C CA . VAL D 1 159 ? -8.320 1.627 -46.457 1.00 17.20 140 VAL D CA 1
ATOM 12513 C C . VAL D 1 159 ? -9.812 1.898 -46.283 1.00 19.52 140 VAL D C 1
ATOM 12514 O O . VAL D 1 159 ? -10.213 2.569 -45.347 1.00 17.39 140 VAL D O 1
ATOM 12518 N N . ASN D 1 160 ? -10.601 1.292 -47.162 1.00 17.85 141 ASN D N 1
ATOM 12519 C CA . ASN D 1 160 ? -12.026 1.563 -47.246 1.00 18.61 141 ASN D CA 1
ATOM 12520 C C . ASN D 1 160 ? -12.903 0.519 -46.540 1.00 18.95 141 ASN D C 1
ATOM 12521 O O . ASN D 1 160 ? -12.484 -0.613 -46.252 1.00 18.81 141 ASN D O 1
ATOM 12526 N N . LYS D 1 161 ? -14.160 0.919 -46.279 1.00 17.78 142 LYS D N 1
ATOM 12527 C CA . LYS D 1 161 ? -15.224 0.042 -45.669 1.00 20.65 142 LYS D CA 1
ATOM 12528 C C . LYS D 1 161 ? -15.028 -0.246 -44.167 1.00 20.19 142 LYS D C 1
ATOM 12529 O O . LYS D 1 161 ? -15.380 -1.341 -43.704 1.00 20.73 142 LYS D O 1
ATOM 12535 N N . MET D 1 162 ? -14.445 0.712 -43.456 1.00 19.12 143 MET D N 1
ATOM 12536 C CA . MET D 1 162 ? -14.204 0.532 -41.988 1.00 20.24 143 MET D CA 1
ATOM 12537 C C . MET D 1 162 ? -15.546 0.498 -41.226 1.00 19.03 143 MET D C 1
ATOM 12538 O O . MET D 1 162 ? -15.597 0.116 -40.038 1.00 20.37 143 MET D O 1
ATOM 12543 N N . ASP D 1 163 ? -16.619 0.881 -41.915 1.00 20.67 144 ASP D N 1
ATOM 12544 C CA . ASP D 1 163 ? -17.942 0.845 -41.296 1.00 23.13 144 ASP D CA 1
ATOM 12545 C C . ASP D 1 163 ? -18.464 -0.627 -41.223 1.00 23.27 144 ASP D C 1
ATOM 12546 O O . ASP D 1 163 ? -19.557 -0.881 -40.672 1.00 24.08 144 ASP D O 1
ATOM 12551 N N . ARG D 1 164 ? -17.738 -1.550 -41.847 1.00 22.86 145 ARG D N 1
ATOM 12552 C CA . ARG D 1 164 ? -18.060 -2.994 -41.765 1.00 24.81 145 ARG D CA 1
ATOM 12553 C C . ARG D 1 164 ? -16.935 -3.738 -41.046 1.00 25.52 145 ARG D C 1
ATOM 12554 O O . ARG D 1 164 ? -15.824 -3.181 -40.897 1.00 23.79 145 ARG D O 1
ATOM 12562 N N . GLU D 1 165 ? -17.230 -4.982 -40.609 1.00 25.76 146 GLU D N 1
ATOM 12563 C CA . GLU D 1 165 ? -16.203 -5.758 -39.912 1.00 27.30 146 GLU D CA 1
ATOM 12564 C C . GLU D 1 165 ? -14.997 -5.833 -40.868 1.00 25.82 146 GLU D C 1
ATOM 12565 O O . GLU D 1 165 ? -15.166 -5.970 -42.087 1.00 25.32 146 GLU D O 1
ATOM 12571 N N . ALA D 1 166 ? -13.801 -5.704 -40.320 1.00 24.75 147 ALA D N 1
ATOM 12572 C CA . ALA D 1 166 ? -12.650 -5.566 -41.191 1.00 24.11 147 ALA D CA 1
ATOM 12573 C C . ALA D 1 166 ? -11.461 -6.332 -40.559 1.00 25.53 147 ALA D C 1
ATOM 12574 O O . ALA D 1 166 ? -11.537 -6.758 -39.426 1.00 24.25 147 ALA D O 1
ATOM 12576 N N . LEU D 1 167 ? -10.365 -6.464 -41.290 1.00 24.70 148 LEU D N 1
ATOM 12577 C CA . LEU D 1 167 ? -9.126 -6.982 -40.748 1.00 24.98 148 LEU D CA 1
ATOM 12578 C C . LEU D 1 167 ? -8.677 -5.887 -39.770 1.00 24.81 148 LEU D C 1
ATOM 12579 O O . LEU D 1 167 ? -8.874 -4.680 -39.970 1.00 23.08 148 LEU D O 1
ATOM 12584 N N . HIS D 1 168 ? -8.079 -6.327 -38.686 1.00 26.61 149 HIS D N 1
ATOM 12585 C CA . HIS D 1 168 ? -7.528 -5.395 -37.756 1.00 26.97 149 HIS D CA 1
ATOM 12586 C C . HIS D 1 168 ? -6.527 -4.451 -38.419 1.00 26.35 149 HIS D C 1
ATOM 12587 O O . HIS D 1 168 ? -5.760 -4.897 -39.259 1.00 26.09 149 HIS D O 1
ATOM 12594 N N . PRO D 1 169 ? -6.512 -3.159 -38.058 1.00 27.17 150 PRO D N 1
ATOM 12595 C CA . PRO D 1 169 ? -5.596 -2.239 -38.716 1.00 27.05 150 PRO D CA 1
ATOM 12596 C C . PRO D 1 169 ? -4.108 -2.612 -38.636 1.00 27.61 150 PRO D C 1
ATOM 12597 O O . PRO D 1 169 ? -3.427 -2.352 -39.600 1.00 26.32 150 PRO D O 1
ATOM 12601 N N . LEU D 1 170 ? -3.670 -3.273 -37.557 1.00 28.89 151 LEU D N 1
ATOM 12602 C CA . LEU D 1 170 ? -2.310 -3.886 -37.488 1.00 29.68 151 LEU D CA 1
ATOM 12603 C C . LEU D 1 170 ? -2.050 -4.901 -38.608 1.00 28.03 151 LEU D C 1
ATOM 12604 O O . LEU D 1 170 ? -0.965 -4.905 -39.182 1.00 27.99 151 LEU D O 1
ATOM 12609 N N . ASP D 1 171 ? -3.063 -5.701 -38.924 1.00 25.71 152 ASP D N 1
ATOM 12610 C CA . ASP D 1 171 ? -2.991 -6.751 -39.891 1.00 26.73 152 ASP D CA 1
ATOM 12611 C C . ASP D 1 171 ? -3.132 -6.199 -41.299 1.00 26.15 152 ASP D C 1
ATOM 12612 O O . ASP D 1 171 ? -2.447 -6.672 -42.200 1.00 25.09 152 ASP D O 1
ATOM 12617 N N . VAL D 1 172 ? -3.926 -5.128 -41.456 1.00 24.21 153 VAL D N 1
ATOM 12618 C CA . VAL D 1 172 ? -4.042 -4.484 -42.790 1.00 24.61 153 VAL D CA 1
ATOM 12619 C C . VAL D 1 172 ? -2.714 -3.808 -43.169 1.00 23.90 153 VAL D C 1
ATOM 12620 O O . VAL D 1 172 ? -2.237 -3.917 -44.297 1.00 22.16 153 VAL D O 1
ATOM 12624 N N . MET D 1 173 ? -2.113 -3.161 -42.170 1.00 22.88 154 MET D N 1
ATOM 12625 C CA . MET D 1 173 ? -0.822 -2.499 -42.410 1.00 24.28 154 MET D CA 1
ATOM 12626 C C . MET D 1 173 ? 0.235 -3.535 -42.825 1.00 22.53 154 MET D C 1
ATOM 12627 O O . MET D 1 173 ? 0.987 -3.294 -43.782 1.00 22.29 154 MET D O 1
ATOM 12632 N N . ALA D 1 174 ? 0.291 -4.660 -42.120 1.00 22.14 155 ALA D N 1
ATOM 12633 C CA . ALA D 1 174 ? 1.332 -5.659 -42.426 1.00 22.46 155 ALA D CA 1
ATOM 12634 C C . ALA D 1 174 ? 1.094 -6.206 -43.820 1.00 22.41 155 ALA D C 1
ATOM 12635 O O . ALA D 1 174 ? 2.070 -6.487 -44.547 1.00 21.13 155 ALA D O 1
ATOM 12637 N N . ASP D 1 175 ? -0.183 -6.388 -44.166 1.00 21.33 156 ASP D N 1
ATOM 12638 C CA . ASP D 1 175 ? -0.609 -6.885 -45.506 1.00 22.49 156 ASP D CA 1
ATOM 12639 C C . ASP D 1 175 ? -0.198 -5.894 -46.637 1.00 19.93 156 ASP D C 1
ATOM 12640 O O . ASP D 1 175 ? 0.313 -6.289 -47.710 1.00 19.18 156 ASP D O 1
ATOM 12645 N N . ILE D 1 176 ? -0.433 -4.617 -46.412 1.00 19.58 157 ILE D N 1
ATOM 12646 C CA . ILE D 1 176 ? -0.016 -3.601 -47.396 1.00 19.52 157 ILE D CA 1
ATOM 12647 C C . ILE D 1 176 ? 1.492 -3.622 -47.593 1.00 18.08 157 ILE D C 1
ATOM 12648 O O . ILE D 1 176 ? 1.970 -3.697 -48.731 1.00 20.78 157 ILE D O 1
ATOM 12653 N N . GLU D 1 177 ? 2.253 -3.700 -46.477 1.00 16.55 158 GLU D N 1
ATOM 12654 C CA . GLU D 1 177 ? 3.729 -3.696 -46.614 1.00 18.90 158 GLU D CA 1
ATOM 12655 C C . GLU D 1 177 ? 4.180 -4.933 -47.323 1.00 21.00 158 GLU D C 1
ATOM 12656 O O . GLU D 1 177 ? 5.074 -4.876 -48.224 1.00 20.91 158 GLU D O 1
ATOM 12662 N N . GLN D 1 178 ? 3.615 -6.090 -46.942 1.00 19.78 159 GLN D N 1
ATOM 12663 C CA . GLN D 1 178 ? 4.082 -7.384 -47.492 1.00 21.95 159 GLN D CA 1
ATOM 12664 C C . GLN D 1 178 ? 3.854 -7.399 -49.018 1.00 22.97 159 GLN D C 1
ATOM 12665 O O . GLN D 1 178 ? 4.697 -7.835 -49.773 1.00 23.42 159 GLN D O 1
ATOM 12671 N N . HIS D 1 179 ? 2.672 -6.953 -49.432 1.00 20.87 160 HIS D N 1
ATOM 12672 C CA . HIS D 1 179 ? 2.235 -7.199 -50.853 1.00 22.53 160 HIS D CA 1
ATOM 12673 C C . HIS D 1 179 ? 2.439 -5.993 -51.799 1.00 22.76 160 HIS D C 1
ATOM 12674 O O . HIS D 1 179 ? 2.580 -6.162 -53.064 1.00 23.98 160 HIS D O 1
ATOM 12681 N N . LEU D 1 180 ? 2.492 -4.804 -51.233 1.00 21.42 161 LEU D N 1
ATOM 12682 C CA . LEU D 1 180 ? 2.861 -3.622 -52.027 1.00 20.98 161 LEU D CA 1
ATOM 12683 C C . LEU D 1 180 ? 4.360 -3.262 -51.889 1.00 20.42 161 LEU D C 1
ATOM 12684 O O . LEU D 1 180 ? 4.811 -2.348 -52.574 1.00 19.91 161 LEU D O 1
ATOM 12689 N N . GLN D 1 181 ? 5.071 -3.887 -50.950 1.00 19.30 162 GLN D N 1
ATOM 12690 C CA . GLN D 1 181 ? 6.546 -3.792 -50.787 1.00 20.53 162 GLN D CA 1
ATOM 12691 C C . GLN D 1 181 ? 6.915 -2.336 -50.544 1.00 20.49 162 GLN D C 1
ATOM 12692 O O . GLN D 1 181 ? 7.657 -1.710 -51.287 1.00 19.81 162 GLN D O 1
ATOM 12698 N N . ILE D 1 182 ? 6.330 -1.801 -49.506 1.00 19.78 163 ILE D N 1
ATOM 12699 C CA . ILE D 1 182 ? 6.419 -0.372 -49.193 1.00 21.24 163 ILE D CA 1
ATOM 12700 C C . ILE D 1 182 ? 6.205 -0.169 -47.690 1.00 21.14 163 ILE D C 1
ATOM 12701 O O . ILE D 1 182 ? 5.439 -0.948 -47.117 1.00 22.04 163 ILE D O 1
ATOM 12706 N N . GLU D 1 183 ? 6.772 0.880 -47.071 1.00 20.29 164 GLU D N 1
ATOM 12707 C CA . GLU D 1 183 ? 6.555 1.096 -45.635 1.00 21.21 164 GLU D CA 1
ATOM 12708 C C . GLU D 1 183 ? 5.231 1.788 -45.484 1.00 18.96 164 GLU D C 1
ATOM 12709 O O . GLU D 1 183 ? 4.923 2.703 -46.238 1.00 19.27 164 GLU D O 1
ATOM 12715 N N . CYS D 1 184 ? 4.425 1.413 -44.490 1.00 19.74 165 CYS D N 1
ATOM 12716 C CA . CYS D 1 184 ? 3.174 2.125 -44.268 1.00 19.17 165 CYS D CA 1
ATOM 12717 C C . CYS D 1 184 ? 3.307 3.178 -43.160 1.00 20.04 165 CYS D C 1
ATOM 12718 O O . CYS D 1 184 ? 3.797 2.865 -42.084 1.00 22.20 165 CYS D O 1
ATOM 12721 N N . ALA D 1 185 ? 2.832 4.385 -43.387 1.00 19.56 166 ALA D N 1
ATOM 12722 C CA . ALA D 1 185 ? 2.961 5.426 -42.362 1.00 18.63 166 ALA D CA 1
ATOM 12723 C C . ALA D 1 185 ? 1.487 5.801 -42.097 1.00 20.29 166 ALA D C 1
ATOM 12724 O O . ALA D 1 185 ? 0.839 6.423 -42.932 1.00 17.38 166 ALA D O 1
ATOM 12726 N N . PRO D 1 186 ? 0.955 5.410 -40.937 1.00 20.95 167 PRO D N 1
ATOM 12727 C CA . PRO D 1 186 ? -0.472 5.702 -40.729 1.00 21.33 167 PRO D CA 1
ATOM 12728 C C . PRO D 1 186 ? -0.653 7.195 -40.500 1.00 20.39 167 PRO D C 1
ATOM 12729 O O . PRO D 1 186 ? 0.085 7.783 -39.684 1.00 21.21 167 PRO D O 1
ATOM 12733 N N . MET D 1 187 ? -1.637 7.777 -41.177 1.00 19.83 168 MET D N 1
ATOM 12734 C CA . MET D 1 187 ? -1.942 9.200 -40.959 1.00 20.03 168 MET D CA 1
ATOM 12735 C C . MET D 1 187 ? -3.182 9.349 -40.116 1.00 22.10 168 MET D C 1
ATOM 12736 O O . MET D 1 187 ? -3.266 10.275 -39.291 1.00 21.80 168 MET D O 1
ATOM 12741 N N . THR D 1 188 ? -4.180 8.508 -40.386 1.00 20.97 169 THR D N 1
ATOM 12742 C CA . THR D 1 188 ? -5.403 8.524 -39.599 1.00 21.42 169 THR D CA 1
ATOM 12743 C C . THR D 1 188 ? -5.501 7.089 -39.085 1.00 23.52 169 THR D C 1
ATOM 12744 O O . THR D 1 188 ? -4.870 6.188 -39.648 1.00 25.51 169 THR D O 1
ATOM 12748 N N . TRP D 1 189 ? -6.093 6.906 -37.935 1.00 22.11 170 TRP D N 1
ATOM 12749 C CA . TRP D 1 189 ? -6.081 5.595 -37.302 1.00 20.61 170 TRP D CA 1
ATOM 12750 C C . TRP D 1 189 ? -7.497 5.364 -36.866 1.00 20.46 170 TRP D C 1
ATOM 12751 O O . TRP D 1 189 ? -8.049 6.200 -36.150 1.00 20.36 170 TRP D O 1
ATOM 12762 N N . PRO D 1 190 ? -8.056 4.177 -37.174 1.00 19.89 171 PRO D N 1
ATOM 12763 C CA . PRO D 1 190 ? -9.460 3.906 -36.802 1.00 22.07 171 PRO D CA 1
ATOM 12764 C C . PRO D 1 190 ? -9.671 3.509 -35.385 1.00 21.95 171 PRO D C 1
ATOM 12765 O O . PRO D 1 190 ? -8.820 2.864 -34.757 1.00 22.36 171 PRO D O 1
ATOM 12769 N N . ILE D 1 191 ? -10.810 3.940 -34.882 1.00 22.77 172 ILE D N 1
ATOM 12770 C CA . ILE D 1 191 ? -11.340 3.478 -33.593 1.00 22.09 172 ILE D CA 1
ATOM 12771 C C . ILE D 1 191 ? -12.471 2.474 -33.861 1.00 23.41 172 ILE D C 1
ATOM 12772 O O . ILE D 1 191 ? -13.487 2.848 -34.401 1.00 22.80 172 ILE D O 1
ATOM 12777 N N . GLY D 1 192 ? -12.220 1.190 -33.595 1.00 21.71 173 GLY D N 1
ATOM 12778 C CA . GLY D 1 192 ? -13.230 0.168 -33.846 1.00 24.92 173 GLY D CA 1
ATOM 12779 C C . GLY D 1 192 ? -13.360 -0.115 -35.329 1.00 23.78 173 GLY D C 1
ATOM 12780 O O . GLY D 1 192 ? -12.509 0.270 -36.144 1.00 22.84 173 GLY D O 1
ATOM 12781 N N . MET D 1 193 ? -14.441 -0.797 -35.671 1.00 23.60 174 MET D N 1
ATOM 12782 C CA . MET D 1 193 ? -14.687 -1.241 -37.039 1.00 24.86 174 MET D CA 1
ATOM 12783 C C . MET D 1 193 ? -16.110 -1.816 -37.017 1.00 25.82 174 MET D C 1
ATOM 12784 O O . MET D 1 193 ? -16.629 -2.114 -35.942 1.00 27.41 174 MET D O 1
ATOM 12789 N N . GLY D 1 194 ? -16.754 -1.959 -38.176 1.00 25.87 175 GLY D N 1
ATOM 12790 C CA . GLY D 1 194 ? -18.106 -2.446 -38.212 1.00 26.31 175 GLY D CA 1
ATOM 12791 C C . GLY D 1 194 ? -19.005 -1.610 -37.355 1.00 29.13 175 GLY D C 1
ATOM 12792 O O . GLY D 1 194 ? -18.808 -0.415 -37.279 1.00 26.66 175 GLY D O 1
ATOM 12793 N N . SER D 1 195 ? -19.962 -2.256 -36.674 1.00 29.87 176 SER D N 1
ATOM 12794 C CA . SER D 1 195 ? -20.891 -1.559 -35.803 1.00 33.68 176 SER D CA 1
ATOM 12795 C C . SER D 1 195 ? -20.177 -0.755 -34.708 1.00 33.07 176 SER D C 1
ATOM 12796 O O . SER D 1 195 ? -20.806 0.097 -34.053 1.00 34.64 176 SER D O 1
ATOM 12799 N N . SER D 1 196 ? -18.913 -1.106 -34.448 1.00 28.59 177 SER D N 1
ATOM 12800 C CA . SER D 1 196 ? -18.176 -0.547 -33.315 1.00 28.13 177 SER D CA 1
ATOM 12801 C C . SER D 1 196 ? -17.291 0.636 -33.840 1.00 26.57 177 SER D C 1
ATOM 12802 O O . SER D 1 196 ? -16.547 1.212 -33.051 1.00 24.15 177 SER D O 1
ATOM 12805 N N . PHE D 1 197 ? -17.437 0.970 -35.143 1.00 23.48 178 PHE D N 1
ATOM 12806 C CA . PHE D 1 197 ? -16.602 1.989 -35.792 1.00 23.90 178 PHE D CA 1
ATOM 12807 C C . PHE D 1 197 ? -16.982 3.409 -35.302 1.00 24.97 178 PHE D C 1
ATOM 12808 O O . PHE D 1 197 ? -18.076 3.913 -35.591 1.00 28.26 178 PHE D O 1
ATOM 12816 N N . LYS D 1 198 ? -16.079 4.022 -34.536 1.00 23.04 179 LYS D N 1
ATOM 12817 C CA . LYS D 1 198 ? -16.312 5.338 -33.937 1.00 26.56 179 LYS D CA 1
ATOM 12818 C C . LYS D 1 198 ? -15.758 6.497 -34.779 1.00 25.56 179 LYS D C 1
ATOM 12819 O O . LYS D 1 198 ? -16.170 7.659 -34.559 1.00 26.89 179 LYS D O 1
ATOM 12825 N N . GLY D 1 199 ? -14.837 6.202 -35.695 1.00 25.53 180 GLY D N 1
ATOM 12826 C CA . GLY D 1 199 ? -14.190 7.196 -36.480 1.00 23.85 180 GLY D CA 1
ATOM 12827 C C . GLY D 1 199 ? -12.691 6.984 -36.488 1.00 24.43 180 GLY D C 1
ATOM 12828 O O . GLY D 1 199 ? -12.209 5.860 -36.287 1.00 20.29 180 GLY D O 1
ATOM 12829 N N . THR D 1 200 ? -11.974 8.082 -36.690 1.00 21.97 181 THR D N 1
ATOM 12830 C CA . THR D 1 200 ? -10.543 8.020 -36.875 1.00 22.89 181 THR D CA 1
ATOM 12831 C C . THR D 1 200 ? -9.873 9.066 -36.007 1.00 22.98 181 THR D C 1
ATOM 12832 O O . THR D 1 200 ? -10.490 10.076 -35.593 1.00 24.15 181 THR D O 1
ATOM 12836 N N . TYR D 1 201 ? -8.612 8.829 -35.741 1.00 22.41 182 TYR D N 1
ATOM 12837 C CA . TYR D 1 201 ? -7.868 9.808 -35.038 1.00 23.74 182 TYR D CA 1
ATOM 12838 C C . TYR D 1 201 ? -6.731 10.254 -35.949 1.00 23.39 182 TYR D C 1
ATOM 12839 O O . TYR D 1 201 ? -5.973 9.415 -36.491 1.00 22.04 182 TYR D O 1
ATOM 12848 N N . ASP D 1 202 ? -6.652 11.571 -36.188 1.00 23.64 183 ASP D N 1
ATOM 12849 C CA . ASP D 1 202 ? -5.643 12.095 -37.121 1.00 23.76 183 ASP D CA 1
ATOM 12850 C C . ASP D 1 202 ? -4.349 12.380 -36.345 1.00 25.15 183 ASP D C 1
ATOM 12851 O O . ASP D 1 202 ? -4.312 13.295 -35.529 1.00 25.89 183 ASP D O 1
ATOM 12856 N N . LEU D 1 203 ? -3.319 11.592 -36.590 1.00 24.09 184 LEU D N 1
ATOM 12857 C CA . LEU D 1 203 ? -2.150 11.562 -35.746 1.00 28.09 184 LEU D CA 1
ATOM 12858 C C . LEU D 1 203 ? -1.425 12.926 -35.720 1.00 29.09 184 LEU D C 1
ATOM 12859 O O . LEU D 1 203 ? -1.162 13.496 -34.642 1.00 32.77 184 LEU D O 1
ATOM 12864 N N . LEU D 1 204 ? -1.104 13.412 -36.878 1.00 28.67 185 LEU D N 1
ATOM 12865 C CA . LEU D 1 204 ? -0.484 14.766 -37.011 1.00 31.25 185 LEU D CA 1
ATOM 12866 C C . LEU D 1 204 ? -1.375 15.984 -36.720 1.00 30.94 185 LEU D C 1
ATOM 12867 O O . LEU D 1 204 ? -0.891 16.982 -36.106 1.00 32.20 185 LEU D O 1
ATOM 12872 N N . HIS D 1 205 ? -2.661 15.942 -37.069 1.00 29.46 186 HIS D N 1
ATOM 12873 C CA . HIS D 1 205 ? -3.512 17.147 -36.807 1.00 31.10 186 HIS D CA 1
ATOM 12874 C C . HIS D 1 205 ? -4.145 17.084 -35.455 1.00 31.07 186 HIS D C 1
ATOM 12875 O O . HIS D 1 205 ? -4.780 18.046 -35.013 1.00 31.11 186 HIS D O 1
ATOM 12882 N N . LYS D 1 206 ? -3.968 15.960 -34.771 1.00 30.02 187 LYS D N 1
ATOM 12883 C CA . LYS D 1 206 ? -4.518 15.792 -33.434 1.00 30.42 187 LYS D CA 1
ATOM 12884 C C . LYS D 1 206 ? -6.041 15.960 -33.350 1.00 31.14 187 LYS D C 1
ATOM 12885 O O . LYS D 1 206 ? -6.584 16.588 -32.415 1.00 32.76 187 LYS D O 1
ATOM 12891 N N . GLN D 1 207 ? -6.752 15.421 -34.328 1.00 28.03 188 GLN D N 1
ATOM 12892 C CA . GLN D 1 207 ? -8.210 15.562 -34.318 1.00 27.69 188 GLN D CA 1
ATOM 12893 C C . GLN D 1 207 ? -8.876 14.212 -34.282 1.00 26.16 188 GLN D C 1
ATOM 12894 O O . GLN D 1 207 ? -8.413 13.235 -34.906 1.00 25.79 188 GLN D O 1
ATOM 12900 N N . LEU D 1 208 ? -10.002 14.175 -33.593 1.00 25.60 189 LEU D N 1
ATOM 12901 C CA . LEU D 1 208 ? -10.830 12.986 -33.578 1.00 25.33 189 LEU D CA 1
ATOM 12902 C C . LEU D 1 208 ? -11.989 13.280 -34.524 1.00 26.43 189 LEU D C 1
ATOM 12903 O O . LEU D 1 208 ? -12.736 14.278 -34.332 1.00 27.91 189 LEU D O 1
ATOM 12908 N N . HIS D 1 209 ? -12.171 12.435 -35.528 1.00 25.27 190 HIS D N 1
ATOM 12909 C CA . HIS D 1 209 ? -13.253 12.596 -36.488 1.00 25.98 190 HIS D CA 1
ATOM 12910 C C . HIS D 1 209 ? -14.251 11.512 -36.150 1.00 27.26 190 HIS D C 1
ATOM 12911 O O . HIS D 1 209 ? -13.949 10.311 -36.365 1.00 25.88 190 HIS D O 1
ATOM 12918 N N . LEU D 1 210 ? -15.405 11.910 -35.637 1.00 27.21 191 LEU D N 1
ATOM 12919 C CA . LEU D 1 210 ? -16.460 10.940 -35.295 1.00 28.57 191 LEU D CA 1
ATOM 12920 C C . LEU D 1 210 ? -17.291 10.516 -36.507 1.00 29.63 191 LEU D C 1
ATOM 12921 O O . LEU D 1 210 ? -17.745 11.361 -37.303 1.00 30.95 191 LEU D O 1
ATOM 12926 N N . PHE D 1 211 ? -17.541 9.209 -36.612 1.00 29.46 192 PHE D N 1
ATOM 12927 C CA . PHE D 1 211 ? -18.330 8.637 -37.689 1.00 31.26 192 PHE D CA 1
ATOM 12928 C C . PHE D 1 211 ? -19.795 8.536 -37.310 1.00 35.55 192 PHE D C 1
ATOM 12929 O O . PHE D 1 211 ? -20.081 8.123 -36.201 1.00 37.82 192 PHE D O 1
ATOM 12937 N N . SER D 1 212 ? -20.707 8.907 -38.214 1.00 39.06 193 SER D N 1
ATOM 12938 C CA . SER D 1 212 ? -22.148 8.502 -38.093 1.00 44.87 193 SER D CA 1
ATOM 12939 C C . SER D 1 212 ? -22.851 8.529 -39.463 1.00 45.61 193 SER D C 1
ATOM 12940 O O . SER D 1 212 ? -22.146 8.452 -40.508 1.00 46.15 193 SER D O 1
ATOM 12943 N N . ARG D 1 218 ? -22.678 13.872 -44.286 1.00 61.83 199 ARG D N 1
ATOM 12944 C CA . ARG D 1 218 ? -22.338 15.234 -43.886 1.00 62.61 199 ARG D CA 1
ATOM 12945 C C . ARG D 1 218 ? -20.986 15.312 -43.181 1.00 61.35 199 ARG D C 1
ATOM 12946 O O . ARG D 1 218 ? -20.817 14.822 -42.048 1.00 61.67 199 ARG D O 1
ATOM 12954 N N . ILE D 1 219 ? -20.032 15.930 -43.876 1.00 60.13 200 ILE D N 1
ATOM 12955 C CA . ILE D 1 219 ? -18.701 16.234 -43.338 1.00 58.51 200 ILE D CA 1
ATOM 12956 C C . ILE D 1 219 ? -18.870 17.047 -42.028 1.00 58.55 200 ILE D C 1
ATOM 12957 O O . ILE D 1 219 ? -19.623 18.031 -41.985 1.00 59.99 200 ILE D O 1
ATOM 12962 N N . GLN D 1 220 ? -18.239 16.581 -40.950 1.00 56.70 201 GLN D N 1
ATOM 12963 C CA . GLN D 1 220 ? -18.280 17.253 -39.638 1.00 56.43 201 GLN D CA 1
ATOM 12964 C C . GLN D 1 220 ? -16.915 17.759 -39.264 1.00 53.85 201 GLN D C 1
ATOM 12965 O O . GLN D 1 220 ? -15.916 17.294 -39.799 1.00 51.54 201 GLN D O 1
ATOM 12971 N N . SER D 1 221 ? -16.873 18.683 -38.315 1.00 53.11 202 SER D N 1
ATOM 12972 C CA . SER D 1 221 ? -15.597 19.205 -37.812 1.00 51.22 202 SER D CA 1
ATOM 12973 C C . SER D 1 221 ? -14.881 18.169 -36.936 1.00 47.77 202 SER D C 1
ATOM 12974 O O . SER D 1 221 ? -15.514 17.488 -36.143 1.00 48.80 202 SER D O 1
ATOM 12977 N N . GLY D 1 222 ? -13.563 18.054 -37.082 1.00 44.24 203 GLY D N 1
ATOM 12978 C CA . GLY D 1 222 ? -12.773 17.207 -36.200 1.00 39.28 203 GLY D CA 1
ATOM 12979 C C . GLY D 1 222 ? -12.738 17.837 -34.827 1.00 40.17 203 GLY D C 1
ATOM 12980 O O . GLY D 1 222 ? -12.941 19.060 -34.694 1.00 40.24 203 GLY D O 1
ATOM 12981 N N . ILE D 1 223 ? -12.523 17.014 -33.803 1.00 37.05 204 ILE D N 1
ATOM 12982 C CA . ILE D 1 223 ? -12.494 17.467 -32.419 1.00 38.08 204 ILE D CA 1
ATOM 12983 C C . ILE D 1 223 ? -11.033 17.481 -32.034 1.00 36.78 204 ILE D C 1
ATOM 12984 O O . ILE D 1 223 ? -10.348 16.458 -32.107 1.00 33.46 204 ILE D O 1
ATOM 12989 N N . VAL D 1 224 ? -10.545 18.656 -31.658 1.00 35.19 205 VAL D N 1
ATOM 12990 C CA . VAL D 1 224 ? -9.146 18.781 -31.278 1.00 34.09 205 VAL D CA 1
ATOM 12991 C C . VAL D 1 224 ? -8.893 18.110 -29.942 1.00 34.42 205 VAL D C 1
ATOM 12992 O O . VAL D 1 224 ? -9.642 18.330 -28.942 1.00 33.40 205 VAL D O 1
ATOM 12996 N N . ILE D 1 225 ? -7.853 17.283 -29.921 1.00 33.52 206 ILE D N 1
ATOM 12997 C CA . ILE D 1 225 ? -7.497 16.434 -28.764 1.00 35.12 206 ILE D CA 1
ATOM 12998 C C . ILE D 1 225 ? -6.176 16.919 -28.143 1.00 37.46 206 ILE D C 1
ATOM 12999 O O . ILE D 1 225 ? -5.206 17.132 -28.853 1.00 36.25 206 ILE D O 1
ATOM 13004 N N . HIS D 1 226 ? -6.147 17.063 -26.825 1.00 41.97 207 HIS D N 1
ATOM 13005 C CA . HIS D 1 226 ? -4.962 17.595 -26.118 1.00 45.98 207 HIS D CA 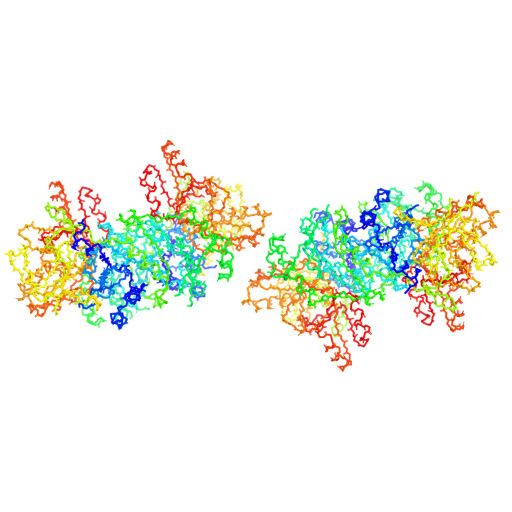1
ATOM 13006 C C . HIS D 1 226 ? -4.200 16.483 -25.399 1.00 46.85 207 HIS D C 1
ATOM 13007 O O . HIS D 1 226 ? -4.161 16.437 -24.178 1.00 49.16 207 HIS D O 1
ATOM 13014 N N . GLY D 1 227 ? -3.615 15.584 -26.188 1.00 47.53 208 GLY D N 1
ATOM 13015 C CA . GLY D 1 227 ? -2.861 14.455 -25.648 1.00 48.34 208 GLY D CA 1
ATOM 13016 C C . GLY D 1 227 ? -3.685 13.223 -25.314 1.00 48.48 208 GLY D C 1
ATOM 13017 O O . GLY D 1 227 ? -4.913 13.267 -25.221 1.00 48.21 208 GLY D O 1
ATOM 13018 N N . ALA D 1 228 ? -2.984 12.111 -25.124 1.00 49.25 209 ALA D N 1
ATOM 13019 C CA . ALA D 1 228 ? -3.637 10.815 -24.951 1.00 49.34 209 ALA D CA 1
ATOM 13020 C C . ALA D 1 228 ? -4.495 10.749 -23.677 1.00 50.63 209 ALA D C 1
ATOM 13021 O O . ALA D 1 228 ? -5.355 9.892 -23.569 1.00 50.84 209 ALA D O 1
ATOM 13023 N N . ASP D 1 229 ? -4.309 11.688 -22.746 1.00 51.82 210 ASP D N 1
ATOM 13024 C CA . ASP D 1 229 ? -5.042 11.664 -21.448 1.00 53.35 210 ASP D CA 1
ATOM 13025 C C . ASP D 1 229 ? -6.188 12.679 -21.410 1.00 52.54 210 ASP D C 1
ATOM 13026 O O . ASP D 1 229 ? -6.718 12.983 -20.338 1.00 53.18 210 ASP D O 1
ATOM 13031 N N . ASP D 1 230 ? -6.525 13.230 -22.588 1.00 49.36 211 ASP D N 1
ATOM 13032 C CA . ASP D 1 230 ? -7.632 14.163 -22.746 1.00 48.19 211 ASP D CA 1
ATOM 13033 C C . ASP D 1 230 ? -8.968 13.423 -22.472 1.00 48.26 211 ASP D C 1
ATOM 13034 O O . ASP D 1 230 ? -9.240 12.399 -23.137 1.00 47.28 211 ASP D O 1
ATOM 13039 N N . PRO D 1 231 ? -9.786 13.928 -21.502 1.00 48.78 212 PRO D N 1
ATOM 13040 C CA . PRO D 1 231 ? -11.065 13.291 -21.099 1.00 48.29 212 PRO D CA 1
ATOM 13041 C C . PRO D 1 231 ? -12.109 13.273 -22.227 1.00 45.96 212 PRO D C 1
ATOM 13042 O O . PRO D 1 231 ? -13.098 12.521 -22.180 1.00 45.78 212 PRO D O 1
ATOM 13046 N N . GLN D 1 232 ? -11.914 14.131 -23.212 1.00 43.85 213 GLN D N 1
ATOM 13047 C CA . GLN D 1 232 ? -12.729 14.121 -24.412 1.00 41.96 213 GLN D CA 1
ATOM 13048 C C . GLN D 1 232 ? -12.702 12.766 -25.096 1.00 39.75 213 GLN D C 1
ATOM 13049 O O . GLN D 1 232 ? -13.690 12.366 -25.672 1.00 38.83 213 GLN D O 1
ATOM 13055 N N . LEU D 1 233 ? -11.561 12.079 -25.061 1.00 38.13 214 LEU D N 1
ATOM 13056 C CA . LEU D 1 233 ? -11.505 10.685 -25.511 1.00 38.18 214 LEU D CA 1
ATOM 13057 C C . LEU D 1 233 ? -12.541 9.740 -24.886 1.00 39.01 214 LEU D C 1
ATOM 13058 O O . LEU D 1 233 ? -13.179 8.973 -25.600 1.00 37.70 214 LEU D O 1
ATOM 13063 N N . ASP D 1 234 ? -12.700 9.810 -23.569 1.00 40.64 215 ASP D N 1
ATOM 13064 C CA . ASP D 1 234 ? -13.655 8.963 -22.804 1.00 43.16 215 ASP D CA 1
ATOM 13065 C C . ASP D 1 234 ? -15.099 9.410 -23.027 1.00 43.67 215 ASP D C 1
ATOM 13066 O O . ASP D 1 234 ? -16.028 8.610 -23.177 1.00 43.85 215 ASP D O 1
ATOM 13071 N N . GLU D 1 235 ? -15.273 10.709 -23.106 1.00 44.53 216 GLU D N 1
ATOM 13072 C CA . GLU D 1 235 ? -16.587 11.259 -23.393 1.00 46.43 216 GLU D CA 1
ATOM 13073 C C . GLU D 1 235 ? -17.092 10.860 -24.769 1.00 44.26 216 GLU D C 1
ATOM 13074 O O . GLU D 1 235 ? -18.258 10.551 -24.891 1.00 43.97 216 GLU D O 1
ATOM 13080 N N . TYR D 1 236 ? -16.220 10.844 -25.795 1.00 41.89 217 TYR D N 1
ATOM 13081 C CA . TYR D 1 236 ? -16.672 10.521 -27.159 1.00 41.02 217 TYR D CA 1
ATOM 13082 C C . TYR D 1 236 ? -16.511 9.048 -27.608 1.00 38.73 217 TYR D C 1
ATOM 13083 O O . TYR D 1 236 ? -17.188 8.624 -28.536 1.00 39.18 217 TYR D O 1
ATOM 13092 N N . LEU D 1 237 ? -15.628 8.283 -26.974 1.00 37.21 218 LEU D N 1
ATOM 13093 C CA . LEU D 1 237 ? -15.307 6.913 -27.423 1.00 34.45 218 LEU D CA 1
ATOM 13094 C C . LEU D 1 237 ? -15.731 5.844 -26.393 1.00 37.20 218 LEU D C 1
ATOM 13095 O O . LEU D 1 237 ? -15.671 4.652 -26.658 1.00 36.24 218 LEU D O 1
ATOM 13100 N N . GLY D 1 238 ? -16.132 6.288 -25.198 1.00 37.39 219 GLY D N 1
ATOM 13101 C CA . GLY D 1 238 ? -16.587 5.368 -24.145 1.00 41.17 219 GLY D CA 1
ATOM 13102 C C . GLY D 1 238 ? -15.433 4.416 -23.854 1.00 41.17 219 GLY D C 1
ATOM 13103 O O . GLY D 1 238 ? -14.287 4.837 -23.782 1.00 39.83 219 GLY D O 1
ATOM 13104 N N . ASP D 1 239 ? -15.719 3.129 -23.743 1.00 41.48 220 ASP D N 1
ATOM 13105 C CA . ASP D 1 239 ? -14.664 2.163 -23.431 1.00 42.81 220 ASP D CA 1
ATOM 13106 C C . ASP D 1 239 ? -13.645 1.983 -24.569 1.00 40.84 220 ASP D C 1
ATOM 13107 O O . ASP D 1 239 ? -12.545 1.483 -24.326 1.00 40.66 220 ASP D O 1
ATOM 13112 N N . GLN D 1 240 ? -13.959 2.440 -25.781 1.00 38.41 221 GLN D N 1
ATOM 13113 C CA . GLN D 1 240 ? -12.979 2.325 -26.878 1.00 35.88 221 GLN D CA 1
ATOM 13114 C C . GLN D 1 240 ? -11.768 3.268 -26.783 1.00 34.16 221 GLN D C 1
ATOM 13115 O O . GLN D 1 240 ? -10.788 3.107 -27.523 1.00 33.21 221 GLN D O 1
ATOM 13121 N N . ALA D 1 241 ? -11.856 4.256 -25.891 1.00 34.65 222 ALA D N 1
ATOM 13122 C CA . ALA D 1 241 ? -10.759 5.188 -25.641 1.00 35.06 222 ALA D CA 1
ATOM 13123 C C . ALA D 1 241 ? -9.496 4.431 -25.190 1.00 34.72 222 ALA D C 1
ATOM 13124 O O . ALA D 1 241 ? -8.392 4.697 -25.663 1.00 34.46 222 ALA D O 1
ATOM 13126 N N . GLU D 1 242 ? -9.669 3.461 -24.302 1.00 37.55 223 GLU D N 1
ATOM 13127 C CA . GLU D 1 242 ? -8.505 2.682 -23.855 1.00 38.81 223 GLU D CA 1
ATOM 13128 C C . GLU D 1 242 ? -7.775 2.022 -25.002 1.00 35.69 223 GLU D C 1
ATOM 13129 O O . GLU D 1 242 ? -6.543 2.091 -25.062 1.00 35.42 223 GLU D O 1
ATOM 13135 N N . GLN D 1 243 ? -8.498 1.374 -25.917 1.00 34.02 224 GLN D N 1
ATOM 13136 C CA . GLN D 1 243 ? -7.816 0.804 -27.098 1.00 32.57 224 GLN D CA 1
ATOM 13137 C C . GLN D 1 243 ? -7.048 1.817 -27.940 1.00 31.92 224 GLN D C 1
ATOM 13138 O O . GLN D 1 243 ? -5.940 1.539 -28.418 1.00 29.05 224 GLN D O 1
ATOM 13144 N N . LEU D 1 244 ? -7.655 2.976 -28.174 1.00 28.65 225 LEU D N 1
ATOM 13145 C CA . LEU D 1 244 ? -6.929 3.978 -28.909 1.00 28.81 225 LEU D CA 1
ATOM 13146 C C . LEU D 1 244 ? -5.647 4.356 -28.200 1.00 29.01 225 LEU D C 1
ATOM 13147 O O . LEU D 1 244 ? -4.624 4.533 -28.853 1.00 28.91 225 LEU D O 1
ATOM 13152 N N . ARG D 1 245 ? -5.696 4.516 -26.892 1.00 30.87 226 ARG D N 1
ATOM 13153 C CA . ARG D 1 245 ? -4.491 4.893 -26.137 1.00 32.52 226 ARG D CA 1
ATOM 13154 C C . ARG D 1 245 ? -3.411 3.822 -26.253 1.00 32.18 226 ARG D C 1
ATOM 13155 O O . ARG D 1 245 ? -2.260 4.144 -26.459 1.00 32.00 226 ARG D O 1
ATOM 13163 N N . MET D 1 246 ? -3.808 2.565 -26.189 1.00 32.90 227 MET D N 1
ATOM 13164 C CA . MET D 1 246 ? -2.846 1.468 -26.413 1.00 33.72 227 MET D CA 1
ATOM 13165 C C . MET D 1 246 ? -2.293 1.459 -27.847 1.00 31.62 227 MET D C 1
ATOM 13166 O O . MET D 1 246 ? -1.084 1.230 -28.049 1.00 31.21 227 MET D O 1
ATOM 13171 N N . ASP D 1 247 ? -3.154 1.720 -28.846 1.00 29.15 228 ASP D N 1
ATOM 13172 C CA . ASP D 1 247 ? -2.711 1.797 -30.269 1.00 29.78 228 ASP D CA 1
ATOM 13173 C C . ASP D 1 247 ? -1.757 2.972 -30.477 1.00 28.46 228 ASP D C 1
ATOM 13174 O O . ASP D 1 247 ? -0.769 2.832 -31.163 1.00 26.65 228 ASP D O 1
ATOM 13179 N N . LEU D 1 248 ? -2.041 4.094 -29.846 1.00 28.87 229 LEU D N 1
ATOM 13180 C CA . LEU D 1 248 ? -1.159 5.266 -29.955 1.00 31.37 229 LEU D CA 1
ATOM 13181 C C . LEU D 1 248 ? 0.229 4.985 -29.358 1.00 31.70 229 LEU D C 1
ATOM 13182 O O . LEU D 1 248 ? 1.237 5.334 -29.964 1.00 32.78 229 LEU D O 1
ATOM 13187 N N . ALA D 1 249 ? 0.263 4.311 -28.204 1.00 33.95 230 ALA D N 1
ATOM 13188 C CA . ALA D 1 249 ? 1.522 3.844 -27.555 1.00 35.00 230 ALA D CA 1
ATOM 13189 C C . ALA D 1 249 ? 2.302 2.915 -28.493 1.00 33.63 230 ALA D C 1
ATOM 13190 O O . ALA D 1 249 ? 3.497 3.130 -28.692 1.00 35.03 230 ALA D O 1
ATOM 13192 N N . LEU D 1 250 ? 1.618 1.916 -29.049 1.00 31.82 231 LEU D N 1
ATOM 13193 C CA . LEU D 1 250 ? 2.183 1.008 -30.060 1.00 31.91 231 LEU D CA 1
ATOM 13194 C C . LEU D 1 250 ? 2.755 1.763 -31.258 1.00 31.37 231 LEU D C 1
ATOM 13195 O O . LEU D 1 250 ? 3.925 1.584 -31.618 1.00 30.78 231 LEU D O 1
ATOM 13200 N N . LEU D 1 251 ? 1.951 2.648 -31.860 1.00 29.61 232 LEU D N 1
ATOM 13201 C CA . LEU D 1 251 ? 2.426 3.476 -32.980 1.00 31.19 232 LEU D CA 1
ATOM 13202 C C . LEU D 1 251 ? 3.642 4.341 -32.640 1.00 32.53 232 LEU D C 1
ATOM 13203 O O . LEU D 1 251 ? 4.607 4.438 -33.440 1.00 32.01 232 LEU D O 1
ATOM 13208 N N . GLU D 1 252 ? 3.587 5.011 -31.493 1.00 33.82 233 GLU D N 1
ATOM 13209 C CA . GLU D 1 252 ? 4.675 5.868 -31.056 1.00 37.88 233 GLU D CA 1
ATOM 13210 C C . GLU D 1 252 ? 5.970 5.050 -30.955 1.00 39.04 233 GLU D C 1
ATOM 13211 O O . GLU D 1 252 ? 7.044 5.523 -31.361 1.00 40.24 233 GLU D O 1
ATOM 13217 N N . GLU D 1 253 ? 5.845 3.824 -30.442 1.00 39.54 234 GLU D N 1
ATOM 13218 C CA . GLU D 1 253 ? 6.948 2.888 -30.323 1.00 40.62 234 GLU D CA 1
ATOM 13219 C C . GLU D 1 253 ? 7.360 2.223 -31.646 1.00 39.53 234 GLU D C 1
ATOM 13220 O O . GLU D 1 253 ? 8.534 2.179 -31.959 1.00 38.88 234 GLU D O 1
ATOM 13226 N N . ALA D 1 254 ? 6.407 1.717 -32.426 1.00 37.34 235 ALA D N 1
ATOM 13227 C CA . ALA D 1 254 ? 6.731 0.871 -33.573 1.00 36.02 235 ALA D CA 1
ATOM 13228 C C . ALA D 1 254 ? 6.451 1.538 -34.912 1.00 35.20 235 ALA D C 1
ATOM 13229 O O . ALA D 1 254 ? 6.964 1.066 -35.924 1.00 34.48 235 ALA D O 1
ATOM 13231 N N . GLY D 1 255 ? 5.616 2.587 -34.913 1.00 32.74 236 GLY D N 1
ATOM 13232 C CA . GLY D 1 255 ? 5.085 3.172 -36.161 1.00 30.85 236 GLY D CA 1
ATOM 13233 C C . GLY D 1 255 ? 6.112 3.911 -37.021 1.00 29.74 236 GLY D C 1
ATOM 13234 O O . GLY D 1 255 ? 7.090 4.463 -36.530 1.00 28.65 236 GLY D O 1
ATOM 13235 N N . THR D 1 256 ? 5.903 3.897 -38.326 1.00 27.97 237 THR D N 1
ATOM 13236 C CA . THR D 1 256 ? 6.790 4.690 -39.227 1.00 26.77 237 THR D CA 1
ATOM 13237 C C . THR D 1 256 ? 6.150 6.102 -39.396 1.00 24.78 237 THR D C 1
ATOM 13238 O O . THR D 1 256 ? 4.977 6.205 -39.794 1.00 21.57 237 THR D O 1
ATOM 13242 N N . PRO D 1 257 ? 6.882 7.182 -39.069 1.00 23.99 238 PRO D N 1
ATOM 13243 C CA . PRO D 1 257 ? 6.295 8.518 -39.300 1.00 23.99 238 PRO D CA 1
ATOM 13244 C C . PRO D 1 257 ? 6.292 8.850 -40.780 1.00 22.21 238 PRO D C 1
ATOM 13245 O O . PRO D 1 257 ? 7.196 8.408 -41.533 1.00 23.51 238 PRO D O 1
ATOM 13249 N N . PHE D 1 258 ? 5.351 9.676 -41.211 1.00 21.18 239 PHE D N 1
ATOM 13250 C CA . PHE D 1 258 ? 5.374 10.128 -42.620 1.00 21.25 239 PHE D CA 1
ATOM 13251 C C . PHE D 1 258 ? 6.663 10.917 -42.896 1.00 23.71 239 PHE D C 1
ATOM 13252 O O . PHE D 1 258 ? 7.039 11.726 -42.066 1.00 22.27 239 PHE D O 1
ATOM 13260 N N . ASP D 1 259 ? 7.355 10.642 -44.023 1.00 22.05 240 ASP D N 1
ATOM 13261 C CA . ASP D 1 259 ? 8.487 11.412 -44.425 1.00 24.94 240 ASP D CA 1
ATOM 13262 C C . ASP D 1 259 ? 8.276 11.715 -45.910 1.00 22.67 240 ASP D C 1
ATOM 13263 O O . ASP D 1 259 ? 8.126 10.777 -46.714 1.00 21.69 240 ASP D O 1
ATOM 13268 N N . GLU D 1 260 ? 8.241 12.995 -46.237 1.00 21.89 241 GLU D N 1
ATOM 13269 C CA . GLU D 1 260 ? 7.886 13.442 -47.558 1.00 22.19 241 GLU D CA 1
ATOM 13270 C C . GLU D 1 260 ? 8.848 12.891 -48.606 1.00 22.73 241 GLU D C 1
ATOM 13271 O O . GLU D 1 260 ? 8.423 12.366 -49.668 1.00 21.84 241 GLU D O 1
ATOM 13277 N N . GLU D 1 261 ? 10.145 12.971 -48.301 1.00 23.47 242 GLU D N 1
ATOM 13278 C CA . GLU D 1 261 ? 11.172 12.454 -49.275 1.00 24.92 242 GLU D CA 1
ATOM 13279 C C . GLU D 1 261 ? 10.974 10.945 -49.561 1.00 23.29 242 GLU D C 1
ATOM 13280 O O . GLU D 1 261 ? 11.052 10.514 -50.709 1.00 24.07 242 GLU D O 1
ATOM 13286 N N . ARG D 1 262 ? 10.763 10.144 -48.507 1.00 21.31 243 ARG D N 1
ATOM 13287 C CA . ARG D 1 262 ? 10.582 8.701 -48.741 1.00 21.24 243 ARG D CA 1
ATOM 13288 C C . ARG D 1 262 ? 9.309 8.391 -49.533 1.00 20.12 243 ARG D C 1
ATOM 13289 O O . ARG D 1 262 ? 9.287 7.512 -50.398 1.00 19.14 243 ARG D O 1
ATOM 13297 N N . TYR D 1 263 ? 8.241 9.125 -49.209 1.00 17.29 244 TYR D N 1
ATOM 13298 C CA . TYR D 1 263 ? 7.009 9.019 -50.029 1.00 17.31 244 TYR D CA 1
ATOM 13299 C C . TYR D 1 263 ? 7.248 9.347 -51.485 1.00 18.29 244 TYR D C 1
ATOM 13300 O O . TYR D 1 263 ? 6.861 8.597 -52.381 1.00 19.14 244 TYR D O 1
ATOM 13309 N N . LEU D 1 264 ? 7.981 10.465 -51.732 1.00 16.89 245 LEU D N 1
ATOM 13310 C CA . LEU D 1 264 ? 8.264 10.893 -53.128 1.00 19.48 245 LEU D CA 1
ATOM 13311 C C . LEU D 1 264 ? 9.160 9.913 -53.918 1.00 20.11 245 LEU D C 1
ATOM 13312 O O . LEU D 1 264 ? 9.047 9.872 -55.139 1.00 19.81 245 LEU D O 1
ATOM 13317 N N . LYS D 1 265 ? 9.965 9.131 -53.192 1.00 20.92 246 LYS D N 1
ATOM 13318 C CA . LYS D 1 265 ? 10.839 8.069 -53.787 1.00 22.89 246 LYS D CA 1
ATOM 13319 C C . LYS D 1 265 ? 10.094 6.723 -53.939 1.00 23.82 246 LYS D C 1
ATOM 13320 O O . LYS D 1 265 ? 10.602 5.739 -54.458 1.00 24.31 246 LYS D O 1
ATOM 13326 N N . GLY D 1 266 ? 8.813 6.691 -53.538 1.00 22.40 247 GLY D N 1
ATOM 13327 C CA . GLY D 1 266 ? 8.109 5.415 -53.523 1.00 25.36 247 GLY D CA 1
ATOM 13328 C C . GLY D 1 266 ? 8.508 4.426 -52.468 1.00 26.02 247 GLY D C 1
ATOM 13329 O O . GLY D 1 266 ? 8.258 3.227 -52.667 1.00 30.01 247 GLY D O 1
ATOM 13330 N N . GLU D 1 267 ? 9.099 4.866 -51.363 1.00 24.12 248 GLU D N 1
ATOM 13331 C CA . GLU D 1 267 ? 9.559 4.002 -50.261 1.00 25.00 248 GLU D CA 1
ATOM 13332 C C . GLU D 1 267 ? 8.520 3.867 -49.126 1.00 22.11 248 GLU D C 1
ATOM 13333 O O . GLU D 1 267 ? 8.557 2.931 -48.354 1.00 21.40 248 GLU D O 1
ATOM 13339 N N . LEU D 1 268 ? 7.557 4.790 -49.091 1.00 20.66 249 LEU D N 1
ATOM 13340 C CA . LEU D 1 268 ? 6.565 4.798 -48.039 1.00 19.03 249 LEU D CA 1
ATOM 13341 C C . LEU D 1 268 ? 5.261 5.387 -48.519 1.00 16.38 249 LEU D C 1
ATOM 13342 O O . LEU D 1 268 ? 5.249 6.230 -49.423 1.00 15.26 249 LEU D O 1
ATOM 13347 N N . THR D 1 269 ? 4.177 4.910 -47.905 1.00 15.81 250 THR D N 1
ATOM 13348 C CA . THR D 1 269 ? 2.841 5.336 -48.308 1.00 14.88 250 THR D CA 1
ATOM 13349 C C . THR D 1 269 ? 2.075 5.787 -47.042 1.00 14.75 250 THR D C 1
ATOM 13350 O O . THR D 1 269 ? 2.072 5.088 -46.029 1.00 14.49 250 THR D O 1
ATOM 13354 N N . PRO D 1 270 ? 1.514 6.976 -47.097 1.00 14.03 251 PRO D N 1
ATOM 13355 C CA . PRO D 1 270 ? 0.710 7.498 -45.975 1.00 15.20 251 PRO D CA 1
ATOM 13356 C C . PRO D 1 270 ? -0.587 6.697 -46.094 1.00 14.18 251 PRO D C 1
ATOM 13357 O O . PRO D 1 270 ? -1.182 6.595 -47.216 1.00 15.99 251 PRO D O 1
ATOM 13361 N N . VAL D 1 271 ? -1.055 6.179 -44.938 1.00 15.05 252 VAL D N 1
ATOM 13362 C CA . VAL D 1 271 ? -2.252 5.382 -44.961 1.00 14.88 252 VAL D CA 1
ATOM 13363 C C . VAL D 1 271 ? -3.397 6.092 -44.249 1.00 14.56 252 VAL D C 1
ATOM 13364 O O . VAL D 1 271 ? -3.208 6.570 -43.130 1.00 16.56 252 VAL D O 1
ATOM 13368 N N . PHE D 1 272 ? -4.535 6.132 -44.924 1.00 15.18 253 PHE D N 1
ATOM 13369 C CA . PHE D 1 272 ? -5.768 6.679 -44.333 1.00 14.79 253 PHE D CA 1
ATOM 13370 C C . PHE D 1 272 ? -6.825 5.591 -44.262 1.00 16.87 253 PHE D C 1
ATOM 13371 O O . PHE D 1 272 ? -6.900 4.717 -45.114 1.00 17.70 253 PHE D O 1
ATOM 13379 N N . PHE D 1 273 ? -7.653 5.673 -43.237 1.00 15.01 254 PHE D N 1
ATOM 13380 C CA . PHE D 1 273 ? -8.757 4.662 -43.047 1.00 17.76 254 PHE D CA 1
ATOM 13381 C C . PHE D 1 273 ? -10.076 5.417 -43.138 1.00 17.44 254 PHE D C 1
ATOM 13382 O O . PHE D 1 273 ? -10.182 6.567 -42.660 1.00 19.09 254 PHE D O 1
ATOM 13390 N N . GLY D 1 274 ? -11.135 4.784 -43.688 1.00 17.25 255 GLY D N 1
ATOM 13391 C CA . GLY D 1 274 ? -12.348 5.518 -43.797 1.00 17.87 255 GLY D CA 1
ATOM 13392 C C . GLY D 1 274 ? -13.494 4.687 -44.317 1.00 19.50 255 GLY D C 1
ATOM 13393 O O . GLY D 1 274 ? -13.392 3.432 -44.411 1.00 15.78 255 GLY D O 1
ATOM 13394 N N . SER D 1 275 ? -14.552 5.394 -44.710 1.00 19.17 256 SER D N 1
ATOM 13395 C CA . SER D 1 275 ? -15.653 4.713 -45.272 1.00 21.21 256 SER D CA 1
ATOM 13396 C C . SER D 1 275 ? -16.155 5.595 -46.440 1.00 22.44 256 SER D C 1
ATOM 13397 O O . SER D 1 275 ? -16.841 6.596 -46.193 1.00 22.27 256 SER D O 1
ATOM 13400 N N . ALA D 1 276 ? -15.843 5.243 -47.673 1.00 20.57 257 ALA D N 1
ATOM 13401 C CA . ALA D 1 276 ? -16.208 6.140 -48.761 1.00 22.36 257 ALA D CA 1
ATOM 13402 C C . ALA D 1 276 ? -17.691 6.288 -48.941 1.00 22.42 257 ALA D C 1
ATOM 13403 O O . ALA D 1 276 ? -18.157 7.365 -49.330 1.00 24.58 257 ALA D O 1
ATOM 13405 N N . ILE D 1 277 ? -18.463 5.236 -48.682 1.00 23.15 258 ILE D N 1
ATOM 13406 C CA . ILE D 1 277 ? -19.909 5.307 -48.941 1.00 24.47 258 ILE D CA 1
ATOM 13407 C C . ILE D 1 277 ? -20.578 6.364 -48.009 1.00 24.72 258 ILE D C 1
ATOM 13408 O O . ILE D 1 277 ? -21.673 6.856 -48.324 1.00 26.00 258 ILE D O 1
ATOM 13413 N N . ASN D 1 278 ? -19.991 6.598 -46.846 1.00 23.20 259 ASN D N 1
ATOM 13414 C CA . ASN D 1 278 ? -20.436 7.631 -45.900 1.00 23.58 259 ASN D CA 1
ATOM 13415 C C . ASN D 1 278 ? -19.643 8.971 -46.013 1.00 24.85 259 ASN D C 1
ATOM 13416 O O . ASN D 1 278 ? -19.684 9.828 -45.139 1.00 26.19 259 ASN D O 1
ATOM 13421 N N . ASN D 1 279 ? -18.845 9.067 -47.061 1.00 23.41 260 ASN D N 1
ATOM 13422 C CA . ASN D 1 279 ? -17.905 10.162 -47.266 1.00 23.55 260 ASN D CA 1
ATOM 13423 C C . ASN D 1 279 ? -17.154 10.454 -46.014 1.00 23.44 260 ASN D C 1
ATOM 13424 O O . ASN D 1 279 ? -17.097 11.589 -45.610 1.00 25.17 260 ASN D O 1
ATOM 13429 N N . PHE D 1 280 ? -16.608 9.426 -45.373 1.00 21.87 261 PHE D N 1
ATOM 13430 C CA . PHE D 1 280 ? -15.953 9.624 -44.081 1.00 21.54 261 PHE D CA 1
ATOM 13431 C C . PHE D 1 280 ? -14.484 9.278 -44.195 1.00 21.59 261 PHE D C 1
ATOM 13432 O O . PHE D 1 280 ? -14.165 8.245 -44.745 1.00 19.98 261 PHE D O 1
ATOM 13440 N N . GLY D 1 281 ? -13.590 10.172 -43.742 1.00 19.90 262 GLY D N 1
ATOM 13441 C CA . GLY D 1 281 ? -12.147 9.896 -43.816 1.00 20.07 262 GLY D CA 1
ATOM 13442 C C . GLY D 1 281 ? -11.553 10.316 -45.171 1.00 20.19 262 GLY D C 1
ATOM 13443 O O . GLY D 1 281 ? -10.323 10.265 -45.380 1.00 21.16 262 GLY D O 1
ATOM 13444 N N . VAL D 1 282 ? -12.430 10.685 -46.112 1.00 20.65 263 VAL D N 1
ATOM 13445 C CA . VAL D 1 282 ? -12.038 11.101 -47.449 1.00 20.96 263 VAL D CA 1
ATOM 13446 C C . VAL D 1 282 ? -11.361 12.466 -47.485 1.00 20.86 263 VAL D C 1
ATOM 13447 O O . VAL D 1 282 ? -10.293 12.616 -48.082 1.00 20.31 263 VAL D O 1
ATOM 13451 N N . ARG D 1 283 ? -11.936 13.418 -46.762 1.00 20.17 264 ARG D N 1
ATOM 13452 C CA . ARG D 1 283 ? -11.389 14.774 -46.711 1.00 22.76 264 ARG D CA 1
ATOM 13453 C C . ARG D 1 283 ? -9.922 14.779 -46.277 1.00 21.39 264 ARG D C 1
ATOM 13454 O O . ARG D 1 283 ? -9.069 15.456 -46.891 1.00 21.53 264 ARG D O 1
ATOM 13462 N N . GLU D 1 284 ? -9.617 14.039 -45.212 1.00 19.47 265 GLU D N 1
ATOM 13463 C CA . GLU D 1 284 ? -8.254 14.034 -44.695 1.00 20.12 265 GLU D CA 1
ATOM 13464 C C . GLU D 1 284 ? -7.285 13.501 -45.747 1.00 18.96 265 GLU D C 1
ATOM 13465 O O . GLU D 1 284 ? -6.187 14.040 -45.894 1.00 17.90 265 GLU D O 1
ATOM 13471 N N . MET D 1 285 ? -7.691 12.437 -46.467 1.00 18.47 266 MET D N 1
ATOM 13472 C CA . MET D 1 285 ? -6.811 11.855 -47.477 1.00 18.45 266 MET D CA 1
ATOM 13473 C C . MET D 1 285 ? -6.629 12.868 -48.636 1.00 17.70 266 MET D C 1
ATOM 13474 O O . MET D 1 285 ? -5.450 13.067 -49.115 1.00 17.74 266 MET D O 1
ATOM 13479 N N . LEU D 1 286 ? -7.735 13.501 -49.043 1.00 19.83 267 LEU D N 1
ATOM 13480 C CA . LEU D 1 286 ? -7.655 14.443 -50.187 1.00 19.01 267 LEU D CA 1
ATOM 13481 C C . LEU D 1 286 ? -6.770 15.671 -49.828 1.00 18.85 267 LEU D C 1
ATOM 13482 O O . LEU D 1 286 ? -6.027 16.182 -50.644 1.00 16.73 267 LEU D O 1
ATOM 13487 N N . ASP D 1 287 ? -6.927 16.176 -48.604 1.00 18.68 268 ASP D N 1
ATOM 13488 C CA . ASP D 1 287 ? -6.106 17.284 -48.128 1.00 19.77 268 ASP D CA 1
ATOM 13489 C C . ASP D 1 287 ? -4.659 16.874 -48.182 1.00 19.15 268 ASP D C 1
ATOM 13490 O O . ASP D 1 287 ? -3.830 17.639 -48.619 1.00 19.77 268 ASP D O 1
ATOM 13495 N N . MET D 1 288 ? -4.324 15.679 -47.703 1.00 18.09 269 MET D N 1
ATOM 13496 C CA . MET D 1 288 ? -2.929 15.243 -47.733 1.00 17.65 269 MET D CA 1
ATOM 13497 C C . MET D 1 288 ? -2.473 15.120 -49.189 1.00 17.77 269 MET D C 1
ATOM 13498 O O . MET D 1 288 ? -1.336 15.461 -49.525 1.00 16.19 269 MET D O 1
ATOM 13503 N N . PHE D 1 289 ? -3.359 14.577 -50.009 1.00 16.29 270 PHE D N 1
ATOM 13504 C CA . PHE D 1 289 ? -2.991 14.374 -51.432 1.00 16.92 270 PHE D CA 1
ATOM 13505 C C . PHE D 1 289 ? -2.668 15.742 -52.116 1.00 15.50 270 PHE D C 1
ATOM 13506 O O . PHE D 1 289 ? -1.643 15.867 -52.772 1.00 17.30 270 PHE D O 1
ATOM 13514 N N . VAL D 1 290 ? -3.497 16.779 -51.962 1.00 14.56 271 VAL D N 1
ATOM 13515 C CA . VAL D 1 290 ? -3.176 18.021 -52.643 1.00 16.46 271 VAL D CA 1
ATOM 13516 C C . VAL D 1 290 ? -1.946 18.700 -52.057 1.00 17.88 271 VAL D C 1
ATOM 13517 O O . VAL D 1 290 ? -1.235 19.395 -52.797 1.00 16.22 271 VAL D O 1
ATOM 13521 N N . GLU D 1 291 ? -1.723 18.501 -50.763 1.00 16.98 272 GLU D N 1
ATOM 13522 C CA . GLU D 1 291 ? -0.530 19.117 -50.093 1.00 17.29 272 GLU D CA 1
ATOM 13523 C C . GLU D 1 291 ? 0.781 18.457 -50.517 1.00 17.88 272 GLU D C 1
ATOM 13524 O O . GLU D 1 291 ? 1.759 19.154 -50.743 1.00 20.25 272 GLU D O 1
ATOM 13530 N N . PHE D 1 292 ? 0.802 17.100 -50.623 1.00 17.10 273 PHE D N 1
ATOM 13531 C CA . PHE D 1 292 ? 2.113 16.406 -50.709 1.00 16.90 273 PHE D CA 1
ATOM 13532 C C . PHE D 1 292 ? 2.298 15.602 -51.953 1.00 16.13 273 PHE D C 1
ATOM 13533 O O . PHE D 1 292 ? 3.425 15.271 -52.287 1.00 15.59 273 PHE D O 1
ATOM 13541 N N . ALA D 1 293 ? 1.233 15.324 -52.662 1.00 15.24 274 ALA D N 1
ATOM 13542 C CA . ALA D 1 293 ? 1.391 14.501 -53.907 1.00 15.37 274 ALA D CA 1
ATOM 13543 C C . ALA D 1 293 ? 2.155 15.339 -54.934 1.00 16.50 274 ALA D C 1
ATOM 13544 O O . ALA D 1 293 ? 1.984 16.537 -55.030 1.00 14.60 274 ALA D O 1
ATOM 13546 N N . PRO D 1 294 ? 2.969 14.690 -55.724 1.00 16.17 275 PRO D N 1
ATOM 13547 C CA . PRO D 1 294 ? 3.779 15.502 -56.584 1.00 17.66 275 PRO D CA 1
ATOM 13548 C C . PRO D 1 294 ? 3.026 16.134 -57.758 1.00 19.06 275 PRO D C 1
ATOM 13549 O O . PRO D 1 294 ? 2.038 15.574 -58.333 1.00 17.28 275 PRO D O 1
ATOM 13553 N N . GLY D 1 295 ? 3.496 17.357 -58.078 1.00 19.47 276 GLY D N 1
ATOM 13554 C CA . GLY D 1 295 ? 3.023 18.009 -59.315 1.00 17.63 276 GLY D CA 1
ATOM 13555 C C . GLY D 1 295 ? 3.737 17.372 -60.497 1.00 18.88 276 GLY D C 1
ATOM 13556 O O . GLY D 1 295 ? 4.418 16.337 -60.359 1.00 18.45 276 GLY D O 1
ATOM 13557 N N . PRO D 1 296 ? 3.595 17.972 -61.673 1.00 18.31 277 PRO D N 1
ATOM 13558 C CA . PRO D 1 296 ? 4.206 17.437 -62.948 1.00 19.54 277 PRO D CA 1
ATOM 13559 C C . PRO D 1 296 ? 5.733 17.216 -62.800 1.00 20.91 277 PRO D C 1
ATOM 13560 O O . PRO D 1 296 ? 6.479 18.130 -62.325 1.00 21.00 277 PRO D O 1
ATOM 13564 N N . GLN D 1 297 ? 6.169 16.008 -63.160 1.00 19.24 278 GLN D N 1
ATOM 13565 C CA . GLN D 1 297 ? 7.618 15.673 -62.962 1.00 20.55 278 GLN D CA 1
ATOM 13566 C C . GLN D 1 297 ? 8.304 15.711 -64.269 1.00 19.03 278 GLN D C 1
ATOM 13567 O O . GLN D 1 297 ? 7.665 15.610 -65.340 1.00 20.34 278 GLN D O 1
ATOM 13573 N N . PRO D 1 298 ? 9.662 15.834 -64.257 1.00 20.37 279 PRO D N 1
ATOM 13574 C CA . PRO D 1 298 ? 10.431 15.695 -65.461 1.00 22.62 279 PRO D CA 1
ATOM 13575 C C . PRO D 1 298 ? 10.159 14.345 -66.070 1.00 23.92 279 PRO D C 1
ATOM 13576 O O . PRO D 1 298 ? 9.875 13.393 -65.337 1.00 23.81 279 PRO D O 1
ATOM 13580 N N . ARG D 1 299 ? 10.245 14.282 -67.382 1.00 23.63 280 ARG D N 1
ATOM 13581 C CA . ARG D 1 299 ? 10.090 13.017 -68.096 1.00 25.58 280 ARG D CA 1
ATOM 13582 C C . ARG D 1 299 ? 11.335 12.735 -68.957 1.00 23.93 280 ARG D C 1
ATOM 13583 O O . ARG D 1 299 ? 11.806 13.585 -69.662 1.00 25.17 280 ARG D O 1
ATOM 13591 N N . PRO D 1 300 ? 11.817 11.491 -68.946 1.00 23.03 281 PRO D N 1
ATOM 13592 C CA . PRO D 1 300 ? 13.043 11.199 -69.700 1.00 22.94 281 PRO D CA 1
ATOM 13593 C C . PRO D 1 300 ? 12.711 11.042 -71.186 1.00 23.88 281 PRO D C 1
ATOM 13594 O O . PRO D 1 300 ? 11.674 10.462 -71.535 1.00 22.74 281 PRO D O 1
ATOM 13598 N N . ALA D 1 301 ? 13.594 11.561 -72.036 1.00 23.15 282 ALA D N 1
ATOM 13599 C CA . ALA D 1 301 ? 13.504 11.346 -73.468 1.00 24.33 282 ALA D CA 1
ATOM 13600 C C . ALA D 1 301 ? 14.889 10.745 -73.828 1.00 27.65 282 ALA D C 1
ATOM 13601 O O . ALA D 1 301 ? 15.809 10.686 -72.977 1.00 29.76 282 ALA D O 1
ATOM 13603 N N . ALA D 1 302 ? 15.042 10.308 -75.058 1.00 27.92 283 ALA D N 1
ATOM 13604 C CA . ALA D 1 302 ? 16.216 9.527 -75.481 1.00 30.28 283 ALA D CA 1
ATOM 13605 C C . ALA D 1 302 ? 17.493 10.353 -75.373 1.00 31.36 283 ALA D C 1
ATOM 13606 O O . ALA D 1 302 ? 18.540 9.820 -75.065 1.00 32.93 283 ALA D O 1
ATOM 13608 N N . THR D 1 303 ? 17.365 11.675 -75.499 1.00 30.92 284 THR D N 1
ATOM 13609 C CA . THR D 1 303 ? 18.533 12.553 -75.597 1.00 30.91 284 THR D CA 1
ATOM 13610 C C . THR D 1 303 ? 18.727 13.420 -74.337 1.00 31.22 284 THR D C 1
ATOM 13611 O O . THR D 1 303 ? 19.736 14.121 -74.203 1.00 33.23 284 THR D O 1
ATOM 13615 N N . ARG D 1 304 ? 17.710 13.455 -73.470 1.00 28.50 285 ARG D N 1
ATOM 13616 C CA . ARG D 1 304 ? 17.753 14.347 -72.287 1.00 26.96 285 ARG D CA 1
ATOM 13617 C C . ARG D 1 304 ? 16.478 14.225 -71.487 1.00 26.70 285 ARG D C 1
ATOM 13618 O O . ARG D 1 304 ? 15.498 13.651 -71.956 1.00 25.58 285 ARG D O 1
ATOM 13626 N N . VAL D 1 305 ? 16.505 14.828 -70.308 1.00 25.90 286 VAL D N 1
ATOM 13627 C CA . VAL D 1 305 ? 15.366 14.849 -69.441 1.00 26.36 286 VAL D CA 1
ATOM 13628 C C . VAL D 1 305 ? 14.584 16.168 -69.730 1.00 26.22 286 VAL D C 1
ATOM 13629 O O . VAL D 1 305 ? 15.179 17.245 -69.777 1.00 28.25 286 VAL D O 1
ATOM 13633 N N . VAL D 1 306 ? 13.274 16.080 -69.903 1.00 23.13 287 VAL D N 1
ATOM 13634 C CA . VAL D 1 306 ? 12.469 17.270 -70.183 1.00 21.34 287 VAL D CA 1
ATOM 13635 C C . VAL D 1 306 ? 11.887 17.768 -68.887 1.00 21.09 287 VAL D C 1
ATOM 13636 O O . VAL D 1 306 ? 11.316 17.000 -68.161 1.00 22.23 287 VAL D O 1
ATOM 13640 N N . GLU D 1 307 ? 12.042 19.057 -68.597 1.00 21.87 288 GLU D N 1
ATOM 13641 C CA . GLU D 1 307 ? 11.447 19.684 -67.385 1.00 23.76 288 GLU D CA 1
ATOM 13642 C C . GLU D 1 307 ? 10.113 20.362 -67.762 1.00 20.96 288 GLU D C 1
ATOM 13643 O O . GLU D 1 307 ? 10.007 20.960 -68.824 1.00 21.62 288 GLU D O 1
ATOM 13649 N N . PRO D 1 308 ? 9.068 20.211 -66.924 1.00 22.98 289 PRO D N 1
ATOM 13650 C CA . PRO D 1 308 ? 7.749 20.735 -67.184 1.00 21.45 289 PRO D CA 1
ATOM 13651 C C . PRO D 1 308 ? 7.723 22.271 -67.367 1.00 22.35 289 PRO D C 1
ATOM 13652 O O . PRO D 1 308 ? 6.939 22.790 -68.174 1.00 22.61 289 PRO D O 1
ATOM 13656 N N . GLY D 1 309 ? 8.643 22.982 -66.704 1.00 22.92 290 GLY D N 1
ATOM 13657 C CA . GLY D 1 309 ? 8.773 24.419 -66.924 1.00 24.50 290 GLY D CA 1
ATOM 13658 C C . GLY D 1 309 ? 9.436 24.928 -68.197 1.00 25.57 290 GLY D C 1
ATOM 13659 O O . GLY D 1 309 ? 9.597 26.126 -68.361 1.00 27.18 290 GLY D O 1
ATOM 13660 N N . GLU D 1 310 ? 9.827 24.049 -69.103 1.00 25.84 291 GLU D N 1
ATOM 13661 C CA . GLU D 1 310 ? 10.344 24.477 -70.395 1.00 26.65 291 GLU D CA 1
ATOM 13662 C C . GLU D 1 310 ? 9.183 25.085 -71.175 1.00 27.86 291 GLU D C 1
ATOM 13663 O O . GLU D 1 310 ? 8.078 24.536 -71.175 1.00 24.93 291 GLU D O 1
ATOM 13669 N N . GLU D 1 311 ? 9.415 26.227 -71.806 1.00 27.80 292 GLU D N 1
ATOM 13670 C CA . GLU D 1 311 ? 8.303 26.950 -72.423 1.00 30.06 292 GLU D CA 1
ATOM 13671 C C . GLU D 1 311 ? 7.699 26.257 -73.617 1.00 27.65 292 GLU D C 1
ATOM 13672 O O . GLU D 1 311 ? 6.488 26.379 -73.845 1.00 28.05 292 GLU D O 1
ATOM 13678 N N . ALA D 1 312 ? 8.509 25.528 -74.360 1.00 26.20 293 ALA D N 1
ATOM 13679 C CA . ALA D 1 312 ? 8.013 24.875 -75.551 1.00 26.36 293 ALA D CA 1
ATOM 13680 C C . ALA D 1 312 ? 7.233 23.608 -75.173 1.00 24.06 293 ALA D C 1
ATOM 13681 O O . ALA D 1 312 ? 7.740 22.777 -74.399 1.00 24.64 293 ALA D O 1
ATOM 13683 N N . PHE D 1 313 ? 6.042 23.466 -75.728 1.00 24.12 294 PHE D N 1
ATOM 13684 C CA . PHE D 1 313 ? 5.142 22.319 -75.470 1.00 22.47 294 PHE D CA 1
ATOM 13685 C C . PHE D 1 313 ? 5.795 21.001 -75.894 1.00 20.37 294 PHE D C 1
ATOM 13686 O O . PHE D 1 313 ? 6.429 20.939 -76.977 1.00 22.51 294 PHE D O 1
ATOM 13694 N N . THR D 1 314 ? 5.719 19.992 -75.020 1.00 18.98 295 THR D N 1
ATOM 13695 C CA . THR D 1 314 ? 6.021 18.620 -75.450 1.00 21.13 295 THR D CA 1
ATOM 13696 C C . THR D 1 314 ? 4.945 17.717 -74.809 1.00 20.95 295 THR D C 1
ATOM 13697 O O . THR D 1 314 ? 4.433 18.036 -73.727 1.00 17.72 295 THR D O 1
ATOM 13701 N N . GLY D 1 315 ? 4.630 16.596 -75.436 1.00 19.37 296 GLY D N 1
ATOM 13702 C CA . GLY D 1 315 ? 3.616 15.720 -74.872 1.00 19.81 296 GLY D CA 1
ATOM 13703 C C . GLY D 1 315 ? 3.841 14.325 -75.428 1.00 20.36 296 GLY D C 1
ATOM 13704 O O . GLY D 1 315 ? 4.539 14.186 -76.461 1.00 21.44 296 GLY D O 1
ATOM 13705 N N . VAL D 1 316 ? 3.326 13.337 -74.730 1.00 18.43 297 VAL D N 1
ATOM 13706 C CA . VAL D 1 316 ? 3.499 11.948 -75.172 1.00 19.78 297 VAL D CA 1
ATOM 13707 C C . VAL D 1 316 ? 2.153 11.258 -75.212 1.00 18.59 297 VAL D C 1
ATOM 13708 O O . VAL D 1 316 ? 1.355 11.396 -74.302 1.00 17.59 297 VAL D O 1
ATOM 13712 N N . VAL D 1 317 ? 1.897 10.465 -76.233 1.00 18.07 298 VAL D N 1
ATOM 13713 C CA . VAL D 1 317 ? 0.596 9.714 -76.300 1.00 19.29 298 VAL D CA 1
ATOM 13714 C C . VAL D 1 317 ? 0.688 8.457 -75.425 1.00 20.58 298 VAL D C 1
ATOM 13715 O O . VAL D 1 317 ? 1.621 7.654 -75.627 1.00 20.33 298 VAL D O 1
ATOM 13719 N N . PHE D 1 318 ? -0.239 8.268 -74.491 1.00 18.36 299 PHE D N 1
ATOM 13720 C CA . PHE D 1 318 ? -0.176 7.051 -73.670 1.00 19.89 299 PHE D CA 1
ATOM 13721 C C . PHE D 1 318 ? -1.262 6.063 -73.948 1.00 20.99 299 PHE D C 1
ATOM 13722 O O . PHE D 1 318 ? -1.139 4.927 -73.511 1.00 21.37 299 PHE D O 1
ATOM 13730 N N . LYS D 1 319 ? -2.354 6.491 -74.613 1.00 20.24 300 LYS D N 1
ATOM 13731 C CA . LYS D 1 319 ? -3.387 5.528 -74.972 1.00 24.08 300 LYS D CA 1
ATOM 13732 C C . LYS D 1 319 ? -4.201 6.060 -76.150 1.00 23.89 300 LYS D C 1
ATOM 13733 O O . LYS D 1 319 ? -4.144 7.256 -76.446 1.00 20.89 300 LYS D O 1
ATOM 13739 N N . ILE D 1 320 ? -4.866 5.145 -76.828 1.00 22.80 301 ILE D N 1
ATOM 13740 C CA . ILE D 1 320 ? -5.643 5.467 -78.010 1.00 27.25 301 ILE D CA 1
ATOM 13741 C C . ILE D 1 320 ? -7.050 4.872 -77.835 1.00 29.01 301 ILE D C 1
ATOM 13742 O O . ILE D 1 320 ? -7.196 3.751 -77.355 1.00 30.65 301 ILE D O 1
ATOM 13747 N N . GLN D 1 321 ? -8.075 5.614 -78.241 1.00 31.35 302 GLN D N 1
ATOM 13748 C CA . GLN D 1 321 ? -9.436 5.087 -78.169 1.00 35.24 302 GLN D CA 1
ATOM 13749 C C . GLN D 1 321 ? -9.995 5.031 -79.575 1.00 39.23 302 GLN D C 1
ATOM 13750 O O . GLN D 1 321 ? -10.005 6.065 -80.256 1.00 37.73 302 GLN D O 1
ATOM 13756 N N . ALA D 1 322 ? -10.446 3.845 -80.037 1.00 43.26 303 ALA D N 1
ATOM 13757 C CA . ALA D 1 322 ? -11.127 3.723 -81.360 1.00 48.08 303 ALA D CA 1
ATOM 13758 C C . ALA D 1 322 ? -12.633 3.794 -81.147 1.00 51.11 303 ALA D C 1
ATOM 13759 O O . ALA D 1 322 ? -13.110 3.501 -80.057 1.00 52.62 303 ALA D O 1
ATOM 13761 N N . ASN D 1 323 ? -13.385 4.193 -82.169 1.00 56.01 304 ASN D N 1
ATOM 13762 C CA . ASN D 1 323 ? -14.882 4.238 -82.119 1.00 58.79 304 ASN D CA 1
ATOM 13763 C C . ASN D 1 323 ? -15.636 2.984 -82.523 1.00 61.15 304 ASN D C 1
ATOM 13764 O O . ASN D 1 323 ? -15.221 2.278 -83.420 1.00 63.33 304 ASN D O 1
ATOM 13769 N N . HIS D 1 328 ? -15.444 5.095 -91.673 1.00 74.72 309 HIS D N 1
ATOM 13770 C CA . HIS D 1 328 ? -15.318 5.930 -90.471 1.00 71.95 309 HIS D CA 1
ATOM 13771 C C . HIS D 1 328 ? -13.867 5.975 -89.925 1.00 69.34 309 HIS D C 1
ATOM 13772 O O . HIS D 1 328 ? -13.116 6.925 -90.217 1.00 68.96 309 HIS D O 1
ATOM 13779 N N . ARG D 1 329 ? -13.473 4.976 -89.128 1.00 67.62 310 ARG D N 1
ATOM 13780 C CA . ARG D 1 329 ? -12.125 4.933 -88.463 1.00 63.34 310 ARG D CA 1
ATOM 13781 C C . ARG D 1 329 ? -11.657 6.151 -87.633 1.00 60.01 310 ARG D C 1
ATOM 13782 O O . ARG D 1 329 ? -10.501 6.570 -87.789 1.00 58.01 310 ARG D O 1
ATOM 13790 N N . ASP D 1 330 ? -12.516 6.677 -86.749 1.00 57.30 311 ASP D N 1
ATOM 13791 C CA . ASP D 1 330 ? -12.168 7.816 -85.902 1.00 52.94 311 ASP D CA 1
ATOM 13792 C C . ASP D 1 330 ? -11.522 7.315 -84.613 1.00 49.31 311 ASP D C 1
ATOM 13793 O O . ASP D 1 330 ? -11.935 6.331 -84.030 1.00 49.71 311 ASP D O 1
ATOM 13798 N N . ARG D 1 331 ? -10.499 8.007 -84.163 1.00 44.47 312 ARG D N 1
ATOM 13799 C CA . ARG D 1 331 ? -9.826 7.568 -82.983 1.00 40.37 312 ARG D CA 1
ATOM 13800 C C . ARG D 1 331 ? -9.457 8.809 -82.226 1.00 36.89 312 ARG D C 1
ATOM 13801 O O . ARG D 1 331 ? -9.409 9.909 -82.799 1.00 36.35 312 ARG D O 1
ATOM 13809 N N . MET D 1 332 ? -9.188 8.628 -80.941 1.00 32.52 313 MET D N 1
ATOM 13810 C CA . MET D 1 332 ? -8.782 9.719 -80.116 1.00 29.98 313 MET D CA 1
ATOM 13811 C C . MET D 1 332 ? -7.435 9.286 -79.524 1.00 27.80 313 MET D C 1
ATOM 13812 O O . MET D 1 332 ? -7.357 8.257 -78.859 1.00 30.82 313 MET D O 1
ATOM 13817 N N . ALA D 1 333 ? -6.349 10.024 -79.748 1.00 26.13 314 ALA D N 1
ATOM 13818 C CA . ALA D 1 333 ? -5.123 9.742 -79.015 1.00 22.77 314 ALA D CA 1
ATOM 13819 C C . ALA D 1 333 ? -5.102 10.578 -77.735 1.00 22.56 314 ALA D C 1
ATOM 13820 O O . ALA D 1 333 ? -5.337 11.776 -77.773 1.00 21.81 314 ALA D O 1
ATOM 13822 N N . PHE D 1 334 ? -4.749 9.977 -76.615 1.00 19.20 315 PHE D N 1
ATOM 13823 C CA . PHE D 1 334 ? -4.684 10.771 -75.368 1.00 19.11 315 PHE D CA 1
ATOM 13824 C C . PHE D 1 334 ? -3.228 11.078 -75.098 1.00 19.52 315 PHE D C 1
ATOM 13825 O O . PHE D 1 334 ? -2.393 10.174 -75.029 1.00 18.25 315 PHE D O 1
ATOM 13833 N N . LEU D 1 335 ? -2.941 12.341 -74.842 1.00 18.32 316 LEU D N 1
ATOM 13834 C CA . LEU D 1 335 ? -1.623 12.807 -74.667 1.00 18.80 316 LEU D CA 1
ATOM 13835 C C . LEU D 1 335 ? -1.468 13.421 -73.270 1.00 18.79 316 LEU D C 1
ATOM 13836 O O . LEU D 1 335 ? -2.321 14.158 -72.832 1.00 18.18 316 LEU D O 1
ATOM 13841 N N . ARG D 1 336 ? -0.375 13.079 -72.608 1.00 17.47 317 ARG D N 1
ATOM 13842 C CA . ARG D 1 336 ? 0.001 13.720 -71.350 1.00 16.84 317 ARG D CA 1
ATOM 13843 C C . ARG D 1 336 ? 0.922 14.908 -71.716 1.00 16.86 317 ARG D C 1
ATOM 13844 O O . ARG D 1 336 ? 1.916 14.730 -72.444 1.00 17.47 317 ARG D O 1
ATOM 13852 N N . ILE D 1 337 ? 0.621 16.089 -71.223 1.00 17.72 318 ILE D N 1
ATOM 13853 C CA . ILE D 1 337 ? 1.469 17.252 -71.498 1.00 16.73 318 ILE D CA 1
ATOM 13854 C C . ILE D 1 337 ? 2.634 17.190 -70.531 1.00 17.90 318 ILE D C 1
ATOM 13855 O O . ILE D 1 337 ? 2.460 17.115 -69.317 1.00 17.86 318 ILE D O 1
ATOM 13860 N N . CYS D 1 338 ? 3.838 17.180 -71.069 1.00 19.53 319 CYS D N 1
ATOM 13861 C CA . CYS D 1 338 ? 5.048 17.040 -70.266 1.00 20.31 319 CYS D CA 1
ATOM 13862 C C . CYS D 1 338 ? 5.750 18.377 -70.003 1.00 20.60 319 CYS D C 1
ATOM 13863 O O . CYS D 1 338 ? 6.372 18.534 -68.985 1.00 20.70 319 CYS D O 1
ATOM 13866 N N . SER D 1 339 ? 5.600 19.308 -70.909 1.00 19.05 320 SER D N 1
ATOM 13867 C CA . SER D 1 339 ? 6.112 20.666 -70.707 1.00 21.10 320 SER D CA 1
ATOM 13868 C C . SER D 1 339 ? 5.356 21.663 -71.555 1.00 20.86 320 SER D C 1
ATOM 13869 O O . SER D 1 339 ? 4.621 21.331 -72.486 1.00 19.29 320 SER D O 1
ATOM 13872 N N . GLY D 1 340 ? 5.574 22.917 -71.225 1.00 20.46 321 GLY D N 1
ATOM 13873 C CA . GLY D 1 340 ? 4.984 24.032 -72.006 1.00 21.25 321 GLY D CA 1
ATOM 13874 C C . GLY D 1 340 ? 3.474 24.106 -71.968 1.00 22.26 321 GLY D C 1
ATOM 13875 O O . GLY D 1 340 ? 2.819 23.489 -71.120 1.00 21.42 321 GLY D O 1
ATOM 13876 N N . THR D 1 341 ? 2.900 24.889 -72.884 1.00 22.23 322 THR D N 1
ATOM 13877 C CA . THR D 1 341 ? 1.507 25.241 -72.756 1.00 24.51 322 THR D CA 1
ATOM 13878 C C . THR D 1 341 ? 0.849 24.778 -74.029 1.00 25.63 322 THR D C 1
ATOM 13879 O O . THR D 1 341 ? 1.360 25.111 -75.135 1.00 24.85 322 THR D O 1
ATOM 13883 N N . PHE D 1 342 ? -0.289 24.123 -73.887 1.00 23.49 323 PHE D N 1
ATOM 13884 C CA . PHE D 1 342 ? -1.054 23.706 -75.033 1.00 24.28 323 PHE D CA 1
ATOM 13885 C C . PHE D 1 342 ? -2.118 24.779 -75.288 1.00 24.84 323 PHE D C 1
ATOM 13886 O O . PHE D 1 342 ? -2.814 25.196 -74.363 1.00 25.15 323 PHE D O 1
ATOM 13894 N N . THR D 1 343 ? -2.207 25.222 -76.544 1.00 26.13 324 THR D N 1
ATOM 13895 C CA . THR D 1 343 ? -3.354 26.020 -76.959 1.00 28.59 324 THR D CA 1
ATOM 13896 C C . THR D 1 343 ? -3.959 25.398 -78.212 1.00 30.37 324 THR D C 1
ATOM 13897 O O . THR D 1 343 ? -3.231 24.933 -79.085 1.00 28.01 324 THR D O 1
ATOM 13901 N N . ARG D 1 344 ? -5.279 25.371 -78.299 1.00 32.13 325 ARG D N 1
ATOM 13902 C CA . ARG D 1 344 ? -5.969 24.807 -79.499 1.00 35.60 325 ARG D CA 1
ATOM 13903 C C . ARG D 1 344 ? -5.487 25.469 -80.819 1.00 36.89 325 ARG D C 1
ATOM 13904 O O . ARG D 1 344 ? -5.439 24.848 -81.908 1.00 36.38 325 ARG D O 1
ATOM 13912 N N . GLY D 1 345 ? -5.145 26.747 -80.734 1.00 37.35 326 GLY D N 1
ATOM 13913 C CA . GLY D 1 345 ? -4.502 27.400 -81.869 1.00 39.01 326 GLY D CA 1
ATOM 13914 C C . GLY D 1 345 ? -3.314 26.662 -82.515 1.00 37.87 326 GLY D C 1
ATOM 13915 O O . GLY D 1 345 ? -3.022 26.847 -83.684 1.00 39.24 326 GLY D O 1
ATOM 13916 N N . MET D 1 346 ? -2.608 25.816 -81.783 1.00 34.05 327 MET D N 1
ATOM 13917 C CA . MET D 1 346 ? -1.195 25.622 -82.090 1.00 32.73 327 MET D CA 1
ATOM 13918 C C . MET D 1 346 ? -0.769 24.525 -83.125 1.00 32.36 327 MET D C 1
ATOM 13919 O O . MET D 1 346 ? -1.494 23.570 -83.422 1.00 31.86 327 MET D O 1
ATOM 13924 N N . ARG D 1 347 ? 0.462 24.632 -83.609 1.00 32.46 328 ARG D N 1
ATOM 13925 C CA . ARG D 1 347 ? 0.998 23.603 -84.540 1.00 32.54 328 ARG D CA 1
ATOM 13926 C C . ARG D 1 347 ? 1.966 22.726 -83.801 1.00 31.51 328 ARG D C 1
ATOM 13927 O O . ARG D 1 347 ? 2.799 23.230 -83.022 1.00 31.17 328 ARG D O 1
ATOM 13935 N N . LEU D 1 348 ? 1.862 21.427 -84.041 1.00 31.22 329 LEU D N 1
ATOM 13936 C CA . LEU D 1 348 ? 2.716 20.458 -83.378 1.00 30.94 329 LEU D CA 1
ATOM 13937 C C . LEU D 1 348 ? 3.436 19.594 -84.383 1.00 32.58 329 LEU D C 1
ATOM 13938 O O . LEU D 1 348 ? 2.873 19.269 -85.435 1.00 34.29 329 LEU D O 1
ATOM 13943 N N . LYS D 1 349 ? 4.685 19.258 -84.051 1.00 32.25 330 LYS D N 1
ATOM 13944 C CA . LYS D 1 349 ? 5.507 18.350 -84.836 1.00 32.65 330 LYS D CA 1
ATOM 13945 C C . LYS D 1 349 ? 5.283 16.944 -84.383 1.00 31.06 330 LYS D C 1
ATOM 13946 O O . LYS D 1 349 ? 5.527 16.591 -83.219 1.00 29.62 330 LYS D O 1
ATOM 13952 N N . HIS D 1 350 ? 4.903 16.108 -85.315 1.00 30.59 331 HIS D N 1
ATOM 13953 C CA . HIS D 1 350 ? 4.641 14.739 -85.028 1.00 30.63 331 HIS D CA 1
ATOM 13954 C C . HIS D 1 350 ? 5.902 14.029 -85.520 1.00 32.95 331 HIS D C 1
ATOM 13955 O O . HIS D 1 350 ? 6.001 13.713 -86.715 1.00 32.06 331 HIS D O 1
ATOM 13962 N N . HIS D 1 351 ? 6.861 13.818 -84.613 1.00 33.38 332 HIS D N 1
ATOM 13963 C CA . HIS D 1 351 ? 8.203 13.341 -85.028 1.00 35.22 332 HIS D CA 1
ATOM 13964 C C . HIS D 1 351 ? 8.245 11.980 -85.748 1.00 37.11 332 HIS D C 1
ATOM 13965 O O . HIS D 1 351 ? 9.023 11.798 -86.684 1.00 38.41 332 HIS D O 1
ATOM 13972 N N . ARG D 1 352 ? 7.415 11.024 -85.350 1.00 36.49 333 ARG D N 1
ATOM 13973 C CA . ARG D 1 352 ? 7.433 9.749 -86.052 1.00 38.12 333 ARG D CA 1
ATOM 13974 C C . ARG D 1 352 ? 7.108 9.891 -87.544 1.00 39.94 333 ARG D C 1
ATOM 13975 O O . ARG D 1 352 ? 7.818 9.331 -88.387 1.00 40.89 333 ARG D O 1
ATOM 13983 N N . THR D 1 353 ? 6.051 10.623 -87.884 1.00 39.19 334 THR D N 1
ATOM 13984 C CA . THR D 1 353 ? 5.677 10.772 -89.289 1.00 42.98 334 THR D CA 1
ATOM 13985 C C . THR D 1 353 ? 6.455 11.893 -89.988 1.00 44.07 334 THR D C 1
ATOM 13986 O O . THR D 1 353 ? 6.419 12.010 -91.218 1.00 45.77 334 THR D O 1
ATOM 13990 N N . GLY D 1 354 ? 7.136 12.734 -89.218 1.00 44.22 335 GLY D N 1
ATOM 13991 C CA . GLY D 1 354 ? 7.884 13.853 -89.809 1.00 45.72 335 GLY D CA 1
ATOM 13992 C C . GLY D 1 354 ? 6.950 14.913 -90.372 1.00 46.53 335 GLY D C 1
ATOM 13993 O O . GLY D 1 354 ? 7.319 15.641 -91.288 1.00 48.04 335 GLY D O 1
ATOM 13994 N N . LYS D 1 355 ? 5.735 14.969 -89.835 1.00 46.11 336 LYS D N 1
ATOM 13995 C CA . LYS D 1 355 ? 4.701 15.849 -90.329 1.00 46.60 336 LYS D CA 1
ATOM 13996 C C . LYS D 1 355 ? 4.313 16.831 -89.242 1.00 45.25 336 LYS D C 1
ATOM 13997 O O . LYS D 1 355 ? 4.559 16.586 -88.072 1.00 43.01 336 LYS D O 1
ATOM 14003 N N . ASP D 1 356 ? 3.716 17.939 -89.658 1.00 45.55 337 ASP D N 1
ATOM 14004 C CA . ASP D 1 356 ? 3.100 18.913 -88.778 1.00 46.31 337 ASP D CA 1
ATOM 14005 C C . ASP D 1 356 ? 1.634 18.552 -88.588 1.00 46.41 337 ASP D C 1
ATOM 14006 O O . ASP D 1 356 ? 1.019 17.913 -89.444 1.00 46.04 337 ASP D O 1
ATOM 14011 N N . VAL D 1 357 ? 1.065 19.001 -87.482 1.00 44.65 338 VAL D N 1
ATOM 14012 C CA . VAL D 1 357 ? -0.313 18.677 -87.150 1.00 45.63 338 VAL D CA 1
ATOM 14013 C C . VAL D 1 357 ? -0.927 19.925 -86.490 1.00 45.25 338 VAL D C 1
ATOM 14014 O O . VAL D 1 357 ? -0.339 20.517 -85.587 1.00 44.13 338 VAL D O 1
ATOM 14018 N N . THR D 1 358 ? -2.086 20.350 -86.955 1.00 45.37 339 THR D N 1
ATOM 14019 C CA . THR D 1 358 ? -2.814 21.408 -86.246 1.00 45.42 339 THR D CA 1
ATOM 14020 C C . THR D 1 358 ? -3.710 20.694 -85.264 1.00 43.59 339 THR D C 1
ATOM 14021 O O . THR D 1 358 ? -4.014 19.515 -85.435 1.00 45.40 339 THR D O 1
ATOM 14025 N N . VAL D 1 359 ? -4.110 21.355 -84.195 1.00 39.09 340 VAL D N 1
ATOM 14026 C CA . VAL D 1 359 ? -4.873 20.629 -83.214 1.00 36.30 340 VAL D CA 1
ATOM 14027 C C . VAL D 1 359 ? -6.031 21.507 -82.832 1.00 35.38 340 VAL D C 1
ATOM 14028 O O . VAL D 1 359 ? -6.349 21.656 -81.653 1.00 34.85 340 VAL D O 1
ATOM 14032 N N . ALA D 1 360 ? -6.671 22.078 -83.846 1.00 34.47 341 ALA D N 1
ATOM 14033 C CA . ALA D 1 360 ? -7.853 22.941 -83.637 1.00 34.93 341 ALA D CA 1
ATOM 14034 C C . ALA D 1 360 ? -9.025 22.124 -83.032 1.00 35.10 341 ALA D C 1
ATOM 14035 O O . ALA D 1 360 ? -9.973 22.668 -82.424 1.00 35.21 341 ALA D O 1
ATOM 14037 N N . ASN D 1 361 ? -8.990 20.818 -83.266 1.00 33.09 342 ASN D N 1
ATOM 14038 C CA . ASN D 1 361 ? -10.094 19.939 -82.830 1.00 34.89 342 ASN D CA 1
ATOM 14039 C C . ASN D 1 361 ? -9.788 19.164 -81.548 1.00 32.29 342 ASN D C 1
ATOM 14040 O O . ASN D 1 361 ? -10.488 18.213 -81.246 1.00 33.63 342 ASN D O 1
ATOM 14045 N N . ALA D 1 362 ? -8.803 19.605 -80.781 1.00 28.62 343 ALA D N 1
ATOM 14046 C CA . ALA D 1 362 ? -8.325 18.834 -79.607 1.00 27.50 343 ALA D CA 1
ATOM 14047 C C . ALA D 1 362 ? -9.383 18.873 -78.521 1.00 28.27 343 ALA D C 1
ATOM 14048 O O . ALA D 1 362 ? -10.127 19.844 -78.448 1.00 28.82 343 ALA D O 1
ATOM 14050 N N . THR D 1 363 ? -9.505 17.801 -77.751 1.00 25.81 344 THR D N 1
ATOM 14051 C CA . THR D 1 363 ? -10.331 17.826 -76.552 1.00 25.68 344 THR D CA 1
ATOM 14052 C C . THR D 1 363 ? -9.452 18.195 -75.374 1.00 24.64 344 THR D C 1
ATOM 14053 O O . THR D 1 363 ? -8.454 17.528 -75.098 1.00 23.50 344 THR D O 1
ATOM 14057 N N . ILE D 1 364 ? -9.802 19.278 -74.693 1.00 26.58 345 ILE D N 1
ATOM 14058 C CA . ILE D 1 364 ? -9.071 19.666 -73.470 1.00 26.81 345 ILE D CA 1
ATOM 14059 C C . ILE D 1 364 ? -9.940 19.221 -72.327 1.00 29.20 345 ILE D C 1
ATOM 14060 O O . ILE D 1 364 ? -11.058 19.655 -72.157 1.00 27.54 345 ILE D O 1
ATOM 14065 N N . PHE D 1 365 ? -9.459 18.250 -71.577 1.00 30.51 346 PHE D N 1
ATOM 14066 C CA . PHE D 1 365 ? -10.260 17.763 -70.453 1.00 34.02 346 PHE D CA 1
ATOM 14067 C C . PHE D 1 365 ? -10.169 18.811 -69.385 1.00 35.98 346 PHE D C 1
ATOM 14068 O O . PHE D 1 365 ? -9.056 19.250 -69.033 1.00 37.50 346 PHE D O 1
ATOM 14076 N N . MET D 1 366 ? -11.322 19.234 -68.918 1.00 39.44 347 MET D N 1
ATOM 14077 C CA . MET D 1 366 ? -11.420 20.402 -68.054 1.00 43.19 347 MET D CA 1
ATOM 14078 C C . MET D 1 366 ? -12.502 20.274 -67.020 1.00 44.34 347 MET D C 1
ATOM 14079 O O . MET D 1 366 ? -13.500 19.559 -67.207 1.00 44.89 347 MET D O 1
ATOM 14084 N N . ALA D 1 367 ? -12.311 20.958 -65.901 1.00 45.42 348 ALA D N 1
ATOM 14085 C CA . ALA D 1 367 ? -13.384 21.055 -64.931 1.00 48.78 348 ALA D CA 1
ATOM 14086 C C . ALA D 1 367 ? -14.479 21.837 -65.642 1.00 52.52 348 ALA D C 1
ATOM 14087 O O . ALA D 1 367 ? -14.164 22.689 -66.468 1.00 51.33 348 ALA D O 1
ATOM 14089 N N . GLN D 1 368 ? -15.749 21.553 -65.336 1.00 57.07 349 GLN D N 1
ATOM 14090 C CA . GLN D 1 368 ? -16.853 22.442 -65.733 1.00 62.45 349 GLN D CA 1
ATOM 14091 C C . GLN D 1 368 ? -16.594 23.870 -65.212 1.00 64.47 349 GLN D C 1
ATOM 14092 O O . GLN D 1 368 ? -17.036 24.869 -65.814 1.00 67.06 349 GLN D O 1
ATOM 14098 N N . ASP D 1 369 ? -15.875 23.920 -64.085 1.00 65.51 350 ASP D N 1
ATOM 14099 C CA . ASP D 1 369 ? -15.494 25.120 -63.318 1.00 67.39 350 ASP D CA 1
ATOM 14100 C C . ASP D 1 369 ? -14.635 26.118 -64.105 1.00 67.29 350 ASP D C 1
ATOM 14101 O O . ASP D 1 369 ? -14.855 27.332 -64.005 1.00 68.68 350 ASP D O 1
ATOM 14106 N N . ARG D 1 370 ? -13.643 25.594 -64.846 1.00 65.71 351 ARG D N 1
ATOM 14107 C CA . ARG D 1 370 ? -12.547 26.395 -65.410 1.00 64.69 351 ARG D CA 1
ATOM 14108 C C . ARG D 1 370 ? -13.062 27.535 -66.300 1.00 64.90 351 ARG D C 1
ATOM 14109 O O . ARG D 1 370 ? -13.906 27.350 -67.180 1.00 65.69 351 ARG D O 1
ATOM 14117 N N . THR D 1 371 ? -12.575 28.726 -66.000 1.00 63.63 352 THR D N 1
ATOM 14118 C CA . THR D 1 371 ? -13.017 29.916 -66.667 1.00 62.99 352 THR D CA 1
ATOM 14119 C C . THR D 1 371 ? -11.910 30.381 -67.592 1.00 60.95 352 THR D C 1
ATOM 14120 O O . THR D 1 371 ? -10.764 29.946 -67.471 1.00 59.52 352 THR D O 1
ATOM 14124 N N . GLY D 1 372 ? -12.276 31.221 -68.552 1.00 60.49 353 GLY D N 1
ATOM 14125 C CA . GLY D 1 372 ? -11.309 31.921 -69.357 1.00 57.60 353 GLY D CA 1
ATOM 14126 C C . GLY D 1 372 ? -10.826 31.204 -70.599 1.00 54.79 353 GLY D C 1
ATOM 14127 O O . GLY D 1 372 ? -11.503 30.291 -71.111 1.00 53.66 353 GLY D O 1
ATOM 14128 N N . VAL D 1 373 ? -9.659 31.683 -71.066 1.00 52.03 354 VAL D N 1
ATOM 14129 C CA . VAL D 1 373 ? -8.955 31.270 -72.288 1.00 49.43 354 VAL D CA 1
ATOM 14130 C C . VAL D 1 373 ? -8.670 29.745 -72.217 1.00 46.54 354 VAL D C 1
ATOM 14131 O O . VAL D 1 373 ? -8.338 29.203 -71.140 1.00 44.18 354 VAL D O 1
ATOM 14135 N N . GLU D 1 374 ? -8.841 29.054 -73.346 1.00 44.99 355 GLU D N 1
ATOM 14136 C CA . GLU D 1 374 ? -8.555 27.608 -73.396 1.00 41.23 355 GLU D CA 1
ATOM 14137 C C . GLU D 1 374 ? -7.053 27.199 -73.637 1.00 38.63 355 GLU D C 1
ATOM 14138 O O . GLU D 1 374 ? -6.457 27.353 -74.689 1.00 36.99 355 GLU D O 1
ATOM 14144 N N . GLU D 1 375 ? -6.463 26.663 -72.598 1.00 33.89 356 GLU D N 1
ATOM 14145 C CA . GLU D 1 375 ? -5.072 26.330 -72.624 1.00 31.77 356 GLU D CA 1
ATOM 14146 C C . GLU D 1 375 ? -5.065 25.104 -71.681 1.00 27.96 356 GLU D C 1
ATOM 14147 O O . GLU D 1 375 ? -6.019 24.947 -70.886 1.00 30.10 356 GLU D O 1
ATOM 14153 N N . ALA D 1 376 ? -3.989 24.331 -71.757 1.00 24.55 357 ALA D N 1
ATOM 14154 C CA . ALA D 1 376 ? -3.718 23.234 -70.846 1.00 22.18 357 ALA D CA 1
ATOM 14155 C C . ALA D 1 376 ? -2.215 23.280 -70.526 1.00 20.23 357 ALA D C 1
ATOM 14156 O O . ALA D 1 376 ? -1.394 23.779 -71.305 1.00 20.24 357 ALA D O 1
ATOM 14158 N N . PHE D 1 377 ? -1.869 22.740 -69.372 1.00 19.64 358 PHE D N 1
ATOM 14159 C CA . PHE D 1 377 ? -0.529 22.878 -68.805 1.00 19.33 358 PHE D CA 1
ATOM 14160 C C . PHE D 1 377 ? 0.093 21.504 -68.476 1.00 17.73 358 PHE D C 1
ATOM 14161 O O . PHE D 1 377 ? -0.585 20.489 -68.566 1.00 18.48 358 PHE D O 1
ATOM 14169 N N . PRO D 1 378 ? 1.413 21.465 -68.171 1.00 19.64 359 PRO D N 1
ATOM 14170 C CA . PRO D 1 378 ? 2.007 20.170 -67.793 1.00 17.69 359 PRO D CA 1
ATOM 14171 C C . PRO D 1 378 ? 1.182 19.453 -66.706 1.00 18.34 359 PRO D C 1
ATOM 14172 O O . PRO D 1 378 ? 0.774 20.061 -65.716 1.00 18.94 359 PRO D O 1
ATOM 14176 N N . GLY D 1 379 ? 1.019 18.145 -66.899 1.00 16.43 360 GLY D N 1
ATOM 14177 C CA . GLY D 1 379 ? 0.170 17.389 -65.973 1.00 17.00 360 GLY D CA 1
ATOM 14178 C C . GLY D 1 379 ? -1.202 17.131 -66.537 1.00 19.27 360 GLY D C 1
ATOM 14179 O O . GLY D 1 379 ? -1.852 16.159 -66.142 1.00 18.69 360 GLY D O 1
ATOM 14180 N N . ASP D 1 380 ? -1.655 17.990 -67.431 1.00 17.12 361 ASP D N 1
ATOM 14181 C CA . ASP D 1 380 ? -3.025 17.885 -67.946 1.00 16.33 361 ASP D CA 1
ATOM 14182 C C . ASP D 1 380 ? -3.005 16.871 -69.125 1.00 18.45 361 ASP D C 1
ATOM 14183 O O . ASP D 1 380 ? -1.996 16.585 -69.698 1.00 16.70 361 ASP D O 1
ATOM 14188 N N . ILE D 1 381 ? -4.173 16.376 -69.460 1.00 17.94 362 ILE D N 1
ATOM 14189 C CA . ILE D 1 381 ? -4.359 15.429 -70.586 1.00 17.82 362 ILE D CA 1
ATOM 14190 C C . ILE D 1 381 ? -5.136 16.116 -71.667 1.00 19.15 362 ILE D C 1
ATOM 14191 O O . ILE D 1 381 ? -6.087 16.840 -71.410 1.00 20.73 362 ILE D O 1
ATOM 14196 N N . ILE D 1 382 ? -4.757 15.858 -72.896 1.00 17.71 363 ILE D N 1
ATOM 14197 C CA . ILE D 1 382 ? -5.615 16.336 -74.003 1.00 18.81 363 ILE D CA 1
ATOM 14198 C C . ILE D 1 382 ? -5.825 15.204 -74.971 1.00 21.08 363 ILE D C 1
ATOM 14199 O O . ILE D 1 382 ? -5.033 14.242 -74.959 1.00 20.63 363 ILE D O 1
ATOM 14204 N N . GLY D 1 383 ? -6.928 15.267 -75.737 1.00 23.30 364 GLY D N 1
ATOM 14205 C CA . GLY D 1 383 ? -7.197 14.227 -76.710 1.00 24.16 364 GLY D CA 1
ATOM 14206 C C . GLY D 1 383 ? -7.084 14.795 -78.114 1.00 26.25 364 GLY D C 1
ATOM 14207 O O . GLY D 1 383 ? -7.623 15.884 -78.405 1.00 24.85 364 GLY D O 1
ATOM 14208 N N . ILE D 1 384 ? -6.383 14.066 -78.985 1.00 25.70 365 ILE D N 1
ATOM 14209 C CA . ILE D 1 384 ? -6.199 14.520 -80.372 1.00 27.96 365 ILE D CA 1
ATOM 14210 C C . ILE D 1 384 ? -6.924 13.561 -81.320 1.00 30.10 365 ILE D C 1
ATOM 14211 O O . ILE D 1 384 ? -6.480 12.423 -81.471 1.00 28.08 365 ILE D O 1
ATOM 14216 N N . PRO D 1 385 ? -8.034 14.012 -81.943 1.00 32.40 366 PRO D N 1
ATOM 14217 C CA . PRO D 1 385 ? -8.744 13.202 -82.936 1.00 34.79 366 PRO D CA 1
ATOM 14218 C C . PRO D 1 385 ? -7.822 12.933 -84.108 1.00 36.80 366 PRO D C 1
ATOM 14219 O O . PRO D 1 385 ? -7.049 13.813 -84.538 1.00 35.97 366 PRO D O 1
ATOM 14223 N N . ASN D 1 386 ? -7.865 11.705 -84.614 1.00 38.87 367 ASN D N 1
ATOM 14224 C CA . ASN D 1 386 ? -7.080 11.378 -85.793 1.00 40.58 367 ASN D CA 1
ATOM 14225 C C . ASN D 1 386 ? -7.652 10.154 -86.464 1.00 42.79 367 ASN D C 1
ATOM 14226 O O . ASN D 1 386 ? -8.576 9.496 -85.931 1.00 41.81 367 ASN D O 1
ATOM 14231 N N . HIS D 1 387 ? -7.106 9.853 -87.638 1.00 45.09 368 HIS D N 1
ATOM 14232 C CA . HIS D 1 387 ? -7.626 8.753 -88.407 1.00 47.98 368 HIS D CA 1
ATOM 14233 C C . HIS D 1 387 ? -6.618 7.643 -88.539 1.00 48.35 368 HIS D C 1
ATOM 14234 O O . HIS D 1 387 ? -6.322 7.186 -89.624 1.00 49.90 368 HIS D O 1
ATOM 14241 N N . GLY D 1 388 ? -6.076 7.217 -87.406 1.00 46.39 369 GLY D N 1
ATOM 14242 C CA . GLY D 1 388 ? -5.161 6.089 -87.405 1.00 47.35 369 GLY D CA 1
ATOM 14243 C C . GLY D 1 388 ? -3.706 6.470 -87.544 1.00 46.24 369 GLY D C 1
ATOM 14244 O O . GLY D 1 388 ? -2.838 5.601 -87.594 1.00 46.70 369 GLY D O 1
ATOM 14245 N N . THR D 1 389 ? -3.432 7.770 -87.582 1.00 44.71 370 THR D N 1
ATOM 14246 C CA . THR D 1 389 ? -2.051 8.250 -87.839 1.00 44.05 370 THR D CA 1
ATOM 14247 C C . THR D 1 389 ? -1.180 8.413 -86.583 1.00 41.28 370 THR D C 1
ATOM 14248 O O . THR D 1 389 ? 0.045 8.396 -86.662 1.00 41.58 370 THR D O 1
ATOM 14252 N N . ILE D 1 390 ? -1.822 8.519 -85.436 1.00 37.56 371 ILE D N 1
ATOM 14253 C CA . ILE D 1 390 ? -1.104 8.726 -84.164 1.00 34.36 371 ILE D CA 1
ATOM 14254 C C . ILE D 1 390 ? -1.019 7.363 -83.456 1.00 35.65 371 ILE D C 1
ATOM 14255 O O . ILE D 1 390 ? -1.994 6.605 -83.467 1.00 36.93 371 ILE D O 1
ATOM 14260 N N . LYS D 1 391 ? 0.146 7.061 -82.871 1.00 35.14 372 LYS D N 1
ATOM 14261 C CA . LYS D 1 391 ? 0.465 5.799 -82.183 1.00 35.37 372 LYS D CA 1
ATOM 14262 C C . LYS D 1 391 ? 0.860 5.996 -80.703 1.00 34.21 372 LYS D C 1
ATOM 14263 O O . LYS D 1 391 ? 1.278 7.078 -80.340 1.00 32.56 372 LYS D O 1
ATOM 14269 N N . ILE D 1 392 ? 0.706 4.944 -79.880 1.00 33.78 373 ILE D N 1
ATOM 14270 C CA . ILE D 1 392 ? 1.091 4.950 -78.456 1.00 33.37 373 ILE D CA 1
ATOM 14271 C C . ILE D 1 392 ? 2.581 5.181 -78.395 1.00 34.00 373 ILE D C 1
ATOM 14272 O O . ILE D 1 392 ? 3.327 4.649 -79.226 1.00 33.94 373 ILE D O 1
ATOM 14277 N N . GLY D 1 393 ? 2.977 6.038 -77.472 1.00 31.62 374 GLY D N 1
ATOM 14278 C CA . GLY D 1 393 ? 4.368 6.491 -77.372 1.00 30.53 374 GLY D CA 1
ATOM 14279 C C . GLY D 1 393 ? 4.797 7.614 -78.283 1.00 28.82 374 GLY D C 1
ATOM 14280 O O . GLY D 1 393 ? 5.882 8.135 -78.094 1.00 31.47 374 GLY D O 1
ATOM 14281 N N . ASP D 1 394 ? 3.965 8.071 -79.211 1.00 27.05 375 ASP D N 1
ATOM 14282 C CA . ASP D 1 394 ? 4.341 9.129 -80.056 1.00 26.10 375 ASP D CA 1
ATOM 14283 C C . ASP D 1 394 ? 4.588 10.424 -79.243 1.00 25.69 375 ASP D C 1
ATOM 14284 O O . ASP D 1 394 ? 3.794 10.763 -78.375 1.00 24.96 375 ASP D O 1
ATOM 14289 N N . THR D 1 395 ? 5.697 11.090 -79.559 1.00 23.91 376 THR D N 1
ATOM 14290 C CA . THR D 1 395 ? 6.072 12.358 -78.978 1.00 23.60 376 THR D CA 1
ATOM 14291 C C . THR D 1 395 ? 5.648 13.460 -79.937 1.00 23.38 376 THR D C 1
ATOM 14292 O O . THR D 1 395 ? 5.935 13.410 -81.130 1.00 24.42 376 THR D O 1
ATOM 14296 N N . PHE D 1 396 ? 5.013 14.487 -79.393 1.00 21.07 377 PHE D N 1
ATOM 14297 C CA . PHE D 1 396 ? 4.656 15.689 -80.157 1.00 22.44 377 PHE D CA 1
ATOM 14298 C C . PHE D 1 396 ? 5.332 16.886 -79.534 1.00 23.51 377 PHE D C 1
ATOM 14299 O O . PHE D 1 396 ? 5.399 16.969 -78.299 1.00 23.53 377 PHE D O 1
ATOM 14307 N N . THR D 1 397 ? 5.873 17.776 -80.361 1.00 23.83 378 THR D N 1
ATOM 14308 C CA . THR D 1 397 ? 6.551 18.971 -79.836 1.00 23.60 378 THR D CA 1
ATOM 14309 C C . THR D 1 397 ? 6.122 20.193 -80.572 1.00 24.47 378 THR D C 1
ATOM 14310 O O . THR D 1 397 ? 5.692 20.105 -81.732 1.00 25.38 378 THR D O 1
ATOM 14314 N N . GLU D 1 398 ? 6.259 21.336 -79.914 1.00 23.66 379 GLU D N 1
ATOM 14315 C CA . GLU D 1 398 ? 6.100 22.630 -80.573 1.00 26.37 379 GLU D CA 1
ATOM 14316 C C . GLU D 1 398 ? 7.394 23.062 -81.288 1.00 26.95 379 GLU D C 1
ATOM 14317 O O . GLU D 1 398 ? 7.354 23.681 -82.376 1.00 28.06 379 GLU D O 1
ATOM 14323 N N . SER D 1 399 ? 8.543 22.729 -80.694 1.00 27.60 380 SER D N 1
ATOM 14324 C CA . SER D 1 399 ? 9.757 23.238 -81.326 1.00 29.91 380 SER D CA 1
ATOM 14325 C C . SER D 1 399 ? 10.227 22.229 -82.360 1.00 30.03 380 SER D C 1
ATOM 14326 O O . SER D 1 399 ? 9.652 21.149 -82.513 1.00 30.15 380 SER D O 1
ATOM 14329 N N . LYS D 1 400 ? 11.281 22.581 -83.071 1.00 27.88 381 LYS D N 1
ATOM 14330 C CA . LYS D 1 400 ? 11.872 21.651 -84.004 1.00 30.01 381 LYS D CA 1
ATOM 14331 C C . LYS D 1 400 ? 12.823 20.624 -83.369 1.00 29.54 381 LYS D C 1
ATOM 14332 O O . LYS D 1 400 ? 13.370 19.760 -84.078 1.00 30.36 381 LYS D O 1
ATOM 14338 N N . GLU D 1 401 ? 13.046 20.730 -82.060 1.00 30.48 382 GLU D N 1
ATOM 14339 C CA . GLU D 1 401 ? 13.919 19.762 -81.386 1.00 31.87 382 GLU D CA 1
ATOM 14340 C C . GLU D 1 401 ? 13.424 18.319 -81.625 1.00 32.49 382 GLU D C 1
ATOM 14341 O O . GLU D 1 401 ? 12.253 18.013 -81.406 1.00 33.56 382 GLU D O 1
ATOM 14347 N N . VAL D 1 402 ? 14.303 17.435 -82.085 1.00 33.62 383 VAL D N 1
ATOM 14348 C CA . VAL D 1 402 ? 13.921 16.021 -82.135 1.00 33.49 383 VAL D CA 1
ATOM 14349 C C . VAL D 1 402 ? 13.958 15.361 -80.727 1.00 32.67 383 VAL D C 1
ATOM 14350 O O . VAL D 1 402 ? 15.026 15.052 -80.172 1.00 33.53 383 VAL D O 1
ATOM 14354 N N . LEU D 1 403 ? 12.777 15.108 -80.193 1.00 29.69 384 LEU D N 1
ATOM 14355 C CA . LEU D 1 403 ? 12.612 14.496 -78.862 1.00 29.38 384 LEU D CA 1
ATOM 14356 C C . LEU D 1 403 ? 11.822 13.208 -79.006 1.00 27.87 384 LEU D C 1
ATOM 14357 O O . LEU D 1 403 ? 10.908 13.107 -79.838 1.00 25.59 384 LEU D O 1
ATOM 14362 N N . LYS D 1 404 ? 12.218 12.231 -78.199 1.00 25.78 385 LYS D N 1
ATOM 14363 C CA . LYS D 1 404 ? 11.550 10.949 -78.155 1.00 25.26 385 LYS D CA 1
ATOM 14364 C C . LYS D 1 404 ? 11.467 10.574 -76.680 1.00 25.09 385 LYS D C 1
ATOM 14365 O O . LYS D 1 404 ? 12.470 10.225 -76.054 1.00 23.79 385 LYS D O 1
ATOM 14371 N N . PHE D 1 405 ? 10.258 10.666 -76.130 1.00 24.62 386 PHE D N 1
ATOM 14372 C CA . PHE D 1 405 ? 10.043 10.231 -74.759 1.00 25.08 386 PHE D CA 1
ATOM 14373 C C . PHE D 1 405 ? 10.281 8.727 -74.649 1.00 26.78 386 PHE D C 1
ATOM 14374 O O . PHE D 1 405 ? 10.034 7.987 -75.608 1.00 26.26 386 PHE D O 1
ATOM 14382 N N . VAL D 1 406 ? 10.856 8.328 -73.515 1.00 26.67 387 VAL D N 1
ATOM 14383 C CA . VAL D 1 406 ? 11.149 6.941 -73.288 1.00 30.66 387 VAL D CA 1
ATOM 14384 C C . VAL D 1 406 ? 10.396 6.476 -72.063 1.00 30.07 387 VAL D C 1
ATOM 14385 O O . VAL D 1 406 ? 9.918 7.279 -71.281 1.00 28.13 387 VAL D O 1
ATOM 14389 N N . GLY D 1 407 ? 10.290 5.171 -71.894 1.00 33.58 388 GLY D N 1
ATOM 14390 C CA . GLY D 1 407 ? 9.669 4.662 -70.682 1.00 34.92 388 GLY D CA 1
ATOM 14391 C C . GLY D 1 407 ? 8.166 4.566 -70.790 1.00 36.15 388 GLY D C 1
ATOM 14392 O O . GLY D 1 407 ? 7.476 4.722 -69.768 1.00 37.83 388 GLY D O 1
ATOM 14393 N N . ILE D 1 408 ? 7.640 4.392 -72.006 1.00 35.70 389 ILE D N 1
ATOM 14394 C CA . ILE D 1 408 ? 6.281 3.875 -72.139 1.00 35.43 389 ILE D CA 1
ATOM 14395 C C . ILE D 1 408 ? 6.358 2.425 -72.753 1.00 34.38 389 ILE D C 1
ATOM 14396 O O . ILE D 1 408 ? 6.537 2.269 -73.975 1.00 35.01 389 ILE D O 1
ATOM 14401 N N . PRO D 1 409 ? 6.186 1.388 -71.912 1.00 32.85 390 PRO D N 1
ATOM 14402 C CA . PRO D 1 409 ? 6.492 0.052 -72.431 1.00 32.52 390 PRO D CA 1
ATOM 14403 C C . PRO D 1 409 ? 5.247 -0.716 -72.894 1.00 31.10 390 PRO D C 1
ATOM 14404 O O . PRO D 1 409 ? 4.095 -0.225 -72.725 1.00 30.60 390 PRO D O 1
ATOM 14408 N N . ASN D 1 410 ? 5.467 -1.913 -73.424 1.00 29.43 391 ASN D N 1
ATOM 14409 C CA . ASN D 1 410 ? 4.407 -2.905 -73.426 1.00 29.60 391 ASN D CA 1
ATOM 14410 C C . ASN D 1 410 ? 4.610 -3.676 -72.130 1.00 28.75 391 ASN D C 1
ATOM 14411 O O . ASN D 1 410 ? 5.742 -3.893 -71.735 1.00 27.56 391 ASN D O 1
ATOM 14416 N N . PHE D 1 411 ? 3.536 -4.188 -71.563 1.00 24.82 392 PHE D N 1
ATOM 14417 C CA . PHE D 1 411 ? 3.638 -4.961 -70.340 1.00 24.81 392 PHE D CA 1
ATOM 14418 C C . PHE D 1 411 ? 3.424 -6.445 -70.589 1.00 27.30 392 PHE D C 1
ATOM 14419 O O . PHE D 1 411 ? 2.691 -6.797 -71.434 1.00 25.22 392 PHE D O 1
ATOM 14427 N N . ALA D 1 412 ? 4.079 -7.337 -69.829 1.00 22.25 393 ALA D N 1
ATOM 14428 C CA . ALA D 1 412 ? 3.931 -8.796 -70.070 1.00 22.66 393 ALA D CA 1
ATOM 14429 C C . ALA D 1 412 ? 2.462 -9.192 -69.947 1.00 24.26 393 ALA D C 1
ATOM 14430 O O . ALA D 1 412 ? 1.852 -8.941 -68.940 1.00 25.85 393 ALA D O 1
ATOM 14432 N N . PRO D 1 413 ? 1.894 -9.812 -70.988 1.00 22.93 394 PRO D N 1
ATOM 14433 C CA . PRO D 1 413 ? 0.500 -10.223 -70.889 1.00 23.29 394 PRO D CA 1
ATOM 14434 C C . PRO D 1 413 ? 0.323 -11.449 -70.001 1.00 23.86 394 PRO D C 1
ATOM 14435 O O . PRO D 1 413 ? 1.248 -12.190 -69.895 1.00 25.29 394 PRO D O 1
ATOM 14439 N N . GLU D 1 414 ? -0.868 -11.705 -69.451 1.00 23.78 395 GLU D N 1
ATOM 14440 C CA . GLU D 1 414 ? -1.011 -12.995 -68.701 1.00 26.52 395 GLU D CA 1
ATOM 14441 C C . GLU D 1 414 ? -1.958 -13.991 -69.327 1.00 24.25 395 GLU D C 1
ATOM 14442 O O . GLU D 1 414 ? -2.087 -15.106 -68.800 1.00 26.56 395 GLU D O 1
ATOM 14448 N N . HIS D 1 415 ? -2.586 -13.604 -70.458 1.00 21.96 396 HIS D N 1
ATOM 14449 C CA . HIS D 1 415 ? -3.553 -14.444 -71.150 1.00 20.19 396 HIS D CA 1
ATOM 14450 C C . HIS D 1 415 ? -3.087 -14.566 -72.584 1.00 19.83 396 HIS D C 1
ATOM 14451 O O . HIS D 1 415 ? -2.702 -13.563 -73.212 1.00 18.67 396 HIS D O 1
ATOM 14458 N N . PHE D 1 416 ? -3.160 -15.801 -73.097 1.00 18.05 397 PHE D N 1
ATOM 14459 C CA . PHE D 1 416 ? -2.666 -16.090 -74.423 1.00 17.52 397 PHE D CA 1
ATOM 14460 C C . PHE D 1 416 ? -3.606 -16.990 -75.197 1.00 19.27 397 PHE D C 1
ATOM 14461 O O . PHE D 1 416 ? -4.282 -17.842 -74.593 1.00 20.42 397 PHE D O 1
ATOM 14469 N N . ARG D 1 417 ? -3.635 -16.811 -76.529 1.00 18.59 398 ARG D N 1
ATOM 14470 C CA . ARG D 1 417 ? -4.462 -17.672 -77.364 1.00 19.54 398 ARG D CA 1
ATOM 14471 C C . ARG D 1 417 ? -3.803 -17.773 -78.688 1.00 18.74 398 ARG D C 1
ATOM 14472 O O . ARG D 1 417 ? -3.112 -16.854 -79.098 1.00 19.79 398 ARG D O 1
ATOM 14480 N N . ARG D 1 418 ? -4.051 -18.888 -79.368 1.00 17.22 399 ARG D N 1
ATOM 14481 C CA . ARG D 1 418 ? -3.593 -19.013 -80.732 1.00 18.32 399 ARG D CA 1
ATOM 14482 C C . ARG D 1 418 ? -4.769 -18.705 -81.656 1.00 22.28 399 ARG D C 1
ATOM 14483 O O . ARG D 1 418 ? -5.924 -19.078 -81.369 1.00 22.33 399 ARG D O 1
ATOM 14491 N N . VAL D 1 419 ? -4.479 -18.008 -82.744 1.00 21.53 400 VAL D N 1
ATOM 14492 C CA . VAL D 1 419 ? -5.567 -17.595 -83.677 1.00 23.40 400 VAL D CA 1
ATOM 14493 C C . VAL D 1 419 ? -5.663 -18.638 -84.764 1.00 25.53 400 VAL D C 1
ATOM 14494 O O . VAL D 1 419 ? -4.661 -19.094 -85.270 1.00 27.10 400 VAL D O 1
ATOM 14498 N N . ARG D 1 420 ? -6.885 -18.971 -85.081 1.00 25.98 401 ARG D N 1
ATOM 14499 C CA . ARG D 1 420 ? -7.216 -19.844 -86.205 1.00 30.27 401 ARG D CA 1
ATOM 14500 C C . ARG D 1 420 ? -8.123 -19.142 -87.185 1.00 30.76 401 ARG D C 1
ATOM 14501 O O . ARG D 1 420 ? -9.115 -18.510 -86.820 1.00 30.12 401 ARG D O 1
ATOM 14509 N N . LEU D 1 421 ? -7.837 -19.325 -88.459 1.00 33.33 402 LEU D N 1
ATOM 14510 C CA . LEU D 1 421 ? -8.595 -18.655 -89.481 1.00 35.47 402 LEU D CA 1
ATOM 14511 C C . LEU D 1 421 ? -9.645 -19.621 -89.973 1.00 38.77 402 LEU D C 1
ATOM 14512 O O . LEU D 1 421 ? -9.314 -20.767 -90.270 1.00 39.02 402 LEU D O 1
ATOM 14517 N N . LYS D 1 422 ? -10.897 -19.152 -90.076 1.00 40.16 403 LYS D N 1
ATOM 14518 C CA . LYS D 1 422 ? -11.983 -19.951 -90.636 1.00 42.17 403 LYS D CA 1
ATOM 14519 C C . LYS D 1 422 ? -12.041 -20.040 -92.150 1.00 43.16 403 LYS D C 1
ATOM 14520 O O . LYS D 1 422 ? -12.851 -20.781 -92.665 1.00 45.06 403 LYS D O 1
ATOM 14526 N N . ASN D 1 423 ? -11.199 -19.288 -92.858 1.00 41.84 404 ASN D N 1
ATOM 14527 C CA . ASN D 1 423 ? -11.149 -19.309 -94.326 1.00 40.34 404 ASN D CA 1
ATOM 14528 C C . ASN D 1 423 ? -9.701 -18.975 -94.699 1.00 40.66 404 ASN D C 1
ATOM 14529 O O . ASN D 1 423 ? -9.290 -17.825 -94.591 1.00 39.91 404 ASN D O 1
ATOM 14534 N N . PRO D 1 424 ? -8.922 -20.002 -95.088 1.00 40.63 405 PRO D N 1
ATOM 14535 C CA . PRO D 1 424 ? -7.516 -19.946 -95.437 1.00 40.33 405 PRO D CA 1
ATOM 14536 C C . PRO D 1 424 ? -7.157 -18.981 -96.564 1.00 40.75 405 PRO D C 1
ATOM 14537 O O . PRO D 1 424 ? -6.003 -18.491 -96.622 1.00 42.08 405 PRO D O 1
ATOM 14541 N N . LEU D 1 425 ? -8.114 -18.709 -97.443 1.00 38.23 406 LEU D N 1
ATOM 14542 C CA . LEU D 1 425 ? -7.976 -17.662 -98.444 1.00 36.88 406 LEU D CA 1
ATOM 14543 C C . LEU D 1 425 ? -7.789 -16.256 -97.846 1.00 34.72 406 LEU D C 1
ATOM 14544 O O . LEU D 1 425 ? -7.436 -15.306 -98.577 1.00 35.64 406 LEU D O 1
ATOM 14549 N N . LYS D 1 426 ? -8.089 -16.132 -96.563 1.00 31.96 407 LYS D N 1
ATOM 14550 C CA . LYS D 1 426 ? -7.967 -14.855 -95.879 1.00 32.05 407 LYS D CA 1
ATOM 14551 C C . LYS D 1 426 ? -6.633 -14.721 -95.125 1.00 30.47 407 LYS D C 1
ATOM 14552 O O . LYS D 1 426 ? -6.491 -13.815 -94.307 1.00 29.29 407 LYS D O 1
ATOM 14558 N N . ALA D 1 427 ? -5.657 -15.575 -95.434 1.00 31.68 408 ALA D N 1
ATOM 14559 C CA . ALA D 1 427 ? -4.411 -15.580 -94.659 1.00 32.25 408 ALA D CA 1
ATOM 14560 C C . ALA D 1 427 ? -3.638 -14.219 -94.745 1.00 32.33 408 ALA D C 1
ATOM 14561 O O . ALA D 1 427 ? -3.049 -13.767 -93.740 1.00 30.05 408 ALA D O 1
ATOM 14563 N N . LYS D 1 428 ? -3.657 -13.583 -95.922 1.00 33.04 409 LYS D N 1
ATOM 14564 C CA . LYS D 1 428 ? -2.944 -12.301 -96.060 1.00 34.38 409 LYS D CA 1
ATOM 14565 C C . LYS D 1 428 ? -3.594 -11.206 -95.204 1.00 32.03 409 LYS D C 1
ATOM 14566 O O . LYS D 1 428 ? -2.907 -10.405 -94.566 1.00 30.02 409 LYS D O 1
ATOM 14572 N N . GLN D 1 429 ? -4.930 -11.174 -95.229 1.00 30.21 410 GLN D N 1
ATOM 14573 C CA . GLN D 1 429 ? -5.721 -10.202 -94.435 1.00 29.68 410 GLN D CA 1
ATOM 14574 C C . GLN D 1 429 ? -5.529 -10.429 -92.941 1.00 26.51 410 GLN D C 1
ATOM 14575 O O . GLN D 1 429 ? -5.387 -9.485 -92.180 1.00 24.79 410 GLN D O 1
ATOM 14581 N N . LEU D 1 430 ? -5.473 -11.694 -92.521 1.00 26.46 411 LEU D N 1
ATOM 14582 C CA . LEU D 1 430 ? -5.237 -12.022 -91.123 1.00 24.31 411 LEU D CA 1
ATOM 14583 C C . LEU D 1 430 ? -3.866 -11.512 -90.670 1.00 25.06 411 LEU D C 1
ATOM 14584 O O . LEU D 1 430 ? -3.762 -10.915 -89.615 1.00 22.55 411 LEU D O 1
ATOM 14589 N N . GLN D 1 431 ? -2.838 -11.723 -91.482 1.00 25.48 412 GLN D N 1
ATOM 14590 C CA . GLN D 1 431 ? -1.495 -11.269 -91.112 1.00 26.37 412 GLN D CA 1
ATOM 14591 C C . GLN D 1 431 ? -1.453 -9.743 -91.049 1.00 25.77 412 GLN D C 1
ATOM 14592 O O . GLN D 1 431 ? -0.994 -9.207 -90.039 1.00 24.61 412 GLN D O 1
ATOM 14598 N N . LYS D 1 432 ? -2.005 -9.064 -92.073 1.00 27.25 413 LYS D N 1
ATOM 14599 C CA . LYS D 1 432 ? -2.064 -7.594 -92.074 1.00 28.02 413 LYS D CA 1
ATOM 14600 C C . LYS D 1 432 ? -2.891 -7.094 -90.887 1.00 27.33 413 LYS D C 1
ATOM 14601 O O . LYS D 1 432 ? -2.488 -6.164 -90.212 1.00 27.35 413 LYS D O 1
ATOM 14607 N N . GLY D 1 433 ? -4.050 -7.683 -90.642 1.00 24.32 414 GLY D N 1
ATOM 14608 C CA . GLY D 1 433 ? -4.873 -7.243 -89.515 1.00 24.55 414 GLY D CA 1
ATOM 14609 C C . GLY D 1 433 ? -4.188 -7.394 -88.143 1.00 22.86 414 GLY D C 1
ATOM 14610 O O . GLY D 1 433 ? -4.232 -6.482 -87.324 1.00 23.11 414 GLY D O 1
ATOM 14611 N N . LEU D 1 434 ? -3.586 -8.554 -87.899 1.00 20.23 415 LEU D N 1
ATOM 14612 C CA . LEU D 1 434 ? -2.944 -8.789 -86.569 1.00 21.06 415 LEU D CA 1
ATOM 14613 C C . LEU D 1 434 ? -1.741 -7.884 -86.404 1.00 22.08 415 LEU D C 1
ATOM 14614 O O . LEU D 1 434 ? -1.520 -7.301 -85.345 1.00 21.15 415 LEU D O 1
ATOM 14619 N N . GLU D 1 435 ? -0.970 -7.729 -87.484 1.00 22.92 416 GLU D N 1
ATOM 14620 C CA . GLU D 1 435 ? 0.231 -6.846 -87.417 1.00 24.50 416 GLU D CA 1
ATOM 14621 C C . GLU D 1 435 ? -0.193 -5.397 -87.184 1.00 26.18 416 GLU D C 1
ATOM 14622 O O . GLU D 1 435 ? 0.409 -4.705 -86.356 1.00 27.70 416 GLU D O 1
ATOM 14628 N N . GLN D 1 436 ? -1.244 -4.928 -87.884 1.00 25.55 417 GLN D N 1
ATOM 14629 C CA . GLN D 1 436 ? -1.734 -3.541 -87.671 1.00 27.46 417 GLN D CA 1
ATOM 14630 C C . GLN D 1 436 ? -2.417 -3.389 -86.286 1.00 25.55 417 GLN D C 1
ATOM 14631 O O . GLN D 1 436 ? -2.248 -2.377 -85.593 1.00 26.76 417 GLN D O 1
ATOM 14637 N N . LEU D 1 437 ? -3.128 -4.419 -85.843 1.00 22.65 418 LEU D N 1
ATOM 14638 C CA . LEU D 1 437 ? -3.823 -4.261 -84.529 1.00 23.78 418 LEU D CA 1
ATOM 14639 C C . LEU D 1 437 ? -2.828 -4.292 -83.335 1.00 24.38 418 LEU D C 1
ATOM 14640 O O . LEU D 1 437 ? -3.035 -3.601 -82.318 1.00 25.02 418 LEU D O 1
ATOM 14645 N N . ALA D 1 438 ? -1.773 -5.096 -83.494 1.00 22.93 419 ALA D N 1
ATOM 14646 C CA . ALA D 1 438 ? -0.605 -5.096 -82.574 1.00 25.09 419 ALA D CA 1
ATOM 14647 C C . ALA D 1 438 ? 0.193 -3.785 -82.653 1.00 27.73 419 ALA D C 1
ATOM 14648 O O . ALA D 1 438 ? 0.613 -3.232 -81.642 1.00 26.70 419 ALA D O 1
ATOM 14650 N N . GLU D 1 439 ? 0.348 -3.237 -83.851 1.00 28.81 420 GLU D N 1
ATOM 14651 C CA . GLU D 1 439 ? 1.023 -1.962 -83.985 1.00 32.19 420 GLU D CA 1
ATOM 14652 C C . GLU D 1 439 ? 0.261 -0.853 -83.303 1.00 33.22 420 GLU D C 1
ATOM 14653 O O . GLU D 1 439 ? 0.864 0.105 -82.769 1.00 35.16 420 GLU D O 1
ATOM 14659 N N . GLU D 1 440 ? -1.061 -0.958 -83.291 1.00 31.99 421 GLU D N 1
ATOM 14660 C CA . GLU D 1 440 ? -1.866 0.036 -82.649 1.00 33.46 421 GLU D CA 1
ATOM 14661 C C . GLU D 1 440 ? -1.994 -0.179 -81.111 1.00 31.95 421 GLU D C 1
ATOM 14662 O O . GLU D 1 440 ? -2.513 0.677 -80.408 1.00 32.70 421 GLU D O 1
ATOM 14668 N N . GLY D 1 441 ? -1.508 -1.313 -80.630 1.00 29.21 422 GLY D N 1
ATOM 14669 C CA . GLY D 1 441 ? -1.455 -1.623 -79.168 1.00 28.37 422 GLY D CA 1
ATOM 14670 C C . GLY D 1 441 ? -2.752 -2.269 -78.715 1.00 27.19 422 GLY D C 1
ATOM 14671 O O . GLY D 1 441 ? -3.013 -2.332 -77.509 1.00 26.12 422 GLY D O 1
ATOM 14672 N N . ALA D 1 442 ? -3.548 -2.833 -79.654 1.00 24.69 423 ALA D N 1
ATOM 14673 C CA . ALA D 1 442 ? -4.798 -3.429 -79.235 1.00 24.31 423 ALA D CA 1
ATOM 14674 C C . ALA D 1 442 ? -4.536 -4.799 -78.582 1.00 22.65 423 ALA D C 1
ATOM 14675 O O . ALA D 1 442 ? -5.363 -5.327 -77.863 1.00 22.81 423 ALA D O 1
ATOM 14677 N N . VAL D 1 443 ? -3.412 -5.395 -78.918 1.00 20.92 424 VAL D N 1
ATOM 14678 C CA . VAL D 1 443 ? -3.047 -6.731 -78.392 1.00 20.36 424 VAL D CA 1
ATOM 14679 C C . VAL D 1 443 ? -1.585 -6.909 -78.682 1.00 21.46 424 VAL D C 1
ATOM 14680 O O . VAL D 1 443 ? -1.038 -6.142 -79.491 1.00 22.48 424 VAL D O 1
ATOM 14684 N N . GLN D 1 444 ? -0.926 -7.869 -78.027 1.00 18.49 425 GLN D N 1
ATOM 14685 C CA . GLN D 1 444 ? 0.430 -8.232 -78.401 1.00 18.19 425 GLN D CA 1
ATOM 14686 C C . GLN D 1 444 ? 0.424 -9.491 -79.218 1.00 17.33 425 GLN D C 1
ATOM 14687 O O . GLN D 1 444 ? -0.462 -10.328 -79.068 1.00 19.44 425 GLN D O 1
ATOM 14693 N N . LEU D 1 445 ? 1.338 -9.528 -80.164 1.00 16.79 426 LEU D N 1
ATOM 14694 C CA . LEU D 1 445 ? 1.395 -10.641 -81.072 1.00 19.38 426 LEU D CA 1
ATOM 14695 C C . LEU D 1 445 ? 2.761 -11.316 -80.996 1.00 18.31 426 LEU D C 1
ATOM 14696 O O . LEU D 1 445 ? 3.780 -10.651 -81.144 1.00 20.30 426 LEU D O 1
ATOM 14701 N N . PHE D 1 446 ? 2.777 -12.645 -80.810 1.00 18.42 427 PHE D N 1
ATOM 14702 C CA . PHE D 1 446 ? 4.026 -13.401 -80.764 1.00 17.93 427 PHE D CA 1
ATOM 14703 C C . PHE D 1 446 ? 4.080 -14.455 -81.841 1.00 18.88 427 PHE D C 1
ATOM 14704 O O . PHE D 1 446 ? 3.106 -15.164 -81.979 1.00 18.58 427 PHE D O 1
ATOM 14712 N N . ARG D 1 447 ? 5.206 -14.539 -82.569 1.00 18.47 428 ARG D N 1
ATOM 14713 C CA . ARG D 1 447 ? 5.395 -15.575 -83.580 1.00 22.35 428 ARG D CA 1
ATOM 14714 C C . ARG D 1 447 ? 6.459 -16.536 -83.101 1.00 21.77 428 ARG D C 1
ATOM 14715 O O . ARG D 1 447 ? 7.678 -16.166 -83.054 1.00 21.77 428 ARG D O 1
ATOM 14723 N N . PRO D 1 448 ? 6.042 -17.745 -82.663 1.00 22.06 429 PRO D N 1
ATOM 14724 C CA . PRO D 1 448 ? 7.077 -18.667 -82.211 1.00 23.90 429 PRO D CA 1
ATOM 14725 C C . PRO D 1 448 ? 8.179 -18.915 -83.278 1.00 25.29 429 PRO D C 1
ATOM 14726 O O . PRO D 1 448 ? 7.918 -18.937 -84.489 1.00 25.12 429 PRO D O 1
ATOM 14730 N N . LEU D 1 449 ? 9.404 -19.058 -82.806 1.00 24.37 430 LEU D N 1
ATOM 14731 C CA . LEU D 1 449 ? 10.534 -19.365 -83.727 1.00 26.25 430 LEU D CA 1
ATOM 14732 C C . LEU D 1 449 ? 10.299 -20.685 -84.465 1.00 27.65 430 LEU D C 1
ATOM 14733 O O . LEU D 1 449 ? 10.650 -20.783 -85.622 1.00 30.04 430 LEU D O 1
ATOM 14738 N N . VAL D 1 450 ? 9.683 -21.665 -83.817 1.00 26.67 431 VAL D N 1
ATOM 14739 C CA . VAL D 1 450 ? 9.624 -23.001 -84.436 1.00 30.31 431 VAL D CA 1
ATOM 14740 C C . VAL D 1 450 ? 8.418 -23.276 -85.313 1.00 30.26 431 VAL D C 1
ATOM 14741 O O . VAL D 1 450 ? 8.361 -24.331 -85.912 1.00 30.24 431 VAL D O 1
ATOM 14745 N N . ASN D 1 451 ? 7.458 -22.339 -85.373 1.00 28.27 432 ASN D N 1
ATOM 14746 C CA . ASN D 1 451 ? 6.329 -22.543 -86.266 1.00 28.33 432 ASN D CA 1
ATOM 14747 C C . ASN D 1 451 ? 5.753 -21.251 -86.839 1.00 27.31 432 ASN D C 1
ATOM 14748 O O . ASN D 1 451 ? 6.288 -20.159 -86.592 1.00 26.97 432 ASN D O 1
ATOM 14753 N N . ASN D 1 452 ? 4.598 -21.347 -87.518 1.00 26.15 433 ASN D N 1
ATOM 14754 C CA . ASN D 1 452 ? 3.957 -20.146 -88.071 1.00 25.50 433 ASN D CA 1
ATOM 14755 C C . ASN D 1 452 ? 2.708 -19.680 -87.360 1.00 25.53 433 ASN D C 1
ATOM 14756 O O . ASN D 1 452 ? 1.863 -18.936 -87.944 1.00 25.32 433 ASN D O 1
ATOM 14761 N N . ASP D 1 453 ? 2.566 -20.109 -86.115 1.00 22.46 434 ASP D N 1
ATOM 14762 C CA . ASP D 1 453 ? 1.335 -19.744 -85.401 1.00 22.97 434 ASP D CA 1
ATOM 14763 C C . ASP D 1 453 ? 1.339 -18.251 -85.067 1.00 22.24 434 ASP D C 1
ATOM 14764 O O . ASP D 1 453 ? 2.423 -17.581 -85.012 1.00 21.62 434 ASP D O 1
ATOM 14769 N N . TYR D 1 454 ? 0.138 -17.722 -84.832 1.00 20.81 435 TYR D N 1
ATOM 14770 C CA . TYR D 1 454 ? -0.052 -16.370 -84.340 1.00 20.30 435 TYR D CA 1
ATOM 14771 C C . TYR D 1 454 ? -0.510 -16.528 -82.952 1.00 19.85 435 TYR D C 1
ATOM 14772 O O . TYR D 1 454 ? -1.648 -16.973 -82.759 1.00 18.39 435 TYR D O 1
ATOM 14781 N N . ILE D 1 455 ? 0.297 -16.094 -81.973 1.00 17.72 436 ILE D N 1
ATOM 14782 C CA . ILE D 1 455 ? -0.099 -16.237 -80.571 1.00 17.42 436 ILE D CA 1
ATOM 14783 C C . ILE D 1 455 ? -0.394 -14.811 -80.085 1.00 17.73 436 ILE D C 1
ATOM 14784 O O . ILE D 1 455 ? 0.475 -13.914 -80.185 1.00 18.93 436 ILE D O 1
ATOM 14789 N N . LEU D 1 456 ? -1.592 -14.617 -79.564 1.00 16.98 437 LEU D N 1
ATOM 14790 C CA . LEU D 1 456 ? -1.946 -13.245 -79.056 1.00 16.89 437 LEU D CA 1
ATOM 14791 C C . LEU D 1 456 ? -1.806 -13.242 -77.584 1.00 16.33 437 LEU D C 1
ATOM 14792 O O . LEU D 1 456 ? -2.171 -14.228 -76.928 1.00 18.53 437 LEU D O 1
ATOM 14797 N N . GLY D 1 457 ? -1.299 -12.134 -77.036 1.00 16.90 438 GLY D N 1
ATOM 14798 C CA . GLY D 1 457 ? -1.113 -11.975 -75.599 1.00 17.05 438 GLY D CA 1
ATOM 14799 C C . GLY D 1 457 ? -1.906 -10.757 -75.177 1.00 19.01 438 GLY D C 1
ATOM 14800 O O . GLY D 1 457 ? -1.729 -9.674 -75.770 1.00 19.22 438 GLY D O 1
ATOM 14801 N N . ALA D 1 458 ? -2.780 -10.954 -74.194 1.00 17.49 439 ALA D N 1
ATOM 14802 C CA . ALA D 1 458 ? -3.605 -9.897 -73.685 1.00 20.24 439 ALA D CA 1
ATOM 14803 C C . ALA D 1 458 ? -3.399 -9.726 -72.192 1.00 21.77 439 ALA D C 1
ATOM 14804 O O . ALA D 1 458 ? -3.316 -10.676 -71.444 1.00 20.19 439 ALA D O 1
ATOM 14806 N N . VAL D 1 459 ? -3.424 -8.470 -71.760 1.00 21.19 440 VAL D N 1
ATOM 14807 C CA . VAL D 1 459 ? -3.445 -8.209 -70.349 1.00 20.68 440 VAL D CA 1
ATOM 14808 C C . VAL D 1 459 ? -4.809 -8.507 -69.770 1.00 22.04 440 VAL D C 1
ATOM 14809 O O . VAL D 1 459 ? -4.878 -9.057 -68.679 1.00 22.26 440 VAL D O 1
ATOM 14813 N N . GLY D 1 460 ? -5.863 -8.101 -70.463 1.00 23.10 441 GLY D N 1
ATOM 14814 C CA . GLY D 1 460 ? -7.265 -8.314 -70.042 1.00 23.47 441 GLY D CA 1
ATOM 14815 C C . GLY D 1 460 ? -7.912 -9.184 -71.121 1.00 24.42 441 GLY D C 1
ATOM 14816 O O . GLY D 1 460 ? -7.732 -8.937 -72.369 1.00 23.44 441 GLY D O 1
ATOM 14817 N N . VAL D 1 461 ? -8.718 -10.151 -70.683 1.00 26.76 442 VAL D N 1
ATOM 14818 C CA . VAL D 1 461 ? -9.322 -11.068 -71.678 1.00 26.59 442 VAL D CA 1
ATOM 14819 C C . VAL D 1 461 ? -10.255 -10.359 -72.675 1.00 28.81 442 VAL D C 1
ATOM 14820 O O . VAL D 1 461 ? -10.481 -10.910 -73.745 1.00 27.28 442 VAL D O 1
ATOM 14824 N N . LEU D 1 462 ? -10.783 -9.172 -72.345 1.00 30.43 443 LEU D N 1
ATOM 14825 C CA . LEU D 1 462 ? -11.668 -8.386 -73.269 1.00 32.84 443 LEU D CA 1
ATOM 14826 C C . LEU D 1 462 ? -10.994 -8.076 -74.597 1.00 31.23 443 LEU D C 1
ATOM 14827 O O . LEU D 1 462 ? -11.649 -7.946 -75.654 1.00 30.55 443 LEU D O 1
ATOM 14832 N N . GLN D 1 463 ? -9.688 -7.929 -74.523 1.00 28.02 444 GLN D N 1
ATOM 14833 C CA . GLN D 1 463 ? -8.886 -7.657 -75.681 1.00 26.11 444 GLN D CA 1
ATOM 14834 C C . GLN D 1 463 ? -9.111 -8.718 -76.730 1.00 25.20 444 GLN D C 1
ATOM 14835 O O . GLN D 1 463 ? -9.025 -8.415 -77.934 1.00 24.63 444 GLN D O 1
ATOM 14841 N N . PHE D 1 464 ? -9.305 -9.969 -76.323 1.00 23.98 445 PHE D N 1
ATOM 14842 C CA . PHE D 1 464 ? -9.473 -10.969 -77.388 1.00 22.62 445 PHE D CA 1
ATOM 14843 C C . PHE D 1 464 ? -10.769 -10.769 -78.176 1.00 25.27 445 PHE D C 1
ATOM 14844 O O . PHE D 1 464 ? -10.812 -11.009 -79.390 1.00 23.45 445 PHE D O 1
ATOM 14852 N N . ASP D 1 465 ? -11.843 -10.381 -77.473 1.00 28.51 446 ASP D N 1
ATOM 14853 C CA . ASP D 1 465 ? -13.109 -10.107 -78.143 1.00 32.29 446 ASP D CA 1
ATOM 14854 C C . ASP D 1 465 ? -13.015 -8.911 -79.087 1.00 30.56 446 ASP D C 1
ATOM 14855 O O . ASP D 1 465 ? -13.584 -8.920 -80.187 1.00 30.56 446 ASP D O 1
ATOM 14860 N N . VAL D 1 466 ? -12.349 -7.862 -78.633 1.00 29.35 447 VAL D N 1
ATOM 14861 C CA . VAL D 1 466 ? -12.191 -6.675 -79.446 1.00 30.13 447 VAL D CA 1
ATOM 14862 C C . VAL D 1 466 ? -11.428 -7.084 -80.735 1.00 29.36 447 VAL D C 1
ATOM 14863 O O . VAL D 1 466 ? -11.810 -6.675 -81.831 1.00 29.03 447 VAL D O 1
ATOM 14867 N N . ILE D 1 467 ? -10.361 -7.886 -80.576 1.00 26.00 448 ILE D N 1
ATOM 14868 C CA . ILE D 1 467 ? -9.602 -8.354 -81.752 1.00 23.78 448 ILE D CA 1
ATOM 14869 C C . ILE D 1 467 ? -10.465 -9.111 -82.795 1.00 24.20 448 ILE D C 1
ATOM 14870 O O . ILE D 1 467 ? -10.332 -8.895 -84.004 1.00 23.36 448 ILE D O 1
ATOM 14875 N N . VAL D 1 468 ? -11.247 -10.071 -82.338 1.00 24.02 449 VAL D N 1
ATOM 14876 C CA . VAL D 1 468 ? -12.109 -10.826 -83.260 1.00 25.31 449 VAL D CA 1
ATOM 14877 C C . VAL D 1 468 ? -13.049 -9.850 -83.966 1.00 26.82 449 VAL D C 1
ATOM 14878 O O . VAL D 1 468 ? -13.220 -9.925 -85.182 1.00 26.35 449 VAL D O 1
ATOM 14882 N N . ALA D 1 469 ? -13.691 -8.965 -83.197 1.00 27.87 450 ALA D N 1
ATOM 14883 C CA . ALA D 1 469 ? -14.601 -7.954 -83.770 1.00 28.48 450 ALA D CA 1
ATOM 14884 C C . ALA D 1 469 ? -13.964 -7.103 -84.868 1.00 28.32 450 ALA D C 1
ATOM 14885 O O . ALA D 1 469 ? -14.529 -6.958 -85.952 1.00 29.66 450 ALA D O 1
ATOM 14887 N N . ARG D 1 470 ? -12.818 -6.507 -84.571 1.00 26.09 451 ARG D N 1
ATOM 14888 C CA . ARG D 1 470 ? -12.089 -5.639 -85.507 1.00 26.80 451 ARG D CA 1
ATOM 14889 C C . ARG D 1 470 ? -11.575 -6.420 -86.709 1.00 26.42 451 ARG D C 1
ATOM 14890 O O . ARG D 1 470 ? -11.612 -5.899 -87.818 1.00 28.51 451 ARG D O 1
ATOM 14898 N N . LEU D 1 471 ? -11.185 -7.680 -86.508 1.00 23.85 452 LEU D N 1
ATOM 14899 C CA . LEU D 1 471 ? -10.711 -8.476 -87.654 1.00 25.81 452 LEU D CA 1
ATOM 14900 C C . LEU D 1 471 ? -11.848 -8.668 -88.646 1.00 25.52 452 LEU D C 1
ATOM 14901 O O . LEU D 1 471 ? -11.637 -8.575 -89.869 1.00 26.19 452 LEU D O 1
ATOM 14906 N N . ALA D 1 472 ? -13.045 -8.937 -88.114 1.00 27.07 453 ALA D N 1
ATOM 14907 C CA . ALA D 1 472 ? -14.247 -9.141 -88.955 1.00 29.71 453 ALA D CA 1
ATOM 14908 C C . ALA D 1 472 ? -14.658 -7.857 -89.676 1.00 31.67 453 ALA D C 1
ATOM 14909 O O . ALA D 1 472 ? -14.831 -7.817 -90.913 1.00 31.96 453 ALA D O 1
ATOM 14911 N N . ASP D 1 473 ? -14.806 -6.800 -88.897 1.00 32.48 454 ASP D N 1
ATOM 14912 C CA . ASP D 1 473 ? -15.287 -5.535 -89.420 1.00 36.04 454 ASP D CA 1
ATOM 14913 C C . ASP D 1 473 ? -14.313 -4.800 -90.338 1.00 36.18 454 ASP D C 1
ATOM 14914 O O . ASP D 1 473 ? -14.723 -4.257 -91.331 1.00 36.55 454 ASP D O 1
ATOM 14919 N N . GLU D 1 474 ? -13.024 -4.783 -90.021 1.00 33.77 455 GLU D N 1
ATOM 14920 C CA . GLU D 1 474 ? -12.064 -3.971 -90.745 1.00 35.17 455 GLU D CA 1
ATOM 14921 C C . GLU D 1 474 ? -11.231 -4.784 -91.783 1.00 34.81 455 GLU D C 1
ATOM 14922 O O . GLU D 1 474 ? -10.666 -4.215 -92.741 1.00 36.40 455 GLU D O 1
ATOM 14928 N N . TYR D 1 475 ? -11.182 -6.103 -91.604 1.00 31.63 456 TYR D N 1
ATOM 14929 C CA . TYR D 1 475 ? -10.334 -6.939 -92.470 1.00 30.76 456 TYR D CA 1
ATOM 14930 C C . TYR D 1 475 ? -11.091 -8.027 -93.184 1.00 31.02 456 TYR D C 1
ATOM 14931 O O . TYR D 1 475 ? -10.551 -8.670 -94.083 1.00 30.62 456 TYR D O 1
ATOM 14940 N N . GLY D 1 476 ? -12.365 -8.203 -92.814 1.00 31.49 457 GLY D N 1
ATOM 14941 C CA . GLY D 1 476 ? -13.207 -9.248 -93.414 1.00 32.69 457 GLY D CA 1
ATOM 14942 C C . GLY D 1 476 ? -12.769 -10.650 -93.020 1.00 31.56 457 GLY D C 1
ATOM 14943 O O . GLY D 1 476 ? -13.029 -11.623 -93.747 1.00 32.69 457 GLY D O 1
ATOM 14944 N N . VAL D 1 477 ? -12.131 -10.761 -91.854 1.00 28.93 458 VAL D N 1
ATOM 14945 C CA . VAL D 1 477 ? -11.496 -11.978 -91.420 1.00 28.37 458 VAL D CA 1
ATOM 14946 C C . VAL D 1 477 ? -12.306 -12.526 -90.293 1.00 30.10 458 VAL D C 1
ATOM 14947 O O . VAL D 1 477 ? -12.590 -11.809 -89.308 1.00 28.99 458 VAL D O 1
ATOM 14951 N N . ASP D 1 478 ? -12.737 -13.767 -90.424 1.00 30.56 459 ASP D N 1
ATOM 14952 C CA . ASP D 1 478 ? -13.326 -14.349 -89.244 1.00 32.35 459 ASP D CA 1
ATOM 14953 C C . ASP D 1 478 ? -12.387 -15.358 -88.587 1.00 30.39 459 ASP D C 1
ATOM 14954 O O . ASP D 1 478 ? -11.943 -16.336 -89.187 1.00 30.64 459 ASP D O 1
ATOM 14959 N N . ALA D 1 479 ? -12.068 -15.088 -87.335 1.00 28.85 460 ALA D N 1
ATOM 14960 C CA . ALA D 1 479 ? -10.980 -15.780 -86.663 1.00 27.27 460 ALA D CA 1
ATOM 14961 C C . ALA D 1 479 ? -11.543 -16.332 -85.393 1.00 27.29 460 ALA D C 1
ATOM 14962 O O . ALA D 1 479 ? -12.488 -15.752 -84.817 1.00 26.96 460 ALA D O 1
ATOM 14964 N N . VAL D 1 480 ? -11.002 -17.474 -84.972 1.00 25.23 461 VAL D N 1
ATOM 14965 C CA . VAL D 1 480 ? -11.427 -18.057 -83.691 1.00 26.15 461 VAL D CA 1
ATOM 14966 C C . VAL D 1 480 ? -10.151 -18.340 -82.962 1.00 25.35 461 VAL D C 1
ATOM 14967 O O . VAL D 1 480 ? -9.041 -18.245 -83.537 1.00 23.26 461 VAL D O 1
ATOM 14971 N N . TYR D 1 481 ? -10.298 -18.656 -81.694 1.00 25.33 462 TYR D N 1
ATOM 14972 C CA . TYR D 1 481 ? -9.122 -18.886 -80.867 1.00 24.47 462 TYR D CA 1
ATOM 14973 C C . TYR D 1 481 ? -9.046 -20.327 -80.452 1.00 26.14 462 TYR D C 1
ATOM 14974 O O . TYR D 1 481 ? -10.099 -21.008 -80.281 1.00 25.01 462 TYR D O 1
ATOM 14983 N N . GLU D 1 482 ? -7.819 -20.737 -80.146 1.00 24.55 463 GLU D N 1
ATOM 14984 C CA . GLU D 1 482 ? -7.520 -22.098 -79.616 1.00 25.70 463 GLU D CA 1
ATOM 14985 C C . GLU D 1 482 ? -6.712 -21.855 -78.375 1.00 25.55 463 GLU D C 1
ATOM 14986 O O . GLU D 1 482 ? -5.938 -20.895 -78.306 1.00 23.28 463 GLU D O 1
ATOM 14992 N N . GLY D 1 483 ? -6.875 -22.717 -77.382 1.00 25.08 464 GLY D N 1
ATOM 14993 C CA . GLY D 1 483 ? -6.127 -22.506 -76.124 1.00 25.27 464 GLY D CA 1
ATOM 14994 C C . GLY D 1 483 ? -4.687 -22.905 -76.313 1.00 23.55 464 GLY D C 1
ATOM 14995 O O . GLY D 1 483 ? -4.400 -23.683 -77.207 1.00 23.13 464 GLY D O 1
ATOM 14996 N N . VAL D 1 484 ? -3.786 -22.351 -75.495 1.00 23.02 465 VAL D N 1
ATOM 14997 C CA . VAL D 1 484 ? -2.348 -22.643 -75.532 1.00 22.71 465 VAL D CA 1
ATOM 14998 C C . VAL D 1 484 ? -1.870 -22.829 -74.093 1.00 24.55 465 VAL D C 1
ATOM 14999 O O . VAL D 1 484 ? -2.562 -22.420 -73.159 1.00 23.69 465 VAL D O 1
ATOM 15003 N N . SER D 1 485 ? -0.699 -23.425 -73.936 1.00 23.23 466 SER D N 1
ATOM 15004 C CA . SER D 1 485 ? -0.153 -23.689 -72.598 1.00 25.54 466 SER D CA 1
ATOM 15005 C C . SER D 1 485 ? 0.322 -22.415 -71.946 1.00 24.04 466 SER D C 1
ATOM 15006 O O . SER D 1 485 ? 0.372 -22.366 -70.719 1.00 25.75 466 SER D O 1
ATOM 15009 N N . THR D 1 486 ? 0.629 -21.387 -72.730 1.00 22.42 467 THR D N 1
ATOM 15010 C CA . THR D 1 486 ? 1.342 -20.209 -72.245 1.00 21.84 467 THR D CA 1
ATOM 15011 C C . THR D 1 486 ? 0.537 -19.354 -71.308 1.00 22.02 467 THR D C 1
ATOM 15012 O O . THR D 1 486 ? -0.633 -19.047 -71.593 1.00 20.85 467 THR D O 1
ATOM 15016 N N . HIS D 1 487 ? 1.135 -18.994 -70.160 1.00 21.87 468 HIS D N 1
ATOM 15017 C CA . HIS D 1 487 ? 0.529 -18.046 -69.263 1.00 23.13 468 HIS D CA 1
ATOM 15018 C C . HIS D 1 487 ? 1.459 -16.901 -68.902 1.00 23.67 468 HIS D C 1
ATOM 15019 O O . HIS D 1 487 ? 1.062 -15.963 -68.160 1.00 22.60 468 HIS D O 1
ATOM 15026 N N . THR D 1 488 ? 2.685 -16.969 -69.414 1.00 20.27 469 THR D N 1
ATOM 15027 C CA . THR D 1 488 ? 3.733 -16.088 -68.908 1.00 23.44 469 THR D CA 1
ATOM 15028 C C . THR D 1 488 ? 4.618 -15.727 -70.056 1.00 21.64 469 THR D C 1
ATOM 15029 O O . THR D 1 488 ? 4.969 -16.612 -70.846 1.00 21.47 469 THR D O 1
ATOM 15033 N N . ALA D 1 489 ? 4.945 -14.433 -70.195 1.00 19.40 470 ALA D N 1
ATOM 15034 C CA . ALA D 1 489 ? 5.928 -14.026 -71.182 1.00 19.96 470 ALA D CA 1
ATOM 15035 C C . ALA D 1 489 ? 7.001 -13.112 -70.555 1.00 21.73 470 ALA D C 1
ATOM 15036 O O . ALA D 1 489 ? 6.740 -12.301 -69.656 1.00 21.95 470 ALA D O 1
ATOM 15038 N N . ARG D 1 490 ? 8.226 -13.295 -71.017 1.00 19.78 471 ARG D N 1
ATOM 15039 C CA . ARG D 1 490 ? 9.344 -12.431 -70.564 1.00 21.73 471 ARG D CA 1
ATOM 15040 C C . ARG D 1 490 ? 10.177 -12.039 -71.736 1.00 20.99 471 ARG D C 1
ATOM 15041 O O . ARG D 1 490 ? 10.519 -12.879 -72.558 1.00 22.97 471 ARG D O 1
ATOM 15049 N N . TRP D 1 491 ? 10.575 -10.782 -71.793 1.00 20.42 472 TRP D N 1
ATOM 15050 C CA . TRP D 1 491 ? 11.479 -10.389 -72.890 1.00 20.75 472 TRP D CA 1
ATOM 15051 C C . TRP D 1 491 ? 12.918 -10.670 -72.479 1.00 23.20 472 TRP D C 1
ATOM 15052 O O . TRP D 1 491 ? 13.302 -10.377 -71.369 1.00 24.44 472 TRP D O 1
ATOM 15063 N N . VAL D 1 492 ? 13.730 -11.211 -73.416 1.00 22.17 473 VAL D N 1
ATOM 15064 C CA . VAL D 1 492 ? 15.042 -11.731 -73.045 1.00 24.33 473 VAL D CA 1
ATOM 15065 C C . VAL D 1 492 ? 16.153 -10.910 -73.630 1.00 25.34 473 VAL D C 1
ATOM 15066 O O . VAL D 1 492 ? 16.061 -10.420 -74.759 1.00 26.40 473 VAL D O 1
ATOM 15070 N N . TYR D 1 493 ? 17.191 -10.778 -72.839 1.00 27.58 474 TYR D N 1
ATOM 15071 C CA . TYR D 1 493 ? 18.384 -9.975 -73.206 1.00 30.12 474 TYR D CA 1
ATOM 15072 C C . TYR D 1 493 ? 19.645 -10.564 -72.632 1.00 32.81 474 TYR D C 1
ATOM 15073 O O . TYR D 1 493 ? 19.645 -11.150 -71.542 1.00 31.08 474 TYR D O 1
ATOM 15082 N N . CYS D 1 494 ? 20.759 -10.361 -73.336 1.00 36.13 475 CYS D N 1
ATOM 15083 C CA . CYS D 1 494 ? 22.036 -10.884 -72.825 1.00 40.84 475 CYS D CA 1
ATOM 15084 C C . CYS D 1 494 ? 23.212 -10.192 -73.497 1.00 44.06 475 CYS D C 1
ATOM 15085 O O . CYS D 1 494 ? 23.317 -10.195 -74.715 1.00 44.07 475 CYS D O 1
ATOM 15088 N N . GLU D 1 495 ? 24.120 -9.662 -72.683 1.00 48.18 476 GLU D N 1
ATOM 15089 C CA . GLU D 1 495 ? 25.260 -8.941 -73.182 1.00 52.22 476 GLU D CA 1
ATOM 15090 C C . GLU D 1 495 ? 26.321 -9.849 -73.850 1.00 54.81 476 GLU D C 1
ATOM 15091 O O . GLU D 1 495 ? 27.095 -9.355 -74.677 1.00 56.36 476 GLU D O 1
ATOM 15097 N N . ASP D 1 496 ? 26.372 -11.142 -73.489 1.00 55.11 477 ASP D N 1
ATOM 15098 C CA . ASP D 1 496 ? 27.352 -12.102 -74.067 1.00 57.26 477 ASP D CA 1
ATOM 15099 C C . ASP D 1 496 ? 26.693 -12.740 -75.290 1.00 56.75 477 ASP D C 1
ATOM 15100 O O . ASP D 1 496 ? 25.671 -13.420 -75.160 1.00 54.35 477 ASP D O 1
ATOM 15105 N N . LYS D 1 497 ? 27.233 -12.492 -76.481 1.00 57.96 478 LYS D N 1
ATOM 15106 C CA . LYS D 1 497 ? 26.492 -12.816 -77.717 1.00 57.34 478 LYS D CA 1
ATOM 15107 C C . LYS D 1 497 ? 26.363 -14.311 -77.958 1.00 57.28 478 LYS D C 1
ATOM 15108 O O . LYS D 1 497 ? 25.313 -14.801 -78.419 1.00 54.58 478 LYS D O 1
ATOM 15114 N N . LYS D 1 498 ? 27.423 -15.035 -77.627 1.00 58.60 479 LYS D N 1
ATOM 15115 C CA . LYS D 1 498 ? 27.412 -16.484 -77.737 1.00 59.27 479 LYS D CA 1
ATOM 15116 C C . LYS D 1 498 ? 26.428 -17.180 -76.753 1.00 56.03 479 LYS D C 1
ATOM 15117 O O . LYS D 1 498 ? 25.878 -18.156 -77.112 1.00 54.29 479 LYS D O 1
ATOM 15123 N N . ILE D 1 499 ? 26.370 -16.689 -75.519 1.00 53.51 480 ILE D N 1
ATOM 15124 C CA . ILE D 1 499 ? 25.634 -17.483 -74.487 1.00 50.95 480 ILE D CA 1
ATOM 15125 C C . ILE D 1 499 ? 24.195 -17.366 -74.958 1.00 48.10 480 ILE D C 1
ATOM 15126 O O . ILE D 1 499 ? 23.446 -18.318 -74.944 1.00 46.91 480 ILE D O 1
ATOM 15131 N N . PHE D 1 500 ? 23.904 -16.183 -75.484 1.00 46.43 481 PHE D N 1
ATOM 15132 C CA . PHE D 1 500 ? 22.614 -15.821 -76.017 1.00 44.09 481 PHE D CA 1
ATOM 15133 C C . PHE D 1 500 ? 22.284 -16.652 -77.259 1.00 44.78 481 PHE D C 1
ATOM 15134 O O . PHE D 1 500 ? 21.148 -17.012 -77.462 1.00 42.29 481 PHE D O 1
ATOM 15142 N N . ALA D 1 501 ? 23.290 -16.994 -78.070 1.00 46.40 482 ALA D N 1
ATOM 15143 C CA . ALA D 1 501 ? 23.054 -17.858 -79.223 1.00 47.42 482 ALA D CA 1
ATOM 15144 C C . ALA D 1 501 ? 22.789 -19.320 -78.784 1.00 48.09 482 ALA D C 1
ATOM 15145 O O . ALA D 1 501 ? 21.998 -20.037 -79.411 1.00 47.31 482 ALA D O 1
ATOM 15147 N N . ASP D 1 502 ? 23.475 -19.741 -77.725 1.00 49.16 483 ASP D N 1
ATOM 15148 C CA . ASP D 1 502 ? 23.270 -21.047 -77.121 1.00 50.82 483 ASP D CA 1
ATOM 15149 C C . ASP D 1 502 ? 21.887 -21.191 -76.509 1.00 47.78 483 ASP D C 1
ATOM 15150 O O . ASP D 1 502 ? 21.196 -22.206 -76.716 1.00 47.72 483 ASP D O 1
ATOM 15155 N N . PHE D 1 503 ? 21.493 -20.165 -75.758 1.00 45.22 484 PHE D N 1
ATOM 15156 C CA . PHE D 1 503 ? 20.142 -20.057 -75.207 1.00 41.18 484 PHE D CA 1
ATOM 15157 C C . PHE D 1 503 ? 19.054 -20.128 -76.278 1.00 39.56 484 PHE D C 1
ATOM 15158 O O . PHE D 1 503 ? 18.097 -20.826 -76.120 1.00 37.78 484 PHE D O 1
ATOM 15166 N N . GLN D 1 504 ? 19.224 -19.398 -77.371 1.00 38.88 485 GLN D N 1
ATOM 15167 C CA . GLN D 1 504 ? 18.242 -19.347 -78.437 1.00 38.25 485 GLN D CA 1
ATOM 15168 C C . GLN D 1 504 ? 18.134 -20.667 -79.186 1.00 39.30 485 GLN D C 1
ATOM 15169 O O . GLN D 1 504 ? 17.054 -20.973 -79.730 1.00 39.85 485 GLN D O 1
ATOM 15175 N N . ASP D 1 505 ? 19.249 -21.402 -79.232 1.00 42.86 486 ASP D N 1
ATOM 15176 C CA . ASP D 1 505 ? 19.327 -22.767 -79.808 1.00 44.44 486 ASP D CA 1
ATOM 15177 C C . ASP D 1 505 ? 18.631 -23.768 -78.887 1.00 43.15 486 ASP D C 1
ATOM 15178 O O . ASP D 1 505 ? 17.738 -24.496 -79.322 1.00 43.19 486 ASP D O 1
ATOM 15183 N N . TYR D 1 506 ? 18.968 -23.729 -77.603 1.00 42.26 487 TYR D N 1
ATOM 15184 C CA . TYR D 1 506 ? 18.411 -24.663 -76.633 1.00 41.30 487 TYR D CA 1
ATOM 15185 C C . TYR D 1 506 ? 16.916 -24.502 -76.350 1.00 39.75 487 TYR D C 1
ATOM 15186 O O . TYR D 1 506 ? 16.211 -25.514 -76.328 1.00 37.79 487 TYR D O 1
ATOM 15195 N N . HIS D 1 507 ? 16.447 -23.248 -76.106 1.00 35.05 488 HIS D N 1
ATOM 15196 C CA . HIS D 1 507 ? 15.072 -22.958 -75.825 1.00 34.81 488 HIS D CA 1
ATOM 15197 C C . HIS D 1 507 ? 14.364 -22.456 -77.087 1.00 32.89 488 HIS D C 1
ATOM 15198 O O . HIS D 1 507 ? 13.466 -21.636 -77.005 1.00 30.85 488 HIS D O 1
ATOM 15205 N N . ARG D 1 508 ? 14.795 -22.922 -78.250 1.00 34.18 489 ARG D N 1
ATOM 15206 C CA . ARG D 1 508 ? 14.193 -22.475 -79.483 1.00 34.92 489 ARG D CA 1
ATOM 15207 C C . ARG D 1 508 ? 12.694 -22.722 -79.402 1.00 32.23 489 ARG D C 1
ATOM 15208 O O . ARG D 1 508 ? 11.917 -21.939 -79.945 1.00 31.42 489 ARG D O 1
ATOM 15216 N N . GLY D 1 509 ? 12.293 -23.793 -78.699 1.00 32.55 490 GLY D N 1
ATOM 15217 C CA . GLY D 1 509 ? 10.862 -24.215 -78.678 1.00 32.00 490 GLY D CA 1
ATOM 15218 C C . GLY D 1 509 ? 9.955 -23.384 -77.791 1.00 29.65 490 GLY D C 1
ATOM 15219 O O . GLY D 1 509 ? 8.732 -23.534 -77.819 1.00 28.09 490 GLY D O 1
ATOM 15220 N N . GLU D 1 510 ? 10.564 -22.464 -77.013 1.00 28.91 491 GLU D N 1
ATOM 15221 C CA . GLU D 1 510 ? 9.836 -21.655 -76.017 1.00 26.82 491 GLU D CA 1
ATOM 15222 C C . GLU D 1 510 ? 9.938 -20.170 -76.352 1.00 25.75 491 GLU D C 1
ATOM 15223 O O . GLU D 1 510 ? 9.363 -19.303 -75.670 1.00 23.76 491 GLU D O 1
ATOM 15229 N N . LEU D 1 511 ? 10.694 -19.882 -77.397 1.00 24.23 492 LEU D N 1
ATOM 15230 C CA . LEU D 1 511 ? 10.909 -18.522 -77.783 1.00 22.87 492 LEU D CA 1
ATOM 15231 C C . LEU D 1 511 ? 9.999 -18.055 -78.941 1.00 21.78 492 LEU D C 1
ATOM 15232 O O . LEU D 1 511 ? 9.580 -18.821 -79.750 1.00 21.16 492 LEU D O 1
ATOM 15237 N N . ALA D 1 512 ? 9.788 -16.763 -78.990 1.00 20.74 493 ALA D N 1
ATOM 15238 C CA . ALA D 1 512 ? 8.955 -16.129 -79.992 1.00 19.77 493 ALA D CA 1
ATOM 15239 C C . ALA D 1 512 ? 9.407 -14.710 -80.240 1.00 21.73 493 ALA D C 1
ATOM 15240 O O . ALA D 1 512 ? 10.103 -14.106 -79.381 1.00 23.16 493 ALA D O 1
ATOM 15242 N N . VAL D 1 513 ? 9.090 -14.186 -81.439 1.00 21.46 494 VAL D N 1
ATOM 15243 C CA . VAL D 1 513 ? 9.381 -12.806 -81.742 1.00 20.27 494 VAL D CA 1
ATOM 15244 C C . VAL D 1 513 ? 8.113 -12.023 -81.729 1.00 20.75 494 VAL D C 1
ATOM 15245 O O . VAL D 1 513 ? 7.106 -12.424 -82.368 1.00 19.32 494 VAL D O 1
ATOM 15249 N N . ASP D 1 514 ? 8.116 -10.903 -81.007 1.00 21.11 495 ASP D N 1
ATOM 15250 C CA . ASP D 1 514 ? 6.873 -10.166 -80.972 1.00 20.56 495 ASP D CA 1
ATOM 15251 C C . ASP D 1 514 ? 6.754 -9.173 -82.107 1.00 21.52 495 ASP D C 1
ATOM 15252 O O . ASP D 1 514 ? 7.595 -9.130 -83.033 1.00 21.37 495 ASP D O 1
ATOM 15257 N N . ALA D 1 515 ? 5.688 -8.401 -82.098 1.00 18.69 496 ALA D N 1
ATOM 15258 C CA . ALA D 1 515 ? 5.365 -7.581 -83.266 1.00 22.24 496 ALA D CA 1
ATOM 15259 C C . ALA D 1 515 ? 6.377 -6.469 -83.489 1.00 25.92 496 ALA D C 1
ATOM 15260 O O . ALA D 1 515 ? 6.396 -5.909 -84.578 1.00 26.73 496 ALA D O 1
ATOM 15262 N N . GLU D 1 516 ? 7.118 -6.108 -82.436 1.00 25.40 497 GLU D N 1
ATOM 15263 C CA . GLU D 1 516 ? 8.189 -5.103 -82.504 1.00 28.27 497 GLU D CA 1
ATOM 15264 C C . GLU D 1 516 ? 9.515 -5.746 -82.841 1.00 28.10 497 GLU D C 1
ATOM 15265 O O . GLU D 1 516 ? 10.559 -5.056 -82.896 1.00 29.90 497 GLU D O 1
ATOM 15271 N N . GLY D 1 517 ? 9.521 -7.040 -83.101 1.00 23.96 498 GLY D N 1
ATOM 15272 C CA . GLY D 1 517 ? 10.815 -7.693 -83.435 1.00 25.64 498 GLY D CA 1
ATOM 15273 C C . GLY D 1 517 ? 11.600 -8.115 -82.188 1.00 25.79 498 GLY D C 1
ATOM 15274 O O . GLY D 1 517 ? 12.744 -8.483 -82.284 1.00 26.77 498 GLY D O 1
ATOM 15275 N N . ALA D 1 518 ? 10.989 -8.024 -80.992 1.00 23.22 499 ALA D N 1
ATOM 15276 C CA . ALA D 1 518 ? 11.738 -8.366 -79.777 1.00 24.82 499 ALA D CA 1
ATOM 15277 C C . ALA D 1 518 ? 11.560 -9.844 -79.386 1.00 23.18 499 ALA D C 1
ATOM 15278 O O . ALA D 1 518 ? 10.462 -10.415 -79.512 1.00 21.62 499 ALA D O 1
ATOM 15280 N N . LEU D 1 519 ? 12.620 -10.421 -78.888 1.00 22.54 500 LEU D N 1
ATOM 15281 C CA . LEU D 1 519 ? 12.644 -11.861 -78.530 1.00 22.96 500 LEU D CA 1
ATOM 15282 C C . LEU D 1 519 ? 12.034 -12.044 -77.153 1.00 23.07 500 LEU D C 1
ATOM 15283 O O . LEU D 1 519 ? 12.418 -11.359 -76.211 1.00 20.39 500 LEU D O 1
ATOM 15288 N N . ALA D 1 520 ? 11.086 -12.983 -77.046 1.00 19.61 501 ALA D N 1
ATOM 15289 C CA . ALA D 1 520 ? 10.417 -13.266 -75.766 1.00 20.19 501 ALA D CA 1
ATOM 15290 C C . ALA D 1 520 ? 10.370 -14.779 -75.483 1.00 20.81 501 ALA D C 1
ATOM 15291 O O . ALA D 1 520 ? 10.227 -15.579 -76.397 1.00 19.72 501 ALA D O 1
ATOM 15293 N N . TYR D 1 521 ? 10.530 -15.135 -74.226 1.00 19.77 502 TYR D N 1
ATOM 15294 C CA . TYR D 1 521 ? 10.353 -16.496 -73.720 1.00 21.16 502 TYR D CA 1
ATOM 15295 C C . TYR D 1 521 ? 8.915 -16.632 -73.246 1.00 21.24 502 TYR D C 1
ATOM 15296 O O . TYR D 1 521 ? 8.430 -15.805 -72.461 1.00 20.73 502 TYR D O 1
ATOM 15305 N N . LEU D 1 522 ? 8.211 -17.620 -73.798 1.00 21.07 503 LEU D N 1
ATOM 15306 C CA . LEU D 1 522 ? 6.866 -17.924 -73.466 1.00 21.57 503 LEU D CA 1
ATOM 15307 C C . LEU D 1 522 ? 6.884 -19.161 -72.584 1.00 22.16 503 LEU D C 1
ATOM 15308 O O . LEU D 1 522 ? 7.388 -20.207 -72.986 1.00 23.60 503 LEU D O 1
ATOM 15313 N N . ALA D 1 523 ? 6.295 -19.055 -71.394 1.00 22.32 504 ALA D N 1
ATOM 15314 C CA . ALA D 1 523 ? 6.306 -20.224 -70.496 1.00 23.18 504 ALA D CA 1
ATOM 15315 C C . ALA D 1 523 ? 4.897 -20.566 -70.052 1.00 23.00 504 ALA D C 1
ATOM 15316 O O . ALA D 1 523 ? 3.984 -19.701 -70.033 1.00 21.52 504 ALA D O 1
ATOM 15318 N N . PRO D 1 524 ? 4.672 -21.845 -69.755 1.00 25.76 505 PRO D N 1
ATOM 15319 C CA . PRO D 1 524 ? 3.349 -22.199 -69.229 1.00 26.16 505 PRO D CA 1
ATOM 15320 C C . PRO D 1 524 ? 2.933 -21.466 -67.967 1.00 26.65 505 PRO D C 1
ATOM 15321 O O . PRO D 1 524 ? 1.736 -21.275 -67.768 1.00 29.52 505 PRO D O 1
ATOM 15325 N N . ASN D 1 525 ? 3.868 -21.035 -67.130 1.00 26.47 506 ASN D N 1
ATOM 15326 C CA . ASN D 1 525 ? 3.520 -20.346 -65.895 1.00 27.06 506 ASN D CA 1
ATOM 15327 C C . ASN D 1 525 ? 4.841 -19.824 -65.279 1.00 29.11 506 ASN D C 1
ATOM 15328 O O . ASN D 1 525 ? 5.917 -20.146 -65.780 1.00 27.49 506 ASN D O 1
ATOM 15333 N N . PRO D 1 526 ? 4.759 -18.954 -64.247 1.00 30.16 507 PRO D N 1
ATOM 15334 C CA . PRO D 1 526 ? 5.974 -18.356 -63.719 1.00 31.20 507 PRO D CA 1
ATOM 15335 C C . PRO D 1 526 ? 6.880 -19.350 -63.018 1.00 31.39 507 PRO D C 1
ATOM 15336 O O . PRO D 1 526 ? 8.033 -19.062 -62.867 1.00 32.04 507 PRO D O 1
ATOM 15340 N N . TRP D 1 527 ? 6.373 -20.514 -62.622 1.00 31.96 508 TRP D N 1
ATOM 15341 C CA . TRP D 1 527 ? 7.240 -21.496 -61.954 1.00 32.99 508 TRP D CA 1
ATOM 15342 C C . TRP D 1 527 ? 8.099 -22.240 -63.004 1.00 32.61 508 TRP D C 1
ATOM 15343 O O . TRP D 1 527 ? 9.287 -22.481 -62.806 1.00 32.39 508 TRP D O 1
ATOM 15354 N N . ARG D 1 528 ? 7.477 -22.600 -64.130 1.00 31.17 509 ARG D N 1
ATOM 15355 C CA . ARG D 1 528 ? 8.217 -23.178 -65.238 1.00 33.25 509 ARG D CA 1
ATOM 15356 C C . ARG D 1 528 ? 9.263 -22.198 -65.747 1.00 34.26 509 ARG D C 1
ATOM 15357 O O . ARG D 1 528 ? 10.379 -22.611 -66.067 1.00 36.89 509 ARG D O 1
ATOM 15365 N N . LEU D 1 529 ? 8.915 -20.919 -65.740 1.00 33.74 510 LEU D N 1
ATOM 15366 C CA . LEU D 1 529 ? 9.831 -19.847 -66.134 1.00 36.51 510 LEU D CA 1
ATOM 15367 C C . LEU D 1 529 ? 11.129 -19.915 -65.323 1.00 41.05 510 LEU D C 1
ATOM 15368 O O . LEU D 1 529 ? 12.216 -20.109 -65.894 1.00 42.48 510 LEU D O 1
ATOM 15373 N N . GLU D 1 530 ? 10.949 -19.852 -64.005 1.00 44.04 511 GLU D N 1
ATOM 15374 C CA . GLU D 1 530 ? 12.004 -19.814 -62.972 1.00 48.21 511 GLU D CA 1
ATOM 15375 C C . GLU D 1 530 ? 13.039 -20.857 -63.257 1.00 49.70 511 GLU D C 1
ATOM 15376 O O . GLU D 1 530 ? 14.221 -20.604 -63.123 1.00 52.37 511 GLU D O 1
ATOM 15382 N N . SER D 1 531 ? 12.586 -22.019 -63.688 1.00 50.61 512 SER D N 1
ATOM 15383 C CA . SER D 1 531 ? 13.441 -23.152 -63.980 1.00 52.56 512 SER D CA 1
ATOM 15384 C C . SER D 1 531 ? 14.341 -22.930 -65.199 1.00 51.39 512 SER D C 1
ATOM 15385 O O . SER D 1 531 ? 15.486 -23.369 -65.205 1.00 52.79 512 SER D O 1
ATOM 15388 N N . ALA D 1 532 ? 13.864 -22.223 -66.220 1.00 47.87 513 ALA D N 1
ATOM 15389 C CA . ALA D 1 532 ? 14.740 -21.874 -67.384 1.00 46.19 513 ALA D CA 1
ATOM 15390 C C . ALA D 1 532 ? 15.767 -20.782 -67.062 1.00 46.05 513 ALA D C 1
ATOM 15391 O O . ALA D 1 532 ? 16.857 -20.713 -67.661 1.00 46.75 513 ALA D O 1
ATOM 15393 N N . MET D 1 533 ? 15.396 -19.911 -66.143 1.00 44.35 514 MET D N 1
ATOM 15394 C CA . MET D 1 533 ? 16.237 -18.797 -65.756 1.00 45.68 514 MET D CA 1
ATOM 15395 C C . MET D 1 533 ? 17.466 -19.292 -64.987 1.00 48.91 514 MET D C 1
ATOM 15396 O O . MET D 1 533 ? 18.570 -18.741 -65.096 1.00 50.54 514 MET D O 1
ATOM 15401 N N . GLU D 1 534 ? 17.262 -20.367 -64.231 1.00 50.51 515 GLU D N 1
ATOM 15402 C CA . GLU D 1 534 ? 18.307 -20.990 -63.403 1.00 52.93 515 GLU D CA 1
ATOM 15403 C C . GLU D 1 534 ? 19.388 -21.618 -64.255 1.00 53.96 515 GLU D C 1
ATOM 15404 O O . GLU D 1 534 ? 20.520 -21.730 -63.836 1.00 55.95 515 GLU D O 1
ATOM 15410 N N . ARG D 1 535 ? 19.053 -22.012 -65.466 1.00 51.36 516 ARG D N 1
ATOM 15411 C CA . ARG D 1 535 ? 19.996 -22.675 -66.304 1.00 52.42 516 ARG D CA 1
ATOM 15412 C C . ARG D 1 535 ? 20.800 -21.699 -67.199 1.00 51.91 516 ARG D C 1
ATOM 15413 O O . ARG D 1 535 ? 21.820 -22.077 -67.799 1.00 52.95 516 ARG D O 1
ATOM 15421 N N . TYR D 1 536 ? 20.350 -20.431 -67.246 1.00 49.29 517 TYR D N 1
ATOM 15422 C CA . TYR D 1 536 ? 21.035 -19.347 -67.982 1.00 48.42 517 TYR D CA 1
ATOM 15423 C C . TYR D 1 536 ? 21.055 -18.035 -67.155 1.00 47.67 517 TYR D C 1
ATOM 15424 O O . TYR D 1 536 ? 20.472 -17.018 -67.592 1.00 45.02 517 TYR D O 1
ATOM 15433 N N . PRO D 1 537 ? 21.763 -18.027 -65.988 1.00 48.77 518 PRO D N 1
ATOM 15434 C CA . PRO D 1 537 ? 21.812 -16.934 -64.948 1.00 48.02 518 PRO D CA 1
ATOM 15435 C C . PRO D 1 537 ? 22.457 -15.587 -65.349 1.00 47.87 518 PRO D C 1
ATOM 15436 O O . PRO D 1 537 ? 22.048 -14.523 -64.795 1.00 48.62 518 PRO D O 1
ATOM 15440 N N . LYS D 1 538 ? 23.315 -15.658 -66.427 1.00 47.79 519 LYS D N 1
ATOM 15441 C CA . LYS D 1 538 ? 23.601 -14.438 -67.289 1.00 47.25 519 LYS D CA 1
ATOM 15442 C C . LYS D 1 538 ? 22.461 -13.836 -68.260 1.00 43.84 519 LYS D C 1
ATOM 15443 O O . LYS D 1 538 ? 22.588 -12.711 -68.711 1.00 42.72 519 LYS D O 1
ATOM 15449 N N . VAL D 1 539 ? 21.406 -14.585 -68.582 1.00 41.54 520 VAL D N 1
ATOM 15450 C CA . VAL D 1 539 ? 20.339 -14.057 -69.486 1.00 39.01 520 VAL D CA 1
ATOM 15451 C C . VAL D 1 539 ? 19.266 -13.298 -68.665 1.00 38.02 520 VAL D C 1
ATOM 15452 O O . VAL D 1 539 ? 18.769 -13.840 -67.688 1.00 36.00 520 VAL D O 1
ATOM 15456 N N . GLU D 1 540 ? 18.877 -12.079 -69.097 1.00 36.48 521 GLU D N 1
ATOM 15457 C CA . GLU D 1 540 ? 17.864 -11.293 -68.348 1.00 36.87 521 GLU D CA 1
ATOM 15458 C C . GLU D 1 540 ? 16.440 -11.564 -68.854 1.00 33.07 521 GLU D C 1
ATOM 15459 O O . GLU D 1 540 ? 16.228 -11.599 -70.036 1.00 32.12 521 GLU D O 1
ATOM 15465 N N . PHE D 1 541 ? 15.469 -11.721 -67.966 1.00 32.06 522 PHE D N 1
ATOM 15466 C CA . PHE D 1 541 ? 14.080 -11.974 -68.338 1.00 30.08 522 PHE D CA 1
ATOM 15467 C C . PHE D 1 541 ? 13.258 -10.819 -67.756 1.00 31.20 522 PHE D C 1
ATOM 15468 O O . PHE D 1 541 ? 13.196 -10.629 -66.541 1.00 33.89 522 PHE D O 1
ATOM 15476 N N . ARG D 1 542 ? 12.743 -9.963 -68.629 1.00 28.21 523 ARG D N 1
ATOM 15477 C CA . ARG D 1 542 ? 12.149 -8.720 -68.166 1.00 27.10 523 ARG D CA 1
ATOM 15478 C C . ARG D 1 542 ? 10.650 -8.771 -68.357 1.00 25.74 523 ARG D C 1
ATOM 15479 O O . ARG D 1 542 ? 10.158 -9.477 -69.257 1.00 24.17 523 ARG D O 1
ATOM 15487 N N . THR D 1 543 ? 9.894 -8.095 -67.484 1.00 25.06 524 THR D N 1
ATOM 15488 C CA . THR D 1 543 ? 8.443 -8.103 -67.627 1.00 25.53 524 THR D CA 1
ATOM 15489 C C . THR D 1 543 ? 7.906 -6.956 -68.466 1.00 26.01 524 THR D C 1
ATOM 15490 O O . THR D 1 543 ? 6.684 -6.798 -68.601 1.00 25.64 524 THR D O 1
ATOM 15494 N N . THR D 1 544 ? 8.789 -6.103 -68.972 1.00 26.57 525 THR D N 1
ATOM 15495 C CA . THR D 1 544 ? 8.350 -5.075 -69.919 1.00 29.81 525 THR D CA 1
ATOM 15496 C C . THR D 1 544 ? 9.361 -4.932 -71.047 1.00 31.10 525 THR D C 1
ATOM 15497 O O . THR D 1 544 ? 10.503 -5.360 -70.900 1.00 31.76 525 THR D O 1
ATOM 15501 N N . ARG D 1 545 ? 8.914 -4.323 -72.140 1.00 31.72 526 ARG D N 1
ATOM 15502 C CA . ARG D 1 545 ? 9.883 -3.750 -73.090 1.00 35.60 526 ARG D CA 1
ATOM 15503 C C . ARG D 1 545 ? 9.415 -2.430 -73.723 1.00 36.33 526 ARG D C 1
ATOM 15504 O O . ARG D 1 545 ? 8.232 -2.253 -74.022 1.00 36.06 526 ARG D O 1
ATOM 15512 N N . GLU D 1 546 ? 10.381 -1.542 -73.918 1.00 38.95 527 GLU D N 1
ATOM 15513 C CA . GLU D 1 546 ? 10.190 -0.229 -74.552 1.00 42.44 527 GLU D CA 1
ATOM 15514 C C . GLU D 1 546 ? 9.561 -0.348 -75.946 1.00 43.11 527 GLU D C 1
ATOM 15515 O O . GLU D 1 546 ? 9.840 -1.318 -76.689 1.00 42.04 527 GLU D O 1
ATOM 15521 N N . ILE D 1 547 ? 8.625 0.550 -76.282 1.00 45.16 528 ILE D N 1
ATOM 15522 C CA . ILE D 1 547 ? 7.967 0.524 -77.628 1.00 46.97 528 ILE D CA 1
ATOM 15523 C C . ILE D 1 547 ? 8.677 1.526 -78.526 1.00 50.01 528 ILE D C 1
ATOM 15524 O O . ILE D 1 547 ? 9.896 1.499 -78.631 1.00 52.45 528 ILE D O 1
#

B-factor: mean 32.2, std 11.74, range [13.01, 81.68]

Sequence (1970 aa):
MSSRLEREAARRRTFAIISHPDAGKTTLTEKLLLFGGAIQMAGSVKARVTTSVMQFPYRDRVVNLLDTPGHQDFSEDTYRVLTAVDSALVVIDAAKGVEAQTRKLMDVCRMRATPVMTFVNKMDREALHPLDVMADIEQHLQIECAPMTWPIGMGSSFKGTYDLLHKQLHLFSQSGIVIHGADDPQLDEYLGDQAEQLRMDLALLEEAGTPFDEERYLKGELTPVFFGSAINNFGVREMLDMFVEFAPGPQPRPAATRVVEPGEEAFTGVVFKIQANRMAFLRICSGTFTRGMRLKHHRTGKDVTVANATIFMAQDRTGVEEAFPGDIIGIPNHGTIKIGDTFTESKEVLKFVGIPNFAPEHFRRVRLKNPLKAKQLQKGLEQLAEEGAVQLFRPLVNNDYILGAVGVLQFDVIVARLADEYGVDAVYEGVSTHTARWVYCEDKKIFADFQDYHRGELAVDAEGALAYLAPNPWRLESAMERYPKVEFRTTREISSSRLEREAARRRTFAIISHPDAGKTTLTEKLLLFGGAIQMAGSVKATTSVMQFPYRDRVVNLLDTPGHQDFSEDTYRVLTAVDSALVVIDAAKGVEAQTRKLMDVCRMRATPVMTFVNKMDREALHPLDVMADIEQHLQIECAPMTWPIGMGSSFKGTYDLLHKQLHLFIQSGIVIHGADDPQLDEYLGDQAEQLRMDLALLEEAGTPFDEERYLKGELTPVFFGSAINNFGVREMLDMFVEFAPGPQPRPAATRVVEPGEEAFTGVVFKIQARMAFLRICSGTFTRGMRLKHHRTGKDVTVANATIFMAQDRTGVEEAFPGDIIGIPNHGTIKIGDTFTESKEVLKFVGIPNFAPEHFRRVRLKNPLKAKQLQKGLEQLAEEGAVQLFRPLVNNDYILGAVGVLQFDVIVARLADEYGVDAVYEGVSTHTARWVYCEDKKIFADFQDYHRGELAVDAEGALAYLAPNPWRLESAMERYPKVEFRTTREISSRLEREAARRRTFAIISHPDAGKTTLTEKLLLFGGAIQMAGSVKAVTTSVMQFPYRDRVVNLLDTPGHQDFSEDTYRVLTAVDSALVVIDAAKGVEAQTRKLMDVCRMRATPVMTFVNKMDREALHPLDVMADIEQHLQIECAPMTWPIGMGSSFKGTYDLLHKQLHLFIQSGIVIHGADDPQLDEYLGDQAEQLRMDLALLEEAGTPFDEERYLKGELTPVFFGSAINNFGVREMLDMFVEFAPGPQPRPAATRVVEPGEEAFTGVVFKIQRMAFLRICSGTFTRGMRLKHHRTGKDVTVANATIFMAQDRTGVEEAFPGDIIGIPNHGTIKIGDTFTESKEVLKFVGIPNFAPEHFRRVRLKNPLKAKQLQKGLEQLAEEGAVQLFRPLVNNDYILGAVGVLQFDVIVARLADEYGVDAVYEGVSTHTARWVYCEDKKIFADFQDYHRGELAVDAEGALAYLAPNPWRLESAMERYPKVEFRTTREISSSRLEREAARRRTFAIISHPDAGKTTLTEKLLLFGGAIQMAGSVTTSVMQFPYRDRVVNLLDTPGHQDFSEDTYRVLTAVDSALVVIDAAKGVEAQTRKLMDVCRMRATPVMTFVNKMDREALHPLDVMADIEQHLQIECAPMTWPIGMGSSFKGTYDLLHKQLHLFSRIQSGIVIHGADDPQLDEYLGDQAEQLRMDLALLEEAGTPFDEERYLKGELTPVFFGSAINNFGVREMLDMFVEFAPGPQPRPAATRVVEPGEEAFTGVVFKIQANHRDRMAFLRICSGTFTRGMRLKHHRTGKDVTVANATIFMAQDRTGVEEAFPGDIIGIPNHGTIKIGDTFTESKEVLKFVGIPNFAPEHFRRVRLKNPLKAKQLQKGLEQLAEEGAVQLFRPLVNNDYILGAVGVLQFDVIVARLADEYGVDAVYEGVSTHTARWVYCEDKKIFADFQDYHRGELAVDAEGALAYLAPNPWRLESAMERYPKVEFRTTREI

Secondary structure (DSSP, 8-state):
---HHHHHHHTEEEEEEE--TTSSHHHHHHHHHHHTT-HHHHHHHHH--TTTEEEEEETTEEEEEE----GGG-SHHHHHHHHS-SEEEEEEETTTBS-HHHHHHHHHHHHTT--EEEEEE-TTS----HHHHHHHHHHHHTSEEEESEEEES-GGG--EEEETTTTEEEE-----EE--STT-THHHHHHGGGHHHHHHHHHHHHHHPPPP-HHHHHTTSEEEEEE-BGGGTBSHHHHHHHHHHHS--SPPEEBSSSEEPTT-SS-EEEEEEEE---EEEEEEEES-EETT-EEEETTTTEEEE-TT-EE---SS--SS-EE-TT-EEEEE-SS---TT-EEESSSS---B---EEE--SEEEEEEES-GGGHHHHHHHHHHHHHTTSSEEEEESSS---EEEESSTHHHHHHHHHHHHHH---EEEEE-S--EEEEEE-S-HHHHHHHHHHTGGGEEEETTS-EEEEESSHHHHHHHHHH-TTSEEESEEE--/--HHHHHHHHEEEEEEEE-TTSSHHHHHHHHHHHTT-HHHHHHHT---SEEEEEETTEEEEEEP---GGG-SHHHHHHHHS-SEEEEEEETTTBS-HHHHHHHHHHHHHT--EEEEEE-TTS----HHHHHHHHHHHHTSEEEESEEEE--GGG--EEEETTTTEEEE--PPPEE--STT-HHHHHHHGGGHHHHHHHHHHHHHHPPPP-HHHHHTTSEEEEEE-BGGGTBSHHHHHHHHHHHS-----EEBSS-EE-TT-SS-EEEEEEEE--EEEEEEEES-EETT-EEEETTTTEEEE-TT-EE---SS--SS-EE-TT-EEEEE-SS---TT-EEESSS----B---EEE--SEEEEEEES-GGGHHHHHHHHHHHHHTTS-EEEEETTS---EEEESSTTHHHHHHHHIIIII---EEEEE-S--EEEEEE-S-HHHHHHHHHHTGGGEEEETTS-EEEEESSHHHHHHHHHH-TTSEEESEEE-/--HHHHHHHTEEEEEEE--TTSSHHHHHHHHHHHTT-HHHHHHHH---SSEEEEEETTEEEEEE----GGG-SHHHHHHHTS-SEEEEEEETTTBS-HHHHHHHHHHHHTT--EEEEEE-TTS----HHHHHHHHHHHH-SEEEESEEEES-GGG--EEEETTTTEEEE---PPEE--STT-HHHHHHHGGGHHHHHHHHHHHHHHPPPP-HHHHHTTSEEEEEE-BGGGTBSHHHHHHHHHHHS--PPPEEBSSSEEPTT-SS-EEEEEEE--EEEEEEEES-EETT-EEEETTTTEEEE-TT-EE---SS--S--EE-TT-EEEEE-SS---TT-EEESSSS---B---EEE--SEEEEEEESSGGGHHHHHHHHHHHHHTTS-EEEEETTS---EEEESSTHHHHHHHHHHHHHH---EEEEE-S--EEEEEE-S-HHHHHHHHHHTGGGEEEETTS-EEEEESSHHHHHHHHHH-TTSEEESEEE--/--HHHHHHHTEEEEEEEE-TTSSHHHHHHHHHHHTT-HHHHHH---SEEEEEETTEEEEEEP---GGG-SHHHHHHHTT-SEEEEEEETTTBS-HHHHHHHHHHHHTT--EEEEEE-TTS----HHHHHHHHHHHHTSEEEESEEEE--GGG--EEEETTTTEEEE-------EE--STT-THHHHHHTTHHHHHHHHHHHHHHHPPPP-HHHHHTTSEEEEEE-BGGGTBSHHHHHHHHHHHS--S--EEBSSSEEPTT-SS-EEEEEEEEE----EEEEEEEEES-EETT-EEEETTTTEEEE-TT-EE---TT--SS-EE-TT-EEEEEESS---TT-EEESSS----B---EEE--SEEEEEEES-GGGHHHHHHHHHHHHHTTSSEEEEETTS---EEEESSTHHHHHHHHHHHHHH---EEEE--S--EEEEEE-SSHHHHHHHHHHTGGGEEEETTS-EEEEESSHHHHHHHHHH-TTSEEESEEE-

Organism: Nitratidesulfovibrio vulgaris (strain DSM 19637 / Miyazaki F) (NCBI:txid883)

Foldseek 3Di:
DDDPQRVQLQQEAEEEEFEAPPLQRLLLVLLVCVQLVQPVLSVVSVVPVLQQWAWGAHPSHTYIYGYQDHDQRHFLLNLLSLLQGQAYEYGGAQAPAHDDRSLVSLVSCVVVLRFYAYEHAQQQQDGPQPVVSQVSCCVRSVAHEAEQWHWQHGHPLTQAIAGDVQCFGDGDVDDTDHADDLVGCVLCVRNPVSSVVVSVVVVVCVVDGDHDDLVCSSSNRYYYYWYAHSNRPGRSVVVVVCSSVRRGGQQWFDWPVGTHAQADAKWKWWFSAADDCGKTKIAIRHHKAAQQAWKQFPVVRDIDHQVPKAFRHRPPDDDHDMDGGSGMIIGDDPLPDAGQTMIIRDPDDTGTWDNWRFKFQAKWWKAFPDPVLVVLVVVLVLSCCRRPLWKWWQQLPDGITMTGINRVVSVVVSQVCSCPPRVTHMDTHGDLFRTKWFKDAPDPVLVVVLCVVQSRQWTAMSQRTIMGTDSDVVRVVVSCVVRVRMDTHRIGIHD/DDPQVVQLQLEAEEEEFEAPPLQRLLLVLLVCVQQVLPVLSVVSVVLVQWAWGDHPSHTYIYGYQDHDLRHFLLSLLSVLQGQAYEYGGAQAPAQDDRSLVSLVSCVVVLRFYAYEYAQQQQDGPQVVVNQVSCCVRSVAAEAEQWAWQHGHPLTFAIAGVVQCFGDGVVDDTDHAPPLPGCVLCVRNPPSSVVVNVVVVCCVPPHDHDDLVCSSRSRYYYYWYFYSNSSGRSVVVVVCSSVRRGGQAWFDWPVGTHAAAPAKWKWFFRADDPQKTKIAINHHKDDQQAWKQQQVVRDIDGQVPKAFNDRPPDDDHRMDGGNGMIIGGDPLPAFGQTMIIRDPDDIGTWDRWRFKFQAKWWKDFPDPVLVVLLVVLVLSCVRNSLWKWWQAQVDGITMIGINRPSSVVVSQVCCCVPRVTHIDIHGDLFRTKFFKDADPPVLVVVLCVVQSRQWTQISVRTIMGTDSDVVVVVVSCVVRVRMDTHRIGMD/DDPQVVQLQQEAEEEEFEAPPLQRLLLVLLVCVQLVQPVLSVVSVVVSNQWAWGDHPSHTYIYGYQDHDQRHFLLNLLSLVQGQAYEYGGAQAPAQDDRSLVSLVSCVVVQRFYAYEHAQQLQDGPQPVVSQVSCCVRSVAHEAEQWAWQHGHPLTQAIQGVVQCFGDGLVDDTHHAPPLVGCVLCVRNPPSSVVVNVVVVCCVVPGDHDDLVCSSRNRYYYYWYAYSNSSGRSVVVVVCSSVRRGGQAWFDWPVGTHAQADAWWKWWFRACVVKTKIAIRHHKDAQQAWKAFQVVRDIDHAVPKAFNHRPPDDDHRMDGGSGMIIGDDPLPDFHQTMIIRDDDDIGTWDRWRFKFQAKWWKDFPDPVCVVLVVVLVLSCVRRPLWKWWQQQVDGITMTGINRVVSVVVSQVCSCVPSVTHMDTDGDLFRTKWFKDAPPVVLVVVLCVVQSVQWTAMSVRTIMGTDSDVVRVVVSCVVRVRMDTHRTGIND/DDPQVVQLQLEAEEEEFEAPPLQRLLLVLLVCVQLVQVPLSVVSLQQWAWGDHPSRTYIYGYQDHDQPHWLLSLLSLVQGQAYEYGGAQAPAHDDRSLVSLVSCVVVLHFYAYEHAQQLADGPAPVVNQVSCCVRSVAHEAEQWAWQHGHPLTQATAGPVQQFGAGDPVGDDTHHADDLPGCVLCVRNPVSSVVVSVVVVVCVVPGDHDDLVCSSSNRYYYYWYAYSNRPGRSVVRVVCSSVRRGGQQWFDWPVGTHAQADAKWKWFFRAKAWDVQKIKTKIAIRHHKAAQQAWKQFQVVRDIDRQVPKAFSDRPPDDDHDMDGHSGMIIGMDRLPDAHQTMIIRDPDDTGTWDNWRFKFQAKWWKDFPDVVLVVLVVVLVLSCVRRVLWKWWQQLVDGITMTGINRPVSVVVSQVCSCVVRVTHMDTDGDLFRTKWFKDAPDVVLVVVLCVVQSVQWTAISVRTIMGTDSDVVRVVVSCVVSVRMDTHRIDMD